Protein AF-0000000078063822 (afdb_homodimer)

pLDDT: mean 80.29, std 15.76, range [22.52, 95.94]

Organism: Helicoverpa armigera (NCBI:txid29058)

InterPro domains:
  IPR000595 Cyclic nucleotide-binding domain [PS50042] (945-1035)
  IPR000595 Cyclic nucleotide-binding domain [cd00038] (934-1052)
  IPR006153 Cation/H+ exchanger, transmembrane domain [PF00999] (76-456)
  IPR014710 RmlC-like jelly roll fold [G3DSA:2.60.120.10] (927-1050)
  IPR018422 Cation/H+ exchanger, CPA1 family [PTHR10110] (59-609)
  IPR018490 Cyclic nucleotide-binding domain superfamily [SSF51206] (930-1045)
  IPR027359 Voltage-dependent channel domain superfamily [G3DSA:1.20.120.350] (646-782)

Secondary structure (DSSP, 8-state):
--THHHHHHHHHHHGGGGGGGGGG---------------TT-TTS------THHHHHHHHHHHHHHHHHHHHHHHHT--S-HHHHHHHHHHHHHHHHHH-GGGHHHHGGGGS-HHHHHHHHHHHHHHHHHHTS-HHHHHHTHHHHHHIIIIIHHHHHHHHHHHIIIII-TT--HHHHHHHHHHT-----HHHHHHHHTSTT-HHHHHHHHHHHHHHHHHHHHHHHHHHHHHTTS--SHHHHHHHHIIIIIHHHHHHHHHHHHHHHHHHH-SS-HHHHHHHHHHHHHHHHHIIIIIS-S-HHHHHHHHHHHHHHTGGGS-HHHHHHHHHHHHHHHHHHHHHHHHHHHHHHHHHHTTT--HHHHHHHHHHHHHHHHHHHHHHHHHHHHHTTSTT---HHHHHHHHHT----HHHHHHHHHHHH-GGGHHHHHHHHHHHHHHHHHIIIIIHHHHHHHHHHTT-SPPPHHHHHHHHHHHHHHHHHHHHHHHHHTTSTTTTTS-HHHHHHHHPPPPTTHHHHTTS-S----STTSS--EEE-TTT--EEEPPPPHHHHHHHHHHHHHHHHHHHHHHHHHHHHTTSS-HHHHHHHHHHHHHHHHSSS-S--HHHHHGGGS--HHHHHHHHHHHHHHS-GGGG-PPPSSHHHHHHHHHHHSHHHHHHHHHHHHHHHHHHHHHHH-PSSP-HHHHHHHHHHHHHHHHHHHHHHHHHHHHH-HHHHTTSHHHHHHHHHHHHHHHHHHHHHHHHHSS--TTT---HHHHHHHHHHHHHGGGGGGGHHHHHHHHHHHHHHHHHHHHHHHHHHHHHHHHHHHHHHHHHHHHH---HHHHHHHHHHHHHHHHHHHHHHHHHHHH-HHHHHHHHHHHHHHHHHHHHHHHHHHHHHTTSS-HHHHHHHHHHHHHHHHHHHH--PPPPPPPHHHHHHT-GGGTT-HHHHHHHHHH-EEEEE-TT-EEE-TTPPP-EEEEEEES-EEEEE---SS---SSPPS-TT--SS-TTS-EEEEE-TT-EESHHHHHH----SEEEEESS-EEEEEEEHHHHHHHHHHSS--TT-/--THHHHHHHHHHHGGGGGGGGGG---------------TT-TTS------THHHHHHHHHHHHHHHHHHHHHHHHT--S-HHHHHHHHHHHHHHHHHH-GGGHHHHGGGGS-HHHHHHHHHHHHHHHHHHTS-HHHHHHTHHHHHHIIIIIHHHHHHHHHHHIIIII-TT--HHHHHHHHHHT-----HHHHHHHHTSTT-HHHHHHHHHHHHHHHHHHHHHHHHHHHHHTTS--SHHHHHHHHIIIIIHHHHHHHHHHHHHHHHHHH-SS-HHHHHHHHHHHHHHHHHIIIIIS-S-HHHHHHHHHHHHHHTGGGS-HHHHHHHHHHHHHHHHHHHHHHHHHHHHHHHHHHTTT--HHHHHHHHHHHHHHHHHHHHHHHHHHHHHTTSTT---HHHHHHHHHT----HHHHHHHHHHHH-GGGHHHHHHHHHHHHHHHHHIIIIIHHHHHHHHHHTT-SPPPHHHHHHHHHHHHHHHHHHHHHHHHHTTSTTTTTS-HHHHHHHHPPPPTTHHHHTTS-S---SSGGGS--EEE-TTT--EEEPPPPHHHHHHHHHHHHHHHHHHHHHHHHHHHHTTSS-HHHHHHHHHHHHHHHHSSS-S--HHHHHGGGS--HHHHHHHHHHHHHHS-GGGG-PPPSSHHHHHHHHHHHSHHHHHHHHHHHHHHHHHHHHHHH-PSSP-HHHHHHHHHHHHHHHHHHHHHHHHHHHHH-HHHHTTSHHHHHHHHHHHHHHHHHHHHHHHHHSS--TTT---HHHHHHHHHHHHHGGGGHHHHHHHHHHHHHHHHHHHHHHHHHHHHHHHHHHHHHHHHHHHHHHHH---HHHHHHHHHHHHHHHHHHHHHHHHHHHH-HHHHHHHHHHHHHHHHHHHHHHHHHHHHHTTSS-HHHHHHHHHHHHHHHHHHHH--PPPPPPPHHHHHHT-GGGTT-HHHHHHHHHH-EEEEE-TT-EEE-TTPPP-EEEEEEES-EEEEE---SS---SSPPS-TT--SS-TTS-EEEEE-TT-EESHHHHHH----SEEEEESS-EEEEEEEHHHHHHHHHHSS--TT-

Radius of gyration: 44.89 Å; Cα contacts (8 Å, |Δi|>4): 2674; chains: 2; bounding box: 139×119×111 Å

Structure (mmCIF, N/CA/C/O backbone):
data_AF-0000000078063822-model_v1
#
loop_
_entity.id
_entity.type
_entity.pdbx_description
1 polymer 'Cyclic nucleotide-binding domain-containing protein'
#
loop_
_atom_site.group_PDB
_atom_site.id
_atom_site.type_symbol
_atom_site.label_atom_id
_atom_site.label_alt_id
_atom_site.label_comp_id
_atom_site.label_asym_id
_atom_site.label_entity_id
_atom_site.label_seq_id
_atom_site.pdbx_PDB_ins_code
_atom_site.Cartn_x
_atom_site.Cartn_y
_atom_site.Cartn_z
_atom_site.occupancy
_atom_site.B_iso_or_equiv
_atom_site.auth_seq_id
_atom_site.auth_comp_id
_atom_site.auth_asym_id
_atom_site.auth_atom_id
_atom_site.pdbx_PDB_model_num
ATOM 1 N N . MET A 1 1 ? -21.672 23.969 -21.625 1 23.03 1 MET A N 1
ATOM 2 C CA . MET A 1 1 ? -21.688 23.75 -20.172 1 23.03 1 MET A CA 1
ATOM 3 C C . MET A 1 1 ? -21.922 25.062 -19.438 1 23.03 1 MET A C 1
ATOM 5 O O . MET A 1 1 ? -21.047 25.922 -19.391 1 23.03 1 MET A O 1
ATOM 9 N N . SER A 1 2 ? -23.234 25.547 -19.312 1 23.22 2 SER A N 1
ATOM 10 C CA . SER A 1 2 ? -23.891 26.844 -19.344 1 23.22 2 SER A CA 1
ATOM 11 C C . SER A 1 2 ? -23.625 27.609 -18.047 1 23.22 2 SER A C 1
ATOM 13 O O . SER A 1 2 ? -23.25 27.031 -17.031 1 23.22 2 SER A O 1
ATOM 15 N N . PHE A 1 3 ? -23.688 28.969 -18.094 1 26.17 3 PHE A N 1
ATOM 16 C CA . PHE A 1 3 ? -23.484 30.172 -17.281 1 26.17 3 PHE A CA 1
ATOM 17 C C . PHE A 1 3 ? -24.234 30.062 -15.969 1 26.17 3 PHE A C 1
ATOM 19 O O . PHE A 1 3 ? -24 30.844 -15.047 1 26.17 3 PHE A O 1
ATOM 26 N N . ALA A 1 4 ? -25.328 29.156 -15.867 1 24.86 4 ALA A N 1
ATOM 27 C CA . ALA A 1 4 ? -26.25 29.109 -14.727 1 24.86 4 ALA A CA 1
ATOM 28 C C . ALA A 1 4 ? -25.609 28.422 -13.531 1 24.86 4 ALA A C 1
ATOM 30 O O . ALA A 1 4 ? -25.891 28.766 -12.383 1 24.86 4 ALA A O 1
ATOM 31 N N . LYS A 1 5 ? -24.797 27.359 -13.672 1 30.91 5 LYS A N 1
ATOM 32 C CA . LYS A 1 5 ? -24.25 26.625 -12.539 1 30.91 5 LYS A CA 1
ATOM 33 C C . LYS A 1 5 ? -23.219 27.469 -11.789 1 30.91 5 LYS A C 1
ATOM 35 O O . LYS A 1 5 ? -22.922 27.203 -10.625 1 30.91 5 LYS A O 1
ATOM 40 N N . ILE A 1 6 ? -22.594 28.422 -12.562 1 29.91 6 ILE A N 1
ATOM 41 C CA . ILE A 1 6 ? -21.609 29.281 -11.906 1 29.91 6 ILE A CA 1
ATOM 42 C C . ILE A 1 6 ? -22.328 30.281 -10.992 1 29.91 6 ILE A C 1
ATOM 44 O O . ILE A 1 6 ? -21.812 30.625 -9.922 1 29.91 6 ILE A O 1
ATOM 48 N N . ALA A 1 7 ? -23.641 30.625 -11.312 1 28.67 7 ALA A N 1
ATOM 49 C CA . ALA A 1 7 ? -24.359 31.672 -10.594 1 28.67 7 ALA A CA 1
ATOM 50 C C . ALA A 1 7 ? -24.734 31.219 -9.188 1 28.67 7 ALA A C 1
ATOM 52 O O . ALA A 1 7 ? -24.672 32 -8.234 1 28.67 7 ALA A O 1
ATOM 53 N N . ILE A 1 8 ? -25.016 29.938 -9.031 1 31.36 8 ILE A N 1
ATOM 54 C CA . ILE A 1 8 ? -25.453 29.5 -7.711 1 31.36 8 ILE A CA 1
ATOM 55 C C . ILE A 1 8 ? -24.281 29.578 -6.727 1 31.36 8 ILE A C 1
ATOM 57 O O . ILE A 1 8 ? -24.453 30.016 -5.586 1 31.36 8 ILE A O 1
ATOM 61 N N . PHE A 1 9 ? -23.078 29.266 -7.16 1 32.22 9 PHE A N 1
ATOM 62 C CA . PHE A 1 9 ? -21.953 29.391 -6.238 1 32.22 9 PHE A CA 1
ATOM 63 C C . PHE A 1 9 ? -21.688 30.844 -5.895 1 32.22 9 PHE A C 1
ATOM 65 O O . PHE A 1 9 ? -21.422 31.188 -4.738 1 32.22 9 PHE A O 1
ATOM 72 N N . LEU A 1 10 ? -21.922 31.844 -6.816 1 32.47 10 LEU A N 1
ATOM 73 C CA . LEU A 1 10 ? -21.766 33.25 -6.551 1 32.47 10 LEU A CA 1
ATOM 74 C C . LEU A 1 10 ? -22.891 33.781 -5.648 1 32.47 10 LEU A C 1
ATOM 76 O O . LEU A 1 10 ? -22.672 34.656 -4.816 1 32.47 10 LEU A O 1
ATOM 80 N N . LEU A 1 11 ? -24.078 33.188 -5.738 1 30.73 11 LEU A N 1
ATOM 81 C CA . LEU A 1 11 ? -25.188 33.656 -4.898 1 30.73 11 LEU A CA 1
ATOM 82 C C . LEU A 1 11 ? -24.969 33.219 -3.447 1 30.73 11 LEU A C 1
ATOM 84 O O . LEU A 1 11 ? -25.312 33.969 -2.527 1 30.73 11 LEU A O 1
ATOM 88 N N . LEU A 1 12 ? -24.328 32.094 -3.18 1 31.16 12 LEU A N 1
ATOM 89 C CA . LEU A 1 12 ? -24.125 31.75 -1.779 1 31.16 12 LEU A CA 1
ATOM 90 C C . LEU A 1 12 ? -23.125 32.688 -1.118 1 31.16 12 LEU A C 1
ATOM 92 O O . LEU A 1 12 ? -23.219 32.938 0.081 1 31.16 12 LEU A O 1
ATOM 96 N N . LEU A 1 13 ? -22.203 33.281 -1.813 1 31.8 13 LEU A N 1
ATOM 97 C CA . LEU A 1 13 ? -21.297 34.281 -1.269 1 31.8 13 LEU A CA 1
ATOM 98 C C . LEU A 1 13 ? -22.016 35.594 -0.998 1 31.8 13 LEU A C 1
ATOM 100 O O . LEU A 1 13 ? -21.688 36.312 -0.049 1 31.8 13 LEU A O 1
ATOM 104 N N . HIS A 1 14 ? -23.047 36 -1.738 1 31.73 14 HIS A N 1
ATOM 105 C CA . HIS A 1 14 ? -23.688 37.281 -1.552 1 31.73 14 HIS A CA 1
ATOM 106 C C . HIS A 1 14 ? -24.547 37.312 -0.29 1 31.73 14 HIS A C 1
ATOM 108 O O . HIS A 1 14 ? -24.766 38.375 0.292 1 31.73 14 HIS A O 1
ATOM 114 N N . THR A 1 15 ? -25.094 36.188 0.106 1 31.84 15 THR A N 1
ATOM 115 C CA . THR A 1 15 ? -26 36.312 1.236 1 31.84 15 THR A CA 1
ATOM 116 C C . THR A 1 15 ? -25.234 36.625 2.52 1 31.84 15 THR A C 1
ATOM 118 O O . THR A 1 15 ? -25.828 37.062 3.51 1 31.84 15 THR A O 1
ATOM 121 N N . VAL A 1 16 ? -23.969 36.406 2.602 1 32.16 16 VAL A N 1
ATOM 122 C CA . VAL A 1 16 ? -23.344 36.75 3.875 1 32.16 16 VAL A CA 1
ATOM 123 C C . VAL A 1 16 ? -23.172 38.25 3.965 1 32.16 16 VAL A C 1
ATOM 125 O O . VAL A 1 16 ? -22.922 38.812 5.047 1 32.16 16 VAL A O 1
ATOM 128 N N . LYS A 1 17 ? -23.422 39.062 2.928 1 35.44 17 LYS A N 1
ATOM 129 C CA . LYS A 1 17 ? -23.234 40.531 2.992 1 35.44 17 LYS A CA 1
ATOM 130 C C . LYS A 1 17 ? -24.422 41.188 3.676 1 35.44 17 LYS A C 1
ATOM 132 O O . LYS A 1 17 ? -24.297 42.312 4.176 1 35.44 17 LYS A O 1
ATOM 137 N N . CYS A 1 18 ? -25.625 40.688 3.598 1 30.44 18 CYS A N 1
ATOM 138 C CA . CYS A 1 18 ? -26.719 41.594 3.895 1 30.44 18 CYS A CA 1
ATOM 139 C C . CYS A 1 18 ? -26.734 41.969 5.375 1 30.44 18 CYS A C 1
ATOM 141 O O . CYS A 1 18 ? -27.484 42.844 5.789 1 30.44 18 CYS A O 1
ATOM 143 N N . GLN A 1 19 ? -26.094 41.25 6.281 1 29.27 19 GLN A N 1
ATOM 144 C CA . GLN A 1 19 ? -26.422 41.688 7.629 1 29.27 19 GLN A CA 1
ATOM 145 C C . GLN A 1 19 ? -25.734 43.031 7.945 1 29.27 19 GLN A C 1
ATOM 147 O O . GLN A 1 19 ? -25.969 43.594 9.008 1 29.27 19 GLN A O 1
ATOM 152 N N . GLU A 1 20 ? -24.828 43.5 7.105 1 29.16 20 GLU A N 1
ATOM 153 C CA . GLU A 1 20 ? -24.141 44.656 7.66 1 29.16 20 GLU A CA 1
ATOM 154 C C . GLU A 1 20 ? -24.984 45.938 7.555 1 29.16 20 GLU A C 1
ATOM 156 O O . GLU A 1 20 ? -24.812 46.875 8.336 1 29.16 20 GLU A O 1
ATOM 161 N N . ASN A 1 21 ? -25.969 46 6.66 1 28.67 21 ASN A N 1
ATOM 162 C CA . ASN A 1 21 ? -26.375 47.375 6.449 1 28.67 21 ASN A CA 1
ATOM 163 C C . ASN A 1 21 ? -27.406 47.812 7.488 1 28.67 21 ASN A C 1
ATOM 165 O O . ASN A 1 21 ? -28.125 48.812 7.285 1 28.67 21 ASN A O 1
ATOM 169 N N . ILE A 1 22 ? -27.781 47 8.492 1 28.77 22 ILE A N 1
ATOM 170 C CA . ILE A 1 22 ? -28.891 47.531 9.266 1 28.77 22 ILE A CA 1
ATOM 171 C C . ILE A 1 22 ? -28.422 48.75 10.055 1 28.77 22 ILE A C 1
ATOM 173 O O . ILE A 1 22 ? -29.172 49.312 10.859 1 28.77 22 ILE A O 1
ATOM 177 N N . ASP A 1 23 ? -27.172 49.156 10.07 1 27.67 23 ASP A N 1
ATOM 178 C CA . ASP A 1 23 ? -26.844 50.156 11.086 1 27.67 23 ASP A CA 1
ATOM 179 C C . ASP A 1 23 ? -27.391 51.531 10.695 1 27.67 23 ASP A C 1
ATOM 181 O O . ASP A 1 23 ? -27.031 52.562 11.289 1 27.67 23 ASP A O 1
ATOM 185 N N . ASP A 1 24 ? -28.234 51.688 9.641 1 26.61 24 ASP A N 1
ATOM 186 C CA . ASP A 1 24 ? -28.5 53.125 9.422 1 26.61 24 ASP A CA 1
ATOM 187 C C . ASP A 1 24 ? -29.5 53.656 10.445 1 26.61 24 ASP A C 1
ATOM 189 O O . ASP A 1 24 ? -30.141 54.656 10.211 1 26.61 24 ASP A O 1
ATOM 193 N N . LEU A 1 25 ? -29.938 52.844 11.539 1 27.5 25 LEU A N 1
ATOM 194 C CA . LEU A 1 25 ? -30.891 53.594 12.367 1 27.5 25 LEU A CA 1
ATOM 195 C C . LEU A 1 25 ? -30.234 54.781 13.039 1 27.5 25 LEU A C 1
ATOM 197 O O . LEU A 1 25 ? -29.344 54.594 13.883 1 27.5 25 LEU A O 1
ATOM 201 N N . ASP A 1 26 ? -30.141 56.031 12.398 1 24.3 26 ASP A N 1
ATOM 202 C CA . ASP A 1 26 ? -29.609 57.375 12.586 1 24.3 26 ASP A CA 1
ATOM 203 C C . ASP A 1 26 ? -30.125 58 13.875 1 24.3 26 ASP A C 1
ATOM 205 O O . ASP A 1 26 ? -29.438 58.812 14.5 1 24.3 26 ASP A O 1
ATOM 209 N N . SER A 1 27 ? -31.484 58.094 14.25 1 26.45 27 SER A N 1
ATOM 210 C CA . SER A 1 27 ? -31.984 59.344 14.812 1 26.45 27 SER A CA 1
ATOM 211 C C . SER A 1 27 ? -31.578 59.5 16.281 1 26.45 27 SER A C 1
ATOM 213 O O . SER A 1 27 ? -31.75 60.562 16.875 1 26.45 27 SER A O 1
ATOM 215 N N . THR A 1 28 ? -31.703 58.531 17.203 1 27.47 28 THR A N 1
ATOM 216 C CA . THR A 1 28 ? -31.766 59 18.578 1 27.47 28 THR A CA 1
ATOM 217 C C . THR A 1 28 ? -30.438 59.625 19 1 27.47 28 THR A C 1
ATOM 219 O O . THR A 1 28 ? -29.391 58.969 18.859 1 27.47 28 THR A O 1
ATOM 222 N N . SER A 1 29 ? -30.25 61.031 19.156 1 29.44 29 SER A N 1
ATOM 223 C CA . SER A 1 29 ? -29.297 62.094 19.453 1 29.44 29 SER A CA 1
ATOM 224 C C . SER A 1 29 ? -28.594 61.844 20.781 1 29.44 29 SER A C 1
ATOM 226 O O . SER A 1 29 ? -27.891 62.719 21.297 1 29.44 29 SER A O 1
ATOM 228 N N . PHE A 1 30 ? -29.047 61 21.719 1 27.41 30 PHE A N 1
ATOM 229 C CA . PHE A 1 30 ? -28.453 61.188 23.031 1 27.41 30 PHE A CA 1
ATOM 230 C C . PHE A 1 30 ? -26.938 61.312 22.922 1 27.41 30 PHE A C 1
ATOM 232 O O . PHE A 1 30 ? -26.344 60.938 21.906 1 27.41 30 PHE A O 1
ATOM 239 N N . LEU A 1 31 ? -26.172 61.531 24.234 1 29.98 31 LEU A N 1
ATOM 240 C CA . LEU A 1 31 ? -24.844 62 24.641 1 29.98 31 LEU A CA 1
ATOM 241 C C . LEU A 1 31 ? -23.75 61.156 24 1 29.98 31 LEU A C 1
ATOM 243 O O . LEU A 1 31 ? -23.562 60 24.359 1 29.98 31 LEU A O 1
ATOM 247 N N . LYS A 1 32 ? -23.625 61.25 22.734 1 29.78 32 LYS A N 1
ATOM 248 C CA . LYS A 1 32 ? -22.578 60.562 21.984 1 29.78 32 LYS A CA 1
ATOM 249 C C . LYS A 1 32 ? -21.188 60.969 22.469 1 29.78 32 LYS A C 1
ATOM 251 O O . LYS A 1 32 ? -20.75 62.094 22.25 1 29.78 32 LYS A O 1
ATOM 256 N N . SER A 1 33 ? -20.906 60.781 23.875 1 29.25 33 SER A N 1
ATOM 257 C CA . SER A 1 33 ? -19.5 61.094 24.094 1 29.25 33 SER A CA 1
ATOM 258 C C . SER A 1 33 ? -18.641 60.562 22.953 1 29.25 33 SER A C 1
ATOM 260 O O . SER A 1 33 ? -19 59.594 22.297 1 29.25 33 SER A O 1
ATOM 262 N N . PRO A 1 34 ? -17.734 61.531 22.344 1 29.19 34 PRO A N 1
ATOM 263 C CA . PRO A 1 34 ? -16.859 61.188 21.219 1 29.19 34 PRO A CA 1
ATOM 264 C C . PRO A 1 34 ? -16.219 59.812 21.375 1 29.19 34 PRO A C 1
ATOM 266 O O . PRO A 1 34 ? -15.281 59.625 22.141 1 29.19 34 PRO A O 1
ATOM 269 N N . GLU A 1 35 ? -16.922 58.906 21.922 1 28.08 35 GLU A N 1
ATOM 270 C CA . GLU A 1 35 ? -16.281 57.594 22.078 1 28.08 35 GLU A CA 1
ATOM 271 C C . GLU A 1 35 ? -15.594 57.156 20.797 1 28.08 35 GLU A C 1
ATOM 273 O O . GLU A 1 35 ? -16.109 57.406 19.703 1 28.08 35 GLU A O 1
ATOM 278 N N . ASP A 1 36 ? -14.188 56.906 20.891 1 28.72 36 ASP A N 1
ATOM 279 C CA . ASP A 1 36 ? -13.156 56.531 19.922 1 28.72 36 ASP A CA 1
ATOM 280 C C . ASP A 1 36 ? -13.703 55.594 18.844 1 28.72 36 ASP A C 1
ATOM 282 O O . ASP A 1 36 ? -14.281 54.562 19.172 1 28.72 36 ASP A O 1
ATOM 286 N N . ASP A 1 37 ? -14.305 56.125 17.797 1 29.77 37 ASP A N 1
ATOM 287 C CA . ASP A 1 37 ? -14.5 55.438 16.531 1 29.77 37 ASP A CA 1
ATOM 288 C C . ASP A 1 37 ? -13.391 54.438 16.281 1 29.77 37 ASP A C 1
ATOM 290 O O . ASP A 1 37 ? -12.242 54.812 16.031 1 29.77 37 ASP A O 1
ATOM 294 N N . VAL A 1 38 ? -13.328 53.406 17.188 1 31.38 38 VAL A N 1
ATOM 295 C CA . VAL A 1 38 ? -12.438 52.312 16.812 1 31.38 38 VAL A CA 1
ATOM 296 C C . VAL A 1 38 ? -12.641 51.938 15.344 1 31.38 38 VAL A C 1
ATOM 298 O O . VAL A 1 38 ? -13.688 51.406 14.969 1 31.38 38 VAL A O 1
ATOM 301 N N . SER A 1 39 ? -12.398 52.969 14.461 1 30.8 39 SER A N 1
ATOM 302 C CA . SER A 1 39 ? -12.258 52.594 13.055 1 30.8 39 SER A CA 1
ATOM 303 C C . SER A 1 39 ? -11.602 51.219 12.914 1 30.8 39 SER A C 1
ATOM 305 O O . SER A 1 39 ? -10.531 50.969 13.477 1 30.8 39 SER A O 1
ATOM 307 N N . PHE A 1 40 ? -12.422 50.312 12.766 1 32.41 40 PHE A N 1
ATOM 308 C CA . PHE A 1 40 ? -11.977 48.938 12.469 1 32.41 40 PHE A CA 1
ATOM 309 C C . PHE A 1 40 ? -10.758 48.969 11.555 1 32.41 40 PHE A C 1
ATOM 311 O O . PHE A 1 40 ? -10.109 47.938 11.352 1 32.41 40 PHE A O 1
ATOM 318 N N . ASN A 1 41 ? -10.539 50.188 10.789 1 31.64 41 ASN A N 1
ATOM 319 C CA . ASN A 1 41 ? -9.328 50.344 9.984 1 31.64 41 ASN A CA 1
ATOM 320 C C . ASN A 1 41 ? -8.125 50.719 10.844 1 31.64 41 ASN A C 1
ATOM 322 O O . ASN A 1 41 ? -7.184 51.344 10.344 1 31.64 41 ASN A O 1
ATOM 326 N N . ASP A 1 42 ? -8.266 50.969 12.078 1 31.03 42 ASP A N 1
ATOM 327 C CA . ASP A 1 42 ? -7.055 51.312 12.812 1 31.03 42 ASP A CA 1
ATOM 328 C C . ASP A 1 42 ? -5.938 50.312 12.562 1 31.03 42 ASP A C 1
ATOM 330 O O . ASP A 1 42 ? -6.125 49.094 12.758 1 31.03 42 ASP A O 1
ATOM 334 N N . PRO A 1 43 ? -4.98 50.75 11.797 1 35.88 43 PRO A N 1
ATOM 335 C CA . PRO A 1 43 ? -3.871 49.875 11.469 1 35.88 43 PRO A CA 1
ATOM 336 C C . PRO A 1 43 ? -3.357 49.094 12.688 1 35.88 43 PRO A C 1
ATOM 338 O O . PRO A 1 43 ? -2.531 48.188 12.547 1 35.88 43 PRO A O 1
ATOM 341 N N . LYS A 1 44 ? -3.494 49.656 13.844 1 36.84 44 LYS A N 1
ATOM 342 C CA . LYS A 1 44 ? -2.91 49.062 15.039 1 36.84 44 LYS A CA 1
ATOM 343 C C . LYS A 1 44 ? -3.795 47.969 15.586 1 36.84 44 LYS A C 1
ATOM 345 O O . LYS A 1 44 ? -3.516 47.406 16.656 1 36.84 44 LYS A O 1
ATOM 350 N N . ARG A 1 45 ? -5.035 48.031 15.359 1 36.88 45 ARG A N 1
ATOM 351 C CA . ARG A 1 45 ? -5.832 46.906 15.883 1 36.88 45 ARG A CA 1
ATOM 352 C C . ARG A 1 45 ? -5.32 45.562 15.367 1 36.88 45 ARG A C 1
ATOM 354 O O . ARG A 1 45 ? -4.926 45.469 14.211 1 36.88 45 ARG A O 1
ATOM 361 N N . PRO A 1 46 ? -4.973 44.844 16.312 1 34.25 46 PRO A N 1
ATOM 362 C CA . PRO A 1 46 ? -4.484 43.531 15.867 1 34.25 46 PRO A CA 1
ATOM 363 C C . PRO A 1 46 ? -5.363 42.906 14.789 1 34.25 46 PRO A C 1
ATOM 365 O O . PRO A 1 46 ? -6.578 43.125 14.773 1 34.25 46 PRO A O 1
ATOM 368 N N . SER A 1 47 ? -4.941 42.969 13.508 1 37.19 47 SER A N 1
ATOM 369 C CA . SER A 1 47 ? -5.555 42.219 12.406 1 37.19 47 SER A CA 1
ATOM 370 C C . SER A 1 47 ? -6.477 41.125 12.922 1 37.19 47 SER A C 1
ATOM 372 O O . SER A 1 47 ? -6.129 40.406 13.852 1 37.19 47 SER A O 1
ATOM 374 N N . LEU A 1 48 ? -7.766 41.375 13.008 1 38.06 48 LEU A N 1
ATOM 375 C CA . LEU A 1 48 ? -8.734 40.344 13.305 1 38.06 48 LEU A CA 1
ATOM 376 C C . LEU A 1 48 ? -8.227 38.969 12.836 1 38.06 48 LEU A C 1
ATOM 378 O O . LEU A 1 48 ? -7.965 38.781 11.641 1 38.06 48 LEU A O 1
ATOM 382 N N . ALA A 1 49 ? -7.449 38.375 13.539 1 51.56 49 ALA A N 1
ATOM 383 C CA . ALA A 1 49 ? -6.965 37.031 13.312 1 51.56 49 ALA A CA 1
ATOM 384 C C . ALA A 1 49 ? -8.078 36.125 12.781 1 51.56 49 ALA A C 1
ATOM 386 O O . ALA A 1 49 ? -9.117 35.969 13.422 1 51.56 49 ALA A O 1
ATOM 387 N N . TYR A 1 50 ? -8.297 36.25 11.492 1 58.38 50 TYR A N 1
ATOM 388 C CA . TYR A 1 50 ? -9.242 35.312 10.891 1 58.38 50 TYR A CA 1
ATOM 389 C C . TYR A 1 50 ? -9.133 33.938 11.531 1 58.38 50 TYR A C 1
ATOM 391 O O . TYR A 1 50 ? -8.047 33.531 11.953 1 58.38 50 TYR A O 1
ATOM 399 N N . PRO A 1 51 ? -10.352 33.375 11.883 1 65.56 51 PRO A N 1
ATOM 400 C CA . PRO A 1 51 ? -10.328 32.062 12.516 1 65.56 51 PRO A CA 1
ATOM 401 C C . PRO A 1 51 ? -9.508 31.047 11.727 1 65.56 51 PRO A C 1
ATOM 403 O O . PRO A 1 51 ? -9.602 31 10.5 1 65.56 51 PRO A O 1
ATOM 406 N N . MET A 1 52 ? -8.477 30.484 12.352 1 73.12 52 MET A N 1
ATOM 407 C CA . MET A 1 52 ? -7.609 29.438 11.797 1 73.12 52 MET A CA 1
ATOM 408 C C . MET A 1 52 ? -8.43 28.328 11.156 1 73.12 52 MET A C 1
ATOM 410 O O . MET A 1 52 ? -7.938 27.609 10.289 1 73.12 52 MET A O 1
ATOM 414 N N . SER A 1 53 ? -9.75 28.406 11.469 1 78.44 53 SER A N 1
ATOM 415 C CA . SER A 1 53 ? -10.609 27.344 10.984 1 78.44 53 SER A CA 1
ATOM 416 C C . SER A 1 53 ? -10.891 27.484 9.492 1 78.44 53 SER A C 1
ATOM 418 O O . SER A 1 53 ? -11.125 26.5 8.797 1 78.44 53 SER A O 1
ATOM 420 N N . LEU A 1 54 ? -10.75 28.797 9.016 1 79.69 54 LEU A N 1
ATOM 421 C CA . LEU A 1 54 ? -11.023 29.016 7.598 1 79.69 54 LEU A CA 1
ATOM 422 C C . LEU A 1 54 ? -9.883 28.484 6.734 1 79.69 54 LEU A C 1
ATOM 424 O O . LEU A 1 54 ? -10.07 28.219 5.543 1 79.69 54 LEU A O 1
ATOM 428 N N . GLY A 1 55 ? -8.727 28.297 7.367 1 82.88 55 GLY A N 1
ATOM 429 C CA . GLY A 1 55 ? -7.59 27.734 6.652 1 82.88 55 GLY A CA 1
ATOM 430 C C . GLY A 1 55 ? -7.809 26.312 6.215 1 82.88 55 GLY A C 1
ATOM 431 O O . GLY A 1 55 ? -7.336 25.891 5.148 1 82.88 55 GLY A O 1
ATOM 432 N N . PHE A 1 56 ? -8.656 25.609 6.906 1 85.38 56 PHE A N 1
ATOM 433 C CA . PHE A 1 56 ? -8.93 24.219 6.574 1 85.38 56 PHE A CA 1
ATOM 434 C C . PHE A 1 56 ? -9.797 24.125 5.324 1 85.38 56 PHE A C 1
ATOM 436 O O . PHE A 1 56 ? -9.664 23.172 4.539 1 85.38 56 PHE A O 1
ATOM 443 N N . LEU A 1 57 ? -10.633 25.125 5.168 1 86.44 57 LEU A N 1
ATOM 444 C CA . LEU A 1 57 ? -11.469 25.156 3.971 1 86.44 57 LEU A CA 1
ATOM 445 C C . LEU A 1 57 ? -10.609 25.359 2.723 1 86.44 57 LEU A C 1
ATOM 447 O O . LEU A 1 57 ? -10.844 24.703 1.7 1 86.44 57 LEU A O 1
ATOM 451 N N . PHE A 1 58 ? -9.602 26.188 2.848 1 89.38 58 PHE A N 1
ATOM 452 C CA . PHE A 1 58 ? -8.734 26.453 1.704 1 89.38 58 PHE A CA 1
ATOM 453 C C . PHE A 1 58 ? -7.914 25.219 1.356 1 89.38 58 PHE A C 1
ATOM 455 O O . PHE A 1 58 ? -7.832 24.828 0.189 1 89.38 58 PHE A O 1
ATOM 462 N N . VAL A 1 59 ? -7.352 24.594 2.365 1 91.56 59 VAL A N 1
ATOM 463 C CA . VAL A 1 59 ? -6.426 23.5 2.139 1 91.56 59 VAL A CA 1
ATOM 464 C C . VAL A 1 59 ? -7.164 22.328 1.487 1 91.56 59 VAL A C 1
ATOM 466 O O . VAL A 1 59 ? -6.738 21.812 0.448 1 91.56 59 VAL A O 1
ATOM 469 N N . PHE A 1 60 ? -8.344 21.969 1.939 1 91.62 60 PHE A N 1
ATOM 470 C CA . PHE A 1 60 ? -8.984 20.734 1.466 1 91.62 60 PHE A CA 1
ATOM 471 C C . PHE A 1 60 ? -9.844 21.016 0.237 1 91.62 60 PHE A C 1
ATOM 473 O O . PHE A 1 60 ? -10.047 20.141 -0.595 1 91.62 60 PHE A O 1
ATOM 480 N N . SER A 1 61 ? -10.258 22.312 0.015 1 91.12 61 SER A N 1
ATOM 481 C CA . SER A 1 61 ? -10.898 22.672 -1.25 1 91.12 61 SER A CA 1
ATOM 482 C C . SER A 1 61 ? -9.891 22.688 -2.391 1 91.12 61 SER A C 1
ATOM 484 O O . SER A 1 61 ? -10.203 22.281 -3.514 1 91.12 61 SER A O 1
ATOM 486 N N . THR A 1 62 ? -8.664 23.156 -2.057 1 93.94 62 THR A N 1
ATOM 487 C CA . THR A 1 62 ? -7.609 23.172 -3.062 1 93.94 62 THR A CA 1
ATOM 488 C C . THR A 1 62 ? -7.23 21.766 -3.477 1 93.94 62 THR A C 1
ATOM 490 O O . THR A 1 62 ? -7.004 21.484 -4.656 1 93.94 62 THR A O 1
ATOM 493 N N . LEU A 1 63 ? -7.219 20.891 -2.521 1 93.94 63 LEU A N 1
ATOM 494 C CA . LEU A 1 63 ? -6.883 19.5 -2.842 1 93.94 63 LEU A CA 1
ATOM 495 C C . LEU A 1 63 ? -7.98 18.859 -3.686 1 93.94 63 LEU A C 1
ATOM 497 O O . LEU A 1 63 ? -7.691 18.094 -4.605 1 93.94 63 LEU A O 1
ATOM 501 N N . LEU A 1 64 ? -9.242 19.172 -3.42 1 93 64 LEU A N 1
ATOM 502 C CA . LEU A 1 64 ? -10.352 18.625 -4.199 1 93 64 LEU A CA 1
ATOM 503 C C . LEU A 1 64 ? -10.352 19.203 -5.613 1 93 64 LEU A C 1
ATOM 505 O O . LEU A 1 64 ? -10.586 18.469 -6.582 1 93 64 LEU A O 1
ATOM 509 N N . ILE A 1 65 ? -10.031 20.5 -5.734 1 92.94 65 ILE A N 1
ATOM 510 C CA . ILE A 1 65 ? -9.945 21.125 -7.047 1 92.94 65 ILE A CA 1
ATOM 511 C C . ILE A 1 65 ? -8.773 20.531 -7.828 1 92.94 65 ILE A C 1
ATOM 513 O O . ILE A 1 65 ? -8.859 20.344 -9.047 1 92.94 65 ILE A O 1
ATOM 517 N N . GLY A 1 66 ? -7.68 20.312 -7.09 1 92.94 66 GLY A N 1
ATOM 518 C CA . GLY A 1 66 ? -6.551 19.656 -7.727 1 92.94 66 GLY A CA 1
ATOM 519 C C . GLY A 1 66 ? -6.91 18.312 -8.336 1 92.94 66 GLY A C 1
ATOM 520 O O . GLY A 1 66 ? -6.438 17.969 -9.422 1 92.94 66 GLY A O 1
ATOM 521 N N . VAL A 1 67 ? -7.832 17.547 -7.707 1 92.06 67 VAL A N 1
ATOM 522 C CA . VAL A 1 67 ? -8.266 16.234 -8.195 1 92.06 67 VAL A CA 1
ATOM 523 C C . VAL A 1 67 ? -9.117 16.422 -9.453 1 92.06 67 VAL A C 1
ATOM 525 O O . VAL A 1 67 ? -8.977 15.664 -10.422 1 92.06 67 VAL A O 1
ATOM 528 N N . ILE A 1 68 ? -9.938 17.375 -9.469 1 89.62 68 ILE A N 1
ATOM 529 C CA . ILE A 1 68 ? -10.812 17.641 -10.609 1 89.62 68 ILE A CA 1
ATOM 530 C C . ILE A 1 68 ? -9.977 18.078 -11.812 1 89.62 68 ILE A C 1
ATOM 532 O O . ILE A 1 68 ? -10.195 17.594 -12.93 1 89.62 68 ILE A O 1
ATOM 536 N N . VAL A 1 69 ? -8.992 18.906 -11.531 1 91.38 69 VAL A N 1
ATOM 537 C CA . VAL A 1 69 ? -8.133 19.391 -12.602 1 91.38 69 VAL A CA 1
ATOM 538 C C . VAL A 1 69 ? -7.328 18.219 -13.18 1 91.38 69 VAL A C 1
ATOM 540 O O . VAL A 1 69 ? -7.211 18.094 -14.406 1 91.38 69 VAL A O 1
ATOM 543 N N . ARG A 1 70 ? -6.785 17.406 -12.336 1 89.69 70 ARG A N 1
ATOM 544 C CA . ARG A 1 70 ? -5.996 16.266 -12.797 1 89.69 70 ARG A CA 1
ATOM 545 C C . ARG A 1 70 ? -6.852 15.305 -13.609 1 89.69 70 ARG A C 1
ATOM 547 O O . ARG A 1 70 ? -6.418 14.805 -14.648 1 89.69 70 ARG A O 1
ATOM 554 N N . SER A 1 71 ? -8.125 15.062 -13.203 1 84.94 71 SER A N 1
ATOM 555 C CA . SER A 1 71 ? -9.031 14.156 -13.906 1 84.94 71 SER A CA 1
ATOM 556 C C . SER A 1 71 ? -9.438 14.727 -15.266 1 84.94 71 SER A C 1
ATOM 558 O O . SER A 1 71 ? -9.523 13.992 -16.25 1 84.94 71 SER A O 1
ATOM 560 N N . VAL A 1 72 ? -9.594 16.016 -15.328 1 83.62 72 VAL A N 1
ATOM 561 C CA . VAL A 1 72 ? -9.969 16.672 -16.578 1 83.62 72 VAL A CA 1
ATOM 562 C C . VAL A 1 72 ? -8.781 16.688 -17.531 1 83.62 72 VAL A C 1
ATOM 564 O O . VAL A 1 72 ? -8.953 16.484 -18.734 1 83.62 72 VAL A O 1
ATOM 567 N N . MET A 1 73 ? -7.637 16.891 -17 1 86.94 73 MET A N 1
ATOM 568 C CA . MET A 1 73 ? -6.441 16.906 -17.828 1 86.94 73 MET A CA 1
ATOM 569 C C . MET A 1 73 ? -6.191 15.531 -18.453 1 86.94 73 MET A C 1
ATOM 571 O O . MET A 1 73 ? -5.805 15.438 -19.609 1 86.94 73 MET A O 1
ATOM 575 N N . LEU A 1 74 ? -6.387 14.461 -17.703 1 77.56 74 LEU A N 1
ATOM 576 C CA . LEU A 1 74 ? -6.191 13.109 -18.203 1 77.56 74 LEU A CA 1
ATOM 577 C C . LEU A 1 74 ? -7.25 12.758 -19.25 1 77.56 74 LEU A C 1
ATOM 579 O O . LEU A 1 74 ? -6.961 12.062 -20.219 1 77.56 74 LEU A O 1
ATOM 583 N N . TRP A 1 75 ? -8.43 13.406 -19.078 1 73.75 75 TRP A N 1
ATOM 584 C CA . TRP A 1 75 ? -9.531 13.133 -20 1 73.75 75 TRP A CA 1
ATOM 585 C C . TRP A 1 75 ? -9.32 13.852 -21.328 1 73.75 75 TRP A C 1
ATOM 587 O O . TRP A 1 75 ? -9.555 13.273 -22.391 1 73.75 75 TRP A O 1
ATOM 597 N N . ILE A 1 76 ? -8.805 15.133 -21.312 1 76.75 76 ILE A N 1
ATOM 598 C CA . ILE A 1 76 ? -8.641 15.945 -22.516 1 76.75 76 ILE A CA 1
ATOM 599 C C . ILE A 1 76 ? -7.277 15.672 -23.141 1 76.75 76 ILE A C 1
ATOM 601 O O . ILE A 1 76 ? -7.078 15.906 -24.344 1 76.75 76 ILE A O 1
ATOM 605 N N . GLY A 1 77 ? -6.359 15.047 -22.5 1 76.81 77 GLY A N 1
ATOM 606 C CA . GLY A 1 77 ? -5.02 14.805 -23.016 1 76.81 77 GLY A CA 1
ATOM 607 C C . GLY A 1 77 ? -4.215 16.078 -23.203 1 76.81 77 GLY A C 1
ATOM 608 O O . GLY A 1 77 ? -3.51 16.234 -24.203 1 76.81 77 GLY A O 1
ATOM 609 N N . LEU A 1 78 ? -4.363 17 -22.281 1 74.81 78 LEU A N 1
ATOM 610 C CA . LEU A 1 78 ? -3.639 18.266 -22.375 1 74.81 78 LEU A CA 1
ATOM 611 C C . LEU A 1 78 ? -2.166 18.062 -22.016 1 74.81 78 LEU A C 1
ATOM 613 O O . LEU A 1 78 ? -1.837 17.406 -21.031 1 74.81 78 LEU A O 1
ATOM 617 N N . GLY A 1 79 ? -1.271 18.547 -22.812 1 76.94 79 GLY A N 1
ATOM 618 C CA . GLY A 1 79 ? 0.167 18.422 -22.641 1 76.94 79 GLY A CA 1
ATOM 619 C C . GLY A 1 79 ? 0.753 19.469 -21.719 1 76.94 79 GLY A C 1
ATOM 620 O O . GLY A 1 79 ? 1.969 19.672 -21.703 1 76.94 79 GLY A O 1
ATOM 621 N N . ILE A 1 80 ? -0.006 20.234 -20.906 1 83.69 80 ILE A N 1
ATOM 622 C CA . ILE A 1 80 ? 0.494 21.25 -19.984 1 83.69 80 ILE A CA 1
ATOM 623 C C . ILE A 1 80 ? 0.737 20.641 -18.609 1 83.69 80 ILE A C 1
ATOM 625 O O . ILE A 1 80 ? -0.049 19.812 -18.141 1 83.69 80 ILE A O 1
ATOM 629 N N . PRO A 1 81 ? 1.917 21.078 -18.016 1 88.25 81 PRO A N 1
ATOM 630 C CA . PRO A 1 81 ? 2.213 20.516 -16.688 1 88.25 81 PRO A CA 1
ATOM 631 C C . PRO A 1 81 ? 1.164 20.891 -15.641 1 88.25 81 PRO A C 1
ATOM 633 O O . PRO A 1 81 ? 0.651 22.016 -15.648 1 88.25 81 PRO A O 1
ATOM 636 N N . TYR A 1 82 ? 0.789 20.078 -14.789 1 90.38 82 TYR A N 1
ATOM 637 C CA . TYR A 1 82 ? -0.198 20.188 -13.719 1 90.38 82 TYR A CA 1
ATOM 638 C C . TYR A 1 82 ? 0.121 21.359 -12.805 1 90.38 82 TYR A C 1
ATOM 640 O O . TYR A 1 82 ? -0.781 22.094 -12.375 1 90.38 82 TYR A O 1
ATOM 648 N N . ARG A 1 83 ? 1.332 21.719 -12.555 1 90.06 83 ARG A N 1
ATOM 649 C CA . ARG A 1 83 ? 1.776 22.75 -11.617 1 90.06 83 ARG A CA 1
ATOM 650 C C . ARG A 1 83 ? 1.433 24.141 -12.125 1 90.06 83 ARG A C 1
ATOM 652 O O . ARG A 1 83 ? 1.116 25.031 -11.336 1 90.06 83 ARG A O 1
ATOM 659 N N . VAL A 1 84 ? 1.406 24.312 -13.43 1 89.06 84 VAL A N 1
ATOM 660 C CA . VAL A 1 84 ? 1.11 25.625 -14.016 1 89.06 84 VAL A CA 1
ATOM 661 C C . VAL A 1 84 ? -0.377 25.938 -13.859 1 89.06 84 VAL A C 1
ATOM 663 O O . VAL A 1 84 ? -0.753 27.078 -13.57 1 89.06 84 VAL A O 1
ATOM 666 N N . ILE A 1 85 ? -1.135 24.922 -14 1 91.62 85 ILE A N 1
ATOM 667 C CA . ILE A 1 85 ? -2.574 25.125 -13.883 1 91.62 85 ILE A CA 1
ATOM 668 C C . ILE A 1 85 ? -2.934 25.453 -12.438 1 91.62 85 ILE A C 1
ATOM 670 O O . ILE A 1 85 ? -3.736 26.359 -12.18 1 91.62 85 ILE A O 1
ATOM 674 N N . MET A 1 86 ? -2.318 24.766 -11.547 1 93.69 86 MET A N 1
ATOM 675 C CA . MET A 1 86 ? -2.609 25.031 -10.141 1 93.69 86 MET A CA 1
ATOM 676 C C . MET A 1 86 ? -2.092 26.406 -9.734 1 93.69 86 MET A C 1
ATOM 678 O O . MET A 1 86 ? -2.732 27.109 -8.953 1 93.69 86 MET A O 1
ATOM 682 N N . PHE A 1 87 ? -0.902 26.766 -10.227 1 91.69 87 PHE A N 1
ATOM 683 C CA . PHE A 1 87 ? -0.352 28.094 -9.977 1 91.69 87 PHE A CA 1
ATOM 684 C C . PHE A 1 87 ? -1.275 29.188 -10.531 1 91.69 87 PHE A C 1
ATOM 686 O O . PHE A 1 87 ? -1.517 30.188 -9.867 1 91.69 87 PHE A O 1
ATOM 693 N N . SER A 1 88 ? -1.875 28.953 -11.695 1 90.5 88 SER A N 1
ATOM 694 C CA . SER A 1 88 ? -2.77 29.922 -12.328 1 90.5 88 SER A CA 1
ATOM 695 C C . SER A 1 88 ? -4.098 30.016 -11.586 1 90.5 88 SER A C 1
ATOM 697 O O . SER A 1 88 ? -4.656 31.094 -11.438 1 90.5 88 SER A O 1
ATOM 699 N N . LEU A 1 89 ? -4.512 28.906 -11.133 1 93.31 89 LEU A N 1
ATOM 700 C CA . LEU A 1 89 ? -5.746 28.922 -10.352 1 93.31 89 LEU A CA 1
ATOM 701 C C . LEU A 1 89 ? -5.539 29.641 -9.023 1 93.31 89 LEU A C 1
ATOM 703 O O . LEU A 1 89 ? -6.43 30.359 -8.562 1 93.31 89 LEU A O 1
ATOM 707 N N . GLY A 1 90 ? -4.426 29.422 -8.438 1 92.94 90 GLY A N 1
ATOM 708 C CA . GLY A 1 90 ? -4.09 30.188 -7.25 1 92.94 90 GLY A CA 1
ATOM 709 C C . GLY A 1 90 ? -3.951 31.672 -7.516 1 92.94 90 GLY A C 1
ATOM 710 O O . GLY A 1 90 ? -4.395 32.5 -6.711 1 92.94 90 GLY A O 1
ATOM 711 N N . GLY A 1 91 ? -3.4 32.031 -8.664 1 90.75 91 GLY A N 1
ATOM 712 C CA . GLY A 1 91 ? -3.279 33.438 -9.055 1 90.75 91 GLY A CA 1
ATOM 713 C C . GLY A 1 91 ? -4.617 34.094 -9.266 1 90.75 91 GLY A C 1
ATOM 714 O O . GLY A 1 91 ? -4.816 35.25 -8.844 1 90.75 91 GLY A O 1
ATOM 715 N N . ILE A 1 92 ? -5.508 33.312 -9.805 1 91.12 92 ILE A N 1
ATOM 716 C CA . ILE A 1 92 ? -6.848 33.875 -10.023 1 91.12 92 ILE A CA 1
ATOM 717 C C . ILE A 1 92 ? -7.539 34.062 -8.68 1 91.12 92 ILE A C 1
ATOM 719 O O . ILE A 1 92 ? -8.211 35.094 -8.469 1 91.12 92 ILE A O 1
ATOM 723 N N . ALA A 1 93 ? -7.305 33.188 -7.785 1 91.81 93 ALA A N 1
ATOM 724 C CA . ALA A 1 93 ? -7.875 33.312 -6.449 1 91.81 93 ALA A CA 1
ATOM 725 C C . ALA A 1 93 ? -7.262 34.531 -5.723 1 91.81 93 ALA A C 1
ATOM 727 O O . ALA A 1 93 ? -7.961 35.25 -5.008 1 91.81 93 ALA A O 1
ATOM 728 N N . GLY A 1 94 ? -5.969 34.688 -5.887 1 90.12 94 GLY A N 1
ATOM 729 C CA . GLY A 1 94 ? -5.301 35.844 -5.281 1 90.12 94 GLY A CA 1
ATOM 730 C C . GLY A 1 94 ? -5.75 37.156 -5.855 1 90.12 94 GLY A C 1
ATOM 731 O O . GLY A 1 94 ? -5.953 38.125 -5.117 1 90.12 94 GLY A O 1
ATOM 732 N N . PHE A 1 95 ? -5.992 37.188 -7.164 1 87.62 95 PHE A N 1
ATOM 733 C CA . PHE A 1 95 ? -6.473 38.375 -7.84 1 87.62 95 PHE A CA 1
ATOM 734 C C . PHE A 1 95 ? -7.883 38.75 -7.375 1 87.62 95 PHE A C 1
ATOM 736 O O . PHE A 1 95 ? -8.188 39.906 -7.137 1 87.62 95 PHE A O 1
ATOM 743 N N . CYS A 1 96 ? -8.656 37.688 -7.211 1 86.44 96 CYS A N 1
ATOM 744 C CA . CYS A 1 96 ? -10.016 37.875 -6.738 1 86.44 96 CYS A CA 1
ATOM 745 C C . CYS A 1 96 ? -10.031 38.375 -5.293 1 86.44 96 CYS A C 1
ATOM 747 O O . CYS A 1 96 ? -10.891 39.156 -4.898 1 86.44 96 CYS A O 1
ATOM 749 N N . ALA A 1 97 ? -9.102 37.938 -4.547 1 86.56 97 ALA A N 1
ATOM 750 C CA . ALA A 1 97 ? -9.023 38.344 -3.146 1 86.56 97 ALA A CA 1
ATOM 751 C C . ALA A 1 97 ? -8.633 39.812 -3.021 1 86.56 97 ALA A C 1
ATOM 753 O O . ALA A 1 97 ? -9.055 40.5 -2.084 1 86.56 97 ALA A O 1
ATOM 754 N N . ASN A 1 98 ? -7.789 40.312 -3.908 1 83 98 ASN A N 1
ATOM 755 C CA . ASN A 1 98 ? -7.395 41.719 -3.906 1 83 98 ASN A CA 1
ATOM 756 C C . ASN A 1 98 ? -8.555 42.625 -4.297 1 83 98 ASN A C 1
ATOM 758 O O . ASN A 1 98 ? -8.711 43.719 -3.742 1 83 98 ASN A O 1
ATOM 762 N N . ARG A 1 99 ? -9.391 42.094 -5.199 1 81.88 99 ARG A N 1
ATOM 763 C CA . ARG A 1 99 ? -10.492 42.906 -5.707 1 81.88 99 ARG A CA 1
ATOM 764 C C . ARG A 1 99 ? -11.711 42.812 -4.793 1 81.88 99 ARG A C 1
ATOM 766 O O . ARG A 1 99 ? -12.445 43.781 -4.641 1 81.88 99 ARG A O 1
ATOM 773 N N . PHE A 1 100 ? -11.812 41.562 -4.23 1 81.38 100 PHE A N 1
ATOM 774 C CA . PHE A 1 100 ? -12.961 41.344 -3.361 1 81.38 100 PHE A CA 1
ATOM 775 C C . PHE A 1 100 ? -12.508 41.031 -1.94 1 81.38 100 PHE A C 1
ATOM 777 O O . PHE A 1 100 ? -12.125 39.875 -1.646 1 81.38 100 PHE A O 1
ATOM 784 N N . PRO A 1 101 ? -12.594 41.844 -0.994 1 78.44 101 PRO A N 1
ATOM 785 C CA . PRO A 1 101 ? -12.094 41.656 0.37 1 78.44 101 PRO A CA 1
ATOM 786 C C . PRO A 1 101 ? -12.836 40.562 1.121 1 78.44 101 PRO A C 1
ATOM 788 O O . PRO A 1 101 ? -12.312 40.031 2.102 1 78.44 101 PRO A O 1
ATOM 791 N N . SER A 1 102 ? -13.984 40.125 0.631 1 76.12 102 SER A N 1
ATOM 792 C CA . SER A 1 102 ? -14.758 39.094 1.312 1 76.12 102 SER A CA 1
ATOM 793 C C . SER A 1 102 ? -14.078 37.719 1.186 1 76.12 102 SER A C 1
ATOM 795 O O . SER A 1 102 ? -14.312 36.812 1.999 1 76.12 102 SER A O 1
ATOM 797 N N . ILE A 1 103 ? -13.148 37.594 0.273 1 81.06 103 ILE A N 1
ATOM 798 C CA . ILE A 1 103 ? -12.523 36.312 0.023 1 81.06 103 ILE A CA 1
ATOM 799 C C . ILE A 1 103 ? -11.195 36.219 0.773 1 81.06 103 ILE A C 1
ATOM 801 O O . ILE A 1 103 ? -10.664 35.125 0.985 1 81.06 103 ILE A O 1
ATOM 805 N N . LYS A 1 104 ? -10.781 37.25 1.312 1 79.31 104 LYS A N 1
ATOM 806 C CA . LYS A 1 104 ? -9.453 37.344 1.906 1 79.31 104 LYS A CA 1
ATOM 807 C C . LYS A 1 104 ? -9.336 36.469 3.145 1 79.31 104 LYS A C 1
ATOM 809 O O . LYS A 1 104 ? -8.305 35.844 3.363 1 79.31 104 LYS A O 1
ATOM 814 N N . PRO A 1 105 ? -10.484 36.312 3.832 1 81.06 105 PRO A N 1
ATOM 815 C CA . PRO A 1 105 ? -10.328 35.469 5.023 1 81.06 105 PRO A CA 1
ATOM 816 C C . PRO A 1 105 ? -10.094 34 4.684 1 81.06 105 PRO A C 1
ATOM 818 O O . PRO A 1 105 ? -9.438 33.281 5.445 1 81.06 105 PRO A O 1
ATOM 821 N N . ILE A 1 106 ? -10.516 33.594 3.594 1 82.44 106 ILE A N 1
ATOM 822 C CA . ILE A 1 106 ? -10.344 32.188 3.189 1 82.44 106 ILE A CA 1
ATOM 823 C C . ILE A 1 106 ? -8.898 31.969 2.758 1 82.44 106 ILE A C 1
ATOM 825 O O . ILE A 1 106 ? -8.352 30.875 2.959 1 82.44 106 ILE A O 1
ATOM 829 N N . LEU A 1 107 ? -8.289 33.031 2.307 1 87.25 107 LEU A N 1
ATOM 830 C CA . LEU A 1 107 ? -6.949 32.875 1.748 1 87.25 107 LEU A CA 1
ATOM 831 C C . LEU A 1 107 ? -5.895 33.344 2.754 1 87.25 107 LEU A C 1
ATOM 833 O O . LEU A 1 107 ? -4.699 33.344 2.445 1 87.25 107 LEU A O 1
ATOM 837 N N . HIS A 1 108 ? -6.289 33.562 3.969 1 84.12 108 HIS A N 1
ATOM 838 C CA . HIS A 1 108 ? -5.379 34.125 4.965 1 84.12 108 HIS A CA 1
ATOM 839 C C . HIS A 1 108 ? -4.258 33.125 5.289 1 84.12 108 HIS A C 1
ATOM 841 O O . HIS A 1 108 ? -3.141 33.531 5.613 1 84.12 108 HIS A O 1
ATOM 847 N N . ILE A 1 109 ? -4.512 31.828 5.156 1 85.88 109 ILE A N 1
ATOM 848 C CA . ILE A 1 109 ? -3.527 30.797 5.469 1 85.88 109 ILE A CA 1
ATOM 849 C C . ILE A 1 109 ? -2.355 30.891 4.496 1 85.88 109 ILE A C 1
ATOM 851 O O . ILE A 1 109 ? -1.237 30.484 4.816 1 85.88 109 ILE A O 1
ATOM 855 N N . CYS A 1 110 ? -2.537 31.516 3.367 1 86.38 110 CYS A N 1
ATOM 856 C CA . CYS A 1 110 ? -1.499 31.594 2.348 1 86.38 110 CYS A CA 1
ATOM 857 C C . CYS A 1 110 ? -0.497 32.688 2.68 1 86.38 110 CYS A C 1
ATOM 859 O O . CYS A 1 110 ? 0.624 32.688 2.168 1 86.38 110 CYS A O 1
ATOM 861 N N . PHE A 1 111 ? -0.902 33.625 3.611 1 82.12 111 PHE A N 1
ATOM 862 C CA . PHE A 1 111 ? -0.035 34.75 3.92 1 82.12 111 PHE A CA 1
ATOM 863 C C . PHE A 1 111 ? 0.798 34.469 5.164 1 82.12 111 PHE A C 1
ATOM 865 O O . PHE A 1 111 ? 1.251 35.406 5.836 1 82.12 111 PHE A O 1
ATOM 872 N N . MET A 1 112 ? 1.02 33.188 5.441 1 83.75 112 MET A N 1
ATOM 873 C CA . MET A 1 112 ? 1.875 32.812 6.566 1 83.75 112 MET A CA 1
ATOM 874 C C . MET A 1 112 ? 3.334 33.156 6.27 1 83.75 112 MET A C 1
ATOM 876 O O . MET A 1 112 ? 3.705 33.375 5.113 1 83.75 112 MET A O 1
ATOM 880 N N . ASP A 1 113 ? 4.086 33.188 7.387 1 85.5 113 ASP A N 1
ATOM 881 C CA . ASP A 1 113 ? 5.512 33.469 7.242 1 85.5 113 ASP A CA 1
ATOM 882 C C . ASP A 1 113 ? 6.176 32.406 6.344 1 85.5 113 ASP A C 1
ATOM 884 O O . ASP A 1 113 ? 5.867 31.234 6.434 1 85.5 113 ASP A O 1
ATOM 888 N N . VAL A 1 114 ? 7 32.906 5.438 1 87.12 114 VAL A N 1
ATOM 889 C CA . VAL A 1 114 ? 7.629 32.031 4.441 1 87.12 114 VAL A CA 1
ATOM 890 C C . VAL A 1 114 ? 8.531 31.016 5.133 1 87.12 114 VAL A C 1
ATOM 892 O O . VAL A 1 114 ? 8.695 29.906 4.645 1 87.12 114 VAL A O 1
ATOM 895 N N . ASP A 1 115 ? 9.07 31.375 6.312 1 84.81 115 ASP A N 1
ATOM 896 C CA . ASP A 1 115 ? 9.898 30.438 7.047 1 84.81 115 ASP A CA 1
ATOM 897 C C . ASP A 1 115 ? 9.094 29.203 7.473 1 84.81 115 ASP A C 1
ATOM 899 O O . ASP A 1 115 ? 9.609 28.078 7.469 1 84.81 115 ASP A O 1
ATOM 903 N N . VAL A 1 116 ? 7.82 29.469 7.812 1 87.69 116 VAL A N 1
ATOM 904 C CA . VAL A 1 116 ? 6.949 28.359 8.203 1 87.69 116 VAL A CA 1
ATOM 905 C C . VAL A 1 116 ? 6.605 27.516 6.973 1 87.69 116 VAL A C 1
ATOM 907 O O . VAL A 1 116 ? 6.504 26.297 7.059 1 87.69 116 VAL A O 1
ATOM 910 N N . LEU A 1 117 ? 6.48 28.188 5.867 1 89.31 117 LEU A N 1
ATOM 911 C CA . LEU A 1 117 ? 6.191 27.484 4.625 1 89.31 117 LEU A CA 1
ATOM 912 C C . LEU A 1 117 ? 7.352 26.578 4.234 1 89.31 117 LEU A C 1
ATOM 914 O O . LEU A 1 117 ? 7.137 25.453 3.771 1 89.31 117 LEU A O 1
ATOM 918 N N . LEU A 1 118 ? 8.539 27.062 4.434 1 89.81 118 LEU A N 1
ATOM 919 C CA . LEU A 1 118 ? 9.727 26.281 4.086 1 89.81 118 LEU A CA 1
ATOM 920 C C . LEU A 1 118 ? 9.867 25.078 5.004 1 89.81 118 LEU A C 1
ATOM 922 O O . LEU A 1 118 ? 10.18 23.969 4.539 1 89.81 118 LEU A O 1
ATOM 926 N N . ILE A 1 119 ? 9.57 25.25 6.273 1 90 119 ILE A N 1
ATOM 927 C CA . ILE A 1 119 ? 9.695 24.156 7.223 1 90 119 ILE A CA 1
ATOM 928 C C . ILE A 1 119 ? 8.633 23.094 6.938 1 90 119 ILE A C 1
ATOM 930 O O . ILE A 1 119 ? 8.875 21.906 7.105 1 90 119 ILE A O 1
ATOM 934 N N . LEU A 1 120 ? 7.523 23.516 6.422 1 90.56 120 LEU A N 1
ATOM 935 C CA . LEU A 1 120 ? 6.402 22.609 6.211 1 90.56 120 LEU A CA 1
ATOM 936 C C . LEU A 1 120 ? 6.582 21.812 4.926 1 90.56 120 LEU A C 1
ATOM 938 O O . LEU A 1 120 ? 6.324 20.609 4.898 1 90.56 120 LEU A O 1
ATOM 942 N N . PHE A 1 121 ? 7.09 22.422 3.838 1 93.12 121 PHE A N 1
ATOM 943 C CA . PHE A 1 121 ? 6.98 21.766 2.539 1 93.12 121 PHE A CA 1
ATOM 944 C C . PHE A 1 121 ? 8.344 21.297 2.047 1 93.12 121 PHE A C 1
ATOM 946 O O . PHE A 1 121 ? 8.445 20.312 1.317 1 93.12 121 PHE A O 1
ATOM 953 N N . LEU A 1 122 ? 9.422 21.922 2.424 1 92.62 122 LEU A N 1
ATOM 954 C CA . LEU A 1 122 ? 10.727 21.641 1.837 1 92.62 122 LEU A CA 1
ATOM 955 C C . LEU A 1 122 ? 11.211 20.25 2.227 1 92.62 122 LEU A C 1
ATOM 957 O O . LEU A 1 122 ? 11.719 19.516 1.387 1 92.62 122 LEU A O 1
ATOM 961 N N . PRO A 1 123 ? 11.047 19.844 3.541 1 93.81 123 PRO A N 1
ATOM 962 C CA . PRO A 1 123 ? 11.5 18.5 3.883 1 93.81 123 PRO A CA 1
ATOM 963 C C . PRO A 1 123 ? 10.75 17.406 3.115 1 93.81 123 PRO A C 1
ATOM 965 O O . PRO A 1 123 ? 11.328 16.375 2.77 1 93.81 123 PRO A O 1
ATOM 968 N N . ILE A 1 124 ? 9.477 17.625 2.789 1 95.12 124 ILE A N 1
ATOM 969 C CA . ILE A 1 124 ? 8.672 16.641 2.064 1 95.12 124 ILE A CA 1
ATOM 970 C C . ILE A 1 124 ? 9.18 16.516 0.631 1 95.12 124 ILE A C 1
ATOM 972 O O . ILE A 1 124 ? 9.383 15.406 0.131 1 95.12 124 ILE A O 1
ATOM 976 N N . LEU A 1 125 ? 9.453 17.609 0.011 1 93.25 125 LEU A N 1
ATOM 977 C CA . LEU A 1 125 ? 9.836 17.609 -1.397 1 93.25 125 LEU A CA 1
ATOM 978 C C . LEU A 1 125 ? 11.242 17.062 -1.584 1 93.25 125 LEU A C 1
ATOM 980 O O . LEU A 1 125 ? 11.484 16.25 -2.486 1 93.25 125 LEU A O 1
ATOM 984 N N . ILE A 1 126 ? 12.133 17.391 -0.667 1 93.69 126 ILE A N 1
ATOM 985 C CA . ILE A 1 126 ? 13.531 17.016 -0.803 1 93.69 126 ILE A CA 1
ATOM 986 C C . ILE A 1 126 ? 13.711 15.547 -0.394 1 93.69 126 ILE A C 1
ATOM 988 O O . ILE A 1 126 ? 14.422 14.797 -1.057 1 93.69 126 ILE A O 1
ATOM 992 N N . PHE A 1 127 ? 13.055 15.148 0.715 1 94.88 127 PHE A N 1
ATOM 993 C CA . PHE A 1 127 ? 13.195 13.766 1.153 1 94.88 127 PHE A CA 1
ATOM 994 C C . PHE A 1 127 ? 12.602 12.812 0.128 1 94.88 127 PHE A C 1
ATOM 996 O O . PHE A 1 127 ? 13.172 11.758 -0.152 1 94.88 127 PHE A O 1
ATOM 1003 N N . ARG A 1 128 ? 11.469 13.18 -0.466 1 92.81 128 ARG A N 1
ATOM 1004 C CA . ARG A 1 128 ? 10.844 12.336 -1.479 1 92.81 128 ARG A CA 1
ATOM 1005 C C . ARG A 1 128 ? 11.766 12.156 -2.684 1 92.81 128 ARG A C 1
ATOM 1007 O O . ARG A 1 128 ? 11.922 11.039 -3.189 1 92.81 128 ARG A O 1
ATOM 1014 N N . THR A 1 129 ? 12.367 13.242 -3.152 1 91.25 129 THR A N 1
ATOM 1015 C CA . THR A 1 129 ? 13.242 13.18 -4.316 1 91.25 129 THR A CA 1
ATOM 1016 C C . THR A 1 129 ? 14.5 12.375 -4.004 1 91.25 129 THR A C 1
ATOM 1018 O O . THR A 1 129 ? 14.945 11.555 -4.812 1 91.25 129 THR A O 1
ATOM 1021 N N . SER A 1 130 ? 15.039 12.594 -2.801 1 91.69 130 SER A N 1
ATOM 1022 C CA . SER A 1 130 ? 16.25 11.883 -2.414 1 91.69 130 SER A CA 1
ATOM 1023 C C . SER A 1 130 ? 15.969 10.398 -2.18 1 91.69 130 SER A C 1
ATOM 1025 O O . SER A 1 130 ? 16.812 9.547 -2.477 1 91.69 130 SER A O 1
ATOM 1027 N N . TYR A 1 131 ? 14.773 10.133 -1.711 1 89.12 131 TYR A N 1
ATOM 1028 C CA . TYR A 1 131 ? 14.383 8.758 -1.426 1 89.12 131 TYR A CA 1
ATOM 1029 C C . TYR A 1 131 ? 14.188 7.969 -2.715 1 89.12 131 TYR A C 1
ATOM 1031 O O . TYR A 1 131 ? 14.383 6.754 -2.742 1 89.12 131 TYR A O 1
ATOM 1039 N N . ASN A 1 132 ? 13.93 8.609 -3.816 1 83 132 ASN A N 1
ATOM 1040 C CA . ASN A 1 132 ? 13.617 7.926 -5.07 1 83 132 ASN A CA 1
ATOM 1041 C C . ASN A 1 132 ? 14.836 7.848 -5.98 1 83 132 ASN A C 1
ATOM 1043 O O . ASN A 1 132 ? 14.773 7.27 -7.066 1 83 132 ASN A O 1
ATOM 1047 N N . VAL A 1 133 ? 15.93 8.383 -5.586 1 81.81 133 VAL A N 1
ATOM 1048 C CA . VAL A 1 133 ? 17.141 8.336 -6.402 1 81.81 133 VAL A CA 1
ATOM 1049 C C . VAL A 1 133 ? 17.797 6.969 -6.273 1 81.81 133 VAL A C 1
ATOM 1051 O O . VAL A 1 133 ? 17.812 6.379 -5.191 1 81.81 133 VAL A O 1
ATOM 1054 N N . ASP A 1 134 ? 18.156 6.43 -7.414 1 75.44 134 ASP A N 1
ATOM 1055 C CA . ASP A 1 134 ? 18.969 5.215 -7.398 1 75.44 134 ASP A CA 1
ATOM 1056 C C . ASP A 1 134 ? 20.359 5.496 -6.84 1 75.44 134 ASP A C 1
ATOM 1058 O O . ASP A 1 134 ? 21.141 6.238 -7.441 1 75.44 134 ASP A O 1
ATOM 1062 N N . ALA A 1 135 ? 20.703 4.957 -5.758 1 73.56 135 ALA A N 1
ATOM 1063 C CA . ALA A 1 135 ? 21.938 5.262 -5.023 1 73.56 135 ALA A CA 1
ATOM 1064 C C . ALA A 1 135 ? 23.172 4.961 -5.871 1 73.56 135 ALA A C 1
ATOM 1066 O O . ALA A 1 135 ? 24.141 5.719 -5.852 1 73.56 135 ALA A O 1
ATOM 1067 N N . HIS A 1 136 ? 23.156 3.953 -6.738 1 70.94 136 HIS A N 1
ATOM 1068 C CA . HIS A 1 136 ? 24.328 3.574 -7.516 1 70.94 136 HIS A CA 1
ATOM 1069 C C . HIS A 1 136 ? 24.609 4.59 -8.617 1 70.94 136 HIS A C 1
ATOM 1071 O O . HIS A 1 136 ? 25.734 5.074 -8.742 1 70.94 136 HIS A O 1
ATOM 1077 N N . SER A 1 137 ? 23.594 4.895 -9.359 1 78.25 137 SER A N 1
ATOM 1078 C CA . SER A 1 137 ? 23.766 5.859 -10.438 1 78.25 137 SER A CA 1
ATOM 1079 C C . SER A 1 137 ? 24.094 7.246 -9.898 1 78.25 137 SER A C 1
ATOM 1081 O O . SER A 1 137 ? 24.844 8 -10.531 1 78.25 137 SER A O 1
ATOM 1083 N N . PHE A 1 138 ? 23.594 7.516 -8.719 1 84.38 138 PHE A N 1
ATOM 1084 C CA . PHE A 1 138 ? 23.844 8.812 -8.102 1 84.38 138 PHE A CA 1
ATOM 1085 C C . PHE A 1 138 ? 25.297 8.945 -7.68 1 84.38 138 PHE A C 1
ATOM 1087 O O . PHE A 1 138 ? 25.922 9.977 -7.926 1 84.38 138 PHE A O 1
ATOM 1094 N N . TRP A 1 139 ? 25.891 7.902 -7.172 1 80.38 139 TRP A N 1
ATOM 1095 C CA . TRP A 1 139 ? 27.266 7.969 -6.676 1 80.38 139 TRP A CA 1
ATOM 1096 C C . TRP A 1 139 ? 28.266 7.93 -7.828 1 80.38 139 TRP A C 1
ATOM 1098 O O . TRP A 1 139 ? 29.344 8.531 -7.75 1 80.38 139 TRP A O 1
ATOM 1108 N N . ARG A 1 140 ? 27.844 7.312 -8.859 1 80.31 140 ARG A N 1
ATOM 1109 C CA . ARG A 1 140 ? 28.703 7.289 -10.031 1 80.31 140 ARG A CA 1
ATOM 1110 C C . ARG A 1 140 ? 28.734 8.648 -10.719 1 80.31 140 ARG A C 1
ATOM 1112 O O . ARG A 1 140 ? 29.766 9.07 -11.242 1 80.31 140 ARG A O 1
ATOM 1119 N N . SER A 1 141 ? 27.594 9.305 -10.68 1 88.81 141 SER A N 1
ATOM 1120 C CA . SER A 1 141 ? 27.5 10.609 -11.328 1 88.81 141 SER A CA 1
ATOM 1121 C C . SER A 1 141 ? 27.766 11.734 -10.328 1 88.81 141 SER A C 1
ATOM 1123 O O . SER A 1 141 ? 27.578 12.906 -10.656 1 88.81 141 SER A O 1
ATOM 1125 N N . PHE A 1 142 ? 28.281 11.43 -9.133 1 91.12 142 PHE A N 1
ATOM 1126 C CA . PHE A 1 142 ? 28.375 12.414 -8.062 1 91.12 142 PHE A CA 1
ATOM 1127 C C . PHE A 1 142 ? 29.391 13.5 -8.406 1 91.12 142 PHE A C 1
ATOM 1129 O O . PHE A 1 142 ? 29.141 14.688 -8.172 1 91.12 142 PHE A O 1
ATOM 1136 N N . PRO A 1 143 ? 30.469 13.141 -9.062 1 91.38 143 PRO A N 1
ATOM 1137 C CA . PRO A 1 143 ? 31.391 14.227 -9.406 1 91.38 143 PRO A CA 1
ATOM 1138 C C . PRO A 1 143 ? 30.828 15.172 -10.453 1 91.38 143 PRO A C 1
ATOM 1140 O O . PRO A 1 143 ? 31.094 16.375 -10.422 1 91.38 143 PRO A O 1
ATOM 1143 N N . GLN A 1 144 ? 30.094 14.688 -11.367 1 92.81 144 GLN A N 1
ATOM 1144 C CA . GLN A 1 144 ? 29.438 15.547 -12.344 1 92.81 144 GLN A CA 1
ATOM 1145 C C . GLN A 1 144 ? 28.375 16.422 -11.68 1 92.81 144 GLN A C 1
ATOM 1147 O O . GLN A 1 144 ? 28.25 17.609 -12.016 1 92.81 144 GLN A O 1
ATOM 1152 N N . ILE A 1 145 ? 27.656 15.852 -10.75 1 93 145 ILE A N 1
ATOM 1153 C CA . ILE A 1 145 ? 26.609 16.562 -10.039 1 93 145 ILE A CA 1
ATOM 1154 C C . ILE A 1 145 ? 27.219 17.688 -9.195 1 93 145 ILE A C 1
ATOM 1156 O O . ILE A 1 145 ? 26.703 18.797 -9.156 1 93 145 ILE A O 1
ATOM 1160 N N . LEU A 1 146 ? 28.344 17.375 -8.609 1 92.69 146 LEU A N 1
ATOM 1161 C CA . LEU A 1 146 ? 29.031 18.344 -7.766 1 92.69 146 LEU A CA 1
ATOM 1162 C C . LEU A 1 146 ? 29.562 19.5 -8.594 1 92.69 146 LEU A C 1
ATOM 1164 O O . LEU A 1 146 ? 29.484 20.656 -8.18 1 92.69 146 LEU A O 1
ATOM 1168 N N . LEU A 1 147 ? 30.031 19.203 -9.75 1 92.75 147 LEU A N 1
ATOM 1169 C CA . LEU A 1 147 ? 30.594 20.234 -10.609 1 92.75 147 LEU A CA 1
ATOM 1170 C C . LEU A 1 147 ? 29.5 21.172 -11.125 1 92.75 147 LEU A C 1
ATOM 1172 O O . LEU A 1 147 ? 29.672 22.391 -11.086 1 92.75 147 LEU A O 1
ATOM 1176 N N . VAL A 1 148 ? 28.438 20.672 -11.547 1 92.62 148 VAL A N 1
ATOM 1177 C CA . VAL A 1 148 ? 27.375 21.5 -12.094 1 92.62 148 VAL A CA 1
ATOM 1178 C C . VAL A 1 148 ? 26.547 22.109 -10.961 1 92.62 148 VAL A C 1
ATOM 1180 O O . VAL A 1 148 ? 26.047 23.234 -11.078 1 92.62 148 VAL A O 1
ATOM 1183 N N . GLY A 1 149 ? 26.406 21.438 -9.836 1 92.25 149 GLY A N 1
ATOM 1184 C CA . GLY A 1 149 ? 25.531 21.859 -8.75 1 92.25 149 GLY A CA 1
ATOM 1185 C C . GLY A 1 149 ? 26.156 22.922 -7.863 1 92.25 149 GLY A C 1
ATOM 1186 O O . GLY A 1 149 ? 25.453 23.688 -7.215 1 92.25 149 GLY A O 1
ATOM 1187 N N . VAL A 1 150 ? 27.438 23 -7.801 1 93.56 150 VAL A N 1
ATOM 1188 C CA . VAL A 1 150 ? 28.062 23.969 -6.895 1 93.56 150 VAL A CA 1
ATOM 1189 C C . VAL A 1 150 ? 28.734 25.078 -7.699 1 93.56 150 VAL A C 1
ATOM 1191 O O . VAL A 1 150 ? 28.109 26.109 -7.98 1 93.56 150 VAL A O 1
ATOM 1194 N N . PRO A 1 151 ? 29.891 24.766 -8.359 1 92 151 PRO A N 1
ATOM 1195 C CA . PRO A 1 151 ? 30.484 25.859 -9.141 1 92 151 PRO A CA 1
ATOM 1196 C C . PRO A 1 151 ? 29.625 26.266 -10.328 1 92 151 PRO A C 1
ATOM 1198 O O . PRO A 1 151 ? 29.609 27.438 -10.703 1 92 151 PRO A O 1
ATOM 1201 N N . GLY A 1 152 ? 28.969 25.391 -10.953 1 92.19 152 GLY A N 1
ATOM 1202 C CA . GLY A 1 152 ? 28.078 25.734 -12.047 1 92.19 152 GLY A CA 1
ATOM 1203 C C . GLY A 1 152 ? 26.922 26.625 -11.625 1 92.19 152 GLY A C 1
ATOM 1204 O O . GLY A 1 152 ? 26.594 27.594 -12.312 1 92.19 152 GLY A O 1
ATOM 1205 N N . ALA A 1 153 ? 26.266 26.281 -10.531 1 92.06 153 ALA A N 1
ATOM 1206 C CA . ALA A 1 153 ? 25.156 27.109 -10.023 1 92.06 153 ALA A CA 1
ATOM 1207 C C . ALA A 1 153 ? 25.656 28.484 -9.609 1 92.06 153 ALA A C 1
ATOM 1209 O O . ALA A 1 153 ? 24.953 29.484 -9.805 1 92.06 153 ALA A O 1
ATOM 1210 N N . LEU A 1 154 ? 26.875 28.594 -9.062 1 92.44 154 LEU A N 1
ATOM 1211 C CA . LEU A 1 154 ? 27.469 29.875 -8.664 1 92.44 154 LEU A CA 1
ATOM 1212 C C . LEU A 1 154 ? 27.766 30.734 -9.891 1 92.44 154 LEU A C 1
ATOM 1214 O O . LEU A 1 154 ? 27.531 31.953 -9.875 1 92.44 154 LEU A O 1
ATOM 1218 N N . LEU A 1 155 ? 28.219 30.094 -10.914 1 93 155 LEU A N 1
ATOM 1219 C CA . LEU A 1 155 ? 28.531 30.828 -12.133 1 93 155 LEU A CA 1
ATOM 1220 C C . LEU A 1 155 ? 27.25 31.328 -12.805 1 93 155 LEU A C 1
ATOM 1222 O O . LEU A 1 155 ? 27.203 32.438 -13.344 1 93 155 LEU A O 1
ATOM 1226 N N . THR A 1 156 ? 26.25 30.469 -12.82 1 93.19 156 THR A N 1
ATOM 1227 C CA . THR A 1 156 ? 24.969 30.891 -13.375 1 93.19 156 THR A CA 1
ATOM 1228 C C . THR A 1 156 ? 24.391 32.062 -12.578 1 93.19 156 THR A C 1
ATOM 1230 O O . THR A 1 156 ? 23.844 33 -13.156 1 93.19 156 THR A O 1
ATOM 1233 N N . ALA A 1 157 ? 24.516 32 -11.258 1 94.19 157 ALA A N 1
ATOM 1234 C CA . ALA A 1 157 ? 24.016 33.062 -10.398 1 94.19 157 ALA A CA 1
ATOM 1235 C C . ALA A 1 157 ? 24.797 34.375 -10.633 1 94.19 157 ALA A C 1
ATOM 1237 O O . ALA A 1 157 ? 24.203 35.469 -10.648 1 94.19 157 ALA A O 1
ATOM 1238 N N . LEU A 1 158 ? 26.109 34.281 -10.875 1 93.81 158 LEU A N 1
ATOM 1239 C CA . LEU A 1 158 ? 26.938 35.469 -11.094 1 93.81 158 LEU A CA 1
ATOM 1240 C C . LEU A 1 158 ? 26.609 36.125 -12.43 1 93.81 158 LEU A C 1
ATOM 1242 O O . LEU A 1 158 ? 26.547 37.344 -12.523 1 93.81 158 LEU A O 1
ATOM 1246 N N . MET A 1 159 ? 26.344 35.312 -13.406 1 93.94 159 MET A N 1
ATOM 1247 C CA . MET A 1 159 ? 25.984 35.875 -14.711 1 93.94 159 MET A CA 1
ATOM 1248 C C . MET A 1 159 ? 24.609 36.531 -14.672 1 93.94 159 MET A C 1
ATOM 1250 O O . MET A 1 159 ? 24.422 37.594 -15.25 1 93.94 159 MET A O 1
ATOM 1254 N N . ALA A 1 160 ? 23.703 35.875 -14.062 1 92.62 160 ALA A N 1
ATOM 1255 C CA . ALA A 1 160 ? 22.375 36.5 -13.914 1 92.62 160 ALA A CA 1
ATOM 1256 C C . ALA A 1 160 ? 22.438 37.75 -13.07 1 92.62 160 ALA A C 1
ATOM 1258 O O . ALA A 1 160 ? 21.688 38.688 -13.297 1 92.62 160 ALA A O 1
ATOM 1259 N N . ALA A 1 161 ? 23.375 37.781 -12.055 1 93.88 161 ALA A N 1
ATOM 1260 C CA . ALA A 1 161 ? 23.562 38.938 -11.203 1 93.88 161 ALA A CA 1
ATOM 1261 C C . ALA A 1 161 ? 24.094 40.125 -12.008 1 93.88 161 ALA A C 1
ATOM 1263 O O . ALA A 1 161 ? 23.656 41.281 -11.82 1 93.88 161 ALA A O 1
ATOM 1264 N N . PHE A 1 162 ? 25.016 39.875 -12.914 1 91.81 162 PHE A N 1
ATOM 1265 C CA . PHE A 1 162 ? 25.578 40.938 -13.734 1 91.81 162 PHE A CA 1
ATOM 1266 C C . PHE A 1 162 ? 24.531 41.531 -14.672 1 91.81 162 PHE A C 1
ATOM 1268 O O . PHE A 1 162 ? 24.484 42.75 -14.883 1 91.81 162 PHE A O 1
ATOM 1275 N N . MET A 1 163 ? 23.734 40.625 -15.172 1 89.69 163 MET A N 1
ATOM 1276 C CA . MET A 1 163 ? 22.656 41.125 -16.031 1 89.69 163 MET A CA 1
ATOM 1277 C C . MET A 1 163 ? 21.656 41.938 -15.242 1 89.69 163 MET A C 1
ATOM 1279 O O . MET A 1 163 ? 21.172 42.969 -15.727 1 89.69 163 MET A O 1
ATOM 1283 N N . ALA A 1 164 ? 21.328 41.5 -14.047 1 89.69 164 ALA A N 1
ATOM 1284 C CA . ALA A 1 164 ? 20.359 42.25 -13.219 1 89.69 164 ALA A CA 1
ATOM 1285 C C . ALA A 1 164 ? 20.906 43.594 -12.797 1 89.69 164 ALA A C 1
ATOM 1287 O O . ALA A 1 164 ? 20.172 44.562 -12.734 1 89.69 164 ALA A O 1
ATOM 1288 N N . PHE A 1 165 ? 22.25 43.656 -12.516 1 88.38 165 PHE A N 1
ATOM 1289 C CA . PHE A 1 165 ? 22.906 44.906 -12.07 1 88.38 165 PHE A CA 1
ATOM 1290 C C . PHE A 1 165 ? 22.859 45.969 -13.164 1 88.38 165 PHE A C 1
ATOM 1292 O O . PHE A 1 165 ? 22.672 47.125 -12.883 1 88.38 165 PHE A O 1
ATOM 1299 N N . TYR A 1 166 ? 22.844 45.531 -14.445 1 86.31 166 TYR A N 1
ATOM 1300 C CA . TYR A 1 166 ? 22.969 46.5 -15.523 1 86.31 166 TYR A CA 1
ATOM 1301 C C . TYR A 1 166 ? 21.625 46.75 -16.203 1 86.31 166 TYR A C 1
ATOM 1303 O O . TYR A 1 166 ? 21.359 47.844 -16.688 1 86.31 166 TYR A O 1
ATOM 1311 N N . LEU A 1 167 ? 20.719 45.844 -16.188 1 85.25 167 LEU A N 1
ATOM 1312 C CA . LEU A 1 167 ? 19.547 45.938 -17.047 1 85.25 167 LEU A CA 1
ATOM 1313 C C . LEU A 1 167 ? 18.281 46.094 -16.219 1 85.25 167 LEU A C 1
ATOM 1315 O O . LEU A 1 167 ? 17.312 46.719 -16.672 1 85.25 167 LEU A O 1
ATOM 1319 N N . ILE A 1 168 ? 18.078 45.469 -15.109 1 83.38 168 ILE A N 1
ATOM 1320 C CA . ILE A 1 168 ? 16.812 45.469 -14.391 1 83.38 168 ILE A CA 1
ATOM 1321 C C . ILE A 1 168 ? 16.625 46.781 -13.633 1 83.38 168 ILE A C 1
ATOM 1323 O O . ILE A 1 168 ? 15.688 47.531 -13.898 1 83.38 168 ILE A O 1
ATOM 1327 N N . GLU A 1 169 ? 17.422 47.031 -12.617 1 79.31 169 GLU A N 1
ATOM 1328 C CA . GLU A 1 169 ? 17.328 48.281 -11.852 1 79.31 169 GLU A CA 1
ATOM 1329 C C . GLU A 1 169 ? 18.719 48.844 -11.539 1 79.31 169 GLU A C 1
ATOM 1331 O O . GLU A 1 169 ? 19.5 48.219 -10.812 1 79.31 169 GLU A O 1
ATOM 1336 N N . THR A 1 170 ? 19 50.031 -11.977 1 75.62 170 THR A N 1
ATOM 1337 C CA . THR A 1 170 ? 20.312 50.625 -11.852 1 75.62 170 THR A CA 1
ATOM 1338 C C . THR A 1 170 ? 20.562 51.125 -10.43 1 75.62 170 THR A C 1
ATOM 1340 O O . THR A 1 170 ? 21.703 51.344 -10.023 1 75.62 170 THR A O 1
ATOM 1343 N N . THR A 1 171 ? 19.5 51.094 -9.617 1 81.62 171 THR A N 1
ATOM 1344 C CA . THR A 1 171 ? 19.656 51.625 -8.258 1 81.62 171 THR A CA 1
ATOM 1345 C C . THR A 1 171 ? 20.141 50.5 -7.32 1 81.62 171 THR A C 1
ATOM 1347 O O . THR A 1 171 ? 20.547 50.781 -6.188 1 81.62 171 THR A O 1
ATOM 1350 N N . TRP A 1 172 ? 20.25 49.25 -7.848 1 88 172 TRP A N 1
ATOM 1351 C CA . TRP A 1 172 ? 20.625 48.125 -6.996 1 88 172 TRP A CA 1
ATOM 1352 C C . TRP A 1 172 ? 22.125 48.094 -6.762 1 88 172 TRP A C 1
ATOM 1354 O O . TRP A 1 172 ? 22.906 48.406 -7.672 1 88 172 TRP A O 1
ATOM 1364 N N . ASP A 1 173 ? 22.516 47.875 -5.551 1 87.31 173 ASP A N 1
ATOM 1365 C CA . ASP A 1 173 ? 23.906 47.531 -5.266 1 87.31 173 ASP A CA 1
ATOM 1366 C C . ASP A 1 173 ? 24.25 46.156 -5.781 1 87.31 173 ASP A C 1
ATOM 1368 O O . ASP A 1 173 ? 23.359 45.375 -6.137 1 87.31 173 ASP A O 1
ATOM 1372 N N . PHE A 1 174 ? 25.469 45.844 -5.875 1 88.88 174 PHE A N 1
ATOM 1373 C CA . PHE A 1 174 ? 25.891 44.562 -6.422 1 88.88 174 PHE A CA 1
ATOM 1374 C C . PHE A 1 174 ? 25.438 43.438 -5.531 1 88.88 174 PHE A C 1
ATOM 1376 O O . PHE A 1 174 ? 25.125 42.344 -6.02 1 88.88 174 PHE A O 1
ATOM 1383 N N . SER A 1 175 ? 25.406 43.594 -4.266 1 89.69 175 SER A N 1
ATOM 1384 C CA . SER A 1 175 ? 24.969 42.562 -3.361 1 89.69 175 SER A CA 1
ATOM 1385 C C . SER A 1 175 ? 23.5 42.188 -3.59 1 89.69 175 SER A C 1
ATOM 1387 O O . SER A 1 175 ? 23.125 41.031 -3.525 1 89.69 175 SER A O 1
ATOM 1389 N N . THR A 1 176 ? 22.672 43.188 -3.912 1 91.56 176 THR A N 1
ATOM 1390 C CA . THR A 1 176 ? 21.266 42.938 -4.191 1 91.56 176 THR A CA 1
ATOM 1391 C C . THR A 1 176 ? 21.094 42.25 -5.543 1 91.56 176 THR A C 1
ATOM 1393 O O . THR A 1 176 ? 20.234 41.375 -5.695 1 91.56 176 THR A O 1
ATOM 1396 N N . ALA A 1 177 ? 21.938 42.594 -6.449 1 93.12 177 ALA A N 1
ATOM 1397 C CA . ALA A 1 177 ? 21.891 41.938 -7.754 1 93.12 177 ALA A CA 1
ATOM 1398 C C . ALA A 1 177 ? 22.328 40.5 -7.664 1 93.12 177 ALA A C 1
ATOM 1400 O O . ALA A 1 177 ? 21.797 39.625 -8.359 1 93.12 177 ALA A O 1
ATOM 1401 N N . LEU A 1 178 ? 23.328 40.281 -6.852 1 93.25 178 LEU A N 1
ATOM 1402 C CA . LEU A 1 178 ? 23.797 38.906 -6.641 1 93.25 178 LEU A CA 1
ATOM 1403 C C . LEU A 1 178 ? 22.703 38.062 -5.98 1 93.25 178 LEU A C 1
ATOM 1405 O O . LEU A 1 178 ? 22.547 36.906 -6.301 1 93.25 178 LEU A O 1
ATOM 1409 N N . LEU A 1 179 ? 22 38.719 -5.078 1 93.75 179 LEU A N 1
ATOM 1410 C CA . LEU A 1 179 ? 20.891 38.031 -4.434 1 93.75 179 LEU A CA 1
ATOM 1411 C C . LEU A 1 179 ? 19.812 37.625 -5.453 1 93.75 179 LEU A C 1
ATOM 1413 O O . LEU A 1 179 ? 19.234 36.531 -5.363 1 93.75 179 LEU A O 1
ATOM 1417 N N . PHE A 1 180 ? 19.609 38.469 -6.398 1 94.25 180 PHE A N 1
ATOM 1418 C CA . PHE A 1 180 ? 18.656 38.188 -7.461 1 94.25 180 PHE A CA 1
ATOM 1419 C C . PHE A 1 180 ? 19.141 37.031 -8.32 1 94.25 180 PHE A C 1
ATOM 1421 O O . PHE A 1 180 ? 18.359 36.125 -8.664 1 94.25 180 PHE A O 1
ATOM 1428 N N . GLY A 1 181 ? 20.391 37.031 -8.672 1 94.25 181 GLY A N 1
ATOM 1429 C CA . GLY A 1 181 ? 20.938 35.906 -9.438 1 94.25 181 GLY A CA 1
ATOM 1430 C C . GLY A 1 181 ? 20.859 34.594 -8.719 1 94.25 181 GLY A C 1
ATOM 1431 O O . GLY A 1 181 ? 20.594 33.562 -9.336 1 94.25 181 GLY A O 1
ATOM 1432 N N . ILE A 1 182 ? 21.047 34.594 -7.434 1 95 182 ILE A N 1
ATOM 1433 C CA . ILE A 1 182 ? 20.969 33.375 -6.625 1 95 182 ILE A CA 1
ATOM 1434 C C . ILE A 1 182 ? 19.531 32.844 -6.594 1 95 182 ILE A C 1
ATOM 1436 O O . ILE A 1 182 ? 19.297 31.656 -6.695 1 95 182 ILE A O 1
ATOM 1440 N N . VAL A 1 183 ? 18.562 33.688 -6.516 1 94.5 183 VAL A N 1
ATOM 1441 C CA . VAL A 1 183 ? 17.156 33.312 -6.434 1 94.5 183 VAL A CA 1
ATOM 1442 C C . VAL A 1 183 ? 16.703 32.688 -7.75 1 94.5 183 VAL A C 1
ATOM 1444 O O . VAL A 1 183 ? 15.859 31.797 -7.758 1 94.5 183 VAL A O 1
ATOM 1447 N N . CYS A 1 184 ? 17.344 32.969 -8.82 1 94.12 184 CYS A N 1
ATOM 1448 C CA . CYS A 1 184 ? 16.938 32.5 -10.133 1 94.12 184 CYS A CA 1
ATOM 1449 C C . CYS A 1 184 ? 17.688 31.219 -10.5 1 94.12 184 CYS A C 1
ATOM 1451 O O . CYS A 1 184 ? 17.359 30.562 -11.5 1 94.12 184 CYS A O 1
ATOM 1453 N N . SER A 1 185 ? 18.5 30.703 -9.727 1 91.56 185 SER A N 1
ATOM 1454 C CA . SER A 1 185 ? 19.422 29.656 -10.141 1 91.56 185 SER A CA 1
ATOM 1455 C C . SER A 1 185 ? 18.859 28.266 -9.875 1 91.56 185 SER A C 1
ATOM 1457 O O . SER A 1 185 ? 19.141 27.328 -10.617 1 91.56 185 SER A O 1
ATOM 1459 N N . PRO A 1 186 ? 18.031 28.062 -8.812 1 92.12 186 PRO A N 1
ATOM 1460 C CA . PRO A 1 186 ? 17.609 26.703 -8.5 1 92.12 186 PRO A CA 1
ATOM 1461 C C . PRO A 1 186 ? 16.703 26.109 -9.586 1 92.12 186 PRO A C 1
ATOM 1463 O O . PRO A 1 186 ? 15.914 26.828 -10.195 1 92.12 186 PRO A O 1
ATOM 1466 N N . ILE A 1 187 ? 16.875 24.703 -9.789 1 93.25 187 ILE A N 1
ATOM 1467 C CA . ILE A 1 187 ? 16.062 24 -10.789 1 93.25 187 ILE A CA 1
ATOM 1468 C C . ILE A 1 187 ? 15.188 22.969 -10.102 1 93.25 187 ILE A C 1
ATOM 1470 O O . ILE A 1 187 ? 15.5 22.5 -9 1 93.25 187 ILE A O 1
ATOM 1474 N N . TYR A 1 188 ? 14.055 22.656 -10.648 1 91.44 188 TYR A N 1
ATOM 1475 C CA . TYR A 1 188 ? 13.117 21.656 -10.188 1 91.44 188 TYR A CA 1
ATOM 1476 C C . TYR A 1 188 ? 12.602 20.812 -11.352 1 91.44 188 TYR A C 1
ATOM 1478 O O . TYR A 1 188 ? 11.453 20.984 -11.781 1 91.44 188 TYR A O 1
ATOM 1486 N N . PRO A 1 189 ? 13.383 19.828 -11.789 1 89.31 189 PRO A N 1
ATOM 1487 C CA . PRO A 1 189 ? 13.078 19.156 -13.047 1 89.31 189 PRO A CA 1
ATOM 1488 C C . PRO A 1 189 ? 12.234 17.891 -12.859 1 89.31 189 PRO A C 1
ATOM 1490 O O . PRO A 1 189 ? 12.461 16.875 -13.523 1 89.31 189 PRO A O 1
ATOM 1493 N N . LEU A 1 190 ? 11.25 17.812 -12.062 1 84.06 190 LEU A N 1
ATOM 1494 C CA . LEU A 1 190 ? 10.477 16.594 -11.789 1 84.06 190 LEU A CA 1
ATOM 1495 C C . LEU A 1 190 ? 9.688 16.172 -13.016 1 84.06 190 LEU A C 1
ATOM 1497 O O . LEU A 1 190 ? 9.609 14.977 -13.328 1 84.06 190 LEU A O 1
ATOM 1501 N N . GLU A 1 191 ? 9.141 17.125 -13.797 1 82.69 191 GLU A N 1
ATOM 1502 C CA . GLU A 1 191 ? 8.32 16.812 -14.961 1 82.69 191 GLU A CA 1
ATOM 1503 C C . GLU A 1 191 ? 9.172 16.25 -16.109 1 82.69 191 GLU A C 1
ATOM 1505 O O . GLU A 1 191 ? 8.766 15.312 -16.797 1 82.69 191 GLU A O 1
ATOM 1510 N N . VAL A 1 192 ? 10.289 16.766 -16.219 1 86.19 192 VAL A N 1
ATOM 1511 C CA . VAL A 1 192 ? 11.18 16.328 -17.281 1 86.19 192 VAL A CA 1
ATOM 1512 C C . VAL A 1 192 ? 11.758 14.961 -16.953 1 86.19 192 VAL A C 1
ATOM 1514 O O . VAL A 1 192 ? 11.922 14.117 -17.844 1 86.19 192 VAL A O 1
ATOM 1517 N N . VAL A 1 193 ? 12 14.789 -15.703 1 86.25 193 VAL A N 1
ATOM 1518 C CA . VAL A 1 193 ? 12.57 13.516 -15.273 1 86.25 193 VAL A CA 1
ATOM 1519 C C . VAL A 1 193 ? 11.562 12.391 -15.508 1 86.25 193 VAL A C 1
ATOM 1521 O O . VAL A 1 193 ? 11.938 11.281 -15.898 1 86.25 193 VAL A O 1
ATOM 1524 N N . LYS A 1 194 ? 10.328 12.664 -15.297 1 78.25 194 LYS A N 1
ATOM 1525 C CA . LYS A 1 194 ? 9.297 11.664 -15.547 1 78.25 194 LYS A CA 1
ATOM 1526 C C . LYS A 1 194 ? 9.227 11.297 -17.031 1 78.25 194 LYS A C 1
ATOM 1528 O O . LYS A 1 194 ? 9.023 10.133 -17.375 1 78.25 194 LYS A O 1
ATOM 1533 N N . GLN A 1 195 ? 9.469 12.242 -17.875 1 76.94 195 GLN A N 1
ATOM 1534 C CA . GLN A 1 195 ? 9.453 12.016 -19.328 1 76.94 195 GLN A CA 1
ATOM 1535 C C . GLN A 1 195 ? 10.695 11.258 -19.781 1 76.94 195 GLN A C 1
ATOM 1537 O O . GLN A 1 195 ? 10.617 10.391 -20.641 1 76.94 195 GLN A O 1
ATOM 1542 N N . LEU A 1 196 ? 11.734 11.578 -19.125 1 79.19 196 LEU A N 1
ATOM 1543 C CA . LEU A 1 196 ? 13.016 10.992 -19.516 1 79.19 196 LEU A CA 1
ATOM 1544 C C . LEU A 1 196 ? 13.086 9.531 -19.078 1 79.19 196 LEU A C 1
ATOM 1546 O O . LEU A 1 196 ? 13.734 8.711 -19.75 1 79.19 196 LEU A O 1
ATOM 1550 N N . LYS A 1 197 ? 12.414 9.18 -18.062 1 73.5 197 LYS A N 1
ATOM 1551 C CA . LYS A 1 197 ? 12.445 7.812 -17.547 1 73.5 197 LYS A CA 1
ATOM 1552 C C . LYS A 1 197 ? 11.742 6.855 -18.516 1 73.5 197 LYS A C 1
ATOM 1554 O O . LYS A 1 197 ? 12.039 5.656 -18.531 1 73.5 197 LYS A O 1
ATOM 1559 N N . SER A 1 198 ? 10.945 7.434 -19.375 1 69.38 198 SER A N 1
ATOM 1560 C CA . SER A 1 198 ? 10.242 6.598 -20.344 1 69.38 198 SER A CA 1
ATOM 1561 C C . SER A 1 198 ? 11.086 6.359 -21.594 1 69.38 198 SER A C 1
ATOM 1563 O O . SER A 1 198 ? 10.797 5.465 -22.391 1 69.38 198 SER A O 1
ATOM 1565 N N . MET A 1 199 ? 12.211 7.059 -21.562 1 70.06 199 MET A N 1
ATOM 1566 C CA . MET A 1 199 ? 13.07 6.957 -22.75 1 70.06 199 MET A CA 1
ATOM 1567 C C . MET A 1 199 ? 14.289 6.082 -22.453 1 70.06 199 MET A C 1
ATOM 1569 O O . MET A 1 199 ? 14.703 5.953 -21.312 1 70.06 199 MET A O 1
ATOM 1573 N N . SER A 1 200 ? 14.781 5.34 -23.406 1 63.69 200 SER A N 1
ATOM 1574 C CA . SER A 1 200 ? 15.875 4.387 -23.25 1 63.69 200 SER A CA 1
ATOM 1575 C C . SER A 1 200 ? 17.156 5.086 -22.812 1 63.69 200 SER A C 1
ATOM 1577 O O . SER A 1 200 ? 17.875 4.59 -21.938 1 63.69 200 SER A O 1
ATOM 1579 N N . LYS A 1 201 ? 17.547 6.273 -23.438 1 67.19 201 LYS A N 1
ATOM 1580 C CA . LYS A 1 201 ? 18.797 6.957 -23.156 1 67.19 201 LYS A CA 1
ATOM 1581 C C . LYS A 1 201 ? 18.609 8.086 -22.156 1 67.19 201 LYS A C 1
ATOM 1583 O O . LYS A 1 201 ? 19.469 8.953 -22.016 1 67.19 201 LYS A O 1
ATOM 1588 N N . GLY A 1 202 ? 17.531 8.023 -21.469 1 74.25 202 GLY A N 1
ATOM 1589 C CA . GLY A 1 202 ? 17.219 9.164 -20.625 1 74.25 202 GLY A CA 1
ATOM 1590 C C . GLY A 1 202 ? 17.516 8.922 -19.156 1 74.25 202 GLY A C 1
ATOM 1591 O O . GLY A 1 202 ? 17.375 9.828 -18.328 1 74.25 202 GLY A O 1
ATOM 1592 N N . LYS A 1 203 ? 18.078 7.789 -18.828 1 75.06 203 LYS A N 1
ATOM 1593 C CA . LYS A 1 203 ? 18.297 7.488 -17.422 1 75.06 203 LYS A CA 1
ATOM 1594 C C . LYS A 1 203 ? 19.422 8.336 -16.844 1 75.06 203 LYS A C 1
ATOM 1596 O O . LYS A 1 203 ? 19.281 8.906 -15.75 1 75.06 203 LYS A O 1
ATOM 1601 N N . TYR A 1 204 ? 20.516 8.531 -17.625 1 79.31 204 TYR A N 1
ATOM 1602 C CA . TYR A 1 204 ? 21.672 9.281 -17.141 1 79.31 204 TYR A CA 1
ATOM 1603 C C . TYR A 1 204 ? 21.328 10.758 -17.016 1 79.31 204 TYR A C 1
ATOM 1605 O O . TYR A 1 204 ? 21.719 11.406 -16.031 1 79.31 204 TYR A O 1
ATOM 1613 N N . ILE A 1 205 ? 20.594 11.227 -17.984 1 86.31 205 ILE A N 1
ATOM 1614 C CA . ILE A 1 205 ? 20.219 12.633 -17.953 1 86.31 205 ILE A CA 1
ATOM 1615 C C . ILE A 1 205 ? 19.266 12.883 -16.781 1 86.31 205 ILE A C 1
ATOM 1617 O O . ILE A 1 205 ? 19.328 13.938 -16.141 1 86.31 205 ILE A O 1
ATOM 1621 N N . SER A 1 206 ? 18.453 11.875 -16.5 1 87.5 206 SER A N 1
ATOM 1622 C CA . SER A 1 206 ? 17.484 12.016 -15.414 1 87.5 206 SER A CA 1
ATOM 1623 C C . SER A 1 206 ? 18.188 12.078 -14.062 1 87.5 206 SER A C 1
ATOM 1625 O O . SER A 1 206 ? 17.812 12.875 -13.203 1 87.5 206 SER A O 1
ATOM 1627 N N . VAL A 1 207 ? 19.234 11.305 -13.891 1 87.44 207 VAL A N 1
ATOM 1628 C CA . VAL A 1 207 ? 19.969 11.281 -12.633 1 87.44 207 VAL A CA 1
ATOM 1629 C C . VAL A 1 207 ? 20.766 12.57 -12.469 1 87.44 207 VAL A C 1
ATOM 1631 O O . VAL A 1 207 ? 20.859 13.125 -11.367 1 87.44 207 VAL A O 1
ATOM 1634 N N . LEU A 1 208 ? 21.312 13.047 -13.523 1 89.94 208 LEU A N 1
ATOM 1635 C CA . LEU A 1 208 ? 22.094 14.273 -13.469 1 89.94 208 LEU A CA 1
ATOM 1636 C C . LEU A 1 208 ? 21.203 15.477 -13.164 1 89.94 208 LEU A C 1
ATOM 1638 O O . LEU A 1 208 ? 21.578 16.328 -12.352 1 89.94 208 LEU A O 1
ATOM 1642 N N . LEU A 1 209 ? 20.094 15.484 -13.828 1 91.56 209 LEU A N 1
ATOM 1643 C CA . LEU A 1 209 ? 19.172 16.594 -13.602 1 91.56 209 LEU A CA 1
ATOM 1644 C C . LEU A 1 209 ? 18.625 16.578 -12.18 1 91.56 209 LEU A C 1
ATOM 1646 O O . LEU A 1 209 ? 18.484 17.625 -11.547 1 91.56 209 LEU A O 1
ATOM 1650 N N . LEU A 1 210 ? 18.359 15.422 -11.703 1 91.69 210 LEU A N 1
ATOM 1651 C CA . LEU A 1 210 ? 17.875 15.297 -10.336 1 91.69 210 LEU A CA 1
ATOM 1652 C C . LEU A 1 210 ? 18.953 15.664 -9.336 1 91.69 210 LEU A C 1
ATOM 1654 O O . LEU A 1 210 ? 18.688 16.344 -8.336 1 91.69 210 LEU A O 1
ATOM 1658 N N . GLY A 1 211 ? 20.109 15.227 -9.586 1 91.69 211 GLY A N 1
ATOM 1659 C CA . GLY A 1 211 ? 21.219 15.562 -8.719 1 91.69 211 GLY A CA 1
ATOM 1660 C C . GLY A 1 211 ? 21.547 17.047 -8.719 1 91.69 211 GLY A C 1
ATOM 1661 O O . GLY A 1 211 ? 21.828 17.625 -7.664 1 91.69 211 GLY A O 1
ATOM 1662 N N . GLU A 1 212 ? 21.5 17.578 -9.898 1 91.94 212 GLU A N 1
ATOM 1663 C CA . GLU A 1 212 ? 21.719 19.016 -10 1 91.94 212 GLU A CA 1
ATOM 1664 C C . GLU A 1 212 ? 20.656 19.797 -9.234 1 91.94 212 GLU A C 1
ATOM 1666 O O . GLU A 1 212 ? 20.953 20.797 -8.578 1 91.94 212 GLU A O 1
ATOM 1671 N N . GLY A 1 213 ? 19.422 19.328 -9.312 1 93.12 213 GLY A N 1
ATOM 1672 C CA . GLY A 1 213 ? 18.359 19.969 -8.57 1 93.12 213 GLY A CA 1
ATOM 1673 C C . GLY A 1 213 ? 18.547 19.891 -7.07 1 93.12 213 GLY A C 1
ATOM 1674 O O . GLY A 1 213 ? 18.328 20.875 -6.355 1 93.12 213 GLY A O 1
ATOM 1675 N N . LEU A 1 214 ? 18.953 18.781 -6.562 1 92.81 214 LEU A N 1
ATOM 1676 C CA . LEU A 1 214 ? 19.125 18.578 -5.129 1 92.81 214 LEU A CA 1
ATOM 1677 C C . LEU A 1 214 ? 20.297 19.375 -4.59 1 92.81 214 LEU A C 1
ATOM 1679 O O . LEU A 1 214 ? 20.141 20.156 -3.648 1 92.81 214 LEU A O 1
ATOM 1683 N N . LEU A 1 215 ? 21.453 19.281 -5.262 1 92.81 215 LEU A N 1
ATOM 1684 C CA . LEU A 1 215 ? 22.641 19.984 -4.793 1 92.81 215 LEU A CA 1
ATOM 1685 C C . LEU A 1 215 ? 22.547 21.469 -5.121 1 92.81 215 LEU A C 1
ATOM 1687 O O . LEU A 1 215 ? 23.094 22.312 -4.398 1 92.81 215 LEU A O 1
ATOM 1691 N N . GLY A 1 216 ? 21.891 21.734 -6.25 1 93.31 216 GLY A N 1
ATOM 1692 C CA . GLY A 1 216 ? 21.656 23.141 -6.582 1 93.31 216 GLY A CA 1
ATOM 1693 C C . GLY A 1 216 ? 20.812 23.859 -5.551 1 93.31 216 GLY A C 1
ATOM 1694 O O . GLY A 1 216 ? 21.109 25.016 -5.207 1 93.31 216 GLY A O 1
ATOM 1695 N N . ASP A 1 217 ? 19.766 23.219 -5.016 1 93.81 217 ASP A N 1
ATOM 1696 C CA . ASP A 1 217 ? 18.938 23.812 -3.977 1 93.81 217 ASP A CA 1
ATOM 1697 C C . ASP A 1 217 ? 19.734 24.078 -2.703 1 93.81 217 ASP A C 1
ATOM 1699 O O . ASP A 1 217 ? 19.562 25.109 -2.055 1 93.81 217 ASP A O 1
ATOM 1703 N N . VAL A 1 218 ? 20.609 23.094 -2.393 1 93.69 218 VAL A N 1
ATOM 1704 C CA . VAL A 1 218 ? 21.438 23.234 -1.193 1 93.69 218 VAL A CA 1
ATOM 1705 C C . VAL A 1 218 ? 22.406 24.391 -1.357 1 93.69 218 VAL A C 1
ATOM 1707 O O . VAL A 1 218 ? 22.562 25.203 -0.45 1 93.69 218 VAL A O 1
ATOM 1710 N N . THR A 1 219 ? 23.031 24.484 -2.48 1 94.25 219 THR A N 1
ATOM 1711 C CA . THR A 1 219 ? 24 25.531 -2.748 1 94.25 219 THR A CA 1
ATOM 1712 C C . THR A 1 219 ? 23.344 26.906 -2.73 1 94.25 219 THR A C 1
ATOM 1714 O O . THR A 1 219 ? 23.875 27.859 -2.154 1 94.25 219 THR A O 1
ATOM 1717 N N . VAL A 1 220 ? 22.219 26.938 -3.281 1 94.31 220 VAL A N 1
ATOM 1718 C CA . VAL A 1 220 ? 21.516 28.219 -3.365 1 94.31 220 VAL A CA 1
ATOM 1719 C C . VAL A 1 220 ? 21.078 28.656 -1.969 1 94.31 220 VAL A C 1
ATOM 1721 O O . VAL A 1 220 ? 21.156 29.844 -1.637 1 94.31 220 VAL A O 1
ATOM 1724 N N . MET A 1 221 ? 20.578 27.75 -1.166 1 92.88 221 MET A N 1
ATOM 1725 C CA . MET A 1 221 ? 20.172 28.094 0.19 1 92.88 221 MET A CA 1
ATOM 1726 C C . MET A 1 221 ? 21.359 28.578 1.015 1 92.88 221 MET A C 1
ATOM 1728 O O . MET A 1 221 ? 21.219 29.5 1.824 1 92.88 221 MET A O 1
ATOM 1732 N N . ILE A 1 222 ? 22.516 28.031 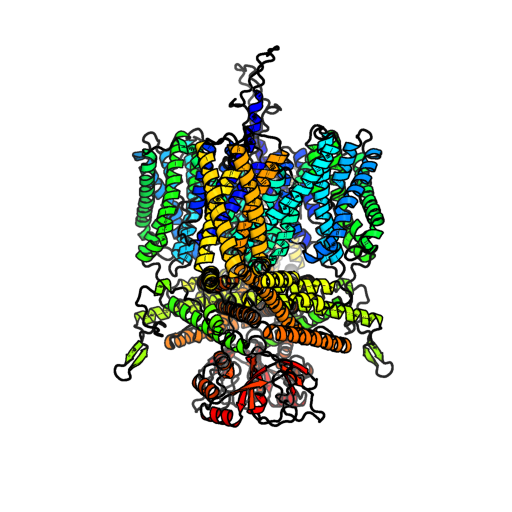0.778 1 92.38 222 ILE A N 1
ATOM 1733 C CA . ILE A 1 222 ? 23.734 28.438 1.483 1 92.38 222 ILE A CA 1
ATOM 1734 C C . ILE A 1 222 ? 24.156 29.828 1.002 1 92.38 222 ILE A C 1
ATOM 1736 O O . ILE A 1 222 ? 24.453 30.703 1.812 1 92.38 222 ILE A O 1
ATOM 1740 N N . GLU A 1 223 ? 24.125 30.047 -0.279 1 92.56 223 GLU A N 1
ATOM 1741 C CA . GLU A 1 223 ? 24.5 31.328 -0.855 1 92.56 223 GLU A CA 1
ATOM 1742 C C . GLU A 1 223 ? 23.516 32.406 -0.45 1 92.56 223 GLU A C 1
ATOM 1744 O O . GLU A 1 223 ? 23.922 33.562 -0.153 1 92.56 223 GLU A O 1
ATOM 1749 N N . PHE A 1 224 ? 22.266 32.062 -0.548 1 93.31 224 PHE A N 1
ATOM 1750 C CA . PHE A 1 224 ? 21.234 33.031 -0.2 1 93.31 224 PHE A CA 1
ATOM 1751 C C . PHE A 1 224 ? 21.406 33.531 1.237 1 93.31 224 PHE A C 1
ATOM 1753 O O . PHE A 1 224 ? 21.359 34.719 1.509 1 93.31 224 PHE A O 1
ATOM 1760 N N . THR A 1 225 ? 21.641 32.562 2.201 1 90.44 225 THR A N 1
ATOM 1761 C CA . THR A 1 225 ? 21.781 32.906 3.611 1 90.44 225 THR A CA 1
ATOM 1762 C C . THR A 1 225 ? 23.047 33.719 3.842 1 90.44 225 THR A C 1
ATOM 1764 O O . THR A 1 225 ? 23.062 34.625 4.684 1 90.44 225 THR A O 1
ATOM 1767 N N . ALA A 1 226 ? 24.078 33.469 3.111 1 90.5 226 ALA A N 1
ATOM 1768 C CA . ALA A 1 226 ? 25.344 34.188 3.242 1 90.5 226 ALA A CA 1
ATOM 1769 C C . ALA A 1 226 ? 25.203 35.625 2.727 1 90.5 226 ALA A C 1
ATOM 1771 O O . ALA A 1 226 ? 25.594 36.562 3.412 1 90.5 226 ALA A O 1
ATOM 1772 N N . VAL A 1 227 ? 24.609 35.781 1.526 1 90.94 227 VAL A N 1
ATOM 1773 C CA . VAL A 1 227 ? 24.5 37.094 0.919 1 90.94 227 VAL A CA 1
ATOM 1774 C C . VAL A 1 227 ? 23.438 37.906 1.656 1 90.94 227 VAL A C 1
ATOM 1776 O O . VAL A 1 227 ? 23.609 39.125 1.857 1 90.94 227 VAL A O 1
ATOM 1779 N N . PHE A 1 228 ? 22.375 37.219 1.975 1 87.75 228 PHE A N 1
ATOM 1780 C CA . PHE A 1 228 ? 21.344 37.906 2.738 1 87.75 228 PHE A CA 1
ATOM 1781 C C . PHE A 1 228 ? 21.875 38.375 4.082 1 87.75 228 PHE A C 1
ATOM 1783 O O . PHE A 1 228 ? 21.531 39.469 4.539 1 87.75 228 PHE A O 1
ATOM 1790 N N . GLY A 1 229 ? 22.734 37.562 4.746 1 85.5 229 GLY A N 1
ATOM 1791 C CA . GLY A 1 229 ? 23.391 37.969 5.984 1 85.5 229 GLY A CA 1
ATOM 1792 C C . GLY A 1 229 ? 24.344 39.125 5.801 1 85.5 229 GLY A C 1
ATOM 1793 O O . GLY A 1 229 ? 24.469 40 6.672 1 85.5 229 GLY A O 1
ATOM 1794 N N . TYR A 1 230 ? 24.922 39.219 4.66 1 87.25 230 TYR A N 1
ATOM 1795 C CA . TYR A 1 230 ? 25.844 40.312 4.348 1 87.25 230 TYR A CA 1
ATOM 1796 C C . TYR A 1 230 ? 25.078 41.594 4.137 1 87.25 230 TYR A C 1
ATOM 1798 O O . TYR A 1 230 ? 25.5 42.656 4.629 1 87.25 230 TYR A O 1
ATOM 1806 N N . ILE A 1 231 ? 23.969 41.562 3.434 1 86.5 231 ILE A N 1
ATOM 1807 C CA . ILE A 1 231 ? 23.172 42.75 3.15 1 86.5 231 ILE A CA 1
ATOM 1808 C C . ILE A 1 231 ? 22.562 43.281 4.445 1 86.5 231 ILE A C 1
ATOM 1810 O O . ILE A 1 231 ? 22.453 44.469 4.641 1 86.5 231 ILE A O 1
ATOM 1814 N N . ALA A 1 232 ? 22.156 42.344 5.301 1 82.44 232 ALA A N 1
ATOM 1815 C CA . ALA A 1 232 ? 21.531 42.719 6.57 1 82.44 232 ALA A CA 1
ATOM 1816 C C . ALA A 1 232 ? 22.578 43.281 7.543 1 82.44 232 ALA A C 1
ATOM 1818 O O . ALA A 1 232 ? 22.234 43.844 8.57 1 82.44 232 ALA A O 1
ATOM 1819 N N . GLY A 1 233 ? 23.953 43.156 7.289 1 79.06 233 GLY A N 1
ATOM 1820 C CA . GLY A 1 233 ? 25.016 43.688 8.125 1 79.06 233 GLY A CA 1
ATOM 1821 C C . GLY A 1 233 ? 25.438 42.75 9.227 1 79.06 233 GLY A C 1
ATOM 1822 O O . GLY A 1 233 ? 26.188 43.125 10.133 1 79.06 233 GLY A O 1
ATOM 1823 N N . ALA A 1 234 ? 24.969 41.5 9.148 1 78.81 234 ALA A N 1
ATOM 1824 C CA . ALA A 1 234 ? 25.297 40.531 10.18 1 78.81 234 ALA A CA 1
ATOM 1825 C C . ALA A 1 234 ? 26.703 39.969 9.953 1 78.81 234 ALA A C 1
ATOM 1827 O O . ALA A 1 234 ? 27.391 39.562 10.906 1 78.81 234 ALA A O 1
ATOM 1828 N N . ILE A 1 235 ? 27.125 39.875 8.617 1 80.38 235 ILE A N 1
ATOM 1829 C CA . ILE A 1 235 ? 28.422 39.344 8.234 1 80.38 235 ILE A CA 1
ATOM 1830 C C . ILE A 1 235 ? 29.156 40.375 7.379 1 80.38 235 ILE A C 1
ATOM 1832 O O . ILE A 1 235 ? 28.672 40.75 6.305 1 80.38 235 ILE A O 1
ATOM 1836 N N . THR A 1 236 ? 30.234 40.906 7.863 1 81 236 THR A N 1
ATOM 1837 C CA . THR A 1 236 ? 30.875 41.969 7.109 1 81 236 THR A CA 1
ATOM 1838 C C . THR A 1 236 ? 32.281 41.562 6.652 1 81 236 THR A C 1
ATOM 1840 O O . THR A 1 236 ? 32.719 41.938 5.578 1 81 236 THR A O 1
ATOM 1843 N N . GLU A 1 237 ? 32.875 40.594 7.344 1 86.19 237 GLU A N 1
ATOM 1844 C CA . GLU A 1 237 ? 34.25 40.219 7.035 1 86.19 237 GLU A CA 1
ATOM 1845 C C . GLU A 1 237 ? 34.281 38.906 6.238 1 86.19 237 GLU A C 1
ATOM 1847 O O . GLU A 1 237 ? 33.406 38.094 6.348 1 86.19 237 GLU A O 1
ATOM 1852 N N . ALA A 1 238 ? 35.281 38.781 5.391 1 85.81 238 ALA A N 1
ATOM 1853 C CA . ALA A 1 238 ? 35.469 37.594 4.57 1 85.81 238 ALA A CA 1
ATOM 1854 C C . ALA A 1 238 ? 35.719 36.344 5.438 1 85.81 238 ALA A C 1
ATOM 1856 O O . ALA A 1 238 ? 35.312 35.25 5.105 1 85.81 238 ALA A O 1
ATOM 1857 N N . SER A 1 239 ? 36.438 36.562 6.488 1 85.19 239 SER A N 1
ATOM 1858 C CA . SER A 1 239 ? 36.75 35.438 7.383 1 85.19 239 SER A CA 1
ATOM 1859 C C . SER A 1 239 ? 35.469 34.906 8.031 1 85.19 239 SER A C 1
ATOM 1861 O O . SER A 1 239 ? 35.312 33.688 8.203 1 85.19 239 SER A O 1
ATOM 1863 N N . GLN A 1 240 ? 34.562 35.844 8.281 1 85.94 240 GLN A N 1
ATOM 1864 C CA . GLN A 1 240 ? 33.281 35.438 8.867 1 85.94 240 GLN A CA 1
ATOM 1865 C C . GLN A 1 240 ? 32.438 34.656 7.855 1 85.94 240 GLN A C 1
ATOM 1867 O O . GLN A 1 240 ? 31.734 33.719 8.211 1 85.94 240 GLN A O 1
ATOM 1872 N N . ILE A 1 241 ? 32.594 35.031 6.629 1 88.44 241 ILE A N 1
ATOM 1873 C CA . ILE A 1 241 ? 31.828 34.344 5.582 1 88.44 241 ILE A CA 1
ATOM 1874 C C . ILE A 1 241 ? 32.375 32.938 5.379 1 88.44 241 ILE A C 1
ATOM 1876 O O . ILE A 1 241 ? 31.594 31.984 5.223 1 88.44 241 ILE A O 1
ATOM 1880 N N . THR A 1 242 ? 33.688 32.844 5.422 1 87.62 242 THR A N 1
ATOM 1881 C CA . THR A 1 242 ? 34.281 31.516 5.234 1 87.62 242 THR A CA 1
ATOM 1882 C C . THR A 1 242 ? 33.938 30.594 6.398 1 87.62 242 THR A C 1
ATOM 1884 O O . THR A 1 242 ? 33.656 29.422 6.199 1 87.62 242 THR A O 1
ATOM 1887 N N . LEU A 1 243 ? 34 31.141 7.555 1 86.56 243 LEU A N 1
ATOM 1888 C CA . LEU A 1 243 ? 33.656 30.344 8.719 1 86.56 243 LEU A CA 1
ATOM 1889 C C . LEU A 1 243 ? 32.188 29.938 8.68 1 86.56 243 LEU A C 1
ATOM 1891 O O . LEU A 1 243 ? 31.828 28.828 9.086 1 86.56 243 LEU A O 1
ATOM 1895 N N . PHE A 1 244 ? 31.391 30.828 8.172 1 89.12 244 PHE A N 1
ATOM 1896 C CA . PHE A 1 244 ? 29.969 30.531 8.023 1 89.12 244 PHE A CA 1
ATOM 1897 C C . PHE A 1 244 ? 29.75 29.406 7.012 1 89.12 244 PHE A C 1
ATOM 1899 O O . PHE A 1 244 ? 28.938 28.5 7.238 1 89.12 244 PHE A O 1
ATOM 1906 N N . LEU A 1 245 ? 30.5 29.469 5.969 1 90.31 245 LEU A N 1
ATOM 1907 C CA . LEU A 1 245 ? 30.328 28.469 4.91 1 90.31 245 LEU A CA 1
ATOM 1908 C C . LEU A 1 245 ? 30.781 27.094 5.379 1 90.31 245 LEU A C 1
ATOM 1910 O O . LEU A 1 245 ? 30.141 26.094 5.082 1 90.31 245 LEU A O 1
ATOM 1914 N N . ILE A 1 246 ? 31.844 27.031 6.133 1 89.19 246 ILE A N 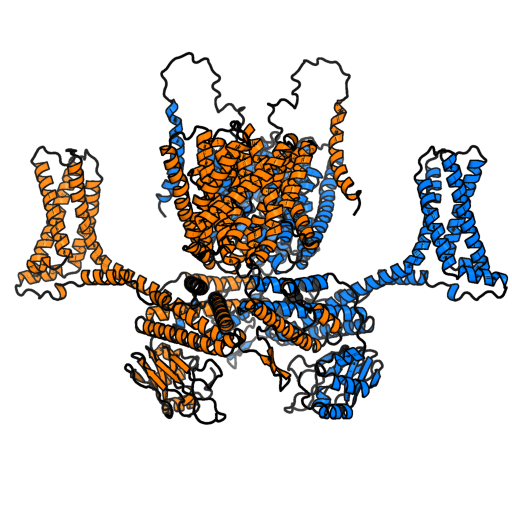1
ATOM 1915 C CA . ILE A 1 246 ? 32.344 25.766 6.621 1 89.19 246 ILE A CA 1
ATOM 1916 C C . ILE A 1 246 ? 31.406 25.188 7.672 1 89.19 246 ILE A C 1
ATOM 1918 O O . ILE A 1 246 ? 31.141 23.984 7.672 1 89.19 246 ILE A O 1
ATOM 1922 N N . ARG A 1 247 ? 30.938 26.016 8.469 1 90.31 247 ARG A N 1
ATOM 1923 C CA . ARG A 1 247 ? 30.031 25.547 9.5 1 90.31 247 ARG A CA 1
ATOM 1924 C C . ARG A 1 247 ? 28.688 25.125 8.898 1 90.31 247 ARG A C 1
ATOM 1926 O O . ARG A 1 247 ? 28.156 24.078 9.25 1 90.31 247 ARG A O 1
ATOM 1933 N N . TYR A 1 248 ? 28.188 25.953 7.988 1 91.5 248 TYR A N 1
ATOM 1934 C CA . TYR A 1 248 ? 26.859 25.688 7.422 1 91.5 248 TYR A CA 1
ATOM 1935 C C . TYR A 1 248 ? 26.891 24.469 6.508 1 91.5 248 TYR A C 1
ATOM 1937 O O . TYR A 1 248 ? 26.031 23.594 6.605 1 91.5 248 TYR A O 1
ATOM 1945 N N . ALA A 1 249 ? 27.828 24.312 5.699 1 92.38 249 ALA A N 1
ATOM 1946 C CA . ALA A 1 249 ? 27.922 23.172 4.797 1 92.38 249 ALA A CA 1
ATOM 1947 C C . ALA A 1 249 ? 28.516 21.953 5.512 1 92.38 249 ALA A C 1
ATOM 1949 O O . ALA A 1 249 ? 28.016 20.844 5.363 1 92.38 249 ALA A O 1
ATOM 1950 N N . GLY A 1 250 ? 29.672 22.141 6.246 1 92 250 GLY A N 1
ATOM 1951 C CA . GLY A 1 250 ? 30.281 21.047 6.977 1 92 250 GLY A CA 1
ATOM 1952 C C . GLY A 1 250 ? 29.391 20.484 8.07 1 92 250 GLY A C 1
ATOM 1953 O O . GLY A 1 250 ? 29.297 19.266 8.234 1 92 250 GLY A O 1
ATOM 1954 N N . GLY A 1 251 ? 28.781 21.359 8.828 1 91.88 251 GLY A N 1
ATOM 1955 C CA . GLY A 1 251 ? 27.844 20.906 9.836 1 91.88 251 GLY A CA 1
ATOM 1956 C C . GLY A 1 251 ? 26.641 20.188 9.25 1 91.88 251 GLY A C 1
ATOM 1957 O O . GLY A 1 251 ? 26.125 19.234 9.852 1 91.88 251 GLY A O 1
ATOM 1958 N N . GLY A 1 252 ? 26.188 20.656 8.055 1 94.12 252 GLY A N 1
ATOM 1959 C CA . GLY A 1 252 ? 25.094 19.969 7.391 1 94.12 252 GLY A CA 1
ATOM 1960 C C . GLY A 1 252 ? 25.438 18.562 6.965 1 94.12 252 GLY A C 1
ATOM 1961 O O . GLY A 1 252 ? 24.625 17.641 7.113 1 94.12 252 GLY A O 1
ATOM 1962 N N . ILE A 1 253 ? 26.594 18.344 6.531 1 94.75 253 ILE A N 1
ATOM 1963 C CA . ILE A 1 253 ? 27.047 17.016 6.105 1 94.75 253 ILE A CA 1
ATOM 1964 C C . ILE A 1 253 ? 27.141 16.094 7.312 1 94.75 253 ILE A C 1
ATOM 1966 O O . ILE A 1 253 ? 26.641 14.961 7.27 1 94.75 253 ILE A O 1
ATOM 1970 N N . LEU A 1 254 ? 27.688 16.578 8.383 1 94.75 254 LEU A N 1
ATOM 1971 C CA . LEU A 1 254 ? 27.844 15.766 9.586 1 94.75 254 LEU A CA 1
ATOM 1972 C C . LEU A 1 254 ? 26.484 15.422 10.188 1 94.75 254 LEU A C 1
ATOM 1974 O O . LEU A 1 254 ? 26.266 14.281 10.609 1 94.75 254 LEU A O 1
ATOM 1978 N N . LEU A 1 255 ? 25.609 16.406 10.211 1 95.12 255 LEU A N 1
ATOM 1979 C CA . LEU A 1 255 ? 24.266 16.156 10.719 1 95.12 255 LEU A CA 1
ATOM 1980 C C . LEU A 1 255 ? 23.547 15.133 9.844 1 95.12 255 LEU A C 1
ATOM 1982 O O . LEU A 1 255 ? 22.844 14.25 10.359 1 95.12 255 LEU A O 1
ATOM 1986 N N . GLY A 1 256 ? 23.688 15.266 8.547 1 95.31 256 GLY A N 1
ATOM 1987 C CA . GLY A 1 256 ? 23.047 14.336 7.633 1 95.31 256 GLY A CA 1
ATOM 1988 C C . GLY A 1 256 ? 23.531 12.906 7.801 1 95.31 256 GLY A C 1
ATOM 1989 O O . GLY A 1 256 ? 22.734 11.969 7.789 1 95.31 256 GLY A O 1
ATOM 1990 N N . ILE A 1 257 ? 24.766 12.727 8.086 1 94.88 257 ILE A N 1
ATOM 1991 C CA . ILE A 1 257 ? 25.344 11.391 8.234 1 94.88 257 ILE A CA 1
ATOM 1992 C C . ILE A 1 257 ? 24.891 10.781 9.562 1 94.88 257 ILE A C 1
ATOM 1994 O O . ILE A 1 257 ? 24.5 9.617 9.617 1 94.88 257 ILE A O 1
ATOM 1998 N N . VAL A 1 258 ? 24.875 11.578 10.578 1 94.25 258 VAL A N 1
ATOM 1999 C CA . VAL A 1 258 ? 24.5 11.078 11.898 1 94.25 258 VAL A CA 1
ATOM 2000 C C . VAL A 1 258 ? 23.016 10.734 11.906 1 94.25 258 VAL A C 1
ATOM 2002 O O . VAL A 1 258 ? 22.625 9.633 12.32 1 94.25 258 VAL A O 1
ATOM 2005 N N . MET A 1 259 ? 22.203 11.68 11.461 1 95 259 MET A N 1
ATOM 2006 C CA . MET A 1 259 ? 20.766 11.438 11.445 1 95 259 MET A CA 1
ATOM 2007 C C . MET A 1 259 ? 20.406 10.359 10.438 1 95 259 MET A C 1
ATOM 2009 O O . MET A 1 259 ? 19.438 9.625 10.625 1 95 259 MET A O 1
ATOM 2013 N N . GLY A 1 260 ? 21.156 10.312 9.336 1 93.56 260 GLY A N 1
ATOM 2014 C CA . GLY A 1 260 ? 20.922 9.25 8.367 1 93.56 260 GLY A CA 1
ATOM 2015 C C . GLY A 1 260 ? 21.219 7.867 8.914 1 93.56 260 GLY A C 1
ATOM 2016 O O . GLY A 1 260 ? 20.422 6.941 8.719 1 93.56 260 GLY A O 1
ATOM 2017 N N . LYS A 1 261 ? 22.25 7.707 9.68 1 92.5 261 LYS A N 1
ATOM 2018 C CA . LYS A 1 261 ? 22.594 6.43 10.297 1 92.5 261 LYS A CA 1
ATOM 2019 C C . LYS A 1 261 ? 21.609 6.066 11.398 1 92.5 261 LYS A C 1
ATOM 2021 O O . LYS A 1 261 ? 21.234 4.902 11.547 1 92.5 261 LYS A O 1
ATOM 2026 N N . LEU A 1 262 ? 21.188 7.055 12.094 1 91.38 262 LEU A N 1
ATOM 2027 C CA . LEU A 1 262 ? 20.219 6.82 13.164 1 91.38 262 LEU A CA 1
ATOM 2028 C C . LEU A 1 262 ? 18.875 6.375 12.594 1 91.38 262 LEU A C 1
ATOM 2030 O O . LEU A 1 262 ? 18.281 5.418 13.086 1 91.38 262 LEU A O 1
ATOM 2034 N N . THR A 1 263 ? 18.375 7.094 11.609 1 92.5 263 THR A N 1
ATOM 2035 C CA . THR A 1 263 ? 17.094 6.742 10.992 1 92.5 263 THR A CA 1
ATOM 2036 C C . THR A 1 263 ? 17.188 5.375 10.32 1 92.5 263 THR A C 1
ATOM 2038 O O . THR A 1 263 ? 16.25 4.578 10.406 1 92.5 263 THR A O 1
ATOM 2041 N N . ALA A 1 264 ? 18.297 5.074 9.703 1 89.31 264 ALA A N 1
ATOM 2042 C CA . ALA A 1 264 ? 18.484 3.791 9.031 1 89.31 264 ALA A CA 1
ATOM 2043 C C . ALA A 1 264 ? 18.516 2.645 10.039 1 89.31 264 ALA A C 1
ATOM 2045 O O . ALA A 1 264 ? 17.969 1.574 9.789 1 89.31 264 ALA A O 1
ATOM 2046 N N . THR A 1 265 ? 19.125 2.838 11.211 1 87.06 265 THR A N 1
ATOM 2047 C CA . THR A 1 265 ? 19.203 1.811 12.25 1 87.06 265 THR A CA 1
ATOM 2048 C C . THR A 1 265 ? 17.828 1.572 12.875 1 87.06 265 THR A C 1
ATOM 2050 O O . THR A 1 265 ? 17.469 0.431 13.164 1 87.06 265 THR A O 1
ATOM 2053 N N . LEU A 1 266 ? 17.109 2.625 13.031 1 87.75 266 LEU A N 1
ATOM 2054 C CA . LEU A 1 266 ? 15.781 2.482 13.617 1 87.75 266 LEU A CA 1
ATOM 2055 C C . LEU A 1 266 ? 14.844 1.732 12.672 1 87.75 266 LEU A C 1
ATOM 2057 O O . LEU A 1 266 ? 14.008 0.945 13.117 1 87.75 266 LEU A O 1
ATOM 2061 N N . ILE A 1 267 ? 15.008 1.961 11.406 1 87.25 267 ILE A N 1
ATOM 2062 C CA . ILE A 1 267 ? 14.18 1.285 10.414 1 87.25 267 ILE A CA 1
ATOM 2063 C C . ILE A 1 267 ? 14.539 -0.199 10.367 1 87.25 267 ILE A C 1
ATOM 2065 O O . ILE A 1 267 ? 13.664 -1.048 10.164 1 87.25 267 ILE A O 1
ATOM 2069 N N . SER A 1 268 ? 15.797 -0.524 10.547 1 79.12 268 SER A N 1
ATOM 2070 C CA . SER A 1 268 ? 16.25 -1.912 10.492 1 79.12 268 SER A CA 1
ATOM 2071 C C . SER A 1 268 ? 15.688 -2.717 11.664 1 79.12 268 SER A C 1
ATOM 2073 O O . SER A 1 268 ? 15.508 -3.93 11.555 1 79.12 268 SER A O 1
ATOM 2075 N N . LEU A 1 269 ? 15.328 -2.023 12.719 1 77.19 269 LEU A N 1
ATOM 2076 C CA . LEU A 1 269 ? 14.797 -2.697 13.898 1 77.19 269 LEU A CA 1
ATOM 2077 C C . LEU A 1 269 ? 13.312 -3.006 13.719 1 77.19 269 LEU A C 1
ATOM 2079 O O . LEU A 1 269 ? 12.773 -3.896 14.383 1 77.19 269 LEU A O 1
ATOM 2083 N N . THR A 1 270 ? 12.656 -2.303 12.859 1 79.69 270 THR A N 1
ATOM 2084 C CA . THR A 1 270 ? 11.227 -2.49 12.641 1 79.69 270 THR A CA 1
ATOM 2085 C C . THR A 1 270 ? 10.969 -3.154 11.289 1 79.69 270 THR A C 1
ATOM 2087 O O . THR A 1 270 ? 10.305 -2.582 10.422 1 79.69 270 THR A O 1
ATOM 2090 N N . TYR A 1 271 ? 11.328 -4.395 11.039 1 75.94 271 TYR A N 1
ATOM 2091 C CA . TYR A 1 271 ? 11.352 -5.066 9.742 1 75.94 271 TYR A CA 1
ATOM 2092 C C . TYR A 1 271 ? 9.938 -5.242 9.203 1 75.94 271 TYR A C 1
ATOM 2094 O O . TYR A 1 271 ? 9.656 -4.887 8.055 1 75.94 271 TYR A O 1
ATOM 2102 N N . TYR A 1 272 ? 8.891 -5.711 10.078 1 77.06 272 TYR A N 1
ATOM 2103 C CA . TYR A 1 272 ? 7.566 -6.027 9.539 1 77.06 272 TYR A CA 1
ATOM 2104 C C . TYR A 1 272 ? 6.535 -5.004 10 1 77.06 272 TYR A C 1
ATOM 2106 O O . TYR A 1 272 ? 5.348 -5.133 9.688 1 77.06 272 TYR A O 1
ATOM 2114 N N . ASP A 1 273 ? 6.934 -3.932 10.656 1 85.5 273 ASP A N 1
ATOM 2115 C CA . ASP A 1 273 ? 5.945 -2.984 11.164 1 85.5 273 ASP A CA 1
ATOM 2116 C C . ASP A 1 273 ? 5.785 -1.798 10.219 1 85.5 273 ASP A C 1
ATOM 2118 O O . ASP A 1 273 ? 6.656 -0.927 10.148 1 85.5 273 ASP A O 1
ATOM 2122 N N . LEU A 1 274 ? 4.648 -1.722 9.578 1 88.88 274 LEU A N 1
ATOM 2123 C CA . LEU A 1 274 ? 4.375 -0.7 8.57 1 88.88 274 LEU A CA 1
ATOM 2124 C C . LEU A 1 274 ? 4.215 0.671 9.219 1 88.88 274 LEU A C 1
ATOM 2126 O O . LEU A 1 274 ? 4.727 1.669 8.703 1 88.88 274 LEU A O 1
ATOM 2130 N N . LEU A 1 275 ? 3.574 0.741 10.398 1 91.25 275 LEU A N 1
ATOM 2131 C CA . LEU A 1 275 ? 3.291 2.004 11.07 1 91.25 275 LEU A CA 1
ATOM 2132 C C . LEU A 1 275 ? 4.574 2.654 11.57 1 91.25 275 LEU A C 1
ATOM 2134 O O . LEU A 1 275 ? 4.809 3.844 11.336 1 91.25 275 LEU A O 1
ATOM 2138 N N . CYS A 1 276 ? 5.445 1.905 12.086 1 90.94 276 CYS A N 1
ATOM 2139 C CA . CYS A 1 276 ? 6.688 2.441 12.641 1 90.94 276 CYS A CA 1
ATOM 2140 C C . CYS A 1 276 ? 7.629 2.887 11.531 1 90.94 276 CYS A C 1
ATOM 2142 O O . CYS A 1 276 ? 8.312 3.906 11.656 1 90.94 276 CYS A O 1
ATOM 2144 N N . ALA A 1 277 ? 7.664 2.148 10.445 1 91.62 277 ALA A N 1
ATOM 2145 C CA . ALA A 1 277 ? 8.555 2.506 9.352 1 91.62 277 ALA A CA 1
ATOM 2146 C C . ALA A 1 277 ? 8.18 3.859 8.75 1 91.62 277 ALA A C 1
ATOM 2148 O O . ALA A 1 277 ? 9.055 4.695 8.5 1 91.62 277 ALA A O 1
ATOM 2149 N N . VAL A 1 278 ? 6.871 4.16 8.562 1 94.19 278 VAL A N 1
ATOM 2150 C CA . VAL A 1 278 ? 6.414 5.418 7.977 1 94.19 278 VAL A CA 1
ATOM 2151 C C . VAL A 1 278 ? 6.68 6.562 8.945 1 94.19 278 VAL A C 1
ATOM 2153 O O . VAL A 1 278 ? 7.18 7.617 8.555 1 94.19 278 VAL A O 1
ATOM 2156 N N . LEU A 1 279 ? 6.469 6.375 10.219 1 94.69 279 LEU A N 1
ATOM 2157 C CA . LEU A 1 279 ? 6.617 7.438 11.211 1 94.69 279 LEU A CA 1
ATOM 2158 C C . LEU A 1 279 ? 8.086 7.754 11.453 1 94.69 279 LEU A C 1
ATOM 2160 O O . LEU A 1 279 ? 8.445 8.906 11.711 1 94.69 279 LEU A O 1
ATOM 2164 N N . ILE A 1 280 ? 8.984 6.738 11.336 1 94.19 280 ILE A N 1
ATOM 2165 C CA . ILE A 1 280 ? 10.414 6.973 11.5 1 94.19 280 ILE A CA 1
ATOM 2166 C C . ILE A 1 280 ? 10.938 7.832 10.352 1 94.19 280 ILE A C 1
ATOM 2168 O O . ILE A 1 280 ? 11.688 8.789 10.57 1 94.19 280 ILE A O 1
ATOM 2172 N N . THR A 1 281 ? 10.492 7.535 9.148 1 94.12 281 THR A N 1
ATOM 2173 C CA . THR A 1 281 ? 10.961 8.297 7.992 1 94.12 281 THR A CA 1
ATOM 2174 C C . THR A 1 281 ? 10.398 9.711 8.016 1 94.12 281 THR A C 1
ATOM 2176 O O . THR A 1 281 ? 11.102 10.672 7.695 1 94.12 281 THR A O 1
ATOM 2179 N N . LEU A 1 282 ? 9.156 9.828 8.398 1 94.94 282 LEU A N 1
ATOM 2180 C CA . LEU A 1 282 ? 8.531 11.148 8.469 1 94.94 282 LEU A CA 1
ATOM 2181 C C . LEU A 1 282 ? 9.188 12 9.547 1 94.94 282 LEU A C 1
ATOM 2183 O O . LEU A 1 282 ? 9.562 13.148 9.297 1 94.94 282 LEU A O 1
ATOM 2187 N N . SER A 1 283 ? 9.375 11.445 10.742 1 94.94 283 SER A N 1
ATOM 2188 C CA . SER A 1 283 ? 10 12.164 11.844 1 94.94 283 SER A CA 1
ATOM 2189 C C . SER A 1 283 ? 11.477 12.43 11.562 1 94.94 283 SER A C 1
ATOM 2191 O O . SER A 1 283 ? 12 13.492 11.922 1 94.94 283 SER A O 1
ATOM 2193 N N . GLY A 1 284 ? 12.156 11.461 10.93 1 93.81 284 GLY A N 1
ATOM 2194 C CA . GLY A 1 284 ? 13.555 11.656 10.586 1 93.81 284 GLY A CA 1
ATOM 2195 C C . GLY A 1 284 ? 13.781 12.805 9.617 1 93.81 284 GLY A C 1
ATOM 2196 O O . GLY A 1 284 ? 14.703 13.602 9.789 1 93.81 284 GLY A O 1
ATOM 2197 N N . ALA A 1 285 ? 12.891 12.984 8.625 1 95.19 285 ALA A N 1
ATOM 2198 C CA . ALA A 1 285 ? 13.023 14.047 7.633 1 95.19 285 ALA A CA 1
ATOM 2199 C C . ALA A 1 285 ? 12.789 15.422 8.266 1 95.19 285 ALA A C 1
ATOM 2201 O O . ALA A 1 285 ? 13.594 16.344 8.086 1 95.19 285 ALA A O 1
ATOM 2202 N N . TYR A 1 286 ? 11.766 15.586 9.102 1 95.38 286 TYR A N 1
ATOM 2203 C CA . TYR A 1 286 ? 11.414 16.875 9.672 1 95.38 286 TYR A CA 1
ATOM 2204 C C . TYR A 1 286 ? 12.375 17.25 10.797 1 95.38 286 TYR A C 1
ATOM 2206 O O . TYR A 1 286 ? 12.766 18.422 10.922 1 95.38 286 TYR A O 1
ATOM 2214 N N . LEU A 1 287 ? 12.789 16.266 11.594 1 94.12 287 LEU A N 1
ATOM 2215 C CA . LEU A 1 287 ? 13.68 16.562 12.703 1 94.12 287 LEU A CA 1
ATOM 2216 C C . LEU A 1 287 ? 15.07 16.938 12.203 1 94.12 287 LEU A C 1
ATOM 2218 O O . LEU A 1 287 ? 15.727 17.812 12.773 1 94.12 287 LEU A O 1
ATOM 2222 N N . THR A 1 288 ? 15.5 16.266 11.133 1 95.31 288 THR A N 1
ATOM 2223 C CA . THR A 1 288 ? 16.797 16.625 10.578 1 95.31 288 THR A CA 1
ATOM 2224 C C . THR A 1 288 ? 16.797 18.062 10.078 1 95.31 288 THR A C 1
ATOM 2226 O O . THR A 1 288 ? 17.719 18.844 10.375 1 95.31 288 THR A O 1
ATOM 2229 N N . TYR A 1 289 ? 15.805 18.469 9.328 1 94.31 289 TYR A N 1
ATOM 2230 C CA . TYR A 1 289 ? 15.711 19.828 8.797 1 94.31 289 TYR A CA 1
ATOM 2231 C C . TYR A 1 289 ? 15.586 20.844 9.922 1 94.31 289 TYR A C 1
ATOM 2233 O O . TYR A 1 289 ? 16.281 21.875 9.93 1 94.31 289 TYR A O 1
ATOM 2241 N N . PHE A 1 290 ? 14.734 20.547 10.914 1 91.25 290 PHE A N 1
ATOM 2242 C CA . PHE A 1 290 ? 14.453 21.516 11.984 1 91.25 290 PHE A CA 1
ATOM 2243 C C . PHE A 1 290 ? 15.664 21.656 12.898 1 91.25 290 PHE A C 1
ATOM 2245 O O . PHE A 1 290 ? 16.047 22.781 13.258 1 91.25 290 PHE A O 1
ATOM 2252 N N . ILE A 1 291 ? 16.281 20.531 13.312 1 89.88 291 ILE A N 1
ATOM 2253 C CA . ILE A 1 291 ? 17.438 20.594 14.203 1 89.88 291 ILE A CA 1
ATOM 2254 C C . ILE A 1 291 ? 18.594 21.281 13.5 1 89.88 291 ILE A C 1
ATOM 2256 O O . ILE A 1 291 ? 19.328 22.062 14.117 1 89.88 291 ILE A O 1
ATOM 2260 N N . GLY A 1 292 ? 18.703 21.078 12.266 1 91 292 GLY A N 1
ATOM 2261 C CA . GLY A 1 292 ? 19.766 21.719 11.508 1 91 292 GLY A CA 1
ATOM 2262 C C . GLY A 1 292 ? 19.594 23.219 11.375 1 91 292 GLY A C 1
ATOM 2263 O O . GLY A 1 292 ? 20.484 23.984 11.703 1 91 292 GLY A O 1
ATOM 2264 N N . GLU A 1 293 ? 18.391 23.688 11.016 1 88.12 293 GLU A N 1
ATOM 2265 C CA . GLU A 1 293 ? 18.172 25.094 10.688 1 88.12 293 GLU A CA 1
ATOM 2266 C C . GLU A 1 293 ? 17.938 25.922 11.945 1 88.12 293 GLU A C 1
ATOM 2268 O O . GLU A 1 293 ? 18.422 27.062 12.047 1 88.12 293 GLU A O 1
ATOM 2273 N N . LYS A 1 294 ? 17.25 25.406 12.961 1 83.75 294 LYS A N 1
ATOM 2274 C CA . LYS A 1 294 ? 16.812 26.281 14.055 1 83.75 294 LYS A CA 1
ATOM 2275 C C . LYS A 1 294 ? 17.625 26.031 15.32 1 83.75 294 LYS A C 1
ATOM 2277 O O . LYS A 1 294 ? 17.734 26.906 16.188 1 83.75 294 LYS A O 1
ATOM 2282 N N . PHE A 1 295 ? 18.25 24.812 15.445 1 82.5 295 PHE A N 1
ATOM 2283 C CA . PHE A 1 295 ? 18.969 24.531 16.688 1 82.5 295 PHE A CA 1
ATOM 2284 C C . PHE A 1 295 ? 20.469 24.625 16.484 1 82.5 295 PHE A C 1
ATOM 2286 O O . PHE A 1 295 ? 21.156 25.312 17.234 1 82.5 295 PHE A O 1
ATOM 2293 N N . LEU A 1 296 ? 20.953 23.953 15.414 1 87.81 296 LEU A N 1
ATOM 2294 C CA . LEU A 1 296 ? 22.406 23.922 15.203 1 87.81 296 LEU A CA 1
ATOM 2295 C C . LEU A 1 296 ? 22.828 25 14.219 1 87.81 296 LEU A C 1
ATOM 2297 O O . LEU A 1 296 ? 24.016 25.297 14.086 1 87.81 296 LEU A O 1
ATOM 2301 N N . TYR A 1 297 ? 21.875 25.672 13.586 1 87.44 297 TYR A N 1
ATOM 2302 C CA . TYR A 1 297 ? 22.141 26.734 12.609 1 87.44 297 TYR A CA 1
ATOM 2303 C C . TYR A 1 297 ? 23.094 26.234 11.523 1 87.44 297 TYR A C 1
ATOM 2305 O O . TYR A 1 297 ? 24.062 26.906 11.203 1 87.44 297 TYR A O 1
ATOM 2313 N N . VAL A 1 298 ? 22.906 25.016 11.148 1 92.62 298 VAL A N 1
ATOM 2314 C CA . VAL A 1 298 ? 23.594 24.406 10.016 1 92.62 298 VAL A CA 1
ATOM 2315 C C . VAL A 1 298 ? 22.609 24.188 8.875 1 92.62 298 VAL A C 1
ATOM 2317 O O . VAL A 1 298 ? 21.422 24.5 9 1 92.62 298 VAL A O 1
ATOM 2320 N N . SER A 1 299 ? 23.062 23.766 7.746 1 93.69 299 SER A N 1
ATOM 2321 C CA . SER A 1 299 ? 22.188 23.562 6.598 1 93.69 299 SER A CA 1
ATOM 2322 C C . SER A 1 299 ? 21.297 22.344 6.789 1 93.69 299 SER A C 1
ATOM 2324 O O . SER A 1 299 ? 21.719 21.219 6.539 1 93.69 299 SER A O 1
ATOM 2326 N N . GLY A 1 300 ? 20.141 22.562 7.227 1 93.06 300 GLY A N 1
ATOM 2327 C CA . GLY A 1 300 ? 19.188 21.469 7.387 1 93.06 300 GLY A CA 1
ATOM 2328 C C . GLY A 1 300 ? 18.797 20.812 6.078 1 93.06 300 GLY A C 1
ATOM 2329 O O . GLY A 1 300 ? 18.5 19.609 6.039 1 93.06 300 GLY A O 1
ATOM 2330 N N . LEU A 1 301 ? 18.812 21.594 4.98 1 94.12 301 LEU A N 1
ATOM 2331 C CA . LEU A 1 301 ? 18.469 21.062 3.664 1 94.12 301 LEU A CA 1
ATOM 2332 C C . LEU A 1 301 ? 19.484 20.016 3.205 1 94.12 301 LEU A C 1
ATOM 2334 O O . LEU A 1 301 ? 19.109 18.953 2.709 1 94.12 301 LEU A O 1
ATOM 2338 N N . LEU A 1 302 ? 20.781 20.344 3.422 1 94.56 302 LEU A N 1
ATOM 2339 C CA . LEU A 1 302 ? 21.828 19.391 3.062 1 94.56 302 LEU A CA 1
ATOM 2340 C C . LEU A 1 302 ? 21.734 18.125 3.91 1 94.56 302 LEU A C 1
ATOM 2342 O O . LEU A 1 302 ? 21.906 17.016 3.4 1 94.56 302 LEU A O 1
ATOM 2346 N N . GLY A 1 303 ? 21.484 18.344 5.172 1 95.31 303 GLY A N 1
ATOM 2347 C CA . GLY A 1 303 ? 21.297 17.188 6.047 1 95.31 303 GLY A CA 1
ATOM 2348 C C . GLY A 1 303 ? 20.156 16.281 5.609 1 95.31 303 GLY A C 1
ATOM 2349 O O . GLY A 1 303 ? 20.281 15.062 5.633 1 95.31 303 GLY A O 1
ATOM 2350 N N . THR A 1 304 ? 19.031 16.844 5.188 1 95.94 304 THR A N 1
ATOM 2351 C CA . THR A 1 304 ? 17.859 16.078 4.777 1 95.94 304 THR A CA 1
ATOM 2352 C C . THR A 1 304 ? 18.141 15.32 3.482 1 95.94 304 THR A C 1
ATOM 2354 O O . THR A 1 304 ? 17.656 14.195 3.303 1 95.94 304 THR A O 1
ATOM 2357 N N . VAL A 1 305 ? 18.906 15.883 2.543 1 94.44 305 VAL A N 1
ATOM 2358 C CA . VAL A 1 305 ? 19.266 15.211 1.295 1 94.44 305 VAL A CA 1
ATOM 2359 C C . VAL A 1 305 ? 20.125 13.992 1.589 1 94.44 305 VAL A C 1
ATOM 2361 O O . VAL A 1 305 ? 19.875 12.898 1.069 1 94.44 305 VAL A O 1
ATOM 2364 N N . ILE A 1 306 ? 21.078 14.18 2.498 1 93.69 306 ILE A N 1
ATOM 2365 C CA . ILE A 1 306 ? 21.984 13.078 2.824 1 93.69 306 ILE A CA 1
ATOM 2366 C C . ILE A 1 306 ? 21.234 11.992 3.572 1 93.69 306 ILE A C 1
ATOM 2368 O O . ILE A 1 306 ? 21.422 10.797 3.316 1 93.69 306 ILE A O 1
ATOM 2372 N N . THR A 1 307 ? 20.375 12.43 4.484 1 94.44 307 THR A N 1
ATOM 2373 C CA . THR A 1 307 ? 19.547 11.453 5.195 1 94.44 307 THR A CA 1
ATOM 2374 C C . THR A 1 307 ? 18.672 10.672 4.223 1 94.44 307 THR A C 1
ATOM 2376 O O . THR A 1 307 ? 18.547 9.453 4.34 1 94.44 307 THR A O 1
ATOM 2379 N N . GLY A 1 308 ? 18.109 11.359 3.246 1 92.38 308 GLY A N 1
ATOM 2380 C CA . GLY A 1 308 ? 17.266 10.703 2.26 1 92.38 308 GLY A CA 1
ATOM 2381 C C . GLY A 1 308 ? 18.016 9.703 1.398 1 92.38 308 GLY A C 1
ATOM 2382 O O . GLY A 1 308 ? 17.531 8.594 1.161 1 92.38 308 GLY A O 1
ATOM 2383 N N . VAL A 1 309 ? 19.203 10.008 0.995 1 90 309 VAL A N 1
ATOM 2384 C CA . VAL A 1 309 ? 20 9.141 0.138 1 90 309 VAL A CA 1
ATOM 2385 C C . VAL A 1 309 ? 20.469 7.926 0.932 1 90 309 VAL A C 1
ATOM 2387 O O . VAL A 1 309 ? 20.5 6.805 0.415 1 90 309 VAL A O 1
ATOM 2390 N N . MET A 1 310 ? 20.781 8.141 2.182 1 89.94 310 MET A N 1
ATOM 2391 C CA . MET A 1 310 ? 21.25 7.035 3.014 1 89.94 310 MET A CA 1
ATOM 2392 C C . MET A 1 310 ? 20.109 6.059 3.301 1 89.94 310 MET A C 1
ATOM 2394 O O . MET A 1 310 ? 20.328 4.844 3.318 1 89.94 310 MET A O 1
ATOM 2398 N N . VAL A 1 311 ? 18.953 6.582 3.531 1 89.44 311 VAL A N 1
ATOM 2399 C CA . VAL A 1 311 ? 17.797 5.727 3.775 1 89.44 311 VAL A CA 1
ATOM 2400 C C . VAL A 1 311 ? 17.422 4.988 2.494 1 89.44 311 VAL A C 1
ATOM 2402 O O . VAL A 1 311 ? 16.984 3.834 2.541 1 89.44 311 VAL A O 1
ATOM 2405 N N . SER A 1 312 ? 17.609 5.613 1.379 1 85.75 312 SER A N 1
ATOM 2406 C CA . SER A 1 312 ? 17.312 4.984 0.095 1 85.75 312 SER A CA 1
ATOM 2407 C C . SER A 1 312 ? 18.25 3.814 -0.172 1 85.75 312 SER A C 1
ATOM 2409 O O . SER A 1 312 ? 17.859 2.818 -0.781 1 85.75 312 SER A O 1
ATOM 2411 N N . ASN A 1 313 ? 19.484 3.93 0.303 1 78.12 313 ASN A N 1
ATOM 2412 C CA . ASN A 1 313 ? 20.469 2.861 0.128 1 78.12 313 ASN A CA 1
ATOM 2413 C C . ASN A 1 313 ? 20.125 1.641 0.976 1 78.12 313 ASN A C 1
ATOM 2415 O O . ASN A 1 313 ? 20.438 0.509 0.601 1 78.12 313 ASN A O 1
ATOM 2419 N N . LYS A 1 314 ? 19.344 1.819 2.082 1 76.69 314 LYS A N 1
ATOM 2420 C CA . LYS A 1 314 ? 19 0.729 2.99 1 76.69 314 LYS A CA 1
ATOM 2421 C C . LYS A 1 314 ? 17.531 0.334 2.842 1 76.69 314 LYS A C 1
ATOM 2423 O O . LYS A 1 314 ? 16.906 -0.124 3.799 1 76.69 314 LYS A O 1
ATOM 2428 N N . LYS A 1 315 ? 16.953 0.583 1.686 1 74.56 315 LYS A N 1
ATOM 2429 C CA . LYS A 1 315 ? 15.555 0.249 1.438 1 74.56 315 LYS A CA 1
ATOM 2430 C C . LYS A 1 315 ? 15.336 -1.26 1.492 1 74.56 315 LYS A C 1
ATOM 2432 O O . LYS A 1 315 ? 14.25 -1.721 1.854 1 74.56 315 LYS A O 1
ATOM 2437 N N . SER A 1 316 ? 16.422 -1.999 1.171 1 69.88 316 SER A N 1
ATOM 2438 C CA . SER A 1 316 ? 16.297 -3.447 1.065 1 69.88 316 SER A CA 1
ATOM 2439 C C . SER A 1 316 ? 16.25 -4.102 2.443 1 69.88 316 SER A C 1
ATOM 2441 O O . SER A 1 316 ? 15.938 -5.285 2.564 1 69.88 316 SER A O 1
ATOM 2443 N N . ILE A 1 317 ? 16.438 -3.238 3.488 1 73.25 317 ILE A N 1
ATOM 2444 C CA . ILE A 1 317 ? 16.469 -3.803 4.832 1 73.25 317 ILE A CA 1
ATOM 2445 C C . ILE A 1 317 ? 15.039 -4.047 5.316 1 73.25 317 ILE A C 1
ATOM 2447 O O . ILE A 1 317 ? 14.797 -4.93 6.141 1 73.25 317 ILE A O 1
ATOM 2451 N N . ILE A 1 318 ? 14.094 -3.344 4.738 1 77.75 318 ILE A N 1
ATOM 2452 C CA . ILE A 1 318 ? 12.703 -3.533 5.137 1 77.75 318 ILE A CA 1
ATOM 2453 C C . ILE A 1 318 ? 12.023 -4.508 4.18 1 77.75 318 ILE A C 1
ATOM 2455 O O . ILE A 1 318 ? 12.469 -4.691 3.049 1 77.75 318 ILE A O 1
ATOM 2459 N N . ALA A 1 319 ? 10.977 -5.125 4.734 1 75.94 319 ALA A N 1
ATOM 2460 C CA . ALA A 1 319 ? 10.203 -6.062 3.924 1 75.94 319 ALA A CA 1
ATOM 2461 C C . ALA A 1 319 ? 9.617 -5.367 2.697 1 75.94 319 ALA A C 1
ATOM 2463 O O . ALA A 1 319 ? 9.266 -4.188 2.754 1 75.94 319 ALA A O 1
ATOM 2464 N N . GLY A 1 320 ? 9.602 -6.055 1.536 1 76.12 320 GLY A N 1
ATOM 2465 C CA . GLY A 1 320 ? 9.133 -5.523 0.266 1 76.12 320 GLY A CA 1
ATOM 2466 C C . GLY A 1 320 ? 7.746 -4.906 0.353 1 76.12 320 GLY A C 1
ATOM 2467 O O . GLY A 1 320 ? 7.508 -3.824 -0.19 1 76.12 320 GLY A O 1
ATOM 2468 N N . ASP A 1 321 ? 6.855 -5.512 1.132 1 77.69 321 ASP A N 1
ATOM 2469 C CA . ASP A 1 321 ? 5.492 -5.008 1.253 1 77.69 321 ASP A CA 1
ATOM 2470 C C . ASP A 1 321 ? 5.457 -3.707 2.053 1 77.69 321 ASP A C 1
ATOM 2472 O O . ASP A 1 321 ? 4.668 -2.809 1.754 1 77.69 321 ASP A O 1
ATOM 2476 N N . VAL A 1 322 ? 6.32 -3.6 3.043 1 86.75 322 VAL A N 1
ATOM 2477 C CA . VAL A 1 322 ? 6.367 -2.406 3.883 1 86.75 322 VAL A CA 1
ATOM 2478 C C . VAL A 1 322 ? 7.008 -1.256 3.109 1 86.75 322 VAL A C 1
ATOM 2480 O O . VAL A 1 322 ? 6.57 -0.108 3.217 1 86.75 322 VAL A O 1
ATOM 2483 N N . GLU A 1 323 ? 8.039 -1.534 2.273 1 87.12 323 GLU A N 1
ATOM 2484 C CA . GLU A 1 323 ? 8.703 -0.504 1.481 1 87.12 323 GLU A CA 1
ATOM 2485 C C . GLU A 1 323 ? 7.75 0.117 0.468 1 87.12 323 GLU A C 1
ATOM 2487 O O . GLU A 1 323 ? 7.824 1.315 0.188 1 87.12 323 GLU A O 1
ATOM 2492 N N . GLN A 1 324 ? 6.84 -0.665 -0.087 1 86.94 324 GLN A N 1
ATOM 2493 C CA . GLN A 1 324 ? 5.875 -0.141 -1.048 1 86.94 324 GLN A CA 1
ATOM 2494 C C . GLN A 1 324 ? 4.918 0.847 -0.385 1 86.94 324 GLN A C 1
ATOM 2496 O O . GLN A 1 324 ? 4.547 1.856 -0.986 1 86.94 324 GLN A O 1
ATOM 2501 N N . VAL A 1 325 ? 4.543 0.562 0.831 1 91.19 325 VAL A N 1
ATOM 2502 C CA . VAL A 1 325 ? 3.633 1.446 1.555 1 91.19 325 VAL A CA 1
ATOM 2503 C C . VAL A 1 325 ? 4.344 2.758 1.885 1 91.19 325 VAL A C 1
ATOM 2505 O O . VAL A 1 325 ? 3.762 3.836 1.746 1 91.19 325 VAL A O 1
ATOM 2508 N N . VAL A 1 326 ? 5.652 2.648 2.26 1 92.38 326 VAL A N 1
ATOM 2509 C CA . VAL A 1 326 ? 6.426 3.844 2.576 1 92.38 326 VAL A CA 1
ATOM 2510 C C . VAL A 1 326 ? 6.594 4.699 1.322 1 92.38 326 VAL A C 1
ATOM 2512 O O . VAL A 1 326 ? 6.41 5.918 1.364 1 92.38 326 VAL A O 1
ATOM 2515 N N . SER A 1 327 ? 6.84 4.074 0.213 1 91.19 327 SER A N 1
ATOM 2516 C CA . SER A 1 327 ? 7.035 4.789 -1.047 1 91.19 327 SER A CA 1
ATOM 2517 C C . SER A 1 327 ? 5.742 5.457 -1.506 1 91.19 327 SER A C 1
ATOM 2519 O O . SER A 1 327 ? 5.754 6.605 -1.949 1 91.19 327 SER A O 1
ATOM 2521 N N . ASN A 1 328 ? 4.609 4.742 -1.405 1 91.81 328 ASN A N 1
ATOM 2522 C CA . ASN A 1 328 ? 3.318 5.312 -1.779 1 91.81 328 ASN A CA 1
ATOM 2523 C C . ASN A 1 328 ? 2.939 6.48 -0.876 1 91.81 328 ASN A C 1
ATOM 2525 O O . ASN A 1 328 ? 2.371 7.473 -1.341 1 91.81 328 ASN A O 1
ATOM 2529 N N . PHE A 1 329 ? 3.285 6.297 0.403 1 94.38 329 PHE A N 1
ATOM 2530 C CA . PHE A 1 329 ? 2.977 7.355 1.358 1 94.38 329 PHE A CA 1
ATOM 2531 C C . PHE A 1 329 ? 3.707 8.641 0.998 1 94.38 329 PHE A C 1
ATOM 2533 O O . PHE A 1 329 ? 3.111 9.719 0.994 1 94.38 329 PHE A O 1
ATOM 2540 N N . TRP A 1 330 ? 4.961 8.57 0.673 1 93.81 330 TRP A N 1
ATOM 2541 C CA . TRP A 1 330 ? 5.75 9.742 0.313 1 93.81 330 TRP A CA 1
ATOM 2542 C C . TRP A 1 330 ? 5.32 10.289 -1.043 1 93.81 330 TRP A C 1
ATOM 2544 O O . TRP A 1 330 ? 5.379 11.5 -1.278 1 93.81 330 TRP A O 1
ATOM 2554 N N . MET A 1 331 ? 4.836 9.469 -1.921 1 93 331 MET A N 1
ATOM 2555 C CA . MET A 1 331 ? 4.309 9.914 -3.207 1 93 331 MET A CA 1
ATOM 2556 C C . MET A 1 331 ? 3.055 10.758 -3.018 1 93 331 MET A C 1
ATOM 2558 O O . MET A 1 331 ? 2.91 11.812 -3.643 1 93 331 MET A O 1
ATOM 2562 N N . ILE A 1 332 ? 2.236 10.328 -2.113 1 94.81 332 ILE A N 1
ATOM 2563 C CA . ILE A 1 332 ? 0.997 11.039 -1.826 1 94.81 332 ILE A CA 1
ATOM 2564 C C . ILE A 1 332 ? 1.313 12.383 -1.175 1 94.81 332 ILE A C 1
ATOM 2566 O O . ILE A 1 332 ? 0.775 13.422 -1.577 1 94.81 332 ILE A O 1
ATOM 2570 N N . LEU A 1 333 ? 2.25 12.328 -0.218 1 95.12 333 LEU A N 1
ATOM 2571 C CA . LEU A 1 333 ? 2.631 13.555 0.472 1 95.12 333 LEU A CA 1
ATOM 2572 C C . LEU A 1 333 ? 3.291 14.539 -0.49 1 95.12 333 LEU A C 1
ATOM 2574 O O . LEU A 1 333 ? 3.092 15.75 -0.38 1 95.12 333 LEU A O 1
ATOM 2578 N N . GLY A 1 334 ? 4.129 14.008 -1.391 1 93.75 334 GLY A N 1
ATOM 2579 C CA . GLY A 1 334 ? 4.773 14.852 -2.381 1 93.75 334 GLY A CA 1
ATOM 2580 C C . GLY A 1 334 ? 3.789 15.531 -3.318 1 93.75 334 GLY A C 1
ATOM 2581 O O . GLY A 1 334 ? 3.912 16.719 -3.604 1 93.75 334 GLY A O 1
ATOM 2582 N N . HIS A 1 335 ? 2.785 14.836 -3.736 1 93.81 335 HIS A N 1
ATOM 2583 C CA . HIS A 1 335 ? 1.768 15.398 -4.617 1 93.81 335 HIS A CA 1
ATOM 2584 C C . HIS A 1 335 ? 0.929 16.453 -3.893 1 93.81 335 HIS A C 1
ATOM 2586 O O . HIS A 1 335 ? 0.606 17.5 -4.461 1 93.81 335 HIS A O 1
ATOM 2592 N N . MET A 1 336 ? 0.617 16.156 -2.65 1 94.88 336 MET A N 1
ATOM 2593 C CA . MET A 1 336 ? -0.133 17.109 -1.842 1 94.88 336 MET A CA 1
ATOM 2594 C C . MET A 1 336 ? 0.663 18.406 -1.642 1 94.88 336 MET A C 1
ATOM 2596 O O . MET A 1 336 ? 0.124 19.5 -1.789 1 94.88 336 MET A O 1
ATOM 2600 N N . ALA A 1 337 ? 1.946 18.25 -1.332 1 94.06 337 ALA A N 1
ATOM 2601 C CA . ALA A 1 337 ? 2.805 19.406 -1.096 1 94.06 337 ALA A CA 1
ATOM 2602 C C . ALA A 1 337 ? 2.965 20.234 -2.365 1 94.06 337 ALA A C 1
ATOM 2604 O O . ALA A 1 337 ? 2.891 21.469 -2.32 1 94.06 337 ALA A O 1
ATOM 2605 N N . ASN A 1 338 ? 3.084 19.609 -3.5 1 91.88 338 ASN A N 1
ATOM 2606 C CA . ASN A 1 338 ? 3.234 20.312 -4.766 1 91.88 338 ASN A CA 1
ATOM 2607 C C . ASN A 1 338 ? 1.959 21.062 -5.145 1 91.88 338 ASN A C 1
ATOM 2609 O O . ASN A 1 338 ? 2.02 22.188 -5.633 1 91.88 338 ASN A O 1
ATOM 2613 N N . THR A 1 339 ? 0.856 20.469 -4.891 1 93.81 339 THR A N 1
ATOM 2614 C CA . THR A 1 339 ? -0.42 21.109 -5.211 1 93.81 339 THR A CA 1
ATOM 2615 C C . THR A 1 339 ? -0.661 22.312 -4.316 1 93.81 339 THR A C 1
ATOM 2617 O O . THR A 1 339 ? -1.047 23.391 -4.801 1 93.81 339 THR A O 1
ATOM 2620 N N . LEU A 1 340 ? -0.312 22.188 -3.053 1 94.38 340 LEU A N 1
ATOM 2621 C CA . LEU A 1 340 ? -0.579 23.25 -2.094 1 94.38 340 LEU A CA 1
ATOM 2622 C C . LEU A 1 340 ? 0.433 24.391 -2.242 1 94.38 340 LEU A C 1
ATOM 2624 O O . LEU A 1 340 ? 0.061 25.562 -2.232 1 94.38 340 LEU A O 1
ATOM 2628 N N . VAL A 1 341 ? 1.745 24.047 -2.438 1 92 341 VAL A N 1
ATOM 2629 C CA . VAL A 1 341 ? 2.791 25.062 -2.475 1 92 341 VAL A CA 1
ATOM 2630 C C . VAL A 1 341 ? 2.604 25.938 -3.703 1 92 341 VAL A C 1
ATOM 2632 O O . VAL A 1 341 ? 2.646 27.172 -3.602 1 92 341 VAL A O 1
ATOM 2635 N N . PHE A 1 342 ? 2.293 25.422 -4.848 1 91.31 342 PHE A N 1
ATOM 2636 C CA . PHE A 1 342 ? 2.146 26.219 -6.066 1 91.31 342 PHE A CA 1
ATOM 2637 C C . PHE A 1 342 ? 0.877 27.047 -6.02 1 91.31 342 PHE A C 1
ATOM 2639 O O . PHE A 1 342 ? 0.874 28.203 -6.453 1 91.31 342 PHE A O 1
ATOM 2646 N N . THR A 1 343 ? -0.162 26.531 -5.477 1 93.38 343 THR A N 1
ATOM 2647 C CA . THR A 1 343 ? -1.398 27.297 -5.363 1 93.38 343 THR A CA 1
ATOM 2648 C C . THR A 1 343 ? -1.24 28.422 -4.355 1 93.38 343 THR A C 1
ATOM 2650 O O . THR A 1 343 ? -1.668 29.562 -4.613 1 93.38 343 THR A O 1
ATOM 2653 N N . MET A 1 344 ? -0.615 28.141 -3.191 1 92.44 344 MET A N 1
ATOM 2654 C CA . MET A 1 344 ? -0.446 29.156 -2.143 1 92.44 344 MET A CA 1
ATOM 2655 C C . MET A 1 344 ? 0.453 30.281 -2.615 1 92.44 344 MET A C 1
ATOM 2657 O O . MET A 1 344 ? 0.159 31.453 -2.375 1 92.44 344 MET A O 1
ATOM 2661 N N . ILE A 1 345 ? 1.528 29.906 -3.281 1 89.19 345 ILE A N 1
ATOM 2662 C CA . ILE A 1 345 ? 2.453 30.922 -3.771 1 89.19 345 ILE A CA 1
ATOM 2663 C C . ILE A 1 345 ? 1.782 31.75 -4.867 1 89.19 345 ILE A C 1
ATOM 2665 O O . ILE A 1 345 ? 1.984 32.969 -4.953 1 89.19 345 ILE A O 1
ATOM 2669 N N . GLY A 1 346 ? 0.938 31.125 -5.707 1 89.06 346 GLY A N 1
ATOM 2670 C CA . GLY A 1 346 ? 0.177 31.859 -6.707 1 89.06 346 GLY A CA 1
ATOM 2671 C C . GLY A 1 346 ? -0.772 32.875 -6.102 1 89.06 346 GLY A C 1
ATOM 2672 O O . GLY A 1 346 ? -0.884 34 -6.602 1 89.06 346 GLY A O 1
ATOM 2673 N N . VAL A 1 347 ? -1.366 32.5 -5.035 1 91.44 347 VAL A N 1
ATOM 2674 C CA . VAL A 1 347 ? -2.299 33.406 -4.359 1 91.44 347 VAL A CA 1
ATOM 2675 C C . VAL A 1 347 ? -1.549 34.625 -3.834 1 91.44 347 VAL A C 1
ATOM 2677 O O . VAL A 1 347 ? -1.989 35.781 -4.027 1 91.44 347 VAL A O 1
ATOM 2680 N N . VAL A 1 348 ? -0.378 34.406 -3.174 1 87.38 348 VAL A N 1
ATOM 2681 C CA . VAL A 1 348 ? 0.362 35.469 -2.518 1 87.38 348 VAL A CA 1
ATOM 2682 C C . VAL A 1 348 ? 0.917 36.438 -3.564 1 87.38 348 VAL A C 1
ATOM 2684 O O . VAL A 1 348 ? 0.848 37.656 -3.395 1 87.38 348 VAL A O 1
ATOM 2687 N N . ILE A 1 349 ? 1.392 35.906 -4.688 1 85.19 349 ILE A N 1
ATOM 2688 C CA . ILE A 1 349 ? 2.047 36.719 -5.707 1 85.19 349 ILE A CA 1
ATOM 2689 C C . ILE A 1 349 ? 1.016 37.594 -6.398 1 85.19 349 ILE A C 1
ATOM 2691 O O . ILE A 1 349 ? 1.209 38.812 -6.508 1 85.19 349 ILE A O 1
ATOM 2695 N N . PHE A 1 350 ? -0.101 37.094 -6.742 1 87.06 350 PHE A N 1
ATOM 2696 C CA . PHE A 1 350 ? -1.044 37.844 -7.543 1 87.06 350 PHE A CA 1
ATOM 2697 C C . PHE A 1 350 ? -1.889 38.75 -6.66 1 87.06 350 PHE A C 1
ATOM 2699 O O . PHE A 1 350 ? -2.5 39.719 -7.148 1 87.06 350 PHE A O 1
ATOM 2706 N N . GLU A 1 351 ? -1.906 38.406 -5.379 1 86.5 351 GLU A N 1
ATOM 2707 C CA . GLU A 1 351 ? -2.584 39.312 -4.48 1 86.5 351 GLU A CA 1
ATOM 2708 C C . GLU A 1 351 ? -1.744 40.594 -4.246 1 86.5 351 GLU A C 1
ATOM 2710 O O . GLU A 1 351 ? -2.281 41.688 -4.164 1 86.5 351 GLU A O 1
ATOM 2715 N N . LYS A 1 352 ? -0.447 40.406 -4.055 1 79.38 352 LYS A N 1
ATOM 2716 C CA . LYS A 1 352 ? 0.422 41.531 -3.68 1 79.38 352 LYS A CA 1
ATOM 2717 C C . LYS A 1 352 ? 0.871 42.312 -4.906 1 79.38 352 LYS A C 1
ATOM 2719 O O . LYS A 1 352 ? 1.05 43.531 -4.84 1 79.38 352 LYS A O 1
ATOM 2724 N N . VAL A 1 353 ? 1.048 41.719 -6.023 1 76.38 353 VAL A N 1
ATOM 2725 C CA . VAL A 1 353 ? 1.801 42.375 -7.098 1 76.38 353 VAL A CA 1
ATOM 2726 C C . VAL A 1 353 ? 0.854 42.75 -8.234 1 76.38 353 VAL A C 1
ATOM 2728 O O . VAL A 1 353 ? 1.237 43.469 -9.148 1 76.38 353 VAL A O 1
ATOM 2731 N N . SER A 1 354 ? -0.368 42.438 -8.117 1 74.38 354 SER A N 1
ATOM 2732 C CA . SER A 1 354 ? -1.266 42.688 -9.242 1 74.38 354 SER A CA 1
ATOM 2733 C C . SER A 1 354 ? -1.33 44.156 -9.578 1 74.38 354 SER A C 1
ATOM 2735 O O . SER A 1 354 ? -1.485 44.531 -10.742 1 74.38 354 SER A O 1
ATOM 2737 N N . ASP A 1 355 ? -1.008 44.969 -8.586 1 74.19 355 ASP A N 1
ATOM 2738 C CA . ASP A 1 355 ? -1.154 46.406 -8.844 1 74.19 355 ASP A CA 1
ATOM 2739 C C . ASP A 1 355 ? 0.162 47.031 -9.312 1 74.19 355 ASP A C 1
ATOM 2741 O O . ASP A 1 355 ? 0.179 48.125 -9.867 1 74.19 355 ASP A O 1
ATOM 2745 N N . VAL A 1 356 ? 1.231 46.281 -9.188 1 76.94 356 VAL A N 1
ATOM 2746 C CA . VAL A 1 356 ? 2.541 46.844 -9.453 1 76.94 356 VAL A CA 1
ATOM 2747 C C . VAL A 1 356 ? 3.07 46.344 -10.797 1 76.94 356 VAL A C 1
ATOM 2749 O O . VAL A 1 356 ? 4.102 46.812 -11.281 1 76.94 356 VAL A O 1
ATOM 2752 N N . ILE A 1 357 ? 2.318 45.625 -11.516 1 80.69 357 ILE A N 1
ATOM 2753 C CA . ILE A 1 357 ? 2.816 45.031 -12.758 1 80.69 357 ILE A CA 1
ATOM 2754 C C . ILE A 1 357 ? 2.762 46.062 -13.875 1 80.69 357 ILE A C 1
ATOM 2756 O O . ILE A 1 357 ? 1.709 46.656 -14.133 1 80.69 357 ILE A O 1
ATOM 2760 N N . SER A 1 358 ? 3.941 46.562 -14.32 1 82.94 358 SER A N 1
ATOM 2761 C CA . SER A 1 358 ? 4.07 47.469 -15.438 1 82.94 358 SER A CA 1
ATOM 2762 C C . SER A 1 358 ? 4.5 46.75 -16.703 1 82.94 358 SER A C 1
ATOM 2764 O O . SER A 1 358 ? 4.898 45.594 -16.672 1 82.94 358 SER A O 1
ATOM 2766 N N . VAL A 1 359 ? 4.363 47.312 -17.844 1 86.06 359 VAL A N 1
ATOM 2767 C CA . VAL A 1 359 ? 4.738 46.75 -19.141 1 86.06 359 VAL A CA 1
ATOM 2768 C C . VAL A 1 359 ? 6.25 46.531 -19.203 1 86.06 359 VAL A C 1
ATOM 2770 O O . VAL A 1 359 ? 6.727 45.562 -19.797 1 86.06 359 VAL A O 1
ATOM 2773 N N . ARG A 1 360 ? 6.941 47.344 -18.547 1 84.06 360 ARG A N 1
ATOM 2774 C CA . ARG A 1 360 ? 8.398 47.219 -18.516 1 84.06 360 ARG A CA 1
ATOM 2775 C C . ARG A 1 360 ? 8.805 45.938 -17.766 1 84.06 360 ARG A C 1
ATOM 2777 O O . ARG A 1 360 ? 9.703 45.219 -18.203 1 84.06 360 ARG A O 1
ATOM 2784 N N . GLN A 1 361 ? 8.102 45.719 -16.719 1 87.06 361 GLN A N 1
ATOM 2785 C CA . GLN A 1 361 ? 8.438 44.562 -15.914 1 87.06 361 GLN A CA 1
ATOM 2786 C C . GLN A 1 361 ? 8.133 43.25 -16.672 1 87.06 361 GLN A C 1
ATOM 2788 O O . GLN A 1 361 ? 8.867 42.281 -16.562 1 87.06 361 GLN A O 1
ATOM 2793 N N . VAL A 1 362 ? 7.098 43.281 -17.469 1 88.56 362 VAL A N 1
ATOM 2794 C CA . VAL A 1 362 ? 6.723 42.062 -18.219 1 88.56 362 VAL A CA 1
ATOM 2795 C C . VAL A 1 362 ? 7.754 41.812 -19.312 1 88.56 362 VAL A C 1
ATOM 2797 O O . VAL A 1 362 ? 8.102 40.656 -19.578 1 88.56 362 VAL A O 1
ATOM 2800 N N . SER A 1 363 ? 8.195 42.906 -19.953 1 91.69 363 SER A N 1
ATOM 2801 C CA . SER A 1 363 ? 9.227 42.719 -20.969 1 91.69 363 SER A CA 1
ATOM 2802 C C . SER A 1 363 ? 10.539 42.25 -20.359 1 91.69 363 SER A C 1
ATOM 2804 O O . SER A 1 363 ? 11.266 41.469 -20.984 1 91.69 363 SER A O 1
ATOM 2806 N N . LEU A 1 364 ? 10.789 42.656 -19.188 1 91.56 364 LEU A N 1
ATOM 2807 C CA . LEU A 1 364 ? 12.031 42.281 -18.516 1 91.56 364 LEU A CA 1
ATOM 2808 C C . LEU A 1 364 ? 11.992 40.812 -18.109 1 91.56 364 LEU A C 1
ATOM 2810 O O . LEU A 1 364 ? 13.039 40.188 -17.906 1 91.56 364 LEU A O 1
ATOM 2814 N N . ILE A 1 365 ? 10.773 40.219 -17.938 1 93.75 365 ILE A N 1
ATOM 2815 C CA . ILE A 1 365 ? 10.648 38.812 -17.625 1 93.75 365 ILE A CA 1
ATOM 2816 C C . ILE A 1 365 ? 11.258 38 -18.766 1 93.75 365 ILE A C 1
ATOM 2818 O O . ILE A 1 365 ? 11.938 37 -18.516 1 93.75 365 ILE A O 1
ATOM 2822 N N . PHE A 1 366 ? 11.047 38.406 -20.016 1 94.25 366 PHE A N 1
ATOM 2823 C CA . PHE A 1 366 ? 11.578 37.688 -21.156 1 94.25 366 PHE A CA 1
ATOM 2824 C C . PHE A 1 366 ? 13.102 37.812 -21.219 1 94.25 366 PHE A C 1
ATOM 2826 O O . PHE A 1 366 ? 13.781 36.844 -21.609 1 94.25 366 PHE A O 1
ATOM 2833 N N . VAL A 1 367 ? 13.555 38.938 -20.75 1 93 367 VAL A N 1
ATOM 2834 C CA . VAL A 1 367 ? 15 39.125 -20.719 1 93 367 VAL A CA 1
ATOM 2835 C C . VAL A 1 367 ? 15.625 38.25 -19.641 1 93 367 VAL A C 1
ATOM 2837 O O . VAL A 1 367 ? 16.672 37.656 -19.844 1 93 367 VAL A O 1
ATOM 2840 N N . THR A 1 368 ? 14.984 38.25 -18.484 1 94.06 368 THR A N 1
ATOM 2841 C CA . THR A 1 368 ? 15.484 37.406 -17.406 1 94.06 368 THR A CA 1
ATOM 2842 C C . THR A 1 368 ? 15.469 35.938 -17.844 1 94.06 368 THR A C 1
ATOM 2844 O O . THR A 1 368 ? 16.422 35.188 -17.562 1 94.06 368 THR A O 1
ATOM 2847 N N . TYR A 1 369 ? 14.391 35.5 -18.531 1 95.12 369 TYR A N 1
ATOM 2848 C CA . TYR A 1 369 ? 14.273 34.125 -19 1 95.12 369 TYR A CA 1
ATOM 2849 C C . TYR A 1 369 ? 15.398 33.781 -19.984 1 95.12 369 TYR A C 1
ATOM 2851 O O . TYR A 1 369 ? 16.062 32.75 -19.828 1 95.12 369 TYR A O 1
ATOM 2859 N N . THR A 1 370 ? 15.641 34.656 -20.906 1 94.62 370 THR A N 1
ATOM 2860 C CA . THR A 1 370 ? 16.656 34.406 -21.938 1 94.62 370 THR A CA 1
ATOM 2861 C C . THR A 1 370 ? 18.062 34.438 -21.312 1 94.62 370 THR A C 1
ATOM 2863 O O . THR A 1 370 ? 18.922 33.656 -21.688 1 94.62 370 THR A O 1
ATOM 2866 N N . THR A 1 371 ? 18.25 35.281 -20.359 1 93.62 371 THR A N 1
ATOM 2867 C CA . THR A 1 371 ? 19.562 35.406 -19.734 1 93.62 371 THR A CA 1
ATOM 2868 C C . THR A 1 371 ? 19.875 34.156 -18.906 1 93.62 371 THR A C 1
ATOM 2870 O O . THR A 1 371 ? 21 33.656 -18.922 1 93.62 371 THR A O 1
ATOM 2873 N N . VAL A 1 372 ? 18.953 33.719 -18.141 1 94.75 372 VAL A N 1
ATOM 2874 C CA . VAL A 1 372 ? 19.188 32.562 -17.266 1 94.75 372 VAL A CA 1
ATOM 2875 C C . VAL A 1 372 ? 19.5 31.312 -18.109 1 94.75 372 VAL A C 1
ATOM 2877 O O . VAL A 1 372 ? 20.406 30.562 -17.812 1 94.75 372 VAL A O 1
ATOM 2880 N N . TYR A 1 373 ? 18.781 31.047 -19.203 1 95.19 373 TYR A N 1
ATOM 2881 C CA . TYR A 1 373 ? 19 29.859 -20.031 1 95.19 373 TYR A CA 1
ATOM 2882 C C . TYR A 1 373 ? 20.266 30.016 -20.875 1 95.19 373 TYR A C 1
ATOM 2884 O O . TYR A 1 373 ? 20.953 29.031 -21.141 1 95.19 373 TYR A O 1
ATOM 2892 N N . CYS A 1 374 ? 20.547 31.312 -21.234 1 94.56 374 CYS A N 1
ATOM 2893 C CA . CYS A 1 374 ? 21.812 31.531 -21.922 1 94.56 374 CYS A CA 1
ATOM 2894 C C . CYS A 1 374 ? 23 31.328 -20.969 1 94.56 374 CYS A C 1
ATOM 2896 O O . CYS A 1 374 ? 24.031 30.797 -21.375 1 94.56 374 CYS A O 1
ATOM 2898 N N . SER A 1 375 ? 22.812 31.797 -19.797 1 94.5 375 SER A N 1
ATOM 2899 C CA . SER A 1 375 ? 23.859 31.578 -18.797 1 94.5 375 SER A CA 1
ATOM 2900 C C . SER A 1 375 ? 24.062 30.078 -18.547 1 94.5 375 SER A C 1
ATOM 2902 O O . SER A 1 375 ? 25.203 29.625 -18.406 1 94.5 375 SER A O 1
ATOM 2904 N N . ARG A 1 376 ? 23.031 29.297 -18.453 1 94.19 376 ARG A N 1
ATOM 2905 C CA . ARG A 1 376 ? 23.125 27.859 -18.266 1 94.19 376 ARG A CA 1
ATOM 2906 C C . ARG A 1 376 ? 23.844 27.203 -19.438 1 94.19 376 ARG A C 1
ATOM 2908 O O . ARG A 1 376 ? 24.672 26.297 -19.25 1 94.19 376 ARG A O 1
ATOM 2915 N N . LEU A 1 377 ? 23.516 27.703 -20.641 1 94.56 377 LEU A N 1
ATOM 2916 C CA . LEU A 1 377 ? 24.172 27.172 -21.828 1 94.56 377 LEU A CA 1
ATOM 2917 C C . LEU A 1 377 ? 25.672 27.453 -21.797 1 94.56 377 LEU A C 1
ATOM 2919 O O . LEU A 1 377 ? 26.469 26.562 -22.125 1 94.56 377 LEU A O 1
ATOM 2923 N N . MET A 1 378 ? 26 28.594 -21.359 1 94.38 378 MET A N 1
ATOM 2924 C CA . MET A 1 378 ? 27.422 28.969 -21.281 1 94.38 378 MET A CA 1
ATOM 2925 C C . MET A 1 378 ? 28.141 28.156 -20.219 1 94.38 378 MET A C 1
ATOM 2927 O O . MET A 1 378 ? 29.281 27.75 -20.422 1 94.38 378 MET A O 1
ATOM 2931 N N . VAL A 1 379 ? 27.531 27.953 -19.125 1 93.88 379 VAL A N 1
ATOM 2932 C CA . VAL A 1 379 ? 28.141 27.203 -18.031 1 93.88 379 VAL A CA 1
ATOM 2933 C C . VAL A 1 379 ? 28.344 25.75 -18.469 1 93.88 379 VAL A C 1
ATOM 2935 O O . VAL A 1 379 ? 29.406 25.188 -18.25 1 93.88 379 VAL A O 1
ATOM 2938 N N . TYR A 1 380 ? 27.281 25.109 -19.094 1 93.56 380 TYR A N 1
ATOM 2939 C CA . TYR A 1 380 ? 27.422 23.719 -19.547 1 93.56 380 TYR A CA 1
ATOM 2940 C C . TYR A 1 380 ? 28.469 23.609 -20.656 1 93.56 380 TYR A C 1
ATOM 2942 O O . TYR A 1 380 ? 29.203 22.625 -20.719 1 93.56 380 TYR A O 1
ATOM 2950 N N . ALA A 1 381 ? 28.531 24.656 -21.469 1 92.12 381 ALA A N 1
ATOM 2951 C CA . ALA A 1 381 ? 29.516 24.641 -22.547 1 92.12 381 ALA A CA 1
ATOM 2952 C C . ALA A 1 381 ? 30.938 24.766 -21.984 1 92.12 381 ALA A C 1
ATOM 2954 O O . ALA A 1 381 ? 31.859 24.109 -22.469 1 92.12 381 ALA A O 1
ATOM 2955 N N . ALA A 1 382 ? 31.078 25.547 -20.969 1 91.44 382 ALA A N 1
ATOM 2956 C CA . ALA A 1 382 ? 32.375 25.75 -20.359 1 91.44 382 ALA A CA 1
ATOM 2957 C C . ALA A 1 382 ? 32.844 24.516 -19.578 1 91.44 382 ALA A C 1
ATOM 2959 O O . ALA A 1 382 ? 34.031 24.203 -19.547 1 91.44 382 ALA A O 1
ATOM 2960 N N . MET A 1 383 ? 31.953 23.797 -19.062 1 91.62 383 MET A N 1
ATOM 2961 C CA . MET A 1 383 ? 32.281 22.656 -18.219 1 91.62 383 MET A CA 1
ATOM 2962 C C . MET A 1 383 ? 32.281 21.359 -19.016 1 91.62 383 MET A C 1
ATOM 2964 O O . MET A 1 383 ? 32.688 20.312 -18.516 1 91.62 383 MET A O 1
ATOM 2968 N N . THR A 1 384 ? 31.828 21.375 -20.234 1 89.12 384 THR A N 1
ATOM 2969 C CA . THR A 1 384 ? 31.688 20.172 -21.062 1 89.12 384 THR A CA 1
ATOM 2970 C C . THR A 1 384 ? 33.031 19.438 -21.172 1 89.12 384 THR A C 1
ATOM 2972 O O . THR A 1 384 ? 33.062 18.203 -21.078 1 89.12 384 THR A O 1
ATOM 2975 N N . PRO A 1 385 ? 34.156 20.125 -21.312 1 87.94 385 PRO A N 1
ATOM 2976 C CA . PRO A 1 385 ? 35.406 19.375 -21.422 1 87.94 385 PRO A CA 1
ATOM 2977 C C . PRO A 1 385 ? 35.75 18.609 -20.141 1 87.94 385 PRO A C 1
ATOM 2979 O O . PRO A 1 385 ? 36.344 17.547 -20.203 1 87.94 385 PRO A O 1
ATOM 2982 N N . LEU A 1 386 ? 35.312 19.031 -19.109 1 89.38 386 LEU A N 1
ATOM 2983 C CA . LEU A 1 386 ? 35.531 18.344 -17.844 1 89.38 386 LEU A CA 1
ATOM 2984 C C . LEU A 1 386 ? 34.5 17.25 -17.625 1 89.38 386 LEU A C 1
ATOM 2986 O O . LEU A 1 386 ? 34.812 16.172 -17.109 1 89.38 386 LEU A O 1
ATOM 2990 N N . LEU A 1 387 ? 33.312 17.578 -18.047 1 89.81 387 LEU A N 1
ATOM 2991 C CA . LEU A 1 387 ? 32.188 16.656 -17.844 1 89.81 387 LEU A CA 1
ATOM 2992 C C . LEU A 1 387 ? 32.312 15.438 -18.734 1 89.81 387 LEU A C 1
ATOM 2994 O O . LEU A 1 387 ? 31.797 14.367 -18.406 1 89.81 387 LEU A O 1
ATOM 2998 N N . ARG A 1 388 ? 32.969 15.531 -19.781 1 86.81 388 ARG A N 1
ATOM 2999 C CA . ARG A 1 388 ? 33.156 14.422 -20.719 1 86.81 388 ARG A CA 1
ATOM 3000 C C . ARG A 1 388 ? 34.031 13.328 -20.141 1 86.81 388 ARG A C 1
ATOM 3002 O O . ARG A 1 388 ? 33.875 12.156 -20.469 1 86.81 388 ARG A O 1
ATOM 3009 N N . HIS A 1 389 ? 34.844 13.703 -19.141 1 86.25 389 HIS A N 1
ATOM 3010 C CA . HIS A 1 389 ? 35.812 12.742 -18.656 1 86.25 389 HIS A CA 1
ATOM 3011 C C . HIS A 1 389 ? 35.469 12.242 -17.266 1 86.25 389 HIS A C 1
ATOM 3013 O O . HIS A 1 389 ? 36.062 11.297 -16.75 1 86.25 389 HIS A O 1
ATOM 3019 N N . ILE A 1 390 ? 34.562 12.812 -16.781 1 84.06 390 ILE A N 1
ATOM 3020 C CA . ILE A 1 390 ? 34.188 12.438 -15.43 1 84.06 390 ILE A CA 1
ATOM 3021 C C . ILE A 1 390 ? 32.844 11.688 -15.445 1 84.06 390 ILE A C 1
ATOM 3023 O O . ILE A 1 390 ? 31.953 12.023 -16.203 1 84.06 390 ILE A O 1
ATOM 3027 N N . GLY A 1 391 ? 32.75 10.641 -14.656 1 76.25 391 GLY A N 1
ATOM 3028 C CA . GLY A 1 391 ? 31.516 9.883 -14.516 1 76.25 391 GLY A CA 1
ATOM 3029 C C . GLY A 1 391 ? 31.172 9.086 -15.758 1 76.25 391 GLY A C 1
ATOM 3030 O O . GLY A 1 391 ? 32 8.344 -16.281 1 76.25 391 GLY A O 1
ATOM 3031 N N . TYR A 1 392 ? 29.812 9.125 -16.297 1 74.38 392 TYR A N 1
ATOM 3032 C CA . TYR A 1 392 ? 29.344 8.383 -17.453 1 74.38 392 TYR A CA 1
ATOM 3033 C C . TYR A 1 392 ? 29.719 9.086 -18.75 1 74.38 392 TYR A C 1
ATOM 3035 O O . TYR A 1 392 ? 29.656 8.492 -19.828 1 74.38 392 TYR A O 1
ATOM 3043 N N . GLY A 1 393 ? 30.359 10.227 -18.609 1 79.12 393 GLY A N 1
ATOM 3044 C CA . GLY A 1 393 ? 30.656 11.016 -19.797 1 79.12 393 GLY A CA 1
ATOM 3045 C C . GLY A 1 393 ? 29.422 11.68 -20.391 1 79.12 393 GLY A C 1
ATOM 3046 O O . GLY A 1 393 ? 28.297 11.242 -20.141 1 79.12 393 GLY A O 1
ATOM 3047 N N . MET A 1 394 ? 29.547 12.883 -20.906 1 84.81 394 MET A N 1
ATOM 3048 C CA . MET A 1 394 ? 28.406 13.633 -21.453 1 84.81 394 MET A CA 1
ATOM 3049 C C . MET A 1 394 ? 28.703 14.102 -22.875 1 84.81 394 MET A C 1
ATOM 3051 O O . MET A 1 394 ? 29.797 14.594 -23.156 1 84.81 394 MET A O 1
ATOM 3055 N N . THR A 1 395 ? 27.781 13.758 -23.781 1 84.81 395 THR A N 1
ATOM 3056 C CA . THR A 1 395 ? 27.859 14.258 -25.141 1 84.81 395 THR A CA 1
ATOM 3057 C C . THR A 1 395 ? 27.219 15.641 -25.25 1 84.81 395 THR A C 1
ATOM 3059 O O . THR A 1 395 ? 26.625 16.125 -24.281 1 84.81 395 THR A O 1
ATOM 3062 N N . TRP A 1 396 ? 27.453 16.234 -26.359 1 86.19 396 TRP A N 1
ATOM 3063 C CA . TRP A 1 396 ? 26.906 17.562 -26.547 1 86.19 396 TRP A CA 1
ATOM 3064 C C . TRP A 1 396 ? 25.375 17.531 -26.578 1 86.19 396 TRP A C 1
ATOM 3066 O O . TRP A 1 396 ? 24.719 18.5 -26.172 1 86.19 396 TRP A O 1
ATOM 3076 N N . GLN A 1 397 ? 24.797 16.469 -26.953 1 86.88 397 GLN A N 1
ATOM 3077 C CA . GLN A 1 397 ? 23.344 16.328 -26.953 1 86.88 397 GLN A CA 1
ATOM 3078 C C . GLN A 1 397 ? 22.797 16.266 -25.531 1 86.88 397 GLN A C 1
ATOM 3080 O O . GLN A 1 397 ? 21.766 16.859 -25.234 1 86.88 397 GLN A O 1
ATOM 3085 N N . HIS A 1 398 ? 23.656 15.594 -24.734 1 88.25 398 HIS A N 1
ATOM 3086 C CA . HIS A 1 398 ? 23.25 15.5 -23.344 1 88.25 398 HIS A CA 1
ATOM 3087 C C . HIS A 1 398 ? 23.312 16.875 -22.656 1 88.25 398 HIS A C 1
ATOM 3089 O O . HIS A 1 398 ? 22.453 17.188 -21.844 1 88.25 398 HIS A O 1
ATOM 3095 N N . CYS A 1 399 ? 24.25 17.594 -23.062 1 90 399 CYS A N 1
ATOM 3096 C CA . CYS A 1 399 ? 24.406 18.922 -22.484 1 90 399 CYS A CA 1
ATOM 3097 C C . CYS A 1 399 ? 23.25 19.828 -22.875 1 90 399 CYS A C 1
ATOM 3099 O O . CYS A 1 399 ? 22.719 20.562 -22.047 1 90 399 CYS A O 1
ATOM 3101 N N . MET A 1 400 ? 22.844 19.75 -24.078 1 91 400 MET A N 1
ATOM 3102 C CA . MET A 1 400 ? 21.734 20.578 -24.547 1 91 400 MET A CA 1
ATOM 3103 C C . MET A 1 400 ? 20.422 20.156 -23.891 1 91 400 MET A C 1
ATOM 3105 O O . MET A 1 400 ? 19.562 21 -23.609 1 91 400 MET A O 1
ATOM 3109 N N . ALA A 1 401 ? 20.281 18.859 -23.672 1 90.94 401 ALA A N 1
ATOM 3110 C CA . ALA A 1 401 ? 19.094 18.359 -22.984 1 90.94 401 ALA A CA 1
ATOM 3111 C C . ALA A 1 401 ? 19.047 18.828 -21.531 1 90.94 401 ALA A C 1
ATOM 3113 O O . ALA A 1 401 ? 17.984 19.141 -21.016 1 90.94 401 ALA A O 1
ATOM 3114 N N . CYS A 1 402 ? 20.219 18.922 -20.938 1 92.12 402 CYS A N 1
ATOM 3115 C CA . CYS A 1 402 ? 20.281 19.375 -19.547 1 92.12 402 CYS A CA 1
ATOM 3116 C C . CYS A 1 402 ? 20.016 20.875 -19.438 1 92.12 402 CYS A C 1
ATOM 3118 O O . CYS A 1 402 ? 19.438 21.328 -18.453 1 92.12 402 CYS A O 1
ATOM 3120 N N . VAL A 1 403 ? 20.453 21.578 -20.422 1 93.31 403 VAL A N 1
ATOM 3121 C CA . VAL A 1 403 ? 20.219 23.016 -20.422 1 93.31 403 VAL A CA 1
ATOM 3122 C C . VAL A 1 403 ? 18.719 23.297 -20.578 1 93.31 403 VAL A C 1
ATOM 3124 O O . VAL A 1 403 ? 18.156 24.109 -19.828 1 93.31 403 VAL A O 1
ATOM 3127 N N . TRP A 1 404 ? 18.109 22.547 -21.406 1 92.12 404 TRP A N 1
ATOM 3128 C CA . TRP A 1 404 ? 16.688 22.766 -21.672 1 92.12 404 TRP A CA 1
ATOM 3129 C C . TRP A 1 404 ? 15.82 22.203 -20.547 1 92.12 404 TRP A C 1
ATOM 3131 O O . TRP A 1 404 ? 14.727 22.703 -20.297 1 92.12 404 TRP A O 1
ATOM 3141 N N . GLY A 1 405 ? 16.312 21.219 -19.922 1 90.69 405 GLY A N 1
ATOM 3142 C CA . GLY A 1 405 ? 15.539 20.547 -18.906 1 90.69 405 GLY A CA 1
ATOM 3143 C C . GLY A 1 405 ? 15.625 21.219 -17.547 1 90.69 405 GLY A C 1
ATOM 3144 O O . GLY A 1 405 ? 14.977 20.781 -16.594 1 90.69 405 GLY A O 1
ATOM 3145 N N . GLY A 1 406 ? 16.312 22.328 -17.422 1 92.31 406 GLY A N 1
ATOM 3146 C CA . GLY A 1 406 ? 16.422 23.031 -16.156 1 92.31 406 GLY A CA 1
ATOM 3147 C C . GLY A 1 406 ? 15.211 23.875 -15.82 1 92.31 406 GLY A C 1
ATOM 3148 O O . GLY A 1 406 ? 15.281 25.109 -15.844 1 92.31 406 GLY A O 1
ATOM 3149 N N . LEU A 1 407 ? 14.156 23.219 -15.344 1 92.31 407 LEU A N 1
ATOM 3150 C CA . LEU A 1 407 ? 12.938 23.938 -14.984 1 92.31 407 LEU A CA 1
ATOM 3151 C C . LEU A 1 407 ? 13.086 24.594 -13.609 1 92.31 407 LEU A C 1
ATOM 3153 O O . LEU A 1 407 ? 13.836 24.109 -12.766 1 92.31 407 LEU A O 1
ATOM 3157 N N . ARG A 1 408 ? 12.453 25.625 -13.469 1 91.5 408 ARG A N 1
ATOM 3158 C CA . ARG A 1 408 ? 12.516 26.328 -12.195 1 91.5 408 ARG A CA 1
ATOM 3159 C C . ARG A 1 408 ? 11.406 25.875 -11.25 1 91.5 408 ARG A C 1
ATOM 3161 O O . ARG A 1 408 ? 10.422 25.281 -11.695 1 91.5 408 ARG A O 1
ATOM 3168 N N . GLY A 1 409 ? 11.633 26.094 -9.992 1 86.06 409 GLY A N 1
ATOM 3169 C CA . GLY A 1 409 ? 10.758 25.438 -9.039 1 86.06 409 GLY A CA 1
ATOM 3170 C C . GLY A 1 409 ? 10.258 26.375 -7.945 1 86.06 409 GLY A C 1
ATOM 3171 O O . GLY A 1 409 ? 10.352 27.594 -8.078 1 86.06 409 GLY A O 1
ATOM 3172 N N . PRO A 1 410 ? 9.68 25.734 -6.93 1 87.44 410 PRO A N 1
ATOM 3173 C CA . PRO A 1 410 ? 9.047 26.469 -5.832 1 87.44 410 PRO A CA 1
ATOM 3174 C C . PRO A 1 410 ? 10.062 27.156 -4.914 1 87.44 410 PRO A C 1
ATOM 3176 O O . PRO A 1 410 ? 9.75 28.172 -4.297 1 87.44 410 PRO A O 1
ATOM 3179 N N . LEU A 1 411 ? 11.289 26.656 -4.832 1 91.69 411 LEU A N 1
ATOM 3180 C CA . LEU A 1 411 ? 12.273 27.266 -3.938 1 91.69 411 LEU A CA 1
ATOM 3181 C C . LEU A 1 411 ? 12.602 28.688 -4.375 1 91.69 411 LEU A C 1
ATOM 3183 O O . LEU A 1 411 ? 12.766 29.578 -3.539 1 91.69 411 LEU A O 1
ATOM 3187 N N . SER A 1 412 ? 12.68 28.922 -5.695 1 93.75 412 SER A N 1
ATOM 3188 C CA . SER A 1 412 ? 12.914 30.266 -6.207 1 93.75 412 SER A CA 1
ATOM 3189 C C . SER A 1 412 ? 11.797 31.219 -5.809 1 93.75 412 SER A C 1
ATOM 3191 O O . SER A 1 412 ? 12.047 32.375 -5.445 1 93.75 412 SER A O 1
ATOM 3193 N N . LEU A 1 413 ? 10.641 30.734 -5.855 1 91.25 413 LEU A N 1
ATOM 3194 C CA . LEU A 1 413 ? 9.484 31.562 -5.5 1 91.25 413 LEU A CA 1
ATOM 3195 C C . LEU A 1 413 ? 9.469 31.859 -4.004 1 91.25 413 LEU A C 1
ATOM 3197 O O . LEU A 1 413 ? 9.156 32.969 -3.596 1 91.25 413 LEU A O 1
ATOM 3201 N N . CYS A 1 414 ? 9.844 30.906 -3.199 1 90.5 414 CYS A N 1
ATOM 3202 C CA . CYS A 1 414 ? 9.859 31.094 -1.752 1 90.5 414 CYS A CA 1
ATOM 3203 C C . CYS A 1 414 ? 10.953 32.062 -1.34 1 90.5 414 CYS A C 1
ATOM 3205 O O . CYS A 1 414 ? 10.75 32.875 -0.444 1 90.5 414 CYS A O 1
ATOM 3207 N N . LEU A 1 415 ? 12.094 32 -1.981 1 92.44 415 LEU A N 1
ATOM 3208 C CA . LEU A 1 415 ? 13.18 32.906 -1.651 1 92.44 415 LEU A CA 1
ATOM 3209 C C . LEU A 1 415 ? 12.828 34.344 -2.053 1 92.44 415 LEU A C 1
ATOM 3211 O O . LEU A 1 415 ? 13.156 35.281 -1.335 1 92.44 415 LEU A O 1
ATOM 3215 N N . ALA A 1 416 ? 12.156 34.438 -3.205 1 92 416 ALA A N 1
ATOM 3216 C CA . ALA A 1 416 ? 11.703 35.75 -3.623 1 92 416 ALA A CA 1
ATOM 3217 C C . ALA A 1 416 ? 10.688 36.344 -2.641 1 92 416 ALA A C 1
ATOM 3219 O O . ALA A 1 416 ? 10.664 37.531 -2.387 1 92 416 ALA A O 1
ATOM 3220 N N . LEU A 1 417 ? 9.891 35.5 -2.09 1 88.94 417 LEU A N 1
ATOM 3221 C CA . LEU A 1 417 ? 8.906 35.938 -1.106 1 88.94 417 LEU A CA 1
ATOM 3222 C C . LEU A 1 417 ? 9.578 36.344 0.193 1 88.94 417 LEU A C 1
ATOM 3224 O O . LEU A 1 417 ? 9.094 37.25 0.879 1 88.94 417 LEU A O 1
ATOM 3228 N N . ILE A 1 418 ? 10.703 35.719 0.542 1 89.06 418 ILE A N 1
ATOM 3229 C CA . ILE A 1 418 ? 11.445 36.094 1.736 1 89.06 418 ILE A CA 1
ATOM 3230 C C . ILE A 1 418 ? 11.984 37.5 1.58 1 89.06 418 ILE A C 1
ATOM 3232 O O . ILE A 1 418 ? 11.938 38.312 2.521 1 89.06 418 ILE A O 1
ATOM 3236 N N . VAL A 1 419 ? 12.438 37.844 0.394 1 89.75 419 VAL A N 1
ATOM 3237 C CA . VAL A 1 419 ? 12.977 39.156 0.129 1 89.75 419 VAL A CA 1
ATOM 3238 C C . VAL A 1 419 ? 11.859 40.219 0.174 1 89.75 419 VAL A C 1
ATOM 3240 O O . VAL A 1 419 ? 12.055 41.312 0.685 1 89.75 419 VAL A O 1
ATOM 3243 N N . LEU A 1 420 ? 10.766 39.812 -0.305 1 86.69 420 LEU A N 1
ATOM 3244 C CA . LEU A 1 420 ? 9.625 40.719 -0.313 1 86.69 420 LEU A CA 1
ATOM 3245 C C . LEU A 1 420 ? 9.148 41 1.106 1 86.69 420 LEU A C 1
ATOM 3247 O O . LEU A 1 420 ? 8.734 42.125 1.41 1 86.69 420 LEU A O 1
ATOM 3251 N N . GLN A 1 421 ? 9.211 40.062 1.986 1 84.38 421 GLN A N 1
ATOM 3252 C CA . GLN A 1 421 ? 8.688 40.219 3.344 1 84.38 421 GLN A CA 1
ATOM 3253 C C . GLN A 1 421 ? 9.68 40.938 4.242 1 84.38 421 GLN A C 1
ATOM 3255 O O . GLN A 1 421 ? 9.305 41.469 5.297 1 84.38 421 GLN A O 1
ATOM 3260 N N . THR A 1 422 ? 10.938 41.031 3.783 1 83.75 422 THR A N 1
ATOM 3261 C CA . THR A 1 422 ? 11.938 41.75 4.574 1 83.75 422 THR A CA 1
ATOM 3262 C C . THR A 1 422 ? 11.875 43.25 4.301 1 83.75 422 THR A C 1
ATOM 3264 O O . THR A 1 422 ? 12.039 43.688 3.16 1 83.75 422 THR A O 1
ATOM 3267 N N . PRO A 1 423 ? 11.609 44.031 5.32 1 79.69 423 PRO A N 1
ATOM 3268 C CA . PRO A 1 423 ? 11.383 45.469 5.145 1 79.69 423 PRO A CA 1
ATOM 3269 C C . PRO A 1 423 ? 12.594 46.219 4.566 1 79.69 423 PRO A C 1
ATOM 3271 O O . PRO A 1 423 ? 12.438 47.125 3.766 1 79.69 423 PRO A O 1
ATOM 3274 N N . MET A 1 424 ? 13.836 45.781 4.805 1 78.5 424 MET A N 1
ATOM 3275 C CA . MET A 1 424 ? 15.031 46.5 4.355 1 78.5 424 MET A CA 1
ATOM 3276 C C . MET A 1 424 ? 15.172 46.406 2.842 1 78.5 424 MET A C 1
ATOM 3278 O O . MET A 1 424 ? 15.75 47.312 2.221 1 78.5 424 MET A O 1
ATOM 3282 N N . VAL A 1 425 ? 14.633 45.469 2.199 1 81.44 425 VAL A N 1
ATOM 3283 C CA . VAL A 1 425 ? 14.797 45.219 0.769 1 81.44 425 VAL A CA 1
ATOM 3284 C C . VAL A 1 425 ? 13.43 45.031 0.123 1 81.44 425 VAL A C 1
ATOM 3286 O O . VAL A 1 425 ? 13.312 44.344 -0.909 1 81.44 425 VAL A O 1
ATOM 3289 N N . SER A 1 426 ? 12.352 45.562 0.657 1 81.5 426 SER A N 1
ATOM 3290 C CA . SER A 1 426 ? 10.992 45.312 0.199 1 81.5 426 SER A CA 1
ATOM 3291 C C . SER A 1 426 ? 10.766 45.875 -1.204 1 81.5 426 SER A C 1
ATOM 3293 O O . SER A 1 426 ? 10.031 45.281 -2.002 1 81.5 426 SER A O 1
ATOM 3295 N N . ASP A 1 427 ? 11.445 47 -1.479 1 81.44 427 ASP A N 1
ATOM 3296 C CA . ASP A 1 427 ? 11.273 47.594 -2.807 1 81.44 427 ASP A CA 1
ATOM 3297 C C . ASP A 1 427 ? 11.883 46.688 -3.883 1 81.44 427 ASP A C 1
ATOM 3299 O O . ASP A 1 427 ? 11.289 46.5 -4.941 1 81.44 427 ASP A O 1
ATOM 3303 N N . ALA A 1 428 ? 13.031 46.156 -3.6 1 87.06 428 ALA A N 1
ATOM 3304 C CA . ALA A 1 428 ? 13.664 45.188 -4.523 1 87.06 428 ALA A CA 1
ATOM 3305 C C . ALA A 1 428 ? 12.883 43.906 -4.586 1 87.06 428 ALA A C 1
ATOM 3307 O O . ALA A 1 428 ? 12.875 43.219 -5.613 1 87.06 428 ALA A O 1
ATOM 3308 N N . GLY A 1 429 ? 12.219 43.656 -3.471 1 88.5 429 GLY A N 1
ATOM 3309 C CA . GLY A 1 429 ? 11.477 42.406 -3.371 1 88.5 429 GLY A CA 1
ATOM 3310 C C . GLY A 1 429 ? 10.297 42.344 -4.316 1 88.5 429 GLY A C 1
ATOM 3311 O O . GLY A 1 429 ? 9.938 41.25 -4.801 1 88.5 429 GLY A O 1
ATOM 3312 N N . GLN A 1 430 ? 9.703 43.438 -4.609 1 87.62 430 GLN A N 1
ATOM 3313 C CA . GLN A 1 430 ? 8.578 43.469 -5.535 1 87.62 430 GLN A CA 1
ATOM 3314 C C . GLN A 1 430 ? 9.023 43.094 -6.953 1 87.62 430 GLN A C 1
ATOM 3316 O O . GLN A 1 430 ? 8.328 42.375 -7.656 1 87.62 430 GLN A O 1
ATOM 3321 N N . ILE A 1 431 ? 10.18 43.562 -7.242 1 88.88 431 ILE A N 1
ATOM 3322 C CA . ILE A 1 431 ? 10.703 43.25 -8.57 1 88.88 431 ILE A CA 1
ATOM 3323 C C . ILE A 1 431 ? 11.172 41.781 -8.609 1 88.88 431 ILE A C 1
ATOM 3325 O O . ILE A 1 431 ? 10.977 41.094 -9.609 1 88.88 431 ILE A O 1
ATOM 3329 N N . PHE A 1 432 ? 11.766 41.344 -7.496 1 91.44 432 PHE A N 1
ATOM 3330 C CA . PHE A 1 432 ? 12.234 39.969 -7.402 1 91.44 432 PHE A CA 1
ATOM 3331 C C . PHE A 1 432 ? 11.102 38.969 -7.691 1 91.44 432 PHE A C 1
ATOM 3333 O O . PHE A 1 432 ? 11.258 38.062 -8.492 1 91.44 432 PHE A O 1
ATOM 3340 N N . ILE A 1 433 ? 10 39.25 -7.082 1 89.81 433 ILE A N 1
ATOM 3341 C CA . ILE A 1 433 ? 8.914 38.25 -7.121 1 89.81 433 ILE A CA 1
ATOM 3342 C C . ILE A 1 433 ? 8.266 38.281 -8.5 1 89.81 433 ILE A C 1
ATOM 3344 O O . ILE A 1 433 ? 7.832 37.219 -9 1 89.81 433 ILE A O 1
ATOM 3348 N N . ILE A 1 434 ? 8.148 39.406 -9.148 1 89.88 434 ILE A N 1
ATOM 3349 C CA . ILE A 1 434 ? 7.551 39.5 -10.477 1 89.88 434 ILE A CA 1
ATOM 3350 C C . ILE A 1 434 ? 8.438 38.781 -11.492 1 89.88 434 ILE A C 1
ATOM 3352 O O . ILE A 1 434 ? 7.957 38 -12.297 1 89.88 434 ILE A O 1
ATOM 3356 N N . GLN A 1 435 ? 9.68 39.031 -11.383 1 91.5 435 GLN A N 1
ATOM 3357 C CA . GLN A 1 435 ? 10.617 38.438 -12.336 1 91.5 435 GLN A CA 1
ATOM 3358 C C . GLN A 1 435 ? 10.758 36.938 -12.117 1 91.5 435 GLN A C 1
ATOM 3360 O O . GLN A 1 435 ? 10.797 36.156 -13.078 1 91.5 435 GLN A O 1
ATOM 3365 N N . THR A 1 436 ? 10.852 36.5 -10.891 1 92.5 436 THR A N 1
ATOM 3366 C CA . THR A 1 436 ? 11.031 35.094 -10.602 1 92.5 436 THR A CA 1
ATOM 3367 C C . THR A 1 436 ? 9.758 34.312 -10.93 1 92.5 436 THR A C 1
ATOM 3369 O O . THR A 1 436 ? 9.828 33.188 -11.43 1 92.5 436 THR A O 1
ATOM 3372 N N . ALA A 1 437 ? 8.562 34.875 -10.586 1 91.19 437 ALA A N 1
ATOM 3373 C CA . ALA A 1 437 ? 7.305 34.219 -10.93 1 91.19 437 ALA A CA 1
ATOM 3374 C C . ALA A 1 437 ? 7.156 34.094 -12.445 1 91.19 437 ALA A C 1
ATOM 3376 O O . ALA A 1 437 ? 6.703 33.031 -12.945 1 91.19 437 ALA A O 1
ATOM 3377 N N . GLY A 1 438 ? 7.488 35.156 -13.148 1 91.19 438 GLY A N 1
ATOM 3378 C CA . GLY A 1 438 ? 7.465 35.094 -14.594 1 91.19 438 GLY A CA 1
ATOM 3379 C C . GLY A 1 438 ? 8.422 34.062 -15.164 1 91.19 438 GLY A C 1
ATOM 3380 O O . GLY A 1 438 ? 8.094 33.375 -16.125 1 91.19 438 GLY A O 1
ATOM 3381 N N . LEU A 1 439 ? 9.602 34 -14.562 1 93.88 439 LEU A N 1
ATOM 3382 C CA . LEU A 1 439 ? 10.602 33.031 -14.984 1 93.88 439 LEU A CA 1
ATOM 3383 C C . LEU A 1 439 ? 10.086 31.594 -14.789 1 93.88 439 LEU A C 1
ATOM 3385 O O . LEU A 1 439 ? 10.25 30.75 -15.672 1 93.88 439 LEU A O 1
ATOM 3389 N N . VAL A 1 440 ? 9.461 31.312 -13.656 1 92.56 440 VAL A N 1
ATOM 3390 C CA . VAL A 1 440 ? 8.961 29.969 -13.352 1 92.56 440 VAL A CA 1
ATOM 3391 C C . VAL A 1 440 ? 7.82 29.609 -14.297 1 92.56 440 VAL A C 1
ATOM 3393 O O . VAL A 1 440 ? 7.773 28.5 -14.828 1 92.56 440 VAL A O 1
ATOM 3396 N N . ILE A 1 441 ? 6.922 30.562 -14.641 1 90.75 441 ILE A N 1
ATOM 3397 C CA . ILE A 1 441 ? 5.777 30.312 -15.508 1 90.75 441 ILE A CA 1
ATOM 3398 C C . ILE A 1 441 ? 6.262 30.062 -16.938 1 90.75 441 ILE A C 1
ATOM 3400 O O . ILE A 1 441 ? 5.816 29.125 -17.594 1 90.75 441 ILE A O 1
ATOM 3404 N N . LEU A 1 442 ? 7.203 30.859 -17.359 1 93.06 442 LEU A N 1
ATOM 3405 C CA . LEU A 1 442 ? 7.703 30.703 -18.719 1 93.06 442 LEU A CA 1
ATOM 3406 C C . LEU A 1 442 ? 8.5 29.422 -18.859 1 93.06 442 LEU A C 1
ATOM 3408 O O . LEU A 1 442 ? 8.438 28.75 -19.891 1 93.06 442 LEU A O 1
ATOM 3412 N N . SER A 1 443 ? 9.281 29.078 -17.844 1 93.19 443 SER A N 1
ATOM 3413 C CA . SER A 1 443 ? 10.039 27.828 -17.891 1 93.19 443 SER A CA 1
ATOM 3414 C C . SER A 1 443 ? 9.117 26.625 -17.969 1 93.19 443 SER A C 1
ATOM 3416 O O . SER A 1 443 ? 9.422 25.641 -18.656 1 93.19 443 SER A O 1
ATOM 3418 N N . LEU A 1 444 ? 8 26.625 -17.312 1 90.69 444 LEU A N 1
ATOM 3419 C CA . LEU A 1 444 ? 7.07 25.5 -17.297 1 90.69 444 LEU A CA 1
ATOM 3420 C C . LEU A 1 444 ? 6.25 25.469 -18.578 1 90.69 444 LEU A C 1
ATOM 3422 O O . LEU A 1 444 ? 5.957 24.391 -19.109 1 90.69 444 LEU A O 1
ATOM 3426 N N . LEU A 1 445 ? 5.934 26.641 -19.172 1 90.25 445 LEU A N 1
ATOM 3427 C CA . LEU A 1 445 ? 5.098 26.703 -20.359 1 90.25 445 LEU A CA 1
ATOM 3428 C C . LEU A 1 445 ? 5.91 26.375 -21.609 1 90.25 445 LEU A C 1
ATOM 3430 O O . LEU A 1 445 ? 5.422 25.703 -22.516 1 90.25 445 LEU A O 1
ATOM 3434 N N . ILE A 1 446 ? 7.117 26.797 -21.594 1 92.12 446 ILE A N 1
ATOM 3435 C CA . ILE A 1 446 ? 7.91 26.641 -22.797 1 92.12 446 ILE A CA 1
ATOM 3436 C C . ILE A 1 446 ? 8.781 25.391 -22.688 1 92.12 446 ILE A C 1
ATOM 3438 O O . ILE A 1 446 ? 8.68 24.469 -23.5 1 92.12 446 ILE A O 1
ATOM 3442 N N . ASN A 1 447 ? 9.57 25.312 -21.688 1 91.88 447 ASN A N 1
ATOM 3443 C CA . ASN A 1 447 ? 10.555 24.25 -21.594 1 91.88 447 ASN A CA 1
ATOM 3444 C C . ASN A 1 447 ? 9.906 22.906 -21.266 1 91.88 447 ASN A C 1
ATOM 3446 O O . ASN A 1 447 ? 10.281 21.875 -21.828 1 91.88 447 ASN A O 1
ATOM 3450 N N . ALA A 1 448 ? 8.984 22.891 -20.406 1 88.88 448 ALA A N 1
ATOM 3451 C CA . ALA A 1 448 ? 8.367 21.625 -20.016 1 88.88 448 ALA A CA 1
ATOM 3452 C C . ALA A 1 448 ? 7.535 21.047 -21.156 1 88.88 448 ALA A C 1
ATOM 3454 O O . ALA A 1 448 ? 7.523 19.828 -21.391 1 88.88 448 ALA A O 1
ATOM 3455 N N . THR A 1 449 ? 6.844 21.891 -21.969 1 86.94 449 THR A N 1
ATOM 3456 C CA . THR A 1 449 ? 5.984 21.422 -23.047 1 86.94 449 THR A CA 1
ATOM 3457 C C . THR A 1 449 ? 6.809 21.062 -24.281 1 86.94 449 THR A C 1
ATOM 3459 O O . THR A 1 449 ? 6.473 20.125 -25.016 1 86.94 449 THR A O 1
ATOM 3462 N N . SER A 1 450 ? 7.902 21.672 -24.406 1 89.25 450 SER A N 1
ATOM 3463 C CA . SER A 1 450 ? 8.688 21.453 -25.609 1 89.25 450 SER A CA 1
ATOM 3464 C C . SER A 1 450 ? 9.797 20.438 -25.375 1 89.25 450 SER A C 1
ATOM 3466 O O . SER A 1 450 ? 10.539 20.094 -26.297 1 89.25 450 SER A O 1
ATOM 3468 N N . MET A 1 451 ? 9.891 19.891 -24.219 1 88.75 451 MET A N 1
ATOM 3469 C CA . MET A 1 451 ? 11 19 -23.891 1 88.75 451 MET A CA 1
ATOM 3470 C C . MET A 1 451 ? 10.961 17.75 -24.766 1 88.75 451 MET A C 1
ATOM 3472 O O . MET A 1 451 ? 12 17.281 -25.25 1 88.75 451 MET A O 1
ATOM 3476 N N . THR A 1 452 ? 9.766 17.156 -24.984 1 82.31 452 THR A N 1
ATOM 3477 C CA . THR A 1 452 ? 9.664 15.93 -25.781 1 82.31 452 THR A CA 1
ATOM 3478 C C . THR A 1 452 ? 10.117 16.172 -27.219 1 82.31 452 THR A C 1
ATOM 3480 O O . THR A 1 452 ? 10.773 15.305 -27.812 1 82.31 452 THR A O 1
ATOM 3483 N N . ARG A 1 453 ? 9.875 17.375 -27.859 1 86.56 453 ARG A N 1
ATOM 3484 C CA . ARG A 1 453 ? 10.281 17.734 -29.219 1 86.56 453 ARG A CA 1
ATOM 3485 C C . ARG A 1 453 ? 11.789 17.969 -29.297 1 86.56 453 ARG A C 1
ATOM 3487 O O . ARG A 1 453 ? 12.43 17.594 -30.281 1 86.56 453 ARG A O 1
ATOM 3494 N N . VAL A 1 454 ? 12.242 18.516 -28.156 1 89.62 454 VAL A N 1
ATOM 3495 C CA . VAL A 1 454 ? 13.68 18.797 -28.125 1 89.62 454 VAL A CA 1
ATOM 3496 C C . VAL A 1 454 ? 14.461 17.484 -28.031 1 89.62 454 VAL A C 1
ATOM 3498 O O . VAL A 1 454 ? 15.5 17.328 -28.688 1 89.62 454 VAL A O 1
ATOM 3501 N N . LEU A 1 455 ? 14.016 16.609 -27.266 1 86.06 455 LEU A N 1
ATOM 3502 C CA . LEU A 1 455 ? 14.703 15.328 -27.125 1 86.06 455 LEU A CA 1
ATOM 3503 C C . LEU A 1 455 ? 14.664 14.555 -28.438 1 86.06 455 LEU A C 1
ATOM 3505 O O . LEU A 1 455 ? 15.625 13.859 -28.781 1 86.06 455 LEU A O 1
ATOM 3509 N N . LYS A 1 456 ? 13.57 14.719 -29.219 1 82.5 456 LYS A N 1
ATOM 3510 C CA . LYS A 1 456 ? 13.469 14.062 -30.516 1 82.5 456 LYS A CA 1
ATOM 3511 C C . LYS A 1 456 ? 14.445 14.672 -31.531 1 82.5 456 LYS A C 1
ATOM 3513 O O . LYS A 1 456 ? 15.094 13.953 -32.281 1 82.5 456 LYS A O 1
ATOM 3518 N N . ILE A 1 457 ? 14.57 15.969 -31.438 1 86.88 457 ILE A N 1
ATOM 3519 C CA . ILE A 1 457 ? 15.453 16.672 -32.344 1 86.88 457 ILE A CA 1
ATOM 3520 C C . ILE A 1 457 ? 16.906 16.328 -32.062 1 86.88 457 ILE A C 1
ATOM 3522 O O . ILE A 1 457 ? 17.734 16.219 -32.969 1 86.88 457 ILE A O 1
ATOM 3526 N N . LEU A 1 458 ? 17.141 16.078 -30.781 1 86.94 458 LEU A N 1
ATOM 3527 C CA . LEU A 1 458 ? 18.5 15.758 -30.359 1 86.94 458 LEU A CA 1
ATOM 3528 C C . LEU A 1 458 ? 18.797 14.273 -30.547 1 86.94 458 LEU A C 1
ATOM 3530 O O . LEU A 1 458 ? 19.938 13.844 -30.406 1 86.94 458 LEU A O 1
ATOM 3534 N N . GLY A 1 459 ? 17.781 13.445 -30.922 1 76.88 459 GLY A N 1
ATOM 3535 C CA . GLY A 1 459 ? 17.984 12.023 -31.188 1 76.88 459 GLY A CA 1
ATOM 3536 C C . GLY A 1 459 ? 18.031 11.188 -29.922 1 76.88 459 GLY A C 1
ATOM 3537 O O . GLY A 1 459 ? 18.594 10.094 -29.922 1 76.88 459 GLY A O 1
ATOM 3538 N N . LEU A 1 460 ? 17.672 11.797 -28.922 1 77.06 460 LEU A N 1
ATOM 3539 C CA . LEU A 1 460 ? 17.719 11.078 -27.641 1 77.06 460 LEU A CA 1
ATOM 3540 C C . LEU A 1 460 ? 16.406 10.383 -27.359 1 77.06 460 LEU A C 1
ATOM 3542 O O . LEU A 1 460 ? 16.312 9.586 -26.422 1 77.06 460 LEU A O 1
ATOM 3546 N N . ALA A 1 461 ? 15.312 10.625 -28.125 1 73.38 461 ALA A N 1
ATOM 3547 C CA . ALA A 1 461 ? 13.984 10.07 -27.875 1 73.38 461 ALA A CA 1
ATOM 3548 C C . ALA A 1 461 ? 13.805 8.734 -28.578 1 73.38 461 ALA A C 1
ATOM 3550 O O . ALA A 1 461 ? 12.875 7.984 -28.281 1 73.38 461 ALA A O 1
ATOM 3551 N N . GLU A 1 462 ? 14.695 8.391 -29.469 1 67.62 462 GLU A N 1
ATOM 3552 C CA . GLU A 1 462 ? 14.469 7.199 -30.266 1 67.62 462 GLU A CA 1
ATOM 3553 C C . GLU A 1 462 ? 14.68 5.93 -29.453 1 67.62 462 GLU A C 1
ATOM 3555 O O . GLU A 1 462 ? 15.617 5.848 -28.656 1 67.62 462 GLU A O 1
ATOM 3560 N N . ILE A 1 463 ? 13.641 5.152 -29.484 1 68.94 463 ILE A N 1
ATOM 3561 C CA . ILE A 1 463 ? 13.703 3.848 -28.844 1 68.94 463 ILE A CA 1
ATOM 3562 C C . ILE A 1 463 ? 14.539 2.887 -29.688 1 68.94 463 ILE A C 1
ATOM 3564 O O . ILE A 1 463 ? 14.469 2.912 -30.906 1 68.94 463 ILE A O 1
ATOM 3568 N N . SER A 1 464 ? 15.383 2.24 -29.078 1 66.31 464 SER A N 1
ATOM 3569 C CA . SER A 1 464 ? 16.25 1.287 -29.766 1 66.31 464 SER A CA 1
ATOM 3570 C C . SER A 1 464 ? 15.438 0.227 -30.5 1 66.31 464 SER A C 1
ATOM 3572 O O . SER A 1 464 ? 14.305 -0.08 -30.109 1 66.31 464 SER A O 1
ATOM 3574 N N . LEU A 1 465 ? 15.836 -0.162 -31.656 1 64 465 LEU A N 1
ATOM 3575 C CA . LEU A 1 465 ? 15.188 -1.213 -32.438 1 64 465 LEU A CA 1
ATOM 3576 C C . LEU A 1 465 ? 15.031 -2.486 -31.609 1 64 465 LEU A C 1
ATOM 3578 O O . LEU A 1 465 ? 14.039 -3.205 -31.75 1 64 465 LEU A O 1
ATOM 3582 N N . ALA A 1 466 ? 16.016 -2.643 -30.734 1 62.88 466 ALA A N 1
ATOM 3583 C CA . ALA A 1 466 ? 15.961 -3.834 -29.891 1 62.88 466 ALA A CA 1
ATOM 3584 C C . ALA A 1 466 ? 14.797 -3.76 -28.906 1 62.88 466 ALA A C 1
ATOM 3586 O O . ALA A 1 466 ? 14.133 -4.766 -28.641 1 62.88 466 ALA A O 1
ATOM 3587 N N . LYS A 1 467 ? 14.57 -2.607 -28.406 1 71.19 467 LYS A N 1
ATOM 3588 C CA . LYS A 1 467 ? 13.469 -2.43 -27.469 1 71.19 467 LYS A CA 1
ATOM 3589 C C . LYS A 1 467 ? 12.117 -2.57 -28.172 1 71.19 467 LYS A C 1
ATOM 3591 O O . LYS A 1 467 ? 11.172 -3.113 -27.609 1 71.19 467 LYS A O 1
ATOM 3596 N N . LYS A 1 468 ? 12.07 -2.092 -29.391 1 72.88 468 LYS A N 1
ATOM 3597 C CA . LYS A 1 468 ? 10.844 -2.23 -30.172 1 72.88 468 LYS A CA 1
ATOM 3598 C C . LYS A 1 468 ? 10.57 -3.693 -30.5 1 72.88 468 LYS A C 1
ATOM 3600 O O . LYS A 1 468 ? 9.422 -4.145 -30.438 1 72.88 468 LYS A O 1
ATOM 3605 N N . ALA A 1 469 ? 11.586 -4.359 -30.812 1 70.25 469 ALA A N 1
ATOM 3606 C CA . ALA A 1 469 ? 11.438 -5.773 -31.156 1 70.25 469 ALA A CA 1
ATOM 3607 C C . ALA A 1 469 ? 11.008 -6.582 -29.938 1 70.25 469 ALA A C 1
ATOM 3609 O O . ALA A 1 469 ? 10.18 -7.492 -30.047 1 70.25 469 ALA A O 1
ATOM 3610 N N . ASN A 1 470 ? 11.602 -6.215 -28.812 1 74.06 470 ASN A N 1
ATOM 3611 C CA . ASN A 1 470 ? 11.234 -6.906 -27.594 1 74.06 470 ASN A CA 1
ATOM 3612 C C . ASN A 1 470 ? 9.773 -6.66 -27.219 1 74.06 470 ASN A C 1
ATOM 3614 O O . ASN A 1 470 ? 9.07 -7.582 -26.812 1 74.06 470 ASN A O 1
ATOM 3618 N N . MET A 1 471 ? 9.352 -5.484 -27.406 1 79.38 471 MET A N 1
ATOM 3619 C CA . MET A 1 471 ? 7.961 -5.16 -27.094 1 79.38 471 MET A CA 1
ATOM 3620 C C . MET A 1 471 ? 7.012 -5.867 -28.062 1 79.38 471 MET A C 1
ATOM 3622 O O . MET A 1 471 ? 5.941 -6.328 -27.656 1 79.38 471 MET A O 1
ATOM 3626 N N . THR A 1 472 ? 7.34 -5.992 -29.25 1 78 472 THR A N 1
ATOM 3627 C CA . THR A 1 472 ? 6.52 -6.699 -30.234 1 78 472 THR A CA 1
ATOM 3628 C C . THR A 1 472 ? 6.41 -8.18 -29.875 1 78 472 THR A C 1
ATOM 3630 O O . THR A 1 472 ? 5.336 -8.773 -29.984 1 78 472 THR A O 1
ATOM 3633 N N . ASN A 1 473 ? 7.559 -8.688 -29.375 1 76.81 473 ASN A N 1
ATOM 3634 C CA . ASN A 1 473 ? 7.539 -10.086 -28.953 1 76.81 473 ASN A CA 1
ATOM 3635 C C . ASN A 1 473 ? 6.652 -10.281 -27.719 1 76.81 473 ASN A C 1
ATOM 3637 O O . ASN A 1 473 ? 5.973 -11.305 -27.594 1 76.81 473 ASN A O 1
ATOM 3641 N N . CYS A 1 474 ? 6.734 -9.367 -26.844 1 83.88 474 CYS A N 1
ATOM 3642 C CA . CYS A 1 474 ? 5.902 -9.461 -25.656 1 83.88 474 CYS A CA 1
ATOM 3643 C C . CYS A 1 474 ? 4.426 -9.328 -26 1 83.88 474 CYS A C 1
ATOM 3645 O O . CYS A 1 474 ? 3.584 -10.039 -25.453 1 83.88 474 CYS A O 1
ATOM 3647 N N . VAL A 1 475 ? 4.125 -8.422 -26.969 1 86.75 475 VAL A N 1
ATOM 3648 C CA . VAL A 1 475 ? 2.738 -8.234 -27.375 1 86.75 475 VAL A CA 1
ATOM 3649 C C . VAL A 1 475 ? 2.236 -9.477 -28.094 1 86.75 475 VAL A C 1
ATOM 3651 O O . VAL A 1 475 ? 1.09 -9.891 -27.922 1 86.75 475 VAL A O 1
ATOM 3654 N N . LYS A 1 476 ? 3.061 -10.062 -28.844 1 82.75 476 LYS A N 1
ATOM 3655 C CA . LYS A 1 476 ? 2.686 -11.297 -29.547 1 82.75 476 LYS A CA 1
ATOM 3656 C C . LYS A 1 476 ? 2.408 -12.414 -28.547 1 82.75 476 LYS A C 1
ATOM 3658 O O . LYS A 1 476 ? 1.461 -13.188 -28.719 1 82.75 476 LYS A O 1
ATOM 3663 N N . ARG A 1 477 ? 3.184 -12.461 -27.578 1 83.81 477 ARG A N 1
ATOM 3664 C CA . ARG A 1 477 ? 2.98 -13.477 -26.562 1 83.81 477 ARG A CA 1
ATOM 3665 C C . ARG A 1 477 ? 1.667 -13.25 -25.812 1 83.81 477 ARG A C 1
ATOM 3667 O O . ARG A 1 477 ? 0.947 -14.203 -25.516 1 83.81 477 ARG A O 1
ATOM 3674 N N . ILE A 1 478 ? 1.404 -12.086 -25.562 1 89.44 478 ILE A N 1
ATOM 3675 C CA . ILE A 1 478 ? 0.17 -11.766 -24.844 1 89.44 478 ILE A CA 1
ATOM 3676 C C . ILE A 1 478 ? -1.031 -12.078 -25.734 1 89.44 478 ILE A C 1
ATOM 3678 O O . ILE A 1 478 ? -2.061 -12.555 -25.25 1 89.44 478 ILE A O 1
ATOM 3682 N N . MET A 1 479 ? -0.845 -11.82 -27.016 1 88.81 479 MET A N 1
ATOM 3683 C CA . MET A 1 479 ? -1.93 -12.109 -27.953 1 88.81 479 MET A CA 1
ATOM 3684 C C . MET A 1 479 ? -2.129 -13.609 -28.109 1 88.81 479 MET A C 1
ATOM 3686 O O . MET A 1 479 ? -3.258 -14.078 -28.266 1 88.81 479 MET A O 1
ATOM 3690 N N . MET A 1 480 ? -1.054 -14.328 -27.938 1 85.75 480 MET A N 1
ATOM 3691 C CA . MET A 1 480 ? -1.168 -15.781 -27.984 1 85.75 480 MET A CA 1
ATOM 3692 C C . MET A 1 480 ? -1.876 -16.312 -26.734 1 85.75 480 MET A C 1
ATOM 3694 O O . MET A 1 480 ? -2.672 -17.25 -26.812 1 85.75 480 MET A O 1
ATOM 3698 N N . THR A 1 481 ? -1.546 -15.734 -25.703 1 89 481 THR A N 1
ATOM 3699 C CA . THR A 1 481 ? -2.23 -16.109 -24.469 1 89 481 THR A CA 1
ATOM 3700 C C . THR A 1 481 ? -3.713 -15.766 -24.547 1 89 481 THR A C 1
ATOM 3702 O O . THR A 1 481 ? -4.559 -16.5 -24.047 1 89 481 THR A O 1
ATOM 3705 N N . ARG A 1 482 ? -3.998 -14.586 -25.125 1 90.75 482 ARG A N 1
ATOM 3706 C CA . ARG A 1 482 ? -5.387 -14.188 -25.328 1 90.75 482 ARG A CA 1
ATOM 3707 C C . ARG A 1 482 ? -6.141 -15.234 -26.156 1 90.75 482 ARG A C 1
ATOM 3709 O O . ARG A 1 482 ? -7.242 -15.641 -25.781 1 90.75 482 ARG A O 1
ATOM 3716 N N . ASP A 1 483 ? -5.512 -15.695 -27.172 1 87.19 483 ASP A N 1
ATOM 3717 C CA . ASP A 1 483 ? -6.164 -16.656 -28.047 1 87.19 483 ASP A CA 1
ATOM 3718 C C . ASP A 1 483 ? -6.344 -18 -27.344 1 87.19 483 ASP A C 1
ATOM 3720 O O . ASP A 1 483 ? -7.359 -18.672 -27.531 1 87.19 483 ASP A O 1
ATOM 3724 N N . ARG A 1 484 ? -5.395 -18.344 -26.5 1 85.31 484 ARG A N 1
ATOM 3725 C CA . ARG A 1 484 ? -5.516 -19.578 -25.734 1 85.31 484 ARG A CA 1
ATOM 3726 C C . ARG A 1 484 ? -6.629 -19.469 -24.688 1 85.31 484 ARG A C 1
ATOM 3728 O O . ARG A 1 484 ? -7.359 -20.438 -24.453 1 85.31 484 ARG A O 1
ATOM 3735 N N . CYS A 1 485 ? -6.684 -18.328 -24.125 1 88.38 485 CYS A N 1
ATOM 3736 C CA . CYS A 1 485 ? -7.73 -18.109 -23.125 1 88.38 485 CYS A CA 1
ATOM 3737 C C . CYS A 1 485 ? -9.109 -18.156 -23.766 1 88.38 485 CYS A C 1
ATOM 3739 O O . CYS A 1 485 ? -10.039 -18.766 -23.234 1 88.38 485 CYS A O 1
ATOM 3741 N N . ILE A 1 486 ? -9.242 -17.547 -24.938 1 88.44 486 ILE A N 1
ATOM 3742 C CA . ILE A 1 486 ? -10.516 -17.531 -25.656 1 88.44 486 ILE A CA 1
ATOM 3743 C C . ILE A 1 486 ? -10.906 -18.953 -26.047 1 88.44 486 ILE A C 1
ATOM 3745 O O . ILE A 1 486 ? -12.07 -19.344 -25.906 1 88.44 486 ILE A O 1
ATOM 3749 N N . SER A 1 487 ? -9.867 -19.688 -26.375 1 83.56 487 SER A N 1
ATOM 3750 C CA . SER A 1 487 ? -10.133 -21.078 -26.734 1 83.56 487 SER A CA 1
ATOM 3751 C C . SER A 1 487 ? -10.57 -21.891 -25.516 1 83.56 487 SER A C 1
ATOM 3753 O O . SER A 1 487 ? -11.438 -22.766 -25.625 1 83.56 487 SER A O 1
ATOM 3755 N N . MET A 1 488 ? -10.031 -21.531 -24.422 1 82.88 488 MET A N 1
ATOM 3756 C CA . MET A 1 488 ? -10.383 -22.234 -23.188 1 82.88 488 MET A CA 1
ATOM 3757 C C . MET A 1 488 ? -11.781 -21.844 -22.719 1 82.88 488 MET A C 1
ATOM 3759 O O . MET A 1 488 ? -12.539 -22.672 -22.234 1 82.88 488 MET A O 1
ATOM 3763 N N . LEU A 1 489 ? -12.133 -20.609 -22.906 1 86.38 489 LEU A N 1
ATOM 3764 C CA . LEU A 1 489 ? -13.422 -20.109 -22.438 1 86.38 489 LEU A CA 1
ATOM 3765 C C . LEU A 1 489 ? -14.547 -20.594 -23.328 1 86.38 489 LEU A C 1
ATOM 3767 O O . LEU A 1 489 ? -15.703 -20.688 -22.906 1 86.38 489 LEU A O 1
ATOM 3771 N N . LYS A 1 490 ? -14.195 -20.859 -24.547 1 83.44 490 LYS A N 1
ATOM 3772 C CA . LYS A 1 490 ? -15.188 -21.422 -25.453 1 83.44 490 LYS A CA 1
ATOM 3773 C C . LYS A 1 490 ? -15.625 -22.812 -25.016 1 83.44 490 LYS A C 1
ATOM 3775 O O . LYS A 1 490 ? -16.719 -23.266 -25.359 1 83.44 490 LYS A O 1
ATOM 3780 N N . MET A 1 491 ? -14.734 -23.406 -24.141 1 77.38 491 MET A N 1
ATOM 3781 C CA . MET A 1 491 ? -15.039 -24.75 -23.656 1 77.38 491 MET A CA 1
ATOM 3782 C C . MET A 1 491 ? -15.852 -24.703 -22.359 1 77.38 491 MET A C 1
ATOM 3784 O O . MET A 1 491 ? -16.375 -25.719 -21.922 1 77.38 491 MET A O 1
ATOM 3788 N N . ASP A 1 492 ? -15.969 -23.516 -21.859 1 78.5 492 ASP A N 1
ATOM 3789 C CA . ASP A 1 492 ? -16.75 -23.359 -20.625 1 78.5 492 ASP A CA 1
ATOM 3790 C C . ASP A 1 492 ? -18.234 -23.578 -20.891 1 78.5 492 ASP A C 1
ATOM 3792 O O . ASP A 1 492 ? -18.766 -23.094 -21.891 1 78.5 492 ASP A O 1
ATOM 3796 N N . LYS A 1 493 ? -18.906 -24.25 -20 1 77.5 493 LYS A N 1
ATOM 3797 C CA . LYS A 1 493 ? -20.297 -24.672 -20.156 1 77.5 493 LYS A CA 1
ATOM 3798 C C . LYS A 1 493 ? -21.234 -23.453 -20.234 1 77.5 493 LYS A C 1
ATOM 3800 O O . LYS A 1 493 ? -22.25 -23.484 -20.938 1 77.5 493 LYS A O 1
ATOM 3805 N N . PHE A 1 494 ? -20.797 -22.422 -19.609 1 80.56 494 PHE A N 1
ATOM 3806 C CA . PHE A 1 494 ? -21.703 -21.297 -19.547 1 80.56 494 PHE A CA 1
ATOM 3807 C C . PHE A 1 494 ? -21.375 -20.266 -20.625 1 80.56 494 PHE A C 1
ATOM 3809 O O . PHE A 1 494 ? -22.266 -19.562 -21.109 1 80.56 494 PHE A O 1
ATOM 3816 N N . LEU A 1 495 ? -20.141 -20.219 -21.062 1 84.25 495 LEU A N 1
ATOM 3817 C CA . LEU A 1 495 ? -19.719 -19.109 -21.922 1 84.25 495 LEU A CA 1
ATOM 3818 C C . LEU A 1 495 ? -19.641 -19.547 -23.375 1 84.25 495 LEU A C 1
ATOM 3820 O O . LEU A 1 495 ? -19.281 -18.75 -24.25 1 84.25 495 LEU A O 1
ATOM 3824 N N . ALA A 1 496 ? -20.047 -20.688 -23.672 1 79.88 496 ALA A N 1
ATOM 3825 C CA . ALA A 1 496 ? -19.859 -21.266 -25 1 79.88 496 ALA A CA 1
ATOM 3826 C C . ALA A 1 496 ? -20.562 -20.438 -26.062 1 79.88 496 ALA A C 1
ATOM 3828 O O . ALA A 1 496 ? -20.125 -20.375 -27.219 1 79.88 496 ALA A O 1
ATOM 3829 N N . ASP A 1 497 ? -21.703 -19.75 -25.766 1 80.69 497 ASP A N 1
ATOM 3830 C CA . ASP A 1 497 ? -22.469 -19.031 -26.781 1 80.69 497 ASP A CA 1
ATOM 3831 C C . ASP A 1 497 ? -22.219 -17.531 -26.688 1 80.69 497 ASP A C 1
ATOM 3833 O O . ASP A 1 497 ? -23.016 -16.719 -27.172 1 80.69 497 ASP A O 1
ATOM 3837 N N . ALA A 1 498 ? -21.125 -17.141 -26.125 1 86 498 ALA A N 1
ATOM 3838 C CA . ALA A 1 498 ? -20.781 -15.711 -26.047 1 86 498 ALA A CA 1
ATOM 3839 C C . ALA A 1 498 ? -20.438 -15.172 -27.438 1 86 498 ALA A C 1
ATOM 3841 O O . ALA A 1 498 ? -20.234 -15.938 -28.375 1 86 498 ALA A O 1
ATOM 3842 N N . ASN A 1 499 ? -20.641 -13.883 -27.609 1 86 499 ASN A N 1
ATOM 3843 C CA . ASN A 1 499 ? -20.203 -13.258 -28.859 1 86 499 ASN A CA 1
ATOM 3844 C C . ASN A 1 499 ? -18.688 -13.086 -28.906 1 86 499 ASN A C 1
ATOM 3846 O O . ASN A 1 499 ? -18.172 -12.07 -28.453 1 86 499 ASN A O 1
ATOM 3850 N N . TRP A 1 500 ? -18.062 -14.016 -29.5 1 86.88 500 TRP A N 1
ATOM 3851 C CA . TRP A 1 500 ? -16.609 -14.109 -29.453 1 86.88 500 TRP A CA 1
ATOM 3852 C C . TRP A 1 500 ? -15.961 -13.062 -30.359 1 86.88 500 TRP A C 1
ATOM 3854 O O . TRP A 1 500 ? -14.812 -12.68 -30.156 1 86.88 500 TRP A O 1
ATOM 3864 N N . ASP A 1 501 ? -16.672 -12.523 -31.391 1 86.31 501 ASP A N 1
ATOM 3865 C CA . ASP A 1 501 ? -16.141 -11.445 -32.219 1 86.31 501 ASP A CA 1
ATOM 3866 C C . ASP A 1 501 ? -15.969 -10.164 -31.406 1 86.31 501 ASP A C 1
ATOM 3868 O O . ASP A 1 501 ? -14.961 -9.461 -31.547 1 86.31 501 ASP A O 1
ATOM 3872 N N . LEU A 1 502 ? -16.953 -10.023 -30.641 1 87.38 502 LEU A N 1
ATOM 3873 C CA . LEU A 1 502 ? -16.875 -8.828 -29.797 1 87.38 502 LEU A CA 1
ATOM 3874 C C . LEU A 1 502 ? -15.828 -8.992 -28.719 1 87.38 502 LEU A C 1
ATOM 3876 O O . LEU A 1 502 ? -15.188 -8.016 -28.312 1 87.38 502 LEU A O 1
ATOM 3880 N N . VAL A 1 503 ? -15.68 -10.234 -28.219 1 89.81 503 VAL A N 1
ATOM 3881 C CA . VAL A 1 503 ? -14.656 -10.5 -27.219 1 89.81 503 VAL A CA 1
ATOM 3882 C C . VAL A 1 503 ? -13.273 -10.25 -27.812 1 89.81 503 VAL A C 1
ATOM 3884 O O . VAL A 1 503 ? -12.406 -9.648 -27.172 1 89.81 503 VAL A O 1
ATOM 3887 N N . GLN A 1 504 ? -13.125 -10.68 -29.078 1 87.94 504 GLN A N 1
ATOM 3888 C CA . GLN A 1 504 ? -11.844 -10.484 -29.75 1 87.94 504 GLN A CA 1
ATOM 3889 C C . GLN A 1 504 ? -11.578 -9.008 -30 1 87.94 504 GLN A C 1
ATOM 3891 O O . GLN A 1 504 ? -10.453 -8.531 -29.812 1 87.94 504 GLN A O 1
ATOM 3896 N N . GLU A 1 505 ? -12.594 -8.328 -30.328 1 87.38 505 GLU A N 1
ATOM 3897 C CA . GLU A 1 505 ? -12.445 -6.902 -30.578 1 87.38 505 GLU A CA 1
ATOM 3898 C C . GLU A 1 505 ? -12.172 -6.141 -29.281 1 87.38 505 GLU A C 1
ATOM 3900 O O . GLU A 1 505 ? -11.391 -5.195 -29.266 1 87.38 505 GLU A O 1
ATOM 3905 N N . GLY A 1 506 ? -12.789 -6.582 -28.266 1 86.69 506 GLY A N 1
ATOM 3906 C CA . GLY A 1 506 ? -12.641 -5.91 -26.984 1 86.69 506 GLY A CA 1
ATOM 3907 C C . GLY A 1 506 ? -11.312 -6.211 -26.312 1 86.69 506 GLY A C 1
ATOM 3908 O O . GLY A 1 506 ? -10.891 -5.477 -25.406 1 86.69 506 GLY A O 1
ATOM 3909 N N . THR A 1 507 ? -10.578 -7.273 -26.75 1 89.94 507 THR A N 1
ATOM 3910 C CA . THR A 1 507 ? -9.352 -7.672 -26.078 1 89.94 507 THR A CA 1
ATOM 3911 C C . THR A 1 507 ? -8.133 -7.391 -26.953 1 89.94 507 THR A C 1
ATOM 3913 O O . THR A 1 507 ? -7.004 -7.715 -26.594 1 89.94 507 THR A O 1
ATOM 3916 N N . THR A 1 508 ? -8.344 -6.797 -28.094 1 88.38 508 THR A N 1
ATOM 3917 C CA . THR A 1 508 ? -7.219 -6.465 -28.969 1 88.38 508 THR A CA 1
ATOM 3918 C C . THR A 1 508 ? -6.547 -5.172 -28.5 1 88.38 508 THR A C 1
ATOM 3920 O O . THR A 1 508 ? -7.215 -4.148 -28.328 1 88.38 508 THR A O 1
ATOM 3923 N N . ILE A 1 509 ? -5.254 -5.258 -28.203 1 85.88 509 ILE A N 1
ATOM 3924 C CA . ILE A 1 509 ? -4.512 -4.113 -27.688 1 85.88 509 ILE A CA 1
ATOM 3925 C C . ILE A 1 509 ? -3.67 -3.496 -28.797 1 85.88 509 ILE A C 1
ATOM 3927 O O . ILE A 1 509 ? -3.172 -4.207 -29.672 1 85.88 509 ILE A O 1
ATOM 3931 N N . LYS A 1 510 ? -3.631 -2.266 -28.781 1 79.06 510 LYS A N 1
ATOM 3932 C CA . LYS A 1 510 ? -2.744 -1.554 -29.688 1 79.06 510 LYS A CA 1
ATOM 3933 C C . LYS A 1 510 ? -1.301 -1.587 -29.203 1 79.06 510 LYS A C 1
ATOM 3935 O O . LYS A 1 510 ? -1.052 -1.594 -27.984 1 79.06 510 LYS A O 1
ATOM 3940 N N . HIS A 1 511 ? -0.404 -1.786 -30.078 1 78.69 511 HIS A N 1
ATOM 3941 C CA . HIS A 1 511 ? 1.01 -1.764 -29.719 1 78.69 511 HIS A CA 1
ATOM 3942 C C . HIS A 1 511 ? 1.374 -0.476 -29 1 78.69 511 HIS A C 1
ATOM 3944 O O . HIS A 1 511 ? 1.046 0.619 -29.453 1 78.69 511 HIS A O 1
ATOM 3950 N N . PRO A 1 512 ? 1.935 -0.544 -27.875 1 77.62 512 PRO A N 1
ATOM 3951 C CA . PRO A 1 512 ? 2.221 0.636 -27.047 1 77.62 512 PRO A CA 1
ATOM 3952 C C . PRO A 1 512 ? 3.146 1.629 -27.75 1 77.62 512 PRO A C 1
ATOM 3954 O O . PRO A 1 512 ? 3.07 2.834 -27.5 1 77.62 512 PRO A O 1
ATOM 3957 N N . TYR A 1 513 ? 4.062 1.186 -28.703 1 71.31 513 TYR A N 1
ATOM 3958 C CA . TYR A 1 513 ? 4.977 2.078 -29.406 1 71.31 513 TYR A CA 1
ATOM 3959 C C . TYR A 1 513 ? 4.465 2.387 -30.812 1 71.31 513 TYR A C 1
ATOM 3961 O O . TYR A 1 513 ? 5.234 2.799 -31.688 1 71.31 513 TYR A O 1
ATOM 3969 N N . GLN A 1 514 ? 3.172 2.133 -31.031 1 65.12 514 GLN A N 1
ATOM 3970 C CA . GLN A 1 514 ? 2.629 2.303 -32.375 1 65.12 514 GLN A CA 1
ATOM 3971 C C . GLN A 1 514 ? 2.83 3.73 -32.875 1 65.12 514 GLN A C 1
ATOM 3973 O O . GLN A 1 514 ? 3.146 3.945 -34.062 1 65.12 514 GLN A O 1
ATOM 3978 N N . LEU A 1 515 ? 2.613 4.664 -32.031 1 55.38 515 LEU A N 1
ATOM 3979 C CA . LEU A 1 515 ? 2.73 6.055 -32.469 1 55.38 515 LEU A CA 1
ATOM 3980 C C . LEU A 1 515 ? 4.156 6.367 -32.906 1 55.38 515 LEU A C 1
ATOM 3982 O O . LEU A 1 515 ? 4.363 7.16 -33.812 1 55.38 515 LEU A O 1
ATOM 3986 N N . GLN A 1 516 ? 5.047 5.809 -32.281 1 57.53 516 GLN A N 1
ATOM 3987 C CA . GLN A 1 516 ? 6.438 6.074 -32.625 1 57.53 516 GLN A CA 1
ATOM 3988 C C . GLN A 1 516 ? 6.855 5.258 -33.844 1 57.53 516 GLN A C 1
ATOM 3990 O O . GLN A 1 516 ? 7.773 5.645 -34.562 1 57.53 516 GLN A O 1
ATOM 3995 N N . MET A 1 517 ? 6.012 4.238 -34.094 1 54.5 517 MET A N 1
ATOM 3996 C CA . MET A 1 517 ? 6.324 3.367 -35.219 1 54.5 517 MET A CA 1
ATOM 3997 C C . MET A 1 517 ? 5.676 3.885 -36.5 1 54.5 517 MET A C 1
ATOM 3999 O O . MET A 1 517 ? 6.207 3.684 -37.594 1 54.5 517 MET A O 1
ATOM 4003 N N . SER A 1 518 ? 4.328 4.527 -36.438 1 50.41 518 SER A N 1
ATOM 4004 C CA . SER A 1 518 ? 3.545 4.891 -37.594 1 50.41 518 SER A CA 1
ATOM 4005 C C . SER A 1 518 ? 4.215 6.012 -38.375 1 50.41 518 SER A C 1
ATOM 4007 O O . SER A 1 518 ? 3.676 6.484 -39.375 1 50.41 518 SER A O 1
ATOM 4009 N N . GLY A 1 519 ? 5.027 6.945 -38.125 1 40.91 519 GLY A N 1
ATOM 4010 C CA . GLY A 1 519 ? 5.367 7.742 -39.312 1 40.91 519 GLY A CA 1
ATOM 4011 C C . GLY A 1 519 ? 5.527 6.914 -40.562 1 40.91 519 GLY A C 1
ATOM 4012 O O . GLY A 1 519 ? 5.836 7.449 -41.625 1 40.91 519 GLY A O 1
ATOM 4013 N N . ARG A 1 520 ? 6.156 5.785 -40.688 1 38.84 520 ARG A N 1
ATOM 4014 C CA . ARG A 1 520 ? 6.27 5.125 -41.969 1 38.84 520 ARG A CA 1
ATOM 4015 C C . ARG A 1 520 ? 4.941 4.5 -42.375 1 38.84 520 ARG A C 1
ATOM 4017 O O . ARG A 1 520 ? 4.074 4.254 -41.531 1 38.84 520 ARG A O 1
ATOM 4024 N N . ASP A 1 521 ? 4.676 4.207 -43.844 1 33.91 521 ASP A N 1
ATOM 4025 C CA . ASP A 1 521 ? 3.582 3.748 -44.688 1 33.91 521 ASP A CA 1
ATOM 4026 C C . ASP A 1 521 ? 2.76 2.668 -43.969 1 33.91 521 ASP A C 1
ATOM 4028 O O . ASP A 1 521 ? 3.305 1.858 -43.219 1 33.91 521 ASP A O 1
ATOM 4032 N N . GLU A 1 522 ? 1.298 2.695 -43.812 1 36.59 522 GLU A N 1
ATOM 4033 C CA . GLU A 1 522 ? 0.135 1.87 -43.5 1 36.59 522 GLU A CA 1
ATOM 4034 C C . GLU A 1 522 ? 0.42 0.394 -43.781 1 36.59 522 GLU A C 1
ATOM 4036 O O . GLU A 1 522 ? -0.317 -0.477 -43.312 1 36.59 522 GLU A O 1
ATOM 4041 N N . ASP A 1 523 ? 0.82 -0.05 -45.125 1 32.31 523 ASP A N 1
ATOM 4042 C CA . ASP A 1 523 ? 0.589 -1.294 -45.875 1 32.31 523 ASP A CA 1
ATOM 4043 C C . ASP A 1 523 ? 1.193 -2.484 -45.125 1 32.31 523 ASP A C 1
ATOM 4045 O O . ASP A 1 523 ? 0.886 -3.637 -45.438 1 32.31 523 ASP A O 1
ATOM 4049 N N . SER A 1 524 ? 2.58 -2.578 -44.938 1 31.77 524 SER A N 1
ATOM 4050 C CA . SER A 1 524 ? 3.117 -3.932 -44.844 1 31.77 524 SER A CA 1
ATOM 4051 C C . SER A 1 524 ? 2.754 -4.559 -43.5 1 31.77 524 SER A C 1
ATOM 4053 O O . SER A 1 524 ? 3.02 -3.98 -42.438 1 31.77 524 SER A O 1
ATOM 4055 N N . GLU A 1 525 ? 1.627 -5.133 -43.25 1 34.97 525 GLU A N 1
ATOM 4056 C CA . GLU A 1 525 ? 1.339 -6.238 -42.344 1 34.97 525 GLU A CA 1
ATOM 4057 C C . GLU A 1 525 ? 2.623 -6.91 -41.875 1 34.97 525 GLU A C 1
ATOM 4059 O O . GLU A 1 525 ? 2.586 -8.008 -41.312 1 34.97 525 GLU A O 1
ATOM 4064 N N . ASP A 1 526 ? 3.846 -6.812 -42.656 1 33.75 526 ASP A N 1
ATOM 4065 C CA . ASP A 1 526 ? 5.023 -7.672 -42.625 1 33.75 526 ASP A CA 1
ATOM 4066 C C . ASP A 1 526 ? 5.543 -7.805 -41.188 1 33.75 526 ASP A C 1
ATOM 4068 O O . ASP A 1 526 ? 5.441 -6.867 -40.375 1 33.75 526 ASP A O 1
ATOM 4072 N N . ASP A 1 527 ? 5.789 -9.102 -40.719 1 36.03 527 ASP A N 1
ATOM 4073 C CA . ASP A 1 527 ? 6.664 -9.906 -39.875 1 36.03 527 ASP A CA 1
ATOM 4074 C C . ASP A 1 527 ? 8.023 -9.227 -39.688 1 36.03 527 ASP A C 1
ATOM 4076 O O . ASP A 1 527 ? 8.992 -9.867 -39.25 1 36.03 527 ASP A O 1
ATOM 4080 N N . THR A 1 528 ? 8.344 -8.242 -40.438 1 36.06 528 THR A N 1
ATOM 4081 C CA . THR A 1 528 ? 9.688 -7.695 -40.594 1 36.06 528 THR A CA 1
ATOM 4082 C C . THR A 1 528 ? 10.258 -7.242 -39.281 1 36.06 528 THR A C 1
ATOM 4084 O O . THR A 1 528 ? 11.406 -6.809 -39.188 1 36.06 528 THR A O 1
ATOM 4087 N N . TYR A 1 529 ? 9.469 -6.883 -38.406 1 37.88 529 TYR A N 1
ATOM 4088 C CA . TYR A 1 529 ? 10.062 -6.012 -37.406 1 37.88 529 TYR A CA 1
ATOM 4089 C C . TYR A 1 529 ? 11.086 -6.773 -36.562 1 37.88 529 TYR A C 1
ATOM 4091 O O . TYR A 1 529 ? 11.547 -6.27 -35.531 1 37.88 529 TYR A O 1
ATOM 4099 N N . MET A 1 530 ? 11.078 -8.008 -36.688 1 38.84 530 MET A N 1
ATOM 4100 C CA . MET A 1 530 ? 12.039 -8.656 -35.812 1 38.84 530 MET A CA 1
ATOM 4101 C C . MET A 1 530 ? 13.469 -8.336 -36.219 1 38.84 530 MET A C 1
ATOM 4103 O O . MET A 1 530 ? 14.211 -9.219 -36.656 1 38.84 530 MET A O 1
ATOM 4107 N N . GLY A 1 531 ? 13.672 -6.996 -36.594 1 42.94 531 GLY A N 1
ATOM 4108 C CA . GLY A 1 531 ? 15.016 -6.52 -36.875 1 42.94 531 GLY A CA 1
ATOM 4109 C C . GLY A 1 531 ? 15.609 -7.141 -38.125 1 42.94 531 GLY A C 1
ATOM 4110 O O . GLY A 1 531 ? 16.75 -6.836 -38.5 1 42.94 531 GLY A O 1
ATOM 4111 N N . TYR A 1 532 ? 15.258 -8.281 -38.594 1 44.44 532 TYR A N 1
ATOM 4112 C CA . TYR A 1 532 ? 15.922 -8.906 -39.719 1 44.44 532 TYR A CA 1
ATOM 4113 C C . TYR A 1 532 ? 15.398 -8.336 -41.031 1 44.44 532 TYR A C 1
ATOM 4115 O O . TYR A 1 532 ? 14.195 -8.109 -41.188 1 44.44 532 TYR A O 1
ATOM 4123 N N . HIS A 1 533 ? 16.125 -7.488 -41.656 1 47.09 533 HIS A N 1
ATOM 4124 C CA . HIS A 1 533 ? 15.812 -7.164 -43.062 1 47.09 533 HIS A CA 1
ATOM 4125 C C . HIS A 1 533 ? 15.672 -8.422 -43.906 1 47.09 533 HIS A C 1
ATOM 4127 O O . HIS A 1 533 ? 16.516 -9.328 -43.812 1 47.09 533 HIS A O 1
ATOM 4133 N N . TYR A 1 534 ? 14.531 -8.797 -44.188 1 46.59 534 TYR A N 1
ATOM 4134 C CA . TYR A 1 534 ? 14.352 -9.945 -45.062 1 46.59 534 TYR A CA 1
ATOM 4135 C C . TYR A 1 534 ? 14.617 -9.562 -46.5 1 46.59 534 TYR A C 1
ATOM 4137 O O . TYR A 1 534 ? 14.258 -8.469 -46.938 1 46.59 534 TYR A O 1
ATOM 4145 N N . THR A 1 535 ? 15.734 -9.969 -47.125 1 52.84 535 THR A N 1
ATOM 4146 C CA . THR A 1 535 ? 15.914 -9.836 -48.594 1 52.84 535 THR A CA 1
ATOM 4147 C C . THR A 1 535 ? 15.234 -10.984 -49.312 1 52.84 535 THR A C 1
ATOM 4149 O O . THR A 1 535 ? 15.211 -12.117 -48.812 1 52.84 535 THR A O 1
ATOM 4152 N N . THR A 1 536 ? 14.312 -10.703 -50.094 1 52.88 536 THR A N 1
ATOM 4153 C CA . THR A 1 536 ? 13.641 -11.703 -50.906 1 52.88 536 THR A CA 1
ATOM 4154 C C . THR A 1 536 ? 14.617 -12.359 -51.875 1 52.88 536 THR A C 1
ATOM 4156 O O . THR A 1 536 ? 15.352 -11.664 -52.594 1 52.88 536 THR A O 1
ATOM 4159 N N . CYS A 1 537 ? 14.977 -13.547 -51.656 1 53.59 537 CYS A N 1
ATOM 4160 C CA . CYS A 1 537 ? 15.797 -14.289 -52.594 1 53.59 537 CYS A CA 1
ATOM 4161 C C . CYS A 1 537 ? 15.25 -14.156 -54 1 53.59 537 CYS A C 1
ATOM 4163 O O . CYS A 1 537 ? 14.055 -14.352 -54.25 1 53.59 537 CYS A O 1
ATOM 4165 N N . PRO A 1 538 ? 15.922 -13.523 -54.844 1 57.12 538 PRO A N 1
ATOM 4166 C CA . PRO A 1 538 ? 15.406 -13.383 -56.219 1 57.12 538 PRO A CA 1
ATOM 4167 C C . PRO A 1 538 ? 14.945 -14.711 -56.812 1 57.12 538 PRO A C 1
ATOM 4169 O O . PRO A 1 538 ? 14.039 -14.734 -57.656 1 57.12 538 PRO A O 1
ATOM 4172 N N . ASP A 1 539 ? 15.578 -15.812 -56.438 1 57.06 539 ASP A N 1
ATOM 4173 C CA . ASP A 1 539 ? 15.242 -17.078 -57.062 1 57.06 539 ASP A CA 1
ATOM 4174 C C . ASP A 1 539 ? 14.039 -17.734 -56.406 1 57.06 539 ASP A C 1
ATOM 4176 O O . ASP A 1 539 ? 13.125 -18.203 -57.094 1 57.06 539 ASP A O 1
ATOM 4180 N N . CYS A 1 540 ? 14.031 -17.953 -55.156 1 54.38 540 CYS A N 1
ATOM 4181 C CA . CYS A 1 540 ? 12.969 -18.703 -54.531 1 54.38 540 CYS A CA 1
ATOM 4182 C C . CYS A 1 540 ? 11.992 -17.766 -53.812 1 54.38 540 CYS A C 1
ATOM 4184 O O . CYS A 1 540 ? 10.961 -18.219 -53.281 1 54.38 540 CYS A O 1
ATOM 4186 N N . GLU A 1 541 ? 11.922 -16.578 -53.969 1 55.62 541 GLU A N 1
ATOM 4187 C CA . GLU A 1 541 ? 11.039 -15.531 -53.469 1 55.62 541 GLU A CA 1
ATOM 4188 C C . GLU A 1 541 ? 10.82 -15.664 -51.969 1 55.62 541 GLU A C 1
ATOM 4190 O O . GLU A 1 541 ? 9.844 -15.125 -51.438 1 55.62 541 GLU A O 1
ATOM 4195 N N . ARG A 1 542 ? 11.578 -16.562 -51.5 1 54.53 542 ARG A N 1
ATOM 4196 C CA . ARG A 1 542 ? 11.445 -16.703 -50.062 1 54.53 542 ARG A CA 1
ATOM 4197 C C . ARG A 1 542 ? 12.195 -15.586 -49.344 1 54.53 542 ARG A C 1
ATOM 4199 O O . ARG A 1 542 ? 13.234 -15.117 -49.812 1 54.53 542 ARG A O 1
ATOM 4206 N N . GLU A 1 543 ? 11.672 -14.992 -48.375 1 51.75 543 GLU A N 1
ATOM 4207 C CA . GLU A 1 543 ? 12.266 -13.945 -47.562 1 51.75 543 GLU A CA 1
ATOM 4208 C C . GLU A 1 543 ? 13.32 -14.508 -46.625 1 51.75 543 GLU A C 1
ATOM 4210 O O . GLU A 1 543 ? 13.055 -15.43 -45.844 1 51.75 543 GLU A O 1
ATOM 4215 N N . ILE A 1 544 ? 14.547 -14.445 -47.062 1 53.44 544 ILE A N 1
ATOM 4216 C CA . ILE A 1 544 ? 15.672 -14.891 -46.219 1 53.44 544 ILE A CA 1
ATOM 4217 C C . ILE A 1 544 ? 16.094 -13.758 -45.281 1 53.44 544 ILE A C 1
ATOM 4219 O O . ILE A 1 544 ? 16.234 -12.609 -45.719 1 53.44 544 ILE A O 1
ATOM 4223 N N . PRO A 1 545 ? 16.031 -13.953 -44 1 54.03 545 PRO A N 1
ATOM 4224 C CA . PRO A 1 545 ? 16.453 -12.914 -43.062 1 54.03 545 PRO A CA 1
ATOM 4225 C C . PRO A 1 545 ? 17.891 -12.43 -43.312 1 54.03 545 PRO A C 1
ATOM 4227 O O . PRO A 1 545 ? 18.781 -13.242 -43.594 1 54.03 545 PRO A O 1
ATOM 4230 N N . ASN A 1 546 ? 18.141 -11.273 -43.75 1 56.47 546 ASN A N 1
ATOM 4231 C CA . ASN A 1 546 ? 19.453 -10.703 -44 1 56.47 546 ASN A CA 1
ATOM 4232 C C . ASN A 1 546 ? 20.359 -10.828 -42.781 1 56.47 546 ASN A C 1
ATOM 4234 O O . ASN A 1 546 ? 19.891 -10.688 -41.625 1 56.47 546 ASN A O 1
ATOM 4238 N N . GLU A 1 547 ? 21.547 -11.469 -43.031 1 59.31 547 GLU A N 1
ATOM 4239 C CA . GLU A 1 547 ? 22.562 -11.5 -42 1 59.31 547 GLU A CA 1
ATOM 4240 C C . GLU A 1 547 ? 22.875 -10.102 -41.469 1 59.31 547 GLU A C 1
ATOM 4242 O O . GLU A 1 547 ? 23.031 -9.164 -42.25 1 59.31 547 GLU A O 1
ATOM 4247 N N . PRO A 1 548 ? 22.719 -9.828 -40.281 1 66.62 548 PRO A N 1
ATOM 4248 C CA . PRO A 1 548 ? 22.969 -8.5 -39.719 1 66.62 548 PRO A CA 1
ATOM 4249 C C . PRO A 1 548 ? 24.375 -8 -40 1 66.62 548 PRO A C 1
ATOM 4251 O O . PRO A 1 548 ? 25.312 -8.805 -40.156 1 66.62 548 PRO A O 1
ATOM 4254 N N . THR A 1 549 ? 24.609 -6.781 -40.469 1 70.12 549 THR A N 1
ATOM 4255 C CA . THR A 1 549 ? 25.922 -6.148 -40.625 1 70.12 549 THR A CA 1
ATOM 4256 C C . THR A 1 549 ? 26.719 -6.246 -39.344 1 70.12 549 THR A C 1
ATOM 4258 O O . THR A 1 549 ? 26.188 -6.609 -38.281 1 70.12 549 THR A O 1
ATOM 4261 N N . LYS A 1 550 ? 28.031 -6.176 -39.469 1 76.31 550 LYS A N 1
ATOM 4262 C CA . LYS A 1 550 ? 28.922 -6.246 -38.312 1 76.31 550 LYS A CA 1
ATOM 4263 C C . LYS A 1 550 ? 28.531 -5.23 -37.25 1 76.31 550 LYS A C 1
ATOM 4265 O O . LYS A 1 550 ? 28.562 -5.531 -36.062 1 76.31 550 LYS A O 1
ATOM 4270 N N . LYS A 1 551 ? 28.125 -4.078 -37.75 1 76.12 551 LYS A N 1
ATOM 4271 C CA . LYS A 1 551 ? 27.719 -3.049 -36.812 1 76.12 551 LYS A CA 1
ATOM 4272 C C . LYS A 1 551 ? 26.406 -3.428 -36.125 1 76.12 551 LYS A C 1
ATOM 4274 O O . LYS A 1 551 ? 26.234 -3.219 -34.938 1 76.12 551 LYS A O 1
ATOM 4279 N N . GLU A 1 552 ? 25.594 -3.986 -37 1 71.25 552 GLU A N 1
ATOM 4280 C CA . GLU A 1 552 ? 24.312 -4.414 -36.469 1 71.25 552 GLU A CA 1
ATOM 4281 C C . GLU A 1 552 ? 24.484 -5.578 -35.5 1 71.25 552 GLU A C 1
ATOM 4283 O O . GLU A 1 552 ? 23.797 -5.652 -34.469 1 71.25 552 GLU A O 1
ATOM 4288 N N . PHE A 1 553 ? 25.469 -6.359 -35.844 1 77.38 553 PHE A N 1
ATOM 4289 C CA . PHE A 1 553 ? 25.75 -7.5 -34.969 1 77.38 553 PHE A CA 1
ATOM 4290 C C . PHE A 1 553 ? 26.297 -7.039 -33.656 1 77.38 553 PHE A C 1
ATOM 4292 O O . PHE A 1 553 ? 25.953 -7.59 -32.594 1 77.38 553 PHE A O 1
ATOM 4299 N N . ALA A 1 554 ? 27.125 -6.109 -33.719 1 79.19 554 ALA A N 1
ATOM 4300 C CA . ALA A 1 554 ? 27.703 -5.586 -32.469 1 79.19 554 ALA A CA 1
ATOM 4301 C C . ALA A 1 554 ? 26.625 -4.922 -31.609 1 79.19 554 ALA A C 1
ATOM 4303 O O . ALA A 1 554 ? 26.656 -5.043 -30.375 1 79.19 554 ALA A O 1
ATOM 4304 N N . GLU A 1 555 ? 25.797 -4.305 -32.312 1 73.44 555 GLU A N 1
ATOM 4305 C CA . GLU A 1 555 ? 24.703 -3.648 -31.594 1 73.44 555 GLU A CA 1
ATOM 4306 C C . GLU A 1 555 ? 23.734 -4.672 -31 1 73.44 555 GLU A C 1
ATOM 4308 O O . GLU A 1 555 ? 23.219 -4.48 -29.906 1 73.44 555 GLU A O 1
ATOM 4313 N N . MET A 1 556 ? 23.516 -5.676 -31.766 1 75.19 556 MET A N 1
ATOM 4314 C CA . MET A 1 556 ? 22.641 -6.738 -31.281 1 75.19 556 MET A CA 1
ATOM 4315 C C . MET A 1 556 ? 23.266 -7.457 -30.078 1 75.19 556 MET A C 1
ATOM 4317 O O . MET A 1 556 ? 22.562 -7.863 -29.156 1 75.19 556 MET A O 1
ATOM 4321 N N . THR A 1 557 ? 24.562 -7.602 -30.172 1 82.38 557 THR A N 1
ATOM 4322 C CA . THR A 1 557 ? 25.266 -8.258 -29.078 1 82.38 557 THR A CA 1
ATOM 4323 C C . THR A 1 557 ? 25.219 -7.398 -27.812 1 82.38 557 THR A C 1
ATOM 4325 O O . THR A 1 557 ? 25.031 -7.914 -26.719 1 82.38 557 THR A O 1
ATOM 4328 N N . ARG A 1 558 ? 25.359 -6.203 -28.031 1 81.62 558 ARG A N 1
ATOM 4329 C CA . ARG A 1 558 ? 25.312 -5.293 -26.891 1 81.62 558 ARG A CA 1
ATOM 4330 C C . ARG A 1 558 ? 23.922 -5.297 -26.25 1 81.62 558 ARG A C 1
ATOM 4332 O O . ARG A 1 558 ? 23.812 -5.27 -25.016 1 81.62 558 ARG A O 1
ATOM 4339 N N . GLU A 1 559 ? 23.016 -5.352 -27.078 1 75.31 559 GLU A N 1
ATOM 4340 C CA . GLU A 1 559 ? 21.656 -5.379 -26.562 1 75.31 559 GLU A CA 1
ATOM 4341 C C . GLU A 1 559 ? 21.359 -6.699 -25.844 1 75.31 559 GLU A C 1
ATOM 4343 O O . GLU A 1 559 ? 20.625 -6.727 -24.859 1 75.31 559 GLU A O 1
ATOM 4348 N N . ALA A 1 560 ? 21.781 -7.699 -26.391 1 80.38 560 ALA A N 1
ATOM 4349 C CA . ALA A 1 560 ? 21.594 -9.008 -25.766 1 80.38 560 ALA A CA 1
ATOM 4350 C C . ALA A 1 560 ? 22.266 -9.062 -24.391 1 80.38 560 ALA A C 1
ATOM 4352 O O . ALA A 1 560 ? 21.719 -9.633 -23.453 1 80.38 560 ALA A O 1
ATOM 4353 N N . ASN A 1 561 ? 23.406 -8.461 -24.375 1 85.88 561 ASN A N 1
ATOM 4354 C CA . ASN A 1 561 ? 24.109 -8.422 -23.094 1 85.88 561 ASN A CA 1
ATOM 4355 C C . ASN A 1 561 ? 23.328 -7.617 -22.062 1 85.88 561 ASN A C 1
ATOM 4357 O O . ASN A 1 561 ? 23.281 -7.992 -20.891 1 85.88 561 ASN A O 1
ATOM 4361 N N . GLN A 1 562 ? 22.766 -6.609 -22.516 1 80.12 562 GLN A N 1
ATOM 4362 C CA . GLN A 1 562 ? 21.984 -5.781 -21.609 1 80.12 562 GLN A CA 1
ATOM 4363 C C . GLN A 1 562 ? 20.734 -6.52 -21.125 1 80.12 562 GLN A C 1
ATOM 4365 O O . GLN A 1 562 ? 20.328 -6.375 -19.969 1 80.12 562 GLN A O 1
ATOM 4370 N N . ARG A 1 563 ? 20.203 -7.285 -21.938 1 79.69 563 ARG A N 1
ATOM 4371 C CA . ARG A 1 563 ? 19.031 -8.062 -21.562 1 79.69 563 ARG A CA 1
ATOM 4372 C C . ARG A 1 563 ? 19.391 -9.148 -20.562 1 79.69 563 ARG A C 1
ATOM 4374 O O . ARG A 1 563 ? 18.609 -9.445 -19.641 1 79.69 563 ARG A O 1
ATOM 4381 N N . VAL A 1 564 ? 20.469 -9.688 -20.812 1 87.25 564 VAL A N 1
ATOM 4382 C CA . VAL A 1 564 ? 20.938 -10.727 -19.891 1 87.25 564 VAL A CA 1
ATOM 4383 C C . VAL A 1 564 ? 21.172 -10.125 -18.5 1 87.25 564 VAL A C 1
ATOM 4385 O O . VAL A 1 564 ? 20.812 -10.719 -17.484 1 87.25 564 VAL A O 1
ATOM 4388 N N . LEU A 1 565 ? 21.734 -8.984 -18.531 1 88 565 LEU A N 1
ATOM 4389 C CA . LEU A 1 565 ? 22.016 -8.328 -17.25 1 88 565 LEU A CA 1
ATOM 4390 C C . LEU A 1 565 ? 20.719 -7.941 -16.547 1 88 565 LEU A C 1
ATOM 4392 O O . LEU A 1 565 ? 20.625 -8.047 -15.328 1 88 565 LEU A O 1
ATOM 4396 N N . LYS A 1 566 ? 19.781 -7.559 -17.281 1 81.56 566 LYS A N 1
ATOM 4397 C CA . LYS A 1 566 ? 18.484 -7.238 -16.688 1 81.56 566 LYS A CA 1
ATOM 4398 C C . LYS A 1 566 ? 17.812 -8.492 -16.141 1 81.56 566 LYS A C 1
ATOM 4400 O O . LYS A 1 566 ? 17.188 -8.453 -15.078 1 81.56 566 LYS A O 1
ATOM 4405 N N . ALA A 1 567 ? 17.922 -9.539 -16.859 1 85.25 567 ALA A N 1
ATOM 4406 C CA . ALA A 1 567 ? 17.359 -10.805 -16.406 1 85.25 567 ALA A CA 1
ATOM 4407 C C . ALA A 1 567 ? 18.047 -11.297 -15.133 1 85.25 567 ALA A C 1
ATOM 4409 O O . ALA A 1 567 ? 17.406 -11.891 -14.266 1 85.25 567 ALA A O 1
ATOM 4410 N N . MET A 1 568 ? 19.297 -11.023 -15.078 1 90.12 568 MET A N 1
ATOM 4411 C CA . MET A 1 568 ? 20.047 -11.422 -13.883 1 90.12 568 MET A CA 1
ATOM 4412 C C . MET A 1 568 ? 19.594 -10.602 -12.68 1 90.12 568 MET A C 1
ATOM 4414 O O . MET A 1 568 ? 19.422 -11.148 -11.586 1 90.12 568 MET A O 1
ATOM 4418 N N . LYS A 1 569 ? 19.406 -9.391 -12.859 1 86.5 569 LYS A N 1
ATOM 4419 C CA . LYS A 1 569 ? 18.953 -8.516 -11.781 1 86.5 569 LYS A CA 1
ATOM 4420 C C . LYS A 1 569 ? 17.594 -8.977 -11.234 1 86.5 569 LYS A C 1
ATOM 4422 O O . LYS A 1 569 ? 17.391 -9.023 -10.023 1 86.5 569 LYS A O 1
ATOM 4427 N N . ILE A 1 570 ? 16.703 -9.367 -12.07 1 82.94 570 ILE A N 1
ATOM 4428 C CA . ILE A 1 570 ? 15.375 -9.828 -11.68 1 82.94 570 ILE A CA 1
ATOM 4429 C C . ILE A 1 570 ? 15.484 -11.164 -10.945 1 82.94 570 ILE A C 1
ATOM 4431 O O . ILE A 1 570 ? 14.773 -11.398 -9.961 1 82.94 570 ILE A O 1
ATOM 4435 N N . SER A 1 571 ? 16.344 -11.953 -11.469 1 88.81 571 SER A N 1
ATOM 4436 C CA . SER A 1 571 ? 16.547 -13.25 -10.812 1 88.81 571 SER A CA 1
ATOM 4437 C C . SER A 1 571 ? 17.094 -13.07 -9.398 1 88.81 571 SER A C 1
ATOM 4439 O O . SER A 1 571 ? 16.688 -13.781 -8.477 1 88.81 571 SER A O 1
ATOM 4441 N N . PHE A 1 572 ? 18.031 -12.125 -9.281 1 91 572 PHE A N 1
ATOM 4442 C CA . PHE A 1 572 ? 18.594 -11.891 -7.961 1 91 572 PHE A CA 1
ATOM 4443 C C . PHE A 1 572 ? 17.531 -11.398 -6.988 1 91 572 PHE A C 1
ATOM 4445 O O . PHE A 1 572 ? 17.484 -11.844 -5.84 1 91 572 PHE A O 1
ATOM 4452 N N . TRP A 1 573 ? 16.672 -10.648 -7.379 1 83.88 573 TRP A N 1
ATOM 4453 C CA . TRP A 1 573 ? 15.609 -10.148 -6.523 1 83.88 573 TRP A CA 1
ATOM 4454 C C . TRP A 1 573 ? 14.617 -11.258 -6.191 1 83.88 573 TRP A C 1
ATOM 4456 O O . TRP A 1 573 ? 14.109 -11.328 -5.066 1 83.88 573 TRP A O 1
ATOM 4466 N N . ARG A 1 574 ? 14.344 -12.016 -7.129 1 83.56 574 ARG A N 1
ATOM 4467 C CA . ARG A 1 574 ? 13.445 -13.148 -6.902 1 83.56 574 ARG A CA 1
ATOM 4468 C C . ARG A 1 574 ? 14.016 -14.102 -5.863 1 83.56 574 ARG A C 1
ATOM 4470 O O . ARG A 1 574 ? 13.281 -14.633 -5.027 1 83.56 574 ARG A O 1
ATOM 4477 N N . GLN A 1 575 ? 15.297 -14.273 -5.98 1 89.25 575 GLN A N 1
ATOM 4478 C CA . GLN A 1 575 ? 15.961 -15.125 -5 1 89.25 575 GLN A CA 1
ATOM 4479 C C . GLN A 1 575 ? 15.836 -14.555 -3.592 1 89.25 575 GLN A C 1
ATOM 4481 O O . GLN A 1 575 ? 15.625 -15.297 -2.631 1 89.25 575 GLN A O 1
ATOM 4486 N N . TYR A 1 576 ? 15.945 -13.32 -3.531 1 86.81 576 TYR A N 1
ATOM 4487 C CA . TYR A 1 576 ? 15.828 -12.672 -2.232 1 86.81 576 TYR A CA 1
ATOM 4488 C C . TYR A 1 576 ? 14.414 -12.805 -1.682 1 86.81 576 TYR A C 1
ATOM 4490 O O . TYR A 1 576 ? 14.227 -13.102 -0.498 1 86.81 576 TYR A O 1
ATOM 4498 N N . GLU A 1 577 ? 13.445 -12.688 -2.543 1 79.25 577 GLU A N 1
ATOM 4499 C CA . GLU A 1 577 ? 12.047 -12.781 -2.121 1 79.25 577 GLU A CA 1
ATOM 4500 C C . GLU A 1 577 ? 11.703 -14.188 -1.65 1 79.25 577 GLU A C 1
ATOM 4502 O O . GLU A 1 577 ? 10.875 -14.359 -0.757 1 79.25 577 GLU A O 1
ATOM 4507 N N . HIS A 1 578 ? 12.406 -15.102 -2.227 1 80.38 578 HIS A N 1
ATOM 4508 C CA . HIS A 1 578 ? 12.141 -16.484 -1.848 1 80.38 578 HIS A CA 1
ATOM 4509 C C . HIS A 1 578 ? 13.062 -16.938 -0.72 1 80.38 578 HIS A C 1
ATOM 4511 O O . HIS A 1 578 ? 13.008 -18.094 -0.292 1 80.38 578 HIS A O 1
ATOM 4517 N N . GLY A 1 579 ? 13.945 -16.062 -0.25 1 81.56 579 GLY A N 1
ATOM 4518 C CA . GLY A 1 579 ? 14.781 -16.344 0.904 1 81.56 579 GLY A CA 1
ATOM 4519 C C . GLY A 1 579 ? 16.016 -17.156 0.559 1 81.56 579 GLY A C 1
ATOM 4520 O O . GLY A 1 579 ? 16.609 -17.797 1.428 1 81.56 579 GLY A O 1
ATOM 4521 N N . LYS A 1 580 ? 16.438 -17.094 -0.696 1 88.31 580 LYS A N 1
ATOM 4522 C CA . LYS A 1 580 ? 17.594 -17.891 -1.118 1 88.31 580 LYS A CA 1
ATOM 4523 C C . LYS A 1 580 ? 18.891 -17.078 -0.978 1 88.31 580 LYS A C 1
ATOM 4525 O O . LYS A 1 580 ? 19.984 -17.641 -1.06 1 88.31 580 LYS A O 1
ATOM 4530 N N . ILE A 1 581 ? 18.781 -15.805 -0.845 1 88.69 581 ILE A N 1
ATOM 4531 C CA . ILE A 1 581 ? 19.953 -14.945 -0.674 1 88.69 581 ILE A CA 1
ATOM 4532 C C . ILE A 1 581 ? 19.656 -13.906 0.408 1 88.69 581 ILE A C 1
ATOM 4534 O O . ILE A 1 581 ? 18.5 -13.562 0.664 1 88.69 581 ILE A O 1
ATOM 4538 N N . SER A 1 582 ? 20.719 -13.562 1.081 1 83.88 582 SER A N 1
ATOM 4539 C CA . SER A 1 582 ? 20.609 -12.57 2.143 1 83.88 582 SER A CA 1
ATOM 4540 C C . SER A 1 582 ? 20.375 -11.172 1.572 1 83.88 582 SER A C 1
ATOM 4542 O O . SER A 1 582 ? 20.562 -10.953 0.373 1 83.88 582 SER A O 1
ATOM 4544 N N . LYS A 1 583 ? 19.984 -10.312 2.416 1 79.75 583 LYS A N 1
ATOM 4545 C CA . LYS A 1 583 ? 19.703 -8.93 2.041 1 79.75 583 LYS A CA 1
ATOM 4546 C C . LYS A 1 583 ? 20.969 -8.25 1.512 1 79.75 583 LYS A C 1
ATOM 4548 O O . LYS A 1 583 ? 20.922 -7.539 0.504 1 79.75 583 LYS A O 1
ATOM 4553 N N . ASP A 1 584 ? 22.047 -8.43 2.137 1 80.69 584 ASP A N 1
ATOM 4554 C CA . ASP A 1 584 ? 23.297 -7.805 1.706 1 80.69 584 ASP A CA 1
ATOM 4555 C C . ASP A 1 584 ? 23.828 -8.469 0.444 1 80.69 584 ASP A C 1
ATOM 4557 O O . ASP A 1 584 ? 24.484 -7.82 -0.377 1 80.69 584 ASP A O 1
ATOM 4561 N N . GLY A 1 585 ? 23.484 -9.727 0.314 1 88 585 GLY A N 1
ATOM 4562 C CA . GLY A 1 585 ? 23.922 -10.43 -0.874 1 88 585 GLY A CA 1
ATOM 4563 C C . GLY A 1 585 ? 23.266 -9.938 -2.148 1 88 585 GLY A C 1
ATOM 4564 O O . GLY A 1 585 ? 23.953 -9.727 -3.158 1 88 585 GLY A O 1
ATOM 4565 N N . VAL A 1 586 ? 22 -9.695 -2.066 1 88.5 586 VAL A N 1
ATOM 4566 C CA . VAL A 1 586 ? 21.281 -9.242 -3.256 1 88.5 586 VAL A CA 1
ATOM 4567 C C . VAL A 1 586 ? 21.75 -7.836 -3.631 1 88.5 586 VAL A C 1
ATOM 4569 O O . VAL A 1 586 ? 21.875 -7.516 -4.816 1 88.5 586 VAL A O 1
ATOM 4572 N N . ARG A 1 587 ? 22.094 -7.035 -2.646 1 84.69 587 ARG A N 1
ATOM 4573 C CA . ARG A 1 587 ? 22.547 -5.672 -2.91 1 84.69 587 ARG A CA 1
ATOM 4574 C C . ARG A 1 587 ? 23.875 -5.672 -3.652 1 84.69 587 ARG A C 1
ATOM 4576 O O . ARG A 1 587 ? 24.062 -4.906 -4.598 1 84.69 587 ARG A O 1
ATOM 4583 N N . VAL A 1 588 ? 24.734 -6.508 -3.246 1 87.81 588 VAL A N 1
ATOM 4584 C CA . VAL A 1 588 ? 26.047 -6.578 -3.865 1 87.81 588 VAL A CA 1
ATOM 4585 C C . VAL A 1 588 ? 25.922 -7.102 -5.293 1 87.81 588 VAL A C 1
ATOM 4587 O O . VAL A 1 588 ? 26.578 -6.598 -6.207 1 87.81 588 VAL A O 1
ATOM 4590 N N . LEU A 1 589 ? 25.047 -8.039 -5.445 1 91.38 589 LEU A N 1
ATOM 4591 C CA . LEU A 1 589 ? 24.891 -8.625 -6.773 1 91.38 589 LEU A CA 1
ATOM 4592 C C . LEU A 1 589 ? 24.188 -7.652 -7.715 1 91.38 589 LEU A C 1
ATOM 4594 O O . LEU A 1 589 ? 24.547 -7.543 -8.883 1 91.38 589 LEU A O 1
ATOM 4598 N N . VAL A 1 590 ? 23.203 -6.992 -7.223 1 87.06 590 VAL A N 1
ATOM 4599 C CA . VAL A 1 590 ? 22.516 -6.012 -8.047 1 87.06 590 VAL A CA 1
ATOM 4600 C C . VAL A 1 590 ? 23.453 -4.863 -8.398 1 87.06 590 VAL A C 1
ATOM 4602 O O . VAL A 1 590 ? 23.438 -4.363 -9.531 1 87.06 590 VAL A O 1
ATOM 4605 N N . GLN A 1 591 ? 24.312 -4.5 -7.441 1 83.56 591 GLN A N 1
ATOM 4606 C CA . GLN A 1 591 ? 25.312 -3.473 -7.715 1 83.56 591 GLN A CA 1
ATOM 4607 C C . GLN A 1 591 ? 26.328 -3.945 -8.758 1 83.56 591 GLN A C 1
ATOM 4609 O O . GLN A 1 591 ? 26.75 -3.166 -9.609 1 83.56 591 GLN A O 1
ATOM 4614 N N . ALA A 1 592 ? 26.641 -5.137 -8.648 1 88.88 592 ALA A N 1
ATOM 4615 C CA . ALA A 1 592 ? 27.578 -5.695 -9.625 1 88.88 592 ALA A CA 1
ATOM 4616 C C . ALA A 1 592 ? 26.969 -5.688 -11.031 1 88.88 592 ALA A C 1
ATOM 4618 O O . ALA A 1 592 ? 27.672 -5.445 -12.016 1 88.88 592 ALA A O 1
ATOM 4619 N N . VAL A 1 593 ? 25.703 -5.945 -11.133 1 89.12 593 VAL A N 1
ATOM 4620 C CA . VAL A 1 593 ? 25.031 -5.949 -12.422 1 89.12 593 VAL A CA 1
ATOM 4621 C C . VAL A 1 593 ? 24.906 -4.523 -12.953 1 89.12 593 VAL A C 1
ATOM 4623 O O . VAL A 1 593 ? 25.047 -4.285 -14.156 1 89.12 593 VAL A O 1
ATOM 4626 N N . GLU A 1 594 ? 24.75 -3.637 -12.078 1 80.25 594 GLU A N 1
ATOM 4627 C CA . GLU A 1 594 ? 24.641 -2.244 -12.5 1 80.25 594 GLU A CA 1
ATOM 4628 C C . GLU A 1 594 ? 25.984 -1.71 -13 1 80.25 594 GLU A C 1
ATOM 4630 O O . GLU A 1 594 ? 26.031 -0.952 -13.969 1 80.25 594 GLU A O 1
ATOM 4635 N N . VAL A 1 595 ? 27.016 -2.107 -12.352 1 81.19 595 VAL A N 1
ATOM 4636 C CA . VAL A 1 595 ? 28.359 -1.729 -12.805 1 81.19 595 VAL A CA 1
ATOM 4637 C C . VAL A 1 595 ? 28.656 -2.367 -14.156 1 81.19 595 VAL A C 1
ATOM 4639 O O . VAL A 1 595 ? 29.25 -1.738 -15.031 1 81.19 595 VAL A O 1
ATOM 4642 N N . ALA A 1 596 ? 28.109 -3.564 -14.289 1 87.38 596 ALA A N 1
ATOM 4643 C CA . ALA A 1 596 ? 28.328 -4.273 -15.547 1 87.38 596 ALA A CA 1
ATOM 4644 C C . ALA A 1 596 ? 27.5 -3.656 -16.672 1 87.38 596 ALA A C 1
ATOM 4646 O O . ALA A 1 596 ? 27.938 -3.648 -17.828 1 87.38 596 ALA A O 1
ATOM 4647 N N . ALA A 1 597 ? 26.375 -3.176 -16.406 1 79.5 597 ALA A N 1
ATOM 4648 C CA . ALA A 1 597 ? 25.5 -2.564 -17.406 1 79.5 597 ALA A CA 1
ATOM 4649 C C . ALA A 1 597 ? 26.109 -1.268 -17.938 1 79.5 597 ALA A C 1
ATOM 4651 O O . ALA A 1 597 ? 25.891 -0.902 -19.094 1 79.5 597 ALA A O 1
ATOM 4652 N N . ASP A 1 598 ? 27.031 -0.715 -17.094 1 74 598 ASP A N 1
ATOM 4653 C CA . ASP A 1 598 ? 27.641 0.554 -17.484 1 74 598 ASP A CA 1
ATOM 4654 C C . ASP A 1 598 ? 28.984 0.328 -18.188 1 74 598 ASP A C 1
ATOM 4656 O O . ASP A 1 598 ? 29.5 1.231 -18.859 1 74 598 ASP A O 1
ATOM 4660 N N . SER A 1 599 ? 29.406 -0.871 -18.078 1 75.75 599 SER A N 1
ATOM 4661 C CA . SER A 1 599 ? 30.688 -1.167 -18.703 1 75.75 599 SER A CA 1
ATOM 4662 C C . SER A 1 599 ? 30.5 -1.582 -20.172 1 75.75 599 SER A C 1
ATOM 4664 O O . SER A 1 599 ? 29.406 -2.002 -20.562 1 75.75 599 SER A O 1
ATOM 4666 N N . ASP A 1 600 ? 31.391 -1.337 -20.953 1 73.75 600 ASP A N 1
ATOM 4667 C CA . ASP A 1 600 ? 31.359 -1.682 -22.375 1 73.75 600 ASP A CA 1
ATOM 4668 C C . ASP A 1 600 ? 31.328 -3.195 -22.578 1 73.75 600 ASP A C 1
ATOM 4670 O O . ASP A 1 600 ? 30.781 -3.689 -23.562 1 73.75 600 ASP A O 1
ATOM 4674 N N . VAL A 1 601 ? 31.891 -3.922 -21.609 1 74.31 601 VAL A N 1
ATOM 4675 C CA . VAL A 1 601 ? 31.953 -5.375 -21.75 1 74.31 601 VAL A CA 1
ATOM 4676 C C . VAL A 1 601 ? 30.578 -5.973 -21.484 1 74.31 601 VAL A C 1
ATOM 4678 O O . VAL A 1 601 ? 30.172 -6.945 -22.125 1 74.31 601 VAL A O 1
ATOM 4681 N N . GLY A 1 602 ? 29.734 -5.266 -20.75 1 78.94 602 GLY A N 1
ATOM 4682 C CA . GLY A 1 602 ? 28.375 -5.695 -20.484 1 78.94 602 GLY A CA 1
ATOM 4683 C C . GLY A 1 602 ? 28.297 -7.008 -19.719 1 78.94 602 GLY A C 1
ATOM 4684 O O . GLY A 1 602 ? 27.438 -7.848 -20 1 78.94 602 GLY A O 1
ATOM 4685 N N . ARG A 1 603 ? 29.406 -7.418 -18.938 1 85 603 ARG A N 1
ATOM 4686 C CA . ARG A 1 603 ? 29.422 -8.641 -18.141 1 85 603 ARG A CA 1
ATOM 4687 C C . ARG A 1 603 ? 29.906 -8.352 -16.719 1 85 603 ARG A C 1
ATOM 4689 O O . ARG A 1 603 ? 30.688 -7.426 -16.5 1 85 603 ARG A O 1
ATOM 4696 N N . VAL A 1 604 ? 29.359 -9.203 -15.828 1 88.38 604 VAL A N 1
ATOM 4697 C CA . VAL A 1 604 ? 29.766 -9.07 -14.438 1 88.38 604 VAL A CA 1
ATOM 4698 C C . VAL A 1 604 ? 31.203 -9.539 -14.258 1 88.38 604 VAL A C 1
ATOM 4700 O O . VAL A 1 604 ? 31.578 -10.602 -14.758 1 88.38 604 VAL A O 1
ATOM 4703 N N . SER A 1 605 ? 32.031 -8.695 -13.68 1 83.5 605 SER A N 1
ATOM 4704 C CA . SER A 1 605 ? 33.438 -9.047 -13.453 1 83.5 605 SER A CA 1
ATOM 4705 C C . SER A 1 605 ? 33.594 -10.031 -12.297 1 83.5 605 SER A C 1
ATOM 4707 O O . SER A 1 605 ? 33.281 -9.695 -11.148 1 83.5 605 SER A O 1
ATOM 4709 N N . LEU A 1 606 ? 34.031 -11.164 -12.547 1 88.81 606 LEU A N 1
ATOM 4710 C CA . LEU A 1 606 ? 34.25 -12.18 -11.523 1 88.81 606 LEU A CA 1
ATOM 4711 C C . LEU A 1 606 ? 35.438 -11.836 -10.633 1 88.81 606 LEU A C 1
ATOM 4713 O O . LEU A 1 606 ? 35.5 -12.281 -9.484 1 88.81 606 LEU A O 1
ATOM 4717 N N . GLU A 1 607 ? 36.281 -11.023 -11.188 1 83.69 607 GLU A N 1
ATOM 4718 C CA . GLU A 1 607 ? 37.438 -10.625 -10.383 1 83.69 607 GLU A CA 1
ATOM 4719 C C . GLU A 1 607 ? 37 -9.719 -9.234 1 83.69 607 GLU A C 1
ATOM 4721 O O . GLU A 1 607 ? 37.531 -9.828 -8.125 1 83.69 607 GLU A O 1
ATOM 4726 N N . GLN A 1 608 ? 36.062 -8.938 -9.562 1 83.69 608 GLN A N 1
ATOM 4727 C CA . GLN A 1 608 ? 35.562 -8.039 -8.523 1 83.69 608 GLN A CA 1
ATOM 4728 C C . GLN A 1 608 ? 34.781 -8.812 -7.457 1 83.69 608 GLN A C 1
ATOM 4730 O O . GLN A 1 608 ? 34.906 -8.531 -6.266 1 83.69 608 GLN A O 1
ATOM 4735 N N . LEU A 1 609 ? 34.031 -9.797 -7.895 1 87.56 609 LEU A N 1
ATOM 4736 C CA . LEU A 1 609 ? 33.312 -10.625 -6.949 1 87.56 609 LEU A CA 1
ATOM 4737 C C . LEU A 1 609 ? 34.25 -11.555 -6.191 1 87.56 609 LEU A C 1
ATOM 4739 O O . LEU A 1 609 ? 33.969 -11.938 -5.055 1 87.56 609 LEU A O 1
ATOM 4743 N N . GLY A 1 610 ? 35.375 -11.852 -6.789 1 86.31 610 GLY A N 1
ATOM 4744 C CA . GLY A 1 610 ? 36.344 -12.773 -6.211 1 86.31 610 GLY A CA 1
ATOM 4745 C C . GLY A 1 610 ? 37.031 -12.211 -4.992 1 86.31 610 GLY A C 1
ATOM 4746 O O . GLY A 1 610 ? 37.531 -12.961 -4.152 1 86.31 610 GLY A O 1
ATOM 4747 N N . THR A 1 611 ? 36.938 -10.93 -4.879 1 84.75 611 THR A N 1
ATOM 4748 C CA . THR A 1 611 ? 37.562 -10.312 -3.719 1 84.75 611 THR A CA 1
ATOM 4749 C C . THR A 1 611 ? 36.812 -10.672 -2.438 1 84.75 611 THR A C 1
ATOM 4751 O O . THR A 1 611 ? 37.375 -10.617 -1.345 1 84.75 611 THR A O 1
ATOM 4754 N N . LEU A 1 612 ? 35.625 -11.109 -2.617 1 87.38 612 LEU A N 1
ATOM 4755 C CA . LEU A 1 612 ? 34.812 -11.461 -1.458 1 87.38 612 LEU A CA 1
ATOM 4756 C C . LEU A 1 612 ? 35.156 -12.867 -0.967 1 87.38 612 LEU A C 1
ATOM 4758 O O . LEU A 1 612 ? 34.812 -13.234 0.161 1 87.38 612 LEU A O 1
ATOM 4762 N N . TRP A 1 613 ? 35.906 -13.633 -1.812 1 85.5 613 TRP A N 1
ATOM 4763 C CA . TRP A 1 613 ? 36.156 -15.031 -1.476 1 85.5 613 TRP A CA 1
ATOM 4764 C C . TRP A 1 613 ? 37.562 -15.188 -0.876 1 85.5 613 TRP A C 1
ATOM 4766 O O . TRP A 1 613 ? 37.969 -16.297 -0.556 1 85.5 613 TRP A O 1
ATOM 4776 N N . LYS A 1 614 ? 38.125 -14.031 -0.738 1 83.81 614 LYS A N 1
ATOM 4777 C CA . LYS A 1 614 ? 39.438 -14.016 -0.084 1 83.81 614 LYS A CA 1
ATOM 4778 C C . LYS A 1 614 ? 39.406 -13.141 1.165 1 83.81 614 LYS A C 1
ATOM 4780 O O . LYS A 1 614 ? 38.75 -12.109 1.196 1 83.81 614 LYS A O 1
ATOM 4785 N N . PRO A 1 615 ? 39.875 -13.734 2.199 1 83.38 615 PRO A N 1
ATOM 4786 C CA . PRO A 1 615 ? 39.938 -12.906 3.404 1 83.38 615 PRO A CA 1
ATOM 4787 C C . PRO A 1 615 ? 40.688 -11.586 3.184 1 83.38 615 PRO A C 1
ATOM 4789 O O . PRO A 1 615 ? 41.625 -11.531 2.396 1 83.38 615 PRO A O 1
ATOM 4792 N N . LYS A 1 616 ? 40.219 -10.578 3.777 1 81.19 616 LYS A N 1
ATOM 4793 C CA . LYS A 1 616 ? 40.875 -9.266 3.658 1 81.19 616 LYS A CA 1
ATOM 4794 C C . LYS A 1 616 ? 42.312 -9.32 4.133 1 81.19 616 LYS A C 1
ATOM 4796 O O . LYS A 1 616 ? 42.625 -9.945 5.148 1 81.19 616 LYS A O 1
ATOM 4801 N N . SER A 1 617 ? 43.219 -8.75 3.475 1 78.44 617 SER A N 1
ATOM 4802 C CA . SER A 1 617 ? 44.656 -8.82 3.701 1 78.44 617 SER A CA 1
ATOM 4803 C C . SER A 1 617 ? 45.031 -8.242 5.059 1 78.44 617 SER A C 1
ATOM 4805 O O . SER A 1 617 ? 45.875 -8.789 5.758 1 78.44 617 SER A O 1
ATOM 4807 N N . HIS A 1 618 ? 44.281 -7.258 5.43 1 78.94 618 HIS A N 1
ATOM 4808 C CA . HIS A 1 618 ? 44.656 -6.633 6.691 1 78.94 618 HIS A CA 1
ATOM 4809 C C . HIS A 1 618 ? 44.281 -7.52 7.875 1 78.94 618 HIS A C 1
ATOM 4811 O O . HIS A 1 618 ? 45 -7.539 8.891 1 78.94 618 HIS A O 1
ATOM 4817 N N . ALA A 1 619 ? 43.219 -8.203 7.652 1 80.5 619 ALA A N 1
ATOM 4818 C CA . ALA A 1 619 ? 42.812 -9.102 8.734 1 80.5 619 ALA A CA 1
ATOM 4819 C C . ALA A 1 619 ? 43.812 -10.258 8.867 1 80.5 619 ALA A C 1
ATOM 4821 O O . ALA A 1 619 ? 44.125 -10.672 9.984 1 80.5 619 ALA A O 1
ATOM 4822 N N . ILE A 1 620 ? 44.281 -10.742 7.75 1 80.62 620 ILE A N 1
ATOM 4823 C CA . ILE A 1 620 ? 45.25 -11.836 7.773 1 80.62 620 ILE A CA 1
ATOM 4824 C C . ILE A 1 620 ? 46.594 -11.344 8.367 1 80.62 620 ILE A C 1
ATOM 4826 O O . ILE A 1 620 ? 47.219 -12.055 9.148 1 80.62 620 ILE A O 1
ATOM 4830 N N . TRP A 1 621 ? 46.875 -10.102 7.977 1 80.5 621 TRP A N 1
ATOM 4831 C CA . TRP A 1 621 ? 48.094 -9.508 8.5 1 80.5 621 TRP A CA 1
ATOM 4832 C C . TRP A 1 621 ? 48 -9.344 10.016 1 80.5 621 TRP A C 1
ATOM 4834 O O . TRP A 1 621 ? 48.938 -9.695 10.734 1 80.5 621 TRP A O 1
ATOM 4844 N N . LEU A 1 622 ? 46.906 -8.875 10.43 1 79.75 622 LEU A N 1
ATOM 4845 C CA . LEU A 1 622 ? 46.688 -8.672 11.859 1 79.75 622 LEU A CA 1
ATOM 4846 C C . LEU A 1 622 ? 46.719 -10 12.609 1 79.75 622 LEU A C 1
ATOM 4848 O O . LEU A 1 622 ? 47.281 -10.086 13.703 1 79.75 622 LEU A O 1
ATOM 4852 N N . ARG A 1 623 ? 46.094 -10.992 12 1 81.69 623 ARG A N 1
ATOM 4853 C CA . ARG A 1 623 ? 46.062 -12.312 12.625 1 81.69 623 ARG A CA 1
ATOM 4854 C C . ARG A 1 623 ? 47.469 -12.898 12.734 1 81.69 623 ARG A C 1
ATOM 4856 O O . ARG A 1 623 ? 47.844 -13.461 13.766 1 81.69 623 ARG A O 1
ATOM 4863 N N . ARG A 1 624 ? 48.219 -12.688 11.719 1 78.38 624 ARG A N 1
ATOM 4864 C CA . ARG A 1 624 ? 49.594 -13.211 11.711 1 78.38 624 ARG A CA 1
ATOM 4865 C C . ARG A 1 624 ? 50.469 -12.508 12.758 1 78.38 624 ARG A C 1
ATOM 4867 O O . ARG A 1 624 ? 51.25 -13.148 13.445 1 78.38 624 ARG A O 1
ATOM 4874 N N . LYS A 1 625 ? 50.156 -11.266 12.844 1 77.88 625 LYS A N 1
ATOM 4875 C CA . LYS A 1 625 ? 50.938 -10.484 13.812 1 77.88 625 LYS A CA 1
ATOM 4876 C C . LYS A 1 625 ? 50.531 -10.875 15.242 1 77.88 625 LYS A C 1
ATOM 4878 O O . LYS A 1 625 ? 51.406 -10.945 16.109 1 77.88 625 LYS A O 1
ATOM 4883 N N . LEU A 1 626 ? 49.312 -11.156 15.352 1 76.25 626 LEU A N 1
ATOM 4884 C CA . LEU A 1 626 ? 48.875 -11.523 16.688 1 76.25 626 LEU A CA 1
ATOM 4885 C C . LEU A 1 626 ? 49.312 -12.93 17.047 1 76.25 626 LEU A C 1
ATOM 4887 O O . LEU A 1 626 ? 49.656 -13.195 18.203 1 76.25 626 LEU A O 1
ATOM 4891 N N . VAL A 1 627 ? 49.312 -13.852 16.047 1 75.19 627 VAL A N 1
ATOM 4892 C CA . VAL A 1 627 ? 49.781 -15.211 16.281 1 75.19 627 VAL A CA 1
ATOM 4893 C C . VAL A 1 627 ? 51.281 -15.18 16.625 1 75.19 627 VAL A C 1
ATOM 4895 O O . VAL A 1 627 ? 51.719 -15.898 17.516 1 75.19 627 VAL A O 1
ATOM 4898 N N . ASN A 1 628 ? 51.938 -14.266 15.984 1 70.5 628 ASN A N 1
ATOM 4899 C CA . ASN A 1 628 ? 53.344 -14.133 16.25 1 70.5 628 ASN A CA 1
ATOM 4900 C C . ASN A 1 628 ? 53.625 -13.562 17.641 1 70.5 628 ASN A C 1
ATOM 4902 O O . ASN A 1 628 ? 54.594 -13.922 18.297 1 70.5 628 ASN A O 1
ATOM 4906 N N . MET A 1 629 ? 52.562 -12.812 17.969 1 65.75 629 MET A N 1
ATOM 4907 C CA . MET A 1 629 ? 52.688 -12.211 19.297 1 65.75 629 MET A CA 1
ATOM 4908 C C . MET A 1 629 ? 52.438 -13.242 20.391 1 65.75 629 MET A C 1
ATOM 4910 O O . MET A 1 629 ? 53 -13.133 21.484 1 65.75 629 MET A O 1
ATOM 4914 N N . MET A 1 630 ? 51.469 -14.195 20.109 1 61.78 630 MET A N 1
ATOM 4915 C CA . MET A 1 630 ? 51.094 -15.195 21.109 1 61.78 630 MET A CA 1
ATOM 4916 C C . MET A 1 630 ? 52.125 -16.328 21.141 1 61.78 630 MET A C 1
ATOM 4918 O O . MET A 1 630 ? 52.312 -16.984 22.172 1 61.78 630 MET A O 1
ATOM 4922 N N . THR A 1 631 ? 52.562 -16.844 20.078 1 55.41 631 THR A N 1
ATOM 4923 C CA . THR A 1 631 ? 53.469 -17.984 20.109 1 55.41 631 THR A CA 1
ATOM 4924 C C . THR A 1 631 ? 54.656 -17.734 21.062 1 55.41 631 THR A C 1
ATOM 4926 O O . THR A 1 631 ? 55.375 -16.766 20.906 1 55.41 631 THR A O 1
ATOM 4929 N N . PRO A 1 632 ? 54.438 -18.203 22.328 1 50.84 632 PRO A N 1
ATOM 4930 C CA . PRO A 1 632 ? 55.531 -18.109 23.297 1 50.84 632 PRO A CA 1
ATOM 4931 C C . PRO A 1 632 ? 56.844 -18.656 22.75 1 50.84 632 PRO A C 1
ATOM 4933 O O . PRO A 1 632 ? 56.844 -19.719 22.125 1 50.84 632 PRO A O 1
ATOM 4936 N N . GLU A 1 633 ? 57.656 -17.859 22.484 1 50.12 633 GLU A N 1
ATOM 4937 C CA . GLU A 1 633 ? 59 -18.391 22.266 1 50.12 633 GLU A CA 1
ATOM 4938 C C . GLU A 1 633 ? 59.375 -19.406 23.328 1 50.12 633 GLU A C 1
ATOM 4940 O O . GLU A 1 633 ? 60.344 -20.172 23.141 1 50.12 633 GLU A O 1
ATOM 4945 N N . ALA A 1 634 ? 58.812 -19.391 24.484 1 49.22 634 ALA A N 1
ATOM 4946 C CA . ALA A 1 634 ? 59.188 -20.25 25.609 1 49.22 634 ALA A CA 1
ATOM 4947 C C . ALA A 1 634 ? 58.875 -21.719 25.312 1 49.22 634 ALA A C 1
ATOM 4949 O O . ALA A 1 634 ? 59.219 -22.609 26.078 1 49.22 634 ALA A O 1
ATOM 4950 N N . ALA A 1 635 ? 57.844 -21.969 24.547 1 48.09 635 ALA A N 1
ATOM 4951 C CA . ALA A 1 635 ? 57.656 -23.391 24.328 1 48.09 635 ALA A CA 1
ATOM 4952 C C . ALA A 1 635 ? 58.969 -24.094 24.047 1 48.09 635 ALA A C 1
ATOM 4954 O O . ALA A 1 635 ? 59.156 -25.281 24.359 1 48.09 635 ALA A O 1
ATOM 4955 N N . ASN A 1 636 ? 59.844 -23.312 23.469 1 49.94 636 ASN A N 1
ATOM 4956 C CA . ASN A 1 636 ? 61.125 -23.938 23.25 1 49.94 636 ASN A CA 1
ATOM 4957 C C . ASN A 1 636 ? 62.062 -23.703 24.422 1 49.94 636 ASN A C 1
ATOM 4959 O O . ASN A 1 636 ? 63.281 -23.922 24.312 1 49.94 636 ASN A O 1
ATOM 4963 N N . ALA A 1 637 ? 61.594 -23.094 25.5 1 56.19 637 ALA A N 1
ATOM 4964 C CA . ALA A 1 637 ? 62.594 -22.844 26.547 1 56.19 637 ALA A CA 1
ATOM 4965 C C . ALA A 1 637 ? 62.875 -24.109 27.344 1 56.19 637 ALA A C 1
ATOM 4967 O O . ALA A 1 637 ? 61.969 -24.812 27.766 1 56.19 637 ALA A O 1
ATOM 4968 N N . GLN A 1 638 ? 63.969 -24.672 27.312 1 61.47 638 GLN A N 1
ATOM 4969 C CA . GLN A 1 638 ? 64.5 -25.859 28 1 61.47 638 GLN A CA 1
ATOM 4970 C C . GLN A 1 638 ? 64.438 -25.688 29.516 1 61.47 638 GLN A C 1
ATOM 4972 O O . GLN A 1 638 ? 64.688 -24.609 30.031 1 61.47 638 GLN A O 1
ATOM 4977 N N . VAL A 1 639 ? 63.75 -26.562 30.328 1 72 639 VAL A N 1
ATOM 4978 C CA . VAL A 1 639 ? 63.719 -26.656 31.781 1 72 639 VAL A CA 1
ATOM 4979 C C . VAL A 1 639 ? 65.125 -26.594 32.344 1 72 639 VAL A C 1
ATOM 4981 O O . VAL A 1 639 ? 66.062 -27.312 31.891 1 72 639 VAL A O 1
ATOM 4984 N N . PRO A 1 640 ? 65.375 -25.578 33.156 1 75.88 640 PRO A N 1
ATOM 4985 C CA . PRO A 1 640 ? 66.75 -25.453 33.688 1 75.88 640 PRO A CA 1
ATOM 4986 C C . PRO A 1 640 ? 67.188 -26.672 34.531 1 75.88 640 PRO A C 1
ATOM 4988 O O . PRO A 1 640 ? 66.312 -27.359 35.094 1 75.88 640 PRO A O 1
ATOM 4991 N N . ARG A 1 641 ? 68.375 -27.078 34.656 1 76.81 641 ARG A N 1
ATOM 4992 C CA . ARG A 1 641 ? 68.938 -28.25 35.344 1 76.81 641 ARG A CA 1
ATOM 4993 C C . ARG A 1 641 ? 69.125 -28 36.844 1 76.81 641 ARG A C 1
ATOM 4995 O O . ARG A 1 641 ? 68.938 -28.922 37.625 1 76.81 641 ARG A O 1
ATOM 5002 N N . GLN A 1 642 ? 69.438 -26.703 37.281 1 81.5 642 GLN A N 1
ATOM 5003 C CA . GLN A 1 642 ? 69.625 -26.438 38.688 1 81.5 642 GLN A CA 1
ATOM 5004 C C . GLN A 1 642 ? 68.312 -26.422 39.469 1 81.5 642 GLN A C 1
ATOM 5006 O O . GLN A 1 642 ? 67.312 -25.922 38.969 1 81.5 642 GLN A O 1
ATOM 5011 N N . THR A 1 643 ? 68.312 -26.969 40.5 1 80.31 643 THR A N 1
ATOM 5012 C CA . THR A 1 643 ? 67.125 -27.219 41.281 1 80.31 643 THR A CA 1
ATOM 5013 C C . THR A 1 643 ? 66.438 -25.922 41.656 1 80.31 643 THR A C 1
ATOM 5015 O O . THR A 1 643 ? 65.188 -25.812 41.594 1 80.31 643 THR A O 1
ATOM 5018 N N . TRP A 1 644 ? 67.188 -24.906 42.094 1 81.56 644 TRP A N 1
ATOM 5019 C CA . TRP A 1 644 ? 66.562 -23.656 42.5 1 81.56 644 TRP A CA 1
ATOM 5020 C C . TRP A 1 644 ? 65.938 -22.938 41.281 1 81.56 644 TRP A C 1
ATOM 5022 O O . TRP A 1 644 ? 64.875 -22.328 41.406 1 81.56 644 TRP A O 1
ATOM 5032 N N . ARG A 1 645 ? 66.375 -23.062 40.219 1 82.25 645 ARG A N 1
ATOM 5033 C CA . ARG A 1 645 ? 65.875 -22.453 39 1 82.25 645 ARG A CA 1
ATOM 5034 C C . ARG A 1 645 ? 64.625 -23.219 38.5 1 82.25 645 ARG A C 1
ATOM 5036 O O . ARG A 1 645 ? 63.719 -22.625 37.906 1 82.25 645 ARG A O 1
ATOM 5043 N N . GLN A 1 646 ? 64.688 -24.391 38.844 1 83.25 646 GLN A N 1
ATOM 5044 C CA . GLN A 1 646 ? 63.5 -25.203 38.5 1 83.25 646 GLN A CA 1
ATOM 5045 C C . GLN A 1 646 ? 62.281 -24.797 39.281 1 83.25 646 GLN A C 1
ATOM 5047 O O . GLN A 1 646 ? 61.156 -24.797 38.75 1 83.25 646 GLN A O 1
ATOM 5052 N N . HIS A 1 647 ? 62.531 -24.469 40.5 1 84.25 647 HIS A N 1
ATOM 5053 C CA . HIS A 1 647 ? 61.406 -24.016 41.312 1 84.25 647 HIS A CA 1
ATOM 5054 C C . HIS A 1 647 ? 60.875 -22.688 40.781 1 84.25 647 HIS A C 1
ATOM 5056 O O . HIS A 1 647 ? 59.656 -22.484 40.719 1 84.25 647 HIS A O 1
ATOM 5062 N N . CYS A 1 648 ? 61.688 -21.812 40.344 1 84.38 648 CYS A N 1
ATOM 5063 C CA . CYS A 1 648 ? 61.25 -20.531 39.75 1 84.38 648 CYS A CA 1
ATOM 5064 C C . CYS A 1 648 ? 60.562 -20.75 38.438 1 84.38 648 CYS A C 1
ATOM 5066 O O . CYS A 1 648 ? 59.562 -20.078 38.125 1 84.38 648 CYS A O 1
ATOM 5068 N N . TYR A 1 649 ? 61.031 -21.641 37.781 1 84.31 649 TYR A N 1
ATOM 5069 C CA . TYR A 1 649 ? 60.406 -21.938 36.5 1 84.31 649 TYR A CA 1
ATOM 5070 C C . TYR A 1 649 ? 59 -22.516 36.688 1 84.31 649 TYR A C 1
ATOM 5072 O O . TYR A 1 649 ? 58.062 -22.141 35.969 1 84.31 649 TYR A O 1
ATOM 5080 N N . ARG A 1 650 ? 58.875 -23.406 37.656 1 82.19 650 ARG A N 1
ATOM 5081 C CA . ARG A 1 650 ? 57.562 -23.969 37.969 1 82.19 650 ARG A CA 1
ATOM 5082 C C . ARG A 1 650 ? 56.594 -22.906 38.438 1 82.19 650 ARG A C 1
ATOM 5084 O O . ARG A 1 650 ? 55.406 -22.953 38.125 1 82.19 650 ARG A O 1
ATOM 5091 N N . LEU A 1 651 ? 57.125 -21.938 39.062 1 83.31 651 LEU A N 1
ATOM 5092 C CA . LEU A 1 651 ? 56.281 -20.859 39.562 1 83.31 651 LEU A CA 1
ATOM 5093 C C . LEU A 1 651 ? 55.812 -19.969 38.406 1 83.31 651 LEU A C 1
ATOM 5095 O O . LEU A 1 651 ? 54.656 -19.562 38.375 1 83.31 651 LEU A O 1
ATOM 5099 N N . VAL A 1 652 ? 56.625 -19.656 37.5 1 80.88 652 VAL A N 1
ATOM 5100 C CA . VAL A 1 652 ? 56.312 -18.734 36.406 1 80.88 652 VAL A CA 1
ATOM 5101 C C . VAL A 1 652 ? 55.375 -19.406 35.438 1 80.88 652 VAL A C 1
ATOM 5103 O O . VAL A 1 652 ? 54.531 -18.734 34.812 1 80.88 652 VAL A O 1
ATOM 5106 N N . THR A 1 653 ? 55.562 -20.656 35.312 1 77.25 653 THR A N 1
ATOM 5107 C CA . THR A 1 653 ? 54.719 -21.344 34.344 1 77.25 653 THR A CA 1
ATOM 5108 C C . THR A 1 653 ? 53.375 -21.688 34.938 1 77.25 653 THR A C 1
ATOM 5110 O O . THR A 1 653 ? 52.438 -22.062 34.188 1 77.25 653 THR A O 1
ATOM 5113 N N . ASN A 1 654 ? 53.25 -21.453 36.281 1 76.25 654 ASN A N 1
ATOM 5114 C CA . ASN A 1 654 ? 51.969 -21.703 36.906 1 76.25 654 ASN A CA 1
ATOM 5115 C C . ASN A 1 654 ? 50.969 -20.625 36.594 1 76.25 654 ASN A C 1
ATOM 5117 O O . ASN A 1 654 ? 51.281 -19.438 36.562 1 76.25 654 ASN A O 1
ATOM 5121 N N . VAL A 1 655 ? 49.656 -20.891 36.281 1 79.44 655 VAL A N 1
ATOM 5122 C CA . VAL A 1 655 ? 48.562 -20 35.906 1 79.44 655 VAL A CA 1
ATOM 5123 C C . VAL A 1 655 ? 48.25 -19.047 37.031 1 79.44 655 VAL A C 1
ATOM 5125 O O . VAL A 1 655 ? 47.906 -17.891 36.812 1 79.44 655 VAL A O 1
ATOM 5128 N N . TRP A 1 656 ? 48.5 -19.422 38.156 1 80.06 656 TRP A N 1
ATOM 5129 C CA . TRP A 1 656 ? 48.188 -18.594 39.312 1 80.06 656 TRP A CA 1
ATOM 5130 C C . TRP A 1 656 ? 49.156 -17.422 39.406 1 80.06 656 TRP A C 1
ATOM 5132 O O . TRP A 1 656 ? 48.812 -16.344 39.906 1 80.06 656 TRP A O 1
ATOM 5142 N N . PHE A 1 657 ? 50.406 -17.688 39 1 84.62 657 PHE A N 1
ATOM 5143 C CA . PHE A 1 657 ? 51.375 -16.609 38.969 1 84.62 657 PHE A CA 1
ATOM 5144 C C . PHE A 1 657 ? 50.938 -15.508 38 1 84.62 657 PHE A C 1
ATOM 5146 O O . PHE A 1 657 ? 50.969 -14.32 38.344 1 84.62 657 PHE A O 1
ATOM 5153 N N . ASP A 1 658 ? 50.5 -15.953 36.938 1 79.12 658 ASP A N 1
ATOM 5154 C CA . ASP A 1 658 ? 50.031 -14.969 35.969 1 79.12 658 ASP A CA 1
ATOM 5155 C C . ASP A 1 658 ? 48.781 -14.273 36.469 1 79.12 658 ASP A C 1
ATOM 5157 O O . ASP A 1 658 ? 48.625 -13.062 36.312 1 79.12 658 ASP A O 1
ATOM 5161 N N . GLY A 1 659 ? 47.875 -14.992 36.969 1 80.94 659 GLY A N 1
ATOM 5162 C CA . GLY A 1 659 ? 46.656 -14.398 37.562 1 80.94 659 GLY A CA 1
ATOM 5163 C C . GLY A 1 659 ? 46.969 -13.383 38.625 1 80.94 659 GLY A C 1
ATOM 5164 O O . GLY A 1 659 ? 46.344 -12.328 38.688 1 80.94 659 GLY A O 1
ATOM 5165 N N . PHE A 1 660 ? 48.062 -13.695 39.5 1 85.25 660 PHE A N 1
ATOM 5166 C CA . PHE A 1 660 ? 48.469 -12.781 40.562 1 85.25 660 PHE A CA 1
ATOM 5167 C C . PHE A 1 660 ? 49.031 -11.484 39.969 1 85.25 660 PHE A C 1
ATOM 5169 O O . PHE A 1 660 ? 48.688 -10.391 40.438 1 85.25 660 PHE A O 1
ATOM 5176 N N . ILE A 1 661 ? 49.688 -11.625 38.938 1 82.94 661 ILE A N 1
ATOM 5177 C CA . ILE A 1 661 ? 50.281 -10.438 38.312 1 82.94 661 ILE A CA 1
ATOM 5178 C C . ILE A 1 661 ? 49.188 -9.602 37.656 1 82.94 661 ILE A C 1
ATOM 5180 O O . ILE A 1 661 ? 49.219 -8.375 37.75 1 82.94 661 ILE A O 1
ATOM 5184 N N . TYR A 1 662 ? 48.312 -10.25 37.031 1 83.44 662 TYR A N 1
ATOM 5185 C CA . TYR A 1 662 ? 47.219 -9.516 36.406 1 83.44 662 TYR A CA 1
ATOM 5186 C C . TYR A 1 662 ? 46.375 -8.797 37.469 1 83.44 662 TYR A C 1
ATOM 5188 O O . TYR A 1 662 ? 45.969 -7.656 37.25 1 83.44 662 TYR A O 1
ATOM 5196 N N . PHE A 1 663 ? 46.219 -9.422 38.562 1 85.56 663 PHE A N 1
ATOM 5197 C CA . PHE A 1 663 ? 45.5 -8.805 39.656 1 85.56 663 PHE A CA 1
ATOM 5198 C C . PHE A 1 663 ? 46.219 -7.594 40.219 1 85.56 663 PHE A C 1
ATOM 5200 O O . PHE A 1 663 ? 45.625 -6.562 40.5 1 85.56 663 PHE A O 1
ATOM 5207 N N . MET A 1 664 ? 47.5 -7.68 40.312 1 85.19 664 MET A N 1
ATOM 5208 C CA . MET A 1 664 ? 48.312 -6.57 40.812 1 85.19 664 MET A CA 1
ATOM 5209 C C . MET A 1 664 ? 48.312 -5.406 39.812 1 85.19 664 MET A C 1
ATOM 5211 O O . MET A 1 664 ? 48.281 -4.242 40.219 1 85.19 664 MET A O 1
ATOM 5215 N N . ILE A 1 665 ? 48.219 -5.746 38.562 1 84.25 665 ILE A N 1
ATOM 5216 C CA . ILE A 1 665 ? 48.156 -4.703 37.562 1 84.25 665 ILE A CA 1
ATOM 5217 C C . ILE A 1 665 ? 46.812 -3.977 37.625 1 84.25 665 ILE A C 1
ATOM 5219 O O . ILE A 1 665 ? 46.75 -2.746 37.562 1 84.25 665 ILE A O 1
ATOM 5223 N N . LEU A 1 666 ? 45.75 -4.672 37.875 1 84.88 666 LEU A N 1
ATOM 5224 C CA . LEU A 1 666 ? 44.438 -4.078 37.969 1 84.88 666 LEU A CA 1
ATOM 5225 C C . LEU A 1 666 ? 44.312 -3.215 39.219 1 84.88 666 LEU A C 1
ATOM 5227 O O . LEU A 1 666 ? 43.656 -2.174 39.219 1 84.88 666 LEU A O 1
ATOM 5231 N N . CYS A 1 667 ? 45.062 -3.57 40.281 1 83.69 667 CYS A N 1
ATOM 5232 C CA . CYS A 1 667 ? 45.031 -2.799 41.531 1 83.69 667 CYS A CA 1
ATOM 5233 C C . CYS A 1 667 ? 45.906 -1.545 41.406 1 83.69 667 CYS A C 1
ATOM 5235 O O . CYS A 1 667 ? 45.625 -0.541 42.062 1 83.69 667 CYS A O 1
ATOM 5237 N N . ASN A 1 668 ? 46.812 -1.648 40.531 1 84.75 668 ASN A N 1
ATOM 5238 C CA . ASN A 1 668 ? 47.719 -0.515 40.344 1 84.75 668 ASN A CA 1
ATOM 5239 C C . ASN A 1 668 ? 47.094 0.562 39.469 1 84.75 668 ASN A C 1
ATOM 5241 O O . ASN A 1 668 ? 47.438 1.738 39.562 1 84.75 668 ASN A O 1
ATOM 5245 N N . THR A 1 669 ? 46.094 0.18 38.656 1 82.94 669 THR A N 1
ATOM 5246 C CA . THR A 1 669 ? 45.5 1.092 37.688 1 82.94 669 THR A CA 1
ATOM 5247 C C . THR A 1 669 ? 44.75 2.219 38.375 1 82.94 669 THR A C 1
ATOM 5249 O O . THR A 1 669 ? 44.906 3.391 38.031 1 82.94 669 THR A O 1
ATOM 5252 N N . PRO A 1 670 ? 44 1.942 39.438 1 82.56 670 PRO A N 1
ATOM 5253 C CA . PRO A 1 670 ? 43.344 3.062 40.094 1 82.56 670 PRO A CA 1
ATOM 5254 C C . PRO A 1 670 ? 44.312 3.996 40.812 1 82.56 670 PRO A C 1
ATOM 5256 O O . PRO A 1 670 ? 44.062 5.203 40.906 1 82.56 670 PRO A O 1
ATOM 5259 N N . VAL A 1 671 ? 45.469 3.545 41.281 1 81.69 671 VAL A N 1
ATOM 5260 C CA . VAL A 1 671 ? 46.438 4.359 42 1 81.69 671 VAL A CA 1
ATOM 5261 C C . VAL A 1 671 ? 47.125 5.328 41 1 81.69 671 VAL A C 1
ATOM 5263 O O . VAL A 1 671 ? 47.281 6.512 41.312 1 81.69 671 VAL A O 1
ATOM 5266 N N . ILE A 1 672 ? 47.281 4.797 39.844 1 80.75 672 ILE A N 1
ATOM 5267 C CA . ILE A 1 672 ? 47.875 5.641 38.812 1 80.75 672 ILE A CA 1
ATOM 5268 C C . ILE A 1 672 ? 46.875 6.703 38.344 1 80.75 672 ILE A C 1
ATOM 5270 O O . ILE A 1 672 ? 47.219 7.875 38.219 1 80.75 672 ILE A O 1
ATOM 5274 N N . LEU A 1 673 ? 45.625 6.344 38.156 1 79.5 673 LEU A N 1
ATOM 5275 C CA . LEU A 1 673 ? 44.594 7.262 37.719 1 79.5 673 LEU A CA 1
ATOM 5276 C C . LEU A 1 673 ? 44.344 8.352 38.75 1 79.5 673 LEU A C 1
ATOM 5278 O O . LEU A 1 673 ? 44.156 9.516 38.406 1 79.5 673 LEU A O 1
ATOM 5282 N N . CYS A 1 674 ? 44.469 7.977 40 1 78.31 674 CYS A N 1
ATOM 5283 C CA . CYS A 1 674 ? 44.312 8.945 41.094 1 78.31 674 CYS A CA 1
ATOM 5284 C C . CYS A 1 674 ? 45.469 9.93 41.125 1 78.31 674 CYS A C 1
ATOM 5286 O O . CYS A 1 674 ? 45.281 11.125 41.375 1 78.31 674 CYS A O 1
ATOM 5288 N N . GLU A 1 675 ? 46.531 9.367 40.844 1 76.62 675 GLU A N 1
ATOM 5289 C CA . GLU A 1 675 ? 47.719 10.219 40.875 1 76.62 675 GLU A CA 1
ATOM 5290 C C . GLU A 1 675 ? 47.719 11.242 39.75 1 76.62 675 GLU A C 1
ATOM 5292 O O . GLU A 1 675 ? 48.125 12.383 39.938 1 76.62 675 GLU A O 1
ATOM 5297 N N . VAL A 1 676 ? 47.094 10.797 38.594 1 75.62 676 VAL A N 1
ATOM 5298 C CA . VAL A 1 676 ? 47.062 11.68 37.406 1 75.62 676 VAL A CA 1
ATOM 5299 C C . VAL A 1 676 ? 45.938 12.688 37.562 1 75.62 676 VAL A C 1
ATOM 5301 O O . VAL A 1 676 ? 46.062 13.852 37.188 1 75.62 676 VAL A O 1
ATOM 5304 N N . LEU A 1 677 ? 44.812 12.328 38.156 1 73.44 677 LEU A N 1
ATOM 5305 C CA . LEU A 1 677 ? 43.594 13.156 38.219 1 73.44 677 LEU A CA 1
ATOM 5306 C C . LEU A 1 677 ? 43.688 14.156 39.344 1 73.44 677 LEU A C 1
ATOM 5308 O O . LEU A 1 677 ? 43.031 15.203 39.312 1 73.44 677 LEU A O 1
ATOM 5312 N N . LEU A 1 678 ? 44.5 13.828 40.344 1 67.19 678 LEU A N 1
ATOM 5313 C CA . LEU A 1 678 ? 44.531 14.711 41.5 1 67.19 678 LEU A CA 1
ATOM 5314 C C . LEU A 1 678 ? 45.281 16 41.188 1 67.19 678 LEU A C 1
ATOM 5316 O O . LEU A 1 678 ? 46.375 15.961 40.625 1 67.19 678 LEU A O 1
ATOM 5320 N N . LYS A 1 679 ? 44.406 17.109 41.156 1 62.72 679 LYS A N 1
ATOM 5321 C CA . LYS A 1 679 ? 45 18.438 40.938 1 62.72 679 LYS A CA 1
ATOM 5322 C C . LYS A 1 679 ? 45.656 18.969 42.219 1 62.72 679 LYS A C 1
ATOM 5324 O O . LYS A 1 679 ? 45.188 18.688 43.344 1 62.72 679 LYS A O 1
ATOM 5329 N N . ALA A 1 680 ? 46.781 19.781 42.062 1 62.25 680 ALA A N 1
ATOM 5330 C CA . ALA A 1 680 ? 47.469 20.422 43.188 1 62.25 680 ALA A CA 1
ATOM 5331 C C . ALA A 1 680 ? 46.562 21.469 43.844 1 62.25 680 ALA A C 1
ATOM 5333 O O . ALA A 1 680 ? 45.719 22.078 43.188 1 62.25 680 ALA A O 1
ATOM 5334 N N . PRO A 1 681 ? 46.656 21.438 45.25 1 64 681 PRO A N 1
ATOM 5335 C CA . PRO A 1 681 ? 47.5 20.844 46.25 1 64 681 PRO A CA 1
ATOM 5336 C C . PRO A 1 681 ? 46.906 19.594 46.875 1 64 681 PRO A C 1
ATOM 5338 O O . PRO A 1 681 ? 45.719 19.562 47.188 1 64 681 PRO A O 1
ATOM 5341 N N . VAL A 1 682 ? 47.594 18.406 46.875 1 65.81 682 VAL A N 1
ATOM 5342 C CA . VAL A 1 682 ? 47.125 17.125 47.406 1 65.81 682 VAL A CA 1
ATOM 5343 C C . VAL A 1 682 ? 47.5 17.016 48.875 1 65.81 682 VAL A C 1
ATOM 5345 O O . VAL A 1 682 ? 48.562 17.484 49.281 1 65.81 682 VAL A O 1
ATOM 5348 N N . ALA A 1 683 ? 46.531 16.734 49.844 1 75.44 683 ALA A N 1
ATOM 5349 C CA . ALA A 1 683 ? 46.781 16.5 51.25 1 75.44 683 ALA A CA 1
ATOM 5350 C C . ALA A 1 683 ? 48 15.609 51.469 1 75.44 683 ALA A C 1
ATOM 5352 O O . ALA A 1 683 ? 48.25 14.688 50.688 1 75.44 683 ALA A O 1
ATOM 5353 N N . GLN A 1 684 ? 48.844 15.922 52.375 1 73.62 684 GLN A N 1
ATOM 5354 C CA . GLN A 1 684 ? 50.094 15.219 52.656 1 73.62 684 GLN A CA 1
ATOM 5355 C C . GLN A 1 684 ? 49.844 13.742 52.906 1 73.62 684 GLN A C 1
ATOM 5357 O O . GLN A 1 684 ? 50.625 12.891 52.5 1 73.62 684 GLN A O 1
ATOM 5362 N N . SER A 1 685 ? 48.719 13.414 53.5 1 78.06 685 SER A N 1
ATOM 5363 C CA . SER A 1 685 ? 48.438 12.016 53.812 1 78.06 685 SER A CA 1
ATOM 5364 C C . SER A 1 685 ? 48.156 11.219 52.531 1 78.06 685 SER A C 1
ATOM 5366 O O . SER A 1 685 ? 48.562 10.07 52.438 1 78.06 685 SER A O 1
ATOM 5368 N N . VAL A 1 686 ? 47.594 11.891 51.625 1 78.81 686 VAL A N 1
ATOM 5369 C CA . VAL A 1 686 ? 47.281 11.203 50.375 1 78.81 686 VAL A CA 1
ATOM 5370 C C . VAL A 1 686 ? 48.562 11.031 49.531 1 78.81 686 VAL A C 1
ATOM 5372 O O . VAL A 1 686 ? 48.75 9.992 48.906 1 78.81 686 VAL A O 1
ATOM 5375 N N . MET A 1 687 ? 49.344 11.984 49.75 1 75.62 687 MET A N 1
ATOM 5376 C CA . MET A 1 687 ? 50.594 11.914 49 1 75.62 687 MET A CA 1
ATOM 5377 C C . MET A 1 687 ? 51.469 10.781 49.531 1 75.62 687 MET A C 1
ATOM 5379 O O . MET A 1 687 ? 52.094 10.062 48.75 1 75.62 687 MET A O 1
ATOM 5383 N N . ILE A 1 688 ? 51.5 10.609 50.781 1 79.62 688 ILE A N 1
ATOM 5384 C CA . ILE A 1 688 ? 52.312 9.555 51.375 1 79.62 688 ILE A CA 1
ATOM 5385 C C . ILE A 1 688 ? 51.688 8.188 51.062 1 79.62 688 ILE A C 1
ATOM 5387 O O . ILE A 1 688 ? 52.406 7.23 50.781 1 79.62 688 ILE A O 1
ATOM 5391 N N . ALA A 1 689 ? 50.438 8.195 51 1 83.75 689 ALA A N 1
ATOM 5392 C CA . ALA A 1 689 ? 49.75 6.941 50.656 1 83.75 689 ALA A CA 1
ATOM 5393 C C . ALA A 1 689 ? 50.031 6.551 49.188 1 83.75 689 ALA A C 1
ATOM 5395 O O . ALA A 1 689 ? 50.281 5.383 48.906 1 83.75 689 ALA A O 1
ATOM 5396 N N . ILE A 1 690 ? 50.031 7.461 48.344 1 81.44 690 ILE A N 1
ATOM 5397 C CA . ILE A 1 690 ? 50.25 7.172 46.938 1 81.44 690 ILE A CA 1
ATOM 5398 C C . ILE A 1 690 ? 51.719 6.773 46.75 1 81.44 690 ILE A C 1
ATOM 5400 O O . ILE A 1 690 ? 52 5.824 46 1 81.44 690 ILE A O 1
ATOM 5404 N N . ARG A 1 691 ? 52.625 7.43 47.469 1 80 691 ARG A N 1
ATOM 5405 C CA . ARG A 1 691 ? 54.031 7.094 47.375 1 80 691 ARG A CA 1
ATOM 5406 C C . ARG A 1 691 ? 54.312 5.699 47.938 1 80 691 ARG A C 1
ATOM 5408 O O . ARG A 1 691 ? 55.094 4.941 47.344 1 80 691 ARG A O 1
ATOM 5415 N N . GLY A 1 692 ? 53.625 5.453 48.969 1 85.31 692 GLY A N 1
ATOM 5416 C CA . GLY A 1 692 ? 53.781 4.129 49.562 1 85.31 692 GLY A CA 1
ATOM 5417 C C . GLY A 1 692 ? 53.219 3.023 48.656 1 85.31 692 GLY A C 1
ATOM 5418 O O . GLY A 1 692 ? 53.875 1.976 48.5 1 85.31 692 GLY A O 1
ATOM 5419 N N . LEU A 1 693 ? 52.156 3.254 48.062 1 86.75 693 LEU A N 1
ATOM 5420 C CA . LEU A 1 693 ? 51.562 2.254 47.188 1 86.75 693 LEU A CA 1
ATOM 5421 C C . LEU A 1 693 ? 52.375 2.094 45.906 1 86.75 693 LEU A C 1
ATOM 5423 O O . LEU A 1 693 ? 52.531 0.978 45.406 1 86.75 693 LEU A O 1
ATOM 5427 N N . ASN A 1 694 ? 52.875 3.154 45.406 1 83.81 694 ASN A N 1
ATOM 5428 C CA . ASN A 1 694 ? 53.719 3.064 44.25 1 83.81 694 ASN A CA 1
ATOM 5429 C C . ASN A 1 694 ? 55 2.248 44.531 1 83.81 694 ASN A C 1
ATOM 5431 O O . ASN A 1 694 ? 55.438 1.467 43.688 1 83.81 694 ASN A O 1
ATOM 5435 N N . MET A 1 695 ? 55.531 2.439 45.75 1 85.94 695 MET A N 1
ATOM 5436 C CA . MET A 1 695 ? 56.719 1.673 46.125 1 85.94 695 MET A CA 1
ATOM 5437 C C . MET A 1 695 ? 56.375 0.19 46.281 1 85.94 695 MET A C 1
ATOM 5439 O O . MET A 1 695 ? 57.156 -0.666 45.844 1 85.94 695 MET A O 1
ATOM 5443 N N . PHE A 1 696 ? 55.219 -0.032 46.75 1 88.62 696 PHE A N 1
ATOM 5444 C CA . PHE A 1 696 ? 54.781 -1.415 46.875 1 88.62 696 PHE A CA 1
ATOM 5445 C C . PHE A 1 696 ? 54.656 -2.086 45.531 1 88.62 696 PHE A C 1
ATOM 5447 O O . PHE A 1 696 ? 55.188 -3.184 45.312 1 88.62 696 PHE A O 1
ATOM 5454 N N . PHE A 1 697 ? 53.938 -1.553 44.594 1 88.44 697 PHE A N 1
ATOM 5455 C CA . PHE A 1 697 ? 53.719 -2.168 43.281 1 88.44 697 PHE A CA 1
ATOM 5456 C C . PHE A 1 697 ? 55.031 -2.229 42.531 1 88.44 697 PHE A C 1
ATOM 5458 O O . PHE A 1 697 ? 55.281 -3.17 41.75 1 88.44 697 PHE A O 1
ATOM 5465 N N . PHE A 1 698 ? 55.906 -1.304 42.75 1 87.12 698 PHE A N 1
ATOM 5466 C CA . PHE A 1 698 ? 57.219 -1.351 42.125 1 87.12 698 PHE A CA 1
ATOM 5467 C C . PHE A 1 698 ? 58 -2.57 42.594 1 87.12 698 PHE A C 1
ATOM 5469 O O . PHE A 1 698 ? 58.594 -3.273 41.781 1 87.12 698 PHE A O 1
ATOM 5476 N N . ILE A 1 699 ? 57.938 -2.855 43.875 1 89.75 699 ILE A N 1
ATOM 5477 C CA . ILE A 1 699 ? 58.656 -3.998 44.438 1 89.75 699 ILE A CA 1
ATOM 5478 C C . ILE A 1 699 ? 58.062 -5.293 43.844 1 89.75 699 ILE A C 1
ATOM 5480 O O . ILE A 1 699 ? 58.812 -6.211 43.5 1 89.75 699 ILE A O 1
ATOM 5484 N N . VAL A 1 700 ? 56.844 -5.32 43.688 1 90.12 700 VAL A N 1
ATOM 5485 C CA . VAL A 1 700 ? 56.188 -6.512 43.156 1 90.12 700 VAL A CA 1
ATOM 5486 C C . VAL A 1 700 ? 56.625 -6.715 41.688 1 90.12 700 VAL A C 1
ATOM 5488 O O . VAL A 1 700 ? 56.938 -7.84 41.281 1 90.12 700 VAL A O 1
ATOM 5491 N N . TYR A 1 701 ? 56.75 -5.691 40.906 1 88.75 701 TYR A N 1
ATOM 5492 C CA . TYR A 1 701 ? 57.125 -5.805 39.5 1 88.75 701 TYR A CA 1
ATOM 5493 C C . TYR A 1 701 ? 58.594 -6.191 39.344 1 88.75 701 TYR A C 1
ATOM 5495 O O . TYR A 1 701 ? 58.938 -6.98 38.469 1 88.75 701 TYR A O 1
ATOM 5503 N N . VAL A 1 702 ? 59.406 -5.711 40.219 1 89 702 VAL A N 1
ATOM 5504 C CA . VAL A 1 702 ? 60.812 -6.055 40.188 1 89 702 VAL A CA 1
ATOM 5505 C C . VAL A 1 702 ? 61 -7.508 40.594 1 89 702 VAL A C 1
ATOM 5507 O O . VAL A 1 702 ? 61.812 -8.227 40 1 89 702 VAL A O 1
ATOM 5510 N N . LEU A 1 703 ? 60.219 -7.91 41.594 1 90.31 703 LEU A N 1
ATOM 5511 C CA . LEU A 1 703 ? 60.281 -9.305 42 1 90.31 703 LEU A CA 1
ATOM 5512 C C . LEU A 1 703 ? 59.844 -10.227 40.844 1 90.31 703 LEU A C 1
ATOM 5514 O O . LEU A 1 703 ? 60.438 -11.297 40.656 1 90.31 703 LEU A O 1
ATOM 5518 N N . GLU A 1 704 ? 58.812 -9.844 40.156 1 89.12 704 GLU A N 1
ATOM 5519 C CA . GLU A 1 704 ? 58.375 -10.609 39 1 89.12 704 GLU A CA 1
ATOM 5520 C C . GLU A 1 704 ? 59.5 -10.734 37.969 1 89.12 704 GLU A C 1
ATOM 5522 O O . GLU A 1 704 ? 59.75 -11.82 37.438 1 89.12 704 GLU A O 1
ATOM 5527 N N . MET A 1 705 ? 60.219 -9.641 37.719 1 88.56 705 MET A N 1
ATOM 5528 C CA . MET A 1 705 ? 61.312 -9.633 36.719 1 88.56 705 MET A CA 1
ATOM 5529 C C . MET A 1 705 ? 62.438 -10.547 37.156 1 88.56 705 MET A C 1
ATOM 5531 O O . MET A 1 705 ? 62.969 -11.328 36.375 1 88.56 705 MET A O 1
ATOM 5535 N N . ILE A 1 706 ? 62.719 -10.562 38.469 1 89.69 706 ILE A N 1
ATOM 5536 C CA . ILE A 1 706 ? 63.812 -11.359 39 1 89.69 706 ILE A CA 1
ATOM 5537 C C . ILE A 1 706 ? 63.469 -12.844 38.906 1 89.69 706 ILE A C 1
ATOM 5539 O O . ILE A 1 706 ? 64.25 -13.656 38.469 1 89.69 706 ILE A O 1
ATOM 5543 N N . ILE A 1 707 ? 62.25 -13.109 39.25 1 89.38 707 ILE A N 1
ATOM 5544 C CA . ILE A 1 707 ? 61.812 -14.5 39.25 1 89.38 707 ILE A CA 1
ATOM 5545 C C . ILE A 1 707 ? 61.812 -15.016 37.812 1 89.38 707 ILE A C 1
ATOM 5547 O O . ILE A 1 707 ? 62.25 -16.141 37.531 1 89.38 707 ILE A O 1
ATOM 5551 N N . LYS A 1 708 ? 61.375 -14.25 36.875 1 87 708 LYS A N 1
ATOM 5552 C CA . LYS A 1 708 ? 61.344 -14.664 35.469 1 87 708 LYS A CA 1
ATOM 5553 C C . LYS A 1 708 ? 62.719 -14.781 34.875 1 87 708 LYS A C 1
ATOM 5555 O O . LYS A 1 708 ? 63 -15.68 34.094 1 87 708 LYS A O 1
ATOM 5560 N N . MET A 1 709 ? 63.625 -13.883 35.281 1 86.75 709 MET A N 1
ATOM 5561 C CA . MET A 1 709 ? 65 -13.953 34.781 1 86.75 709 MET A CA 1
ATOM 5562 C C . MET A 1 709 ? 65.75 -15.18 35.344 1 86.75 709 MET A C 1
ATOM 5564 O O . MET A 1 709 ? 66.5 -15.812 34.625 1 86.75 709 MET A O 1
ATOM 5568 N N . CYS A 1 710 ? 65.312 -15.484 36.562 1 87.06 710 CYS A N 1
ATOM 5569 C CA . CYS A 1 710 ? 65.875 -16.688 37.156 1 87.06 710 CYS A CA 1
ATOM 5570 C C . CYS A 1 710 ? 65.375 -17.938 36.5 1 87.06 710 CYS A C 1
ATOM 5572 O O . CYS A 1 710 ? 66.062 -18.906 36.312 1 87.06 710 CYS A O 1
ATOM 5574 N N . ALA A 1 711 ? 64.125 -17.875 36.156 1 85.75 711 ALA A N 1
ATOM 5575 C CA . ALA A 1 711 ? 63.5 -19.047 35.531 1 85.75 711 ALA A CA 1
ATOM 5576 C C . ALA A 1 711 ? 63.938 -19.219 34.094 1 85.75 711 ALA A C 1
ATOM 5578 O O . ALA A 1 711 ? 64.312 -20.312 33.656 1 85.75 711 ALA A O 1
ATOM 5579 N N . LEU A 1 712 ? 64 -18.172 33.281 1 81.31 712 LEU A N 1
ATOM 5580 C CA . LEU A 1 712 ? 64.25 -18.266 31.828 1 81.31 712 LEU A CA 1
ATOM 5581 C C . LEU A 1 712 ? 65.688 -17.906 31.484 1 81.31 712 LEU A C 1
ATOM 5583 O O . LEU A 1 712 ? 66.125 -18.219 30.391 1 81.31 712 LEU A O 1
ATOM 5587 N N . GLY A 1 713 ? 66.5 -17.406 32.406 1 79.75 713 GLY A N 1
ATOM 5588 C CA . GLY A 1 713 ? 67.812 -16.891 32.094 1 79.75 713 GLY A CA 1
ATOM 5589 C C . GLY A 1 713 ? 67.75 -15.453 31.594 1 79.75 713 GLY A C 1
ATOM 5590 O O . GLY A 1 713 ? 66.75 -14.953 31.188 1 79.75 713 GLY A O 1
ATOM 5591 N N . PHE A 1 714 ? 68.812 -14.719 31.625 1 81.5 714 PHE A N 1
ATOM 5592 C CA . PHE A 1 714 ? 68.875 -13.32 31.234 1 81.5 714 PHE A CA 1
ATOM 5593 C C . PHE A 1 714 ? 68.562 -13.156 29.75 1 81.5 714 PHE A C 1
ATOM 5595 O O . PHE A 1 714 ? 67.812 -12.297 29.359 1 81.5 714 PHE A O 1
ATOM 5602 N N . ARG A 1 715 ? 69.062 -13.992 28.953 1 80.25 715 ARG A N 1
ATOM 5603 C CA . ARG A 1 715 ? 68.812 -13.914 27.516 1 80.25 715 ARG A CA 1
ATOM 5604 C C . ARG A 1 715 ? 67.438 -14.438 27.141 1 80.25 715 ARG A C 1
ATOM 5606 O O . ARG A 1 715 ? 66.812 -13.914 26.234 1 80.25 715 ARG A O 1
ATOM 5613 N N . GLY A 1 716 ? 67.062 -15.344 27.922 1 77.94 716 GLY A N 1
ATOM 5614 C CA . GLY A 1 716 ? 65.75 -15.914 27.688 1 77.94 716 GLY A CA 1
ATOM 5615 C C . GLY A 1 716 ? 64.625 -14.977 28.031 1 77.94 716 GLY A C 1
ATOM 5616 O O . GLY A 1 716 ? 63.562 -14.969 27.375 1 77.94 716 GLY A O 1
ATOM 5617 N N . TYR A 1 717 ? 64.812 -14.156 29 1 81.31 717 TYR A N 1
ATOM 5618 C CA . TYR A 1 717 ? 63.844 -13.18 29.422 1 81.31 717 TYR A CA 1
ATOM 5619 C C . TYR A 1 717 ? 63.594 -12.156 28.328 1 81.31 717 TYR A C 1
ATOM 5621 O O . TYR A 1 717 ? 62.438 -11.805 28.047 1 81.31 717 TYR A O 1
ATOM 5629 N N . PHE A 1 718 ? 64.562 -11.695 27.547 1 81.75 718 PHE A N 1
ATOM 5630 C CA . PHE A 1 718 ? 64.438 -10.617 26.578 1 81.75 718 PHE A CA 1
ATOM 5631 C C . PHE A 1 718 ? 64.062 -11.164 25.203 1 81.75 718 PHE A C 1
ATOM 5633 O O . PHE A 1 718 ? 63.875 -10.406 24.25 1 81.75 718 PHE A O 1
ATOM 5640 N N . LYS A 1 719 ? 63.812 -12.375 25.125 1 76.69 719 LYS A N 1
ATOM 5641 C CA . LYS A 1 719 ? 63.344 -12.938 23.859 1 76.69 719 LYS A CA 1
ATOM 5642 C C . LYS A 1 719 ? 61.844 -12.695 23.672 1 76.69 719 LYS A C 1
ATOM 5644 O O . LYS A 1 719 ? 61.375 -12.547 22.531 1 76.69 719 LYS A O 1
ATOM 5649 N N . SER A 1 720 ? 61.188 -12.609 24.75 1 74.19 720 SER A N 1
ATOM 5650 C CA . SER A 1 720 ? 59.781 -12.328 24.688 1 74.19 720 SER A CA 1
ATOM 5651 C C . SER A 1 720 ? 59.5 -10.828 24.609 1 74.19 720 SER A C 1
ATOM 5653 O O . SER A 1 720 ? 60.062 -10.055 25.375 1 74.19 720 SER A O 1
ATOM 5655 N N . HIS A 1 721 ? 58.656 -10.375 23.625 1 75 721 HIS A N 1
ATOM 5656 C CA . HIS A 1 721 ? 58.344 -8.961 23.453 1 75 721 HIS A CA 1
ATOM 5657 C C . HIS A 1 721 ? 57.562 -8.438 24.641 1 75 721 HIS A C 1
ATOM 5659 O O . HIS A 1 721 ? 57.625 -7.25 24.969 1 75 721 HIS A O 1
ATOM 5665 N N . TRP A 1 722 ? 56.875 -9.25 25.281 1 75.56 722 TRP A N 1
ATOM 5666 C CA . TRP A 1 722 ? 56.125 -8.82 26.453 1 75.56 722 TRP A CA 1
ATOM 5667 C C . TRP A 1 722 ? 57.062 -8.5 27.625 1 75.56 722 TRP A C 1
ATOM 5669 O O . TRP A 1 722 ? 56.812 -7.531 28.359 1 75.56 722 TRP A O 1
ATOM 5679 N N . ASN A 1 723 ? 58.031 -9.352 27.719 1 80.19 723 ASN A N 1
ATOM 5680 C CA . ASN A 1 723 ? 58.969 -9.117 28.797 1 80.19 723 ASN A CA 1
ATOM 5681 C C . ASN A 1 723 ? 59.844 -7.883 28.531 1 80.19 723 ASN A C 1
ATOM 5683 O O . ASN A 1 723 ? 60.25 -7.184 29.453 1 80.19 723 ASN A O 1
ATOM 5687 N N . LYS A 1 724 ? 60.062 -7.582 27.25 1 81.06 724 LYS A N 1
ATOM 5688 C CA . LYS A 1 724 ? 60.75 -6.344 26.906 1 81.06 724 LYS A CA 1
ATOM 5689 C C . LYS A 1 724 ? 59.938 -5.121 27.312 1 81.06 724 LYS A C 1
ATOM 5691 O O . LYS A 1 724 ? 60.469 -4.145 27.828 1 81.06 724 LYS A O 1
ATOM 5696 N N . LEU A 1 725 ? 58.656 -5.285 27.031 1 79.12 725 LEU A N 1
ATOM 5697 C CA . LEU A 1 725 ? 57.781 -4.191 27.406 1 79.12 725 LEU A CA 1
ATOM 5698 C C . LEU A 1 725 ? 57.75 -4.027 28.922 1 79.12 725 LEU A C 1
ATOM 5700 O O . LEU A 1 725 ? 57.75 -2.902 29.422 1 79.12 725 LEU A O 1
ATOM 5704 N N . ASP A 1 726 ? 57.688 -5.137 29.609 1 80.31 726 ASP A N 1
ATOM 5705 C CA . ASP A 1 726 ? 57.688 -5.082 31.062 1 80.31 726 ASP A CA 1
ATOM 5706 C C . ASP A 1 726 ? 58.969 -4.445 31.578 1 80.31 726 ASP A C 1
ATOM 5708 O O . ASP A 1 726 ? 58.969 -3.658 32.531 1 80.31 726 ASP A O 1
ATOM 5712 N N . PHE A 1 727 ? 60.094 -4.801 30.969 1 85.88 727 PHE A N 1
ATOM 5713 C CA . PHE A 1 727 ? 61.375 -4.234 31.359 1 85.88 727 PHE A CA 1
ATOM 5714 C C . PHE A 1 727 ? 61.375 -2.73 31.125 1 85.88 727 PHE A C 1
ATOM 5716 O O . PHE A 1 727 ? 61.844 -1.968 31.969 1 85.88 727 PHE A O 1
ATOM 5723 N N . PHE A 1 728 ? 60.844 -2.303 30.031 1 84.25 728 PHE A N 1
ATOM 5724 C CA . PHE A 1 728 ? 60.781 -0.881 29.719 1 84.25 728 PHE A CA 1
ATOM 5725 C C . PHE A 1 728 ? 59.906 -0.148 30.734 1 84.25 728 PHE A C 1
ATOM 5727 O O . PHE A 1 728 ? 60.281 0.946 31.188 1 84.25 728 PHE A O 1
ATOM 5734 N N . ILE A 1 729 ? 58.844 -0.751 31.156 1 82.5 729 ILE A N 1
ATOM 5735 C CA . ILE A 1 729 ? 57.938 -0.141 32.125 1 82.5 729 ILE A CA 1
ATOM 5736 C C . ILE A 1 729 ? 58.625 -0.039 33.469 1 82.5 729 ILE A C 1
ATOM 5738 O O . ILE A 1 729 ? 58.5 0.965 34.188 1 82.5 729 ILE A O 1
ATOM 5742 N N . ILE A 1 730 ? 59.438 -1.034 33.844 1 85.19 730 ILE A N 1
ATOM 5743 C CA . ILE A 1 730 ? 60.125 -1.031 35.125 1 85.19 730 ILE A CA 1
ATOM 5744 C C . ILE A 1 730 ? 61.219 0.06 35.094 1 85.19 730 ILE A C 1
ATOM 5746 O O . ILE A 1 730 ? 61.406 0.748 36.094 1 85.19 730 ILE A O 1
ATOM 5750 N N . VAL A 1 731 ? 61.75 0.312 33.969 1 85.44 731 VAL A N 1
ATOM 5751 C CA . VAL A 1 731 ? 62.75 1.362 33.844 1 85.44 731 VAL A CA 1
ATOM 5752 C C . VAL A 1 731 ? 62.094 2.73 34 1 85.44 731 VAL A C 1
ATOM 5754 O O . VAL A 1 731 ? 62.625 3.602 34.719 1 85.44 731 VAL A O 1
ATOM 5757 N N . MET A 1 732 ? 60.969 2.783 33.438 1 80.69 732 MET A N 1
ATOM 5758 C CA . MET A 1 732 ? 60.25 4.051 33.562 1 80.69 732 MET A CA 1
ATOM 5759 C C . MET A 1 732 ? 59.719 4.254 35 1 80.69 732 MET A C 1
ATOM 5761 O O . MET A 1 732 ? 59.75 5.371 35.5 1 80.69 732 MET A O 1
ATOM 5765 N N . ALA A 1 733 ? 59.312 3.193 35.594 1 81.19 733 ALA A N 1
ATOM 5766 C CA . ALA A 1 733 ? 58.812 3.273 36.969 1 81.19 733 ALA A CA 1
ATOM 5767 C C . ALA A 1 733 ? 59.969 3.613 37.938 1 81.19 733 ALA A C 1
ATOM 5769 O O . ALA A 1 733 ? 59.781 4.324 38.906 1 81.19 733 ALA A O 1
ATOM 5770 N N . THR A 1 734 ? 61.156 3.117 37.625 1 84.69 734 THR A N 1
ATOM 5771 C CA . THR A 1 734 ? 62.344 3.438 38.438 1 84.69 734 THR A CA 1
ATOM 5772 C C . THR A 1 734 ? 62.656 4.922 38.344 1 84.69 734 THR A C 1
ATOM 5774 O O . THR A 1 734 ? 63.031 5.555 39.344 1 84.69 734 THR A O 1
ATOM 5777 N N . GLY A 1 735 ? 62.438 5.465 37.156 1 80.06 735 GLY A N 1
ATOM 5778 C CA . GLY A 1 735 ? 62.625 6.898 37 1 80.06 735 GLY A CA 1
ATOM 5779 C C . GLY A 1 735 ? 61.656 7.734 37.812 1 80.06 735 GLY A C 1
ATOM 5780 O O . GLY A 1 735 ? 62.062 8.719 38.438 1 80.06 735 GLY A O 1
ATOM 5781 N N . ASP A 1 736 ? 60.469 7.285 37.812 1 78.06 736 ASP A N 1
ATOM 5782 C CA . ASP A 1 736 ? 59.438 7.996 38.562 1 78.06 736 ASP A CA 1
ATOM 5783 C C . ASP A 1 736 ? 59.719 7.898 40.062 1 78.06 736 ASP A C 1
ATOM 5785 O O . ASP A 1 736 ? 59.531 8.867 40.781 1 78.06 736 ASP A O 1
ATOM 5789 N N . LEU A 1 737 ? 60.219 6.734 40.5 1 78.31 737 LEU A N 1
ATOM 5790 C CA . LEU A 1 737 ? 60.531 6.531 41.938 1 78.31 737 LEU A CA 1
ATOM 5791 C C . LEU A 1 737 ? 61.719 7.387 42.344 1 78.31 737 LEU A C 1
ATOM 5793 O O . LEU A 1 737 ? 61.719 7.926 43.469 1 78.31 737 LEU A O 1
ATOM 5797 N N . ILE A 1 738 ? 62.562 7.551 41.469 1 80.81 738 ILE A N 1
ATOM 5798 C CA . ILE A 1 738 ? 63.719 8.391 41.75 1 80.81 738 ILE A CA 1
ATOM 5799 C C . ILE A 1 738 ? 63.281 9.844 41.906 1 80.81 738 ILE A C 1
ATOM 5801 O O . ILE A 1 738 ? 63.75 10.555 42.812 1 80.81 738 ILE A O 1
ATOM 5805 N N . LEU A 1 739 ? 62.344 10.125 41.188 1 77 739 LEU A N 1
ATOM 5806 C CA . LEU A 1 739 ? 61.844 11.484 41.281 1 77 739 LEU A CA 1
ATOM 5807 C C . LEU A 1 739 ? 61.031 11.672 42.562 1 77 739 LEU A C 1
ATOM 5809 O O . LEU A 1 739 ? 61.094 12.742 43.188 1 77 739 LEU A O 1
ATOM 5813 N N . ASP A 1 740 ? 60.406 10.68 42.969 1 75.44 740 ASP A N 1
ATOM 5814 C CA . ASP A 1 740 ? 59.688 10.734 44.219 1 75.44 740 ASP A CA 1
ATOM 5815 C C . ASP A 1 740 ? 60.656 10.844 45.406 1 75.44 740 ASP A C 1
ATOM 5817 O O . ASP A 1 740 ? 60.375 11.586 46.344 1 75.44 740 ASP A O 1
ATOM 5821 N N . ILE A 1 741 ? 61.781 10.156 45.281 1 76.5 741 ILE A N 1
ATOM 5822 C CA . ILE A 1 741 ? 62.781 10.188 46.344 1 76.5 741 ILE A CA 1
ATOM 5823 C C . ILE A 1 741 ? 63.469 11.555 46.375 1 76.5 741 ILE A C 1
ATOM 5825 O O . ILE A 1 741 ? 63.688 12.117 47.438 1 76.5 741 ILE A O 1
ATOM 5829 N N . ILE A 1 742 ? 63.594 12.078 45.25 1 76 742 ILE A N 1
ATOM 5830 C CA . ILE A 1 742 ? 64.188 13.406 45.188 1 76 742 ILE A CA 1
ATOM 5831 C C . ILE A 1 742 ? 63.219 14.445 45.75 1 76 742 ILE A C 1
ATOM 5833 O O . ILE A 1 742 ? 63.656 15.359 46.469 1 76 742 ILE A O 1
ATOM 5837 N N . ASP A 1 743 ? 62 14.227 45.5 1 72.12 743 ASP A N 1
ATOM 5838 C CA . ASP A 1 743 ? 60.969 15.133 46.031 1 72.12 743 ASP A CA 1
ATOM 5839 C C . ASP A 1 743 ? 60.906 15.031 47.531 1 72.12 743 ASP A C 1
ATOM 5841 O O . ASP A 1 743 ? 60.719 16.047 48.219 1 72.12 743 ASP A O 1
ATOM 5845 N N . ALA A 1 744 ? 61.125 13.852 48.062 1 69.81 744 ALA A N 1
ATOM 5846 C CA . ALA A 1 744 ? 61.031 13.641 49.5 1 69.81 744 ALA A CA 1
ATOM 5847 C C . ALA A 1 744 ? 62.281 14.188 50.219 1 69.81 744 ALA A C 1
ATOM 5849 O O . ALA A 1 744 ? 62.188 14.688 51.344 1 69.81 744 ALA A O 1
ATOM 5850 N N . VAL A 1 745 ? 63.438 14.195 49.5 1 71.88 745 VAL A N 1
ATOM 5851 C CA . VAL A 1 745 ? 64.688 14.562 50.156 1 71.88 745 VAL A CA 1
ATOM 5852 C C . VAL A 1 745 ? 65.062 16.016 49.844 1 71.88 745 VAL A C 1
ATOM 5854 O O . VAL A 1 745 ? 65.688 16.688 50.625 1 71.88 745 VAL A O 1
ATOM 5857 N N . THR A 1 746 ? 64.562 16.516 48.688 1 67.12 746 THR A N 1
ATOM 5858 C CA . THR A 1 746 ? 64.938 17.875 48.312 1 67.12 746 THR A CA 1
ATOM 5859 C C . THR A 1 746 ? 63.719 18.797 48.375 1 67.12 746 THR A C 1
ATOM 5861 O O . THR A 1 746 ? 62.562 18.328 48.344 1 67.12 746 THR A O 1
ATOM 5864 N N . PRO A 1 747 ? 63.781 20.062 48.594 1 61.41 747 PRO A N 1
ATOM 5865 C CA . PRO A 1 747 ? 62.688 21.016 48.594 1 61.41 747 PRO A CA 1
ATOM 5866 C C . PRO A 1 747 ? 62 21.141 47.25 1 61.41 747 PRO A C 1
ATOM 5868 O O . PRO A 1 747 ? 61.031 21.906 47.125 1 61.41 747 PRO A O 1
ATOM 5871 N N . TRP A 1 748 ? 62.312 20.469 46.188 1 58.84 748 TRP A N 1
ATOM 5872 C CA . TRP A 1 748 ? 61.688 20.484 44.875 1 58.84 748 TRP A CA 1
ATOM 5873 C C . TRP A 1 748 ? 60.344 19.734 44.875 1 58.84 748 TRP A C 1
ATOM 5875 O O . TRP A 1 748 ? 60.281 18.594 45.375 1 58.84 748 TRP A O 1
ATOM 5885 N N . ASP A 1 749 ? 59.156 20.5 44.781 1 58.97 749 ASP A N 1
ATOM 5886 C CA . ASP A 1 749 ? 57.844 19.891 44.875 1 58.97 749 ASP A CA 1
ATOM 5887 C C . ASP A 1 749 ? 57.406 19.328 43.531 1 58.97 749 ASP A C 1
ATOM 5889 O O . ASP A 1 749 ? 57.25 20.078 42.562 1 58.97 749 ASP A O 1
ATOM 5893 N N . LYS A 1 750 ? 57.406 18 43.344 1 60.19 750 LYS A N 1
ATOM 5894 C CA . LYS A 1 750 ? 57 17.297 42.125 1 60.19 750 LYS A CA 1
ATOM 5895 C C . LYS A 1 750 ? 55.594 17.766 41.656 1 60.19 750 LYS A C 1
ATOM 5897 O O . LYS A 1 750 ? 55.344 17.828 40.438 1 60.19 750 LYS A O 1
ATOM 5902 N N . TRP A 1 751 ? 54.781 18.094 42.5 1 56.44 751 TRP A N 1
ATOM 5903 C CA . TRP A 1 751 ? 53.406 18.453 42.188 1 56.44 751 TRP A CA 1
ATOM 5904 C C . TRP A 1 751 ? 53.312 19.953 41.875 1 56.44 751 TRP A C 1
ATOM 5906 O O . TRP A 1 751 ? 52.469 20.359 41.031 1 56.44 751 TRP A O 1
ATOM 5916 N N . SER A 1 752 ? 53.969 20.812 42.625 1 54.31 752 SER A N 1
ATOM 5917 C CA . SER A 1 752 ? 53.844 22.266 42.5 1 54.31 752 SER A CA 1
ATOM 5918 C C . SER A 1 752 ? 54.781 22.797 41.406 1 54.31 752 SER A C 1
ATOM 5920 O O . SER A 1 752 ? 54.625 23.922 40.938 1 54.31 752 SER A O 1
ATOM 5922 N N . ASN A 1 753 ? 55.938 22.297 41.219 1 52.06 753 ASN A N 1
ATOM 5923 C CA . ASN A 1 753 ? 56.844 22.938 40.281 1 52.06 753 ASN A CA 1
ATOM 5924 C C . ASN A 1 753 ? 56.344 22.781 38.844 1 52.06 753 ASN A C 1
ATOM 5926 O O . ASN A 1 753 ? 56.25 21.656 38.344 1 52.06 753 ASN A O 1
ATOM 5930 N N . MET A 1 754 ? 55.438 23.75 38.438 1 45.06 754 MET A N 1
ATOM 5931 C CA . MET A 1 754 ? 54.656 23.984 37.219 1 45.06 754 MET A CA 1
ATOM 5932 C C . MET A 1 754 ? 55.562 24 36 1 45.06 754 MET A C 1
ATOM 5934 O O . MET A 1 754 ? 55.156 24.406 34.906 1 45.06 754 MET A O 1
ATOM 5938 N N . ASN A 1 755 ? 56.875 23.984 36 1 48.56 755 ASN A N 1
ATOM 5939 C CA . ASN A 1 755 ? 57.188 24.141 34.562 1 48.56 755 ASN A CA 1
ATOM 5940 C C . ASN A 1 755 ? 56.438 23.141 33.719 1 48.56 755 ASN A C 1
ATOM 5942 O O . ASN A 1 755 ? 56.375 21.953 34.031 1 48.56 755 ASN A O 1
ATOM 5946 N N . SER A 1 756 ? 55.406 23.594 32.938 1 50.91 756 SER A N 1
ATOM 5947 C CA . SER A 1 756 ? 54.375 23 32.125 1 50.91 756 SER A CA 1
ATOM 5948 C C . SER A 1 756 ? 54.844 21.734 31.422 1 50.91 756 SER A C 1
ATOM 5950 O O . SER A 1 756 ? 54.156 20.719 31.375 1 50.91 756 SER A O 1
ATOM 5952 N N . SER A 1 757 ? 56.031 21.938 30.891 1 54.59 757 SER A N 1
ATOM 5953 C CA . SER A 1 757 ? 56.5 20.828 30.047 1 54.59 757 SER A CA 1
ATOM 5954 C C . SER A 1 757 ? 56.906 19.625 30.891 1 54.59 757 SER A C 1
ATOM 5956 O O . SER A 1 757 ? 56.656 18.469 30.5 1 54.59 757 SER A O 1
ATOM 5958 N N . PHE A 1 758 ? 57.5 19.859 32.031 1 56.88 758 PHE A N 1
ATOM 5959 C CA . PHE A 1 758 ? 57.969 18.781 32.844 1 56.88 758 PHE A CA 1
ATOM 5960 C C . PHE A 1 758 ? 56.812 18.078 33.562 1 56.88 758 PHE A C 1
ATOM 5962 O O . PHE A 1 758 ? 56.812 16.859 33.719 1 56.88 758 PHE A O 1
ATOM 5969 N N . ILE A 1 759 ? 55.844 18.875 33.875 1 56.78 759 ILE A N 1
ATOM 5970 C CA . ILE A 1 759 ? 54.625 18.266 34.438 1 56.78 759 ILE A CA 1
ATOM 5971 C C . ILE A 1 759 ? 53.969 17.359 33.375 1 56.78 759 ILE A C 1
ATOM 5973 O O . ILE A 1 759 ? 53.531 16.25 33.719 1 56.78 759 ILE A O 1
ATOM 5977 N N . THR A 1 760 ? 54 17.875 32.25 1 59.84 760 THR A N 1
ATOM 5978 C CA . THR A 1 760 ? 53.438 17.062 31.203 1 59.84 760 THR A CA 1
ATOM 5979 C C . THR A 1 760 ? 54.25 15.797 30.984 1 59.84 760 THR A C 1
ATOM 5981 O O . THR A 1 760 ? 53.688 14.719 30.75 1 59.84 760 THR A O 1
ATOM 5984 N N . ALA A 1 761 ? 55.562 15.969 31.125 1 62.59 761 ALA A N 1
ATOM 5985 C CA . ALA A 1 761 ? 56.406 14.797 30.922 1 62.59 761 ALA A CA 1
ATOM 5986 C C . ALA A 1 761 ? 56.25 13.781 32.031 1 62.59 761 ALA A C 1
ATOM 5988 O O . ALA A 1 761 ? 56.219 12.57 31.781 1 62.59 761 ALA A O 1
ATOM 5989 N N . THR A 1 762 ? 56.156 14.281 33.25 1 63.47 762 THR A N 1
ATOM 5990 C CA . THR A 1 762 ? 55.969 13.359 34.375 1 63.47 762 THR A CA 1
ATOM 5991 C C . THR A 1 762 ? 54.594 12.711 34.312 1 63.47 762 THR A C 1
ATOM 5993 O O . THR A 1 762 ? 54.438 11.531 34.625 1 63.47 762 THR A O 1
ATOM 5996 N N . LYS A 1 763 ? 53.688 13.516 33.875 1 65.38 763 LYS A N 1
ATOM 5997 C CA . LYS A 1 763 ? 52.375 12.945 33.688 1 65.38 763 LYS A CA 1
ATOM 5998 C C . LYS A 1 763 ? 52.375 11.898 32.562 1 65.38 763 LYS A C 1
ATOM 6000 O O . LYS A 1 763 ? 51.719 10.867 32.688 1 65.38 763 LYS A O 1
ATOM 6005 N N . LEU A 1 764 ? 53.188 12.172 31.656 1 64.88 764 LEU A N 1
ATOM 6006 C CA . LEU A 1 764 ? 53.312 11.219 30.562 1 64.88 764 LEU A CA 1
ATOM 6007 C C . LEU A 1 764 ? 53.969 9.938 31.016 1 64.88 764 LEU A C 1
ATOM 6009 O O . LEU A 1 764 ? 53.594 8.836 30.625 1 64.88 764 LEU A O 1
ATOM 6013 N N . LEU A 1 765 ? 54.969 10.117 31.859 1 67.06 765 LEU A N 1
ATOM 6014 C CA . LEU A 1 765 ? 55.688 8.945 32.375 1 67.06 765 LEU A CA 1
ATOM 6015 C C . LEU A 1 765 ? 54.781 8.102 33.25 1 67.06 765 LEU A C 1
ATOM 6017 O O . LEU A 1 765 ? 54.844 6.871 33.219 1 67.06 765 LEU A O 1
ATOM 6021 N N . ARG A 1 766 ? 53.938 8.781 33.938 1 70.88 766 ARG A N 1
ATOM 6022 C CA . ARG A 1 766 ? 52.969 8.07 34.781 1 70.88 766 ARG A CA 1
ATOM 6023 C C . ARG A 1 766 ? 51.906 7.375 33.938 1 70.88 766 ARG A C 1
ATOM 6025 O O . ARG A 1 766 ? 51.5 6.25 34.219 1 70.88 766 ARG A O 1
ATOM 6032 N N . MET A 1 767 ? 51.656 8.062 32.875 1 70.62 767 MET A N 1
ATOM 6033 C CA . MET A 1 767 ? 50.656 7.492 31.984 1 70.62 767 MET A CA 1
ATOM 6034 C C . MET A 1 767 ? 51.219 6.281 31.25 1 70.62 767 MET A C 1
ATOM 6036 O O . MET A 1 767 ? 50.469 5.355 30.922 1 70.62 767 MET A O 1
ATOM 6040 N N . LEU A 1 768 ? 52.438 6.285 31.062 1 69.88 768 LEU A N 1
ATOM 6041 C CA . LEU A 1 768 ? 53.031 5.172 30.344 1 69.88 768 LEU A CA 1
ATOM 6042 C C . LEU A 1 768 ? 53.031 3.9 31.188 1 69.88 768 LEU A C 1
ATOM 6044 O O . LEU A 1 768 ? 53.062 2.793 30.641 1 69.88 768 LEU A O 1
ATOM 6048 N N . ARG A 1 769 ? 52.875 4.07 32.469 1 72.12 769 ARG A N 1
ATOM 6049 C CA . ARG A 1 769 ? 52.75 2.9 33.312 1 72.12 769 ARG A CA 1
ATOM 6050 C C . ARG A 1 769 ? 51.438 2.16 33.031 1 72.12 769 ARG A C 1
ATOM 6052 O O . ARG A 1 769 ? 51.312 0.969 33.344 1 72.12 769 ARG A O 1
ATOM 6059 N N . PHE A 1 770 ? 50.625 2.945 32.344 1 73.12 770 PHE A N 1
ATOM 6060 C CA . PHE A 1 770 ? 49.344 2.355 31.953 1 73.12 770 PHE A CA 1
ATOM 6061 C C . PHE A 1 770 ? 49.531 1.319 30.859 1 73.12 770 PHE A C 1
ATOM 6063 O O . PHE A 1 770 ? 48.688 0.43 30.688 1 73.12 770 PHE A O 1
ATOM 6070 N N . LEU A 1 771 ? 50.656 1.356 30.328 1 71.31 771 LEU A N 1
ATOM 6071 C CA . LEU A 1 771 ? 50.906 0.425 29.234 1 71.31 771 LEU A CA 1
ATOM 6072 C C . LEU A 1 771 ? 51 -1.009 29.75 1 71.31 771 LEU A C 1
ATOM 6074 O O . LEU A 1 771 ? 50.844 -1.958 28.984 1 71.31 771 LEU A O 1
ATOM 6078 N N . ARG A 1 772 ? 51.188 -1.099 31.062 1 73.56 772 ARG A N 1
ATOM 6079 C CA . ARG A 1 772 ? 51.219 -2.445 31.625 1 73.56 772 ARG A CA 1
ATOM 6080 C C . ARG A 1 772 ? 49.844 -3.125 31.438 1 73.56 772 ARG A C 1
ATOM 6082 O O . ARG A 1 772 ? 49.781 -4.355 31.406 1 73.56 772 ARG A O 1
ATOM 6089 N N . LEU A 1 773 ? 48.875 -2.248 31.281 1 73.88 773 LEU A N 1
ATOM 6090 C CA . LEU A 1 773 ? 47.531 -2.787 31.031 1 73.88 773 LEU A CA 1
ATOM 6091 C C . LEU A 1 773 ? 47.5 -3.525 29.703 1 73.88 773 LEU A C 1
ATOM 6093 O O . LEU A 1 773 ? 46.656 -4.406 29.516 1 73.88 773 LEU A O 1
ATOM 6097 N N . CYS A 1 774 ? 48.406 -3.223 28.953 1 69.19 774 CYS A N 1
ATOM 6098 C CA . CYS A 1 774 ? 48.438 -3.893 27.672 1 69.19 774 CYS A CA 1
ATOM 6099 C C . CYS A 1 774 ? 48.781 -5.371 27.828 1 69.19 774 CYS A C 1
ATOM 6101 O O . CYS A 1 774 ? 48.438 -6.184 26.969 1 69.19 774 CYS A O 1
ATOM 6103 N N . LYS A 1 775 ? 49.438 -5.676 28.969 1 68.94 775 LYS A N 1
ATOM 6104 C CA . LYS A 1 775 ? 49.688 -7.09 29.234 1 68.94 775 LYS A CA 1
ATOM 6105 C C . LYS A 1 775 ? 48.406 -7.863 29.375 1 68.94 775 LYS A C 1
ATOM 6107 O O . LYS A 1 775 ? 48.344 -9.062 29.094 1 68.94 775 LYS A O 1
ATOM 6112 N N . LEU A 1 776 ? 47.469 -7.121 29.859 1 68.75 776 LEU A N 1
ATOM 6113 C CA . LEU A 1 776 ? 46.156 -7.75 29.938 1 68.75 776 LEU A CA 1
ATOM 6114 C C . LEU A 1 776 ? 45.625 -8.023 28.531 1 68.75 776 LEU A C 1
ATOM 6116 O O . LEU A 1 776 ? 44.75 -8.898 28.359 1 68.75 776 LEU A O 1
ATOM 6120 N N . ALA A 1 777 ? 46.25 -7.344 27.703 1 67.75 777 ALA A N 1
ATOM 6121 C CA . ALA A 1 777 ? 45.844 -7.555 26.328 1 67.75 777 ALA A CA 1
ATOM 6122 C C . ALA A 1 777 ? 46.25 -8.93 25.828 1 67.75 777 ALA A C 1
ATOM 6124 O O . ALA A 1 777 ? 45.656 -9.484 24.906 1 67.75 777 ALA A O 1
ATOM 6125 N N . ARG A 1 778 ? 47.312 -9.508 26.609 1 68.88 778 ARG A N 1
ATOM 6126 C CA . ARG A 1 778 ? 47.75 -10.844 26.219 1 68.88 778 ARG A CA 1
ATOM 6127 C C . ARG A 1 778 ? 46.625 -11.859 26.406 1 68.88 778 ARG A C 1
ATOM 6129 O O . ARG A 1 778 ? 46.469 -12.781 25.609 1 68.88 778 ARG A O 1
ATOM 6136 N N . VAL A 1 779 ? 45.938 -11.664 27.453 1 66.88 779 VAL A N 1
ATOM 6137 C CA . VAL A 1 779 ? 44.844 -12.578 27.734 1 66.88 779 VAL A CA 1
ATOM 6138 C C . VAL A 1 779 ? 43.719 -12.352 26.719 1 66.88 779 VAL A C 1
ATOM 6140 O O . VAL A 1 779 ? 42.969 -13.273 26.391 1 66.88 779 VAL A O 1
ATOM 6143 N N . SER A 1 780 ? 43.844 -11.148 26.25 1 71.69 780 SER A N 1
ATOM 6144 C CA . SER A 1 780 ? 42.75 -10.805 25.344 1 71.69 780 SER A CA 1
ATOM 6145 C C . SER A 1 780 ? 43.094 -11.172 23.906 1 71.69 780 SER A C 1
ATOM 6147 O O . SER A 1 780 ? 42.219 -11.148 23.031 1 71.69 780 SER A O 1
ATOM 6149 N N . VAL A 1 781 ? 44.406 -11.609 23.719 1 74.12 781 VAL A N 1
ATOM 6150 C CA . VAL A 1 781 ? 44.844 -11.828 22.344 1 74.12 781 VAL A CA 1
ATOM 6151 C C . VAL A 1 781 ? 44.062 -13 21.75 1 74.12 781 VAL A C 1
ATOM 6153 O O . VAL A 1 781 ? 43.562 -12.906 20.625 1 74.12 781 VAL A O 1
ATOM 6156 N N . PRO A 1 782 ? 43.969 -14.055 22.562 1 74.75 782 PRO A N 1
ATOM 6157 C CA . PRO A 1 782 ? 43.188 -15.133 21.922 1 74.75 782 PRO A CA 1
ATOM 6158 C C . PRO A 1 782 ? 41.75 -14.742 21.672 1 74.75 782 PRO A C 1
ATOM 6160 O O . PRO A 1 782 ? 41.125 -15.18 20.688 1 74.75 782 PRO A O 1
ATOM 6163 N N . LYS A 1 783 ? 41.312 -13.969 22.5 1 77.88 783 LYS A N 1
ATOM 6164 C CA . LYS A 1 783 ? 39.938 -13.531 22.281 1 77.88 783 LYS A CA 1
ATOM 6165 C C . LYS A 1 783 ? 39.844 -12.602 21.078 1 77.88 783 LYS A C 1
ATOM 6167 O O . LYS A 1 783 ? 38.875 -12.656 20.312 1 77.88 783 LYS A O 1
ATOM 6172 N N . ILE A 1 784 ? 40.875 -11.828 20.953 1 79.69 784 ILE A N 1
ATOM 6173 C CA . ILE A 1 784 ? 40.906 -10.945 19.797 1 79.69 784 ILE A CA 1
ATOM 6174 C C . ILE A 1 784 ? 41.125 -11.766 18.516 1 79.69 784 ILE A C 1
ATOM 6176 O O . ILE A 1 784 ? 40.5 -11.484 17.484 1 79.69 784 ILE A O 1
ATOM 6180 N N . MET A 1 785 ? 41.938 -12.766 18.734 1 79.94 785 MET A N 1
ATOM 6181 C CA . MET A 1 785 ? 42.156 -13.641 17.578 1 79.94 785 MET A CA 1
ATOM 6182 C C . MET A 1 785 ? 40.875 -14.359 17.203 1 79.94 785 MET A C 1
ATOM 6184 O O . MET A 1 785 ? 40.531 -14.508 16.031 1 79.94 785 MET A O 1
ATOM 6188 N N . ALA A 1 786 ? 40.25 -14.75 18.234 1 80.94 786 ALA A N 1
ATOM 6189 C CA . ALA A 1 786 ? 38.969 -15.422 17.984 1 80.94 786 ALA A CA 1
ATOM 6190 C C . ALA A 1 786 ? 37.969 -14.469 17.328 1 80.94 786 ALA A C 1
ATOM 6192 O O . ALA A 1 786 ? 37.188 -14.867 16.453 1 80.94 786 ALA A O 1
ATOM 6193 N N . TYR A 1 787 ? 38.125 -13.273 17.734 1 83.62 787 TYR A N 1
ATOM 6194 C CA . TYR A 1 787 ? 37.25 -12.266 17.156 1 83.62 787 TYR A CA 1
ATOM 6195 C C . TYR A 1 787 ? 37.625 -12 15.695 1 83.62 787 TYR A C 1
ATOM 6197 O O . TYR A 1 787 ? 36.719 -11.836 14.852 1 83.62 787 TYR A O 1
ATOM 6205 N N . ILE A 1 788 ? 38.875 -11.984 15.438 1 84.25 788 ILE A N 1
ATOM 6206 C CA . ILE A 1 788 ? 39.312 -11.758 14.062 1 84.25 788 ILE A CA 1
ATOM 6207 C C . ILE A 1 788 ? 38.906 -12.945 13.195 1 84.25 788 ILE A C 1
ATOM 6209 O O . ILE A 1 788 ? 38.469 -12.766 12.055 1 84.25 788 ILE A O 1
ATOM 6213 N N . ASP A 1 789 ? 39.062 -14.078 13.75 1 82.62 789 ASP A N 1
ATOM 6214 C CA . ASP A 1 789 ? 38.625 -15.258 13 1 82.62 789 ASP A CA 1
ATOM 6215 C C . ASP A 1 789 ? 37.125 -15.242 12.742 1 82.62 789 ASP A C 1
ATOM 6217 O O . ASP A 1 789 ? 36.688 -15.625 11.664 1 82.62 789 ASP A O 1
ATOM 6221 N N . ARG A 1 790 ? 36.531 -14.82 13.703 1 81.75 790 ARG A N 1
ATOM 6222 C CA . ARG A 1 790 ? 35.094 -14.734 13.523 1 81.75 790 ARG A CA 1
ATOM 6223 C C . ARG A 1 790 ? 34.719 -13.695 12.461 1 81.75 790 ARG A C 1
ATOM 6225 O O . ARG A 1 790 ? 33.812 -13.906 11.672 1 81.75 790 ARG A O 1
ATOM 6232 N N . MET A 1 791 ? 35.438 -12.68 12.477 1 84.75 791 MET A N 1
ATOM 6233 C CA . MET A 1 791 ? 35.219 -11.633 11.484 1 84.75 791 MET A CA 1
ATOM 6234 C C . MET A 1 791 ? 35.5 -12.141 10.078 1 84.75 791 MET A C 1
ATOM 6236 O O . MET A 1 791 ? 34.812 -11.812 9.125 1 84.75 791 MET A O 1
ATOM 6240 N N . ILE A 1 792 ? 36.531 -12.906 10 1 86.44 792 ILE A N 1
ATOM 6241 C CA . ILE A 1 792 ? 36.906 -13.477 8.703 1 86.44 792 ILE A CA 1
ATOM 6242 C C . ILE A 1 792 ? 35.844 -14.477 8.266 1 86.44 792 ILE A C 1
ATOM 6244 O O . ILE A 1 792 ? 35.438 -14.508 7.094 1 86.44 792 ILE A O 1
ATOM 6248 N N . ASP A 1 793 ? 35.406 -15.172 9.203 1 85.81 793 ASP A N 1
ATOM 6249 C CA . ASP A 1 793 ? 34.406 -16.172 8.867 1 85.81 793 ASP A CA 1
ATOM 6250 C C . ASP A 1 793 ? 33.094 -15.516 8.43 1 85.81 793 ASP A C 1
ATOM 6252 O O . ASP A 1 793 ? 32.406 -16 7.523 1 85.81 793 ASP A O 1
ATOM 6256 N N . ILE A 1 794 ? 32.781 -14.492 9.016 1 85.38 794 ILE A N 1
ATOM 6257 C CA . ILE A 1 794 ? 31.562 -13.797 8.648 1 85.38 794 ILE A CA 1
ATOM 6258 C C . ILE A 1 794 ? 31.703 -13.195 7.254 1 85.38 794 ILE A C 1
ATOM 6260 O O . ILE A 1 794 ? 30.766 -13.219 6.465 1 85.38 794 ILE A O 1
ATOM 6264 N N . GLN A 1 795 ? 32.875 -12.695 7.035 1 88 795 GLN A N 1
ATOM 6265 C CA . GLN A 1 795 ? 33.125 -12.133 5.707 1 88 795 GLN A CA 1
ATOM 6266 C C . GLN A 1 795 ? 33.062 -13.219 4.637 1 88 795 GLN A C 1
ATOM 6268 O O . GLN A 1 795 ? 32.469 -13.016 3.568 1 88 795 GLN A O 1
ATOM 6273 N N . LEU A 1 796 ? 33.656 -14.281 4.957 1 89.06 796 LEU A N 1
ATOM 6274 C CA . LEU A 1 796 ? 33.656 -15.367 3.982 1 89.06 796 LEU A CA 1
ATOM 6275 C C . LEU A 1 796 ? 32.281 -15.984 3.836 1 89.06 796 LEU A C 1
ATOM 6277 O O . LEU A 1 796 ? 31.922 -16.469 2.758 1 89.06 796 LEU A O 1
ATOM 6281 N N . ALA A 1 797 ? 31.625 -16.031 4.902 1 89.31 797 ALA A N 1
ATOM 6282 C CA . ALA A 1 797 ? 30.234 -16.5 4.809 1 89.31 797 ALA A CA 1
ATOM 6283 C C . ALA A 1 797 ? 29.422 -15.586 3.896 1 89.31 797 ALA A C 1
ATOM 6285 O O . ALA A 1 797 ? 28.594 -16.062 3.115 1 89.31 797 ALA A O 1
ATOM 6286 N N . PHE A 1 798 ? 29.734 -14.367 4.035 1 89.88 798 PHE A N 1
ATOM 6287 C CA . PHE A 1 798 ? 29.078 -13.398 3.152 1 89.88 798 PHE A CA 1
ATOM 6288 C C . PHE A 1 798 ? 29.5 -13.625 1.704 1 89.88 798 PHE A C 1
ATOM 6290 O O . PHE A 1 798 ? 28.656 -13.562 0.798 1 89.88 798 PHE A O 1
ATOM 6297 N N . GLY A 1 799 ? 30.703 -13.867 1.518 1 91.19 799 GLY A N 1
ATOM 6298 C CA . GLY A 1 799 ? 31.188 -14.172 0.182 1 91.19 799 GLY A CA 1
ATOM 6299 C C . GLY A 1 799 ? 30.547 -15.414 -0.41 1 91.19 799 GLY A C 1
ATOM 6300 O O . GLY A 1 799 ? 30.25 -15.461 -1.604 1 91.19 799 GLY A O 1
ATOM 6301 N N . TYR A 1 800 ? 30.359 -16.391 0.402 1 91.69 800 TYR A N 1
ATOM 6302 C CA . TYR A 1 800 ? 29.719 -17.609 -0.054 1 91.69 800 TYR A CA 1
ATOM 6303 C C . TYR A 1 800 ? 28.266 -17.359 -0.442 1 91.69 800 TYR A C 1
ATOM 6305 O O . TYR A 1 800 ? 27.781 -17.922 -1.422 1 91.69 800 TYR A O 1
ATOM 6313 N N . ASP A 1 801 ? 27.609 -16.609 0.287 1 91.94 801 ASP A N 1
ATOM 6314 C CA . ASP A 1 801 ? 26.219 -16.266 0.003 1 91.94 801 ASP A CA 1
ATOM 6315 C C . ASP A 1 801 ? 26.094 -15.555 -1.345 1 91.94 801 ASP A C 1
ATOM 6317 O O . ASP A 1 801 ? 25.219 -15.875 -2.146 1 91.94 801 ASP A O 1
ATOM 6321 N N . VAL A 1 802 ? 26.969 -14.672 -1.596 1 93.31 802 VAL A N 1
ATOM 6322 C CA . VAL A 1 802 ? 26.953 -13.922 -2.846 1 93.31 802 VAL A CA 1
ATOM 6323 C C . VAL A 1 802 ? 27.297 -14.852 -4.012 1 93.31 802 VAL A C 1
ATOM 6325 O O . VAL A 1 802 ? 26.672 -14.773 -5.074 1 93.31 802 VAL A O 1
ATOM 6328 N N . GLY A 1 803 ? 28.25 -15.695 -3.777 1 92.44 803 GLY A N 1
ATOM 6329 C CA . GLY A 1 803 ? 28.625 -16.641 -4.824 1 92.44 803 GLY A CA 1
ATOM 6330 C C . GLY A 1 803 ? 27.516 -17.594 -5.191 1 92.44 803 GLY A C 1
ATOM 6331 O O . GLY A 1 803 ? 27.266 -17.844 -6.375 1 92.44 803 GLY A O 1
ATOM 6332 N N . LYS A 1 804 ? 26.859 -18.109 -4.27 1 91.75 804 LYS A N 1
ATOM 6333 C CA . LYS A 1 804 ? 25.766 -19.031 -4.531 1 91.75 804 LYS A CA 1
ATOM 6334 C C . LYS A 1 804 ? 24.625 -18.328 -5.254 1 91.75 804 LYS A C 1
ATOM 6336 O O . LYS A 1 804 ? 24 -18.906 -6.148 1 91.75 804 LYS A O 1
ATOM 6341 N N . GLY A 1 805 ? 24.297 -17.141 -4.809 1 92.19 805 GLY A N 1
ATOM 6342 C CA . GLY A 1 805 ? 23.281 -16.359 -5.5 1 92.19 805 GLY A CA 1
ATOM 6343 C C . GLY A 1 805 ? 23.625 -16.109 -6.957 1 92.19 805 GLY A C 1
ATOM 6344 O O . GLY A 1 805 ? 22.734 -16.156 -7.82 1 92.19 805 GLY A O 1
ATOM 6345 N N . PHE A 1 806 ? 24.875 -15.852 -7.215 1 94 806 PHE A N 1
ATOM 6346 C CA . PHE A 1 806 ? 25.328 -15.609 -8.578 1 94 806 PHE A CA 1
ATOM 6347 C C . PHE A 1 806 ? 25.172 -16.859 -9.438 1 94 806 PHE A C 1
ATOM 6349 O O . PHE A 1 806 ? 24.719 -16.781 -10.578 1 94 806 PHE A O 1
ATOM 6356 N N . VAL A 1 807 ? 25.5 -18.016 -8.914 1 92 807 VAL A N 1
ATOM 6357 C CA . VAL A 1 807 ? 25.438 -19.281 -9.648 1 92 807 VAL A CA 1
ATOM 6358 C C . VAL A 1 807 ? 23.969 -19.609 -9.969 1 92 807 VAL A C 1
ATOM 6360 O O . VAL A 1 807 ? 23.656 -20 -11.094 1 92 807 VAL A O 1
ATOM 6363 N N . THR A 1 808 ? 23.125 -19.484 -9.016 1 90.5 808 THR A N 1
ATOM 6364 C CA . THR A 1 808 ? 21.719 -19.766 -9.227 1 90.5 808 THR A CA 1
ATOM 6365 C C . THR A 1 808 ? 21.125 -18.797 -10.25 1 90.5 808 THR A C 1
ATOM 6367 O O . THR A 1 808 ? 20.297 -19.188 -11.086 1 90.5 808 THR A O 1
ATOM 6370 N N . GLY A 1 809 ? 21.469 -17.562 -10.18 1 90.75 809 GLY A N 1
ATOM 6371 C CA . GLY A 1 809 ? 20.984 -16.578 -11.141 1 90.75 809 GLY A CA 1
ATOM 6372 C C . GLY A 1 809 ? 21.453 -16.859 -12.555 1 90.75 809 GLY A C 1
ATOM 6373 O O . GLY A 1 809 ? 20.672 -16.734 -13.508 1 90.75 809 GLY A O 1
ATOM 6374 N N . THR A 1 810 ? 22.719 -17.25 -12.703 1 91.12 810 THR A N 1
ATOM 6375 C CA . THR A 1 810 ? 23.281 -17.547 -14.023 1 91.12 810 THR A CA 1
ATOM 6376 C C . THR A 1 810 ? 22.609 -18.797 -14.617 1 91.12 810 THR A C 1
ATOM 6378 O O . THR A 1 810 ? 22.359 -18.844 -15.82 1 91.12 810 THR A O 1
ATOM 6381 N N . GLN A 1 811 ? 22.281 -19.719 -13.781 1 88.31 811 GLN A N 1
ATOM 6382 C CA . GLN A 1 811 ? 21.625 -20.938 -14.242 1 88.31 811 GLN A CA 1
ATOM 6383 C C . GLN A 1 811 ? 20.203 -20.641 -14.719 1 88.31 811 GLN A C 1
ATOM 6385 O O . GLN A 1 811 ? 19.766 -21.156 -15.75 1 88.31 811 GLN A O 1
ATOM 6390 N N . GLU A 1 812 ? 19.516 -19.844 -14.016 1 87.31 812 GLU A N 1
ATOM 6391 C CA . GLU A 1 812 ? 18.156 -19.484 -14.398 1 87.31 812 GLU A CA 1
ATOM 6392 C C . GLU A 1 812 ? 18.141 -18.688 -15.703 1 87.31 812 GLU A C 1
ATOM 6394 O O . GLU A 1 812 ? 17.266 -18.891 -16.547 1 87.31 812 GLU A O 1
ATOM 6399 N N . VAL A 1 813 ? 19.094 -17.797 -15.859 1 89.25 813 VAL A N 1
ATOM 6400 C CA . VAL A 1 813 ? 19.125 -16.953 -17.047 1 89.25 813 VAL A CA 1
ATOM 6401 C C . VAL A 1 813 ? 19.531 -17.781 -18.266 1 89.25 813 VAL A C 1
ATOM 6403 O O . VAL A 1 813 ? 19.047 -17.547 -19.375 1 89.25 813 VAL A O 1
ATOM 6406 N N . CYS A 1 814 ? 20.375 -18.797 -18.031 1 86.81 814 CYS A N 1
ATOM 6407 C CA . CYS A 1 814 ? 20.781 -19.656 -19.141 1 86.81 814 CYS A CA 1
ATOM 6408 C C . CYS A 1 814 ? 19.594 -20.438 -19.688 1 86.81 814 CYS A C 1
ATOM 6410 O O . CYS A 1 814 ? 19.5 -20.672 -20.891 1 86.81 814 CYS A O 1
ATOM 6412 N N . SER A 1 815 ? 18.703 -20.766 -18.844 1 81.62 815 SER A N 1
ATOM 6413 C CA . SER A 1 815 ? 17.516 -21.516 -19.266 1 81.62 815 SER A CA 1
ATOM 6414 C C . SER A 1 815 ? 16.531 -20.609 -20 1 81.62 815 SER A C 1
ATOM 6416 O O . SER A 1 815 ? 15.742 -21.062 -20.828 1 81.62 815 SER A O 1
ATOM 6418 N N . LEU A 1 816 ? 16.609 -19.328 -19.812 1 81.31 816 LEU A N 1
ATOM 6419 C CA . LEU A 1 816 ? 15.672 -18.375 -20.422 1 81.31 816 LEU A CA 1
ATOM 6420 C C . LEU A 1 816 ? 16.266 -17.75 -21.672 1 81.31 816 LEU A C 1
ATOM 6422 O O . LEU A 1 816 ? 15.562 -17.062 -22.422 1 81.31 816 LEU A O 1
ATOM 6426 N N . LEU A 1 817 ? 17.531 -18.047 -21.969 1 84.94 817 LEU A N 1
ATOM 6427 C CA . LEU A 1 817 ? 18.266 -17.344 -23.016 1 84.94 817 LEU A CA 1
ATOM 6428 C C . LEU A 1 817 ? 17.641 -17.578 -24.391 1 84.94 817 LEU A C 1
ATOM 6430 O O . LEU A 1 817 ? 17.562 -16.656 -25.203 1 84.94 817 LEU A O 1
ATOM 6434 N N . PRO A 1 818 ? 17.062 -18.766 -24.594 1 77 818 PRO A N 1
ATOM 6435 C CA . PRO A 1 818 ? 16.469 -18.969 -25.922 1 77 818 PRO A CA 1
ATOM 6436 C C . PRO A 1 818 ? 15.242 -18.094 -26.156 1 77 818 PRO A C 1
ATOM 6438 O O . PRO A 1 818 ? 14.93 -17.75 -27.297 1 77 818 PRO A O 1
ATOM 6441 N N . GLN A 1 819 ? 14.727 -17.703 -25.141 1 72.94 819 GLN A N 1
ATOM 6442 C CA . GLN A 1 819 ? 13.562 -16.844 -25.266 1 72.94 819 GLN A CA 1
ATOM 6443 C C . GLN A 1 819 ? 13.961 -15.367 -25.266 1 72.94 819 GLN A C 1
ATOM 6445 O O . GLN A 1 819 ? 13.234 -14.523 -25.797 1 72.94 819 GLN A O 1
ATOM 6450 N N . LEU A 1 820 ? 15.172 -15.062 -24.797 1 75 820 LEU A N 1
ATOM 6451 C CA . LEU A 1 820 ? 15.602 -13.672 -24.641 1 75 820 LEU A CA 1
ATOM 6452 C C . LEU A 1 820 ? 16.312 -13.18 -25.906 1 75 820 LEU A C 1
ATOM 6454 O O . LEU A 1 820 ? 16.266 -11.992 -26.219 1 75 820 LEU A O 1
ATOM 6458 N N . VAL A 1 821 ? 17.078 -14.148 -26.484 1 76.62 821 VAL A N 1
ATOM 6459 C CA . VAL A 1 821 ? 17.891 -13.766 -27.641 1 76.62 821 VAL A CA 1
ATOM 6460 C C . VAL A 1 821 ? 17.438 -14.555 -28.875 1 76.62 821 VAL A C 1
ATOM 6462 O O . VAL A 1 821 ? 17.438 -15.789 -28.859 1 76.62 821 VAL A O 1
ATOM 6465 N N . ASP A 1 822 ? 17.109 -13.859 -29.906 1 68.81 822 ASP A N 1
ATOM 6466 C CA . ASP A 1 822 ? 16.578 -14.484 -31.109 1 68.81 822 ASP A CA 1
ATOM 6467 C C . ASP A 1 822 ? 17.703 -15.023 -32 1 68.81 822 ASP A C 1
ATOM 6469 O O . ASP A 1 822 ? 17.578 -16.094 -32.594 1 68.81 822 ASP A O 1
ATOM 6473 N N . ASN A 1 823 ? 18.906 -14.266 -32.031 1 75.12 823 ASN A N 1
ATOM 6474 C CA . ASN A 1 823 ? 20.016 -14.703 -32.844 1 75.12 823 ASN A CA 1
ATOM 6475 C C . ASN A 1 823 ? 20.703 -15.93 -32.25 1 75.12 823 ASN A C 1
ATOM 6477 O O . ASN A 1 823 ? 21.203 -15.883 -31.125 1 75.12 823 ASN A O 1
ATOM 6481 N N . LYS A 1 824 ? 20.828 -16.938 -32.969 1 80.38 824 LYS A N 1
ATOM 6482 C CA . LYS A 1 824 ? 21.344 -18.219 -32.469 1 80.38 824 LYS A CA 1
ATOM 6483 C C . LYS A 1 824 ? 22.844 -18.109 -32.156 1 80.38 824 LYS A C 1
ATOM 6485 O O . LYS A 1 824 ? 23.344 -18.719 -31.219 1 80.38 824 LYS A O 1
ATOM 6490 N N . GLN A 1 825 ? 23.562 -17.359 -33 1 83.88 825 GLN A N 1
ATOM 6491 C CA . GLN A 1 825 ? 25 -17.234 -32.781 1 83.88 825 GLN A CA 1
ATOM 6492 C C . GLN A 1 825 ? 25.281 -16.469 -31.484 1 83.88 825 GLN A C 1
ATOM 6494 O O . GLN A 1 825 ? 26.156 -16.859 -30.703 1 83.88 825 GLN A O 1
ATOM 6499 N N . ILE A 1 826 ? 24.594 -15.461 -31.344 1 87.06 826 ILE A N 1
ATOM 6500 C CA . ILE A 1 826 ? 24.766 -14.688 -30.125 1 87.06 826 ILE A CA 1
ATOM 6501 C C . ILE A 1 826 ? 24.312 -15.508 -28.922 1 87.06 826 ILE A C 1
ATOM 6503 O O . ILE A 1 826 ? 24.938 -15.461 -27.859 1 87.06 826 ILE A O 1
ATOM 6507 N N . GLN A 1 827 ? 23.312 -16.297 -29.125 1 88.25 827 GLN A N 1
ATOM 6508 C CA . GLN A 1 827 ? 22.797 -17.156 -28.062 1 88.25 827 GLN A CA 1
ATOM 6509 C C . GLN A 1 827 ? 23.828 -18.188 -27.625 1 88.25 827 GLN A C 1
ATOM 6511 O O . GLN A 1 827 ? 24.031 -18.391 -26.422 1 88.25 827 GLN A O 1
ATOM 6516 N N . GLU A 1 828 ? 24.469 -18.766 -28.547 1 87.56 828 GLU A N 1
ATOM 6517 C CA . GLU A 1 828 ? 25.438 -19.812 -28.219 1 87.56 828 GLU A CA 1
ATOM 6518 C C . GLU A 1 828 ? 26.672 -19.203 -27.547 1 87.56 828 GLU A C 1
ATOM 6520 O O . GLU A 1 828 ? 27.219 -19.797 -26.609 1 87.56 828 GLU A O 1
ATOM 6525 N N . ASN A 1 829 ? 27.062 -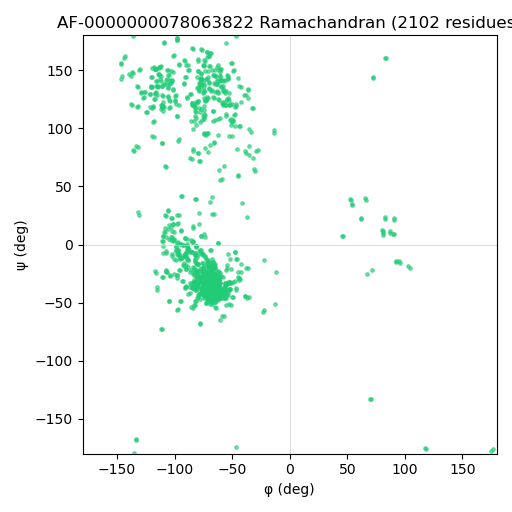18.078 -28.016 1 89.06 829 ASN A N 1
ATOM 6526 C CA . ASN A 1 829 ? 28.219 -17.422 -27.391 1 89.06 829 ASN A CA 1
ATOM 6527 C C . ASN A 1 829 ? 27.922 -17 -25.969 1 89.06 829 ASN A C 1
ATOM 6529 O O . ASN A 1 829 ? 28.75 -17.141 -25.078 1 89.06 829 ASN A O 1
ATOM 6533 N N . LEU A 1 830 ? 26.781 -16.484 -25.812 1 90.31 830 LEU A N 1
ATOM 6534 C CA . LEU A 1 830 ? 26.391 -16.016 -24.484 1 90.31 830 LEU A CA 1
ATOM 6535 C C . LEU A 1 830 ? 26.188 -17.203 -23.531 1 90.31 830 LEU A C 1
ATOM 6537 O O . LEU A 1 830 ? 26.516 -17.109 -22.344 1 90.31 830 LEU A O 1
ATOM 6541 N N . THR A 1 831 ? 25.656 -18.297 -24.031 1 89.12 831 THR A N 1
ATOM 6542 C CA . THR A 1 831 ? 25.484 -19.484 -23.203 1 89.12 831 THR A CA 1
ATOM 6543 C C . THR A 1 831 ? 26.828 -20.047 -22.75 1 89.12 831 THR A C 1
ATOM 6545 O O . THR A 1 831 ? 27 -20.438 -21.594 1 89.12 831 THR A O 1
ATOM 6548 N N . ALA A 1 832 ? 27.75 -20.016 -23.641 1 88.75 832 ALA A N 1
ATOM 6549 C CA . ALA A 1 832 ? 29.078 -20.516 -23.312 1 88.75 832 ALA A CA 1
ATOM 6550 C C . ALA A 1 832 ? 29.766 -19.641 -22.281 1 88.75 832 ALA A C 1
ATOM 6552 O O . ALA A 1 832 ? 30.406 -20.141 -21.359 1 88.75 832 ALA A O 1
ATOM 6553 N N . LYS A 1 833 ? 29.609 -18.422 -22.453 1 90.88 833 LYS A N 1
ATOM 6554 C CA . LYS A 1 833 ? 30.25 -17.5 -21.531 1 90.88 833 LYS A CA 1
ATOM 6555 C C . LYS A 1 833 ? 29.625 -17.594 -20.141 1 90.88 833 LYS A C 1
ATOM 6557 O O . LYS A 1 833 ? 30.328 -17.594 -19.125 1 90.88 833 LYS A O 1
ATOM 6562 N N . LEU A 1 834 ? 28.359 -17.641 -20.094 1 91.19 834 LEU A N 1
ATOM 6563 C CA . LEU A 1 834 ? 27.656 -17.719 -18.828 1 91.19 834 LEU A CA 1
ATOM 6564 C C . LEU A 1 834 ? 27.953 -19.047 -18.125 1 91.19 834 LEU A C 1
ATOM 6566 O O . LEU A 1 834 ? 28.094 -19.094 -16.906 1 91.19 834 LEU A O 1
ATOM 6570 N N . ASP A 1 835 ? 28.078 -20.078 -18.875 1 88.81 835 ASP A N 1
ATOM 6571 C CA . ASP A 1 835 ? 28.391 -21.375 -18.297 1 88.81 835 ASP A CA 1
ATOM 6572 C C . ASP A 1 835 ? 29.812 -21.406 -17.75 1 88.81 835 ASP A C 1
ATOM 6574 O O . ASP A 1 835 ? 30.078 -22.047 -16.734 1 88.81 835 ASP A O 1
ATOM 6578 N N . ASN A 1 836 ? 30.656 -20.766 -18.406 1 90.31 836 ASN A N 1
ATOM 6579 C CA . ASN A 1 836 ? 32.031 -20.688 -17.922 1 90.31 836 ASN A CA 1
ATOM 6580 C C . ASN A 1 836 ? 32.125 -19.906 -16.609 1 90.31 836 ASN A C 1
ATOM 6582 O O . ASN A 1 836 ? 32.906 -20.25 -15.719 1 90.31 836 ASN A O 1
ATOM 6586 N N . ASP A 1 837 ? 31.391 -18.844 -16.594 1 91.5 837 ASP A N 1
ATOM 6587 C CA . ASP A 1 837 ? 31.359 -18.062 -15.352 1 91.5 837 ASP A CA 1
ATOM 6588 C C . ASP A 1 837 ? 30.75 -18.859 -14.211 1 91.5 837 ASP A C 1
ATOM 6590 O O . ASP A 1 837 ? 31.234 -18.797 -13.078 1 91.5 837 ASP A O 1
ATOM 6594 N N . ARG A 1 838 ? 29.688 -19.562 -14.508 1 90.75 838 ARG A N 1
ATOM 6595 C CA . ARG A 1 838 ? 29.047 -20.391 -13.508 1 90.75 838 ARG A CA 1
ATOM 6596 C C . ARG A 1 838 ? 30 -21.438 -12.961 1 90.75 838 ARG A C 1
ATOM 6598 O O . ARG A 1 838 ? 30.078 -21.656 -11.742 1 90.75 838 ARG A O 1
ATOM 6605 N N . LEU A 1 839 ? 30.812 -22.047 -13.859 1 90.5 839 LEU A N 1
ATOM 6606 C CA . LEU A 1 839 ? 31.75 -23.109 -13.469 1 90.5 839 LEU A CA 1
ATOM 6607 C C . LEU A 1 839 ? 32.906 -22.531 -12.648 1 90.5 839 LEU A C 1
ATOM 6609 O O . LEU A 1 839 ? 33.344 -23.141 -11.664 1 90.5 839 LEU A O 1
ATOM 6613 N N . SER A 1 840 ? 33.281 -21.391 -13.062 1 91.5 840 SER A N 1
ATOM 6614 C CA . SER A 1 840 ? 34.406 -20.766 -12.344 1 91.5 840 SER A CA 1
ATOM 6615 C C . SER A 1 840 ? 34 -20.406 -10.922 1 91.5 840 SER A C 1
ATOM 6617 O O . SER A 1 840 ? 34.75 -20.609 -9.977 1 91.5 840 SER A O 1
ATOM 6619 N N . VAL A 1 841 ? 32.812 -19.906 -10.75 1 92.75 841 VAL A N 1
ATOM 6620 C CA . VAL A 1 841 ? 32.375 -19.516 -9.422 1 92.75 841 VAL A CA 1
ATOM 6621 C C . VAL A 1 841 ? 32.031 -20.75 -8.594 1 92.75 841 VAL A C 1
ATOM 6623 O O . VAL A 1 841 ? 32.312 -20.797 -7.398 1 92.75 841 VAL A O 1
ATOM 6626 N N . THR A 1 842 ? 31.453 -21.766 -9.195 1 90.44 842 THR A N 1
ATOM 6627 C CA . THR A 1 842 ? 31.141 -23 -8.484 1 90.44 842 THR A CA 1
ATOM 6628 C C . THR A 1 842 ? 32.406 -23.656 -7.957 1 90.44 842 THR A C 1
ATOM 6630 O O . THR A 1 842 ? 32.438 -24.203 -6.852 1 90.44 842 THR A O 1
ATOM 6633 N N . ARG A 1 843 ? 33.406 -23.578 -8.75 1 90.44 843 ARG A N 1
ATOM 6634 C CA . ARG A 1 843 ? 34.688 -24.141 -8.32 1 90.44 843 ARG A CA 1
ATOM 6635 C C . ARG A 1 843 ? 35.25 -23.359 -7.125 1 90.44 843 ARG A C 1
ATOM 6637 O O . ARG A 1 843 ? 35.719 -23.969 -6.156 1 90.44 843 ARG A O 1
ATOM 6644 N N . GLN A 1 844 ? 35.156 -22.109 -7.254 1 90.62 844 GLN A N 1
ATOM 6645 C CA . GLN A 1 844 ? 35.656 -21.281 -6.164 1 90.62 844 GLN A CA 1
ATOM 6646 C C . GLN A 1 844 ? 34.875 -21.531 -4.879 1 90.62 844 GLN A C 1
ATOM 6648 O O . GLN A 1 844 ? 35.438 -21.547 -3.785 1 90.62 844 GLN A O 1
ATOM 6653 N N . LEU A 1 845 ? 33.625 -21.75 -4.945 1 90.25 845 LEU A N 1
ATOM 6654 C CA . LEU A 1 845 ? 32.781 -22.016 -3.777 1 90.25 845 LEU A CA 1
ATOM 6655 C C . LEU A 1 845 ? 33.125 -23.391 -3.186 1 90.25 845 LEU A C 1
ATOM 6657 O O . LEU A 1 845 ? 33.125 -23.562 -1.965 1 90.25 845 LEU A O 1
ATOM 6661 N N . GLY A 1 846 ? 33.375 -24.297 -4.059 1 88.19 846 GLY A N 1
ATOM 6662 C CA . GLY A 1 846 ? 33.781 -25.609 -3.586 1 88.19 846 GLY A CA 1
ATOM 6663 C C . GLY A 1 846 ? 35.094 -25.609 -2.826 1 88.19 846 GLY A C 1
ATOM 6664 O O . GLY A 1 846 ? 35.219 -26.297 -1.814 1 88.19 846 GLY A O 1
ATOM 6665 N N . LEU A 1 847 ? 35.969 -24.828 -3.324 1 88.12 847 LEU A N 1
ATOM 6666 C CA . LEU A 1 847 ? 37.281 -24.719 -2.66 1 88.12 847 LEU A CA 1
ATOM 6667 C C . LEU A 1 847 ? 37.125 -24 -1.328 1 88.12 847 LEU A C 1
ATOM 6669 O O . LEU A 1 847 ? 37.812 -24.344 -0.354 1 88.12 847 LEU A O 1
ATOM 6673 N N . LEU A 1 848 ? 36.312 -23.047 -1.353 1 89.5 848 LEU A N 1
ATOM 6674 C CA . LEU A 1 848 ? 36.062 -22.328 -0.114 1 89.5 848 LEU A CA 1
ATOM 6675 C C . LEU A 1 848 ? 35.406 -23.234 0.936 1 89.5 848 LEU A C 1
ATOM 6677 O O . LEU A 1 848 ? 35.75 -23.141 2.121 1 89.5 848 LEU A O 1
ATOM 6681 N N . GLN A 1 849 ? 34.531 -24.047 0.536 1 88.81 849 GLN A N 1
ATOM 6682 C CA . GLN A 1 849 ? 33.875 -24.969 1.458 1 88.81 849 GLN A CA 1
ATOM 6683 C C . GLN A 1 849 ? 34.875 -26 1.992 1 88.81 849 GLN A C 1
ATOM 6685 O O . GLN A 1 849 ? 34.781 -26.422 3.146 1 88.81 849 GLN A O 1
ATOM 6690 N N . ARG A 1 850 ? 35.781 -26.375 1.199 1 85.81 850 ARG A N 1
ATOM 6691 C CA . ARG A 1 850 ? 36.781 -27.328 1.626 1 85.81 850 ARG A CA 1
ATOM 6692 C C . ARG A 1 850 ? 37.688 -26.703 2.682 1 85.81 850 ARG A C 1
ATOM 6694 O O . ARG A 1 850 ? 38 -27.344 3.691 1 85.81 850 ARG A O 1
ATOM 6701 N N . ASP A 1 851 ? 38 -25.453 2.408 1 83.75 851 ASP A N 1
ATOM 6702 C CA . ASP A 1 851 ? 38.938 -24.781 3.314 1 83.75 851 ASP A CA 1
ATOM 6703 C C . ASP A 1 851 ? 38.25 -24.391 4.617 1 83.75 851 ASP A C 1
ATOM 6705 O O . ASP A 1 851 ? 38.812 -24.516 5.699 1 83.75 851 ASP A O 1
ATOM 6709 N N . ARG A 1 852 ? 37.094 -23.938 4.445 1 87.5 852 ARG A N 1
ATOM 6710 C CA . ARG A 1 852 ? 36.344 -23.5 5.617 1 87.5 852 ARG A CA 1
ATOM 6711 C C . ARG A 1 852 ? 34.906 -24.062 5.582 1 87.5 852 ARG A C 1
ATOM 6713 O O . ARG A 1 852 ? 33.969 -23.312 5.32 1 87.5 852 ARG A O 1
ATOM 6720 N N . PRO A 1 853 ? 34.75 -25.203 6.023 1 87 853 PRO A N 1
ATOM 6721 C CA . PRO A 1 853 ? 33.438 -25.844 5.926 1 87 853 PRO A CA 1
ATOM 6722 C C . PRO A 1 853 ? 32.406 -25.188 6.836 1 87 853 PRO A C 1
ATOM 6724 O O . PRO A 1 853 ? 31.219 -25.141 6.484 1 87 853 PRO A O 1
ATOM 6727 N N . TRP A 1 854 ? 32.812 -24.562 7.941 1 85.88 854 TRP A N 1
ATOM 6728 C CA . TRP A 1 854 ? 31.875 -23.938 8.875 1 85.88 854 TRP A CA 1
ATOM 6729 C C . TRP A 1 854 ? 31.141 -22.781 8.211 1 85.88 854 TRP A C 1
ATOM 6731 O O . TRP A 1 854 ? 29.953 -22.594 8.422 1 85.88 854 TRP A O 1
ATOM 6741 N N . THR A 1 855 ? 31.844 -22.094 7.41 1 88.12 855 THR A N 1
ATOM 6742 C CA . THR A 1 855 ? 31.281 -20.906 6.762 1 88.12 855 THR A CA 1
ATOM 6743 C C . THR A 1 855 ? 30.25 -21.312 5.719 1 88.12 855 THR A C 1
ATOM 6745 O O . THR A 1 855 ? 29.172 -20.734 5.652 1 88.12 855 THR A O 1
ATOM 6748 N N . ALA A 1 856 ? 30.531 -22.281 4.988 1 89.75 856 ALA A N 1
ATOM 6749 C CA . ALA A 1 856 ? 29.625 -22.703 3.924 1 89.75 856 ALA A CA 1
ATOM 6750 C C . ALA A 1 856 ? 28.375 -23.359 4.496 1 89.75 856 ALA A C 1
ATOM 6752 O O . ALA A 1 856 ? 27.266 -23.078 4.031 1 89.75 856 ALA A O 1
ATOM 6753 N N . ILE A 1 857 ? 28.547 -24.172 5.523 1 89.81 857 ILE A N 1
ATOM 6754 C CA . ILE A 1 857 ? 27.422 -24.891 6.102 1 89.81 857 ILE A CA 1
ATOM 6755 C C . ILE A 1 857 ? 26.484 -23.906 6.801 1 89.81 857 ILE A C 1
ATOM 6757 O O . ILE A 1 857 ? 25.266 -24.078 6.777 1 89.81 857 ILE A O 1
ATOM 6761 N N . THR A 1 858 ? 27.094 -22.922 7.391 1 89.12 858 THR A N 1
ATOM 6762 C CA . THR A 1 858 ? 26.281 -21.906 8.047 1 89.12 858 THR A CA 1
ATOM 6763 C C . THR A 1 858 ? 25.375 -21.203 7.035 1 89.12 858 THR A C 1
ATOM 6765 O O . THR A 1 858 ? 24.188 -21.016 7.285 1 89.12 858 THR A O 1
ATOM 6768 N N . VAL A 1 859 ? 25.906 -20.812 5.895 1 89.62 859 VAL A N 1
ATOM 6769 C CA . VAL A 1 859 ? 25.141 -20.109 4.871 1 89.62 859 VAL A CA 1
ATOM 6770 C C . VAL A 1 859 ? 24.078 -21.047 4.277 1 89.62 859 VAL A C 1
ATOM 6772 O O . VAL A 1 859 ? 22.938 -20.641 4.066 1 89.62 859 VAL A O 1
ATOM 6775 N N . LYS A 1 860 ? 24.5 -22.297 4.035 1 90.19 860 LYS A N 1
ATOM 6776 C CA . LYS A 1 860 ? 23.594 -23.266 3.445 1 90.19 860 LYS A CA 1
ATOM 6777 C C . LYS A 1 860 ? 22.422 -23.562 4.383 1 90.19 860 LYS A C 1
ATOM 6779 O O . LYS A 1 860 ? 21.281 -23.672 3.941 1 90.19 860 LYS A O 1
ATOM 6784 N N . THR A 1 861 ? 22.719 -23.703 5.637 1 89.94 861 THR A N 1
ATOM 6785 C CA . THR A 1 861 ? 21.688 -23.984 6.617 1 89.94 861 THR A CA 1
ATOM 6786 C C . THR A 1 861 ? 20.734 -22.797 6.754 1 89.94 861 THR A C 1
ATOM 6788 O O . THR A 1 861 ? 19.516 -22.984 6.84 1 89.94 861 THR A O 1
ATOM 6791 N N . ARG A 1 862 ? 21.297 -21.672 6.781 1 89 862 ARG A N 1
ATOM 6792 C CA . ARG A 1 862 ? 20.484 -20.484 6.883 1 89 862 ARG A CA 1
ATOM 6793 C C . ARG A 1 862 ? 19.594 -20.328 5.652 1 89 862 ARG A C 1
ATOM 6795 O O . ARG A 1 862 ? 18.422 -19.953 5.77 1 89 862 ARG A O 1
ATOM 6802 N N . GLN A 1 863 ? 20.109 -20.547 4.488 1 89.5 863 GLN A N 1
ATOM 6803 C CA . GLN A 1 863 ? 19.344 -20.438 3.246 1 89.5 863 GLN A CA 1
ATOM 6804 C C . GLN A 1 863 ? 18.234 -21.469 3.186 1 89.5 863 GLN A C 1
ATOM 6806 O O . GLN A 1 863 ? 17.125 -21.172 2.727 1 89.5 863 GLN A O 1
ATOM 6811 N N . ALA A 1 864 ? 18.547 -22.656 3.58 1 90.25 864 ALA A N 1
ATOM 6812 C CA . ALA A 1 864 ? 17.531 -23.703 3.604 1 90.25 864 ALA A CA 1
ATOM 6813 C C . ALA A 1 864 ? 16.406 -23.359 4.574 1 90.25 864 ALA A C 1
ATOM 6815 O O . ALA A 1 864 ? 15.234 -23.609 4.289 1 90.25 864 ALA A O 1
ATOM 6816 N N . THR A 1 865 ? 16.797 -22.828 5.703 1 90.62 865 THR A N 1
ATOM 6817 C CA . THR A 1 865 ? 15.805 -22.453 6.703 1 90.62 865 THR A CA 1
ATOM 6818 C C . THR A 1 865 ? 14.914 -21.328 6.184 1 90.62 865 THR A C 1
ATOM 6820 O O . THR A 1 865 ? 13.688 -21.406 6.25 1 90.62 865 THR A O 1
ATOM 6823 N N . THR A 1 866 ? 15.492 -20.266 5.645 1 89.38 866 THR A N 1
ATOM 6824 C CA . THR A 1 866 ? 14.727 -19.125 5.18 1 89.38 866 THR A CA 1
ATOM 6825 C C . THR A 1 866 ? 13.875 -19.5 3.971 1 89.38 866 THR A C 1
ATOM 6827 O O . THR A 1 866 ? 12.758 -19 3.816 1 89.38 866 THR A O 1
ATOM 6830 N N . SER A 1 867 ? 14.383 -20.344 3.074 1 89.31 867 SER A N 1
ATOM 6831 C CA . SER A 1 867 ? 13.609 -20.797 1.919 1 89.31 867 SER A CA 1
ATOM 6832 C C . SER A 1 867 ? 12.391 -21.609 2.348 1 89.31 867 SER A C 1
ATOM 6834 O O . SER A 1 867 ? 11.312 -21.453 1.779 1 89.31 867 SER A O 1
ATOM 6836 N N . THR A 1 868 ? 12.609 -22.484 3.285 1 91.69 868 THR A N 1
ATOM 6837 C CA . THR A 1 868 ? 11.508 -23.297 3.789 1 91.69 868 THR A CA 1
ATOM 6838 C C . THR A 1 868 ? 10.445 -22.422 4.453 1 91.69 868 THR A C 1
ATOM 6840 O O . THR A 1 868 ? 9.25 -22.609 4.238 1 91.69 868 THR A O 1
ATOM 6843 N N . LEU A 1 869 ? 10.922 -21.5 5.242 1 91.56 869 LEU A N 1
ATOM 6844 C CA . LEU A 1 869 ? 9.984 -20.609 5.918 1 91.56 869 LEU A CA 1
ATOM 6845 C C . LEU A 1 869 ? 9.203 -19.781 4.91 1 91.56 869 LEU A C 1
ATOM 6847 O O . LEU A 1 869 ? 8.008 -19.531 5.105 1 91.56 869 LEU A O 1
ATOM 6851 N N . ASN A 1 870 ? 9.773 -19.344 3.857 1 87.69 870 ASN A N 1
ATOM 6852 C CA . ASN A 1 870 ? 9.078 -18.578 2.83 1 87.69 870 ASN A CA 1
ATOM 6853 C C . ASN A 1 870 ? 8.039 -19.422 2.105 1 87.69 870 ASN A C 1
ATOM 6855 O O . ASN A 1 870 ? 6.973 -18.938 1.739 1 87.69 870 ASN A O 1
ATOM 6859 N N . ILE A 1 871 ? 8.359 -20.672 1.894 1 89.25 871 ILE A N 1
ATOM 6860 C CA . ILE A 1 871 ? 7.395 -21.562 1.258 1 89.25 871 ILE A CA 1
ATOM 6861 C C . ILE A 1 871 ? 6.215 -21.797 2.197 1 89.25 871 ILE A C 1
ATOM 6863 O O . ILE A 1 871 ? 5.07 -21.906 1.751 1 89.25 871 ILE A O 1
ATOM 6867 N N . MET A 1 872 ? 6.555 -21.859 3.459 1 91.62 872 MET A N 1
ATOM 6868 C CA . MET A 1 872 ? 5.492 -22 4.449 1 91.62 872 MET A CA 1
ATOM 6869 C C . MET A 1 872 ? 4.559 -20.797 4.434 1 91.62 872 MET A C 1
ATOM 6871 O O . MET A 1 872 ? 3.344 -20.938 4.59 1 91.62 872 MET A O 1
ATOM 6875 N N . ILE A 1 873 ? 5.082 -19.656 4.266 1 89.88 873 ILE A N 1
ATOM 6876 C CA . ILE A 1 873 ? 4.273 -18.453 4.184 1 89.88 873 ILE A CA 1
ATOM 6877 C C . ILE A 1 873 ? 3.383 -18.5 2.945 1 89.88 873 ILE A C 1
ATOM 6879 O O . ILE A 1 873 ? 2.203 -18.141 3.006 1 89.88 873 ILE A O 1
ATOM 6883 N N . LEU A 1 874 ? 3.895 -18.953 1.796 1 87.38 874 LEU A N 1
ATOM 6884 C CA . LEU A 1 874 ? 3.121 -19.078 0.564 1 87.38 874 LEU A CA 1
ATOM 6885 C C . LEU A 1 874 ? 1.983 -20.078 0.732 1 87.38 874 LEU A C 1
ATOM 6887 O O . LEU A 1 874 ? 0.888 -19.875 0.204 1 87.38 874 LEU A O 1
ATOM 6891 N N . ASP A 1 875 ? 2.32 -21.141 1.429 1 88.44 875 ASP A N 1
ATOM 6892 C CA . ASP A 1 875 ? 1.281 -22.125 1.69 1 88.44 875 ASP A CA 1
ATOM 6893 C C . ASP A 1 875 ? 0.189 -21.547 2.59 1 88.44 875 ASP A C 1
ATOM 6895 O O . ASP A 1 875 ? -0.995 -21.828 2.396 1 88.44 875 ASP A O 1
ATOM 6899 N N . ALA A 1 876 ? 0.603 -20.812 3.568 1 89.44 876 ALA A N 1
ATOM 6900 C CA . ALA A 1 876 ? -0.37 -20.156 4.438 1 89.44 876 ALA A CA 1
ATOM 6901 C C . ALA A 1 876 ? -1.247 -19.188 3.65 1 89.44 876 ALA A C 1
ATOM 6903 O O . ALA A 1 876 ? -2.451 -19.094 3.896 1 89.44 876 ALA A O 1
ATOM 6904 N N . MET A 1 877 ? -0.692 -18.516 2.723 1 86.69 877 MET A N 1
ATOM 6905 C CA . MET A 1 877 ? -1.448 -17.609 1.873 1 86.69 877 MET A CA 1
ATOM 6906 C C . MET A 1 877 ? -2.416 -18.375 0.976 1 86.69 877 MET A C 1
ATOM 6908 O O . MET A 1 877 ? -3.541 -17.922 0.748 1 86.69 877 MET A O 1
ATOM 6912 N N . GLN A 1 878 ? -2.006 -19.516 0.521 1 82 878 GLN A N 1
ATOM 6913 C CA . GLN A 1 878 ? -2.869 -20.344 -0.31 1 82 878 GLN A CA 1
ATOM 6914 C C . GLN A 1 878 ? -4.059 -20.875 0.489 1 82 878 GLN A C 1
ATOM 6916 O O . GLN A 1 878 ? -5.172 -20.969 -0.033 1 82 878 GLN A O 1
ATOM 6921 N N . LEU A 1 879 ? -3.797 -21.203 1.714 1 84 879 LEU A N 1
ATOM 6922 C CA . LEU A 1 879 ? -4.871 -21.672 2.582 1 84 879 LEU A CA 1
ATOM 6923 C C . LEU A 1 879 ? -5.898 -20.562 2.822 1 84 879 LEU A C 1
ATOM 6925 O O . LEU A 1 879 ? -7.098 -20.828 2.904 1 84 879 LEU A O 1
ATOM 6929 N N . LYS A 1 880 ? -5.496 -19.359 2.898 1 81.94 880 LYS A N 1
ATOM 6930 C CA . LYS A 1 880 ? -6.402 -18.234 3.057 1 81.94 880 LYS A CA 1
ATOM 6931 C C . LYS A 1 880 ? -7.215 -18 1.787 1 81.94 880 LYS A C 1
ATOM 6933 O O . LYS A 1 880 ? -8.43 -17.766 1.853 1 81.94 880 LYS A O 1
ATOM 6938 N N . GLU A 1 881 ? -6.457 -18.109 0.661 1 73.81 881 GLU A N 1
ATOM 6939 C CA . GLU A 1 881 ? -7.117 -17.875 -0.618 1 73.81 881 GLU A CA 1
ATOM 6940 C C . GLU A 1 881 ? -8.133 -18.953 -0.931 1 73.81 881 GLU A C 1
ATOM 6942 O O . GLU A 1 881 ? -9.125 -18.703 -1.621 1 73.81 881 GLU A O 1
ATOM 6947 N N . GLU A 1 882 ? -7.898 -20.156 -0.331 1 72.31 882 GLU A N 1
ATOM 6948 C CA . GLU A 1 882 ? -8.828 -21.266 -0.542 1 72.31 882 GLU A CA 1
ATOM 6949 C C . GLU A 1 882 ? -9.953 -21.234 0.482 1 72.31 882 GLU A C 1
ATOM 6951 O O . GLU A 1 882 ? -10.906 -22.016 0.382 1 72.31 882 GLU A O 1
ATOM 6956 N N . GLY A 1 883 ? -9.922 -20.281 1.473 1 70.38 883 GLY A N 1
ATOM 6957 C CA . GLY A 1 883 ? -11.016 -20.094 2.404 1 70.38 883 GLY A CA 1
ATOM 6958 C C . GLY A 1 883 ? -10.891 -20.938 3.66 1 70.38 883 GLY A C 1
ATOM 6959 O O . GLY A 1 883 ? -11.82 -20.984 4.477 1 70.38 883 GLY A O 1
ATOM 6960 N N . PHE A 1 884 ? -9.664 -21.594 3.793 1 73.12 884 PHE A N 1
ATOM 6961 C CA . PHE A 1 884 ? -9.484 -22.406 4.984 1 73.12 884 PHE A CA 1
ATOM 6962 C C . PHE A 1 884 ? -9.289 -21.547 6.219 1 73.12 884 PHE A C 1
ATOM 6964 O O . PHE A 1 884 ? -9.633 -21.953 7.328 1 73.12 884 PHE A O 1
ATOM 6971 N N . LEU A 1 885 ? -8.695 -20.438 5.953 1 77.19 885 LEU A N 1
ATOM 6972 C CA . LEU A 1 885 ? -8.375 -19.531 7.055 1 77.19 885 LEU A CA 1
ATOM 6973 C C . LEU A 1 885 ? -9.07 -18.188 6.875 1 77.19 885 LEU A C 1
ATOM 6975 O O . LEU A 1 885 ? -9.148 -17.672 5.762 1 77.19 885 LEU A O 1
ATOM 6979 N N . ASP A 1 886 ? -9.633 -17.734 7.996 1 73.19 886 ASP A N 1
ATOM 6980 C CA . ASP A 1 886 ? -10.148 -16.359 8.008 1 73.19 886 ASP A CA 1
ATOM 6981 C C . ASP A 1 886 ? -9.023 -15.344 8.133 1 73.19 886 ASP A C 1
ATOM 6983 O O . ASP A 1 886 ? -7.867 -15.719 8.352 1 73.19 886 ASP A O 1
ATOM 6987 N N . GLU A 1 887 ? -9.328 -14.094 7.902 1 74.12 887 GLU A N 1
ATOM 6988 C CA . GLU A 1 887 ? -8.32 -13.039 7.938 1 74.12 887 GLU A CA 1
ATOM 6989 C C . GLU A 1 887 ? -7.602 -13.008 9.281 1 74.12 887 GLU A C 1
ATOM 6991 O O . GLU A 1 887 ? -6.379 -12.852 9.336 1 74.12 887 GLU A O 1
ATOM 6996 N N . MET A 1 888 ? -8.281 -13.242 10.359 1 74.81 888 MET A N 1
ATOM 6997 C CA . MET A 1 888 ? -7.672 -13.188 11.688 1 74.81 888 MET A CA 1
ATOM 6998 C C . MET A 1 888 ? -6.816 -14.422 11.945 1 74.81 888 MET A C 1
ATOM 7000 O O . MET A 1 888 ? -5.723 -14.32 12.508 1 74.81 888 MET A O 1
ATOM 7004 N N . GLU A 1 889 ? -7.406 -15.562 11.531 1 78.12 889 GLU A N 1
ATOM 7005 C CA . GLU A 1 889 ? -6.637 -16.797 11.688 1 78.12 889 GLU A CA 1
ATOM 7006 C C . GLU A 1 889 ? -5.367 -16.766 10.844 1 78.12 889 GLU A C 1
ATOM 7008 O O . GLU A 1 889 ? -4.32 -17.266 11.273 1 78.12 889 GLU A O 1
ATOM 7013 N N . TYR A 1 890 ? -5.531 -16.156 9.648 1 86.88 890 TYR A N 1
ATOM 7014 C CA . TYR A 1 890 ? -4.379 -16.031 8.766 1 86.88 890 TYR A CA 1
ATOM 7015 C C . TYR A 1 890 ? -3.301 -15.164 9.398 1 86.88 890 TYR A C 1
ATOM 7017 O O . TYR A 1 890 ? -2.115 -15.5 9.359 1 86.88 890 TYR A O 1
ATOM 7025 N N . LYS A 1 891 ? -3.688 -14.109 10.086 1 81.75 891 LYS A N 1
ATOM 7026 C CA . LYS A 1 891 ? -2.723 -13.203 10.703 1 81.75 891 LYS A CA 1
ATOM 7027 C C . LYS A 1 891 ? -2.014 -13.867 11.875 1 81.75 891 LYS A C 1
ATOM 7029 O O . LYS A 1 891 ? -0.816 -13.656 12.086 1 81.75 891 LYS A O 1
ATOM 7034 N N . LEU A 1 892 ? -2.727 -14.641 12.617 1 83.75 892 LEU A N 1
ATOM 7035 C CA . LEU A 1 892 ? -2.127 -15.344 13.75 1 83.75 892 LEU A CA 1
ATOM 7036 C C . LEU A 1 892 ? -1.086 -16.344 13.273 1 83.75 892 LEU A C 1
ATOM 7038 O O . LEU A 1 892 ? -0.002 -16.453 13.852 1 83.75 892 LEU A O 1
ATOM 7042 N N . LEU A 1 893 ? -1.478 -17.047 12.219 1 86.81 893 LEU A N 1
ATOM 7043 C CA . LEU A 1 893 ? -0.562 -18.047 11.664 1 86.81 893 LEU A CA 1
ATOM 7044 C C . LEU A 1 893 ? 0.648 -17.375 11.023 1 86.81 893 LEU A C 1
ATOM 7046 O O . LEU A 1 893 ? 1.779 -17.828 11.188 1 86.81 893 LEU A O 1
ATOM 7050 N N . LEU A 1 894 ? 0.435 -16.281 10.336 1 88 894 LEU A N 1
ATOM 7051 C CA . LEU A 1 894 ? 1.513 -15.555 9.68 1 88 894 LEU A CA 1
ATOM 7052 C C . LEU A 1 894 ? 2.48 -14.977 10.711 1 88 894 LEU A C 1
ATOM 7054 O O . LEU A 1 894 ? 3.695 -14.992 10.5 1 88 894 LEU A O 1
ATOM 7058 N N . ASN A 1 895 ? 1.95 -14.523 11.852 1 84.19 895 ASN A N 1
ATOM 7059 C CA . ASN A 1 895 ? 2.805 -13.984 12.898 1 84.19 895 ASN A CA 1
ATOM 7060 C C . ASN A 1 895 ? 3.689 -15.07 13.516 1 84.19 895 ASN A C 1
ATOM 7062 O O . ASN A 1 895 ? 4.832 -14.797 13.898 1 84.19 895 ASN A O 1
ATOM 7066 N N . ALA A 1 896 ? 3.184 -16.219 13.594 1 86.25 896 ALA A N 1
ATOM 7067 C CA . ALA A 1 896 ? 3.971 -17.328 14.133 1 86.25 896 ALA A CA 1
ATOM 7068 C C . ALA A 1 896 ? 5.133 -17.672 13.203 1 86.25 896 ALA A C 1
ATOM 7070 O O . ALA A 1 896 ? 6.234 -17.984 13.672 1 86.25 896 ALA A O 1
ATOM 7071 N N . ILE A 1 897 ? 4.891 -17.641 11.922 1 88.62 897 ILE A N 1
ATOM 7072 C CA . ILE A 1 897 ? 5.938 -17.969 10.953 1 88.62 897 ILE A CA 1
ATOM 7073 C C . ILE A 1 897 ? 6.934 -16.812 10.867 1 88.62 897 ILE A C 1
ATOM 7075 O O . ILE A 1 897 ? 8.148 -17.031 10.828 1 88.62 897 ILE A O 1
ATOM 7079 N N . GLN A 1 898 ? 6.457 -15.578 10.938 1 84.94 898 GLN A N 1
ATOM 7080 C CA . GLN A 1 898 ? 7.309 -14.398 10.805 1 84.94 898 GLN A CA 1
ATOM 7081 C C . GLN A 1 898 ? 8.219 -14.25 12.023 1 84.94 898 GLN A C 1
ATOM 7083 O O . GLN A 1 898 ? 9.336 -13.727 11.906 1 84.94 898 GLN A O 1
ATOM 7088 N N . SER A 1 899 ? 7.727 -14.648 13.156 1 83.25 899 SER A N 1
ATOM 7089 C CA . SER A 1 899 ? 8.578 -14.586 14.344 1 83.25 899 SER A CA 1
ATOM 7090 C C . SER A 1 899 ? 9.797 -15.492 14.188 1 83.25 899 SER A C 1
ATOM 7092 O O . SER A 1 899 ? 10.883 -15.164 14.688 1 83.25 899 SER A O 1
ATOM 7094 N N . LYS A 1 900 ? 9.625 -16.562 13.43 1 86.38 900 LYS A N 1
ATOM 7095 C CA . LYS A 1 900 ? 10.75 -17.453 13.188 1 86.38 900 LYS A CA 1
ATOM 7096 C C . LYS A 1 900 ? 11.727 -16.844 12.188 1 86.38 900 LYS A C 1
ATOM 7098 O O . LYS A 1 900 ? 12.938 -17.062 12.289 1 86.38 900 LYS A O 1
ATOM 7103 N N . ILE A 1 901 ? 11.25 -16.141 11.266 1 82.94 901 ILE A N 1
ATOM 7104 C CA . ILE A 1 901 ? 12.109 -15.484 10.281 1 82.94 901 ILE A CA 1
ATOM 7105 C C . ILE A 1 901 ? 12.961 -14.422 10.977 1 82.94 901 ILE A C 1
ATOM 7107 O O . ILE A 1 901 ? 14.156 -14.289 10.695 1 82.94 901 ILE A O 1
ATOM 7111 N N . GLN A 1 902 ? 12.297 -13.727 11.906 1 77.88 902 GLN A N 1
ATOM 7112 C CA . GLN A 1 902 ? 13.023 -12.688 12.633 1 77.88 902 GLN A CA 1
ATOM 7113 C C . GLN A 1 902 ? 14.102 -13.297 13.523 1 77.88 902 GLN A C 1
ATOM 7115 O O . GLN A 1 902 ? 15.18 -12.719 13.68 1 77.88 902 GLN A O 1
ATOM 7120 N N . LEU A 1 903 ? 13.828 -14.422 14.023 1 77.31 903 LEU A N 1
ATOM 7121 C CA . LEU A 1 903 ? 14.812 -15.109 14.859 1 77.31 903 LEU A CA 1
ATOM 7122 C C . LEU A 1 903 ? 16 -15.578 14.031 1 77.31 903 LEU A C 1
ATOM 7124 O O . LEU A 1 903 ? 17.141 -15.531 14.492 1 77.31 903 LEU A O 1
ATOM 7128 N N . CYS A 1 904 ? 15.734 -15.961 12.773 1 78.5 904 CYS A N 1
ATOM 7129 C CA . CYS A 1 904 ? 16.797 -16.438 11.891 1 78.5 904 CYS A CA 1
ATOM 7130 C C . CYS A 1 904 ? 17.656 -15.273 11.414 1 78.5 904 CYS A C 1
ATOM 7132 O O . CYS A 1 904 ? 18.844 -15.445 11.156 1 78.5 904 CYS A O 1
ATOM 7134 N N . ARG A 1 905 ? 17.109 -14.156 11.367 1 74.31 905 ARG A N 1
ATOM 7135 C CA . ARG A 1 905 ? 17.828 -12.992 10.867 1 74.31 905 ARG A CA 1
ATOM 7136 C C . ARG A 1 905 ? 18.797 -12.453 11.922 1 74.31 905 ARG A C 1
ATOM 7138 O O . ARG A 1 905 ? 19.891 -11.977 11.594 1 74.31 905 ARG A O 1
ATOM 7145 N N . HIS A 1 906 ? 18.438 -12.656 13.227 1 65.12 906 HIS A N 1
ATOM 7146 C CA . HIS A 1 906 ? 19.25 -12.086 14.289 1 65.12 906 HIS A CA 1
ATOM 7147 C C . HIS A 1 906 ? 20.25 -13.109 14.82 1 65.12 906 HIS A C 1
ATOM 7149 O O . HIS A 1 906 ? 21.297 -12.734 15.359 1 65.12 906 HIS A O 1
ATOM 7155 N N . LYS A 1 907 ? 19.953 -14.414 14.617 1 61.72 907 LYS A N 1
ATOM 7156 C CA . LYS A 1 907 ? 20.844 -15.422 15.188 1 61.72 907 LYS A CA 1
ATOM 7157 C C . LYS A 1 907 ? 22.031 -15.68 14.273 1 61.72 907 LYS A C 1
ATOM 7159 O O . LYS A 1 907 ? 21.875 -16.25 13.188 1 61.72 907 LYS A O 1
ATOM 7164 N N . GLY A 1 908 ? 23.094 -14.906 14.219 1 63.97 908 GLY A N 1
ATOM 7165 C CA . GLY A 1 908 ? 24.281 -14.992 13.398 1 63.97 908 GLY A CA 1
ATOM 7166 C C . GLY A 1 908 ? 25.312 -15.977 13.938 1 63.97 908 GLY A C 1
ATOM 7167 O O . GLY A 1 908 ? 26.516 -15.773 13.781 1 63.97 908 GLY A O 1
ATOM 7168 N N . SER A 1 909 ? 24.75 -17.188 14.5 1 70.44 909 SER A N 1
ATOM 7169 C CA . SER A 1 909 ? 25.781 -18.078 15.039 1 70.44 909 SER A CA 1
ATOM 7170 C C . SER A 1 909 ? 26.266 -19.062 13.977 1 70.44 909 SER A C 1
ATOM 7172 O O . SER A 1 909 ? 25.531 -19.391 13.047 1 70.44 909 SER A O 1
ATOM 7174 N N . LEU A 1 910 ? 27.578 -19.391 14.016 1 79.69 910 LEU A N 1
ATOM 7175 C CA . LEU A 1 910 ? 28.188 -20.375 13.117 1 79.69 910 LEU A CA 1
ATOM 7176 C C . LEU A 1 910 ? 27.703 -21.781 13.453 1 79.69 910 LEU A C 1
ATOM 7178 O O . LEU A 1 910 ? 27.531 -22.125 14.625 1 79.69 910 LEU A O 1
ATOM 7182 N N . VAL A 1 911 ? 27.359 -22.469 12.43 1 84.56 911 VAL A N 1
ATOM 7183 C CA . VAL A 1 911 ? 26.844 -23.828 12.57 1 84.56 911 VAL A CA 1
ATOM 7184 C C . VAL A 1 911 ? 27.938 -24.828 12.234 1 84.56 911 VAL A C 1
ATOM 7186 O O . VAL A 1 911 ? 28.672 -24.656 11.258 1 84.56 911 VAL A O 1
ATOM 7189 N N . ALA A 1 912 ? 28.078 -25.797 13.047 1 82.5 912 ALA A N 1
ATOM 7190 C CA . ALA A 1 912 ? 29.062 -26.844 12.812 1 82.5 912 ALA A CA 1
ATOM 7191 C C . ALA A 1 912 ? 28.594 -27.828 11.742 1 82.5 912 ALA A C 1
ATOM 7193 O O . ALA A 1 912 ? 27.391 -28.078 11.617 1 82.5 912 ALA A O 1
ATOM 7194 N N . PRO A 1 913 ? 29.531 -28.281 10.898 1 83.62 913 PRO A N 1
ATOM 7195 C CA . PRO A 1 913 ? 29.141 -29.297 9.922 1 83.62 913 PRO A CA 1
ATOM 7196 C C . PRO A 1 913 ? 28.641 -30.594 10.57 1 83.62 913 PRO A C 1
ATOM 7198 O O . PRO A 1 913 ? 29.062 -30.922 11.688 1 83.62 913 PRO A O 1
ATOM 7201 N N . SER A 1 914 ? 27.797 -31.203 9.891 1 83.81 914 SER A N 1
ATOM 7202 C CA . SER A 1 914 ? 27.234 -32.438 10.414 1 83.81 914 SER A CA 1
ATOM 7203 C C . SER A 1 914 ? 28.234 -33.594 10.305 1 83.81 914 SER A C 1
ATOM 7205 O O . SER A 1 914 ? 29.125 -33.562 9.453 1 83.81 914 SER A O 1
ATOM 7207 N N . SER A 1 915 ? 28.078 -34.562 11.148 1 86.56 915 SER A N 1
ATOM 7208 C CA . SER A 1 915 ? 28.922 -35.75 11.094 1 86.56 915 SER A CA 1
ATOM 7209 C C . SER A 1 915 ? 28.641 -36.562 9.836 1 86.56 915 SER A C 1
ATOM 7211 O O . SER A 1 915 ? 27.562 -36.438 9.242 1 86.56 915 SER A O 1
ATOM 7213 N N . PRO A 1 916 ? 29.656 -37.25 9.352 1 87.69 916 PRO A N 1
ATOM 7214 C CA . PRO A 1 916 ? 29.453 -38.062 8.156 1 87.69 916 PRO A CA 1
ATOM 7215 C C . PRO A 1 916 ? 28.266 -39 8.273 1 87.69 916 PRO A C 1
ATOM 7217 O O . PRO A 1 916 ? 27.547 -39.25 7.293 1 87.69 916 PRO A O 1
ATOM 7220 N N . GLU A 1 917 ? 28 -39.5 9.477 1 87.56 917 GLU A N 1
ATOM 7221 C CA . GLU A 1 917 ? 26.875 -40.375 9.672 1 87.56 917 GLU A CA 1
ATOM 7222 C C . GLU A 1 917 ? 25.547 -39.656 9.445 1 87.56 917 GLU A C 1
ATOM 7224 O O . GLU A 1 917 ? 24.641 -40.188 8.797 1 87.56 917 GLU A O 1
ATOM 7229 N N . THR A 1 918 ? 25.547 -38.469 9.883 1 87.12 918 THR A N 1
ATOM 7230 C CA . THR A 1 918 ? 24.328 -37.688 9.727 1 87.12 918 THR A CA 1
ATOM 7231 C C . THR A 1 918 ? 24.125 -37.281 8.273 1 87.12 918 THR A C 1
ATOM 7233 O O . THR A 1 918 ? 22.984 -37.156 7.805 1 87.12 918 THR A O 1
ATOM 7236 N N . GLN A 1 919 ? 25.234 -37.125 7.613 1 86.69 919 GLN A N 1
ATOM 7237 C CA . GLN A 1 919 ? 25.141 -36.719 6.207 1 86.69 919 GLN A CA 1
ATOM 7238 C C . GLN A 1 919 ? 24.594 -37.875 5.352 1 86.69 919 GLN A C 1
ATOM 7240 O O . GLN A 1 919 ? 23.844 -37.625 4.41 1 86.69 919 GLN A O 1
ATOM 7245 N N . LEU A 1 920 ? 25 -39.031 5.68 1 86.31 920 LEU A N 1
ATOM 7246 C CA . LEU A 1 920 ? 24.5 -40.188 4.938 1 86.31 920 LEU A CA 1
ATOM 7247 C C . LEU A 1 920 ? 23.016 -40.375 5.188 1 86.31 920 LEU A C 1
ATOM 7249 O O . LEU A 1 920 ? 22.266 -40.719 4.27 1 86.31 920 LEU A O 1
ATOM 7253 N N . ARG A 1 921 ? 22.625 -40.125 6.375 1 82.81 921 ARG A N 1
ATOM 7254 C CA . ARG A 1 921 ? 21.219 -40.281 6.73 1 82.81 921 ARG A CA 1
ATOM 7255 C C . ARG A 1 921 ? 20.359 -39.219 6.059 1 82.81 921 ARG A C 1
ATOM 7257 O O . ARG A 1 921 ? 19.156 -39.406 5.855 1 82.81 921 ARG A O 1
ATOM 7264 N N . ALA A 1 922 ? 21 -38.125 5.668 1 81.81 922 ALA A N 1
ATOM 7265 C CA . ALA A 1 922 ? 20.266 -36.969 5.152 1 81.81 922 ALA A CA 1
ATOM 7266 C C . ALA A 1 922 ? 20.078 -37.094 3.641 1 81.81 922 ALA A C 1
ATOM 7268 O O . ALA A 1 922 ? 19.375 -36.25 3.041 1 81.81 922 ALA A O 1
ATOM 7269 N N . VAL A 1 923 ? 20.562 -38.094 3.035 1 81.56 923 VAL A N 1
ATOM 7270 C CA . VAL A 1 923 ? 20.359 -38.25 1.6 1 81.56 923 VAL A CA 1
ATOM 7271 C C . VAL A 1 923 ? 18.875 -38.406 1.298 1 81.56 923 VAL A C 1
ATOM 7273 O O . VAL A 1 923 ? 18.141 -39.094 2.049 1 81.56 923 VAL A O 1
ATOM 7276 N N . SER A 1 924 ? 18.344 -37.781 0.253 1 78.25 924 SER A N 1
ATOM 7277 C CA . SER A 1 924 ? 16.938 -37.625 -0.047 1 78.25 924 SER A CA 1
ATOM 7278 C C . SER A 1 924 ? 16.219 -38.969 -0.162 1 78.25 924 SER A C 1
ATOM 7280 O O . SER A 1 924 ? 15.109 -39.125 0.338 1 78.25 924 SER A O 1
ATOM 7282 N N . TRP A 1 925 ? 16.859 -39.938 -0.844 1 75.62 925 TRP A N 1
ATOM 7283 C CA . TRP A 1 925 ? 16.172 -41.219 -1.089 1 75.62 925 TRP A CA 1
ATOM 7284 C C . TRP A 1 925 ? 16.25 -42.125 0.127 1 75.62 925 TRP A C 1
ATOM 7286 O O . TRP A 1 925 ? 15.594 -43.156 0.181 1 75.62 925 TRP A O 1
ATOM 7296 N N . LEU A 1 926 ? 17.016 -41.781 1.101 1 77.62 926 LEU A N 1
ATOM 7297 C CA . LEU A 1 926 ? 17.109 -42.562 2.332 1 77.62 926 LEU A CA 1
ATOM 7298 C C . LEU A 1 926 ? 16.203 -41.969 3.416 1 77.62 926 LEU A C 1
ATOM 7300 O O . LEU A 1 926 ? 16.031 -42.594 4.477 1 77.62 926 LEU A O 1
ATOM 7304 N N . GLN A 1 927 ? 15.641 -40.844 3.012 1 73.38 927 GLN A N 1
ATOM 7305 C CA . GLN A 1 927 ? 14.844 -40.188 4.027 1 73.38 927 GLN A CA 1
ATOM 7306 C C . GLN A 1 927 ? 13.656 -41.031 4.457 1 73.38 927 GLN A C 1
ATOM 7308 O O . GLN A 1 927 ? 12.914 -41.531 3.615 1 73.38 927 GLN A O 1
ATOM 7313 N N . GLY A 1 928 ? 13.398 -41.219 5.781 1 67.94 928 GLY A N 1
ATOM 7314 C CA . GLY A 1 928 ? 12.242 -41.906 6.32 1 67.94 928 GLY A CA 1
ATOM 7315 C C . GLY A 1 928 ? 12.492 -43.375 6.559 1 67.94 928 GLY A C 1
ATOM 7316 O O . GLY A 1 928 ? 11.695 -44.062 7.215 1 67.94 928 GLY A O 1
ATOM 7317 N N . ASN A 1 929 ? 13.609 -43.875 5.957 1 77.06 929 ASN A N 1
ATOM 7318 C CA . ASN A 1 929 ? 13.922 -45.281 6.145 1 77.06 929 ASN A CA 1
ATOM 7319 C C . ASN A 1 929 ? 15.172 -45.469 7.004 1 77.06 929 ASN A C 1
ATOM 7321 O O . ASN A 1 929 ? 16.266 -45.656 6.48 1 77.06 929 ASN A O 1
ATOM 7325 N N . GLU A 1 930 ? 15.023 -45.5 8.242 1 81.31 930 GLU A N 1
ATOM 7326 C CA . GLU A 1 930 ? 16.156 -45.562 9.164 1 81.31 930 GLU A CA 1
ATOM 7327 C C . GLU A 1 930 ? 16.828 -46.938 9.109 1 81.31 930 GLU A C 1
ATOM 7329 O O . GLU A 1 930 ? 18.047 -47.031 9.297 1 81.31 930 GLU A O 1
ATOM 7334 N N . ARG A 1 931 ? 16.094 -47.938 8.711 1 82.88 931 ARG A N 1
ATOM 7335 C CA . ARG A 1 931 ? 16.656 -49.281 8.664 1 82.88 931 ARG A CA 1
ATOM 7336 C C . ARG A 1 931 ? 17.672 -49.406 7.535 1 82.88 931 ARG A C 1
ATOM 7338 O O . ARG A 1 931 ? 18.75 -50 7.723 1 82.88 931 ARG A O 1
ATOM 7345 N N . ILE A 1 932 ? 17.297 -48.844 6.441 1 86.12 932 ILE A N 1
ATOM 7346 C CA . ILE A 1 932 ? 18.203 -48.938 5.297 1 86.12 932 ILE A CA 1
ATOM 7347 C C . ILE A 1 932 ? 19.422 -48.031 5.535 1 86.12 932 ILE A C 1
ATOM 7349 O O . ILE A 1 932 ? 20.531 -48.375 5.133 1 86.12 932 ILE A O 1
ATOM 7353 N N . ALA A 1 933 ? 19.25 -46.969 6.207 1 87.75 933 ALA A N 1
ATOM 7354 C CA . ALA A 1 933 ? 20.359 -46.062 6.508 1 87.75 933 ALA A CA 1
ATOM 7355 C C . ALA A 1 933 ? 21.375 -46.75 7.426 1 87.75 933 ALA A C 1
ATOM 7357 O O . ALA A 1 933 ? 22.594 -46.625 7.23 1 87.75 933 ALA A O 1
ATOM 7358 N N . ASP A 1 934 ? 20.797 -47.469 8.43 1 88.25 934 ASP A N 1
ATOM 7359 C CA . ASP A 1 934 ? 21.688 -48.188 9.336 1 88.25 934 ASP A CA 1
ATOM 7360 C C . ASP A 1 934 ? 22.422 -49.312 8.617 1 88.25 934 ASP A C 1
ATOM 7362 O O . ASP A 1 934 ? 23.594 -49.562 8.891 1 88.25 934 ASP A O 1
ATOM 7366 N N . PHE A 1 935 ? 21.703 -49.938 7.68 1 90.38 935 PHE A N 1
ATOM 7367 C CA . PHE A 1 935 ? 22.312 -51 6.891 1 90.38 935 PHE A CA 1
ATOM 7368 C C . PHE A 1 935 ? 23.469 -50.469 6.062 1 90.38 935 PHE A C 1
ATOM 7370 O O . PHE A 1 935 ? 24.547 -51.094 6.02 1 90.38 935 PHE A O 1
ATOM 7377 N N . PHE A 1 936 ? 23.328 -49.375 5.465 1 89.88 936 PHE A N 1
ATOM 7378 C CA . PHE A 1 936 ? 24.375 -48.781 4.633 1 89.88 936 PHE A CA 1
ATOM 7379 C C . PHE A 1 936 ? 25.547 -48.312 5.484 1 89.88 936 PHE A C 1
ATOM 7381 O O . PHE A 1 936 ? 26.703 -48.406 5.07 1 89.88 936 PHE A O 1
ATOM 7388 N N . LEU A 1 937 ? 25.266 -47.781 6.648 1 90.06 937 LEU A N 1
ATOM 7389 C CA . LEU A 1 937 ? 26.312 -47.281 7.531 1 90.06 937 LEU A CA 1
ATOM 7390 C C . LEU A 1 937 ? 27.203 -48.438 8 1 90.06 937 LEU A C 1
ATOM 7392 O O . LEU A 1 937 ? 28.422 -48.281 8.133 1 90.06 937 LEU A O 1
ATOM 7396 N N . GLU A 1 938 ? 26.578 -49.562 8.195 1 90.06 938 GLU A N 1
ATOM 7397 C CA . GLU A 1 938 ? 27.312 -50.719 8.703 1 90.06 938 GLU A CA 1
ATOM 7398 C C . GLU A 1 938 ? 28.094 -51.406 7.59 1 90.06 938 GLU A C 1
ATOM 7400 O O . GLU A 1 938 ? 29.156 -52 7.844 1 90.06 938 GLU A O 1
ATOM 7405 N N . ASN A 1 939 ? 27.578 -51.281 6.332 1 90.75 939 ASN A N 1
ATOM 7406 C CA . ASN A 1 939 ? 28.203 -52.031 5.246 1 90.75 939 ASN A CA 1
ATOM 7407 C C . ASN A 1 939 ? 28.953 -51.125 4.297 1 90.75 939 ASN A C 1
ATOM 7409 O O . ASN A 1 939 ? 29.312 -51.531 3.188 1 90.75 939 ASN A O 1
ATOM 7413 N N . SER A 1 940 ? 29.141 -49.875 4.641 1 88.75 940 SER A N 1
ATOM 7414 C CA . SER A 1 940 ? 29.875 -48.969 3.768 1 88.75 940 SER A CA 1
ATOM 7415 C C . SER A 1 940 ? 31.188 -48.531 4.414 1 88.75 940 SER A C 1
ATOM 7417 O O . SER A 1 940 ? 31.344 -48.625 5.637 1 88.75 940 SER A O 1
ATOM 7419 N N . GLU A 1 941 ? 32.125 -48.219 3.615 1 89.19 941 GLU A N 1
ATOM 7420 C CA . GLU A 1 941 ? 33.438 -47.719 4.078 1 89.19 941 GLU A CA 1
ATOM 7421 C C . GLU A 1 941 ? 33.719 -46.344 3.521 1 89.19 941 GLU A C 1
ATOM 7423 O O . GLU A 1 941 ? 33.281 -46 2.422 1 89.19 941 GLU A O 1
ATOM 7428 N N . ILE A 1 942 ? 34.375 -45.5 4.324 1 92.56 942 ILE A N 1
ATOM 7429 C CA . ILE A 1 942 ? 34.812 -44.188 3.875 1 92.56 942 ILE A CA 1
ATOM 7430 C C . ILE A 1 942 ? 36.156 -44.281 3.18 1 92.56 942 ILE A C 1
ATOM 7432 O O . ILE A 1 942 ? 37.125 -44.812 3.754 1 92.56 942 ILE A O 1
ATOM 7436 N N . LEU A 1 943 ? 36.188 -43.875 2.006 1 93.12 943 LEU A N 1
ATOM 7437 C CA . LEU A 1 943 ? 37.406 -43.906 1.217 1 93.12 943 LEU A CA 1
ATOM 7438 C C . LEU A 1 943 ? 37.969 -42.469 1.043 1 93.12 943 LEU A C 1
ATOM 7440 O O . LEU A 1 943 ? 37.188 -41.531 0.956 1 93.12 943 LEU A O 1
ATOM 7444 N N . ASN A 1 944 ? 39.25 -42.312 1.088 1 94.12 944 ASN A N 1
ATOM 7445 C CA . ASN A 1 944 ? 39.938 -41.062 0.849 1 94.12 944 ASN A CA 1
ATOM 7446 C C . ASN A 1 944 ? 40.625 -41.031 -0.516 1 94.12 944 ASN A C 1
ATOM 7448 O O . ASN A 1 944 ? 41.312 -41.969 -0.886 1 94.12 944 ASN A O 1
ATOM 7452 N N . PHE A 1 945 ? 40.344 -40.062 -1.24 1 94.19 945 PHE A N 1
ATOM 7453 C CA . PHE A 1 945 ? 40.938 -39.875 -2.566 1 94.19 945 PHE A CA 1
ATOM 7454 C C . PHE A 1 945 ? 41.781 -38.625 -2.615 1 94.19 945 PHE A C 1
ATOM 7456 O O . PHE A 1 945 ? 41.531 -37.656 -1.905 1 94.19 945 PHE A O 1
ATOM 7463 N N . ASN A 1 946 ? 42.781 -38.688 -3.475 1 91.88 946 ASN A N 1
ATOM 7464 C CA . ASN A 1 946 ? 43.656 -37.531 -3.658 1 91.88 946 ASN A CA 1
ATOM 7465 C C . ASN A 1 946 ? 43.25 -36.719 -4.879 1 91.88 946 ASN A C 1
ATOM 7467 O O . ASN A 1 946 ? 42.375 -37.094 -5.633 1 91.88 946 ASN A O 1
ATOM 7471 N N . ILE A 1 947 ? 43.938 -35.656 -5.012 1 92.94 947 ILE A N 1
ATOM 7472 C CA . ILE A 1 947 ? 43.688 -34.75 -6.109 1 92.94 947 ILE A CA 1
ATOM 7473 C C . ILE A 1 947 ? 43.938 -35.438 -7.445 1 92.94 947 ILE A C 1
ATOM 7475 O O . ILE A 1 947 ? 44.938 -36.125 -7.594 1 92.94 947 ILE A O 1
ATOM 7479 N N . ASN A 1 948 ? 43.094 -35.375 -8.391 1 90.75 948 ASN A N 1
ATOM 7480 C CA . ASN A 1 948 ? 43.188 -35.844 -9.766 1 90.75 948 ASN A CA 1
ATOM 7481 C C . ASN A 1 948 ? 42.906 -37.344 -9.867 1 90.75 948 ASN A C 1
ATOM 7483 O O . ASN A 1 948 ? 43.125 -37.969 -10.914 1 90.75 948 ASN A O 1
ATOM 7487 N N . ASP A 1 949 ? 42.469 -37.938 -8.797 1 93.31 949 ASP A N 1
ATOM 7488 C CA . ASP A 1 949 ? 42.031 -39.312 -8.875 1 93.31 949 ASP A CA 1
ATOM 7489 C C . ASP A 1 949 ? 40.688 -39.438 -9.602 1 93.31 949 ASP A C 1
ATOM 7491 O O . ASP A 1 949 ? 39.844 -38.531 -9.516 1 93.31 949 ASP A O 1
ATOM 7495 N N . ILE A 1 950 ? 40.531 -40.469 -10.383 1 93.56 950 ILE A N 1
ATOM 7496 C CA . ILE A 1 950 ? 39.312 -40.656 -11.125 1 93.56 950 ILE A CA 1
ATOM 7497 C C . ILE A 1 950 ? 38.406 -41.656 -10.383 1 93.56 950 ILE A C 1
ATOM 7499 O O . ILE A 1 950 ? 38.844 -42.781 -10.086 1 93.56 950 ILE A O 1
ATOM 7503 N N . LEU A 1 951 ? 37.25 -41.312 -10 1 91.25 951 LEU A N 1
ATOM 7504 C CA . LEU A 1 951 ? 36.281 -42.156 -9.305 1 91.25 951 LEU A CA 1
ATOM 7505 C C . LEU A 1 951 ? 35.5 -43.031 -10.289 1 91.25 951 LEU A C 1
ATOM 7507 O O . LEU A 1 951 ? 35.375 -44.219 -10.094 1 91.25 951 LEU A O 1
ATOM 7511 N N . ILE A 1 952 ? 34.938 -42.312 -11.312 1 91.25 952 ILE A N 1
ATOM 7512 C CA . ILE A 1 952 ? 34.125 -42.938 -12.359 1 91.25 952 ILE A CA 1
ATOM 7513 C C . ILE A 1 952 ? 34.688 -42.562 -13.727 1 91.25 952 ILE A C 1
ATOM 7515 O O . ILE A 1 952 ? 35.031 -41.406 -13.961 1 91.25 952 ILE A O 1
ATOM 7519 N N . SER A 1 953 ? 34.875 -43.531 -14.586 1 90.56 953 SER A N 1
ATOM 7520 C CA . SER A 1 953 ? 35.344 -43.25 -15.953 1 90.56 953 SER A CA 1
ATOM 7521 C C . SER A 1 953 ? 34.25 -43.594 -16.969 1 90.56 953 SER A C 1
ATOM 7523 O O . SER A 1 953 ? 33.5 -44.562 -16.781 1 90.56 953 SER A O 1
ATOM 7525 N N . ARG A 1 954 ? 34.25 -42.844 -17.922 1 90.19 954 ARG A N 1
ATOM 7526 C CA . ARG A 1 954 ? 33.281 -43.062 -19 1 90.19 954 ARG A CA 1
ATOM 7527 C C . ARG A 1 954 ? 33.438 -44.438 -19.594 1 90.19 954 ARG A C 1
ATOM 7529 O O . ARG A 1 954 ? 34.562 -44.906 -19.875 1 90.19 954 ARG A O 1
ATOM 7536 N N . GLY A 1 955 ? 32.344 -45.156 -19.75 1 86.38 955 GLY A N 1
ATOM 7537 C CA . GLY A 1 955 ? 32.344 -46.469 -20.375 1 86.38 955 GLY A CA 1
ATOM 7538 C C . GLY A 1 955 ? 32.438 -47.594 -19.375 1 86.38 955 GLY A C 1
ATOM 7539 O O . GLY A 1 955 ? 32.188 -48.75 -19.719 1 86.38 955 GLY A O 1
ATOM 7540 N N . ASP A 1 956 ? 32.781 -47.344 -18.141 1 88.25 956 ASP A N 1
ATOM 7541 C CA . ASP A 1 956 ? 32.906 -48.375 -17.109 1 88.25 956 ASP A CA 1
ATOM 7542 C C . ASP A 1 956 ? 31.547 -48.875 -16.641 1 88.25 956 ASP A C 1
ATOM 7544 O O . ASP A 1 956 ? 30.578 -48.094 -16.656 1 88.25 956 ASP A O 1
ATOM 7548 N N . GLU A 1 957 ? 31.484 -50.125 -16.25 1 90.19 957 GLU A N 1
ATOM 7549 C CA . GLU A 1 957 ? 30.266 -50.688 -15.641 1 90.19 957 GLU A CA 1
ATOM 7550 C C . GLU A 1 957 ? 30.141 -50.25 -14.18 1 90.19 957 GLU A C 1
ATOM 7552 O O . GLU A 1 957 ? 31.141 -50.094 -13.484 1 90.19 957 GLU A O 1
ATOM 7557 N N . PRO A 1 958 ? 29 -50 -13.766 1 91.12 958 PRO A N 1
ATOM 7558 C CA . PRO A 1 958 ? 28.781 -49.562 -12.398 1 91.12 958 PRO A CA 1
ATOM 7559 C C . PRO A 1 958 ? 29.219 -50.562 -11.352 1 91.12 958 PRO A C 1
ATOM 7561 O O . PRO A 1 958 ? 28.875 -51.75 -11.445 1 91.12 958 PRO A O 1
ATOM 7564 N N . LYS A 1 959 ? 30.031 -50.219 -10.477 1 87.12 959 LYS A N 1
ATOM 7565 C CA . LYS A 1 959 ? 30.5 -51.094 -9.383 1 87.12 959 LYS A CA 1
ATOM 7566 C C . LYS A 1 959 ? 29.875 -50.656 -8.055 1 87.12 959 LYS A C 1
ATOM 7568 O O . LYS A 1 959 ? 29.859 -51.438 -7.102 1 87.12 959 LYS A O 1
ATOM 7573 N N . GLY A 1 960 ? 29.484 -49.5 -8.023 1 89.25 960 GLY A N 1
ATOM 7574 C CA . GLY A 1 960 ? 28.906 -48.969 -6.805 1 89.25 960 GLY A CA 1
ATOM 7575 C C . GLY A 1 960 ? 28.594 -47.469 -6.898 1 89.25 960 GLY A C 1
ATOM 7576 O O . GLY A 1 960 ? 28.656 -46.875 -7.977 1 89.25 960 GLY A O 1
ATOM 7577 N N . MET A 1 961 ? 28.109 -46.938 -5.793 1 90.19 961 MET A N 1
ATOM 7578 C CA . MET A 1 961 ? 27.812 -45.5 -5.734 1 90.19 961 MET A CA 1
ATOM 7579 C C . MET A 1 961 ? 28.656 -44.812 -4.676 1 90.19 961 MET A C 1
ATOM 7581 O O . MET A 1 961 ? 29.109 -45.438 -3.723 1 90.19 961 MET A O 1
ATOM 7585 N N . TYR A 1 962 ? 28.922 -43.562 -4.863 1 91.88 962 TYR A N 1
ATOM 7586 C CA . TYR A 1 962 ? 29.734 -42.75 -3.963 1 91.88 962 TYR A CA 1
ATOM 7587 C C . TYR A 1 962 ? 28.922 -41.625 -3.357 1 91.88 962 TYR A C 1
ATOM 7589 O O . TYR A 1 962 ? 28.156 -40.938 -4.062 1 91.88 962 TYR A O 1
ATOM 7597 N N . ILE A 1 963 ? 28.938 -41.438 -2.08 1 91.19 963 ILE A N 1
ATOM 7598 C CA . ILE A 1 963 ? 28.328 -40.312 -1.404 1 91.19 963 ILE A CA 1
ATOM 7599 C C . ILE A 1 963 ? 29.438 -39.375 -0.868 1 91.19 963 ILE A C 1
ATOM 7601 O O . ILE A 1 963 ? 30.219 -39.781 -0.002 1 91.19 963 ILE A O 1
ATOM 7605 N N . LEU A 1 964 ? 29.438 -38.188 -1.337 1 91.31 964 LEU A N 1
ATOM 7606 C CA . LEU A 1 964 ? 30.516 -37.25 -1.028 1 91.31 964 LEU A CA 1
ATOM 7607 C C . LEU A 1 964 ? 30.328 -36.625 0.358 1 91.31 964 LEU A C 1
ATOM 7609 O O . LEU A 1 964 ? 29.281 -36.062 0.65 1 91.31 964 LEU A O 1
ATOM 7613 N N . VAL A 1 965 ? 31.281 -36.75 1.235 1 89.38 965 VAL A N 1
ATOM 7614 C CA . VAL A 1 965 ? 31.25 -36.188 2.578 1 89.38 965 VAL A CA 1
ATOM 7615 C C . VAL A 1 965 ? 31.953 -34.844 2.586 1 89.38 965 VAL A C 1
ATOM 7617 O O . VAL A 1 965 ? 31.422 -33.844 3.111 1 89.38 965 VAL A O 1
ATOM 7620 N N . SER A 1 966 ? 33.125 -34.812 2.014 1 89.94 966 SER A N 1
ATOM 7621 C CA . SER A 1 966 ? 33.906 -33.562 1.922 1 89.94 966 SER A CA 1
ATOM 7622 C C . SER A 1 966 ? 34.719 -33.531 0.642 1 89.94 966 SER A C 1
ATOM 7624 O O . SER A 1 966 ? 35.125 -34.562 0.122 1 89.94 966 SER A O 1
ATOM 7626 N N . GLY A 1 967 ? 34.781 -32.344 0.117 1 89 967 GLY A N 1
ATOM 7627 C CA . GLY A 1 967 ? 35.594 -32.156 -1.07 1 89 967 GLY A CA 1
ATOM 7628 C C . GLY A 1 967 ? 34.812 -31.703 -2.275 1 89 967 GLY A C 1
ATOM 7629 O O . GLY A 1 967 ? 33.625 -31.344 -2.154 1 89 967 GLY A O 1
ATOM 7630 N N . LEU A 1 968 ? 35.594 -31.609 -3.459 1 92.62 968 LEU A N 1
ATOM 7631 C CA . LEU A 1 968 ? 35.031 -31.125 -4.715 1 92.62 968 LEU A CA 1
ATOM 7632 C C . LEU A 1 968 ? 35.344 -32.094 -5.855 1 92.62 968 LEU A C 1
ATOM 7634 O O . LEU A 1 968 ? 36.469 -32.562 -5.988 1 92.62 968 LEU A O 1
ATOM 7638 N N . LEU A 1 969 ? 34.281 -32.406 -6.586 1 92.94 969 LEU A N 1
ATOM 7639 C CA . LEU A 1 969 ? 34.438 -33.281 -7.742 1 92.94 969 LEU A CA 1
ATOM 7640 C C . LEU A 1 969 ? 34.125 -32.531 -9.039 1 92.94 969 LEU A C 1
ATOM 7642 O O . LEU A 1 969 ? 33.312 -31.609 -9.039 1 92.94 969 LEU A O 1
ATOM 7646 N N . GLU A 1 970 ? 34.781 -32.875 -10.047 1 93.06 970 GLU A N 1
ATOM 7647 C CA . GLU A 1 970 ? 34.5 -32.375 -11.391 1 93.06 970 GLU A CA 1
ATOM 7648 C C . GLU A 1 970 ? 33.938 -33.438 -12.289 1 93.06 970 GLU A C 1
ATOM 7650 O O . GLU A 1 970 ? 34.531 -34.5 -12.469 1 93.06 970 GLU A O 1
ATOM 7655 N N . ALA A 1 971 ? 32.719 -33.219 -12.766 1 91.75 971 ALA A N 1
ATOM 7656 C CA . ALA A 1 971 ? 32.062 -34.156 -13.672 1 91.75 971 ALA A CA 1
ATOM 7657 C C . ALA A 1 971 ? 32.062 -33.625 -15.109 1 91.75 971 ALA A C 1
ATOM 7659 O O . ALA A 1 971 ? 31.688 -32.5 -15.359 1 91.75 971 ALA A O 1
ATOM 7660 N N . THR A 1 972 ? 32.594 -34.406 -16.031 1 90.69 972 THR A N 1
ATOM 7661 C CA . THR A 1 972 ? 32.625 -34.031 -17.438 1 90.69 972 THR A CA 1
ATOM 7662 C C . THR A 1 972 ? 31.844 -35.031 -18.281 1 90.69 972 THR A C 1
ATOM 7664 O O . THR A 1 972 ? 32.125 -36.219 -18.266 1 90.69 972 THR A O 1
ATOM 7667 N N . TYR A 1 973 ? 30.812 -34.562 -18.922 1 88.69 973 TYR A N 1
ATOM 7668 C CA . TYR A 1 973 ? 29.969 -35.375 -19.797 1 88.69 973 TYR A CA 1
ATOM 7669 C C . TYR A 1 973 ? 30.359 -35.188 -21.266 1 88.69 973 TYR A C 1
ATOM 7671 O O . TYR A 1 973 ? 30.5 -34.062 -21.734 1 88.69 973 TYR A O 1
ATOM 7679 N N . THR A 1 974 ? 30.594 -36.25 -22.016 1 82.88 974 THR A N 1
ATOM 7680 C CA . THR A 1 974 ? 30.828 -36.219 -23.453 1 82.88 974 THR A CA 1
ATOM 7681 C C . THR A 1 974 ? 29.781 -37.094 -24.172 1 82.88 974 THR A C 1
ATOM 7683 O O . THR A 1 974 ? 29.656 -38.281 -23.891 1 82.88 974 THR A O 1
ATOM 7686 N N . PRO A 1 975 ? 29 -36.438 -25.031 1 81.94 975 PRO A N 1
ATOM 7687 C CA . PRO A 1 975 ? 27.953 -37.188 -25.734 1 81.94 975 PRO A CA 1
ATOM 7688 C C . PRO A 1 975 ? 28.5 -38.312 -26.594 1 81.94 975 PRO A C 1
ATOM 7690 O O . PRO A 1 975 ? 29.609 -38.219 -27.094 1 81.94 975 PRO A O 1
ATOM 7693 N N . PRO A 1 976 ? 27.734 -39.438 -26.672 1 73.56 976 PRO A N 1
ATOM 7694 C CA . PRO A 1 976 ? 28.188 -40.562 -27.469 1 73.56 976 PRO A CA 1
ATOM 7695 C C . PRO A 1 976 ? 28.188 -40.281 -28.969 1 73.56 976 PRO A C 1
ATOM 7697 O O . PRO A 1 976 ? 27.422 -39.438 -29.438 1 73.56 976 PRO A O 1
ATOM 7700 N N . ASP A 1 977 ? 29.297 -40.594 -29.766 1 63.66 977 ASP A N 1
ATOM 7701 C CA . ASP A 1 977 ? 29.469 -40.375 -31.203 1 63.66 977 ASP A CA 1
ATOM 7702 C C . ASP A 1 977 ? 28.328 -41 -32 1 63.66 977 ASP A C 1
ATOM 7704 O O . ASP A 1 977 ? 27.938 -40.5 -33.062 1 63.66 977 ASP A O 1
ATOM 7708 N N . GLU A 1 978 ? 27.875 -42.25 -31.656 1 57.75 978 GLU A N 1
ATOM 7709 C CA . GLU A 1 978 ? 26.906 -42.969 -32.469 1 57.75 978 GLU A CA 1
ATOM 7710 C C . GLU A 1 978 ? 25.5 -42.438 -32.281 1 57.75 978 GLU A C 1
ATOM 7712 O O . GLU A 1 978 ? 25.203 -41.812 -31.234 1 57.75 978 GLU A O 1
ATOM 7717 N N . GLU A 1 979 ? 24.719 -42.406 -33.469 1 53 979 GLU A N 1
ATOM 7718 C CA . GLU A 1 979 ? 23.312 -42.031 -33.562 1 53 979 GLU A CA 1
ATOM 7719 C C . GLU A 1 979 ? 22.562 -42.438 -32.312 1 53 979 GLU A C 1
ATOM 7721 O O . GLU A 1 979 ? 22.797 -43.531 -31.75 1 53 979 GLU A O 1
ATOM 7726 N N . PHE A 1 980 ? 22 -41.5 -31.562 1 52.5 980 PHE A N 1
ATOM 7727 C CA . PHE A 1 980 ? 21.266 -41.562 -30.312 1 52.5 980 PHE A CA 1
ATOM 7728 C C . PHE A 1 980 ? 20.469 -42.875 -30.203 1 52.5 980 PHE A C 1
ATOM 7730 O O . PHE A 1 980 ? 19.547 -43.094 -31 1 52.5 980 PHE A O 1
ATOM 7737 N N . ASP A 1 981 ? 21 -43.906 -29.969 1 51 981 ASP A N 1
ATOM 7738 C CA . ASP A 1 981 ? 19.969 -44.875 -29.578 1 51 981 ASP A CA 1
ATOM 7739 C C . ASP A 1 981 ? 19.047 -44.281 -28.516 1 51 981 ASP A C 1
ATOM 7741 O O . ASP A 1 981 ? 19.406 -43.312 -27.828 1 51 981 ASP A O 1
ATOM 7745 N N . GLU A 1 982 ? 17.719 -44.688 -28.453 1 55.5 982 GLU A N 1
ATOM 7746 C CA . GLU A 1 982 ? 16.5 -44.312 -27.734 1 55.5 982 GLU A CA 1
ATOM 7747 C C . GLU A 1 982 ? 16.766 -44.156 -26.25 1 55.5 982 GLU A C 1
ATOM 7749 O O . GLU A 1 982 ? 15.875 -43.719 -25.5 1 55.5 982 GLU A O 1
ATOM 7754 N N . ALA A 1 983 ? 18.047 -44.5 -25.688 1 62.81 983 ALA A N 1
ATOM 7755 C CA . ALA A 1 983 ? 18.031 -44.5 -24.234 1 62.81 983 ALA A CA 1
ATOM 7756 C C . ALA A 1 983 ? 18.688 -43.25 -23.656 1 62.81 983 ALA A C 1
ATOM 7758 O O . ALA A 1 983 ? 19.609 -42.688 -24.266 1 62.81 983 ALA A O 1
ATOM 7759 N N . ILE A 1 984 ? 18.234 -42.625 -22.672 1 73.25 984 ILE A N 1
ATOM 7760 C CA . ILE A 1 984 ? 18.734 -41.5 -21.906 1 73.25 984 ILE A CA 1
ATOM 7761 C C . ILE A 1 984 ? 20.125 -41.781 -21.359 1 73.25 984 ILE A C 1
ATOM 7763 O O . ILE A 1 984 ? 20.344 -42.875 -20.781 1 73.25 984 ILE A O 1
ATOM 7767 N N . PRO A 1 985 ? 21.141 -41 -21.703 1 78.94 985 PRO A N 1
ATOM 7768 C CA . PRO A 1 985 ? 22.484 -41.219 -21.172 1 78.94 985 PRO A CA 1
ATOM 7769 C C . PRO A 1 985 ? 22.516 -41.281 -19.641 1 78.94 985 PRO A C 1
ATOM 7771 O O . PRO A 1 985 ? 21.688 -40.656 -18.984 1 78.94 985 PRO A O 1
ATOM 7774 N N . ASN A 1 986 ? 23.438 -42.156 -19.188 1 83 986 ASN A N 1
ATOM 7775 C CA . ASN A 1 986 ? 23.578 -42.312 -17.734 1 83 986 ASN A CA 1
ATOM 7776 C C . ASN A 1 986 ? 24.375 -41.156 -17.125 1 83 986 ASN A C 1
ATOM 7778 O O . ASN A 1 986 ? 25.547 -41.312 -16.766 1 83 986 ASN A O 1
ATOM 7782 N N . TYR A 1 987 ? 23.797 -40.031 -17.078 1 81.12 987 TYR A N 1
ATOM 7783 C CA . TYR A 1 987 ? 24.344 -38.812 -16.453 1 81.12 987 TYR A CA 1
ATOM 7784 C C . TYR A 1 987 ? 23.312 -38.156 -15.547 1 81.12 987 TYR A C 1
ATOM 7786 O O . TYR A 1 987 ? 22.234 -37.781 -16 1 81.12 987 TYR A O 1
ATOM 7794 N N . GLU A 1 988 ? 23.625 -38.062 -14.328 1 77.62 988 GLU A N 1
ATOM 7795 C CA . GLU A 1 988 ? 22.641 -37.688 -13.312 1 77.62 988 GLU A CA 1
ATOM 7796 C C . GLU A 1 988 ? 22.531 -36.188 -13.188 1 77.62 988 GLU A C 1
ATOM 7798 O O . GLU A 1 988 ? 21.516 -35.656 -12.711 1 77.62 988 GLU A O 1
ATOM 7803 N N . PHE A 1 989 ? 23.438 -35.344 -13.555 1 74.62 989 PHE A N 1
ATOM 7804 C CA . PHE A 1 989 ? 23.438 -33.938 -13.195 1 74.62 989 PHE A CA 1
ATOM 7805 C C . PHE A 1 989 ? 23.031 -33.062 -14.391 1 74.62 989 PHE A C 1
ATOM 7807 O O . PHE A 1 989 ? 23.375 -31.891 -14.445 1 74.62 989 PHE A O 1
ATOM 7814 N N . LEU A 1 990 ? 22.234 -33.625 -15.242 1 65.81 990 LEU A N 1
ATOM 7815 C CA . LEU A 1 990 ? 21.781 -32.844 -16.406 1 65.81 990 LEU A CA 1
ATOM 7816 C C . LEU A 1 990 ? 20.625 -31.938 -16.031 1 65.81 990 LEU A C 1
ATOM 7818 O O . LEU A 1 990 ? 19.641 -32.375 -15.43 1 65.81 990 LEU A O 1
ATOM 7822 N N . THR A 1 991 ? 20.812 -30.656 -16.078 1 60.09 991 THR A N 1
ATOM 7823 C CA . THR A 1 991 ? 19.75 -29.703 -15.797 1 60.09 991 THR A CA 1
ATOM 7824 C C . THR A 1 991 ? 18.859 -29.5 -17.016 1 60.09 991 THR A C 1
ATOM 7826 O O . THR A 1 991 ? 17.672 -29.234 -16.875 1 60.09 991 THR A O 1
ATOM 7829 N N . ASP A 1 992 ? 19.438 -29.594 -18.234 1 59.5 992 ASP A N 1
ATOM 7830 C CA . ASP A 1 992 ? 18.672 -29.328 -19.438 1 59.5 992 ASP A CA 1
ATOM 7831 C C . ASP A 1 992 ? 18.562 -30.578 -20.312 1 59.5 992 ASP A C 1
ATOM 7833 O O . ASP A 1 992 ? 19.344 -31.516 -20.156 1 59.5 992 ASP A O 1
ATOM 7837 N N . LEU A 1 993 ? 17.469 -30.844 -20.906 1 58.66 993 LEU A N 1
ATOM 7838 C CA . LEU A 1 993 ? 17.172 -32 -21.734 1 58.66 993 LEU A CA 1
ATOM 7839 C C . LEU A 1 993 ? 18.016 -31.984 -23.016 1 58.66 993 LEU A C 1
ATOM 7841 O O . LEU A 1 993 ? 17.594 -32.5 -24.047 1 58.66 993 LEU A O 1
ATOM 7845 N N . LYS A 1 994 ? 19.188 -31.328 -22.969 1 68.44 994 LYS A N 1
ATOM 7846 C CA . LYS A 1 994 ? 20.047 -31.328 -24.141 1 68.44 994 LYS A CA 1
ATOM 7847 C C . LYS A 1 994 ? 21.125 -32.406 -24.047 1 68.44 994 LYS A C 1
ATOM 7849 O O . LYS A 1 994 ? 22.219 -32.156 -23.562 1 68.44 994 LYS A O 1
ATOM 7854 N N . PHE A 1 995 ? 20.953 -33.5 -24.438 1 72.25 995 PHE A N 1
ATOM 7855 C CA . PHE A 1 995 ? 21.812 -34.656 -24.312 1 72.25 995 PHE A CA 1
ATOM 7856 C C . PHE A 1 995 ? 22.922 -34.625 -25.359 1 72.25 995 PHE A C 1
ATOM 7858 O O . PHE A 1 995 ? 23.922 -35.344 -25.234 1 72.25 995 PHE A O 1
ATOM 7865 N N . GLY A 1 996 ? 22.781 -33.719 -26.297 1 71.12 996 GLY A N 1
ATOM 7866 C CA . GLY A 1 996 ? 23.75 -33.719 -27.375 1 71.12 996 GLY A CA 1
ATOM 7867 C C . GLY A 1 996 ? 24.953 -32.812 -27.109 1 71.12 996 GLY A C 1
ATOM 7868 O O . GLY A 1 996 ? 25.969 -32.938 -27.797 1 71.12 996 GLY A O 1
ATOM 7869 N N . ASP A 1 997 ? 24.984 -32 -26.062 1 77.25 997 ASP A N 1
ATOM 7870 C CA . ASP A 1 997 ? 26.078 -31.078 -25.812 1 77.25 997 ASP A CA 1
ATOM 7871 C C . ASP A 1 997 ? 26.875 -31.516 -24.578 1 77.25 997 ASP A C 1
ATOM 7873 O O . ASP A 1 997 ? 26.312 -32.031 -23.625 1 77.25 997 ASP A O 1
ATOM 7877 N N . PRO A 1 998 ? 28.25 -31.422 -24.766 1 82.19 998 PRO A N 1
ATOM 7878 C CA . PRO A 1 998 ? 29.062 -31.703 -23.578 1 82.19 998 PRO A CA 1
ATOM 7879 C C . PRO A 1 998 ? 28.781 -30.75 -22.422 1 82.19 998 PRO A C 1
ATOM 7881 O O . PRO A 1 998 ? 28.438 -29.578 -22.641 1 82.19 998 PRO A O 1
ATOM 7884 N N . SER A 1 999 ? 28.781 -31.328 -21.297 1 85.19 999 SER A N 1
ATOM 7885 C CA . SER A 1 999 ? 28.531 -30.5 -20.109 1 85.19 999 SER A CA 1
ATOM 7886 C C . SER A 1 999 ? 29.547 -30.766 -19.016 1 85.19 999 SER A C 1
ATOM 7888 O O . SER A 1 999 ? 30.094 -31.875 -18.922 1 85.19 999 SER A O 1
ATOM 7890 N N . GLN A 1 1000 ? 30.047 -29.766 -18.406 1 87.06 1000 GLN A N 1
ATOM 7891 C CA . GLN A 1 1000 ? 30.922 -29.844 -17.234 1 87.06 1000 GLN A CA 1
ATOM 7892 C C . GLN A 1 1000 ? 30.25 -29.25 -16 1 87.06 1000 GLN A C 1
ATOM 7894 O O . GLN A 1 1000 ? 29.547 -28.25 -16.094 1 87.06 1000 GLN A O 1
ATOM 7899 N N . ASP A 1 1001 ? 30.375 -29.953 -14.859 1 88.19 1001 ASP A N 1
ATOM 7900 C CA . ASP A 1 1001 ? 29.797 -29.453 -13.617 1 88.19 1001 ASP A CA 1
ATOM 7901 C C . ASP A 1 1001 ? 30.656 -29.844 -12.422 1 88.19 1001 ASP A C 1
ATOM 7903 O O . ASP A 1 1001 ? 31.5 -30.734 -12.508 1 88.19 1001 ASP A O 1
ATOM 7907 N N . TYR A 1 1002 ? 30.547 -29.125 -11.445 1 89.94 1002 TYR A N 1
ATOM 7908 C CA . TYR A 1 1002 ? 31.203 -29.438 -10.18 1 89.94 1002 TYR A CA 1
ATOM 7909 C C . TYR A 1 1002 ? 30.203 -29.938 -9.141 1 89.94 1002 TYR A C 1
ATOM 7911 O O . TYR A 1 1002 ? 29.094 -29.438 -9.062 1 89.94 1002 TYR A O 1
ATOM 7919 N N . ILE A 1 1003 ? 30.562 -30.984 -8.445 1 89.19 1003 ILE A N 1
ATOM 7920 C CA . ILE A 1 1003 ? 29.688 -31.578 -7.441 1 89.19 1003 ILE A CA 1
ATOM 7921 C C . ILE A 1 1003 ? 30.266 -31.328 -6.047 1 89.19 1003 ILE A C 1
ATOM 7923 O O . ILE A 1 1003 ? 31.438 -31.641 -5.785 1 89.19 1003 ILE A O 1
ATOM 7927 N N . VAL A 1 1004 ? 29.422 -30.812 -5.227 1 87.31 1004 VAL A N 1
ATOM 7928 C CA . VAL A 1 1004 ? 29.844 -30.453 -3.879 1 87.31 1004 VAL A CA 1
ATOM 7929 C C . VAL A 1 1004 ? 29.453 -31.562 -2.902 1 87.31 1004 VAL A C 1
ATOM 7931 O O . VAL A 1 1004 ? 28.859 -32.562 -3.299 1 87.31 1004 VAL A O 1
ATOM 7934 N N . SER A 1 1005 ? 29.828 -31.344 -1.684 1 87.75 1005 SER A N 1
ATOM 7935 C CA . SER A 1 1005 ? 29.594 -32.344 -0.649 1 87.75 1005 SER A CA 1
ATOM 7936 C C . SER A 1 1005 ? 28.109 -32.562 -0.405 1 87.75 1005 SER A C 1
ATOM 7938 O O . SER A 1 1005 ? 27.312 -31.625 -0.54 1 87.75 1005 SER A O 1
ATOM 7940 N N . GLY A 1 1006 ? 27.734 -33.75 -0.117 1 84.44 1006 GLY A N 1
ATOM 7941 C CA . GLY A 1 1006 ? 26.359 -34.094 0.183 1 84.44 1006 GLY A CA 1
ATOM 7942 C C . GLY A 1 1006 ? 25.656 -34.812 -0.96 1 84.44 1006 GLY A C 1
ATOM 7943 O O . GLY A 1 1006 ? 24.625 -35.438 -0.759 1 84.44 1006 GLY A O 1
ATOM 7944 N N . ASN A 1 1007 ? 26.203 -34.656 -2.133 1 88.38 1007 ASN A N 1
ATOM 7945 C CA . ASN A 1 1007 ? 25.594 -35.281 -3.305 1 88.38 1007 ASN A CA 1
ATOM 7946 C C . ASN A 1 1007 ? 26.109 -36.688 -3.529 1 88.38 1007 ASN A C 1
ATOM 7948 O O . ASN A 1 1007 ? 27.203 -37.031 -3.07 1 88.38 1007 ASN A O 1
ATOM 7952 N N . ALA A 1 1008 ? 25.25 -37.438 -4.191 1 88.69 1008 ALA A N 1
ATOM 7953 C CA . ALA A 1 1008 ? 25.625 -38.812 -4.539 1 88.69 1008 ALA A CA 1
ATOM 7954 C C . ALA A 1 1008 ? 25.969 -38.938 -6.023 1 88.69 1008 ALA A C 1
ATOM 7956 O O . ALA A 1 1008 ? 25.344 -38.281 -6.859 1 88.69 1008 ALA A O 1
ATOM 7957 N N . VAL A 1 1009 ? 27.016 -39.688 -6.266 1 90.12 1009 VAL A N 1
ATOM 7958 C CA . VAL A 1 1009 ? 27.453 -39.906 -7.641 1 90.12 1009 VAL A CA 1
ATOM 7959 C C . VAL A 1 1009 ? 27.312 -41.375 -8.016 1 90.12 1009 VAL A C 1
ATOM 7961 O O . VAL A 1 1009 ? 27.578 -42.25 -7.195 1 90.12 1009 VAL A O 1
ATOM 7964 N N . GLY A 1 1010 ? 26.812 -41.656 -9.164 1 87.94 1010 GLY A N 1
ATOM 7965 C CA . GLY A 1 1010 ? 26.688 -43 -9.68 1 87.94 1010 GLY A CA 1
ATOM 7966 C C . GLY A 1 1010 ? 25.375 -43.656 -9.328 1 87.94 1010 GLY A C 1
ATOM 7967 O O . GLY A 1 1010 ? 25.266 -44.906 -9.344 1 87.94 1010 GLY A O 1
ATOM 7968 N N . VAL A 1 1011 ? 24.406 -42.938 -9.023 1 86.75 1011 VAL A N 1
ATOM 7969 C CA . VAL A 1 1011 ? 23.125 -43.469 -8.586 1 86.75 1011 VAL A CA 1
ATOM 7970 C C . VAL A 1 1011 ? 22.375 -44.062 -9.781 1 86.75 1011 VAL A C 1
ATOM 7972 O O . VAL A 1 1011 ? 21.844 -45.188 -9.695 1 86.75 1011 VAL A O 1
ATOM 7975 N N . LEU A 1 1012 ? 22.375 -43.312 -10.891 1 84.62 1012 LEU A N 1
ATOM 7976 C CA . LEU A 1 1012 ? 21.672 -43.812 -12.078 1 84.62 1012 LEU A CA 1
ATOM 7977 C C . LEU A 1 1012 ? 22.344 -45.031 -12.641 1 84.62 1012 LEU A C 1
ATOM 7979 O O . LEU A 1 1012 ? 21.688 -45.906 -13.203 1 84.62 1012 LEU A O 1
ATOM 7983 N N . GLY A 1 1013 ? 23.625 -45.188 -12.508 1 83.75 1013 GLY A N 1
ATOM 7984 C CA . GLY A 1 1013 ? 24.359 -46.375 -12.977 1 83.75 1013 GLY A CA 1
ATOM 7985 C C . GLY A 1 1013 ? 24 -47.625 -12.219 1 83.75 1013 GLY A C 1
ATOM 7986 O O . GLY A 1 1013 ? 23.812 -48.688 -12.828 1 83.75 1013 GLY A O 1
ATOM 7987 N N . VAL A 1 1014 ? 23.891 -47.438 -11.008 1 85.75 1014 VAL A N 1
ATOM 7988 C CA . VAL A 1 1014 ? 23.594 -48.562 -10.156 1 85.75 1014 VAL A CA 1
ATOM 7989 C C . VAL A 1 1014 ? 22.141 -49 -10.352 1 85.75 1014 VAL A C 1
ATOM 7991 O O . VAL A 1 1014 ? 21.828 -50.188 -10.281 1 85.75 1014 VAL A O 1
ATOM 7994 N N . LEU A 1 1015 ? 21.266 -48.031 -10.664 1 83.25 1015 LEU A N 1
ATOM 7995 C CA . LEU A 1 1015 ? 19.844 -48.344 -10.812 1 83.25 1015 LEU A CA 1
ATOM 7996 C C . LEU A 1 1015 ? 19.562 -48.938 -12.188 1 83.25 1015 LEU A C 1
ATOM 7998 O O . LEU A 1 1015 ? 18.688 -49.812 -12.32 1 83.25 1015 LEU A O 1
ATOM 8002 N N . THR A 1 1016 ? 20.266 -48.469 -13.211 1 84.25 1016 THR A N 1
ATOM 8003 C CA . THR A 1 1016 ? 19.984 -48.906 -14.578 1 84.25 1016 THR A CA 1
ATOM 8004 C C . THR A 1 1016 ? 20.969 -50 -15.008 1 84.25 1016 THR A C 1
ATOM 8006 O O . THR A 1 1016 ? 20.75 -50.719 -15.984 1 84.25 1016 THR A O 1
ATOM 8009 N N . ASN A 1 1017 ? 21.969 -50.281 -14.422 1 83.88 1017 ASN A N 1
ATOM 8010 C CA . ASN A 1 1017 ? 23.031 -51.219 -14.75 1 83.88 1017 ASN A CA 1
ATOM 8011 C C . ASN A 1 1017 ? 23.609 -50.969 -16.141 1 83.88 1017 ASN A C 1
ATOM 8013 O O . ASN A 1 1017 ? 23.953 -51.906 -16.859 1 83.88 1017 ASN A O 1
ATOM 8017 N N . ARG A 1 1018 ? 23.641 -49.688 -16.484 1 87 1018 ARG A N 1
ATOM 8018 C CA . ARG A 1 1018 ? 24.25 -49.25 -17.734 1 87 1018 ARG A CA 1
ATOM 8019 C C . ARG A 1 1018 ? 25.594 -48.562 -17.5 1 87 1018 ARG A C 1
ATOM 8021 O O . ARG A 1 1018 ? 25.828 -48.031 -16.438 1 87 1018 ARG A O 1
ATOM 8028 N N . PRO A 1 1019 ? 26.422 -48.688 -18.453 1 87.88 1019 PRO A N 1
ATOM 8029 C CA . PRO A 1 1019 ? 27.719 -48.031 -18.281 1 87.88 1019 PRO A CA 1
ATOM 8030 C C . PRO A 1 1019 ? 27.594 -46.5 -18.172 1 87.88 1019 PRO A C 1
ATOM 8032 O O . PRO A 1 1019 ? 26.656 -45.938 -18.719 1 87.88 1019 PRO A O 1
ATOM 8035 N N . TYR A 1 1020 ? 28.578 -45.969 -17.484 1 88.88 1020 TYR A N 1
ATOM 8036 C CA . TYR A 1 1020 ? 28.578 -44.531 -17.25 1 88.88 1020 TYR A CA 1
ATOM 8037 C C . TYR A 1 1020 ? 28.875 -43.75 -18.547 1 88.88 1020 TYR A C 1
ATOM 8039 O O . TYR A 1 1020 ? 29.688 -44.219 -19.359 1 88.88 1020 TYR A O 1
ATOM 8047 N N . SER A 1 1021 ? 28.234 -42.594 -18.703 1 86.94 1021 SER A N 1
ATOM 8048 C CA . SER A 1 1021 ? 28.484 -41.75 -19.844 1 86.94 1021 SER A CA 1
ATOM 8049 C C . SER A 1 1021 ? 29.266 -40.5 -19.453 1 86.94 1021 SER A C 1
ATOM 8051 O O . SER A 1 1021 ? 29.219 -39.469 -20.141 1 86.94 1021 SER A O 1
ATOM 8053 N N . TYR A 1 1022 ? 29.844 -40.5 -18.234 1 89.38 1022 TYR A N 1
ATOM 8054 C CA . TYR A 1 1022 ? 30.594 -39.344 -17.766 1 89.38 1022 TYR A CA 1
ATOM 8055 C C . TYR A 1 1022 ? 31.797 -39.781 -16.938 1 89.38 1022 TYR A C 1
ATOM 8057 O O . TYR A 1 1022 ? 31.906 -40.938 -16.547 1 89.38 1022 TYR A O 1
ATOM 8065 N N . THR A 1 1023 ? 32.75 -38.844 -16.812 1 91.94 1023 THR A N 1
ATOM 8066 C CA . THR A 1 1023 ? 33.938 -39.062 -16 1 91.94 1023 THR A CA 1
ATOM 8067 C C . THR A 1 1023 ? 33.969 -38.094 -14.812 1 91.94 1023 THR A C 1
ATOM 8069 O O . THR A 1 1023 ? 33.625 -36.938 -14.938 1 91.94 1023 THR A O 1
ATOM 8072 N N . VAL A 1 1024 ? 34.156 -38.656 -13.641 1 94 1024 VAL A N 1
ATOM 8073 C CA . VAL A 1 1024 ? 34.219 -37.875 -12.422 1 94 1024 VAL A CA 1
ATOM 8074 C C . VAL A 1 1024 ? 35.656 -37.875 -11.883 1 94 1024 VAL A C 1
ATOM 8076 O O . VAL A 1 1024 ? 36.219 -38.906 -11.547 1 94 1024 VAL A O 1
ATOM 8079 N N . ARG A 1 1025 ? 36.25 -36.688 -11.875 1 94.62 1025 ARG A N 1
ATOM 8080 C CA . ARG A 1 1025 ? 37.625 -36.5 -11.375 1 94.62 1025 ARG A CA 1
ATOM 8081 C C . ARG A 1 1025 ? 37.594 -35.656 -10.086 1 94.62 1025 ARG A C 1
ATOM 8083 O O . ARG A 1 1025 ? 36.781 -34.781 -9.914 1 94.62 1025 ARG A O 1
ATOM 8090 N N . CYS A 1 1026 ? 38.5 -36.031 -9.148 1 94.31 1026 CYS A N 1
ATOM 8091 C CA . CYS A 1 1026 ? 38.594 -35.281 -7.898 1 94.31 1026 CYS A CA 1
ATOM 8092 C C . CYS A 1 1026 ? 39.375 -34 -8.117 1 94.31 1026 CYS A C 1
ATOM 8094 O O . CYS A 1 1026 ? 40.562 -34 -8.5 1 94.31 1026 CYS A O 1
ATOM 8096 N N . ASP A 1 1027 ? 38.781 -32.875 -7.922 1 92.56 1027 ASP A N 1
ATOM 8097 C CA . ASP A 1 1027 ? 39.406 -31.578 -8.055 1 92.56 1027 ASP A CA 1
ATOM 8098 C C . ASP A 1 1027 ? 40.156 -31.203 -6.773 1 92.56 1027 ASP A C 1
ATOM 8100 O O . ASP A 1 1027 ? 41.062 -30.359 -6.797 1 92.56 1027 ASP A O 1
ATOM 8104 N N . SER A 1 1028 ? 39.719 -31.766 -5.66 1 92.38 1028 SER A N 1
ATOM 8105 C CA . SER A 1 1028 ? 40.375 -31.641 -4.363 1 92.38 1028 SER A CA 1
ATOM 8106 C C . SER A 1 1028 ? 40.438 -33 -3.652 1 92.38 1028 SER A C 1
ATOM 8108 O O . SER A 1 1028 ? 40.031 -34.031 -4.211 1 92.38 1028 SER A O 1
ATOM 8110 N N . ALA A 1 1029 ? 41.062 -32.906 -2.42 1 91.38 1029 ALA A N 1
ATOM 8111 C CA . ALA A 1 1029 ? 41 -34.125 -1.618 1 91.38 1029 ALA A CA 1
ATOM 8112 C C . ALA A 1 1029 ? 39.562 -34.438 -1.213 1 91.38 1029 ALA A C 1
ATOM 8114 O O . ALA A 1 1029 ? 38.812 -33.531 -0.814 1 91.38 1029 ALA A O 1
ATOM 8115 N N . VAL A 1 1030 ? 39.188 -35.656 -1.54 1 93.5 1030 VAL A N 1
ATOM 8116 C CA . VAL A 1 1030 ? 37.781 -36 -1.351 1 93.5 1030 VAL A CA 1
ATOM 8117 C C . VAL A 1 1030 ? 37.688 -37.188 -0.38 1 93.5 1030 VAL A C 1
ATOM 8119 O O . VAL A 1 1030 ? 38.531 -38.094 -0.378 1 93.5 1030 VAL A O 1
ATOM 8122 N N . GLN A 1 1031 ? 36.781 -37.062 0.506 1 93 1031 GLN A N 1
ATOM 8123 C CA . GLN A 1 1031 ? 36.312 -38.188 1.349 1 93 1031 GLN A CA 1
ATOM 8124 C C . GLN A 1 1031 ? 34.906 -38.594 0.985 1 93 1031 GLN A C 1
ATOM 8126 O O . GLN A 1 1031 ? 34 -37.75 0.903 1 93 1031 GLN A O 1
ATOM 8131 N N . ALA A 1 1032 ? 34.688 -39.844 0.619 1 93.75 1032 ALA A N 1
ATOM 8132 C CA . ALA A 1 1032 ? 33.344 -40.281 0.178 1 93.75 1032 ALA A CA 1
ATOM 8133 C C . ALA A 1 1032 ? 33.031 -41.656 0.731 1 93.75 1032 ALA A C 1
ATOM 8135 O O . ALA A 1 1032 ? 33.906 -42.469 0.957 1 93.75 1032 ALA A O 1
ATOM 8136 N N . TYR A 1 1033 ? 31.766 -41.875 1.024 1 92.88 1033 TYR A N 1
ATOM 8137 C CA . TYR A 1 1033 ? 31.25 -43.219 1.322 1 92.88 1033 TYR A CA 1
ATOM 8138 C C . TYR A 1 1033 ? 31.141 -44.062 0.055 1 92.88 1033 TYR A C 1
ATOM 8140 O O . TYR A 1 1033 ? 30.625 -43.594 -0.965 1 92.88 1033 TYR A O 1
ATOM 8148 N N . TYR A 1 1034 ? 31.75 -45.125 0.067 1 93.88 1034 TYR A N 1
ATOM 8149 C CA . TYR A 1 1034 ? 31.641 -46.031 -1.069 1 93.88 1034 TYR A CA 1
ATOM 8150 C C . TYR A 1 1034 ? 30.734 -47.188 -0.744 1 93.88 1034 TYR A C 1
ATOM 8152 O O . TYR A 1 1034 ? 31 -47.969 0.177 1 93.88 1034 TYR A O 1
ATOM 8160 N N . ILE A 1 1035 ? 29.625 -47.344 -1.474 1 92.31 1035 ILE A N 1
ATOM 8161 C CA . ILE A 1 1035 ? 28.672 -48.438 -1.322 1 92.31 1035 ILE A CA 1
ATOM 8162 C C . ILE A 1 1035 ? 28.719 -49.344 -2.551 1 92.31 1035 ILE A C 1
ATOM 8164 O O . ILE A 1 1035 ? 28.406 -48.906 -3.662 1 92.31 1035 ILE A O 1
ATOM 8168 N N . THR A 1 1036 ? 29.031 -50.562 -2.363 1 91.25 1036 THR A N 1
ATOM 8169 C CA . THR A 1 1036 ? 29.219 -51.5 -3.473 1 91.25 1036 THR A CA 1
ATOM 8170 C C . THR A 1 1036 ? 27.891 -52 -4.004 1 91.25 1036 THR A C 1
ATOM 8172 O O . THR A 1 1036 ? 26.859 -51.906 -3.312 1 91.25 1036 THR A O 1
ATOM 8175 N N . LEU A 1 1037 ? 27.859 -52.469 -5.25 1 91 1037 LEU A N 1
ATOM 8176 C CA . LEU A 1 1037 ? 26.656 -52.906 -5.938 1 91 1037 LEU A CA 1
ATOM 8177 C C . LEU A 1 1037 ? 26 -54.094 -5.203 1 91 1037 LEU A C 1
ATOM 8179 O O . LEU A 1 1037 ? 24.781 -54.125 -5.031 1 91 1037 LEU A O 1
ATOM 8183 N N . PRO A 1 1038 ? 26.766 -55.062 -4.691 1 89.06 1038 PRO A N 1
ATOM 8184 C CA . PRO A 1 1038 ? 26.109 -56.156 -3.965 1 89.06 1038 PRO A CA 1
ATOM 8185 C C . PRO A 1 1038 ? 25.406 -55.688 -2.699 1 89.06 1038 PRO A C 1
ATOM 8187 O O . PRO A 1 1038 ? 24.344 -56.219 -2.352 1 89.06 1038 PRO A O 1
ATOM 8190 N N . VAL A 1 1039 ? 25.984 -54.75 -2.066 1 91 1039 VAL A N 1
ATOM 8191 C CA . VAL A 1 1039 ? 25.359 -54.219 -0.858 1 91 1039 VAL A CA 1
ATOM 8192 C C . VAL A 1 1039 ? 24.047 -53.531 -1.213 1 91 1039 VAL A C 1
ATOM 8194 O O . VAL A 1 1039 ? 23.078 -53.625 -0.467 1 91 1039 VAL A O 1
ATOM 8197 N N . ILE A 1 1040 ? 24.062 -52.844 -2.258 1 89.19 1040 ILE A N 1
ATOM 8198 C CA . ILE A 1 1040 ? 22.859 -52.125 -2.709 1 89.19 1040 ILE A CA 1
ATOM 8199 C C . ILE A 1 1040 ? 21.781 -53.156 -3.086 1 89.19 1040 ILE A C 1
ATOM 8201 O O . ILE A 1 1040 ? 20.594 -52.938 -2.797 1 89.19 1040 ILE A O 1
ATOM 8205 N N . LYS A 1 1041 ? 22.094 -54.188 -3.754 1 86.38 1041 LYS A N 1
ATOM 8206 C CA . LYS A 1 1041 ? 21.141 -55.219 -4.121 1 86.38 1041 LYS A CA 1
ATOM 8207 C C . LYS A 1 1041 ? 20.531 -55.875 -2.881 1 86.38 1041 LYS A C 1
ATOM 8209 O O . LYS A 1 1041 ? 19.344 -56.188 -2.857 1 86.38 1041 LYS A O 1
ATOM 8214 N N . GLU A 1 1042 ? 21.406 -56.094 -1.95 1 87.94 1042 GLU A N 1
ATOM 8215 C CA . GLU A 1 1042 ? 20.906 -56.625 -0.689 1 87.94 1042 GLU A CA 1
ATOM 8216 C C . GLU A 1 1042 ? 19.938 -55.656 -0.012 1 87.94 1042 GLU A C 1
ATOM 8218 O O . GLU A 1 1042 ? 18.969 -56.094 0.618 1 87.94 1042 GLU A O 1
ATOM 8223 N N . ALA A 1 1043 ? 20.328 -54.438 -0.081 1 86.38 1043 ALA A N 1
ATOM 8224 C CA . ALA A 1 1043 ? 19.453 -53.438 0.509 1 86.38 1043 ALA A CA 1
ATOM 8225 C C . ALA A 1 1043 ? 18.078 -53.438 -0.157 1 86.38 1043 ALA A C 1
ATOM 8227 O O . ALA A 1 1043 ? 17.062 -53.188 0.5 1 86.38 1043 ALA A O 1
ATOM 8228 N N . PHE A 1 1044 ? 17.953 -53.625 -1.467 1 82.31 1044 PHE A N 1
ATOM 8229 C CA . PHE A 1 1044 ? 16.703 -53.688 -2.201 1 82.31 1044 PHE A CA 1
ATOM 8230 C C . PHE A 1 1044 ? 15.844 -54.844 -1.723 1 82.31 1044 PHE A C 1
ATOM 8232 O O . PHE A 1 1044 ? 14.609 -54.781 -1.784 1 82.31 1044 PHE A O 1
ATOM 8239 N N . ASN A 1 1045 ? 16.438 -55.875 -1.348 1 79.06 1045 ASN A N 1
ATOM 8240 C CA . ASN A 1 1045 ? 15.711 -57.031 -0.834 1 79.06 1045 ASN A CA 1
ATOM 8241 C C . ASN A 1 1045 ? 15.141 -56.75 0.554 1 79.06 1045 ASN A C 1
ATOM 8243 O O . ASN A 1 1045 ? 14.133 -57.375 0.94 1 79.06 1045 ASN A O 1
ATOM 8247 N N . LEU A 1 1046 ? 15.844 -55.969 1.23 1 79.69 1046 LEU A N 1
ATOM 8248 C CA . LEU A 1 1046 ? 15.391 -55.625 2.576 1 79.69 1046 LEU A CA 1
ATOM 8249 C C . LEU A 1 1046 ? 14.164 -54.719 2.529 1 79.69 1046 LEU A C 1
ATOM 8251 O O . LEU A 1 1046 ? 13.273 -54.844 3.369 1 79.69 1046 LEU A O 1
ATOM 8255 N N . ALA A 1 1047 ? 14.195 -53.688 1.703 1 70.06 1047 ALA A N 1
ATOM 8256 C CA . ALA A 1 1047 ? 13.039 -52.781 1.593 1 70.06 1047 ALA A CA 1
ATOM 8257 C C . ALA A 1 1047 ? 12.492 -52.781 0.168 1 70.06 1047 ALA A C 1
ATOM 8259 O O . ALA A 1 1047 ? 13.094 -52.188 -0.73 1 70.06 1047 ALA A O 1
ATOM 8260 N N . PRO A 1 1048 ? 11.57 -53.562 -0.112 1 59.06 1048 PRO A N 1
ATOM 8261 C CA . PRO A 1 1048 ? 11.086 -53.688 -1.488 1 59.06 1048 PRO A CA 1
ATOM 8262 C C . PRO A 1 1048 ? 10.742 -52.344 -2.127 1 59.06 1048 PRO A C 1
ATOM 8264 O O . PRO A 1 1048 ? 10.852 -52.188 -3.348 1 59.06 1048 PRO A O 1
ATOM 8267 N N . HIS A 1 1049 ? 9.953 -51.5 -1.543 1 54.84 1049 HIS A N 1
ATOM 8268 C CA . HIS A 1 1049 ? 9.555 -50.281 -2.273 1 54.84 1049 HIS A CA 1
ATOM 8269 C C . HIS A 1 1049 ? 10.578 -49.188 -2.111 1 54.84 1049 HIS A C 1
ATOM 8271 O O . HIS A 1 1049 ? 10.555 -48.438 -1.121 1 54.84 1049 HIS A O 1
ATOM 8277 N N . PRO A 1 1050 ? 11.594 -49.469 -2.803 1 48.38 1050 PRO A N 1
ATOM 8278 C CA . PRO A 1 1050 ? 12.672 -48.531 -2.588 1 48.38 1050 PRO A CA 1
ATOM 8279 C C . PRO A 1 1050 ? 12.211 -47.062 -2.719 1 48.38 1050 PRO A C 1
ATOM 8281 O O . PRO A 1 1050 ? 12.859 -46.156 -2.188 1 48.38 1050 PRO A O 1
ATOM 8284 N N . ILE A 1 1051 ? 11.414 -46.75 -3.787 1 46.66 1051 ILE A N 1
ATOM 8285 C CA . ILE A 1 1051 ? 11.156 -45.344 -4.105 1 46.66 1051 ILE A CA 1
ATOM 8286 C C . ILE A 1 1051 ? 10.094 -44.781 -3.162 1 46.66 1051 ILE A C 1
ATOM 8288 O O . ILE A 1 1051 ? 8.898 -44.938 -3.402 1 46.66 1051 ILE A O 1
ATOM 8292 N N . MET A 1 1052 ? 9.906 -45.219 -2.045 1 43.38 1052 MET A N 1
ATOM 8293 C CA . MET A 1 1052 ? 8.883 -44.375 -1.411 1 43.38 1052 MET A CA 1
ATOM 8294 C C . MET A 1 1052 ? 9.188 -42.906 -1.61 1 43.38 1052 MET A C 1
ATOM 8296 O O . MET A 1 1052 ? 8.32 -42.031 -1.408 1 43.38 1052 MET A O 1
ATOM 8300 N N . GLY A 1 1053 ? 10.5 -42.531 -1.518 1 34.97 1053 GLY A N 1
ATOM 8301 C CA . GLY A 1 1053 ? 10.672 -41.094 -1.776 1 34.97 1053 GLY A CA 1
ATOM 8302 C C . GLY A 1 1053 ? 10.711 -40.781 -3.256 1 34.97 1053 GLY A C 1
ATOM 8303 O O . GLY A 1 1053 ? 11.031 -41.625 -4.082 1 34.97 1053 GLY A O 1
ATOM 8304 N N . MET B 1 1 ? 21.062 0.108 33.062 1 22.69 1 MET B N 1
ATOM 8305 C CA . MET B 1 1 ? 21.109 1.069 31.953 1 22.69 1 MET B CA 1
ATOM 8306 C C . MET B 1 1 ? 21.109 2.5 32.469 1 22.69 1 MET B C 1
ATOM 8308 O O . MET B 1 1 ? 20.078 2.98 32.969 1 22.69 1 MET B O 1
ATOM 8312 N N . SER B 1 2 ? 22.297 3.037 33 1 22.52 2 SER B N 1
ATOM 8313 C CA . SER B 1 2 ? 22.688 3.943 34.062 1 22.52 2 SER B CA 1
ATOM 8314 C C . SER B 1 2 ? 22.328 5.387 33.719 1 22.52 2 SER B C 1
ATOM 8316 O O . SER B 1 2 ? 22.062 5.715 32.562 1 22.52 2 SER B O 1
ATOM 8318 N N . PHE B 1 3 ? 22.266 6.281 34.75 1 25.75 3 PHE B N 1
ATOM 8319 C CA . PHE B 1 3 ? 21.891 7.656 35.094 1 25.75 3 PHE B CA 1
ATOM 8320 C C . PHE B 1 3 ? 22.625 8.641 34.188 1 25.75 3 PHE B C 1
ATOM 8322 O O . PHE B 1 3 ? 22.281 9.828 34.156 1 25.75 3 PHE B O 1
ATOM 8329 N N . ALA B 1 4 ? 23.797 8.25 33.5 1 24.11 4 ALA B N 1
ATOM 8330 C CA . ALA B 1 4 ? 24.688 9.172 32.812 1 24.11 4 ALA B CA 1
ATOM 8331 C C . ALA B 1 4 ? 24.125 9.57 31.453 1 24.11 4 ALA B C 1
ATOM 8333 O O . ALA B 1 4 ? 24.344 10.695 30.984 1 24.11 4 ALA B O 1
ATOM 8334 N N . LYS B 1 5 ? 23.469 8.695 30.688 1 30.53 5 LYS B N 1
ATOM 8335 C CA . LYS B 1 5 ? 23.016 9.031 29.344 1 30.53 5 LYS B CA 1
ATOM 8336 C C . LYS B 1 5 ? 21.875 10.039 29.391 1 30.53 5 LYS B C 1
ATOM 8338 O O . LYS B 1 5 ? 21.578 10.695 28.391 1 30.53 5 LYS B O 1
ATOM 8343 N N . ILE B 1 6 ? 21.141 10.039 30.562 1 29.33 6 ILE B N 1
ATOM 8344 C CA . ILE B 1 6 ? 20.047 11 30.672 1 29.33 6 ILE B CA 1
ATOM 8345 C C . ILE B 1 6 ? 20.609 12.406 30.875 1 29.33 6 ILE B C 1
ATOM 8347 O O . ILE B 1 6 ? 20.031 13.391 30.422 1 29.33 6 ILE B O 1
ATOM 8351 N N . ALA B 1 7 ? 21.875 12.555 31.438 1 28.53 7 ALA B N 1
ATOM 8352 C CA . ALA B 1 7 ? 22.453 13.836 31.812 1 28.53 7 ALA B CA 1
ATOM 8353 C C . ALA B 1 7 ? 22.828 14.656 30.594 1 28.53 7 ALA B C 1
ATOM 8355 O O . ALA B 1 7 ? 22.656 15.883 30.578 1 28.53 7 ALA B O 1
ATOM 8356 N N . ILE B 1 8 ? 23.234 13.992 29.516 1 30.84 8 ILE B N 1
ATOM 8357 C CA . ILE B 1 8 ? 23.688 14.773 28.375 1 30.84 8 ILE B CA 1
ATOM 8358 C C . ILE B 1 8 ? 22.5 15.484 27.719 1 30.84 8 ILE B C 1
ATOM 8360 O O . ILE B 1 8 ? 22.609 16.656 27.328 1 30.84 8 ILE B O 1
ATOM 8364 N N . PHE B 1 9 ? 21.344 14.883 27.672 1 31.94 9 PHE B N 1
ATOM 8365 C CA . PHE B 1 9 ? 20.188 15.586 27.109 1 31.94 9 PHE B CA 1
ATOM 8366 C C . PHE B 1 9 ? 19.797 16.766 27.984 1 31.94 9 PHE B C 1
ATOM 8368 O O . PHE B 1 9 ? 19.484 17.844 27.484 1 31.94 9 PHE B O 1
ATOM 8375 N N . LEU B 1 10 ? 19.938 16.703 29.328 1 32.31 10 LEU B N 1
ATOM 8376 C CA . LEU B 1 10 ? 19.641 17.797 30.234 1 32.31 10 LEU B CA 1
ATOM 8377 C C . LEU B 1 10 ? 20.703 18.891 30.125 1 32.31 10 LEU B C 1
ATOM 8379 O O . LEU B 1 10 ? 20.391 20.078 30.266 1 32.31 10 LEU B O 1
ATOM 8383 N N . LEU B 1 11 ? 21.953 18.562 29.828 1 30.53 11 LEU B N 1
ATOM 8384 C CA . LEU B 1 11 ? 23 19.578 29.703 1 30.53 11 LEU B CA 1
ATOM 8385 C C . LEU B 1 11 ? 22.812 20.406 28.453 1 30.53 11 LEU B C 1
ATOM 8387 O O . LEU B 1 11 ? 23.062 21.609 28.453 1 30.53 11 LEU B O 1
ATOM 8391 N N . LEU B 1 12 ? 22.281 19.875 27.375 1 30.94 12 LEU B N 1
ATOM 8392 C CA . LEU B 1 12 ? 22.094 20.719 26.203 1 30.94 12 LEU B CA 1
ATOM 8393 C C . LEU B 1 12 ? 21 21.75 26.438 1 30.94 12 LEU B C 1
ATOM 8395 O O . LEU B 1 12 ? 21.062 22.859 25.906 1 30.94 12 LEU B O 1
ATOM 8399 N N . LEU B 1 13 ? 20.047 21.562 27.297 1 31.44 13 LEU B N 1
ATOM 8400 C CA . LEU B 1 13 ? 19.047 22.547 27.656 1 31.44 13 LEU B CA 1
ATOM 8401 C C . LEU B 1 13 ? 19.641 23.641 28.531 1 31.44 13 LEU B C 1
ATOM 8403 O O . LEU B 1 13 ? 19.234 24.797 28.453 1 31.44 13 LEU B O 1
ATOM 8407 N N . HIS B 1 14 ? 20.656 23.375 29.359 1 31.53 14 HIS B N 1
ATOM 8408 C CA . HIS B 1 14 ? 21.172 24.391 30.266 1 31.53 14 HIS B CA 1
ATOM 8409 C C . HIS B 1 14 ? 22 25.422 29.531 1 31.53 14 HIS B C 1
ATOM 8411 O O . HIS B 1 14 ? 22.141 26.562 29.984 1 31.53 14 HIS B O 1
ATOM 8417 N N . THR B 1 15 ? 22.625 25.094 28.453 1 31.64 15 THR B N 1
ATOM 8418 C CA . THR B 1 15 ? 23.516 26.094 27.859 1 31.64 15 THR B CA 1
ATOM 8419 C C . THR B 1 15 ? 22.703 27.234 27.25 1 31.64 15 THR B C 1
ATOM 8421 O O . THR B 1 15 ? 23.25 28.312 27 1 31.64 15 THR B O 1
ATOM 8424 N N . VAL B 1 16 ? 21.453 27.109 26.953 1 32.16 16 VAL B N 1
ATOM 8425 C CA . VAL B 1 16 ? 20.781 28.281 26.391 1 32.16 16 VAL B CA 1
ATOM 8426 C C . VAL B 1 16 ? 20.516 29.297 27.484 1 32.16 16 VAL B C 1
ATOM 8428 O O . VAL B 1 16 ? 20.203 30.469 27.203 1 32.16 16 VAL B O 1
ATOM 8431 N N . LYS B 1 17 ? 20.719 29.031 28.781 1 35.47 17 LYS B N 1
ATOM 8432 C CA . LYS B 1 17 ? 20.438 30 29.844 1 35.47 17 LYS B CA 1
ATOM 8433 C C . LYS B 1 17 ? 21.562 31.031 29.953 1 35.47 17 LYS B C 1
ATOM 8435 O O . LYS B 1 17 ? 21.359 32.125 30.516 1 35.47 17 LYS B O 1
ATOM 8440 N N . CYS B 1 18 ? 22.781 30.734 29.641 1 30.41 18 CYS B N 1
ATOM 8441 C CA . CYS B 1 18 ? 23.797 31.609 30.203 1 30.41 18 CYS B CA 1
ATOM 8442 C C . CYS B 1 18 ? 23.75 33 29.562 1 30.41 18 CYS B C 1
ATOM 8444 O O . CYS B 1 18 ? 24.438 33.906 30 1 30.41 18 CYS B O 1
ATOM 8446 N N . GLN B 1 19 ? 23.141 33.219 28.406 1 29.03 19 GLN B N 1
ATOM 8447 C CA . GLN B 1 19 ? 23.406 34.562 27.922 1 29.03 19 GLN B CA 1
ATOM 8448 C C . GLN B 1 19 ? 22.609 35.594 28.703 1 29.03 19 GLN B C 1
ATOM 8450 O O . GLN B 1 19 ? 22.766 36.812 28.5 1 29.03 19 GLN B O 1
ATOM 8455 N N . GLU B 1 20 ? 21.672 35.219 29.562 1 29.64 20 GLU B N 1
ATOM 8456 C CA . GLU B 1 20 ? 20.875 36.312 30.078 1 29.64 20 GLU B CA 1
ATOM 8457 C C . GLU B 1 20 ? 21.625 37.094 31.156 1 29.64 20 GLU B C 1
ATOM 8459 O O . GLU B 1 20 ? 21.328 38.281 31.406 1 29.64 20 GLU B O 1
ATOM 8464 N N . ASN B 1 21 ? 22.656 36.531 31.781 1 28.66 21 ASN B N 1
ATOM 8465 C CA . ASN B 1 21 ? 22.969 37.281 33 1 28.66 21 ASN B CA 1
ATOM 8466 C C . ASN B 1 21 ? 23.891 38.469 32.688 1 28.66 21 ASN B C 1
ATOM 8468 O O . ASN B 1 21 ? 24.531 39 33.625 1 28.66 21 ASN B O 1
ATOM 8472 N N . ILE B 1 22 ? 24.281 38.75 31.422 1 28.94 22 ILE B N 1
ATOM 8473 C CA . ILE B 1 22 ? 25.297 39.812 31.375 1 28.94 22 ILE B CA 1
ATOM 8474 C C . ILE B 1 22 ? 24.688 41.125 31.781 1 28.94 22 ILE B C 1
ATOM 8476 O O . ILE B 1 22 ? 25.344 42.188 31.688 1 28.94 22 ILE B O 1
ATOM 8480 N N . ASP B 1 23 ? 23.422 41.281 32.031 1 27.58 23 ASP B N 1
ATOM 8481 C CA . ASP B 1 23 ? 22.953 42.656 32.125 1 27.58 23 ASP B CA 1
ATOM 8482 C C . ASP B 1 23 ? 23.422 43.312 33.438 1 27.58 23 ASP B C 1
ATOM 8484 O O . ASP B 1 23 ? 22.938 44.375 33.812 1 27.58 23 ASP B O 1
ATOM 8488 N N . ASP B 1 24 ? 24.297 42.656 34.281 1 26.34 24 ASP B N 1
ATOM 8489 C CA . ASP B 1 24 ? 24.469 43.438 35.5 1 26.34 24 ASP B CA 1
ATOM 8490 C C . ASP B 1 24 ? 25.391 44.625 35.281 1 26.34 24 ASP B C 1
ATOM 8492 O O . ASP B 1 24 ? 26 45.125 36.219 1 26.34 24 ASP B O 1
ATOM 8496 N N . LEU B 1 25 ? 25.828 44.938 33.969 1 26.58 25 LEU B N 1
ATOM 8497 C CA . LEU B 1 25 ? 26.688 46.125 34 1 26.58 25 LEU B CA 1
ATOM 8498 C C . LEU B 1 25 ? 25.922 47.344 34.5 1 26.58 25 LEU B C 1
ATOM 8500 O O . LEU B 1 25 ? 24.953 47.781 33.875 1 26.58 25 LEU B O 1
ATOM 8504 N N . ASP B 1 26 ? 25.969 47.688 35.875 1 23.84 26 ASP B N 1
ATOM 8505 C CA . ASP B 1 26 ? 25.375 48.594 36.844 1 23.84 26 ASP B CA 1
ATOM 8506 C C . ASP B 1 26 ? 25.562 50.062 36.406 1 23.84 26 ASP B C 1
ATOM 8508 O O . ASP B 1 26 ? 24.672 50.875 36.562 1 23.84 26 ASP B O 1
ATOM 8512 N N . SER B 1 27 ? 26.875 50.656 36.25 1 26.03 27 SER B N 1
ATOM 8513 C CA . SER B 1 27 ? 27.188 51.938 36.844 1 26.03 27 SER B CA 1
ATOM 8514 C C . SER B 1 27 ? 26.656 53.094 36 1 26.03 27 SER B C 1
ATOM 8516 O O . SER B 1 27 ? 26.703 54.25 36.406 1 26.03 27 SER B O 1
ATOM 8518 N N . THR B 1 28 ? 26.812 53.156 34.688 1 27.09 28 THR B N 1
ATOM 8519 C CA . THR B 1 28 ? 26.781 54.5 34.156 1 27.09 28 THR B CA 1
ATOM 8520 C C . THR B 1 28 ? 25.406 55.156 34.344 1 27.09 28 THR B C 1
ATOM 8522 O O . THR B 1 28 ? 24.391 54.562 33.969 1 27.09 28 THR B O 1
ATOM 8525 N N . SER B 1 29 ? 25.203 56.188 35.312 1 29.2 29 SER B N 1
ATOM 8526 C CA . SER B 1 29 ? 24.188 57.031 35.938 1 29.2 29 SER B CA 1
ATOM 8527 C C . SER B 1 29 ? 23.375 57.812 34.906 1 29.2 29 SER B C 1
ATOM 8529 O O . SER B 1 29 ? 22.578 58.688 35.25 1 29.2 29 SER B O 1
ATOM 8531 N N . PHE B 1 30 ? 23.844 58.062 33.656 1 27.08 30 PHE B N 1
ATOM 8532 C CA . PHE B 1 30 ? 23.141 59.156 33 1 27.08 30 PHE B CA 1
ATOM 8533 C C . PHE B 1 30 ? 21.625 59 33.156 1 27.08 30 PHE B C 1
ATOM 8535 O O . PHE B 1 30 ? 21.141 57.906 33.5 1 27.08 30 PHE B O 1
ATOM 8542 N N . LEU B 1 31 ? 20.781 60 32.406 1 28.7 31 LEU B N 1
ATOM 8543 C CA . LEU B 1 31 ? 19.422 60.562 32.438 1 28.7 31 LEU B CA 1
ATOM 8544 C C . LEU B 1 31 ? 18.391 59.469 32.219 1 28.7 31 LEU B C 1
ATOM 8546 O O . LEU B 1 31 ? 18.234 58.969 31.094 1 28.7 31 LEU B O 1
ATOM 8550 N N . LYS B 1 32 ? 18.344 58.594 33.094 1 32.72 32 LYS B N 1
ATOM 8551 C CA . LYS B 1 32 ? 17.359 57.5 33.031 1 32.72 32 LYS B CA 1
ATOM 8552 C C . LYS B 1 32 ? 15.938 58.062 33.062 1 32.72 32 LYS B C 1
ATOM 8554 O O . LYS B 1 32 ? 15.469 58.531 34.125 1 32.72 32 LYS B O 1
ATOM 8559 N N . SER B 1 33 ? 15.633 59.031 32.062 1 29.48 33 SER B N 1
ATOM 8560 C CA . SER B 1 33 ? 14.195 59.25 32.219 1 29.48 33 SER B CA 1
ATOM 8561 C C . SER B 1 33 ? 13.453 57.969 32.438 1 29.48 33 SER B C 1
ATOM 8563 O O . SER B 1 33 ? 13.891 56.906 32 1 29.48 33 SER B O 1
ATOM 8565 N N . PRO B 1 34 ? 12.664 57.906 33.656 1 29.52 34 PRO B N 1
ATOM 8566 C CA . PRO B 1 34 ? 11.898 56.75 34.062 1 29.52 34 PRO B CA 1
ATOM 8567 C C . PRO B 1 34 ? 11.234 56 32.906 1 29.52 34 PRO B C 1
ATOM 8569 O O . PRO B 1 34 ? 10.086 56.312 32.562 1 29.52 34 PRO B O 1
ATOM 8572 N N . GLU B 1 35 ? 11.789 56.156 31.703 1 27.7 35 GLU B N 1
ATOM 8573 C CA . GLU B 1 35 ? 11.062 55.531 30.609 1 27.7 35 GLU B CA 1
ATOM 8574 C C . GLU B 1 35 ? 10.625 54.125 30.969 1 27.7 35 GLU B C 1
ATOM 8576 O O . GLU B 1 35 ? 11.281 53.438 31.766 1 27.7 35 GLU B O 1
ATOM 8581 N N . ASP B 1 36 ? 9.336 53.719 30.469 1 28.38 36 ASP B N 1
ATOM 8582 C CA . ASP B 1 36 ? 8.391 52.625 30.688 1 28.38 36 ASP B CA 1
ATOM 8583 C C . ASP B 1 36 ? 9.109 51.281 30.703 1 28.38 36 ASP B C 1
ATOM 8585 O O . ASP B 1 36 ? 9.797 50.906 29.734 1 28.38 36 ASP B O 1
ATOM 8589 N N . ASP B 1 37 ? 9.695 50.906 31.812 1 29.66 37 ASP B N 1
ATOM 8590 C CA . ASP B 1 37 ? 10.039 49.531 32.094 1 29.66 37 ASP B CA 1
ATOM 8591 C C . ASP B 1 37 ? 9.055 48.562 31.438 1 29.66 37 ASP B C 1
ATOM 8593 O O . ASP B 1 37 ? 7.887 48.5 31.828 1 29.66 37 ASP B O 1
ATOM 8597 N N . VAL B 1 38 ? 9.055 48.562 30.062 1 31.02 38 VAL B N 1
ATOM 8598 C CA . VAL B 1 38 ? 8.289 47.5 29.406 1 31.02 38 VAL B CA 1
ATOM 8599 C C . VAL B 1 38 ? 8.57 46.188 30.078 1 31.02 38 VAL B C 1
ATOM 8601 O O . VAL B 1 38 ? 9.672 45.625 29.969 1 31.02 38 VAL B O 1
ATOM 8604 N N . SER B 1 39 ? 8.258 46.156 31.438 1 30.83 39 SER B N 1
ATOM 8605 C CA . SER B 1 39 ? 8.219 44.844 32.062 1 30.83 39 SER B CA 1
ATOM 8606 C C . SER B 1 39 ? 7.68 43.812 31.078 1 30.83 39 SER B C 1
ATOM 8608 O O . SER B 1 39 ? 6.609 43.969 30.5 1 30.83 39 SER B O 1
ATOM 8610 N N . PHE B 1 40 ? 8.57 43.156 30.531 1 32.34 40 PHE B N 1
ATOM 8611 C CA . PHE B 1 40 ? 8.258 42.031 29.672 1 32.34 40 PHE B CA 1
ATOM 8612 C C . PHE B 1 40 ? 7.074 41.25 30.219 1 32.34 40 PHE B C 1
ATOM 8614 O O . PHE B 1 40 ? 6.531 40.375 29.531 1 32.34 40 PHE B O 1
ATOM 8621 N N . ASN B 1 41 ? 6.77 41.438 31.641 1 31.67 41 ASN B N 1
ATOM 8622 C CA . ASN B 1 41 ? 5.59 40.781 32.188 1 31.67 41 ASN B CA 1
ATOM 8623 C C . ASN B 1 41 ? 4.32 41.562 31.906 1 31.67 41 ASN B C 1
ATOM 8625 O O . ASN B 1 41 ? 3.352 41.5 32.656 1 31.67 41 ASN B O 1
ATOM 8629 N N . ASP B 1 42 ? 4.375 42.688 31.281 1 30.84 42 ASP B N 1
ATOM 8630 C CA . ASP B 1 42 ? 3.115 43.375 31.031 1 30.84 42 ASP B CA 1
ATOM 8631 C C . ASP B 1 42 ? 2.094 42.438 30.391 1 30.84 42 ASP B C 1
ATOM 8633 O O . ASP B 1 42 ? 2.371 41.812 29.359 1 30.84 42 ASP B O 1
ATOM 8637 N N . PRO B 1 43 ? 1.145 42.062 31.219 1 35.91 43 PRO B N 1
ATOM 8638 C CA . PRO B 1 43 ? 0.122 41.125 30.703 1 35.91 43 PRO B CA 1
ATOM 8639 C C . PRO B 1 43 ? -0.377 41.531 29.312 1 35.91 43 PRO B C 1
ATOM 8641 O O . PRO B 1 43 ? -1.141 40.781 28.703 1 35.91 43 PRO B O 1
ATOM 8644 N N . LYS B 1 44 ? -0.334 42.781 29.016 1 37.03 44 LYS B N 1
ATOM 8645 C CA . LYS B 1 44 ? -0.89 43.25 27.75 1 37.03 44 LYS B CA 1
ATOM 8646 C C . LYS B 1 44 ? 0.066 43 26.594 1 37.03 44 LYS B C 1
ATOM 8648 O O . LYS B 1 44 ? -0.183 43.438 25.469 1 37.03 44 LYS B O 1
ATOM 8653 N N . ARG B 1 45 ? 1.287 42.938 26.859 1 37.12 45 ARG B N 1
ATOM 8654 C CA . ARG B 1 45 ? 2.158 42.688 25.719 1 37.12 45 ARG B CA 1
ATOM 8655 C C . ARG B 1 45 ? 1.77 41.375 25.031 1 37.12 45 ARG B C 1
ATOM 8657 O O . ARG B 1 45 ? 1.416 40.406 25.688 1 37.12 45 ARG B O 1
ATOM 8664 N N . PRO B 1 46 ? 1.445 41.562 23.859 1 33.94 46 PRO B N 1
ATOM 8665 C CA . PRO B 1 46 ? 1.072 40.344 23.125 1 33.94 46 PRO B CA 1
ATOM 8666 C C . PRO B 1 46 ? 2.021 39.188 23.406 1 33.94 46 PRO B C 1
ATOM 8668 O O . PRO B 1 46 ? 3.211 39.406 23.641 1 33.94 46 PRO B O 1
ATOM 8671 N N . SER B 1 47 ? 1.611 38.219 24.281 1 37.19 47 SER B N 1
ATOM 8672 C CA . SER B 1 47 ? 2.303 36.938 24.469 1 37.19 47 SER B CA 1
ATOM 8673 C C . SER B 1 47 ? 3.303 36.688 23.344 1 37.19 47 SER B C 1
ATOM 8675 O O . SER B 1 47 ? 3 36.906 22.172 1 37.19 47 SER B O 1
ATOM 8677 N N . LEU B 1 48 ? 4.574 36.969 23.562 1 38.09 48 LEU B N 1
ATOM 8678 C CA . LEU B 1 48 ? 5.617 36.594 22.625 1 38.09 48 LEU B CA 1
ATOM 8679 C C . LEU B 1 48 ? 5.23 35.312 21.844 1 38.09 48 LEU B C 1
ATOM 8681 O O . LEU B 1 48 ? 5 34.281 22.438 1 38.09 48 LEU B O 1
ATOM 8685 N N . ALA B 1 49 ? 4.484 35.438 20.906 1 51.47 49 ALA B N 1
ATOM 8686 C CA . ALA B 1 49 ? 4.117 34.375 19.969 1 51.47 49 ALA B CA 1
ATOM 8687 C C . ALA B 1 49 ? 5.312 33.469 19.656 1 51.47 49 ALA B C 1
ATOM 8689 O O . ALA B 1 49 ? 6.344 33.938 19.172 1 51.47 49 ALA B O 1
ATOM 8690 N N . TYR B 1 50 ? 5.562 32.562 20.625 1 57.97 50 TYR B N 1
ATOM 8691 C CA . TYR B 1 50 ? 6.598 31.594 20.312 1 57.97 50 TYR B CA 1
ATOM 8692 C C . TYR B 1 50 ? 6.562 31.203 18.844 1 57.97 50 TYR B C 1
ATOM 8694 O O . TYR B 1 50 ? 5.496 31.188 18.219 1 57.97 50 TYR B O 1
ATOM 8702 N N . PRO B 1 51 ? 7.805 31.203 18.234 1 65.25 51 PRO B N 1
ATOM 8703 C CA . PRO B 1 51 ? 7.852 30.859 16.812 1 65.25 51 PRO B CA 1
ATOM 8704 C C . PRO B 1 51 ? 7.145 29.547 16.5 1 65.25 51 PRO B C 1
ATOM 8706 O O . PRO B 1 51 ? 7.273 28.578 17.25 1 65.25 51 PRO B O 1
ATOM 8709 N N . MET B 1 52 ? 6.121 29.594 15.641 1 73 52 MET B N 1
ATOM 8710 C CA . MET B 1 52 ? 5.359 28.438 15.156 1 73 52 MET B CA 1
ATOM 8711 C C . MET B 1 52 ? 6.285 27.297 14.742 1 73 52 MET B C 1
ATOM 8713 O O . MET B 1 52 ? 5.879 26.141 14.719 1 73 52 MET B O 1
ATOM 8717 N N . SER B 1 53 ? 7.582 27.703 14.664 1 78.31 53 SER B N 1
ATOM 8718 C CA . SER B 1 53 ? 8.539 26.703 14.18 1 78.31 53 SER B CA 1
ATOM 8719 C C . SER B 1 53 ? 8.859 25.672 15.258 1 78.31 53 SER B C 1
ATOM 8721 O O . SER B 1 53 ? 9.188 24.531 14.945 1 78.31 53 SER B O 1
ATOM 8723 N N . LEU B 1 54 ? 8.633 26.109 16.562 1 79.56 54 LEU B N 1
ATOM 8724 C CA . LEU B 1 54 ? 8.938 25.188 17.641 1 79.56 54 LEU B CA 1
ATOM 8725 C C . LEU B 1 54 ? 7.875 24.109 17.734 1 79.56 54 LEU B C 1
ATOM 8727 O O . LEU B 1 54 ? 8.117 23.031 18.312 1 79.56 54 LEU B O 1
ATOM 8731 N N . GLY B 1 55 ? 6.703 24.391 17.156 1 82.88 55 GLY B N 1
ATOM 8732 C CA . GLY B 1 55 ? 5.637 23.406 17.141 1 82.88 55 GLY B CA 1
ATOM 8733 C C . GLY B 1 55 ? 5.977 22.172 16.328 1 82.88 55 GLY B C 1
ATOM 8734 O O . GLY B 1 55 ? 5.57 21.062 16.672 1 82.88 55 GLY B O 1
ATOM 8735 N N . PHE B 1 56 ? 6.848 22.312 15.383 1 85.19 56 PHE B N 1
ATOM 8736 C CA . PHE B 1 56 ? 7.238 21.203 14.531 1 85.19 56 PHE B CA 1
ATOM 8737 C C . PHE B 1 56 ? 8.148 20.234 15.289 1 85.19 56 PHE B C 1
ATOM 8739 O O . PHE B 1 56 ? 8.117 19.031 15.055 1 85.19 56 PHE B O 1
ATOM 8746 N N . LEU B 1 57 ? 8.914 20.828 16.188 1 86.06 57 LEU B N 1
ATOM 8747 C CA . LEU B 1 57 ? 9.781 19.984 17.016 1 86.06 57 LEU B CA 1
ATOM 8748 C C . LEU B 1 57 ? 8.953 19.078 17.922 1 86.06 57 LEU B C 1
ATOM 8750 O O . LEU B 1 57 ? 9.266 17.891 18.078 1 86.06 57 LEU B O 1
ATOM 8754 N N . PHE B 1 58 ? 7.891 19.641 18.453 1 89.38 58 PHE B N 1
ATOM 8755 C CA . PHE B 1 58 ? 7.043 18.859 19.359 1 89.38 58 PHE B CA 1
ATOM 8756 C C . PHE B 1 58 ? 6.328 17.75 18.594 1 89.38 58 PHE B C 1
ATOM 8758 O O . PHE B 1 58 ? 6.316 16.594 19.031 1 89.38 58 PHE B O 1
ATOM 8765 N N . VAL B 1 59 ? 5.781 18.078 17.453 1 91.5 59 VAL B N 1
ATOM 8766 C CA . VAL B 1 59 ? 4.949 17.141 16.703 1 91.5 59 VAL B CA 1
ATOM 8767 C C . VAL B 1 59 ? 5.793 15.953 16.25 1 91.5 59 VAL B C 1
ATOM 8769 O O . VAL B 1 59 ? 5.441 14.797 16.5 1 91.5 59 VAL B O 1
ATOM 8772 N N . PHE B 1 60 ? 6.98 16.156 15.727 1 91.5 60 PHE B N 1
ATOM 8773 C CA . PHE B 1 60 ? 7.727 15.07 15.109 1 91.5 60 PHE B CA 1
ATOM 8774 C C . PHE B 1 60 ? 8.602 14.367 16.141 1 91.5 60 PHE B C 1
ATOM 8776 O O . PHE B 1 60 ? 8.906 13.18 16 1 91.5 60 PHE B O 1
ATOM 8783 N N . SER B 1 61 ? 8.922 15.047 17.281 1 91 61 SER B N 1
ATOM 8784 C CA . SER B 1 61 ? 9.57 14.344 18.391 1 91 61 SER B CA 1
ATOM 8785 C C . SER B 1 61 ? 8.602 13.406 19.094 1 91 61 SER B C 1
ATOM 8787 O O . SER B 1 61 ? 8.977 12.312 19.516 1 91 61 SER B O 1
ATOM 8789 N N . THR B 1 62 ? 7.332 13.867 19.203 1 93.88 62 THR B N 1
ATOM 8790 C CA . THR B 1 62 ? 6.312 13.031 19.812 1 93.88 62 THR B CA 1
ATOM 8791 C C . THR B 1 62 ? 6.055 11.781 18.969 1 93.88 62 THR B C 1
ATOM 8793 O O . THR B 1 62 ? 5.891 10.688 19.516 1 93.88 62 THR B O 1
ATOM 8796 N N . LEU B 1 63 ? 6.074 11.961 17.703 1 93.88 63 LEU B N 1
ATOM 8797 C CA . LEU B 1 63 ? 5.855 10.812 16.828 1 93.88 63 LEU B CA 1
ATOM 8798 C C . LEU B 1 63 ? 7.027 9.836 16.906 1 93.88 63 LEU B C 1
ATOM 8800 O O . LEU B 1 63 ? 6.832 8.617 16.891 1 93.88 63 LEU B O 1
ATOM 8804 N N . LEU B 1 64 ? 8.258 10.336 17.031 1 92.94 64 LEU B N 1
ATOM 8805 C CA . LEU B 1 64 ? 9.43 9.477 17.156 1 92.94 64 LEU B CA 1
ATOM 8806 C C . LEU B 1 64 ? 9.438 8.75 18.484 1 92.94 64 LEU B C 1
ATOM 8808 O O . LEU B 1 64 ? 9.75 7.559 18.547 1 92.94 64 LEU B O 1
ATOM 8812 N N . ILE B 1 65 ? 9.016 9.453 19.547 1 92.88 65 ILE B N 1
ATOM 8813 C CA . ILE B 1 65 ? 8.922 8.836 20.875 1 92.88 65 ILE B CA 1
ATOM 8814 C C . ILE B 1 65 ? 7.828 7.766 20.859 1 92.88 65 ILE B C 1
ATOM 8816 O O . ILE B 1 65 ? 7.973 6.719 21.5 1 92.88 65 ILE B O 1
ATOM 8820 N N . GLY B 1 66 ? 6.734 8.109 20.172 1 92.88 66 GLY B N 1
ATOM 8821 C CA . GLY B 1 66 ? 5.68 7.121 20.031 1 92.88 66 GLY B CA 1
ATOM 8822 C C . GLY B 1 66 ? 6.164 5.828 19.406 1 92.88 66 GLY B C 1
ATOM 8823 O O . GLY B 1 66 ? 5.758 4.738 19.812 1 92.88 66 GLY B O 1
ATOM 8824 N N . VAL B 1 67 ? 7.113 5.895 18.438 1 92 67 VAL B N 1
ATOM 8825 C CA . VAL B 1 67 ? 7.664 4.723 17.766 1 92 67 VAL B CA 1
ATOM 8826 C C . VAL B 1 67 ? 8.539 3.934 18.734 1 92 67 VAL B C 1
ATOM 8828 O O . VAL B 1 67 ? 8.484 2.701 18.766 1 92 67 VAL B O 1
ATOM 8831 N N . ILE B 1 68 ? 9.289 4.59 19.516 1 89.56 68 ILE B N 1
ATOM 8832 C CA . ILE B 1 68 ? 10.18 3.943 20.469 1 89.56 68 ILE B CA 1
ATOM 8833 C C . ILE B 1 68 ? 9.359 3.23 21.547 1 89.56 68 ILE B C 1
ATOM 8835 O O . ILE B 1 68 ? 9.641 2.084 21.906 1 89.56 68 ILE B O 1
ATOM 8839 N N . VAL B 1 69 ? 8.305 3.902 21.969 1 91.25 69 VAL B N 1
ATOM 8840 C CA . VAL B 1 69 ? 7.445 3.32 23 1 91.25 69 VAL B CA 1
ATOM 8841 C C . VAL B 1 69 ? 6.75 2.076 22.453 1 91.25 69 VAL B C 1
ATOM 8843 O O . VAL B 1 69 ? 6.691 1.043 23.125 1 91.25 69 VAL B O 1
ATOM 8846 N N . ARG B 1 70 ? 6.238 2.17 21.25 1 89.62 70 ARG B N 1
ATOM 8847 C CA . ARG B 1 70 ? 5.559 1.035 20.641 1 89.62 70 ARG B CA 1
ATOM 8848 C C . ARG B 1 70 ? 6.512 -0.138 20.438 1 89.62 70 ARG B C 1
ATOM 8850 O O . ARG B 1 70 ? 6.156 -1.287 20.719 1 89.62 70 ARG B O 1
ATOM 8857 N N . SER B 1 71 ? 7.785 0.121 20.047 1 84.75 71 SER B N 1
ATOM 8858 C CA . SER B 1 71 ? 8.781 -0.925 19.828 1 84.75 71 SER B CA 1
ATOM 8859 C C . SER B 1 71 ? 9.188 -1.578 21.141 1 84.75 71 SER B C 1
ATOM 8861 O O . SER B 1 71 ? 9.352 -2.797 21.219 1 84.75 71 SER B O 1
ATOM 8863 N N . VAL B 1 72 ? 9.25 -0.809 22.188 1 83.69 72 VAL B N 1
ATOM 8864 C CA . VAL B 1 72 ? 9.625 -1.324 23.5 1 83.69 72 VAL B CA 1
ATOM 8865 C C . VAL B 1 72 ? 8.477 -2.146 24.078 1 83.69 72 VAL B C 1
ATOM 8867 O O . VAL B 1 72 ? 8.703 -3.188 24.703 1 83.69 72 VAL B O 1
ATOM 8870 N N . MET B 1 73 ? 7.289 -1.685 23.859 1 86.81 73 MET B N 1
ATOM 8871 C CA . MET B 1 73 ? 6.125 -2.41 24.359 1 86.81 73 MET B CA 1
ATOM 8872 C C . MET B 1 73 ? 6.004 -3.775 23.688 1 86.81 73 MET B C 1
ATOM 8874 O O . MET B 1 73 ? 5.672 -4.766 24.344 1 86.81 73 MET B O 1
ATOM 8878 N N . LEU B 1 74 ? 6.25 -3.859 22.391 1 77.31 74 LEU B N 1
ATOM 8879 C CA . LEU B 1 74 ? 6.18 -5.121 21.656 1 77.31 74 LEU B CA 1
ATOM 8880 C C . LEU B 1 74 ? 7.301 -6.062 22.094 1 77.31 74 LEU B C 1
ATOM 8882 O O . LEU B 1 74 ? 7.102 -7.277 22.156 1 77.31 74 LEU B O 1
ATOM 8886 N N . TRP B 1 75 ? 8.43 -5.426 22.516 1 73.62 75 TRP B N 1
ATOM 8887 C CA . TRP B 1 75 ? 9.578 -6.223 22.938 1 73.62 75 TRP B CA 1
ATOM 8888 C C . TRP B 1 75 ? 9.359 -6.809 24.328 1 73.62 75 TRP B C 1
ATOM 8890 O O . TRP B 1 75 ? 9.68 -7.977 24.578 1 73.62 75 TRP B O 1
ATOM 8900 N N . ILE B 1 76 ? 8.742 -6.039 25.297 1 76.44 76 ILE B N 1
ATOM 8901 C CA . ILE B 1 76 ? 8.562 -6.465 26.672 1 76.44 76 ILE B CA 1
ATOM 8902 C C . ILE B 1 76 ? 7.246 -7.227 26.812 1 76.44 76 ILE B C 1
ATOM 8904 O O . ILE B 1 76 ? 7.07 -8.016 27.75 1 76.44 76 ILE B O 1
ATOM 8908 N N . GLY B 1 77 ? 6.359 -7.203 25.891 1 76.81 77 GLY B N 1
ATOM 8909 C CA . GLY B 1 77 ? 5.059 -7.844 25.984 1 76.81 77 GLY B CA 1
ATOM 8910 C C . GLY B 1 77 ? 4.168 -7.242 27.047 1 76.81 77 GLY B C 1
ATOM 8911 O O . GLY B 1 77 ? 3.498 -7.965 27.797 1 76.81 77 GLY B O 1
ATOM 8912 N N . LEU B 1 78 ? 4.207 -5.938 27.156 1 74.69 78 LEU B N 1
ATOM 8913 C CA . LEU B 1 78 ? 3.396 -5.258 28.172 1 74.69 78 LEU B CA 1
ATOM 8914 C C . LEU B 1 78 ? 1.93 -5.227 27.75 1 74.69 78 LEU B C 1
ATOM 8916 O O . LEU B 1 78 ? 1.614 -4.93 26.594 1 74.69 78 LEU B O 1
ATOM 8920 N N . GLY B 1 79 ? 1.028 -5.617 28.594 1 77.06 79 GLY B N 1
ATOM 8921 C CA . GLY B 1 79 ? -0.402 -5.672 28.328 1 77.06 79 GLY B CA 1
ATOM 8922 C C . GLY B 1 79 ? -1.1 -4.344 28.547 1 77.06 79 GLY B C 1
ATOM 8923 O O . GLY B 1 79 ? -2.324 -4.289 28.672 1 77.06 79 GLY B O 1
ATOM 8924 N N . ILE B 1 80 ? -0.433 -3.168 28.641 1 83.69 80 ILE B N 1
ATOM 8925 C CA . ILE B 1 80 ? -1.04 -1.854 28.812 1 83.69 80 ILE B CA 1
ATOM 8926 C C . ILE B 1 80 ? -1.28 -1.205 27.453 1 83.69 80 ILE B C 1
ATOM 8928 O O . ILE B 1 80 ? -0.448 -1.317 26.547 1 83.69 80 ILE B O 1
ATOM 8932 N N . PRO B 1 81 ? -2.504 -0.539 27.375 1 88.25 81 PRO B N 1
ATOM 8933 C CA . PRO B 1 81 ? -2.801 0.105 26.094 1 88.25 81 PRO B CA 1
ATOM 8934 C C . PRO B 1 81 ? -1.815 1.22 25.75 1 88.25 81 PRO B C 1
ATOM 8936 O O . PRO B 1 81 ? -1.373 1.953 26.641 1 88.25 81 PRO B O 1
ATOM 8939 N N . TYR B 1 82 ? -1.417 1.397 24.594 1 90.19 82 TYR B N 1
ATOM 8940 C CA . TYR B 1 82 ? -0.478 2.365 24.031 1 90.19 82 TYR B CA 1
ATOM 8941 C C . TYR B 1 82 ? -0.912 3.791 24.344 1 90.19 82 TYR B C 1
ATOM 8943 O O . TYR B 1 82 ? -0.079 4.645 24.672 1 90.19 82 TYR B O 1
ATOM 8951 N N . ARG B 1 83 ? -2.158 4.121 24.422 1 89.94 83 ARG B N 1
ATOM 8952 C CA . ARG B 1 83 ? -2.709 5.461 24.594 1 89.94 83 ARG B CA 1
ATOM 8953 C C . ARG B 1 83 ? -2.451 5.98 26 1 89.94 83 ARG B C 1
ATOM 8955 O O . ARG B 1 83 ? -2.227 7.18 26.203 1 89.94 83 ARG B O 1
ATOM 8962 N N . VAL B 1 84 ? -2.383 5.086 26.984 1 88.88 84 VAL B N 1
ATOM 8963 C CA . VAL B 1 84 ? -2.164 5.488 28.359 1 88.88 84 VAL B CA 1
ATOM 8964 C C . VAL B 1 84 ? -0.71 5.91 28.562 1 88.88 84 VAL B C 1
ATOM 8966 O O . VAL B 1 84 ? -0.427 6.883 29.266 1 88.88 84 VAL B O 1
ATOM 8969 N N . ILE B 1 85 ? 0.126 5.219 27.891 1 91.5 85 ILE B N 1
ATOM 8970 C CA . ILE B 1 85 ? 1.542 5.543 28.031 1 91.5 85 ILE B CA 1
ATOM 8971 C C . ILE B 1 85 ? 1.826 6.895 27.375 1 91.5 85 ILE B C 1
ATOM 8973 O O . ILE B 1 85 ? 2.549 7.723 27.938 1 91.5 85 ILE B O 1
ATOM 8977 N N . MET B 1 86 ? 1.231 7.094 26.25 1 93.62 86 MET B N 1
ATOM 8978 C CA . MET B 1 86 ? 1.45 8.367 25.578 1 93.62 86 MET B CA 1
ATOM 8979 C C . MET B 1 86 ? 0.818 9.516 26.359 1 93.62 86 MET B C 1
ATOM 8981 O O . MET B 1 86 ? 1.378 10.609 26.438 1 93.62 86 MET B O 1
ATOM 8985 N N . PHE B 1 87 ? -0.372 9.281 26.906 1 91.5 87 PHE B N 1
ATOM 8986 C CA . PHE B 1 87 ? -1.028 10.273 27.75 1 91.5 87 PHE B CA 1
ATOM 8987 C C . PHE B 1 87 ? -0.17 10.594 28.969 1 91.5 87 PHE B C 1
ATOM 8989 O O . PHE B 1 87 ? -0.031 11.766 29.344 1 91.5 87 PHE B O 1
ATOM 8996 N N . SER B 1 88 ? 0.484 9.594 29.562 1 90.31 88 SER B N 1
ATOM 8997 C CA . SER B 1 88 ? 1.325 9.781 30.734 1 90.31 88 SER B CA 1
ATOM 8998 C C . SER B 1 88 ? 2.615 10.516 30.391 1 90.31 88 SER B C 1
ATOM 9000 O O . SER B 1 88 ? 3.084 11.367 31.156 1 90.31 88 SER B O 1
ATOM 9002 N N . LEU B 1 89 ? 3.104 10.195 29.25 1 93.25 89 LEU B N 1
ATOM 9003 C CA . LEU B 1 89 ? 4.305 10.898 28.812 1 93.25 89 LEU B CA 1
ATOM 9004 C C . LEU B 1 89 ? 4 12.359 28.531 1 93.25 89 LEU B C 1
ATOM 9006 O O . LEU B 1 89 ? 4.816 13.242 28.812 1 93.25 89 LEU B O 1
ATOM 9010 N N . GLY B 1 90 ? 2.881 12.594 27.938 1 92.81 90 GLY B N 1
ATOM 9011 C CA . GLY B 1 90 ? 2.449 13.969 27.766 1 92.81 90 GLY B CA 1
ATOM 9012 C C . GLY B 1 90 ? 2.211 14.695 29.062 1 92.81 90 GLY B C 1
ATOM 9013 O O . GLY B 1 90 ? 2.562 15.867 29.203 1 92.81 90 GLY B O 1
ATOM 9014 N N . GLY B 1 91 ? 1.683 14 30.047 1 90.5 91 GLY B N 1
ATOM 9015 C CA . GLY B 1 91 ? 1.473 14.57 31.375 1 90.5 91 GLY B CA 1
ATOM 9016 C C . GLY B 1 91 ? 2.766 14.938 32.062 1 90.5 91 GLY B C 1
ATOM 9017 O O . GLY B 1 91 ? 2.863 16 32.688 1 90.5 91 GLY B O 1
ATOM 9018 N N . ILE B 1 92 ? 3.727 14.086 31.844 1 91 92 ILE B N 1
ATOM 9019 C CA . ILE B 1 92 ? 5.027 14.367 32.438 1 91 92 ILE B CA 1
ATOM 9020 C C . ILE B 1 92 ? 5.656 15.586 31.781 1 91 92 ILE B C 1
ATOM 9022 O O . ILE B 1 92 ? 6.242 16.438 32.469 1 91 92 ILE B O 1
ATOM 9026 N N . ALA B 1 93 ? 5.453 15.688 30.516 1 91.62 93 ALA B N 1
ATOM 9027 C CA . ALA B 1 93 ? 5.969 16.844 29.797 1 91.62 93 ALA B CA 1
ATOM 9028 C C . ALA B 1 93 ? 5.246 18.125 30.234 1 91.62 93 ALA B C 1
ATOM 9030 O O . ALA B 1 93 ? 5.863 19.188 30.359 1 91.62 93 ALA B O 1
ATOM 9031 N N . GLY B 1 94 ? 3.951 18.016 30.438 1 90.12 94 GLY B N 1
ATOM 9032 C CA . GLY B 1 94 ? 3.184 19.156 30.906 1 90.12 94 GLY B CA 1
ATOM 9033 C C . GLY B 1 94 ? 3.557 19.578 32.312 1 90.12 94 GLY B C 1
ATOM 9034 O O . GLY B 1 94 ? 3.666 20.781 32.594 1 90.12 94 GLY B O 1
ATOM 9035 N N . PHE B 1 95 ? 3.84 18.594 33.156 1 87.62 95 PHE B N 1
ATOM 9036 C CA . PHE B 1 95 ? 4.258 18.875 34.531 1 87.62 95 PHE B CA 1
ATOM 9037 C C . PHE B 1 95 ? 5.621 19.547 34.562 1 87.62 95 PHE B C 1
ATOM 9039 O O . PHE B 1 95 ? 5.836 20.5 35.312 1 87.62 95 PHE B O 1
ATOM 9046 N N . CYS B 1 96 ? 6.461 19.062 33.656 1 86.38 96 CYS B N 1
ATOM 9047 C CA . CYS B 1 96 ? 7.789 19.656 33.562 1 86.38 96 CYS B CA 1
ATOM 9048 C C . CYS B 1 96 ? 7.719 21.078 33.031 1 86.38 96 CYS B C 1
ATOM 9050 O O . CYS B 1 96 ? 8.508 21.938 33.406 1 86.38 96 CYS B O 1
ATOM 9052 N N . ALA B 1 97 ? 6.801 21.297 32.188 1 86.62 97 ALA B N 1
ATOM 9053 C CA . ALA B 1 97 ? 6.648 22.641 31.594 1 86.62 97 ALA B CA 1
ATOM 9054 C C . ALA B 1 97 ? 6.156 23.641 32.625 1 86.62 97 ALA B C 1
ATOM 9056 O O . ALA B 1 97 ? 6.496 24.812 32.594 1 86.62 97 ALA B O 1
ATOM 9057 N N . ASN B 1 98 ? 5.309 23.219 33.562 1 83 98 ASN B N 1
ATOM 9058 C CA . ASN B 1 98 ? 4.816 24.078 34.625 1 83 98 ASN B CA 1
ATOM 9059 C C . ASN B 1 98 ? 5.922 24.422 35.625 1 83 98 ASN B C 1
ATOM 9061 O O . ASN B 1 98 ? 5.984 25.562 36.125 1 83 98 ASN B O 1
ATOM 9065 N N . ARG B 1 99 ? 6.824 23.453 35.812 1 81.81 99 ARG B N 1
ATOM 9066 C CA . ARG B 1 99 ? 7.879 23.656 36.812 1 81.81 99 ARG B CA 1
ATOM 9067 C C . ARG B 1 99 ? 9.07 24.391 36.188 1 81.81 99 ARG B C 1
ATOM 9069 O O . ARG B 1 99 ? 9.727 25.188 36.875 1 81.81 99 ARG B O 1
ATOM 9076 N N . PHE B 1 100 ? 9.227 24.047 34.875 1 81.31 100 PHE B N 1
ATOM 9077 C CA . PHE B 1 100 ? 10.359 24.656 34.188 1 81.31 100 PHE B CA 1
ATOM 9078 C C . PHE B 1 100 ? 9.883 25.516 33 1 81.31 100 PHE B C 1
ATOM 9080 O O . PHE B 1 100 ? 9.562 25 31.938 1 81.31 100 PHE B O 1
ATOM 9087 N N . PRO B 1 101 ? 9.883 26.781 33.062 1 78.31 101 PRO B N 1
ATOM 9088 C CA . PRO B 1 101 ? 9.352 27.688 32.031 1 78.31 101 PRO B CA 1
ATOM 9089 C C . PRO B 1 101 ? 10.133 27.609 30.719 1 78.31 101 PRO B C 1
ATOM 9091 O O . PRO B 1 101 ? 9.609 27.984 29.656 1 78.31 101 PRO B O 1
ATOM 9094 N N . SER B 1 102 ? 11.344 27.047 30.734 1 76.12 102 SER B N 1
ATOM 9095 C CA . SER B 1 102 ? 12.156 26.969 29.516 1 76.12 102 SER B CA 1
ATOM 9096 C C . SER B 1 102 ? 11.578 25.953 28.531 1 76.12 102 SER B C 1
ATOM 9098 O O . SER B 1 102 ? 11.852 26.031 27.328 1 76.12 102 SER B O 1
ATOM 9100 N N . ILE B 1 103 ? 10.695 25.125 29 1 80.88 103 ILE B N 1
ATOM 9101 C CA . ILE B 1 103 ? 10.164 24.062 28.141 1 80.88 103 ILE B CA 1
ATOM 9102 C C . ILE B 1 103 ? 8.82 24.484 27.562 1 80.88 103 ILE B C 1
ATOM 9104 O O . ILE B 1 103 ? 8.359 23.922 26.562 1 80.88 103 ILE B O 1
ATOM 9108 N N . LYS B 1 104 ? 8.32 25.531 28 1 79.38 104 LYS B N 1
ATOM 9109 C CA . LYS B 1 104 ? 6.965 25.953 27.656 1 79.38 104 LYS B CA 1
ATOM 9110 C C . LYS B 1 104 ? 6.867 26.344 26.188 1 79.38 104 LYS B C 1
ATOM 9112 O O . LYS B 1 104 ? 5.875 26.031 25.516 1 79.38 104 LYS B O 1
ATOM 9117 N N . PRO B 1 105 ? 7.992 26.844 25.656 1 81.06 105 PRO B N 1
ATOM 9118 C CA . PRO B 1 105 ? 7.859 27.219 24.234 1 81.06 105 PRO B CA 1
ATOM 9119 C C . PRO B 1 105 ? 7.746 26.016 23.312 1 81.06 105 PRO B C 1
ATOM 9121 O O . PRO B 1 105 ? 7.117 26.094 22.25 1 81.06 105 PRO B O 1
ATOM 9124 N N . ILE B 1 106 ? 8.227 24.938 23.703 1 82.19 106 ILE B N 1
ATOM 9125 C CA . ILE B 1 106 ? 8.172 23.734 22.891 1 82.19 106 ILE B CA 1
ATOM 9126 C C . ILE B 1 106 ? 6.766 23.156 22.938 1 82.19 106 ILE B C 1
ATOM 9128 O O . ILE B 1 106 ? 6.297 22.578 21.953 1 82.19 106 ILE B O 1
ATOM 9132 N N . LEU B 1 107 ? 6.105 23.422 24.016 1 87.12 107 LEU B N 1
ATOM 9133 C CA . LEU B 1 107 ? 4.797 22.812 24.219 1 87.12 107 LEU B CA 1
ATOM 9134 C C . LEU B 1 107 ? 3.678 23.797 23.891 1 87.12 107 LEU B C 1
ATOM 9136 O O . LEU B 1 107 ? 2.498 23.469 24.047 1 87.12 107 LEU B O 1
ATOM 9140 N N . HIS B 1 108 ? 4.008 24.906 23.297 1 83.88 108 HIS B N 1
ATOM 9141 C CA . HIS B 1 108 ? 3.027 25.969 23.062 1 83.88 108 HIS B CA 1
ATOM 9142 C C . HIS B 1 108 ? 1.967 25.516 22.062 1 83.88 108 HIS B C 1
ATOM 9144 O O . HIS B 1 108 ? 0.814 25.938 22.141 1 83.88 108 HIS B O 1
ATOM 9150 N N . ILE B 1 109 ? 2.32 24.594 21.141 1 85.81 109 ILE B N 1
ATOM 9151 C CA . ILE B 1 109 ? 1.4 24.125 20.125 1 85.81 109 ILE B CA 1
ATOM 9152 C C . ILE B 1 109 ? 0.259 23.344 20.766 1 85.81 109 ILE B C 1
ATOM 9154 O O . ILE B 1 109 ? -0.838 23.25 20.219 1 85.81 109 ILE B O 1
ATOM 9158 N N . CYS B 1 110 ? 0.435 22.875 21.969 1 86.38 110 CYS B N 1
ATOM 9159 C CA . CYS B 1 110 ? -0.571 22.078 22.656 1 86.38 110 CYS B CA 1
ATOM 9160 C C . CYS B 1 110 ? -1.661 22.953 23.25 1 86.38 110 CYS B C 1
ATOM 9162 O O . CYS B 1 110 ? -2.76 22.484 23.547 1 86.38 110 CYS B O 1
ATOM 9164 N N . PHE B 1 111 ? -1.357 24.281 23.375 1 81.94 111 PHE B N 1
ATOM 9165 C CA . PHE B 1 111 ? -2.316 25.172 24.031 1 81.94 111 PHE B CA 1
ATOM 9166 C C . PHE B 1 111 ? -3.166 25.906 22.984 1 81.94 111 PHE B C 1
ATOM 9168 O O . PHE B 1 111 ? -3.707 26.969 23.266 1 81.94 111 PHE B O 1
ATOM 9175 N N . MET B 1 112 ? -3.293 25.297 21.812 1 83.81 112 MET B N 1
ATOM 9176 C CA . MET B 1 112 ? -4.156 25.859 20.781 1 83.81 112 MET B CA 1
ATOM 9177 C C . MET B 1 112 ? -5.625 25.734 21.172 1 83.81 112 MET B C 1
ATOM 9179 O O . MET B 1 112 ? -5.969 24.953 22.062 1 83.81 112 MET B O 1
ATOM 9183 N N . ASP B 1 113 ? -6.422 26.562 20.469 1 85.56 113 ASP B N 1
ATOM 9184 C CA . ASP B 1 113 ? -7.859 26.516 20.703 1 85.56 113 ASP B CA 1
ATOM 9185 C C . ASP B 1 113 ? -8.414 25.125 20.453 1 85.56 113 ASP B C 1
ATOM 9187 O O . ASP B 1 113 ? -8.023 24.453 19.484 1 85.56 113 ASP B O 1
ATOM 9191 N N . VAL B 1 114 ? -9.242 24.656 21.375 1 87.12 114 VAL B N 1
ATOM 9192 C CA . VAL B 1 114 ? -9.773 23.312 21.312 1 87.12 114 VAL B CA 1
ATOM 9193 C C . VAL B 1 114 ? -10.617 23.125 20.062 1 87.12 114 VAL B C 1
ATOM 9195 O O . VAL B 1 114 ? -10.688 22.031 19.5 1 87.12 114 VAL B O 1
ATOM 9198 N N . ASP B 1 115 ? -11.219 24.219 19.562 1 84.75 115 ASP B N 1
ATOM 9199 C CA . ASP B 1 115 ? -12 24.125 18.344 1 84.75 115 ASP B CA 1
ATOM 9200 C C . ASP B 1 115 ? -11.125 23.734 17.156 1 84.75 115 ASP B C 1
ATOM 9202 O O . ASP B 1 115 ? -11.555 22.969 16.281 1 84.75 115 ASP B O 1
ATOM 9206 N N . VAL B 1 116 ? -9.883 24.25 17.172 1 87.69 116 VAL B N 1
ATOM 9207 C CA . VAL B 1 116 ? -8.945 23.906 16.109 1 87.69 116 VAL B CA 1
ATOM 9208 C C . VAL B 1 116 ? -8.5 22.453 16.266 1 87.69 116 VAL B C 1
ATOM 9210 O O . VAL B 1 116 ? -8.312 21.75 15.266 1 87.69 116 VAL B O 1
ATOM 9213 N N . LEU B 1 117 ? -8.391 22.047 17.484 1 89.31 117 LEU B N 1
ATOM 9214 C CA . LEU B 1 117 ? -8.008 20.656 17.734 1 89.31 117 LEU B CA 1
ATOM 9215 C C . LEU B 1 117 ? -9.086 19.688 17.25 1 89.31 117 LEU B C 1
ATOM 9217 O O . LEU B 1 117 ? -8.773 18.641 16.688 1 89.31 117 LEU B O 1
ATOM 9221 N N . LEU B 1 118 ? -10.312 20.062 17.453 1 89.75 118 LEU B N 1
ATOM 9222 C CA . LEU B 1 118 ? -11.422 19.219 17.047 1 89.75 118 LEU B CA 1
ATOM 9223 C C . LEU B 1 118 ? -11.508 19.141 15.523 1 89.75 118 LEU B C 1
ATOM 9225 O O . LEU B 1 118 ? -11.719 18.078 14.961 1 89.75 118 LEU B O 1
ATOM 9229 N N . ILE B 1 119 ? -11.273 20.266 14.852 1 89.94 119 ILE B N 1
ATOM 9230 C CA . ILE B 1 119 ? -11.359 20.297 13.398 1 89.94 119 ILE B CA 1
ATOM 9231 C C . ILE B 1 119 ? -10.203 19.484 12.805 1 89.94 119 ILE B C 1
ATOM 9233 O O . ILE B 1 119 ? -10.359 18.828 11.766 1 89.94 119 ILE B O 1
ATOM 9237 N N . LEU B 1 120 ? -9.109 19.438 13.5 1 90.62 120 LEU B N 1
ATOM 9238 C CA . LEU B 1 120 ? -7.914 18.781 12.977 1 90.62 120 LEU B CA 1
ATOM 9239 C C . LEU B 1 120 ? -7.988 17.266 13.172 1 90.62 120 LEU B C 1
ATOM 9241 O O . LEU B 1 120 ? -7.645 16.5 12.266 1 90.62 120 LEU B O 1
ATOM 9245 N N . PHE B 1 121 ? -8.5 16.781 14.312 1 93.25 121 PHE B N 1
ATOM 9246 C CA . PHE B 1 121 ? -8.297 15.375 14.641 1 93.25 121 PHE B CA 1
ATOM 9247 C C . PHE B 1 121 ? -9.609 14.602 14.555 1 93.25 121 PHE B C 1
ATOM 9249 O O . PHE B 1 121 ? -9.609 13.406 14.258 1 93.25 121 PHE B O 1
ATOM 9256 N N . LEU B 1 122 ? -10.742 15.195 14.758 1 92.62 122 LEU B N 1
ATOM 9257 C CA . LEU B 1 122 ? -12 14.469 14.867 1 92.62 122 LEU B CA 1
ATOM 9258 C C . LEU B 1 122 ? -12.398 13.859 13.531 1 92.62 122 LEU B C 1
ATOM 9260 O O . LEU B 1 122 ? -12.82 12.703 13.477 1 92.62 122 LEU B O 1
ATOM 9264 N N . PRO B 1 123 ? -12.242 14.625 12.391 1 93.88 123 PRO B N 1
ATOM 9265 C CA . PRO B 1 123 ? -12.609 14 11.117 1 93.88 123 PRO B CA 1
ATOM 9266 C C . PRO B 1 123 ? -11.758 12.773 10.797 1 93.88 123 PRO B C 1
ATOM 9268 O O . PRO B 1 123 ? -12.25 11.812 10.203 1 93.88 123 PRO B O 1
ATOM 9271 N N . ILE B 1 124 ? -10.492 12.758 11.211 1 95.12 124 ILE B N 1
ATOM 9272 C CA . ILE B 1 124 ? -9.594 11.641 10.945 1 95.12 124 ILE B CA 1
ATOM 9273 C C . ILE B 1 124 ? -10.039 10.422 11.742 1 95.12 124 ILE B C 1
ATOM 9275 O O . ILE B 1 124 ? -10.148 9.32 11.203 1 95.12 124 ILE B O 1
ATOM 9279 N N . LEU B 1 125 ? -10.367 10.609 12.969 1 93.31 125 LEU B N 1
ATOM 9280 C CA . LEU B 1 125 ? -10.703 9.508 13.867 1 93.31 125 LEU B CA 1
ATOM 9281 C C . LEU B 1 125 ? -12.055 8.914 13.508 1 93.31 125 LEU B C 1
ATOM 9283 O O . LEU B 1 125 ? -12.211 7.688 13.461 1 93.31 125 LEU B O 1
ATOM 9287 N N . ILE B 1 126 ? -13 9.758 13.148 1 93.69 126 ILE B N 1
ATOM 9288 C CA . ILE B 1 126 ? -14.359 9.305 12.891 1 93.69 126 ILE B CA 1
ATOM 9289 C C . ILE B 1 126 ? -14.445 8.68 11.5 1 93.69 126 ILE B C 1
ATOM 9291 O O . ILE B 1 126 ? -15.07 7.633 11.32 1 93.69 126 ILE B O 1
ATOM 9295 N N . PHE B 1 127 ? -13.789 9.328 10.523 1 94.94 127 PHE B N 1
ATOM 9296 C CA . PHE B 1 127 ? -13.844 8.773 9.172 1 94.94 127 PHE B CA 1
ATOM 9297 C C . PHE B 1 127 ? -13.141 7.426 9.109 1 94.94 127 PHE B C 1
ATOM 9299 O O . PHE B 1 127 ? -13.625 6.496 8.461 1 94.94 127 PHE B O 1
ATOM 9306 N N . ARG B 1 128 ? -12.031 7.289 9.805 1 92.94 128 ARG B N 1
ATOM 9307 C CA . ARG B 1 128 ? -11.312 6.02 9.828 1 92.94 128 ARG B CA 1
ATOM 9308 C C . ARG B 1 128 ? -12.172 4.91 10.422 1 92.94 128 ARG B C 1
ATOM 9310 O O . ARG B 1 128 ? -12.227 3.803 9.875 1 92.94 128 ARG B O 1
ATOM 9317 N N . THR B 1 129 ? -12.836 5.188 11.539 1 91.31 129 THR B N 1
ATOM 9318 C CA . THR B 1 129 ? -13.664 4.184 12.195 1 91.31 129 THR B CA 1
ATOM 9319 C C . THR B 1 129 ? -14.875 3.826 11.336 1 91.31 129 THR B C 1
ATOM 9321 O O . THR B 1 129 ? -15.219 2.65 11.203 1 91.31 129 THR B O 1
ATOM 9324 N N . SER B 1 130 ? -15.469 4.855 10.711 1 91.69 130 SER B N 1
ATOM 9325 C CA . SER B 1 130 ? -16.641 4.609 9.875 1 91.69 130 SER B CA 1
ATOM 9326 C C . SER B 1 130 ? -16.266 3.871 8.594 1 91.69 130 SER B C 1
ATOM 9328 O O . SER B 1 130 ? -17.031 3.043 8.102 1 91.69 130 SER B O 1
ATOM 9330 N N . TYR B 1 131 ? -15.055 4.156 8.133 1 89.12 131 TYR B N 1
ATOM 9331 C CA . TYR B 1 131 ? -14.586 3.531 6.902 1 89.12 131 TYR B CA 1
ATOM 9332 C C . TYR B 1 131 ? -14.281 2.055 7.125 1 89.12 131 TYR B C 1
ATOM 9334 O O . TYR B 1 131 ? -14.398 1.246 6.199 1 89.12 131 TYR B O 1
ATOM 9342 N N . ASN B 1 132 ? -14.031 1.63 8.336 1 83.06 132 ASN B N 1
ATOM 9343 C CA . ASN B 1 132 ? -13.625 0.258 8.625 1 83.06 132 ASN B CA 1
ATOM 9344 C C . ASN B 1 132 ? -14.805 -0.585 9.102 1 83.06 132 ASN B C 1
ATOM 9346 O O . ASN B 1 132 ? -14.656 -1.783 9.344 1 83.06 132 ASN B O 1
ATOM 9350 N N . VAL B 1 133 ? -15.945 -0.028 9.227 1 81.75 133 VAL B N 1
ATOM 9351 C CA . VAL B 1 133 ? -17.125 -0.771 9.672 1 81.75 133 VAL B CA 1
ATOM 9352 C C . VAL B 1 133 ? -17.688 -1.59 8.508 1 81.75 133 VAL B C 1
ATOM 9354 O O . VAL B 1 133 ? -17.688 -1.133 7.363 1 81.75 133 VAL B O 1
ATOM 9357 N N . ASP B 1 134 ? -17.953 -2.838 8.812 1 75.5 134 ASP B N 1
ATOM 9358 C CA . ASP B 1 134 ? -18.672 -3.656 7.84 1 75.5 134 ASP B CA 1
ATOM 9359 C C . ASP B 1 134 ? -20.109 -3.154 7.648 1 75.5 134 ASP B C 1
ATOM 9361 O O . ASP B 1 134 ? -20.906 -3.203 8.578 1 75.5 134 ASP B O 1
ATOM 9365 N N . ALA B 1 135 ? -20.453 -2.688 6.531 1 73.75 135 ALA B N 1
ATOM 9366 C CA . ALA B 1 135 ? -21.719 -2.02 6.254 1 73.75 135 ALA B CA 1
ATOM 9367 C C . ALA B 1 135 ? -22.906 -2.949 6.52 1 73.75 135 ALA B C 1
ATOM 9369 O O . ALA B 1 135 ? -23.922 -2.525 7.062 1 73.75 135 ALA B O 1
ATOM 9370 N N . HIS B 1 136 ? -22.781 -4.25 6.301 1 71.06 136 HIS B N 1
ATOM 9371 C CA . HIS B 1 136 ? -23.891 -5.176 6.461 1 71.06 136 HIS B CA 1
ATOM 9372 C C . HIS B 1 136 ? -24.219 -5.402 7.938 1 71.06 136 HIS B C 1
ATOM 9374 O O . HIS B 1 136 ? -25.359 -5.273 8.352 1 71.06 136 HIS B O 1
ATOM 9380 N N . SER B 1 137 ? -23.203 -5.707 8.688 1 78.31 137 SER B N 1
ATOM 9381 C CA . SER B 1 137 ? -23.406 -5.945 10.109 1 78.31 137 SER B CA 1
ATOM 9382 C C . SER B 1 137 ? -23.859 -4.672 10.82 1 78.31 137 SER B C 1
ATOM 9384 O O . SER B 1 137 ? -24.625 -4.734 11.781 1 78.31 137 SER B O 1
ATOM 9386 N N . PHE B 1 138 ? -23.422 -3.549 10.297 1 84.56 138 PHE B N 1
ATOM 9387 C CA . PHE B 1 138 ? -23.781 -2.268 10.898 1 84.56 138 PHE B CA 1
ATOM 9388 C C . PHE B 1 138 ? -25.266 -1.964 10.68 1 84.56 138 PHE B C 1
ATOM 9390 O O . PHE B 1 138 ? -25.953 -1.547 11.609 1 84.56 138 PHE B O 1
ATOM 9397 N N . TRP B 1 139 ? -25.781 -2.277 9.523 1 80.5 139 TRP B N 1
ATOM 9398 C CA . TRP B 1 139 ? -27.172 -1.956 9.219 1 80.5 139 TRP B CA 1
ATOM 9399 C C . TRP B 1 139 ? -28.125 -2.941 9.891 1 80.5 139 TRP B C 1
ATOM 9401 O O . TRP B 1 139 ? -29.25 -2.578 10.266 1 80.5 139 TRP B O 1
ATOM 9411 N N . ARG B 1 140 ? -27.625 -4.094 10.086 1 80.38 140 ARG B N 1
ATOM 9412 C CA . ARG B 1 140 ? -28.453 -5.074 10.789 1 80.38 140 ARG B CA 1
ATOM 9413 C C . ARG B 1 140 ? -28.547 -4.746 12.273 1 80.38 140 ARG B C 1
ATOM 9415 O O . ARG B 1 140 ? -29.594 -4.961 12.898 1 80.38 140 ARG B O 1
ATOM 9422 N N . SER B 1 141 ? -27.469 -4.227 12.789 1 88.81 141 SER B N 1
ATOM 9423 C CA . SER B 1 141 ? -27.438 -3.887 14.211 1 88.81 141 SER B CA 1
ATOM 9424 C C . SER B 1 141 ? -27.812 -2.426 14.438 1 88.81 141 SER B C 1
ATOM 9426 O O . SER B 1 141 ? -27.688 -1.915 15.555 1 88.81 141 SER B O 1
ATOM 9428 N N . PHE B 1 142 ? -28.344 -1.725 13.414 1 91.12 142 PHE B N 1
ATOM 9429 C CA . PHE B 1 142 ? -28.547 -0.283 13.484 1 91.12 142 PHE B CA 1
ATOM 9430 C C . PHE B 1 142 ? -29.625 0.063 14.508 1 91.12 142 PHE B C 1
ATOM 9432 O O . PHE B 1 142 ? -29.469 1.011 15.281 1 91.12 142 PHE B O 1
ATOM 9439 N N . PRO B 1 143 ? -30.656 -0.739 14.609 1 91.31 143 PRO B N 1
ATOM 9440 C CA . PRO B 1 143 ? -31.641 -0.387 15.625 1 91.31 143 PRO B CA 1
ATOM 9441 C C . PRO B 1 143 ? -31.109 -0.558 17.047 1 91.31 143 PRO B C 1
ATOM 9443 O O . PRO B 1 143 ? -31.469 0.214 17.938 1 91.31 143 PRO B O 1
ATOM 9446 N N . GLN B 1 144 ? -30.328 -1.514 17.281 1 92.75 144 GLN B N 1
ATOM 9447 C CA . GLN B 1 144 ? -29.703 -1.675 18.594 1 92.75 144 GLN B CA 1
ATOM 9448 C C . GLN B 1 144 ? -28.719 -0.533 18.891 1 92.75 144 GLN B C 1
ATOM 9450 O O . GLN B 1 144 ? -28.672 -0.031 20.016 1 92.75 144 GLN B O 1
ATOM 9455 N N . ILE B 1 145 ? -28 -0.134 17.875 1 93 145 ILE B N 1
ATOM 9456 C CA . ILE B 1 145 ? -27.031 0.947 18 1 93 145 ILE B CA 1
ATOM 9457 C C . ILE B 1 145 ? -27.75 2.256 18.312 1 93 145 ILE B C 1
ATOM 9459 O O . ILE B 1 145 ? -27.312 3.031 19.156 1 93 145 ILE B O 1
ATOM 9463 N N . LEU B 1 146 ? -28.875 2.432 17.641 1 92.56 146 LEU B N 1
ATOM 9464 C CA . LEU B 1 146 ? -29.656 3.648 17.828 1 92.56 146 LEU B CA 1
ATOM 9465 C C . LEU B 1 146 ? -30.25 3.707 19.234 1 92.56 146 LEU B C 1
ATOM 9467 O O . LEU B 1 146 ? -30.266 4.77 19.859 1 92.56 146 LEU B O 1
ATOM 9471 N N . LEU B 1 147 ? -30.641 2.598 19.719 1 92.69 147 LEU B N 1
ATOM 9472 C CA . LEU B 1 147 ? -31.25 2.545 21.047 1 92.69 147 LEU B CA 1
ATOM 9473 C C . LEU B 1 147 ? -30.219 2.826 22.141 1 92.69 147 LEU B C 1
ATOM 9475 O O . LEU B 1 147 ? -30.484 3.613 23.047 1 92.69 147 LEU B O 1
ATOM 9479 N N . VAL B 1 148 ? -29.094 2.252 22.047 1 92.56 148 VAL B N 1
ATOM 9480 C CA . VAL B 1 148 ? -28.078 2.432 23.078 1 92.56 148 VAL B CA 1
ATOM 9481 C C . VAL B 1 148 ? -27.344 3.754 22.844 1 92.56 148 VAL B C 1
ATOM 9483 O O . VAL B 1 148 ? -26.938 4.41 23.812 1 92.56 148 VAL B O 1
ATOM 9486 N N . GLY B 1 149 ? -27.188 4.207 21.625 1 92.19 149 GLY B N 1
ATOM 9487 C CA . GLY B 1 149 ? -26.391 5.375 21.297 1 92.19 149 GLY B CA 1
ATOM 9488 C C . GLY B 1 149 ? -27.125 6.684 21.516 1 92.19 149 GLY B C 1
ATOM 9489 O O . GLY B 1 149 ? -26.5 7.727 21.734 1 92.19 149 GLY B O 1
ATOM 9490 N N . VAL B 1 150 ? -28.406 6.699 21.5 1 93.56 150 VAL B N 1
ATOM 9491 C CA . VAL B 1 150 ? -29.125 7.961 21.641 1 93.56 150 VAL B CA 1
ATOM 9492 C C . VAL B 1 150 ? -29.859 8 22.984 1 93.56 150 VAL B C 1
ATOM 9494 O O . VAL B 1 150 ? -29.312 8.492 23.984 1 93.56 150 VAL B O 1
ATOM 9497 N N . PRO B 1 151 ? -30.969 7.207 23.125 1 91.81 151 PRO B N 1
ATOM 9498 C CA . PRO B 1 151 ? -31.609 7.254 24.438 1 91.81 151 PRO B CA 1
ATOM 9499 C C . PRO B 1 151 ? -30.734 6.668 25.547 1 91.81 151 PRO B C 1
ATOM 9501 O O . PRO B 1 151 ? -30.797 7.121 26.703 1 91.81 151 PRO B O 1
ATOM 9504 N N . GLY B 1 152 ? -30 5.672 25.297 1 92.12 152 GLY B N 1
ATOM 9505 C CA . GLY B 1 152 ? -29.094 5.105 26.297 1 92.12 152 GLY B CA 1
ATOM 9506 C C . GLY B 1 152 ? -28.016 6.078 26.75 1 92.12 152 GLY B C 1
ATOM 9507 O O . GLY B 1 152 ? -27.734 6.188 27.938 1 92.12 152 GLY B O 1
ATOM 9508 N N . ALA B 1 153 ? -27.391 6.773 25.797 1 92.12 153 ALA B N 1
ATOM 9509 C CA . ALA B 1 153 ? -26.359 7.762 26.141 1 92.12 153 ALA B CA 1
ATOM 9510 C C . ALA B 1 153 ? -26.969 8.922 26.938 1 92.12 153 ALA B C 1
ATOM 9512 O O . ALA B 1 153 ? -26.328 9.453 27.844 1 92.12 153 ALA B O 1
ATOM 9513 N N . LEU B 1 154 ? -28.219 9.32 26.625 1 92.38 154 LEU B N 1
ATOM 9514 C CA . LEU B 1 154 ? -28.906 10.391 27.344 1 92.38 154 LEU B CA 1
ATOM 9515 C C . LEU B 1 154 ? -29.234 9.969 28.766 1 92.38 154 LEU B C 1
ATOM 9517 O O . LEU B 1 154 ? -29.078 10.766 29.703 1 92.38 154 LEU B O 1
ATOM 9521 N N . LEU B 1 155 ? -29.594 8.742 28.906 1 92.88 155 LEU B N 1
ATOM 9522 C CA . LEU B 1 155 ? -29.906 8.25 30.25 1 92.88 155 LEU B CA 1
ATOM 9523 C C . LEU B 1 155 ? -28.656 8.133 31.094 1 92.88 155 LEU B C 1
ATOM 9525 O O . LEU B 1 155 ? -28.672 8.422 32.312 1 92.88 155 LEU B O 1
ATOM 9529 N N . THR B 1 156 ? -27.594 7.648 30.484 1 93.12 156 THR B N 1
ATOM 9530 C CA . THR B 1 156 ? -26.328 7.582 31.203 1 93.12 156 THR B CA 1
ATOM 9531 C C . THR B 1 156 ? -25.859 8.977 31.609 1 93.12 156 THR B C 1
ATOM 9533 O O . THR B 1 156 ? -25.359 9.172 32.719 1 93.12 156 THR B O 1
ATOM 9536 N N . ALA B 1 157 ? -26.031 9.953 30.734 1 94.12 157 ALA B N 1
ATOM 9537 C CA . ALA B 1 157 ? -25.656 11.328 31.016 1 94.12 157 ALA B CA 1
ATOM 9538 C C . ALA B 1 157 ? -26.5 11.914 32.125 1 94.12 157 ALA B C 1
ATOM 9540 O O . ALA B 1 157 ? -26 12.633 33 1 94.12 157 ALA B O 1
ATOM 9541 N N . LEU B 1 158 ? -27.797 11.57 32.188 1 93.75 158 LEU B N 1
ATOM 9542 C CA . LEU B 1 158 ? -28.703 12.086 33.188 1 93.75 158 LEU B CA 1
ATOM 9543 C C . LEU B 1 158 ? -28.375 11.5 34.562 1 93.75 158 LEU B C 1
ATOM 9545 O O . LEU B 1 158 ? -28.406 12.211 35.562 1 93.75 158 LEU B O 1
ATOM 9549 N N . MET B 1 159 ? -28.031 10.266 34.594 1 93.94 159 MET B N 1
ATOM 9550 C CA . MET B 1 159 ? -27.672 9.641 35.875 1 93.94 159 MET B CA 1
ATOM 9551 C C . MET B 1 159 ? -26.344 10.195 36.406 1 93.94 159 MET B C 1
ATOM 9553 O O . MET B 1 159 ? -26.203 10.438 37.594 1 93.94 159 MET B O 1
ATOM 9557 N N . ALA B 1 160 ? -25.406 10.312 35.531 1 92.56 160 ALA B N 1
ATOM 9558 C CA . ALA B 1 160 ? -24.141 10.906 35.938 1 92.56 160 ALA B CA 1
ATOM 9559 C C . ALA B 1 160 ? -24.328 12.359 36.375 1 92.56 160 ALA B C 1
ATOM 9561 O O . ALA B 1 160 ? -23.641 12.836 37.281 1 92.56 160 ALA B O 1
ATOM 9562 N N . ALA B 1 161 ? -25.312 13.086 35.719 1 93.81 161 ALA B N 1
ATOM 9563 C CA . ALA B 1 161 ? -25.594 14.477 36.094 1 93.81 161 ALA B CA 1
ATOM 9564 C C . ALA B 1 161 ? -26.188 14.562 37.5 1 93.81 161 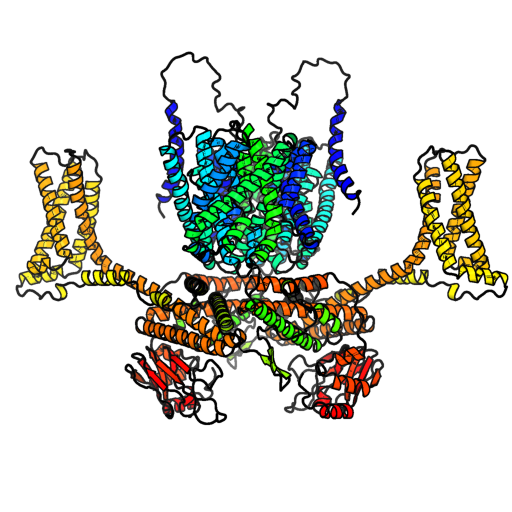ALA B C 1
ATOM 9566 O O . ALA B 1 161 ? -25.844 15.469 38.25 1 93.81 161 ALA B O 1
ATOM 9567 N N . PHE B 1 162 ? -27.047 13.641 37.844 1 91.75 162 PHE B N 1
ATOM 9568 C CA . PHE B 1 162 ? -27.672 13.641 39.156 1 91.75 162 PHE B CA 1
ATOM 9569 C C . PHE B 1 162 ? -26.625 13.359 40.25 1 91.75 162 PHE B C 1
ATOM 9571 O O . PHE B 1 162 ? -26.656 13.969 41.312 1 91.75 162 PHE B O 1
ATOM 9578 N N . MET B 1 163 ? -25.75 12.469 39.906 1 89.56 163 MET B N 1
ATOM 9579 C CA . MET B 1 163 ? -24.688 12.188 40.875 1 89.56 163 MET B CA 1
ATOM 9580 C C . MET B 1 163 ? -23.766 13.398 41.031 1 89.56 163 MET B C 1
ATOM 9582 O O . MET B 1 163 ? -23.344 13.711 42.156 1 89.56 163 MET B O 1
ATOM 9586 N N . ALA B 1 164 ? -23.453 14.07 39.938 1 89.62 164 ALA B N 1
ATOM 9587 C CA . ALA B 1 164 ? -22.578 15.242 40 1 89.62 164 ALA B CA 1
ATOM 9588 C C . ALA B 1 164 ? -23.25 16.391 40.75 1 89.62 164 ALA B C 1
ATOM 9590 O O . ALA B 1 164 ? -22.578 17.109 41.5 1 89.62 164 ALA B O 1
ATOM 9591 N N . PHE B 1 165 ? -24.594 16.547 40.594 1 88.31 165 PHE B N 1
ATOM 9592 C CA . PHE B 1 165 ? -25.344 17.609 41.219 1 88.31 165 PHE B CA 1
ATOM 9593 C C . PHE B 1 165 ? -25.344 17.438 42.75 1 88.31 165 PHE B C 1
ATOM 9595 O O . PHE B 1 165 ? -25.25 18.422 43.5 1 88.31 165 PHE B O 1
ATOM 9602 N N . TYR B 1 166 ? -25.266 16.203 43.25 1 86.38 166 TYR B N 1
ATOM 9603 C CA . TYR B 1 166 ? -25.422 15.977 44.688 1 86.38 166 TYR B CA 1
ATOM 9604 C C . TYR B 1 166 ? -24.062 15.719 45.344 1 86.38 166 TYR B C 1
ATOM 9606 O O . TYR B 1 166 ? -23.875 16.062 46.5 1 86.38 166 TYR B O 1
ATOM 9614 N N . LEU B 1 167 ? -23.094 15.211 44.656 1 85.31 167 LEU B N 1
ATOM 9615 C CA . LEU B 1 167 ? -21.906 14.703 45.344 1 85.31 167 LEU B CA 1
ATOM 9616 C C . LEU B 1 167 ? -20.672 15.539 44.969 1 85.31 167 LEU B C 1
ATOM 9618 O O . LEU B 1 167 ? -19.734 15.656 45.75 1 85.31 167 LEU B O 1
ATOM 9622 N N . ILE B 1 168 ? -20.484 16.016 43.781 1 83.69 168 ILE B N 1
ATOM 9623 C CA . ILE B 1 168 ? -19.25 16.656 43.344 1 83.69 168 ILE B CA 1
ATOM 9624 C C . ILE B 1 168 ? -19.188 18.094 43.875 1 83.69 168 ILE B C 1
ATOM 9626 O O . ILE B 1 168 ? -18.297 18.422 44.656 1 83.69 168 ILE B O 1
ATOM 9630 N N . GLU B 1 169 ? -20.016 18.984 43.406 1 79.31 169 GLU B N 1
ATOM 9631 C CA . GLU B 1 169 ? -20.047 20.375 43.875 1 79.31 169 GLU B CA 1
ATOM 9632 C C . GLU B 1 169 ? -21.484 20.859 44.062 1 79.31 169 GLU B C 1
ATOM 9634 O O . GLU B 1 169 ? -22.234 20.953 43.094 1 79.31 169 GLU B O 1
ATOM 9639 N N . THR B 1 170 ? -21.844 21.25 45.25 1 75.44 170 THR B N 1
ATOM 9640 C CA . THR B 1 170 ? -23.219 21.625 45.594 1 75.44 170 THR B CA 1
ATOM 9641 C C . THR B 1 170 ? -23.531 23.016 45.062 1 75.44 170 THR B C 1
ATOM 9643 O O . THR B 1 170 ? -24.703 23.375 44.938 1 75.44 170 THR B O 1
ATOM 9646 N N . THR B 1 171 ? -22.5 23.703 44.531 1 81.69 171 THR B N 1
ATOM 9647 C CA . THR B 1 171 ? -22.75 25.062 44.062 1 81.69 171 THR B CA 1
ATOM 9648 C C . THR B 1 171 ? -23.188 25.047 42.594 1 81.69 171 THR B C 1
ATOM 9650 O O . THR B 1 171 ? -23.641 26.062 42.062 1 81.69 171 THR B O 1
ATOM 9653 N N . TRP B 1 172 ? -23.188 23.828 41.969 1 88.12 172 TRP B N 1
ATOM 9654 C CA . TRP B 1 172 ? -23.5 23.75 40.562 1 88.12 172 TRP B CA 1
ATOM 9655 C C . TRP B 1 172 ? -25 23.797 40.312 1 88.12 172 TRP B C 1
ATOM 9657 O O . TRP B 1 172 ? -25.781 23.219 41.094 1 88.12 172 TRP B O 1
ATOM 9667 N N . ASP B 1 173 ? -25.422 24.562 39.375 1 87.31 173 ASP B N 1
ATOM 9668 C CA . ASP B 1 173 ? -26.797 24.469 38.875 1 87.31 173 ASP B CA 1
ATOM 9669 C C . ASP B 1 173 ? -27.016 23.156 38.125 1 87.31 173 ASP B C 1
ATOM 9671 O O . ASP B 1 173 ? -26.062 22.453 37.781 1 87.31 173 ASP B O 1
ATOM 9675 N N . PHE B 1 174 ? -28.203 22.812 37.906 1 88.75 174 PHE B N 1
ATOM 9676 C CA . PHE B 1 174 ? -28.516 21.547 37.25 1 88.75 174 PHE B CA 1
ATOM 9677 C C . PHE B 1 174 ? -28.016 21.531 35.812 1 88.75 174 PHE B C 1
ATOM 9679 O O . PHE B 1 174 ? -27.594 20.484 35.312 1 88.75 174 PHE B O 1
ATOM 9686 N N . SER B 1 175 ? -28.031 22.625 35.188 1 89.75 175 SER B N 1
ATOM 9687 C CA . SER B 1 175 ? -27.547 22.688 33.812 1 89.75 175 SER B CA 1
ATOM 9688 C C . SER B 1 175 ? -26.062 22.391 33.719 1 89.75 175 SER B C 1
ATOM 9690 O O . SER B 1 175 ? -25.594 21.734 32.812 1 89.75 175 SER B O 1
ATOM 9692 N N . THR B 1 176 ? -25.281 22.828 34.719 1 91.5 176 THR B N 1
ATOM 9693 C CA . THR B 1 176 ? -23.844 22.562 34.75 1 91.5 176 THR B CA 1
ATOM 9694 C C . THR B 1 176 ? -23.578 21.094 35.094 1 91.5 176 THR B C 1
ATOM 9696 O O . THR B 1 176 ? -22.656 20.484 34.562 1 91.5 176 THR B O 1
ATOM 9699 N N . ALA B 1 177 ? -24.422 20.562 35.906 1 93.06 177 ALA B N 1
ATOM 9700 C CA . ALA B 1 177 ? -24.281 19.141 36.25 1 93.06 177 ALA B CA 1
ATOM 9701 C C . ALA B 1 177 ? -24.625 18.266 35.062 1 93.06 177 ALA B C 1
ATOM 9703 O O . ALA B 1 177 ? -24 17.219 34.844 1 93.06 177 ALA B O 1
ATOM 9704 N N . LEU B 1 178 ? -25.625 18.688 34.344 1 93.19 178 LEU B N 1
ATOM 9705 C CA . LEU B 1 178 ? -25.984 17.953 33.125 1 93.19 178 LEU B CA 1
ATOM 9706 C C . LEU B 1 178 ? -24.875 18 32.094 1 93.19 178 LEU B C 1
ATOM 9708 O O . LEU B 1 178 ? -24.609 17.016 31.406 1 93.19 178 LEU B O 1
ATOM 9712 N N . LEU B 1 179 ? -24.234 19.156 32.031 1 93.81 179 LEU B N 1
ATOM 9713 C CA . LEU B 1 179 ? -23.109 19.281 31.141 1 93.81 179 LEU B CA 1
ATOM 9714 C C . LEU B 1 179 ? -21.984 18.344 31.531 1 93.81 179 LEU B C 1
ATOM 9716 O O . LEU B 1 179 ? -21.328 17.766 30.656 1 93.81 179 LEU B O 1
ATOM 9720 N N . PHE B 1 180 ? -21.797 18.156 32.781 1 94.19 180 PHE B N 1
ATOM 9721 C CA . PHE B 1 180 ? -20.797 17.234 33.281 1 94.19 180 PHE B CA 1
ATOM 9722 C C . PHE B 1 180 ? -21.156 15.797 32.906 1 94.19 180 PHE B C 1
ATOM 9724 O O . PHE B 1 180 ? -20.297 15.023 32.469 1 94.19 180 PHE B O 1
ATOM 9731 N N . GLY B 1 181 ? -22.375 15.438 33.094 1 94.25 181 GLY B N 1
ATOM 9732 C CA . GLY B 1 181 ? -22.828 14.102 32.719 1 94.25 181 GLY B CA 1
ATOM 9733 C C . GLY B 1 181 ? -22.672 13.812 31.234 1 94.25 181 GLY B C 1
ATOM 9734 O O . GLY B 1 181 ? -22.312 12.703 30.844 1 94.25 181 GLY B O 1
ATOM 9735 N N . ILE B 1 182 ? -22.891 14.781 30.406 1 95 182 ILE B N 1
ATOM 9736 C CA . ILE B 1 182 ? -22.766 14.648 28.953 1 95 182 ILE B CA 1
ATOM 9737 C C . ILE B 1 182 ? -21.297 14.445 28.578 1 95 182 ILE B C 1
ATOM 9739 O O . ILE B 1 182 ? -20.984 13.609 27.734 1 95 182 ILE B O 1
ATOM 9743 N N . VAL B 1 183 ? -20.391 15.117 29.219 1 94.5 183 VAL B N 1
ATOM 9744 C CA . VAL B 1 183 ? -18.969 15.047 28.922 1 94.5 183 VAL B CA 1
ATOM 9745 C C . VAL B 1 183 ? -18.422 13.664 29.281 1 94.5 183 VAL B C 1
ATOM 9747 O O . VAL B 1 183 ? -17.516 13.148 28.641 1 94.5 183 VAL B O 1
ATOM 9750 N N . CYS B 1 184 ? -19.047 12.969 30.172 1 94.06 184 CYS B N 1
ATOM 9751 C CA . CYS B 1 184 ? -18.562 11.68 30.656 1 94.06 184 CYS B CA 1
ATOM 9752 C C . CYS B 1 184 ? -19.203 10.531 29.875 1 94.06 184 CYS B C 1
ATOM 9754 O O . CYS B 1 184 ? -18.797 9.383 30.031 1 94.06 184 CYS B O 1
ATOM 9756 N N . SER B 1 185 ? -20 10.75 28.969 1 91.5 185 SER B N 1
ATOM 9757 C CA . SER B 1 185 ? -20.828 9.695 28.391 1 91.5 185 SER B CA 1
ATOM 9758 C C . SER B 1 185 ? -20.172 9.07 27.172 1 91.5 185 SER B C 1
ATOM 9760 O O . SER B 1 185 ? -20.328 7.871 26.922 1 91.5 185 SER B O 1
ATOM 9762 N N . PRO B 1 186 ? -19.375 9.82 26.375 1 92.06 186 PRO B N 1
ATOM 9763 C CA . PRO B 1 186 ? -18.859 9.227 25.141 1 92.06 186 PRO B CA 1
ATOM 9764 C C . PRO B 1 186 ? -17.891 8.078 25.391 1 92.06 186 PRO B C 1
ATOM 9766 O O . PRO B 1 186 ? -17.125 8.125 26.359 1 92.06 186 PRO B O 1
ATOM 9769 N N . ILE B 1 187 ? -17.938 7.02 24.438 1 93.19 187 ILE B N 1
ATOM 9770 C CA . ILE B 1 187 ? -17.047 5.871 24.562 1 93.19 187 ILE B CA 1
ATOM 9771 C C . ILE B 1 187 ? -16.125 5.805 23.359 1 93.19 187 ILE B C 1
ATOM 9773 O O . ILE B 1 187 ? -16.438 6.34 22.297 1 93.19 187 ILE B O 1
ATOM 9777 N N . TYR B 1 188 ? -14.961 5.273 23.516 1 91.38 188 TYR B N 1
ATOM 9778 C CA . TYR B 1 188 ? -13.961 5.059 22.469 1 91.38 188 TYR B CA 1
ATOM 9779 C C . TYR B 1 188 ? -13.344 3.668 22.594 1 91.38 188 TYR B C 1
ATOM 9781 O O . TYR B 1 188 ? -12.203 3.523 23.031 1 91.38 188 TYR B O 1
ATOM 9789 N N . PRO B 1 189 ? -14.023 2.646 22.078 1 89.25 189 PRO B N 1
ATOM 9790 C CA . PRO B 1 189 ? -13.625 1.267 22.375 1 89.25 189 PRO B CA 1
ATOM 9791 C C . PRO B 1 189 ? -12.703 0.681 21.312 1 89.25 189 PRO B C 1
ATOM 9793 O O . PRO B 1 189 ? -12.836 -0.491 20.938 1 89.25 189 PRO B O 1
ATOM 9796 N N . LEU B 1 190 ? -11.75 1.315 20.766 1 84 190 LEU B N 1
ATOM 9797 C CA . LEU B 1 190 ? -10.914 0.817 19.688 1 84 190 LEU B CA 1
ATOM 9798 C C . LEU B 1 190 ? -10.047 -0.344 20.156 1 84 190 LEU B C 1
ATOM 9800 O O . LEU B 1 190 ? -9.883 -1.335 19.438 1 84 190 LEU B O 1
ATOM 9804 N N . GLU B 1 191 ? -9.547 -0.299 21.422 1 82.81 191 GLU B N 1
ATOM 9805 C CA . GLU B 1 191 ? -8.656 -1.339 21.938 1 82.81 191 GLU B CA 1
ATOM 9806 C C . GLU B 1 191 ? -9.422 -2.629 22.203 1 82.81 191 GLU B C 1
ATOM 9808 O O . GLU B 1 191 ? -8.922 -3.723 21.938 1 82.81 191 GLU B O 1
ATOM 9813 N N . VAL B 1 192 ? -10.57 -2.465 22.641 1 86.25 192 VAL B N 1
ATOM 9814 C CA . VAL B 1 192 ? -11.383 -3.633 22.969 1 86.25 192 VAL B CA 1
ATOM 9815 C C . VAL B 1 192 ? -11.875 -4.293 21.672 1 86.25 192 VAL B C 1
ATOM 9817 O O . VAL B 1 192 ? -11.945 -5.523 21.594 1 86.25 192 VAL B O 1
ATOM 9820 N N . VAL B 1 193 ? -12.148 -3.467 20.734 1 86.31 193 VAL B N 1
ATOM 9821 C CA . VAL B 1 193 ? -12.641 -3.98 19.469 1 86.31 193 VAL B CA 1
ATOM 9822 C C . VAL B 1 193 ? -11.547 -4.801 18.781 1 86.31 193 VAL B C 1
ATOM 9824 O O . VAL B 1 193 ? -11.828 -5.832 18.172 1 86.31 193 VAL B O 1
ATOM 9827 N N . LYS B 1 194 ? -10.344 -4.383 18.906 1 78.31 194 LYS B N 1
ATOM 9828 C CA . LYS B 1 194 ? -9.234 -5.133 18.328 1 78.31 194 LYS B CA 1
ATOM 9829 C C . LYS B 1 194 ? -9.086 -6.496 18.984 1 78.31 194 LYS B C 1
ATOM 9831 O O . LYS B 1 194 ? -8.797 -7.492 18.312 1 78.31 194 LYS B O 1
ATOM 9836 N N . GLN B 1 195 ? -9.375 -6.566 20.25 1 77.12 195 GLN B N 1
ATOM 9837 C CA . GLN B 1 195 ? -9.281 -7.82 21 1 77.12 195 GLN B CA 1
ATOM 9838 C C . GLN B 1 195 ? -10.453 -8.742 20.672 1 77.12 195 GLN B C 1
ATOM 9840 O O . GLN B 1 195 ? -10.289 -9.953 20.547 1 77.12 195 GLN B O 1
ATOM 9845 N N . LEU B 1 196 ? -11.539 -8.117 20.469 1 79.31 196 LEU B N 1
ATOM 9846 C CA . LEU B 1 196 ? -12.75 -8.883 20.219 1 79.31 196 LEU B CA 1
ATOM 9847 C C . LEU B 1 196 ? -12.734 -9.484 18.812 1 79.31 196 LEU B C 1
ATOM 9849 O O . LEU B 1 196 ? -13.297 -10.562 18.594 1 79.31 196 LEU B O 1
ATOM 9853 N N . LYS B 1 197 ? -12.07 -8.867 17.922 1 73.5 197 LYS B N 1
ATOM 9854 C CA . LYS B 1 197 ? -12.023 -9.352 16.547 1 73.5 197 LYS B CA 1
ATOM 9855 C C . LYS B 1 197 ? -11.219 -10.641 16.438 1 73.5 197 LYS B C 1
ATOM 9857 O O . LYS B 1 197 ? -11.422 -11.438 15.516 1 73.5 197 LYS B O 1
ATOM 9862 N N . SER B 1 198 ? -10.43 -10.883 17.469 1 69.38 198 SER B N 1
ATOM 9863 C CA . SER B 1 198 ? -9.625 -12.102 17.469 1 69.38 198 SER B CA 1
ATOM 9864 C C . SER B 1 198 ? -10.414 -13.273 18.047 1 69.38 198 SER B C 1
ATOM 9866 O O . SER B 1 198 ? -10.016 -14.43 17.891 1 69.38 198 SER B O 1
ATOM 9868 N N . MET B 1 199 ? -11.586 -12.906 18.547 1 70.12 199 MET B N 1
ATOM 9869 C CA . MET B 1 199 ? -12.391 -13.938 19.203 1 70.12 199 MET B CA 1
ATOM 9870 C C . MET B 1 199 ? -13.555 -14.359 18.297 1 70.12 199 MET B C 1
ATOM 9872 O O . MET B 1 199 ? -14 -13.594 17.453 1 70.12 199 MET B O 1
ATOM 9876 N N . SER B 1 200 ? -13.961 -15.609 18.328 1 63.75 200 SER B N 1
ATOM 9877 C CA . SER B 1 200 ? -14.984 -16.172 17.453 1 63.75 200 SER B CA 1
ATOM 9878 C C . SER B 1 200 ? -16.328 -15.484 17.656 1 63.75 200 SER B C 1
ATOM 9880 O O . SER B 1 200 ? -17.031 -15.18 16.688 1 63.75 200 SER B O 1
ATOM 9882 N N . LYS B 1 201 ? -16.781 -15.227 18.953 1 67.5 201 LYS B N 1
ATOM 9883 C CA . LYS B 1 201 ? -18.094 -14.672 19.25 1 67.5 201 LYS B CA 1
ATOM 9884 C C . LYS B 1 201 ? -18.031 -13.172 19.484 1 67.5 201 LYS B C 1
ATOM 9886 O O . LYS B 1 201 ? -18.953 -12.57 20.016 1 67.5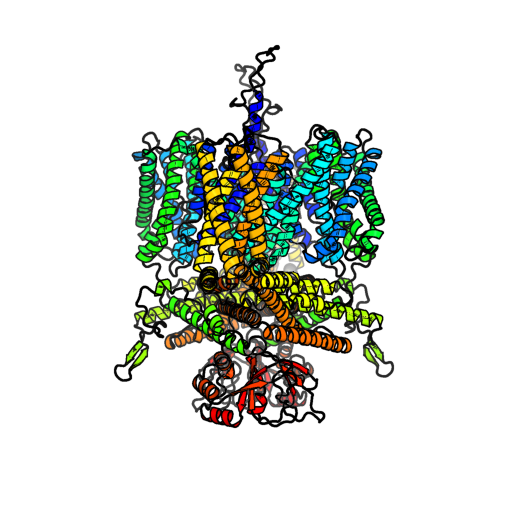 201 LYS B O 1
ATOM 9891 N N . GLY B 1 202 ? -16.953 -12.609 19.031 1 74.5 202 GLY B N 1
ATOM 9892 C CA . GLY B 1 202 ? -16.75 -11.211 19.375 1 74.5 202 GLY B CA 1
ATOM 9893 C C . GLY B 1 202 ? -17.094 -10.258 18.25 1 74.5 202 GLY B C 1
ATOM 9894 O O . GLY B 1 202 ? -17.031 -9.039 18.422 1 74.5 202 GLY B O 1
ATOM 9895 N N . LYS B 1 203 ? -17.578 -10.766 17.156 1 75.19 203 LYS B N 1
ATOM 9896 C CA . LYS B 1 203 ? -17.812 -9.891 16.016 1 75.19 203 LYS B CA 1
ATOM 9897 C C . LYS B 1 203 ? -19.016 -8.984 16.25 1 75.19 203 LYS B C 1
ATOM 9899 O O . LYS B 1 203 ? -18.953 -7.777 16 1 75.19 203 LYS B O 1
ATOM 9904 N N . TYR B 1 204 ? -20.109 -9.547 16.875 1 79.38 204 TYR B N 1
ATOM 9905 C CA . TYR B 1 204 ? -21.328 -8.781 17.094 1 79.38 204 TYR B CA 1
ATOM 9906 C C . TYR B 1 204 ? -21.109 -7.711 18.156 1 79.38 204 TYR B C 1
ATOM 9908 O O . TYR B 1 204 ? -21.547 -6.574 18.016 1 79.38 204 TYR B O 1
ATOM 9916 N N . ILE B 1 205 ? -20.359 -8.102 19.172 1 86.44 205 ILE B N 1
ATOM 9917 C CA . ILE B 1 205 ? -20.078 -7.156 20.25 1 86.44 205 ILE B CA 1
ATOM 9918 C C . ILE B 1 205 ? -19.188 -6.031 19.719 1 86.44 205 ILE B C 1
ATOM 9920 O O . ILE B 1 205 ? -19.344 -4.875 20.109 1 86.44 205 ILE B O 1
ATOM 9924 N N . SER B 1 206 ? -18.328 -6.406 18.781 1 87.56 206 SER B N 1
ATOM 9925 C CA . SER B 1 206 ? -17.422 -5.414 18.234 1 87.56 206 SER B CA 1
ATOM 9926 C C . SER B 1 206 ? -18.172 -4.383 17.391 1 87.56 206 SER B C 1
ATOM 9928 O O . SER B 1 206 ? -17.875 -3.186 17.469 1 87.56 206 SER B O 1
ATOM 9930 N N . VAL B 1 207 ? -19.172 -4.812 16.656 1 87.5 207 VAL B N 1
ATOM 9931 C CA . VAL B 1 207 ? -19.938 -3.912 15.805 1 87.5 207 VAL B CA 1
ATOM 9932 C C . VAL B 1 207 ? -20.828 -3.029 16.672 1 87.5 207 VAL B C 1
ATOM 9934 O O . VAL B 1 207 ? -21 -1.838 16.391 1 87.5 207 VAL B O 1
ATOM 9937 N N . LEU B 1 208 ? -21.375 -3.576 17.688 1 90 208 LEU B N 1
ATOM 9938 C CA . LEU B 1 208 ? -22.25 -2.818 18.562 1 90 208 LEU B CA 1
ATOM 9939 C C . LEU B 1 208 ? -21.469 -1.756 19.328 1 90 208 LEU B C 1
ATOM 9941 O O . LEU B 1 208 ? -21.922 -0.614 19.453 1 90 208 LEU B O 1
ATOM 9945 N N . LEU B 1 209 ? -20.312 -2.17 19.797 1 91.56 209 LEU B N 1
ATOM 9946 C CA . LEU B 1 209 ? -19.5 -1.223 20.547 1 91.56 209 LEU B CA 1
ATOM 9947 C C . LEU B 1 209 ? -19 -0.103 19.641 1 91.56 209 LEU B C 1
ATOM 9949 O O . LEU B 1 209 ? -18.969 1.061 20.047 1 91.56 209 LEU B O 1
ATOM 9953 N N . LEU B 1 210 ? -18.672 -0.452 18.469 1 91.69 210 LEU B N 1
ATOM 9954 C CA . LEU B 1 210 ? -18.219 0.555 17.516 1 91.69 210 LEU B CA 1
ATOM 9955 C C . LEU B 1 210 ? -19.359 1.483 17.109 1 91.69 210 LEU B C 1
ATOM 9957 O O . LEU B 1 210 ? -19.172 2.697 17.016 1 91.69 210 LEU B O 1
ATOM 9961 N N . GLY B 1 211 ? -20.469 0.933 16.906 1 91.75 211 GLY B N 1
ATOM 9962 C CA . GLY B 1 211 ? -21.641 1.733 16.562 1 91.75 211 GLY B CA 1
ATOM 9963 C C . GLY B 1 211 ? -22.078 2.648 17.703 1 91.75 211 GLY B C 1
ATOM 9964 O O . GLY B 1 211 ? -22.438 3.803 17.469 1 91.75 211 GLY B O 1
ATOM 9965 N N . GLU B 1 212 ? -22.031 2.078 18.859 1 91.81 212 GLU B N 1
ATOM 9966 C CA . GLU B 1 212 ? -22.344 2.893 20.031 1 91.81 212 GLU B CA 1
ATOM 9967 C C . GLU B 1 212 ? -21.359 4.059 20.172 1 91.81 212 GLU B C 1
ATOM 9969 O O . GLU B 1 212 ? -21.766 5.172 20.516 1 91.81 212 GLU B O 1
ATOM 9974 N N . GLY B 1 213 ? -20.109 3.787 19.906 1 93.12 213 GLY B N 1
ATOM 9975 C CA . GLY B 1 213 ? -19.109 4.848 19.969 1 93.12 213 GLY B CA 1
ATOM 9976 C C . GLY B 1 213 ? -19.344 5.938 18.938 1 93.12 213 GLY B C 1
ATOM 9977 O O . GLY B 1 213 ? -19.234 7.125 19.25 1 93.12 213 GLY B O 1
ATOM 9978 N N . LEU B 1 214 ? -19.703 5.605 17.766 1 92.81 214 LEU B N 1
ATOM 9979 C CA . LEU B 1 214 ? -19.906 6.559 16.672 1 92.81 214 LEU B CA 1
ATOM 9980 C C . LEU B 1 214 ? -21.156 7.398 16.906 1 92.81 214 LEU B C 1
ATOM 9982 O O . LEU B 1 214 ? -21.094 8.625 16.922 1 92.81 214 LEU B O 1
ATOM 9986 N N . LEU B 1 215 ? -22.266 6.734 17.219 1 92.81 215 LEU B N 1
ATOM 9987 C CA . LEU B 1 215 ? -23.516 7.457 17.422 1 92.81 215 LEU B CA 1
ATOM 9988 C C . LEU B 1 215 ? -23.516 8.156 18.781 1 92.81 215 LEU B C 1
ATOM 9990 O O . LEU B 1 215 ? -24.156 9.195 18.938 1 92.81 215 LEU B O 1
ATOM 9994 N N . GLY B 1 216 ? -22.844 7.5 19.719 1 93.38 216 GLY B N 1
ATOM 9995 C CA . GLY B 1 216 ? -22.703 8.141 21.016 1 93.38 216 GLY B CA 1
ATOM 9996 C C . GLY B 1 216 ? -21.953 9.461 20.953 1 93.38 216 GLY B C 1
ATOM 9997 O O . GLY B 1 216 ? -22.344 10.438 21.594 1 93.38 216 GLY B O 1
ATOM 9998 N N . ASP B 1 217 ? -20.891 9.547 20.156 1 93.88 217 ASP B N 1
ATOM 9999 C CA . ASP B 1 217 ? -20.125 10.781 19.984 1 93.88 217 ASP B CA 1
ATOM 10000 C C . ASP B 1 217 ? -20.984 11.867 19.344 1 93.88 217 ASP B C 1
ATOM 10002 O O . ASP B 1 217 ? -20.922 13.039 19.734 1 93.88 217 ASP B O 1
ATOM 10006 N N . VAL B 1 218 ? -21.812 11.422 18.359 1 93.75 218 VAL B N 1
ATOM 10007 C CA . VAL B 1 218 ? -22.688 12.367 17.656 1 93.75 218 VAL B CA 1
ATOM 10008 C C . VAL B 1 218 ? -23.734 12.906 18.625 1 93.75 218 VAL B C 1
ATOM 10010 O O . VAL B 1 218 ? -23.984 14.109 18.672 1 93.75 218 VAL B O 1
ATOM 10013 N N . THR B 1 219 ? -24.312 12.055 19.406 1 94.25 219 THR B N 1
ATOM 10014 C CA . THR B 1 219 ? -25.359 12.445 20.344 1 94.25 219 THR B CA 1
ATOM 10015 C C . THR B 1 219 ? -24.797 13.375 21.422 1 94.25 219 THR B C 1
ATOM 10017 O O . THR B 1 219 ? -25.422 14.375 21.766 1 94.25 219 THR B O 1
ATOM 10020 N N . VAL B 1 220 ? -23.656 13.055 21.828 1 94.31 220 VAL B N 1
ATOM 10021 C CA . VAL B 1 220 ? -23.047 13.844 22.891 1 94.31 220 VAL B CA 1
ATOM 10022 C C . VAL B 1 220 ? -22.688 15.234 22.359 1 94.31 220 VAL B C 1
ATOM 10024 O O . VAL B 1 220 ? -22.859 16.234 23.062 1 94.31 220 VAL B O 1
ATOM 10027 N N . MET B 1 221 ? -22.156 15.305 21.156 1 92.88 221 MET B N 1
ATOM 10028 C CA . MET B 1 221 ? -21.812 16.594 20.578 1 92.88 221 MET B CA 1
ATOM 10029 C C . MET B 1 221 ? -23.047 17.453 20.391 1 92.88 221 MET B C 1
ATOM 10031 O O . MET B 1 221 ? -23 18.672 20.594 1 92.88 221 MET B O 1
ATOM 10035 N N . ILE B 1 222 ? -24.172 16.844 20.062 1 92.44 222 ILE B N 1
ATOM 10036 C CA . ILE B 1 222 ? -25.438 17.562 19.891 1 92.44 222 ILE B CA 1
ATOM 10037 C C . ILE B 1 222 ? -25.953 18.031 21.234 1 92.44 222 ILE B C 1
ATOM 10039 O O . ILE B 1 222 ? -26.328 19.203 21.391 1 92.44 222 ILE B O 1
ATOM 10043 N N . GLU B 1 223 ? -25.891 17.188 22.234 1 92.62 223 GLU B N 1
ATOM 10044 C CA . GLU B 1 223 ? -26.344 17.531 23.578 1 92.62 223 GLU B CA 1
ATOM 10045 C C . GLU B 1 223 ? -25.453 18.609 24.188 1 92.62 223 GLU B C 1
ATOM 10047 O O . GLU B 1 223 ? -25.953 19.531 24.859 1 92.62 223 GLU B O 1
ATOM 10052 N N . PHE B 1 224 ? -24.188 18.422 24.031 1 93.19 224 PHE B N 1
ATOM 10053 C CA . PHE B 1 224 ? -23.234 19.375 24.594 1 93.19 224 PHE B CA 1
ATOM 10054 C C . PHE B 1 224 ? -23.484 20.781 24.031 1 93.19 224 PHE B C 1
ATOM 10056 O O . PHE B 1 224 ? -23.531 21.75 24.781 1 93.19 224 PHE B O 1
ATOM 10063 N N . THR B 1 225 ? -23.672 20.875 22.672 1 90.38 225 THR B N 1
ATOM 10064 C CA . THR B 1 225 ? -23.891 22.172 22.031 1 90.38 225 THR B CA 1
ATOM 10065 C C . THR B 1 225 ? -25.219 22.766 22.469 1 90.38 225 THR B C 1
ATOM 10067 O O . THR B 1 225 ? -25.328 23.984 22.625 1 90.38 225 THR B O 1
ATOM 10070 N N . ALA B 1 226 ? -26.203 21.984 22.719 1 90.56 226 ALA B N 1
ATOM 10071 C CA . ALA B 1 226 ? -27.531 22.453 23.141 1 90.56 226 ALA B CA 1
ATOM 10072 C C . ALA B 1 226 ? -27.484 22.969 24.578 1 90.56 226 ALA B C 1
ATOM 10074 O O . ALA B 1 226 ? -27.953 24.062 24.859 1 90.56 226 ALA B O 1
ATOM 10075 N N . VAL B 1 227 ? -26.844 22.172 25.469 1 90.94 227 VAL B N 1
ATOM 10076 C CA . VAL B 1 227 ? -26.812 22.547 26.891 1 90.94 227 VAL B CA 1
ATOM 10077 C C . VAL B 1 227 ? -25.844 23.719 27.078 1 90.94 227 VAL B C 1
ATOM 10079 O O . VAL B 1 227 ? -26.109 24.609 27.875 1 90.94 227 VAL B O 1
ATOM 10082 N N . PHE B 1 228 ? -24.766 23.594 26.375 1 87.81 228 PHE B N 1
ATOM 10083 C CA . PHE B 1 228 ? -23.797 24.688 26.453 1 87.81 228 PHE B CA 1
ATOM 10084 C C . PHE B 1 228 ? -24.406 25.984 25.938 1 87.81 228 PHE B C 1
ATOM 10086 O O . PHE B 1 228 ? -24.156 27.062 26.5 1 87.81 228 PHE B O 1
ATOM 10093 N N . GLY B 1 229 ? -25.25 25.938 24.875 1 85.5 229 GLY B N 1
ATOM 10094 C CA . GLY B 1 229 ? -25.953 27.094 24.375 1 85.5 229 GLY B CA 1
ATOM 10095 C C . GLY B 1 229 ? -27 27.625 25.344 1 85.5 229 GLY B C 1
ATOM 10096 O O . GLY B 1 229 ? -27.203 28.828 25.453 1 85.5 229 GLY B O 1
ATOM 10097 N N . TYR B 1 230 ? -27.516 26.734 26.125 1 87.31 230 TYR B N 1
ATOM 10098 C CA . TYR B 1 230 ? -28.5 27.125 27.125 1 87.31 230 TYR B CA 1
ATOM 10099 C C . TYR B 1 230 ? -27.828 27.844 28.297 1 87.31 230 TYR B C 1
ATOM 10101 O O . TYR B 1 230 ? -28.344 28.859 28.766 1 87.31 230 TYR B O 1
ATOM 10109 N N . ILE B 1 231 ? -26.703 27.344 28.734 1 86.56 231 ILE B N 1
ATOM 10110 C CA . ILE B 1 231 ? -25.984 27.938 29.859 1 86.56 231 ILE B CA 1
ATOM 10111 C C . ILE B 1 231 ? -25.453 29.312 29.453 1 86.56 231 ILE B C 1
ATOM 10113 O O . ILE B 1 231 ? -25.438 30.234 30.266 1 86.56 231 ILE B O 1
ATOM 10117 N N . ALA B 1 232 ? -25.016 29.422 28.219 1 82.44 232 ALA B N 1
ATOM 10118 C CA . ALA B 1 232 ? -24.469 30.688 27.719 1 82.44 232 ALA B CA 1
ATOM 10119 C C . ALA B 1 232 ? -25.578 31.703 27.484 1 82.44 232 ALA B C 1
ATOM 10121 O O . ALA B 1 232 ? -25.312 32.875 27.266 1 82.44 232 ALA B O 1
ATOM 10122 N N . GLY B 1 233 ? -26.922 31.344 27.516 1 79 233 GLY B N 1
ATOM 10123 C CA . GLY B 1 233 ? -28.047 32.25 27.359 1 79 233 GLY B CA 1
ATOM 10124 C C . GLY B 1 233 ? -28.453 32.469 25.922 1 79 233 GLY B C 1
ATOM 10125 O O . GLY B 1 233 ? -29.25 33.344 25.609 1 79 233 GLY B O 1
ATOM 10126 N N . ALA B 1 234 ? -27.875 31.656 25.031 1 78.88 234 ALA B N 1
ATOM 10127 C CA . ALA B 1 234 ? -28.188 31.797 23.609 1 78.88 234 ALA B CA 1
ATOM 10128 C C . ALA B 1 234 ? -29.531 31.156 23.266 1 78.88 234 ALA B C 1
ATOM 10130 O O . ALA B 1 234 ? -30.219 31.609 22.344 1 78.88 234 ALA B O 1
ATOM 10131 N N . ILE B 1 235 ? -29.891 30.031 24.031 1 80.56 235 ILE B N 1
ATOM 10132 C CA . ILE B 1 235 ? -31.141 29.312 23.828 1 80.56 235 ILE B CA 1
ATOM 10133 C C . ILE B 1 235 ? -31.922 29.25 25.141 1 80.56 235 ILE B C 1
ATOM 10135 O O . ILE B 1 235 ? -31.438 28.703 26.125 1 80.56 235 ILE B O 1
ATOM 10139 N N . THR B 1 236 ? -33.062 29.891 25.203 1 81.19 236 THR B N 1
ATOM 10140 C CA . THR B 1 236 ? -33.75 29.938 26.484 1 81.19 236 THR B CA 1
ATOM 10141 C C . THR B 1 236 ? -35.094 29.219 26.391 1 81.19 236 THR B C 1
ATOM 10143 O O . THR B 1 236 ? -35.531 28.609 27.359 1 81.19 236 THR B O 1
ATOM 10146 N N . GLU B 1 237 ? -35.656 29.125 25.203 1 86.31 237 GLU B N 1
ATOM 10147 C CA . GLU B 1 237 ? -36.969 28.547 25.062 1 86.31 237 GLU B CA 1
ATOM 10148 C C . GLU B 1 237 ? -36.906 27.109 24.562 1 86.31 237 GLU B C 1
ATOM 10150 O O . GLU B 1 237 ? -35.938 26.719 23.891 1 86.31 237 GLU B O 1
ATOM 10155 N N . ALA B 1 238 ? -37.844 26.281 24.953 1 85.69 238 ALA B N 1
ATOM 10156 C CA . ALA B 1 238 ? -37.906 24.875 24.562 1 85.69 238 ALA B CA 1
ATOM 10157 C C . ALA B 1 238 ? -38.125 24.75 23.047 1 85.69 238 ALA B C 1
ATOM 10159 O O . ALA B 1 238 ? -37.594 23.828 22.422 1 85.69 238 ALA B O 1
ATOM 10160 N N . SER B 1 239 ? -38.875 25.641 22.516 1 84.88 239 SER B N 1
ATOM 10161 C CA . SER B 1 239 ? -39.125 25.609 21.078 1 84.88 239 SER B CA 1
ATOM 10162 C C . SER B 1 239 ? -37.844 25.859 20.281 1 84.88 239 SER B C 1
ATOM 10164 O O . SER B 1 239 ? -37.625 25.234 19.25 1 84.88 239 SER B O 1
ATOM 10166 N N . GLN B 1 240 ? -37 26.703 20.891 1 85.94 240 GLN B N 1
ATOM 10167 C CA . GLN B 1 240 ? -35.719 26.984 20.234 1 85.94 240 GLN B CA 1
ATOM 10168 C C . GLN B 1 240 ? -34.781 25.781 20.328 1 85.94 240 GLN B C 1
ATOM 10170 O O . GLN B 1 240 ? -34.031 25.5 19.375 1 85.94 240 GLN B O 1
ATOM 10175 N N . ILE B 1 241 ? -34.938 25.047 21.375 1 88.5 241 ILE B N 1
ATOM 10176 C CA . ILE B 1 241 ? -34.094 23.875 21.547 1 88.5 241 ILE B CA 1
ATOM 10177 C C . ILE B 1 241 ? -34.531 22.781 20.562 1 88.5 241 ILE B C 1
ATOM 10179 O O . ILE B 1 241 ? -33.688 22.109 19.969 1 88.5 241 ILE B O 1
ATOM 10183 N N . THR B 1 242 ? -35.812 22.656 20.422 1 87.56 242 THR B N 1
ATOM 10184 C CA . THR B 1 242 ? -36.312 21.641 19.5 1 87.56 242 THR B CA 1
ATOM 10185 C C . THR B 1 242 ? -35.938 21.984 18.062 1 87.56 242 THR B C 1
ATOM 10187 O O . THR B 1 242 ? -35.562 21.094 17.297 1 87.56 242 THR B O 1
ATOM 10190 N N . LEU B 1 243 ? -36.094 23.203 17.734 1 86.5 243 LEU B N 1
ATOM 10191 C CA . LEU B 1 243 ? -35.719 23.609 16.391 1 86.5 243 LEU B CA 1
ATOM 10192 C C . LEU B 1 243 ? -34.219 23.438 16.156 1 86.5 243 LEU B C 1
ATOM 10194 O O . LEU B 1 243 ? -33.781 23.062 15.062 1 86.5 243 LEU B O 1
ATOM 10198 N N . PHE B 1 244 ? -33.469 23.672 17.203 1 89.19 244 PHE B N 1
ATOM 10199 C CA . PHE B 1 244 ? -32.031 23.469 17.109 1 89.19 244 PHE B CA 1
ATOM 10200 C C . PHE B 1 244 ? -31.688 21.984 16.906 1 89.19 244 PHE B C 1
ATOM 10202 O O . PHE B 1 244 ? -30.828 21.656 16.094 1 89.19 244 PHE B O 1
ATOM 10209 N N . LEU B 1 245 ? -32.406 21.172 17.594 1 90.25 245 LEU B N 1
ATOM 10210 C CA . LEU B 1 245 ? -32.125 19.734 17.5 1 90.25 245 LEU B CA 1
ATOM 10211 C C . LEU B 1 245 ? -32.5 19.188 16.141 1 90.25 245 LEU B C 1
ATOM 10213 O O . LEU B 1 245 ? -31.766 18.375 15.57 1 90.25 245 LEU B O 1
ATOM 10217 N N . ILE B 1 246 ? -33.562 19.672 15.562 1 89.25 246 ILE B N 1
ATOM 10218 C CA . ILE B 1 246 ? -34 19.203 14.258 1 89.25 246 ILE B CA 1
ATOM 10219 C C . ILE B 1 246 ? -33.062 19.703 13.172 1 89.25 246 ILE B C 1
ATOM 10221 O O . ILE B 1 246 ? -32.719 18.969 12.258 1 89.25 246 ILE B O 1
ATOM 10225 N N . ARG B 1 247 ? -32.688 20.875 13.312 1 90.31 247 ARG B N 1
ATOM 10226 C CA . ARG B 1 247 ? -31.766 21.438 12.336 1 90.31 247 ARG B CA 1
ATOM 10227 C C . ARG B 1 247 ? -30.391 20.797 12.438 1 90.31 247 ARG B C 1
ATOM 10229 O O . ARG B 1 247 ? -29.781 20.438 11.422 1 90.31 247 ARG B O 1
ATOM 10236 N N . TYR B 1 248 ? -29.906 20.656 13.672 1 91.44 248 TYR B N 1
ATOM 10237 C CA . TYR B 1 248 ? -28.562 20.141 13.883 1 91.44 248 TYR B CA 1
ATOM 10238 C C . TYR B 1 248 ? -28.469 18.672 13.523 1 91.44 248 TYR B C 1
ATOM 10240 O O . TYR B 1 248 ? -27.562 18.25 12.812 1 91.44 248 TYR B O 1
ATOM 10248 N N . ALA B 1 249 ? -29.375 17.875 13.891 1 92.44 249 ALA B N 1
ATOM 10249 C CA . ALA B 1 249 ? -29.359 16.453 13.578 1 92.44 249 ALA B CA 1
ATOM 10250 C C . ALA B 1 249 ? -29.875 16.188 12.172 1 92.44 249 ALA B C 1
ATOM 10252 O O . ALA B 1 249 ? -29.297 15.398 11.422 1 92.44 249 ALA B O 1
ATOM 10253 N N . GLY B 1 250 ? -31.078 16.797 11.805 1 92 250 GLY B N 1
ATOM 10254 C CA . GLY B 1 250 ? -31.625 16.625 10.477 1 92 250 GLY B CA 1
ATOM 10255 C C . GLY B 1 250 ? -30.734 17.156 9.375 1 92 250 GLY B C 1
ATOM 10256 O O . GLY B 1 250 ? -30.562 16.531 8.336 1 92 250 GLY B O 1
ATOM 10257 N N . GLY B 1 251 ? -30.219 18.344 9.578 1 91.88 251 GLY B N 1
ATOM 10258 C CA . GLY B 1 251 ? -29.281 18.906 8.625 1 91.88 251 GLY B CA 1
ATOM 10259 C C . GLY B 1 251 ? -28.016 18.078 8.484 1 91.88 251 GLY B C 1
ATOM 10260 O O . GLY B 1 251 ? -27.453 17.984 7.395 1 91.88 251 GLY B O 1
ATOM 10261 N N . GLY B 1 252 ? -27.562 17.5 9.633 1 94.12 252 GLY B N 1
ATOM 10262 C CA . GLY B 1 252 ? -26.391 16.641 9.57 1 94.12 252 GLY B CA 1
ATOM 10263 C C . GLY B 1 252 ? -26.609 15.391 8.734 1 94.12 252 GLY B C 1
ATOM 10264 O O . GLY B 1 252 ? -25.75 14.984 7.965 1 94.12 252 GLY B O 1
ATOM 10265 N N . ILE B 1 253 ? -27.75 14.828 8.797 1 94.88 253 ILE B N 1
ATOM 10266 C CA . ILE B 1 253 ? -28.078 13.625 8.039 1 94.88 253 ILE B CA 1
ATOM 10267 C C . ILE B 1 253 ? -28.156 13.961 6.547 1 94.88 253 ILE B C 1
ATOM 10269 O O . ILE B 1 253 ? -27.578 13.242 5.719 1 94.88 253 ILE B O 1
ATOM 10273 N N . LEU B 1 254 ? -28.766 15.062 6.223 1 94.69 254 LEU B N 1
ATOM 10274 C CA . LEU B 1 254 ? -28.906 15.461 4.828 1 94.69 254 LEU B CA 1
ATOM 10275 C C . LEU B 1 254 ? -27.547 15.797 4.219 1 94.69 254 LEU B C 1
ATOM 10277 O O . LEU B 1 254 ? -27.25 15.422 3.082 1 94.69 254 LEU B O 1
ATOM 10281 N N . LEU B 1 255 ? -26.75 16.5 4.996 1 95.12 255 LEU B N 1
ATOM 10282 C CA . LEU B 1 255 ? -25.406 16.828 4.523 1 95.12 255 LEU B CA 1
ATOM 10283 C C . LEU B 1 255 ? -24.578 15.562 4.316 1 95.12 255 LEU B C 1
ATOM 10285 O O . LEU B 1 255 ? -23.844 15.453 3.336 1 95.12 255 LEU B O 1
ATOM 10289 N N . GLY B 1 256 ? -24.703 14.641 5.254 1 95.38 256 GLY B N 1
ATOM 10290 C CA . GLY B 1 256 ? -23.969 13.391 5.137 1 95.38 256 GLY B CA 1
ATOM 10291 C C . GLY B 1 256 ? -24.344 12.578 3.914 1 95.38 256 GLY B C 1
ATOM 10292 O O . GLY B 1 256 ? -23.484 12.031 3.227 1 95.38 256 GLY B O 1
ATOM 10293 N N . ILE B 1 257 ? -25.562 12.594 3.553 1 94.88 257 ILE B N 1
ATOM 10294 C CA . ILE B 1 257 ? -26.047 11.828 2.412 1 94.88 257 ILE B CA 1
ATOM 10295 C C . ILE B 1 257 ? -25.594 12.492 1.112 1 94.88 257 ILE B C 1
ATOM 10297 O O . ILE B 1 257 ? -25.109 11.82 0.197 1 94.88 257 ILE B O 1
ATOM 10301 N N . VAL B 1 258 ? -25.688 13.781 1.071 1 94.25 258 VAL B N 1
ATOM 10302 C CA . VAL B 1 258 ? -25.312 14.508 -0.139 1 94.25 258 VAL B CA 1
ATOM 10303 C C . VAL B 1 258 ? -23.812 14.406 -0.364 1 94.25 258 VAL B C 1
ATOM 10305 O O . VAL B 1 258 ? -23.359 14.055 -1.459 1 94.25 258 VAL B O 1
ATOM 10308 N N . MET B 1 259 ? -23.062 14.719 0.681 1 94.94 259 MET B N 1
ATOM 10309 C CA . MET B 1 259 ? -21.609 14.664 0.555 1 94.94 259 MET B CA 1
ATOM 10310 C C . MET B 1 259 ? -21.125 13.227 0.383 1 94.94 259 MET B C 1
ATOM 10312 O O . MET B 1 259 ? -20.109 12.977 -0.265 1 94.94 259 MET B O 1
ATOM 10316 N N . GLY B 1 260 ? -21.844 12.297 1.026 1 93.62 260 GLY B N 1
ATOM 10317 C CA . GLY B 1 260 ? -21.5 10.891 0.842 1 93.62 260 GLY B CA 1
ATOM 10318 C C . GLY B 1 260 ? -21.703 10.414 -0.581 1 93.62 260 GLY B C 1
ATOM 10319 O O . GLY B 1 260 ? -20.844 9.734 -1.146 1 93.62 260 GLY B O 1
ATOM 10320 N N . LYS B 1 261 ? -22.75 10.836 -1.236 1 92.56 261 LYS B N 1
ATOM 10321 C CA . LYS B 1 261 ? -23.016 10.469 -2.625 1 92.56 261 LYS B CA 1
ATOM 10322 C C . LYS B 1 261 ? -22.047 11.164 -3.574 1 92.56 261 LYS B C 1
ATOM 10324 O O . LYS B 1 261 ? -21.594 10.562 -4.551 1 92.56 261 LYS B O 1
ATOM 10329 N N . LEU B 1 262 ? -21.719 12.352 -3.25 1 91.38 262 LEU B N 1
ATOM 10330 C CA . LEU B 1 262 ? -20.781 13.094 -4.078 1 91.38 262 LEU B CA 1
ATOM 10331 C C . LEU B 1 262 ? -19.375 12.469 -4.008 1 91.38 262 LEU B C 1
ATOM 10333 O O . LEU B 1 262 ? -18.734 12.289 -5.039 1 91.38 262 LEU B O 1
ATOM 10337 N N . THR B 1 263 ? -18.906 12.211 -2.812 1 92.5 263 THR B N 1
ATOM 10338 C CA . THR B 1 263 ? -17.578 11.609 -2.643 1 92.5 263 THR B CA 1
ATOM 10339 C C . THR B 1 263 ? -17.547 10.219 -3.268 1 92.5 263 THR B C 1
ATOM 10341 O O . THR B 1 263 ? -16.547 9.852 -3.906 1 92.5 263 THR B O 1
ATOM 10344 N N . ALA B 1 264 ? -18.609 9.469 -3.145 1 89.38 264 ALA B N 1
ATOM 10345 C CA . ALA B 1 264 ? -18.672 8.125 -3.707 1 89.38 264 ALA B CA 1
ATOM 10346 C C . ALA B 1 264 ? -18.672 8.164 -5.234 1 89.38 264 ALA B C 1
ATOM 10348 O O . ALA B 1 264 ? -18.031 7.336 -5.879 1 89.38 264 ALA B O 1
ATOM 10349 N N . THR B 1 265 ? -19.328 9.148 -5.859 1 87.19 265 THR B N 1
ATOM 10350 C CA . THR B 1 265 ? -19.375 9.281 -7.309 1 87.19 265 THR B CA 1
ATOM 10351 C C . THR B 1 265 ? -18.016 9.719 -7.852 1 87.19 265 THR B C 1
ATOM 10353 O O . THR B 1 265 ? -17.578 9.242 -8.898 1 87.19 265 THR B O 1
ATOM 10356 N N . LEU B 1 266 ? -17.375 10.555 -7.121 1 87.81 266 LEU B N 1
ATOM 10357 C CA . LEU B 1 266 ? -16.062 11.016 -7.562 1 87.81 266 LEU B CA 1
ATOM 10358 C C . LEU B 1 266 ? -15.047 9.883 -7.508 1 87.81 266 LEU B C 1
ATOM 10360 O O . LEU B 1 266 ? -14.164 9.781 -8.367 1 87.81 266 LEU B O 1
ATOM 10364 N N . ILE B 1 267 ? -15.164 9.047 -6.531 1 87.25 267 ILE B N 1
ATOM 10365 C CA . ILE B 1 267 ? -14.258 7.914 -6.391 1 87.25 267 ILE B CA 1
ATOM 10366 C C . ILE B 1 267 ? -14.5 6.91 -7.516 1 87.25 267 ILE B C 1
ATOM 10368 O O . ILE B 1 267 ? -13.562 6.285 -8.016 1 87.25 267 ILE B O 1
ATOM 10372 N N . SER B 1 268 ? -15.734 6.746 -7.914 1 79.19 268 SER B N 1
ATOM 10373 C CA . SER B 1 268 ? -16.078 5.789 -8.961 1 79.19 268 SER B CA 1
ATOM 10374 C C . SER B 1 268 ? -15.508 6.223 -10.312 1 79.19 268 SER B C 1
ATOM 10376 O O . SER B 1 268 ? -15.234 5.383 -11.172 1 79.19 268 SER B O 1
ATOM 10378 N N . LEU B 1 269 ? -15.234 7.496 -10.438 1 77.12 269 LEU B N 1
ATOM 10379 C CA . LEU B 1 269 ? -14.695 8.016 -11.688 1 77.12 269 LEU B CA 1
ATOM 10380 C C . LEU B 1 269 ? -13.188 7.797 -11.766 1 77.12 269 LEU B C 1
ATOM 10382 O O . LEU B 1 269 ? -12.609 7.777 -12.852 1 77.12 269 LEU B O 1
ATOM 10386 N N . THR B 1 270 ? -12.547 7.641 -10.648 1 79.62 270 THR B N 1
ATOM 10387 C CA . THR B 1 270 ? -11.102 7.457 -10.602 1 79.62 270 THR B CA 1
ATOM 10388 C C . THR B 1 270 ? -10.75 6.016 -10.242 1 79.62 270 THR B C 1
ATOM 10390 O O . THR B 1 270 ? -10.102 5.762 -9.227 1 79.62 270 THR B O 1
ATOM 10393 N N . TYR B 1 271 ? -11.016 5.008 -11.047 1 75.75 271 TYR B N 1
ATOM 10394 C CA . TYR B 1 271 ? -10.938 3.582 -10.742 1 75.75 271 TYR B CA 1
ATOM 10395 C C . TYR B 1 271 ? -9.5 3.16 -10.477 1 75.75 271 TYR B C 1
ATOM 10397 O O . TYR B 1 271 ? -9.211 2.527 -9.461 1 75.75 271 TYR B O 1
ATOM 10405 N N . TYR B 1 272 ? -8.453 3.615 -11.359 1 77.19 272 TYR B N 1
ATOM 10406 C CA . TYR B 1 272 ? -7.098 3.102 -11.219 1 77.19 272 TYR B CA 1
ATOM 10407 C C . TYR B 1 272 ? -6.156 4.18 -10.695 1 77.19 272 TYR B C 1
ATOM 10409 O O . TYR B 1 272 ? -4.953 3.953 -10.562 1 77.19 272 TYR B O 1
ATOM 10417 N N . ASP B 1 273 ? -6.668 5.336 -10.305 1 85.56 273 ASP B N 1
ATOM 10418 C CA . ASP B 1 273 ? -5.77 6.402 -9.867 1 85.56 273 ASP B CA 1
ATOM 10419 C C . ASP B 1 273 ? -5.66 6.438 -8.344 1 85.56 273 ASP B C 1
ATOM 10421 O O . ASP B 1 273 ? -6.586 6.871 -7.656 1 85.56 273 ASP B O 1
ATOM 10425 N N . LEU B 1 274 ? -4.508 6.078 -7.844 1 88.88 274 LEU B N 1
ATOM 10426 C CA . LEU B 1 274 ? -4.266 5.973 -6.41 1 88.88 274 LEU B CA 1
ATOM 10427 C C . LEU B 1 274 ? -4.23 7.355 -5.762 1 88.88 274 LEU B C 1
ATOM 10429 O O . LEU B 1 274 ? -4.793 7.555 -4.684 1 88.88 274 LEU B O 1
ATOM 10433 N N . LEU B 1 275 ? -3.639 8.352 -6.43 1 91.31 275 LEU B N 1
ATOM 10434 C CA . LEU B 1 275 ? -3.471 9.688 -5.875 1 91.31 275 LEU B CA 1
ATOM 10435 C C . LEU B 1 275 ? -4.816 10.391 -5.738 1 91.31 275 LEU B C 1
ATOM 10437 O O . LEU B 1 275 ? -5.125 10.945 -4.68 1 91.31 275 LEU B O 1
ATOM 10441 N N . CYS B 1 276 ? -5.648 10.242 -6.68 1 90.94 276 CYS B N 1
ATOM 10442 C CA . CYS B 1 276 ? -6.941 10.922 -6.66 1 90.94 276 CYS B CA 1
ATOM 10443 C C . CYS B 1 276 ? -7.879 10.273 -5.641 1 90.94 276 CYS B C 1
ATOM 10445 O O . CYS B 1 276 ? -8.633 10.969 -4.961 1 90.94 276 CYS B O 1
ATOM 10447 N N . ALA B 1 277 ? -7.816 8.977 -5.527 1 91.56 277 ALA B N 1
ATOM 10448 C CA . ALA B 1 277 ? -8.695 8.289 -4.586 1 91.56 277 ALA B CA 1
ATOM 10449 C C . ALA B 1 277 ? -8.398 8.711 -3.148 1 91.56 277 ALA B C 1
ATOM 10451 O O . ALA B 1 277 ? -9.32 8.992 -2.377 1 91.56 277 ALA B O 1
ATOM 10452 N N . VAL B 1 278 ? -7.109 8.852 -2.748 1 94.25 278 VAL B N 1
ATOM 10453 C CA . VAL B 1 278 ? -6.727 9.227 -1.391 1 94.25 278 VAL B CA 1
ATOM 10454 C C . VAL B 1 278 ? -7.109 10.688 -1.134 1 94.25 278 VAL B C 1
ATOM 10456 O O . VAL B 1 278 ? -7.672 11.008 -0.086 1 94.25 278 VAL B O 1
ATOM 10459 N N . LEU B 1 279 ? -6.918 11.562 -2.084 1 94.75 279 LEU B N 1
ATOM 10460 C CA . LEU B 1 279 ? -7.18 12.992 -1.897 1 94.75 279 LEU B CA 1
ATOM 10461 C C . LEU B 1 279 ? -8.68 13.266 -1.858 1 94.75 279 LEU B C 1
ATOM 10463 O O . LEU B 1 279 ? -9.125 14.172 -1.147 1 94.75 279 LEU B O 1
ATOM 10467 N N . ILE B 1 280 ? -9.5 12.461 -2.594 1 94.25 280 ILE B N 1
ATOM 10468 C CA . ILE B 1 280 ? -10.945 12.641 -2.57 1 94.25 280 ILE B CA 1
ATOM 10469 C C . ILE B 1 280 ? -11.492 12.258 -1.193 1 94.25 280 ILE B C 1
ATOM 10471 O O . ILE B 1 280 ? -12.312 12.984 -0.623 1 94.25 280 ILE B O 1
ATOM 10475 N N . THR B 1 281 ? -10.992 11.18 -0.637 1 94.19 281 THR B N 1
ATOM 10476 C CA . THR B 1 281 ? -11.477 10.734 0.667 1 94.19 281 THR B CA 1
ATOM 10477 C C . THR B 1 281 ? -11.016 11.695 1.765 1 94.19 281 THR B C 1
ATOM 10479 O O . THR B 1 281 ? -11.781 12.008 2.682 1 94.19 281 THR B O 1
ATOM 10482 N N . LEU B 1 282 ? -9.797 12.148 1.654 1 95 282 LEU B N 1
ATOM 10483 C CA . LEU B 1 282 ? -9.273 13.086 2.643 1 95 282 LEU B CA 1
ATOM 10484 C C . LEU B 1 282 ? -10.023 14.414 2.594 1 95 282 LEU B C 1
ATOM 10486 O O . LEU B 1 282 ? -10.469 14.914 3.625 1 95 282 LEU B O 1
ATOM 10490 N N . SER B 1 283 ? -10.211 14.961 1.393 1 95 283 SER B N 1
ATOM 10491 C CA . SER B 1 283 ? -10.922 16.219 1.229 1 95 283 SER B CA 1
ATOM 10492 C C . SER B 1 283 ? -12.406 16.078 1.558 1 95 283 SER B C 1
ATOM 10494 O O . SER B 1 283 ? -13.016 16.969 2.131 1 95 283 SER B O 1
ATOM 10496 N N . GLY B 1 284 ? -12.984 14.922 1.193 1 93.75 284 GLY B N 1
ATOM 10497 C CA . GLY B 1 284 ? -14.383 14.68 1.515 1 93.75 284 GLY B CA 1
ATOM 10498 C C . GLY B 1 284 ? -14.656 14.633 3.006 1 93.75 284 GLY B C 1
ATOM 10499 O O . GLY B 1 284 ? -15.641 15.211 3.482 1 93.75 284 GLY B O 1
ATOM 10500 N N . ALA B 1 285 ? -13.758 14.047 3.812 1 95.25 285 ALA B N 1
ATOM 10501 C CA . ALA B 1 285 ? -13.938 13.945 5.258 1 95.25 285 ALA B CA 1
ATOM 10502 C C . ALA B 1 285 ? -13.828 15.312 5.922 1 95.25 285 ALA B C 1
ATOM 10504 O O . ALA B 1 285 ? -14.695 15.703 6.707 1 95.25 285 ALA B O 1
ATOM 10505 N N . TYR B 1 286 ? -12.844 16.141 5.547 1 95.44 286 TYR B N 1
ATOM 10506 C CA . TYR B 1 286 ? -12.609 17.438 6.195 1 95.44 286 TYR B CA 1
ATOM 10507 C C . TYR B 1 286 ? -13.625 18.469 5.73 1 95.44 286 TYR B C 1
ATOM 10509 O O . TYR B 1 286 ? -14.109 19.266 6.527 1 95.44 286 TYR B O 1
ATOM 10517 N N . LEU B 1 287 ? -13.992 18.422 4.453 1 94.25 287 LEU B N 1
ATOM 10518 C CA . LEU B 1 287 ? -14.945 19.406 3.941 1 94.25 287 LEU B CA 1
ATOM 10519 C C . LEU B 1 287 ? -16.344 19.156 4.496 1 94.25 287 LEU B C 1
ATOM 10521 O O . LEU B 1 287 ? -17.078 20.094 4.793 1 94.25 287 LEU B O 1
ATOM 10525 N N . THR B 1 288 ? -16.688 17.859 4.641 1 95.31 288 THR B N 1
ATOM 10526 C CA . THR B 1 288 ? -17.984 17.578 5.223 1 95.31 288 THR B CA 1
ATOM 10527 C C . THR B 1 288 ? -18.078 18.094 6.652 1 95.31 288 THR B C 1
ATOM 10529 O O . THR B 1 288 ? -19.047 18.75 7.023 1 95.31 288 THR B O 1
ATOM 10532 N N . TYR B 1 289 ? -17.078 17.844 7.48 1 94.38 289 TYR B N 1
ATOM 10533 C CA . TYR B 1 289 ? -17.078 18.297 8.867 1 94.38 289 TYR B CA 1
ATOM 10534 C C . TYR B 1 289 ? -17.062 19.828 8.93 1 94.38 289 TYR B C 1
ATOM 10536 O O . TYR B 1 289 ? -17.828 20.422 9.688 1 94.38 289 TYR B O 1
ATOM 10544 N N . PHE B 1 290 ? -16.234 20.469 8.102 1 91.38 290 PHE B N 1
ATOM 10545 C CA . PHE B 1 290 ? -16.062 21.922 8.164 1 91.38 290 PHE B CA 1
ATOM 10546 C C . PHE B 1 290 ? -17.312 22.625 7.656 1 91.38 290 PHE B C 1
ATOM 10548 O O . PHE B 1 290 ? -17.781 23.578 8.281 1 91.38 290 PHE B O 1
ATOM 10555 N N . ILE B 1 291 ? -17.859 22.188 6.504 1 90 291 ILE B N 1
ATOM 10556 C CA . ILE B 1 291 ? -19.047 22.828 5.941 1 90 291 ILE B CA 1
ATOM 10557 C C . ILE B 1 291 ? -20.234 22.641 6.891 1 90 291 ILE B C 1
ATOM 10559 O O . ILE B 1 291 ? -21.047 23.547 7.062 1 90 291 ILE B O 1
ATOM 10563 N N . GLY B 1 292 ? -20.281 21.547 7.516 1 91.06 292 GLY B N 1
ATOM 10564 C CA . GLY B 1 292 ? -21.359 21.281 8.453 1 91.06 292 GLY B CA 1
ATOM 10565 C C . GLY B 1 292 ? -21.281 22.156 9.703 1 91.06 292 GLY B C 1
ATOM 10566 O O . GLY B 1 292 ? -22.25 22.828 10.055 1 91.06 292 GLY B O 1
ATOM 10567 N N . GLU B 1 293 ? -20.109 22.266 10.328 1 88.25 293 GLU B N 1
ATOM 10568 C CA . GLU B 1 293 ? -19.969 22.922 11.625 1 88.25 293 GLU B CA 1
ATOM 10569 C C . GLU B 1 293 ? -19.844 24.438 11.469 1 88.25 293 GLU B C 1
ATOM 10571 O O . GLU B 1 293 ? -20.422 25.203 12.258 1 88.25 293 GLU B O 1
ATOM 10576 N N . LYS B 1 294 ? -19.156 24.938 10.461 1 83.94 294 LYS B N 1
ATOM 10577 C CA . LYS B 1 294 ? -18.812 26.359 10.445 1 83.94 294 LYS B CA 1
ATOM 10578 C C . LYS B 1 294 ? -19.656 27.109 9.414 1 83.94 294 LYS B C 1
ATOM 10580 O O . LYS B 1 294 ? -19.859 28.312 9.539 1 83.94 294 LYS B O 1
ATOM 10585 N N . PHE B 1 295 ? -20.188 26.391 8.375 1 82.19 295 PHE B N 1
ATOM 10586 C CA . PHE B 1 295 ? -20.906 27.109 7.336 1 82.19 295 PHE B CA 1
ATOM 10587 C C . PHE B 1 295 ? -22.422 26.906 7.484 1 82.19 295 PHE B C 1
ATOM 10589 O O . PHE B 1 295 ? -23.172 27.875 7.512 1 82.19 295 PHE B O 1
ATOM 10596 N N . LEU B 1 296 ? -22.828 25.625 7.641 1 87.88 296 LEU B N 1
ATOM 10597 C CA . LEU B 1 296 ? -24.266 25.344 7.707 1 87.88 296 LEU B CA 1
ATOM 10598 C C . LEU B 1 296 ? -24.734 25.234 9.156 1 87.88 296 LEU B C 1
ATOM 10600 O O . LEU B 1 296 ? -25.938 25.234 9.422 1 87.88 296 LEU B O 1
ATOM 10604 N N . TYR B 1 297 ? -23.797 25.25 10.109 1 87.44 297 TYR B N 1
ATOM 10605 C CA . TYR B 1 297 ? -24.109 25.141 11.531 1 87.44 297 TYR B CA 1
ATOM 10606 C C . TYR B 1 297 ? -24.984 23.938 11.805 1 87.44 297 TYR B C 1
ATOM 10608 O O . TYR B 1 297 ? -26 24.031 12.5 1 87.44 297 TYR B O 1
ATOM 10616 N N . VAL B 1 298 ? -24.703 22.891 11.125 1 92.69 298 VAL B N 1
ATOM 10617 C CA . VAL B 1 298 ? -25.297 21.578 11.352 1 92.69 298 VAL B CA 1
ATOM 10618 C C . VAL B 1 298 ? -24.266 20.625 11.945 1 92.69 298 VAL B C 1
ATOM 10620 O O . VAL B 1 298 ? -23.109 21 12.141 1 92.69 298 VAL B O 1
ATOM 10623 N N . SER B 1 299 ? -24.656 19.469 12.328 1 93.69 299 SER B N 1
ATOM 10624 C CA . SER B 1 299 ? -23.734 18.516 12.93 1 93.69 299 SER B CA 1
ATOM 10625 C C . SER B 1 299 ? -22.75 17.953 11.898 1 93.69 299 SER B C 1
ATOM 10627 O O . SER B 1 299 ? -23.094 17.016 11.164 1 93.69 299 SER B O 1
ATOM 10629 N N . GLY B 1 300 ? -21.625 18.516 11.836 1 93.06 300 GLY B N 1
ATOM 10630 C CA . GLY B 1 300 ? -20.609 18.016 10.922 1 93.06 300 GLY B CA 1
ATOM 10631 C C . GLY B 1 300 ? -20.125 16.625 11.266 1 93.06 300 GLY B C 1
ATOM 10632 O O . GLY B 1 300 ? -19.75 15.859 10.375 1 93.06 300 GLY B O 1
ATOM 10633 N N . LEU B 1 301 ? -20.172 16.266 12.57 1 94.06 301 LEU B N 1
ATOM 10634 C CA . LEU B 1 301 ? -19.734 14.945 13.016 1 94.06 301 LEU B CA 1
ATOM 10635 C C . LEU B 1 301 ? -20.656 13.859 12.469 1 94.06 301 LEU B C 1
ATOM 10637 O O . LEU B 1 301 ? -20.188 12.836 11.977 1 94.06 301 LEU B O 1
ATOM 10641 N N . LEU B 1 302 ? -21.969 14.125 12.523 1 94.62 302 LEU B N 1
ATOM 10642 C CA . LEU B 1 302 ? -22.938 13.172 11.984 1 94.62 302 LEU B CA 1
ATOM 10643 C C . LEU B 1 302 ? -22.781 13.031 10.477 1 94.62 302 LEU B C 1
ATOM 10645 O O . LEU B 1 302 ? -22.859 11.922 9.945 1 94.62 302 LEU B O 1
ATOM 10649 N N . GLY B 1 303 ? -22.594 14.156 9.836 1 95.31 303 GLY B N 1
ATOM 10650 C CA . GLY B 1 303 ? -22.359 14.109 8.398 1 95.31 303 GLY B CA 1
ATOM 10651 C C . GLY B 1 303 ? -21.141 13.281 8.023 1 95.31 303 GLY B C 1
ATOM 10652 O O . GLY B 1 303 ? -21.188 12.516 7.066 1 95.31 303 GLY B O 1
ATOM 10653 N N . THR B 1 304 ? -20.031 13.406 8.766 1 95.94 304 THR B N 1
ATOM 10654 C CA . THR B 1 304 ? -18.797 12.688 8.477 1 95.94 304 THR B CA 1
ATOM 10655 C C . THR B 1 304 ? -18.984 11.188 8.703 1 95.94 304 THR B C 1
ATOM 10657 O O . THR B 1 304 ? -18.422 10.375 7.973 1 95.94 304 THR B O 1
ATOM 10660 N N . VAL B 1 305 ? -19.766 10.766 9.711 1 94.5 305 VAL B N 1
ATOM 10661 C CA . VAL B 1 305 ? -20.016 9.352 9.984 1 94.5 305 VAL B CA 1
ATOM 10662 C C . VAL B 1 305 ? -20.797 8.742 8.82 1 94.5 305 VAL B C 1
ATOM 10664 O O . VAL B 1 305 ? -20.453 7.668 8.328 1 94.5 305 VAL B O 1
ATOM 10667 N N . ILE B 1 306 ? -21.797 9.492 8.352 1 93.88 306 ILE B N 1
ATOM 10668 C CA . ILE B 1 306 ? -22.625 8.977 7.273 1 93.88 306 ILE B CA 1
ATOM 10669 C C . ILE B 1 306 ? -21.812 8.922 5.98 1 93.88 306 ILE B C 1
ATOM 10671 O O . ILE B 1 306 ? -21.922 7.953 5.223 1 93.88 306 ILE B O 1
ATOM 10675 N N . THR B 1 307 ? -21.031 9.961 5.766 1 94.44 307 THR B N 1
ATOM 10676 C CA . THR B 1 307 ? -20.156 9.953 4.59 1 94.44 307 THR B CA 1
ATOM 10677 C C . THR B 1 307 ? -19.188 8.773 4.637 1 94.44 307 THR B C 1
ATOM 10679 O O . THR B 1 307 ? -18.984 8.102 3.629 1 94.44 307 THR B O 1
ATOM 10682 N N . GLY B 1 308 ? -18.641 8.5 5.812 1 92.44 308 GLY B N 1
ATOM 10683 C CA . GLY B 1 308 ? -17.719 7.383 5.965 1 92.44 308 GLY B CA 1
ATOM 10684 C C . GLY B 1 308 ? -18.375 6.035 5.719 1 92.44 308 GLY B C 1
ATOM 10685 O O . GLY B 1 308 ? -17.812 5.184 5.027 1 92.44 308 GLY B O 1
ATOM 10686 N N . VAL B 1 309 ? -19.547 5.828 6.164 1 90.12 309 VAL B N 1
ATOM 10687 C CA . VAL B 1 309 ? -20.266 4.559 6.012 1 90.12 309 VAL B CA 1
ATOM 10688 C C . VAL B 1 309 ? -20.672 4.371 4.555 1 90.12 309 VAL B C 1
ATOM 10690 O O . VAL B 1 309 ? -20.594 3.264 4.02 1 90.12 309 VAL B O 1
ATOM 10693 N N . MET B 1 310 ? -21.047 5.449 3.916 1 89.94 310 MET B N 1
ATOM 10694 C CA . MET B 1 310 ? -21.453 5.355 2.518 1 89.94 310 MET B CA 1
ATOM 10695 C C . MET B 1 310 ? -20.266 5.039 1.619 1 89.94 310 MET B C 1
ATOM 10697 O O . MET B 1 310 ? -20.391 4.266 0.668 1 89.94 310 MET B O 1
ATOM 10701 N N . VAL B 1 311 ? -19.156 5.633 1.92 1 89.44 311 VAL B N 1
ATOM 10702 C CA . VAL B 1 311 ? -17.953 5.363 1.145 1 89.44 311 VAL B CA 1
ATOM 10703 C C . VAL B 1 311 ? -17.484 3.934 1.404 1 89.44 311 VAL B C 1
ATOM 10705 O O . VAL B 1 311 ? -16.969 3.27 0.501 1 89.44 311 VAL B O 1
ATOM 10708 N N . SER B 1 312 ? -17.672 3.463 2.588 1 85.81 312 SER B N 1
ATOM 10709 C CA . SER B 1 312 ? -17.297 2.098 2.93 1 85.81 312 SER B CA 1
ATOM 10710 C C . SER B 1 312 ? -18.125 1.08 2.166 1 85.81 312 SER B C 1
ATOM 10712 O O . SER B 1 312 ? -17.641 0.008 1.805 1 85.81 312 SER B O 1
ATOM 10714 N N . ASN B 1 313 ? -19.375 1.433 1.9 1 78.12 313 ASN B N 1
ATOM 10715 C CA . ASN B 1 313 ? -20.266 0.549 1.154 1 78.12 313 ASN B CA 1
ATOM 10716 C C . ASN B 1 313 ? -19.859 0.456 -0.314 1 78.12 313 ASN B C 1
ATOM 10718 O O . ASN B 1 313 ? -20.078 -0.571 -0.959 1 78.12 313 ASN B O 1
ATOM 10722 N N . LYS B 1 314 ? -19.141 1.474 -0.85 1 76.38 314 LYS B N 1
ATOM 10723 C CA . LYS B 1 314 ? -18.75 1.511 -2.256 1 76.38 314 LYS B CA 1
ATOM 10724 C C . LYS B 1 314 ? -17.25 1.248 -2.414 1 76.38 314 LYS B C 1
ATOM 10726 O O . LYS B 1 314 ? -16.641 1.728 -3.365 1 76.38 314 LYS B O 1
ATOM 10731 N N . LYS B 1 315 ? -16.656 0.564 -1.458 1 74.44 315 LYS B N 1
ATOM 10732 C CA . LYS B 1 315 ? -15.227 0.26 -1.51 1 74.44 315 LYS B CA 1
ATOM 10733 C C . LYS B 1 315 ? -14.898 -0.646 -2.693 1 74.44 315 LYS B C 1
ATOM 10735 O O . LYS B 1 315 ? -13.797 -0.584 -3.244 1 74.44 315 LYS B O 1
ATOM 10740 N N . SER B 1 316 ? -15.922 -1.438 -3.094 1 70.06 316 SER B N 1
ATOM 10741 C CA . SER B 1 316 ? -15.68 -2.432 -4.133 1 70.06 316 SER B CA 1
ATOM 10742 C C . SER B 1 316 ? -15.641 -1.787 -5.516 1 70.06 316 SER B C 1
ATOM 10744 O O . SER B 1 316 ? -15.234 -2.42 -6.492 1 70.06 316 SER B O 1
ATOM 10746 N N . ILE B 1 317 ? -15.93 -0.448 -5.527 1 73.31 317 ILE B N 1
ATOM 10747 C CA . ILE B 1 317 ? -15.953 0.228 -6.816 1 73.31 317 ILE B CA 1
ATOM 10748 C C . ILE B 1 317 ? -14.531 0.558 -7.258 1 73.31 317 ILE B C 1
ATOM 10750 O O . ILE B 1 317 ? -14.25 0.651 -8.453 1 73.31 317 ILE B O 1
ATOM 10754 N N . ILE B 1 318 ? -13.633 0.627 -6.312 1 77.88 318 ILE B N 1
ATOM 10755 C CA . ILE B 1 318 ? -12.25 0.921 -6.656 1 77.88 318 ILE B CA 1
ATOM 10756 C C . ILE B 1 318 ? -11.461 -0.381 -6.777 1 77.88 318 ILE B C 1
ATOM 10758 O O . ILE B 1 318 ? -11.859 -1.408 -6.223 1 77.88 318 ILE B O 1
ATOM 10762 N N . ALA B 1 319 ? -10.398 -0.27 -7.574 1 75.88 319 ALA B N 1
ATOM 10763 C CA . ALA B 1 319 ? -9.531 -1.429 -7.754 1 75.88 319 ALA B CA 1
ATOM 10764 C C . ALA B 1 319 ? -8.953 -1.892 -6.422 1 75.88 319 ALA B C 1
ATOM 10766 O O . ALA B 1 319 ? -8.688 -1.074 -5.535 1 75.88 319 ALA B O 1
ATOM 10767 N N . GLY B 1 320 ? -8.844 -3.225 -6.211 1 76.25 320 GLY B N 1
ATOM 10768 C CA . GLY B 1 320 ? -8.375 -3.832 -4.977 1 76.25 320 GLY B CA 1
ATOM 10769 C C . GLY B 1 320 ? -7.039 -3.273 -4.508 1 76.25 320 GLY B C 1
ATOM 10770 O O . GLY B 1 320 ? -6.863 -2.984 -3.324 1 76.25 320 GLY B O 1
ATOM 10771 N N . ASP B 1 321 ? -6.125 -2.994 -5.438 1 77.69 321 ASP B N 1
ATOM 10772 C CA . ASP B 1 321 ? -4.809 -2.482 -5.078 1 77.69 321 ASP B CA 1
ATOM 10773 C C . ASP B 1 321 ? -4.895 -1.039 -4.586 1 77.69 321 ASP B C 1
ATOM 10775 O O . ASP B 1 321 ? -4.164 -0.645 -3.672 1 77.69 321 ASP B O 1
ATOM 10779 N N . VAL B 1 322 ? -5.793 -0.268 -5.172 1 86.62 322 VAL B N 1
ATOM 10780 C CA . VAL B 1 322 ? -5.957 1.131 -4.793 1 86.62 322 VAL B CA 1
ATOM 10781 C C . VAL B 1 322 ? -6.652 1.221 -3.436 1 86.62 322 VAL B C 1
ATOM 10783 O O . VAL B 1 322 ? -6.301 2.061 -2.604 1 86.62 322 VAL B O 1
ATOM 10786 N N . GLU B 1 323 ? -7.633 0.327 -3.152 1 87.19 323 GLU B N 1
ATOM 10787 C CA . GLU B 1 323 ? -8.344 0.323 -1.879 1 87.19 323 GLU B CA 1
ATOM 10788 C C . GLU B 1 323 ? -7.402 0.005 -0.721 1 87.19 323 GLU B C 1
ATOM 10790 O O . GLU B 1 323 ? -7.555 0.546 0.376 1 87.19 323 GLU B O 1
ATOM 10795 N N . GLN B 1 324 ? -6.422 -0.86 -0.936 1 86.88 324 GLN B N 1
ATOM 10796 C CA . GLN B 1 324 ? -5.469 -1.199 0.114 1 86.88 324 GLN B CA 1
ATOM 10797 C C . GLN B 1 324 ? -4.609 0.006 0.487 1 86.88 324 GLN B C 1
ATOM 10799 O O . GLN B 1 324 ? -4.297 0.212 1.661 1 86.88 324 GLN B O 1
ATOM 10804 N N . VAL B 1 325 ? -4.242 0.787 -0.494 1 91.31 325 VAL B N 1
ATOM 10805 C CA . VAL B 1 325 ? -3.426 1.969 -0.242 1 91.31 325 VAL B CA 1
ATOM 10806 C C . VAL B 1 325 ? -4.238 3.004 0.53 1 91.31 325 VAL B C 1
ATOM 10808 O O . VAL B 1 325 ? -3.734 3.627 1.469 1 91.31 325 VAL B O 1
ATOM 10811 N N . VAL B 1 326 ? -5.551 3.127 0.155 1 92.38 326 VAL B N 1
ATOM 10812 C CA . VAL B 1 326 ? -6.422 4.074 0.843 1 92.38 326 VAL B CA 1
ATOM 10813 C C . VAL B 1 326 ? -6.609 3.641 2.295 1 92.38 326 VAL B C 1
ATOM 10815 O O . VAL B 1 326 ? -6.516 4.461 3.211 1 92.38 326 VAL B O 1
ATOM 10818 N N . SER B 1 327 ? -6.773 2.375 2.514 1 91.38 327 SER B N 1
ATOM 10819 C CA . SER B 1 327 ? -6.973 1.847 3.859 1 91.38 327 SER B CA 1
ATOM 10820 C C . SER B 1 327 ? -5.719 2.012 4.711 1 91.38 327 SER B C 1
ATOM 10822 O O . SER B 1 327 ? -5.801 2.398 5.879 1 91.38 327 SER B O 1
ATOM 10824 N N . ASN B 1 328 ? -4.543 1.722 4.137 1 91.81 328 ASN B N 1
ATOM 10825 C CA . ASN B 1 328 ? -3.287 1.891 4.863 1 91.81 328 ASN B CA 1
ATOM 10826 C C . ASN B 1 328 ? -3.027 3.357 5.199 1 91.81 328 ASN B C 1
ATOM 10828 O O . ASN B 1 328 ? -2.521 3.67 6.277 1 91.81 328 ASN B O 1
ATOM 10832 N N . PHE B 1 329 ? -3.408 4.199 4.234 1 94.44 329 PHE B N 1
ATOM 10833 C CA . PHE B 1 329 ? -3.215 5.629 4.449 1 94.44 329 PHE B CA 1
ATOM 10834 C C . PHE B 1 329 ? -4.027 6.113 5.645 1 94.44 329 PHE B C 1
ATOM 10836 O O . PHE B 1 329 ? -3.512 6.836 6.496 1 94.44 329 PHE B O 1
ATOM 10843 N N . TRP B 1 330 ? -5.25 5.723 5.746 1 93.88 330 TRP B N 1
ATOM 10844 C CA . TRP B 1 330 ? -6.109 6.133 6.852 1 93.88 330 TRP B CA 1
ATOM 10845 C C . TRP B 1 330 ? -5.676 5.469 8.156 1 93.88 330 TRP B C 1
ATOM 10847 O O . TRP B 1 330 ? -5.816 6.051 9.234 1 93.88 330 TRP B O 1
ATOM 10857 N N . MET B 1 331 ? -5.109 4.309 8.094 1 93 331 MET B N 1
ATOM 10858 C CA . MET B 1 331 ? -4.574 3.643 9.281 1 93 331 MET B CA 1
ATOM 10859 C C . MET B 1 331 ? -3.393 4.418 9.852 1 93 331 MET B C 1
ATOM 10861 O O . MET B 1 331 ? -3.305 4.613 11.07 1 93 331 MET B O 1
ATOM 10865 N N . ILE B 1 332 ? -2.572 4.898 8.977 1 94.88 332 ILE B N 1
ATOM 10866 C CA . ILE B 1 332 ? -1.398 5.66 9.383 1 94.88 332 ILE B CA 1
ATOM 10867 C C . ILE B 1 332 ? -1.835 6.992 9.992 1 94.88 332 ILE B C 1
ATOM 10869 O O . ILE B 1 332 ? -1.362 7.379 11.062 1 94.88 332 ILE B O 1
ATOM 10873 N N . LEU B 1 333 ? -2.797 7.621 9.305 1 95.12 333 LEU B N 1
ATOM 10874 C CA . LEU B 1 333 ? -3.291 8.906 9.797 1 95.12 333 LEU B CA 1
ATOM 10875 C C . LEU B 1 333 ? -3.99 8.734 11.141 1 95.12 333 LEU B C 1
ATOM 10877 O O . LEU B 1 333 ? -3.885 9.602 12.008 1 95.12 333 LEU B O 1
ATOM 10881 N N . GLY B 1 334 ? -4.75 7.637 11.273 1 93.75 334 GLY B N 1
ATOM 10882 C CA . GLY B 1 334 ? -5.418 7.363 12.539 1 93.75 334 GLY B CA 1
ATOM 10883 C C . GLY B 1 334 ? -4.453 7.137 13.688 1 93.75 334 GLY B C 1
ATOM 10884 O O . GLY B 1 334 ? -4.656 7.664 14.781 1 93.75 334 GLY B O 1
ATOM 10885 N N . HIS B 1 335 ? -3.391 6.465 13.461 1 93.81 335 HIS B N 1
ATOM 10886 C CA . HIS B 1 335 ? -2.387 6.215 14.492 1 93.81 335 HIS B CA 1
ATOM 10887 C C . HIS B 1 335 ? -1.655 7.5 14.867 1 93.81 335 HIS B C 1
ATOM 10889 O O . HIS B 1 335 ? -1.394 7.746 16.047 1 93.81 335 HIS B O 1
ATOM 10895 N N . MET B 1 336 ? -1.367 8.297 13.859 1 94.88 336 MET B N 1
ATOM 10896 C CA . MET B 1 336 ? -0.719 9.586 14.117 1 94.88 336 MET B CA 1
ATOM 10897 C C . MET B 1 336 ? -1.617 10.492 14.945 1 94.88 336 MET B C 1
ATOM 10899 O O . MET B 1 336 ? -1.159 11.109 15.914 1 94.88 336 MET B O 1
ATOM 10903 N N . ALA B 1 337 ? -2.895 10.539 14.586 1 94 337 ALA B N 1
ATOM 10904 C CA . ALA B 1 337 ? -3.846 11.391 15.297 1 94 337 ALA B CA 1
ATOM 10905 C C . ALA B 1 337 ? -4.02 10.93 16.734 1 94 337 ALA B C 1
ATOM 10907 O O . ALA B 1 337 ? -4.035 11.742 17.672 1 94 337 ALA B O 1
ATOM 10908 N N . ASN B 1 338 ? -4.051 9.641 16.969 1 91.88 338 ASN B N 1
ATOM 10909 C CA . ASN B 1 338 ? -4.211 9.102 18.328 1 91.88 338 ASN B CA 1
ATOM 10910 C C . ASN B 1 338 ? -2.98 9.375 19.188 1 91.88 338 ASN B C 1
ATOM 10912 O O . ASN B 1 338 ? -3.107 9.719 20.359 1 91.88 338 ASN B O 1
ATOM 10916 N N . THR B 1 339 ? -1.848 9.281 18.609 1 93.75 339 THR B N 1
ATOM 10917 C CA . THR B 1 339 ? -0.613 9.531 19.344 1 93.75 339 THR B CA 1
ATOM 10918 C C . THR B 1 339 ? -0.495 11.008 19.719 1 93.75 339 THR B C 1
ATOM 10920 O O . THR B 1 339 ? -0.173 11.336 20.859 1 93.75 339 THR B O 1
ATOM 10923 N N . LEU B 1 340 ? -0.875 11.875 18.797 1 94.25 340 LEU B N 1
ATOM 10924 C CA . LEU B 1 340 ? -0.721 13.305 19.016 1 94.25 340 LEU B CA 1
ATOM 10925 C C . LEU B 1 340 ? -1.808 13.836 19.953 1 94.25 340 LEU B C 1
ATOM 10927 O O . LEU B 1 340 ? -1.524 14.609 20.859 1 94.25 340 LEU B O 1
ATOM 10931 N N . VAL B 1 341 ? -3.088 13.367 19.766 1 91.88 341 VAL B N 1
ATOM 10932 C CA . VAL B 1 341 ? -4.203 13.898 20.531 1 91.88 341 VAL B CA 1
ATOM 10933 C C . VAL B 1 341 ? -4.039 13.531 22 1 91.88 341 VAL B C 1
ATOM 10935 O O . VAL B 1 341 ? -4.172 14.383 22.891 1 91.88 341 VAL B O 1
ATOM 10938 N N . PHE B 1 342 ? -3.648 12.336 22.344 1 91.19 342 PHE B N 1
ATOM 10939 C CA . PHE B 1 342 ? -3.516 11.906 23.719 1 91.19 342 PHE B CA 1
ATOM 10940 C C . PHE B 1 342 ? -2.314 12.57 24.391 1 91.19 342 PHE B C 1
ATOM 10942 O O . PHE B 1 342 ? -2.379 12.961 25.547 1 91.19 342 PHE B O 1
ATOM 10949 N N . THR B 1 343 ? -1.257 12.734 23.672 1 93.31 343 THR B N 1
ATOM 10950 C CA . THR B 1 343 ? -0.084 13.398 24.234 1 93.31 343 THR B CA 1
ATOM 10951 C C . THR B 1 343 ? -0.358 14.883 24.453 1 93.31 343 THR B C 1
ATOM 10953 O O . THR B 1 343 ? -0.004 15.43 25.5 1 93.31 343 THR B O 1
ATOM 10956 N N . MET B 1 344 ? -1.009 15.555 23.484 1 92.31 344 MET B N 1
ATOM 10957 C CA . MET B 1 344 ? -1.286 16.984 23.578 1 92.31 344 MET B CA 1
ATOM 10958 C C . MET B 1 344 ? -2.25 17.281 24.734 1 92.31 344 MET B C 1
ATOM 10960 O O . MET B 1 344 ? -2.049 18.219 25.484 1 92.31 344 MET B O 1
ATOM 10964 N N . ILE B 1 345 ? -3.266 16.438 24.828 1 88.94 345 ILE B N 1
ATOM 10965 C CA . ILE B 1 345 ? -4.246 16.641 25.875 1 88.94 345 ILE B CA 1
ATOM 10966 C C . ILE B 1 345 ? -3.6 16.359 27.234 1 88.94 345 ILE B C 1
ATOM 10968 O O . ILE B 1 345 ? -3.887 17.047 28.219 1 88.94 345 ILE B O 1
ATOM 10972 N N . GLY B 1 346 ? -2.682 15.391 27.328 1 88.94 346 GLY B N 1
ATOM 10973 C CA . GLY B 1 346 ? -1.944 15.141 28.562 1 88.94 346 GLY B CA 1
ATOM 10974 C C . GLY B 1 346 ? -1.094 16.312 29 1 88.94 346 GLY B C 1
ATOM 10975 O O . GLY B 1 346 ? -1.049 16.656 30.172 1 88.94 346 GLY B O 1
ATOM 10976 N N . VAL B 1 347 ? -0.514 16.953 28.047 1 91.31 347 VAL B N 1
ATOM 10977 C CA . VAL B 1 347 ? 0.328 18.109 28.344 1 91.31 347 VAL B CA 1
ATOM 10978 C C . VAL B 1 347 ? -0.525 19.234 28.922 1 91.31 347 VAL B C 1
ATOM 10980 O O . VAL B 1 347 ? -0.161 19.828 29.938 1 91.31 347 VAL B O 1
ATOM 10983 N N . VAL B 1 348 ? -1.704 19.516 28.297 1 87.25 348 VAL B N 1
ATOM 10984 C CA . VAL B 1 348 ? -2.543 20.641 28.672 1 87.25 348 VAL B CA 1
ATOM 10985 C C . VAL B 1 348 ? -3.133 20.406 30.062 1 87.25 348 VAL B C 1
ATOM 10987 O O . VAL B 1 348 ? -3.152 21.312 30.906 1 87.25 348 VAL B O 1
ATOM 10990 N N . ILE B 1 349 ? -3.529 19.172 30.344 1 84.88 349 ILE B N 1
ATOM 10991 C CA . ILE B 1 349 ? -4.207 18.844 31.609 1 84.88 349 ILE B CA 1
ATOM 10992 C C . ILE B 1 349 ? -3.221 18.953 32.75 1 84.88 349 ILE B C 1
ATOM 10994 O O . ILE B 1 349 ? -3.5 19.625 33.75 1 84.88 349 ILE B O 1
ATOM 10998 N N . PHE B 1 350 ? -2.053 18.438 32.625 1 86.94 350 PHE B N 1
ATOM 10999 C CA . PHE B 1 350 ? -1.143 18.375 33.75 1 86.94 350 PHE B CA 1
ATOM 11000 C C . PHE B 1 350 ? -0.396 19.688 33.938 1 86.94 350 PHE B C 1
ATOM 11002 O O . PHE B 1 350 ? 0.164 19.953 35 1 86.94 350 PHE B O 1
ATOM 11009 N N . GLU B 1 351 ? -0.388 20.453 32.844 1 86.38 351 GLU B N 1
ATOM 11010 C CA . GLU B 1 351 ? 0.188 21.781 33 1 86.38 351 GLU B CA 1
ATOM 11011 C C . GLU B 1 351 ? -0.748 22.703 33.781 1 86.38 351 GLU B C 1
ATOM 11013 O O . GLU B 1 351 ? -0.296 23.5 34.625 1 86.38 351 GLU B O 1
ATOM 11018 N N . LYS B 1 352 ? -2.033 22.656 33.5 1 79.06 352 LYS B N 1
ATOM 11019 C CA . LYS B 1 352 ? -2.992 23.578 34.094 1 79.06 352 LYS B CA 1
ATOM 11020 C C . LYS B 1 352 ? -3.455 23.094 35.469 1 79.06 352 LYS B C 1
ATOM 11022 O O . LYS B 1 352 ? -3.693 23.906 36.375 1 79.06 352 LYS B O 1
ATOM 11027 N N . VAL B 1 353 ? -3.557 21.844 35.688 1 76.25 353 VAL B N 1
ATOM 11028 C CA . VAL B 1 353 ? -4.312 21.344 36.844 1 76.25 353 VAL B CA 1
ATOM 11029 C C . VAL B 1 353 ? -3.357 20.797 37.906 1 76.25 353 VAL B C 1
ATOM 11031 O O . VAL B 1 353 ? -3.754 20.562 39.031 1 76.25 353 VAL B O 1
ATOM 11034 N N . SER B 1 354 ? -2.113 20.75 37.625 1 74.5 354 SER B N 1
ATOM 11035 C CA . SER B 1 354 ? -1.192 20.109 38.531 1 74.5 354 SER B CA 1
ATOM 11036 C C . SER B 1 354 ? -1.205 20.812 39.906 1 74.5 354 SER B C 1
ATOM 11038 O O . SER B 1 354 ? -1.035 20.172 40.938 1 74.5 354 SER B O 1
ATOM 11040 N N . ASP B 1 355 ? -1.601 22.078 39.875 1 74 355 ASP B N 1
ATOM 11041 C CA . ASP B 1 355 ? -1.539 22.812 41.125 1 74 355 ASP B CA 1
ATOM 11042 C C . ASP B 1 355 ? -2.877 22.75 41.875 1 74 355 ASP B C 1
ATOM 11044 O O . ASP B 1 355 ? -2.949 23.062 43.062 1 74 355 ASP B O 1
ATOM 11048 N N . VAL B 1 356 ? -3.898 22.281 41.188 1 76.81 356 VAL B N 1
ATOM 11049 C CA . VAL B 1 356 ? -5.234 22.375 41.781 1 76.81 356 VAL B CA 1
ATOM 11050 C C . VAL B 1 356 ? -5.695 20.984 42.219 1 76.81 356 VAL B C 1
ATOM 11052 O O . VAL B 1 356 ? -6.742 20.859 42.875 1 76.81 356 VAL B O 1
ATOM 11055 N N . ILE B 1 357 ? -4.887 20.016 42.156 1 80.69 357 ILE B N 1
ATOM 11056 C CA . ILE B 1 357 ? -5.32 18.672 42.469 1 80.69 357 ILE B CA 1
ATOM 11057 C C . ILE B 1 357 ? -5.309 18.469 43.969 1 80.69 357 ILE B C 1
ATOM 11059 O O . ILE B 1 357 ? -4.293 18.719 44.625 1 80.69 357 ILE B O 1
ATOM 11063 N N . SER B 1 358 ? -6.496 18.344 44.594 1 82.69 358 SER B N 1
ATOM 11064 C CA . SER B 1 358 ? -6.664 18.078 46 1 82.69 358 SER B CA 1
ATOM 11065 C C . SER B 1 358 ? -6.992 16.609 46.25 1 82.69 358 SER B C 1
ATOM 11067 O O . SER B 1 358 ? -7.309 15.867 45.312 1 82.69 358 SER B O 1
ATOM 11069 N N . VAL B 1 359 ? -6.855 16.078 47.406 1 85.88 359 VAL B N 1
ATOM 11070 C CA . VAL B 1 359 ? -7.141 14.703 47.781 1 85.88 359 VAL B CA 1
ATOM 11071 C C . VAL B 1 359 ? -8.633 14.414 47.625 1 85.88 359 VAL B C 1
ATOM 11073 O O . VAL B 1 359 ? -9.016 13.305 47.219 1 85.88 359 VAL B O 1
ATOM 11076 N N . ARG B 1 360 ? -9.398 15.383 47.781 1 83.94 360 ARG B N 1
ATOM 11077 C CA . ARG B 1 360 ? -10.836 15.219 47.594 1 83.94 360 ARG B CA 1
ATOM 11078 C C . ARG B 1 360 ? -11.18 14.961 46.156 1 83.94 360 ARG B C 1
ATOM 11080 O O . ARG B 1 360 ? -12 14.102 45.844 1 83.94 360 ARG B O 1
ATOM 11087 N N . GLN B 1 361 ? -10.508 15.664 45.344 1 86.94 361 GLN B N 1
ATOM 11088 C CA . GLN B 1 361 ? -10.781 15.516 43.906 1 86.94 361 GLN B CA 1
ATOM 11089 C C . GLN B 1 361 ? -10.352 14.141 43.406 1 86.94 361 GLN B C 1
ATOM 11091 O O . GLN B 1 361 ? -11.016 13.547 42.562 1 86.94 361 GLN B O 1
ATOM 11096 N N . VAL B 1 362 ? -9.281 13.609 43.969 1 88.5 362 VAL B N 1
ATOM 11097 C CA . VAL B 1 362 ? -8.789 12.297 43.531 1 88.5 362 VAL B CA 1
ATOM 11098 C C . VAL B 1 362 ? -9.758 11.211 44 1 88.5 362 VAL B C 1
ATOM 11100 O O . VAL B 1 362 ? -10.016 10.25 43.281 1 88.5 362 VAL B O 1
ATOM 11103 N N . SER B 1 363 ? -10.266 11.375 45.219 1 91.62 363 SER B N 1
ATOM 11104 C CA . SER B 1 363 ? -11.242 10.414 45.719 1 91.62 363 SER B CA 1
ATOM 11105 C C . SER B 1 363 ? -12.539 10.477 44.906 1 91.62 363 SER B C 1
ATOM 11107 O O . SER B 1 363 ? -13.18 9.445 44.688 1 91.62 363 SER B O 1
ATOM 11109 N N . LEU B 1 364 ? -12.859 11.625 44.469 1 91.44 364 LEU B N 1
ATOM 11110 C CA . LEU B 1 364 ? -14.094 11.797 43.688 1 91.44 364 LEU B CA 1
ATOM 11111 C C . LEU B 1 364 ? -13.961 11.188 42.312 1 91.44 364 LEU B C 1
ATOM 11113 O O . LEU B 1 364 ? -14.961 10.867 41.656 1 91.44 364 LEU B O 1
ATOM 11117 N N . ILE B 1 365 ? -12.711 11.047 41.781 1 93.69 365 ILE B N 1
ATOM 11118 C CA . ILE B 1 365 ? -12.492 10.391 40.5 1 93.69 365 ILE B CA 1
ATOM 11119 C C . ILE B 1 365 ? -13 8.953 40.562 1 93.69 365 ILE B C 1
ATOM 11121 O O . ILE B 1 365 ? -13.609 8.469 39.625 1 93.69 365 ILE B O 1
ATOM 11125 N N . PHE B 1 366 ? -12.766 8.273 41.719 1 94.12 366 PHE B N 1
ATOM 11126 C CA . PHE B 1 366 ? -13.203 6.891 41.875 1 94.12 366 PHE B CA 1
ATOM 11127 C C . PHE B 1 366 ? -14.727 6.809 41.938 1 94.12 366 PHE B C 1
ATOM 11129 O O . PHE B 1 366 ? -15.328 5.859 41.438 1 94.12 366 PHE B O 1
ATOM 11136 N N . VAL B 1 367 ? -15.281 7.855 42.469 1 93 367 VAL B N 1
ATOM 11137 C CA . VAL B 1 367 ? -16.734 7.895 42.562 1 93 367 VAL B CA 1
ATOM 11138 C C . VAL B 1 367 ? -17.328 8.117 41.188 1 93 367 VAL B C 1
ATOM 11140 O O . VAL B 1 367 ? -18.328 7.492 40.812 1 93 367 VAL B O 1
ATOM 11143 N N . THR B 1 368 ? -16.734 9.055 40.469 1 94.06 368 THR B N 1
ATOM 11144 C CA . THR B 1 368 ? -17.203 9.305 39.125 1 94.06 368 THR B CA 1
ATOM 11145 C C . THR B 1 368 ? -17.078 8.047 38.25 1 94.06 368 THR B C 1
ATOM 11147 O O . THR B 1 368 ? -17.984 7.711 37.5 1 94.06 368 THR B O 1
ATOM 11150 N N . TYR B 1 369 ? -15.938 7.309 38.406 1 95.06 369 TYR B N 1
ATOM 11151 C CA . TYR B 1 369 ? -15.703 6.082 37.625 1 95.06 369 TYR B CA 1
ATOM 11152 C C . TYR B 1 369 ? -16.766 5.031 37.969 1 95.06 369 TYR B C 1
ATOM 11154 O O . TYR B 1 369 ? -17.359 4.445 37.062 1 95.06 369 TYR B O 1
ATOM 11162 N N . THR B 1 370 ? -17.047 4.855 39.219 1 94.56 370 THR B N 1
ATOM 11163 C CA . THR B 1 370 ? -18 3.838 39.656 1 94.56 370 THR B CA 1
ATOM 11164 C C . THR B 1 370 ? -19.422 4.227 39.25 1 94.56 370 THR B C 1
ATOM 11166 O O . THR B 1 370 ? -20.219 3.373 38.844 1 94.56 370 THR B O 1
ATOM 11169 N N . THR B 1 371 ? -19.719 5.477 39.25 1 93.62 371 THR B N 1
ATOM 11170 C CA . THR B 1 371 ? -21.047 5.934 38.906 1 93.62 371 THR B CA 1
ATOM 11171 C C . THR B 1 371 ? -21.297 5.762 37.406 1 93.62 371 THR B C 1
ATOM 11173 O O . THR B 1 371 ? -22.391 5.348 37 1 93.62 371 THR B O 1
ATOM 11176 N N . VAL B 1 372 ? -20.375 6.133 36.625 1 94.69 372 VAL B N 1
ATOM 11177 C CA . VAL B 1 372 ? -20.547 6.059 35.156 1 94.69 372 VAL B CA 1
ATOM 11178 C C . VAL B 1 372 ? -20.734 4.602 34.75 1 94.69 372 VAL B C 1
ATOM 11180 O O . VAL B 1 372 ? -21.609 4.289 33.938 1 94.69 372 VAL B O 1
ATOM 11183 N N . TYR B 1 373 ? -19.969 3.643 35.281 1 95.12 373 TYR B N 1
ATOM 11184 C CA . TYR B 1 373 ? -20.078 2.244 34.875 1 95.12 373 TYR B CA 1
ATOM 11185 C C . TYR B 1 373 ? -21.312 1.595 35.469 1 95.12 373 TYR B C 1
ATOM 11187 O O . TYR B 1 373 ? -21.922 0.718 34.875 1 95.12 373 TYR B O 1
ATOM 11195 N N . CYS B 1 374 ? -21.688 2.119 36.688 1 94.5 374 CYS B N 1
ATOM 11196 C CA . CYS B 1 374 ? -22.938 1.639 37.25 1 94.5 374 CYS B CA 1
ATOM 11197 C C . CYS B 1 374 ? -24.141 2.148 36.438 1 94.5 374 CYS B C 1
ATOM 11199 O O . CYS B 1 374 ? -25.125 1.43 36.281 1 94.5 374 CYS B O 1
ATOM 11201 N N . SER B 1 375 ? -24.031 3.367 36.062 1 94.44 375 SER B N 1
ATOM 11202 C CA . SER B 1 375 ? -25.078 3.916 35.219 1 94.44 375 SER B CA 1
ATOM 11203 C C . SER B 1 375 ? -25.188 3.15 33.906 1 94.44 375 SER B C 1
ATOM 11205 O O . SER B 1 375 ? -26.297 2.885 33.438 1 94.44 375 SER B O 1
ATOM 11207 N N . ARG B 1 376 ? -24.109 2.811 33.281 1 94.12 376 ARG B N 1
ATOM 11208 C CA . ARG B 1 376 ? -24.109 2.029 32.031 1 94.12 376 ARG B CA 1
ATOM 11209 C C . ARG B 1 376 ? -24.734 0.657 32.281 1 94.12 376 ARG B C 1
ATOM 11211 O O . ARG B 1 376 ? -25.484 0.171 31.422 1 94.12 376 ARG B O 1
ATOM 11218 N N . LEU B 1 377 ? -24.391 0.067 33.438 1 94.5 377 LEU B N 1
ATOM 11219 C CA . LEU B 1 377 ? -24.953 -1.232 33.75 1 94.5 377 LEU B CA 1
ATOM 11220 C C . LEU B 1 377 ? -26.469 -1.141 33.906 1 94.5 377 LEU B C 1
ATOM 11222 O O . LEU B 1 377 ? -27.203 -2.008 33.406 1 94.5 377 LEU B O 1
ATOM 11226 N N . MET B 1 378 ? -26.922 -0.083 34.5 1 94.25 378 MET B N 1
ATOM 11227 C CA . MET B 1 378 ? -28.359 0.103 34.688 1 94.25 378 MET B CA 1
ATOM 11228 C C . MET B 1 378 ? -29.062 0.356 33.344 1 94.25 378 MET B C 1
ATOM 11230 O O . MET B 1 378 ? -30.156 -0.142 33.125 1 94.25 378 MET B O 1
ATOM 11234 N N . VAL B 1 379 ? -28.469 1.11 32.531 1 93.81 379 VAL B N 1
ATOM 11235 C CA . VAL B 1 379 ? -29.062 1.427 31.234 1 93.81 379 VAL B CA 1
ATOM 11236 C C . VAL B 1 379 ? -29.141 0.162 30.375 1 93.81 379 VAL B C 1
ATOM 11238 O O . VAL B 1 379 ? -30.188 -0.118 29.781 1 93.81 379 VAL B O 1
ATOM 11241 N N . TYR B 1 380 ? -28.016 -0.655 30.312 1 93.44 380 TYR B N 1
ATOM 11242 C CA . TYR B 1 380 ? -28.047 -1.887 29.531 1 93.44 380 TYR B CA 1
ATOM 11243 C C . TYR B 1 380 ? -29.031 -2.887 30.109 1 93.44 380 TYR B C 1
ATOM 11245 O O . TYR B 1 380 ? -29.703 -3.615 29.375 1 93.44 380 TYR B O 1
ATOM 11253 N N . ALA B 1 381 ? -29.141 -2.869 31.453 1 92 381 ALA B N 1
ATOM 11254 C CA . ALA B 1 381 ? -30.094 -3.768 32.094 1 92 381 ALA B CA 1
ATOM 11255 C C . ALA B 1 381 ? -31.531 -3.361 31.781 1 92 381 ALA B C 1
ATOM 11257 O O . ALA B 1 381 ? -32.375 -4.215 31.562 1 92 381 ALA B O 1
ATOM 11258 N N . ALA B 1 382 ? -31.766 -2.09 31.734 1 91.19 382 ALA B N 1
ATOM 11259 C CA . ALA B 1 382 ? -33.094 -1.579 31.453 1 91.19 382 ALA B CA 1
ATOM 11260 C C . ALA B 1 382 ? -33.5 -1.8 30 1 91.19 382 ALA B C 1
ATOM 11262 O O . ALA B 1 382 ? -34.656 -2.062 29.688 1 91.19 382 ALA B O 1
ATOM 11263 N N . MET B 1 383 ? -32.594 -1.798 29.125 1 91.5 383 MET B N 1
ATOM 11264 C CA . MET B 1 383 ? -32.875 -1.891 27.703 1 91.5 383 MET B CA 1
ATOM 11265 C C . MET B 1 383 ? -32.75 -3.33 27.219 1 91.5 383 MET B C 1
ATOM 11267 O O . MET B 1 383 ? -33.094 -3.633 26.078 1 91.5 383 MET B O 1
ATOM 11271 N N . THR B 1 384 ? -32.25 -4.234 28.031 1 89.06 384 THR B N 1
ATOM 11272 C CA . THR B 1 384 ? -32 -5.617 27.641 1 89.06 384 THR B CA 1
ATOM 11273 C C . THR B 1 384 ? -33.281 -6.27 27.094 1 89.06 384 THR B C 1
ATOM 11275 O O . THR B 1 384 ? -33.219 -6.98 26.094 1 89.06 384 THR B O 1
ATOM 11278 N N . PRO B 1 385 ? -34.438 -5.996 27.672 1 87.69 385 PRO B N 1
ATOM 11279 C CA . PRO B 1 385 ? -35.625 -6.645 27.125 1 87.69 385 PRO B CA 1
ATOM 11280 C C . PRO B 1 385 ? -35.938 -6.176 25.703 1 87.69 385 PRO B C 1
ATOM 11282 O O . PRO B 1 385 ? -36.5 -6.949 24.906 1 87.69 385 PRO B O 1
ATOM 11285 N N . LEU B 1 386 ? -35.594 -5.082 25.375 1 89.12 386 LEU B N 1
ATOM 11286 C CA . LEU B 1 386 ? -35.812 -4.566 24.031 1 89.12 386 LEU B CA 1
ATOM 11287 C C . LEU B 1 386 ? -34.688 -5.023 23.094 1 89.12 386 LEU B C 1
ATOM 11289 O O . LEU B 1 386 ? -34.938 -5.344 21.922 1 89.12 386 LEU B O 1
ATOM 11293 N N . LEU B 1 387 ? -33.5 -5.055 23.656 1 89.62 387 LEU B N 1
ATOM 11294 C CA . LEU B 1 387 ? -32.344 -5.395 22.859 1 89.62 387 LEU B CA 1
ATOM 11295 C C . LEU B 1 387 ? -32.344 -6.871 22.484 1 89.62 387 LEU B C 1
ATOM 11297 O O . LEU B 1 387 ? -31.75 -7.262 21.469 1 89.62 387 LEU B O 1
ATOM 11301 N N . ARG B 1 388 ? -32.969 -7.66 23.203 1 86.62 388 ARG B N 1
ATOM 11302 C CA . ARG B 1 388 ? -33.031 -9.094 22.953 1 86.62 388 ARG B CA 1
ATOM 11303 C C . ARG B 1 388 ? -33.844 -9.398 21.703 1 86.62 388 ARG B C 1
ATOM 11305 O O . ARG B 1 388 ? -33.594 -10.398 21.016 1 86.62 388 ARG B O 1
ATOM 11312 N N . HIS B 1 389 ? -34.75 -8.461 21.328 1 86.12 389 HIS B N 1
ATOM 11313 C CA . HIS B 1 389 ? -35.656 -8.766 20.234 1 86.12 389 HIS B CA 1
ATOM 11314 C C . HIS B 1 389 ? -35.312 -7.996 18.969 1 86.12 389 HIS B C 1
ATOM 11316 O O . HIS B 1 389 ? -35.844 -8.258 17.906 1 86.12 389 HIS B O 1
ATOM 11322 N N . ILE B 1 390 ? -34.469 -7.203 19.141 1 83.88 390 ILE B N 1
ATOM 11323 C CA . ILE B 1 390 ? -34.094 -6.363 18 1 83.88 390 ILE B CA 1
ATOM 11324 C C . ILE B 1 390 ? -32.719 -6.758 17.469 1 83.88 390 ILE B C 1
ATOM 11326 O O . ILE B 1 390 ? -31.812 -7.055 18.266 1 83.88 390 ILE B O 1
ATOM 11330 N N . GLY B 1 391 ? -32.562 -6.809 16.172 1 75.88 391 GLY B N 1
ATOM 11331 C CA . GLY B 1 391 ? -31.297 -7.09 15.555 1 75.88 391 GLY B CA 1
ATOM 11332 C C . GLY B 1 391 ? -30.844 -8.523 15.742 1 75.88 391 GLY B C 1
ATOM 11333 O O . GLY B 1 391 ? -31.609 -9.461 15.484 1 75.88 391 GLY B O 1
ATOM 11334 N N . TYR B 1 392 ? -29.484 -8.812 16.156 1 74.12 392 TYR B N 1
ATOM 11335 C CA . TYR B 1 392 ? -28.922 -10.141 16.344 1 74.12 392 TYR B CA 1
ATOM 11336 C C . TYR B 1 392 ? -29.297 -10.719 17.703 1 74.12 392 TYR B C 1
ATOM 11338 O O . TYR B 1 392 ? -29.141 -11.922 17.938 1 74.12 392 TYR B O 1
ATOM 11346 N N . GLY B 1 393 ? -30.016 -9.945 18.469 1 79.06 393 GLY B N 1
ATOM 11347 C CA . GLY B 1 393 ? -30.328 -10.375 19.828 1 79.06 393 GLY B CA 1
ATOM 11348 C C . GLY B 1 393 ? -29.125 -10.32 20.75 1 79.06 393 GLY B C 1
ATOM 11349 O O . GLY B 1 393 ? -27.984 -10.352 20.297 1 79.06 393 GLY B O 1
ATOM 11350 N N . MET B 1 394 ? -29.312 -9.969 22 1 84.75 394 MET B N 1
ATOM 11351 C CA . MET B 1 394 ? -28.219 -9.828 22.969 1 84.75 394 MET B CA 1
ATOM 11352 C C . MET B 1 394 ? -28.5 -10.648 24.219 1 84.75 394 MET B C 1
ATOM 11354 O O . MET B 1 394 ? -29.609 -10.633 24.75 1 84.75 394 MET B O 1
ATOM 11358 N N . THR B 1 395 ? -27.531 -11.5 24.562 1 84.75 395 THR B N 1
ATOM 11359 C CA . THR B 1 395 ? -27.594 -12.234 25.828 1 84.75 395 THR B CA 1
ATOM 11360 C C . THR B 1 395 ? -27.047 -11.391 26.969 1 84.75 395 THR B C 1
ATOM 11362 O O . THR B 1 395 ? -26.531 -10.297 26.75 1 84.75 395 THR B O 1
ATOM 11365 N N . TRP B 1 396 ? -27.297 -11.891 28.141 1 86.19 396 TRP B N 1
ATOM 11366 C CA . TRP B 1 396 ? -26.844 -11.141 29.312 1 86.19 396 TRP B CA 1
ATOM 11367 C C . TRP B 1 396 ? -25.312 -11.07 29.344 1 86.19 396 TRP B C 1
ATOM 11369 O O . TRP B 1 396 ? -24.75 -10.102 29.844 1 86.19 396 TRP B O 1
ATOM 11379 N N . GLN B 1 397 ? -24.641 -12 28.781 1 86.81 397 GLN B N 1
ATOM 11380 C CA . GLN B 1 397 ? -23.188 -11.984 28.719 1 86.81 397 GLN B CA 1
ATOM 11381 C C . GLN B 1 397 ? -22.688 -10.891 27.781 1 86.81 397 GLN B C 1
ATOM 11383 O O . GLN B 1 397 ? -21.703 -10.211 28.078 1 86.81 397 GLN B O 1
ATOM 11388 N N . HIS B 1 398 ? -23.531 -10.766 26.734 1 88.19 398 HIS B N 1
ATOM 11389 C CA . HIS B 1 398 ? -23.172 -9.719 25.781 1 88.19 398 HIS B CA 1
ATOM 11390 C C . HIS B 1 398 ? -23.344 -8.328 26.391 1 88.19 398 HIS B C 1
ATOM 11392 O O . HIS B 1 398 ? -22.531 -7.434 26.156 1 88.19 398 HIS B O 1
ATOM 11398 N N . CYS B 1 399 ? -24.312 -8.258 27.188 1 89.94 399 CYS B N 1
ATOM 11399 C CA . CYS B 1 399 ? -24.594 -6.98 27.828 1 89.94 399 CYS B CA 1
ATOM 11400 C C . CYS B 1 399 ? -23.484 -6.617 28.812 1 89.94 399 CYS B C 1
ATOM 11402 O O . CYS B 1 399 ? -23.047 -5.469 28.859 1 89.94 399 CYS B O 1
ATOM 11404 N N . MET B 1 400 ? -23.016 -7.555 29.547 1 90.94 400 MET B N 1
ATOM 11405 C CA . MET B 1 400 ? -21.953 -7.312 30.516 1 90.94 400 MET B CA 1
ATOM 11406 C C . MET B 1 400 ? -20.641 -6.977 29.812 1 90.94 400 MET B C 1
ATOM 11408 O O . MET B 1 400 ? -19.859 -6.164 30.297 1 90.94 400 MET B O 1
ATOM 11412 N N . ALA B 1 401 ? -20.422 -7.629 28.672 1 90.88 401 ALA B N 1
ATOM 11413 C CA . ALA B 1 401 ? -19.234 -7.332 27.891 1 90.88 401 ALA B CA 1
ATOM 11414 C C . ALA B 1 401 ? -19.281 -5.914 27.328 1 90.88 401 ALA B C 1
ATOM 11416 O O . ALA B 1 401 ? -18.25 -5.23 27.266 1 90.88 401 ALA B O 1
ATOM 11417 N N . CYS B 1 402 ? -20.453 -5.473 26.984 1 92.12 402 CYS B N 1
ATOM 11418 C CA . CYS B 1 402 ? -20.609 -4.129 26.438 1 92.12 402 CYS B CA 1
ATOM 11419 C C . CYS B 1 402 ? -20.453 -3.076 27.516 1 92.12 402 CYS B C 1
ATOM 11421 O O . CYS B 1 402 ? -19.938 -1.985 27.266 1 92.12 402 CYS B O 1
ATOM 11423 N N . VAL B 1 403 ? -20.906 -3.396 28.672 1 93.25 403 VAL B N 1
ATOM 11424 C CA . VAL B 1 403 ? -20.766 -2.469 29.797 1 93.25 403 VAL B CA 1
ATOM 11425 C C . VAL B 1 403 ? -19.297 -2.303 30.156 1 93.25 403 VAL B C 1
ATOM 11427 O O . VAL B 1 403 ? -18.812 -1.181 30.312 1 93.25 403 VAL B O 1
ATOM 11430 N N . TRP B 1 404 ? -18.594 -3.375 30.125 1 92.19 404 TRP B N 1
ATOM 11431 C CA . TRP B 1 404 ? -17.188 -3.34 30.516 1 92.19 404 TRP B CA 1
ATOM 11432 C C . TRP B 1 404 ? -16.312 -2.773 29.406 1 92.19 404 TRP B C 1
ATOM 11434 O O . TRP B 1 404 ? -15.273 -2.176 29.656 1 92.19 404 TRP B O 1
ATOM 11444 N N . GLY B 1 405 ? -16.766 -2.953 28.234 1 90.62 405 GLY B N 1
ATOM 11445 C CA . GLY B 1 405 ? -15.984 -2.535 27.078 1 90.62 405 GLY B CA 1
ATOM 11446 C C . GLY B 1 405 ? -16.156 -1.068 26.734 1 90.62 405 GLY B C 1
ATOM 11447 O O . GLY B 1 405 ? -15.523 -0.559 25.812 1 90.62 405 GLY B O 1
ATOM 11448 N N . GLY B 1 406 ? -16.922 -0.318 27.484 1 92.25 406 GLY B N 1
ATOM 11449 C CA . GLY B 1 406 ? -17.141 1.095 27.219 1 92.25 406 GLY B CA 1
ATOM 11450 C C . GLY B 1 406 ? -16 1.976 27.703 1 92.25 406 GLY B C 1
ATOM 11451 O O . GLY B 1 406 ? -16.156 2.738 28.656 1 92.25 406 GLY B O 1
ATOM 11452 N N . LEU B 1 407 ? -14.914 2.004 26.922 1 92.25 407 LEU B N 1
ATOM 11453 C CA . LEU B 1 407 ? -13.773 2.832 27.281 1 92.25 407 LEU B CA 1
ATOM 11454 C C . LEU B 1 407 ? -14.016 4.289 26.906 1 92.25 407 LEU B C 1
ATOM 11456 O O . LEU B 1 407 ? -14.758 4.574 25.969 1 92.25 407 LEU B O 1
ATOM 11460 N N . ARG B 1 408 ? -13.461 5.102 27.641 1 91.44 408 ARG B N 1
ATOM 11461 C CA . ARG B 1 408 ? -13.625 6.523 27.359 1 91.44 408 ARG B CA 1
ATOM 11462 C C . ARG B 1 408 ? -12.516 7.039 26.453 1 91.44 408 ARG B C 1
ATOM 11464 O O . ARG B 1 408 ? -11.477 6.395 26.297 1 91.44 408 ARG B O 1
ATOM 11471 N N . GLY B 1 409 ? -12.812 8.133 25.812 1 86 409 GLY B N 1
ATOM 11472 C CA . GLY B 1 409 ? -11.922 8.516 24.719 1 86 409 GLY B CA 1
ATOM 11473 C C . GLY B 1 409 ? -11.539 9.984 24.766 1 86 409 GLY B C 1
ATOM 11474 O O . GLY B 1 409 ? -11.719 10.648 25.781 1 86 409 GLY B O 1
ATOM 11475 N N . PRO B 1 410 ? -10.945 10.406 23.656 1 87.38 410 PRO B N 1
ATOM 11476 C CA . PRO B 1 410 ? -10.406 11.766 23.531 1 87.38 410 PRO B CA 1
ATOM 11477 C C . PRO B 1 410 ? -11.5 12.828 23.438 1 87.38 410 PRO B C 1
ATOM 11479 O O . PRO B 1 410 ? -11.289 13.969 23.844 1 87.38 410 PRO B O 1
ATOM 11482 N N . LEU B 1 411 ? -12.703 12.484 22.969 1 91.62 411 LEU B N 1
ATOM 11483 C CA . LEU B 1 411 ? -13.758 13.484 22.844 1 91.62 411 LEU B CA 1
ATOM 11484 C C . LEU B 1 411 ? -14.172 14.031 24.203 1 91.62 411 LEU B C 1
ATOM 11486 O O . LEU B 1 411 ? -14.438 15.227 24.344 1 91.62 411 LEU B O 1
ATOM 11490 N N . SER B 1 412 ? -14.211 13.156 25.219 1 93.62 412 SER B N 1
ATOM 11491 C CA . SER B 1 412 ? -14.531 13.594 26.578 1 93.62 412 SER B CA 1
ATOM 11492 C C . SER B 1 412 ? -13.5 14.594 27.094 1 93.62 412 SER B C 1
ATOM 11494 O O . SER B 1 412 ? -13.852 15.578 27.734 1 93.62 412 SER B O 1
ATOM 11496 N N . LEU B 1 413 ? -12.312 14.336 26.781 1 91.19 413 LEU B N 1
ATOM 11497 C CA . LEU B 1 413 ? -11.234 15.211 27.234 1 91.19 413 LEU B CA 1
ATOM 11498 C C . LEU B 1 413 ? -11.289 16.547 26.5 1 91.19 413 LEU B C 1
ATOM 11500 O O . LEU B 1 413 ? -11.086 17.609 27.125 1 91.19 413 LEU B O 1
ATOM 11504 N N . CYS B 1 414 ? -11.625 16.547 25.25 1 90.38 414 CYS B N 1
ATOM 11505 C CA . CYS B 1 414 ? -11.703 17.766 24.469 1 90.38 414 CYS B CA 1
ATOM 11506 C C . CYS B 1 414 ? -12.883 18.625 24.922 1 90.38 414 CYS B C 1
ATOM 11508 O O . CYS B 1 414 ? -12.773 19.859 24.984 1 90.38 414 CYS B O 1
ATOM 11510 N N . LEU B 1 415 ? -13.992 18.016 25.234 1 92.5 415 LEU B N 1
ATOM 11511 C CA . LEU B 1 415 ? -15.156 18.766 25.703 1 92.5 415 LEU B CA 1
ATOM 11512 C C . LEU B 1 415 ? -14.898 19.391 27.062 1 92.5 415 LEU B C 1
ATOM 11514 O O . LEU B 1 415 ? -15.32 20.516 27.328 1 92.5 415 LEU B O 1
ATOM 11518 N N . ALA B 1 416 ? -14.188 18.609 27.891 1 91.88 416 ALA B N 1
ATOM 11519 C CA . ALA B 1 416 ? -13.82 19.156 29.203 1 91.88 416 ALA B CA 1
ATOM 11520 C C . ALA B 1 416 ? -12.875 20.359 29.047 1 91.88 416 ALA B C 1
ATOM 11522 O O . ALA B 1 416 ? -12.953 21.312 29.812 1 91.88 416 ALA B O 1
ATOM 11523 N N . LEU B 1 417 ? -12.055 20.297 28.078 1 88.75 417 LEU B N 1
ATOM 11524 C CA . LEU B 1 417 ? -11.133 21.406 27.812 1 88.75 417 LEU B CA 1
ATOM 11525 C C . LEU B 1 417 ? -11.875 22.625 27.281 1 88.75 417 LEU B C 1
ATOM 11527 O O . LEU B 1 417 ? -11.492 23.766 27.562 1 88.75 417 LEU B O 1
ATOM 11531 N N . ILE B 1 418 ? -12.969 22.406 26.531 1 88.94 418 ILE B N 1
ATOM 11532 C CA . ILE B 1 418 ? -13.781 23.5 26.031 1 88.94 418 ILE B CA 1
ATOM 11533 C C . ILE B 1 418 ? -14.422 24.25 27.203 1 88.94 418 ILE B C 1
ATOM 11535 O O . ILE B 1 418 ? -14.461 25.484 27.219 1 88.94 418 ILE B O 1
ATOM 11539 N N . VAL B 1 419 ? -14.844 23.516 28.203 1 89.62 419 VAL B N 1
ATOM 11540 C CA . VAL B 1 419 ? -15.477 24.109 29.375 1 89.62 419 VAL B CA 1
ATOM 11541 C C . VAL B 1 419 ? -14.438 24.891 30.188 1 89.62 419 VAL B C 1
ATOM 11543 O O . VAL B 1 419 ? -14.727 25.969 30.703 1 89.62 419 VAL B O 1
ATOM 11546 N N . LEU B 1 420 ? -13.297 24.359 30.219 1 86.5 420 LEU B N 1
ATOM 11547 C CA . LEU B 1 420 ? -12.227 25.016 30.953 1 86.5 420 LEU B CA 1
ATOM 11548 C C . LEU B 1 420 ? -11.82 26.328 30.281 1 86.5 420 LEU B C 1
ATOM 11550 O O . LEU B 1 420 ? -11.508 27.297 30.969 1 86.5 420 LEU B O 1
ATOM 11554 N N . GLN B 1 421 ? -11.844 26.391 29.016 1 84.19 421 GLN B N 1
ATOM 11555 C CA . GLN B 1 421 ? -11.375 27.562 28.266 1 84.19 421 GLN B CA 1
ATOM 11556 C C . GLN B 1 421 ? -12.453 28.641 28.219 1 84.19 421 GLN B C 1
ATOM 11558 O O . GLN B 1 421 ? -12.148 29.812 27.953 1 84.19 421 GLN B O 1
ATOM 11563 N N . THR B 1 422 ? -13.703 28.266 28.547 1 83.62 422 THR B N 1
ATOM 11564 C CA . THR B 1 422 ? -14.773 29.25 28.547 1 83.62 422 THR B CA 1
ATOM 11565 C C . THR B 1 422 ? -14.812 30 29.875 1 83.62 422 THR B C 1
ATOM 11567 O O . THR B 1 422 ? -14.977 29.375 30.938 1 83.62 422 THR B O 1
ATOM 11570 N N . PRO B 1 423 ? -14.641 31.297 29.859 1 79.62 423 PRO B N 1
ATOM 11571 C CA . PRO B 1 423 ? -14.508 32.094 31.078 1 79.62 423 PRO B CA 1
ATOM 11572 C C . PRO B 1 423 ? -15.75 32.031 31.969 1 79.62 423 PRO B C 1
ATOM 11574 O O . PRO B 1 423 ? -15.633 32 33.188 1 79.62 423 PRO B O 1
ATOM 11577 N N . MET B 1 424 ? -16.969 31.859 31.453 1 78.38 424 MET B N 1
ATOM 11578 C CA . MET B 1 424 ? -18.188 31.875 32.25 1 78.38 424 MET B CA 1
ATOM 11579 C C . MET B 1 424 ? -18.281 30.641 33.125 1 78.38 424 MET B C 1
ATOM 11581 O O . MET B 1 424 ? -18.906 30.688 34.188 1 78.38 424 MET B O 1
ATOM 11585 N N . VAL B 1 425 ? -17.656 29.578 32.844 1 81.44 425 VAL B N 1
ATOM 11586 C CA . VAL B 1 425 ? -17.75 28.312 33.562 1 81.44 425 VAL B CA 1
ATOM 11587 C C . VAL B 1 425 ? -16.344 27.781 33.844 1 81.44 425 VAL B C 1
ATOM 11589 O O . VAL B 1 425 ? -16.156 26.578 34 1 81.44 425 VAL B O 1
ATOM 11592 N N . SER B 1 426 ? -15.328 28.609 33.969 1 81.5 426 SER B N 1
ATOM 11593 C CA . SER B 1 426 ? -13.938 28.203 34.125 1 81.5 426 SER B CA 1
ATOM 11594 C C . SER B 1 426 ? -13.711 27.5 35.469 1 81.5 426 SER B C 1
ATOM 11596 O O . SER B 1 426 ? -12.906 26.562 35.531 1 81.5 426 SER B O 1
ATOM 11598 N N . ASP B 1 427 ? -14.453 27.953 36.5 1 81.38 427 ASP B N 1
ATOM 11599 C CA . ASP B 1 427 ? -14.281 27.312 37.781 1 81.38 427 ASP B CA 1
ATOM 11600 C C . ASP B 1 427 ? -14.789 25.875 37.75 1 81.38 427 ASP B C 1
ATOM 11602 O O . ASP B 1 427 ? -14.141 24.969 38.312 1 81.38 427 ASP B O 1
ATOM 11606 N N . ALA B 1 428 ? -15.906 25.656 37.125 1 86.88 428 ALA B N 1
ATOM 11607 C CA . ALA B 1 428 ? -16.438 24.312 36.969 1 86.88 428 ALA B CA 1
ATOM 11608 C C . ALA B 1 428 ? -15.555 23.484 36.031 1 86.88 428 ALA B C 1
ATOM 11610 O O . ALA B 1 428 ? -15.477 22.266 36.156 1 86.88 428 ALA B O 1
ATOM 11611 N N . GLY B 1 429 ? -14.914 24.234 35.156 1 88.31 429 GLY B N 1
ATOM 11612 C CA . GLY B 1 429 ? -14.086 23.578 34.156 1 88.31 429 GLY B CA 1
ATOM 11613 C C . GLY B 1 429 ? -12.875 22.891 34.75 1 88.31 429 GLY B C 1
ATOM 11614 O O . GLY B 1 429 ? -12.422 21.859 34.25 1 88.31 429 GLY B O 1
ATOM 11615 N N . GLN B 1 430 ? -12.359 23.406 35.781 1 87.44 430 GLN B N 1
ATOM 11616 C CA . GLN B 1 430 ? -11.211 22.797 36.438 1 87.44 430 GLN B CA 1
ATOM 11617 C C . GLN B 1 430 ? -11.57 21.453 37.062 1 87.44 430 GLN B C 1
ATOM 11619 O O . GLN B 1 430 ? -10.805 20.484 36.969 1 87.44 430 GLN B O 1
ATOM 11624 N N . ILE B 1 431 ? -12.75 21.438 37.562 1 88.88 431 ILE B N 1
ATOM 11625 C CA . ILE B 1 431 ? -13.203 20.172 38.125 1 88.88 431 ILE B CA 1
ATOM 11626 C C . ILE B 1 431 ? -13.555 19.188 37.031 1 88.88 431 ILE B C 1
ATOM 11628 O O . ILE B 1 431 ? -13.281 17.984 37.125 1 88.88 431 ILE B O 1
ATOM 11632 N N . PHE B 1 432 ? -14.148 19.703 35.938 1 91.38 432 PHE B N 1
ATOM 11633 C CA . PHE B 1 432 ? -14.516 18.859 34.812 1 91.38 432 PHE B CA 1
ATOM 11634 C C . PHE B 1 432 ? -13.305 18.109 34.281 1 91.38 432 PHE B C 1
ATOM 11636 O O . PHE B 1 432 ? -13.359 16.891 34.062 1 91.38 432 PHE B O 1
ATOM 11643 N N . ILE B 1 433 ? -12.25 18.828 34.125 1 89.69 433 ILE B N 1
ATOM 11644 C CA . ILE B 1 433 ? -11.094 18.266 33.438 1 89.69 433 ILE B CA 1
ATOM 11645 C C . ILE B 1 433 ? -10.398 17.266 34.344 1 89.69 433 ILE B C 1
ATOM 11647 O O . ILE B 1 433 ? -9.875 16.25 33.875 1 89.69 433 ILE B O 1
ATOM 11651 N N . ILE B 1 434 ? -10.344 17.484 35.656 1 89.75 434 ILE B N 1
ATOM 11652 C CA . ILE B 1 434 ? -9.711 16.562 36.594 1 89.75 434 ILE B CA 1
ATOM 11653 C C . ILE B 1 434 ? -10.508 15.266 36.656 1 89.75 434 ILE B C 1
ATOM 11655 O O . ILE B 1 434 ? -9.938 14.18 36.562 1 89.75 434 ILE B O 1
ATOM 11659 N N . GLN B 1 435 ? -11.766 15.414 36.719 1 91.31 435 GLN B N 1
ATOM 11660 C CA . GLN B 1 435 ? -12.617 14.234 36.844 1 91.31 435 GLN B CA 1
ATOM 11661 C C . GLN B 1 435 ? -12.648 13.438 35.531 1 91.31 435 GLN B C 1
ATOM 11663 O O . GLN B 1 435 ? -12.602 12.203 35.562 1 91.31 435 GLN B O 1
ATOM 11668 N N . THR B 1 436 ? -12.758 14.109 34.438 1 92.38 436 THR B N 1
ATOM 11669 C CA . THR B 1 436 ? -12.836 13.414 33.156 1 92.38 436 THR B CA 1
ATOM 11670 C C . THR B 1 436 ? -11.5 12.758 32.812 1 92.38 436 THR B C 1
ATOM 11672 O O . THR B 1 436 ? -11.469 11.656 32.25 1 92.38 436 THR B O 1
ATOM 11675 N N . ALA B 1 437 ? -10.367 13.477 33.031 1 91 437 ALA B N 1
ATOM 11676 C CA . ALA B 1 437 ? -9.055 12.883 32.812 1 91 437 ALA B CA 1
ATOM 11677 C C . ALA B 1 437 ? -8.844 11.648 33.688 1 91 437 ALA B C 1
ATOM 11679 O O . ALA B 1 437 ? -8.297 10.641 33.219 1 91 437 ALA B O 1
ATOM 11680 N N . GLY B 1 438 ? -9.234 11.766 34.938 1 91 438 GLY B N 1
ATOM 11681 C CA . GLY B 1 438 ? -9.156 10.609 35.844 1 91 438 GLY B CA 1
ATOM 11682 C C . GLY B 1 438 ? -10.016 9.453 35.375 1 91 438 GLY B C 1
ATOM 11683 O O . GLY B 1 438 ? -9.602 8.289 35.438 1 91 438 GLY B O 1
ATOM 11684 N N . LEU B 1 439 ? -11.203 9.781 34.875 1 93.88 439 LEU B N 1
ATOM 11685 C CA . LEU B 1 439 ? -12.109 8.758 34.375 1 93.88 439 LEU B CA 1
ATOM 11686 C C . LEU B 1 439 ? -11.5 8.047 33.156 1 93.88 439 LEU B C 1
ATOM 11688 O O . LEU B 1 439 ? -11.57 6.816 33.062 1 93.88 439 LEU B O 1
ATOM 11692 N N . VAL B 1 440 ? -10.891 8.781 32.25 1 92.44 440 VAL B N 1
ATOM 11693 C CA . VAL B 1 440 ? -10.305 8.211 31.031 1 92.44 440 VAL B CA 1
ATOM 11694 C C . VAL B 1 440 ? -9.109 7.332 31.406 1 92.44 440 VAL B C 1
ATOM 11696 O O . VAL B 1 440 ? -8.969 6.219 30.891 1 92.44 440 VAL B O 1
ATOM 11699 N N . ILE B 1 441 ? -8.273 7.742 32.375 1 90.56 441 ILE B N 1
ATOM 11700 C CA . ILE B 1 441 ? -7.086 6.996 32.781 1 90.56 441 ILE B CA 1
ATOM 11701 C C . ILE B 1 441 ? -7.5 5.703 33.469 1 90.56 441 ILE B C 1
ATOM 11703 O O . ILE B 1 441 ? -6.965 4.633 33.188 1 90.56 441 ILE B O 1
ATOM 11707 N N . LEU B 1 442 ? -8.484 5.816 34.344 1 92.94 442 LEU B N 1
ATOM 11708 C CA . LEU B 1 442 ? -8.922 4.633 35.062 1 92.94 442 LEU B CA 1
ATOM 11709 C C . LEU B 1 442 ? -9.617 3.645 34.125 1 92.94 442 LEU B C 1
ATOM 11711 O O . LEU B 1 442 ? -9.469 2.432 34.281 1 92.94 442 LEU B O 1
ATOM 11715 N N . SER B 1 443 ? -10.406 4.148 33.188 1 93.06 443 SER B N 1
ATOM 11716 C CA . SER B 1 443 ? -11.07 3.273 32.25 1 93.06 443 SER B CA 1
ATOM 11717 C C . SER B 1 443 ? -10.055 2.512 31.391 1 93.06 443 SER B C 1
ATOM 11719 O O . SER B 1 443 ? -10.266 1.34 31.062 1 93.06 443 SER B O 1
ATOM 11721 N N . LEU B 1 444 ? -8.969 3.117 31.016 1 90.31 444 LEU B N 1
ATOM 11722 C CA . LEU B 1 444 ? -7.961 2.48 30.172 1 90.31 444 LEU B CA 1
ATOM 11723 C C . LEU B 1 444 ? -7.094 1.529 30.984 1 90.31 444 LEU B C 1
ATOM 11725 O O . LEU B 1 444 ? -6.699 0.468 30.5 1 90.31 444 LEU B O 1
ATOM 11729 N N . LEU B 1 445 ? -6.848 1.846 32.281 1 90.19 445 LEU B N 1
ATOM 11730 C CA . LEU B 1 445 ? -5.977 1.022 33.094 1 90.19 445 LEU B CA 1
ATOM 11731 C C . LEU B 1 445 ? -6.723 -0.206 33.625 1 90.19 445 LEU B C 1
ATOM 11733 O O . LEU B 1 445 ? -6.152 -1.298 33.688 1 90.19 445 LEU B O 1
ATOM 11737 N N . ILE B 1 446 ? -7.957 -0.009 33.906 1 92.06 446 ILE B N 1
ATOM 11738 C CA . ILE B 1 446 ? -8.695 -1.104 34.531 1 92.06 446 ILE B CA 1
ATOM 11739 C C . ILE B 1 446 ? -9.477 -1.87 33.469 1 92.06 446 ILE B C 1
ATOM 11741 O O . ILE B 1 446 ? -9.281 -3.074 33.281 1 92.06 446 ILE B O 1
ATOM 11745 N N . ASN B 1 447 ? -10.281 -1.202 32.75 1 91.81 447 ASN B N 1
ATOM 11746 C CA . ASN B 1 447 ? -11.195 -1.888 31.828 1 91.81 447 ASN B CA 1
ATOM 11747 C C . ASN B 1 447 ? -10.461 -2.441 30.609 1 91.81 447 ASN B C 1
ATOM 11749 O O . ASN B 1 447 ? -10.734 -3.559 30.172 1 91.81 447 ASN B O 1
ATOM 11753 N N . ALA B 1 448 ? -9.578 -1.718 30.062 1 88.88 448 ALA B N 1
ATOM 11754 C CA . ALA B 1 448 ? -8.883 -2.184 28.859 1 88.88 448 ALA B CA 1
ATOM 11755 C C . ALA B 1 448 ? -7.973 -3.363 29.188 1 88.88 448 ALA B C 1
ATOM 11757 O O . ALA B 1 448 ? -7.867 -4.305 28.391 1 88.88 448 ALA B O 1
ATOM 11758 N N . THR B 1 449 ? -7.312 -3.406 30.359 1 87.06 449 THR B N 1
ATOM 11759 C CA . THR B 1 449 ? -6.383 -4.473 30.719 1 87.06 449 THR B CA 1
ATOM 11760 C C . THR B 1 449 ? -7.141 -5.707 31.203 1 87.06 449 THR B C 1
ATOM 11762 O O . THR B 1 449 ? -6.711 -6.836 30.953 1 87.06 449 THR B O 1
ATOM 11765 N N . SER B 1 450 ? -8.266 -5.484 31.734 1 89.25 450 SER B N 1
ATOM 11766 C CA . SER B 1 450 ? -8.992 -6.613 32.312 1 89.25 450 SER B CA 1
ATOM 11767 C C . SER B 1 450 ? -10.031 -7.16 31.344 1 89.25 450 SER B C 1
ATOM 11769 O O . SER B 1 450 ? -10.711 -8.141 31.641 1 89.25 450 SER B O 1
ATOM 11771 N N . MET B 1 451 ? -10.117 -6.629 30.172 1 88.81 451 MET B N 1
ATOM 11772 C CA . MET B 1 451 ? -11.172 -7.027 29.234 1 88.81 451 MET B CA 1
ATOM 11773 C C . MET B 1 451 ? -11.016 -8.484 28.828 1 88.81 451 MET B C 1
ATOM 11775 O O . MET B 1 451 ? -12 -9.227 28.766 1 88.81 451 MET B O 1
ATOM 11779 N N . THR B 1 452 ? -9.766 -8.945 28.562 1 82.31 452 THR B N 1
ATOM 11780 C CA . THR B 1 452 ? -9.547 -10.32 28.125 1 82.31 452 THR B CA 1
ATOM 11781 C C . THR B 1 452 ? -9.969 -11.305 29.219 1 82.31 452 THR B C 1
ATOM 11783 O O . THR B 1 452 ? -10.539 -12.359 28.906 1 82.31 452 THR B O 1
ATOM 11786 N N . ARG B 1 453 ? -9.797 -11.023 30.578 1 86.5 453 ARG B N 1
ATOM 11787 C CA . ARG B 1 453 ? -10.18 -11.875 31.703 1 86.5 453 ARG B CA 1
ATOM 11788 C C . ARG B 1 453 ? -11.695 -11.898 31.875 1 86.5 453 ARG B C 1
ATOM 11790 O O . ARG B 1 453 ? -12.266 -12.945 32.188 1 86.5 453 ARG B O 1
ATOM 11797 N N . VAL B 1 454 ? -12.227 -10.703 31.547 1 89.62 454 VAL B N 1
ATOM 11798 C CA . VAL B 1 454 ? -13.672 -10.602 31.688 1 89.62 454 VAL B CA 1
ATOM 11799 C C . VAL B 1 454 ? -14.359 -11.422 30.594 1 89.62 454 VAL B C 1
ATOM 11801 O O . VAL B 1 454 ? -15.367 -12.094 30.859 1 89.62 454 VAL B O 1
ATOM 11804 N N . LEU B 1 455 ? -13.883 -11.344 29.453 1 86.12 455 LEU B N 1
ATOM 11805 C CA . LEU B 1 455 ? -14.477 -12.109 28.359 1 86.12 455 LEU B CA 1
ATOM 11806 C C . LEU B 1 455 ? -14.344 -13.609 28.594 1 86.12 455 LEU B C 1
ATOM 11808 O O . LEU B 1 455 ? -15.234 -14.383 28.25 1 86.12 455 LEU B O 1
ATOM 11812 N N . LYS B 1 456 ? -13.227 -14.031 29.266 1 82.5 456 LYS B N 1
ATOM 11813 C CA . LYS B 1 456 ? -13.023 -15.438 29.594 1 82.5 456 LYS B CA 1
ATOM 11814 C C . LYS B 1 456 ? -14.008 -15.891 30.672 1 82.5 456 LYS B C 1
ATOM 11816 O O . LYS B 1 456 ? -14.578 -16.984 30.578 1 82.5 456 LYS B O 1
ATOM 11821 N N . ILE B 1 457 ? -14.242 -15.016 31.609 1 86.75 457 ILE B N 1
ATOM 11822 C CA . ILE B 1 457 ? -15.141 -15.336 32.719 1 86.75 457 ILE B CA 1
ATOM 11823 C C . ILE B 1 457 ? -16.578 -15.43 32.188 1 86.75 457 ILE B C 1
ATOM 11825 O O . ILE B 1 457 ? -17.359 -16.25 32.656 1 86.75 457 ILE B O 1
ATOM 11829 N N . LEU B 1 458 ? -16.844 -14.633 31.188 1 87 458 LEU B N 1
ATOM 11830 C CA . LEU B 1 458 ? -18.188 -14.609 30.625 1 87 458 LEU B CA 1
ATOM 11831 C C . LEU B 1 458 ? -18.359 -15.719 29.594 1 87 458 LEU B C 1
ATOM 11833 O O . LEU B 1 458 ? -19.484 -15.961 29.125 1 87 458 LEU B O 1
ATOM 11837 N N . GLY B 1 459 ? -17.297 -16.453 29.234 1 76.88 459 GLY B N 1
ATOM 11838 C CA . GLY B 1 459 ? -17.375 -17.562 28.297 1 76.88 459 GLY B CA 1
ATOM 11839 C C . GLY B 1 459 ? -17.406 -17.141 26.844 1 76.88 459 GLY B C 1
ATOM 11840 O O . GLY B 1 459 ? -17.875 -17.875 25.984 1 76.88 459 GLY B O 1
ATOM 11841 N N . LEU B 1 460 ? -17.109 -15.945 26.672 1 77.12 460 LEU B N 1
ATOM 11842 C CA . LEU B 1 460 ? -17.156 -15.43 25.312 1 77.12 460 LEU B CA 1
ATOM 11843 C C . LEU B 1 460 ? -15.797 -15.555 24.641 1 77.12 460 LEU B C 1
ATOM 11845 O O . LEU B 1 460 ? -15.68 -15.336 23.438 1 77.12 460 LEU B O 1
ATOM 11849 N N . ALA B 1 461 ? -14.711 -15.891 25.359 1 73.56 461 ALA B N 1
ATOM 11850 C CA . ALA B 1 461 ? -13.352 -15.953 24.828 1 73.56 461 ALA B CA 1
ATOM 11851 C C . ALA B 1 461 ? -13.047 -17.344 24.266 1 73.56 461 ALA B C 1
ATOM 11853 O O . ALA B 1 461 ? -12.078 -17.516 23.516 1 73.56 461 ALA B O 1
ATOM 11854 N N . GLU B 1 462 ? -13.883 -18.297 24.531 1 68 462 GLU B N 1
ATOM 11855 C CA . GLU B 1 462 ? -13.539 -19.656 24.141 1 68 462 GLU B CA 1
ATOM 11856 C C . GLU B 1 462 ? -13.695 -19.844 22.625 1 68 462 GLU B C 1
ATOM 11858 O O . GLU B 1 462 ? -14.648 -19.359 22.031 1 68 462 GLU B O 1
ATOM 11863 N N . ILE B 1 463 ? -12.609 -20.297 22.094 1 69.12 463 ILE B N 1
ATOM 11864 C CA . ILE B 1 463 ? -12.602 -20.641 20.672 1 69.12 463 ILE B CA 1
ATOM 11865 C C . ILE B 1 463 ? -13.344 -21.953 20.438 1 69.12 463 ILE B C 1
ATOM 11867 O O . ILE B 1 463 ? -13.234 -22.875 21.25 1 69.12 463 ILE B O 1
ATOM 11871 N N . SER B 1 464 ? -14.164 -21.953 19.531 1 66.75 464 SER B N 1
ATOM 11872 C CA . SER B 1 464 ? -14.938 -23.156 19.203 1 66.75 464 SER B CA 1
ATOM 11873 C C . SER B 1 464 ? -14.023 -24.328 18.891 1 66.75 464 SER B C 1
ATOM 11875 O O . SER B 1 464 ? -12.898 -24.141 18.438 1 66.75 464 SER B O 1
ATOM 11877 N N . LEU B 1 465 ? -14.367 -25.5 19.312 1 64.06 465 LEU B N 1
ATOM 11878 C CA . LEU B 1 465 ? -13.617 -26.719 19.016 1 64.06 465 LEU B CA 1
ATOM 11879 C C . LEU B 1 465 ? -13.398 -26.875 17.516 1 64.06 465 LEU B C 1
ATOM 11881 O O . LEU B 1 465 ? -12.352 -27.359 17.094 1 64.06 465 LEU B O 1
ATOM 11885 N N . ALA B 1 466 ? -14.398 -26.375 16.812 1 63.09 466 ALA B N 1
ATOM 11886 C CA . ALA B 1 466 ? -14.289 -26.484 15.352 1 63.09 466 ALA B CA 1
ATOM 11887 C C . ALA B 1 466 ? -13.172 -25.578 14.82 1 63.09 466 ALA B C 1
ATOM 11889 O O . ALA B 1 466 ? -12.445 -25.969 13.898 1 63.09 466 ALA B O 1
ATOM 11890 N N . LYS B 1 467 ? -13.047 -24.469 15.406 1 71.19 467 LYS B N 1
ATOM 11891 C CA . LYS B 1 467 ? -11.992 -23.547 14.977 1 71.19 467 LYS B CA 1
ATOM 11892 C C . LYS B 1 467 ? -10.609 -24.078 15.359 1 71.19 467 LYS B C 1
ATOM 11894 O O . LYS B 1 467 ? -9.648 -23.922 14.609 1 71.19 467 LYS B O 1
ATOM 11899 N N . LYS B 1 468 ? -10.555 -24.703 16.516 1 73 468 LYS B N 1
ATOM 11900 C CA . LYS B 1 468 ? -9.297 -25.297 16.938 1 73 468 LYS B CA 1
ATOM 11901 C C . LYS B 1 468 ? -8.906 -26.469 16.047 1 73 468 LYS B C 1
ATOM 11903 O O . LYS B 1 468 ? -7.73 -26.625 15.688 1 73 468 LYS B O 1
ATOM 11908 N N . ALA B 1 469 ? -9.859 -27.219 15.688 1 70.44 469 ALA B N 1
ATOM 11909 C CA . ALA B 1 469 ? -9.602 -28.359 14.82 1 70.44 469 ALA B CA 1
ATOM 11910 C C . ALA B 1 469 ? -9.156 -27.906 13.43 1 70.44 469 ALA B C 1
ATOM 11912 O O . ALA B 1 469 ? -8.266 -28.5 12.828 1 70.44 469 ALA B O 1
ATOM 11913 N N . ASN B 1 470 ? -9.812 -26.859 12.984 1 74.31 470 ASN B N 1
ATOM 11914 C CA . ASN B 1 470 ? -9.438 -26.328 11.68 1 74.31 470 ASN B CA 1
ATOM 11915 C C . ASN B 1 470 ? -8.008 -25.781 11.688 1 74.31 470 ASN B C 1
ATOM 11917 O O . ASN B 1 470 ? -7.258 -26 10.734 1 74.31 470 ASN B O 1
ATOM 11921 N N . MET B 1 471 ? -7.676 -25.141 12.727 1 79.44 471 MET B N 1
ATOM 11922 C CA . MET B 1 471 ? -6.324 -24.594 12.828 1 79.44 471 MET B CA 1
ATOM 11923 C C . MET B 1 471 ? -5.297 -25.719 12.922 1 79.44 471 MET B C 1
ATOM 11925 O O . MET B 1 471 ? -4.215 -25.625 12.344 1 79.44 471 MET B O 1
ATOM 11929 N N . THR B 1 472 ? -5.566 -26.734 13.578 1 78.12 472 THR B N 1
ATOM 11930 C CA . THR B 1 472 ? -4.66 -27.875 13.688 1 78.12 472 THR B CA 1
ATOM 11931 C C . THR B 1 472 ? -4.457 -28.531 12.328 1 78.12 472 THR B C 1
ATOM 11933 O O . THR B 1 472 ? -3.338 -28.922 11.977 1 78.12 472 THR B O 1
ATOM 11936 N N . ASN B 1 473 ? -5.578 -28.562 11.57 1 76.62 473 ASN B N 1
ATOM 11937 C CA . ASN B 1 473 ? -5.469 -29.125 10.227 1 76.62 473 ASN B CA 1
ATOM 11938 C C . ASN B 1 473 ? -4.613 -28.25 9.32 1 76.62 473 ASN B C 1
ATOM 11940 O O . ASN B 1 473 ? -3.863 -28.75 8.484 1 76.62 473 ASN B O 1
ATOM 11944 N N . CYS B 1 474 ? -4.797 -26.984 9.469 1 83.62 474 CYS B N 1
ATOM 11945 C CA . CYS B 1 474 ? -4.004 -26.062 8.664 1 83.62 474 CYS B CA 1
ATOM 11946 C C . CYS B 1 474 ? -2.529 -26.141 9.039 1 83.62 474 CYS B C 1
ATOM 11948 O O . CYS B 1 474 ? -1.656 -26.109 8.172 1 83.62 474 CYS B O 1
ATOM 11950 N N . VAL B 1 475 ? -2.258 -26.297 10.359 1 86.75 475 VAL B N 1
ATOM 11951 C CA . VAL B 1 475 ? -0.876 -26.391 10.82 1 86.75 475 VAL B CA 1
ATOM 11952 C C . VAL B 1 475 ? -0.26 -27.703 10.344 1 86.75 475 VAL B C 1
ATOM 11954 O O . VAL B 1 475 ? 0.906 -27.734 9.938 1 86.75 475 VAL B O 1
ATOM 11957 N N . LYS B 1 476 ? -1.01 -28.703 10.336 1 82.62 476 LYS B N 1
ATOM 11958 C CA . LYS B 1 476 ? -0.523 -29.984 9.844 1 82.62 476 LYS B CA 1
ATOM 11959 C C . LYS B 1 476 ? -0.2 -29.922 8.352 1 82.62 476 LYS B C 1
ATOM 11961 O O . LYS B 1 476 ? 0.807 -30.469 7.906 1 82.62 476 LYS B O 1
ATOM 11966 N N . ARG B 1 477 ? -1 -29.25 7.68 1 83.94 477 ARG B N 1
ATOM 11967 C CA . ARG B 1 477 ? -0.759 -29.094 6.25 1 83.94 477 ARG B CA 1
ATOM 11968 C C . ARG B 1 477 ? 0.508 -28.297 5.996 1 83.94 477 ARG B C 1
ATOM 11970 O O . ARG B 1 477 ? 1.287 -28.609 5.098 1 83.94 477 ARG B O 1
ATOM 11977 N N . ILE B 1 478 ? 0.667 -27.328 6.738 1 89.44 478 ILE B N 1
ATOM 11978 C CA . ILE B 1 478 ? 1.849 -26.484 6.574 1 89.44 478 ILE B CA 1
ATOM 11979 C C . ILE B 1 478 ? 3.1 -27.281 6.949 1 89.44 478 ILE B C 1
ATOM 11981 O O . ILE B 1 478 ? 4.145 -27.141 6.309 1 89.44 478 ILE B O 1
ATOM 11985 N N . MET B 1 479 ? 2.945 -28.125 7.949 1 88.69 479 MET B N 1
ATOM 11986 C CA . MET B 1 479 ? 4.082 -28.938 8.359 1 88.69 479 MET B CA 1
ATOM 11987 C C . MET B 1 479 ? 4.395 -30 7.309 1 88.69 479 MET B C 1
ATOM 11989 O O . MET B 1 479 ? 5.559 -30.344 7.094 1 88.69 479 MET B O 1
ATOM 11993 N N . MET B 1 480 ? 3.371 -30.406 6.609 1 85.75 480 MET B N 1
ATOM 11994 C CA . MET B 1 480 ? 3.594 -31.359 5.52 1 85.75 480 MET B CA 1
ATOM 11995 C C . MET B 1 480 ? 4.297 -30.672 4.348 1 85.75 480 MET B C 1
ATOM 11997 O O . MET B 1 480 ? 5.164 -31.281 3.709 1 85.75 480 MET B O 1
ATOM 12001 N N . THR B 1 481 ? 3.883 -29.531 4.129 1 89.06 481 THR B N 1
ATOM 12002 C CA . THR B 1 481 ? 4.555 -28.781 3.076 1 89.06 481 THR B CA 1
ATOM 12003 C C . THR B 1 481 ? 6.008 -28.516 3.447 1 89.06 481 THR B C 1
ATOM 12005 O O . THR B 1 481 ? 6.891 -28.531 2.586 1 89.06 481 THR B O 1
ATOM 12008 N N . ARG B 1 482 ? 6.227 -28.188 4.738 1 90.88 482 ARG B N 1
ATOM 12009 C CA . ARG B 1 482 ? 7.59 -28 5.223 1 90.88 482 ARG B CA 1
ATOM 12010 C C . ARG B 1 482 ? 8.445 -29.234 4.969 1 90.88 482 ARG B C 1
ATOM 12012 O O . ARG B 1 482 ? 9.562 -29.125 4.465 1 90.88 482 ARG B O 1
ATOM 12019 N N . ASP B 1 483 ? 7.883 -30.359 5.238 1 87.12 483 ASP B N 1
ATOM 12020 C CA . ASP B 1 483 ? 8.633 -31.609 5.074 1 87.12 483 ASP B CA 1
ATOM 12021 C C . ASP B 1 483 ? 8.883 -31.906 3.598 1 87.12 483 ASP B C 1
ATOM 12023 O O . ASP B 1 483 ? 9.961 -32.375 3.232 1 87.12 483 ASP B O 1
ATOM 12027 N N . ARG B 1 484 ? 7.941 -31.547 2.768 1 85.38 484 ARG B N 1
ATOM 12028 C CA . ARG B 1 484 ? 8.125 -31.719 1.33 1 85.38 484 ARG B CA 1
ATOM 12029 C C . ARG B 1 484 ? 9.195 -30.766 0.794 1 85.38 484 ARG B C 1
ATOM 12031 O O . ARG B 1 484 ? 9.984 -31.156 -0.075 1 85.38 484 ARG B O 1
ATOM 12038 N N . CYS B 1 485 ? 9.141 -29.609 1.312 1 88.38 485 CYS B N 1
ATOM 12039 C CA . CYS B 1 485 ? 10.141 -28.641 0.873 1 88.38 485 CYS B CA 1
ATOM 12040 C C . CYS B 1 485 ? 11.539 -29.047 1.305 1 88.38 485 CYS B C 1
ATOM 12042 O O . CYS B 1 485 ? 12.492 -28.953 0.526 1 88.38 485 CYS B O 1
ATOM 12044 N N . ILE B 1 486 ? 11.664 -29.547 2.529 1 88.31 486 ILE B N 1
ATOM 12045 C CA . ILE B 1 486 ? 12.953 -30 3.043 1 88.31 486 ILE B CA 1
ATOM 12046 C C . ILE B 1 486 ? 13.469 -31.172 2.213 1 88.31 486 ILE B C 1
ATOM 12048 O O . ILE B 1 486 ? 14.648 -31.234 1.868 1 88.31 486 ILE B O 1
ATOM 12052 N N . SER B 1 487 ? 12.492 -31.969 1.813 1 83.62 487 SER B N 1
ATOM 12053 C CA . SER B 1 487 ? 12.875 -33.125 0.99 1 83.62 487 SER B CA 1
ATOM 12054 C C . SER B 1 487 ? 13.336 -32.656 -0.396 1 83.62 487 SER B C 1
ATOM 12056 O O . SER B 1 487 ? 14.266 -33.25 -0.961 1 83.62 487 SER B O 1
ATOM 12058 N N . MET B 1 488 ? 12.727 -31.625 -0.841 1 82.81 488 MET B N 1
ATOM 12059 C CA . MET B 1 488 ? 13.094 -31.094 -2.152 1 82.81 488 MET B CA 1
ATOM 12060 C C . MET B 1 488 ? 14.438 -30.391 -2.096 1 82.81 488 MET B C 1
ATOM 12062 O O . MET B 1 488 ? 15.242 -30.484 -3.025 1 82.81 488 MET B O 1
ATOM 12066 N N . LEU B 1 489 ? 14.703 -29.719 -1.024 1 86.44 489 LEU B N 1
ATOM 12067 C CA . LEU B 1 489 ? 15.938 -28.953 -0.9 1 86.44 489 LEU B CA 1
ATOM 12068 C C . LEU B 1 489 ? 17.125 -29.875 -0.656 1 86.44 489 LEU B C 1
ATOM 12070 O O . LEU B 1 489 ? 18.266 -29.516 -0.956 1 86.44 489 LEU B O 1
ATOM 12074 N N . LYS B 1 490 ? 16.828 -30.984 -0.098 1 83.44 490 LYS B N 1
ATOM 12075 C CA . LYS B 1 490 ? 17.891 -31.969 0.094 1 83.44 490 LYS B CA 1
ATOM 12076 C C . LYS B 1 490 ? 18.422 -32.469 -1.244 1 83.44 490 LYS B C 1
ATOM 12078 O O . LYS B 1 490 ? 19.562 -32.969 -1.328 1 83.44 490 LYS B O 1
ATOM 12083 N N . MET B 1 491 ? 17.547 -32.25 -2.289 1 77.5 491 MET B N 1
ATOM 12084 C CA . MET B 1 491 ? 17.938 -32.719 -3.617 1 77.5 491 MET B CA 1
ATOM 12085 C C . MET B 1 491 ? 18.703 -31.641 -4.375 1 77.5 491 MET B C 1
ATOM 12087 O O . MET B 1 491 ? 19.297 -31.906 -5.422 1 77.5 491 MET B O 1
ATOM 12091 N N . ASP B 1 492 ? 18.703 -30.469 -3.783 1 78.31 492 ASP B N 1
ATOM 12092 C CA . ASP B 1 492 ? 19.422 -29.375 -4.43 1 78.31 492 ASP B CA 1
ATOM 12093 C C . ASP B 1 492 ? 20.938 -29.609 -4.367 1 78.31 492 ASP B C 1
ATOM 12095 O O . ASP B 1 492 ? 21.469 -30.016 -3.336 1 78.31 492 ASP B O 1
ATOM 12099 N N . LYS B 1 493 ? 21.641 -29.312 -5.434 1 77.56 493 LYS B N 1
ATOM 12100 C CA . LYS B 1 493 ? 23.062 -29.594 -5.602 1 77.56 493 LYS B CA 1
ATOM 12101 C C . LYS B 1 493 ? 23.891 -28.812 -4.598 1 77.56 493 LYS B C 1
ATOM 12103 O O . LYS B 1 493 ? 24.938 -29.281 -4.137 1 77.56 493 LYS B O 1
ATOM 12108 N N . PHE B 1 494 ? 23.359 -27.703 -4.215 1 80.69 494 PHE B N 1
ATOM 12109 C CA . PHE B 1 494 ? 24.188 -26.859 -3.355 1 80.69 494 PHE B CA 1
ATOM 12110 C C . PHE B 1 494 ? 23.812 -27.062 -1.891 1 80.69 494 PHE B C 1
ATOM 12112 O O . PHE B 1 494 ? 24.656 -26.938 -1.007 1 80.69 494 PHE B O 1
ATOM 12119 N N . LEU B 1 495 ? 22.594 -27.453 -1.614 1 84.31 495 LEU B N 1
ATOM 12120 C CA . LEU B 1 495 ? 22.109 -27.438 -0.236 1 84.31 495 LEU B CA 1
ATOM 12121 C C . LEU B 1 495 ? 22.109 -28.844 0.357 1 84.31 495 LEU B C 1
ATOM 12123 O O . LEU B 1 495 ? 21.719 -29.031 1.509 1 84.31 495 LEU B O 1
ATOM 12127 N N . ALA B 1 496 ? 22.609 -29.766 -0.317 1 79.81 496 ALA B N 1
ATOM 12128 C CA . ALA B 1 496 ? 22.516 -31.172 0.086 1 79.81 496 ALA B CA 1
ATOM 12129 C C . ALA B 1 496 ? 23.188 -31.406 1.431 1 79.81 496 ALA B C 1
ATOM 12131 O O . ALA B 1 496 ? 22.766 -32.281 2.201 1 79.81 496 ALA B O 1
ATOM 12132 N N . ASP B 1 497 ? 24.266 -30.672 1.802 1 80.69 497 ASP B N 1
ATOM 12133 C CA . ASP B 1 497 ? 25.016 -30.938 3.033 1 80.69 497 ASP B CA 1
ATOM 12134 C C . ASP B 1 497 ? 24.641 -29.922 4.117 1 80.69 497 ASP B C 1
ATOM 12136 O O . ASP B 1 497 ? 25.406 -29.719 5.066 1 80.69 497 ASP B O 1
ATOM 12140 N N . ALA B 1 498 ? 23.5 -29.312 4.023 1 86 498 ALA B N 1
ATOM 12141 C CA . ALA B 1 498 ? 23.062 -28.391 5.062 1 86 498 ALA B CA 1
ATOM 12142 C C . ALA B 1 498 ? 22.719 -29.125 6.352 1 86 498 ALA B C 1
ATOM 12144 O O . ALA B 1 498 ? 22.609 -30.359 6.355 1 86 498 ALA B O 1
ATOM 12145 N N . ASN B 1 499 ? 22.828 -28.453 7.461 1 86 499 ASN B N 1
ATOM 12146 C CA . ASN B 1 499 ? 22.391 -29.047 8.719 1 86 499 ASN B CA 1
ATOM 12147 C C . ASN B 1 499 ? 20.875 -29.078 8.828 1 86 499 ASN B C 1
ATOM 12149 O O . ASN B 1 499 ? 20.266 -28.125 9.305 1 86 499 ASN B O 1
ATOM 12153 N N . TRP B 1 500 ? 20.344 -30.172 8.477 1 86.88 500 TRP B N 1
ATOM 12154 C CA . TRP B 1 500 ? 18.891 -30.312 8.32 1 86.88 500 TRP B CA 1
ATOM 12155 C C . TRP B 1 500 ? 18.203 -30.391 9.68 1 86.88 500 TRP B C 1
ATOM 12157 O O . TRP B 1 500 ? 17.016 -30.062 9.797 1 86.88 500 TRP B O 1
ATOM 12167 N N . ASP B 1 501 ? 18.906 -30.781 10.773 1 86.31 501 ASP B N 1
ATOM 12168 C CA . ASP B 1 501 ? 18.312 -30.781 12.109 1 86.31 501 ASP B CA 1
ATOM 12169 C C . ASP B 1 501 ? 18.016 -29.344 12.578 1 86.31 501 ASP B C 1
ATOM 12171 O O . ASP B 1 501 ? 16.969 -29.094 13.172 1 86.31 501 ASP B O 1
ATOM 12175 N N . LEU B 1 502 ? 18.969 -28.609 12.227 1 87.31 502 LEU B N 1
ATOM 12176 C CA . LEU B 1 502 ? 18.781 -27.203 12.609 1 87.31 502 LEU B CA 1
ATOM 12177 C C . LEU B 1 502 ? 17.703 -26.547 11.75 1 87.31 502 LEU B C 1
ATOM 12179 O O . LEU B 1 502 ? 16.984 -25.656 12.219 1 87.31 502 LEU B O 1
ATOM 12183 N N . VAL B 1 503 ? 17.641 -26.953 10.477 1 89.81 503 VAL B N 1
ATOM 12184 C CA . VAL B 1 503 ? 16.609 -26.438 9.594 1 89.81 503 VAL B CA 1
ATOM 12185 C C . VAL B 1 503 ? 15.234 -26.844 10.125 1 89.81 503 VAL B C 1
ATOM 12187 O O . VAL B 1 503 ? 14.305 -26.031 10.148 1 89.81 503 VAL B O 1
ATOM 12190 N N . GLN B 1 504 ? 15.164 -28.094 10.594 1 88 504 GLN B N 1
ATOM 12191 C CA . GLN B 1 504 ? 13.891 -28.578 11.117 1 88 504 GLN B CA 1
ATOM 12192 C C . GLN B 1 504 ? 13.523 -27.844 12.414 1 88 504 GLN B C 1
ATOM 12194 O O . GLN B 1 504 ? 12.367 -27.484 12.617 1 88 504 GLN B O 1
ATOM 12199 N N . GLU B 1 505 ? 14.5 -27.594 13.18 1 87.31 505 GLU B N 1
ATOM 12200 C CA . GLU B 1 505 ? 14.25 -26.891 14.438 1 87.31 505 GLU B CA 1
ATOM 12201 C C . GLU B 1 505 ? 13.883 -25.438 14.18 1 87.31 505 GLU B C 1
ATOM 12203 O O . GLU B 1 505 ? 13.031 -24.875 14.867 1 87.31 505 GLU B O 1
ATOM 12208 N N . GLY B 1 506 ? 14.492 -24.875 13.219 1 86.69 506 GLY B N 1
ATOM 12209 C CA . GLY B 1 506 ? 14.25 -23.484 12.906 1 86.69 506 GLY B CA 1
ATOM 12210 C C . GLY B 1 506 ? 12.938 -23.25 12.195 1 86.69 506 GLY B C 1
ATOM 12211 O O . GLY B 1 506 ? 12.43 -22.125 12.172 1 86.69 506 GLY B O 1
ATOM 12212 N N . THR B 1 507 ? 12.305 -24.312 11.633 1 89.88 507 THR B N 1
ATOM 12213 C CA . THR B 1 507 ? 11.078 -24.141 10.852 1 89.88 507 THR B CA 1
ATOM 12214 C C . THR B 1 507 ? 9.883 -24.719 11.586 1 89.88 507 THR B C 1
ATOM 12216 O O . THR B 1 507 ? 8.766 -24.719 11.062 1 89.88 507 THR B O 1
ATOM 12219 N N . THR B 1 508 ? 10.086 -25.203 12.781 1 88.31 508 THR B N 1
ATOM 12220 C CA . THR B 1 508 ? 8.969 -25.734 13.547 1 88.31 508 THR B CA 1
ATOM 12221 C C . THR B 1 508 ? 8.188 -24.609 14.227 1 88.31 508 THR B C 1
ATOM 12223 O O . THR B 1 508 ? 8.773 -23.781 14.922 1 88.31 508 THR B O 1
ATOM 12226 N N . ILE B 1 509 ? 6.906 -24.531 13.93 1 85.88 509 ILE B N 1
ATOM 12227 C CA . ILE B 1 509 ? 6.062 -23.469 14.453 1 85.88 509 ILE B CA 1
ATOM 12228 C C . ILE B 1 509 ? 5.219 -24 15.609 1 85.88 509 ILE B C 1
ATOM 12230 O O . ILE B 1 509 ? 4.805 -25.156 15.602 1 85.88 509 ILE B O 1
ATOM 12234 N N . LYS B 1 510 ? 5.082 -23.203 16.531 1 78.88 510 LYS B N 1
ATOM 12235 C CA . LYS B 1 510 ? 4.176 -23.516 17.641 1 78.88 510 LYS B CA 1
ATOM 12236 C C . LYS B 1 510 ? 2.723 -23.266 17.234 1 78.88 510 LYS B C 1
ATOM 12238 O O . LYS B 1 510 ? 2.436 -22.375 16.453 1 78.88 510 LYS B O 1
ATOM 12243 N N . HIS B 1 511 ? 1.875 -24.141 17.625 1 78.75 511 HIS B N 1
ATOM 12244 C CA . HIS B 1 511 ? 0.452 -23.953 17.359 1 78.75 511 HIS B CA 1
ATOM 12245 C C . HIS B 1 511 ? -0.029 -22.609 17.875 1 78.75 511 HIS B C 1
ATOM 12247 O O . HIS B 1 511 ? 0.236 -22.234 19.016 1 78.75 511 HIS B O 1
ATOM 12253 N N . PRO B 1 512 ? -0.618 -21.828 17.078 1 77.81 512 PRO B N 1
ATOM 12254 C CA . PRO B 1 512 ? -1.017 -20.469 17.453 1 77.81 512 PRO B CA 1
ATOM 12255 C C . PRO B 1 512 ? -1.987 -20.438 18.625 1 77.81 512 PRO B C 1
ATOM 12257 O O . PRO B 1 512 ? -2.008 -19.469 19.391 1 77.81 512 PRO B O 1
ATOM 12260 N N . TYR B 1 513 ? -2.83 -21.516 18.859 1 71.69 513 TYR B N 1
ATOM 12261 C CA . TYR B 1 513 ? -3.781 -21.547 19.969 1 71.69 513 TYR B CA 1
ATOM 12262 C C . TYR B 1 513 ? -3.246 -22.391 21.125 1 71.69 513 TYR B C 1
ATOM 12264 O O . TYR B 1 513 ? -4.016 -22.859 21.969 1 71.69 513 TYR B O 1
ATOM 12272 N N . GLN B 1 514 ? -1.923 -22.641 21.109 1 65.5 514 GLN B N 1
ATOM 12273 C CA . GLN B 1 514 ? -1.349 -23.531 22.125 1 65.5 514 GLN B CA 1
ATOM 12274 C C . GLN B 1 514 ? -1.639 -23.016 23.531 1 65.5 514 GLN B C 1
ATOM 12276 O O . GLN B 1 514 ? -1.936 -23.812 24.422 1 65.5 514 GLN B O 1
ATOM 12281 N N . LEU B 1 515 ? -1.523 -21.75 23.719 1 55.88 515 LEU B N 1
ATOM 12282 C CA . LEU B 1 515 ? -1.731 -21.203 25.062 1 55.88 515 LEU B CA 1
ATOM 12283 C C . LEU B 1 515 ? -3.16 -21.453 25.531 1 55.88 515 LEU B C 1
ATOM 12285 O O . LEU B 1 515 ? -3.396 -21.688 26.719 1 55.88 515 LEU B O 1
ATOM 12289 N N . GLN B 1 516 ? -4.031 -21.391 24.656 1 57.94 516 GLN B N 1
ATOM 12290 C CA . GLN B 1 516 ? -5.426 -21.594 25.031 1 57.94 516 GLN B CA 1
ATOM 12291 C C . GLN B 1 516 ? -5.746 -23.078 25.172 1 57.94 516 GLN B C 1
ATOM 12293 O O . GLN B 1 516 ? -6.672 -23.469 25.891 1 57.94 516 GLN B O 1
ATOM 12298 N N . MET B 1 517 ? -4.82 -23.844 24.578 1 55.03 517 MET B N 1
ATOM 12299 C CA . MET B 1 517 ? -5.027 -25.297 24.609 1 55.03 517 MET B CA 1
ATOM 12300 C C . MET B 1 517 ? -4.379 -25.906 25.844 1 55.03 517 MET B C 1
ATOM 12302 O O . MET B 1 517 ? -4.859 -26.906 26.375 1 55.03 517 MET B O 1
ATOM 12306 N N . SER B 1 518 ? -3.084 -25.344 26.328 1 51.19 518 SER B N 1
ATOM 12307 C CA . SER B 1 518 ? -2.293 -25.969 27.391 1 51.19 518 SER B CA 1
ATOM 12308 C C . SER B 1 518 ? -3.02 -25.906 28.719 1 51.19 518 SER B C 1
ATOM 12310 O O . SER B 1 518 ? -2.498 -26.375 29.734 1 51.19 518 SER B O 1
ATOM 12312 N N . GLY B 1 519 ? -3.871 -25.141 29.25 1 41.75 519 GLY B N 1
ATOM 12313 C CA . GLY B 1 519 ? -4.262 -25.547 30.594 1 41.75 519 GLY B CA 1
ATOM 12314 C C . GLY B 1 519 ? -4.391 -27.047 30.75 1 41.75 519 GLY B C 1
ATOM 12315 O O . GLY B 1 519 ? -4.719 -27.531 31.828 1 41.75 519 GLY B O 1
ATOM 12316 N N . ARG B 1 520 ? -4.961 -27.859 29.938 1 39.16 520 ARG B N 1
ATOM 12317 C CA . ARG B 1 520 ? -5.031 -29.281 30.25 1 39.16 520 ARG B CA 1
ATOM 12318 C C . ARG B 1 520 ? -3.672 -29.953 30.062 1 39.16 520 ARG B C 1
ATOM 12320 O O . ARG B 1 520 ? -2.803 -29.422 29.359 1 39.16 520 ARG B O 1
ATOM 12327 N N . ASP B 1 521 ? -3.387 -31.234 30.75 1 34.31 521 ASP B N 1
ATOM 12328 C CA . ASP B 1 521 ? -2.26 -32.156 30.969 1 34.31 521 ASP B CA 1
ATOM 12329 C C . ASP B 1 521 ? -1.385 -32.219 29.719 1 34.31 521 ASP B C 1
ATOM 12331 O O . ASP B 1 521 ? -1.89 -32.188 28.594 1 34.31 521 ASP B O 1
ATOM 12335 N N . GLU B 1 522 ? 0.059 -31.984 29.703 1 36.84 522 GLU B N 1
ATOM 12336 C CA . GLU B 1 522 ? 1.278 -32.188 28.922 1 36.84 522 GLU B CA 1
ATOM 12337 C C . GLU B 1 522 ? 1.109 -33.344 27.953 1 36.84 522 GLU B C 1
ATOM 12339 O O . GLU B 1 522 ? 1.924 -33.531 27.031 1 36.84 522 GLU B O 1
ATOM 12344 N N . ASP B 1 523 ? 0.724 -34.688 28.469 1 32.5 523 ASP B N 1
ATOM 12345 C CA . ASP B 1 523 ? 1.027 -36 27.969 1 32.5 523 ASP B CA 1
ATOM 12346 C C . ASP B 1 523 ? 0.522 -36.188 26.547 1 32.5 523 ASP B C 1
ATOM 12348 O O . ASP B 1 523 ? 0.853 -37.188 25.891 1 32.5 523 ASP B O 1
ATOM 12352 N N . SER B 1 524 ? -0.853 -36.094 26.297 1 31.88 524 SER B N 1
ATOM 12353 C CA . SER B 1 524 ? -1.312 -36.844 25.141 1 31.88 524 SER B CA 1
ATOM 12354 C C . SER B 1 524 ? -0.848 -36.219 23.828 1 31.88 524 SER B C 1
ATOM 12356 O O . SER B 1 524 ? -1.152 -35.062 23.547 1 31.88 524 SER B O 1
ATOM 12358 N N . GLU B 1 525 ? 0.285 -36.375 23.391 1 34.78 525 GLU B N 1
ATOM 12359 C CA . GLU B 1 525 ? 0.787 -36.281 22.016 1 34.78 525 GLU B CA 1
ATOM 12360 C C . GLU B 1 525 ? -0.358 -36.25 21.016 1 34.78 525 GLU B C 1
ATOM 12362 O O . GLU B 1 525 ? -0.132 -36.094 19.812 1 34.78 525 GLU B O 1
ATOM 12367 N N . ASP B 1 526 ? -1.391 -37.344 21.172 1 34 526 ASP B N 1
ATOM 12368 C CA . ASP B 1 526 ? -2.225 -37.969 20.141 1 34 526 ASP B CA 1
ATOM 12369 C C . ASP B 1 526 ? -3.018 -36.906 19.375 1 34 526 ASP B C 1
ATOM 12371 O O . ASP B 1 526 ? -3.205 -35.781 19.859 1 34 526 ASP B O 1
ATOM 12375 N N . ASP B 1 527 ? -3.795 -37.469 18.156 1 36.22 527 ASP B N 1
ATOM 12376 C CA . ASP B 1 527 ? -4.785 -37.469 17.078 1 36.22 527 ASP B CA 1
ATOM 12377 C C . ASP B 1 527 ? -6.121 -36.906 17.562 1 36.22 527 ASP B C 1
ATOM 12379 O O . ASP B 1 527 ? -7.137 -37.031 16.875 1 36.22 527 ASP B O 1
ATOM 12383 N N . THR B 1 528 ? -6.344 -36.812 18.781 1 35.91 528 THR B N 1
ATOM 12384 C CA . THR B 1 528 ? -7.668 -36.625 19.359 1 35.91 528 THR B CA 1
ATOM 12385 C C . THR B 1 528 ? -8.273 -35.312 18.906 1 35.91 528 THR B C 1
ATOM 12387 O O . THR B 1 528 ? -9.43 -35 19.219 1 35.91 528 THR B O 1
ATOM 12390 N N . TYR B 1 529 ? -7.48 -34.438 18.594 1 38.75 529 TYR B N 1
ATOM 12391 C CA . TYR B 1 529 ? -8.07 -33.094 18.547 1 38.75 529 TYR B CA 1
ATOM 12392 C C . TYR B 1 529 ? -9.086 -33 17.406 1 38.75 529 TYR B C 1
ATOM 12394 O O . TYR B 1 529 ? -9.602 -31.922 17.141 1 38.75 529 TYR B O 1
ATOM 12402 N N . MET B 1 530 ? -9.023 -33.938 16.547 1 40.03 530 MET B N 1
ATOM 12403 C CA . MET B 1 530 ? -9.977 -33.75 15.445 1 40.03 530 MET B CA 1
ATOM 12404 C C . MET B 1 530 ? -11.406 -33.938 15.938 1 40.03 530 MET B C 1
ATOM 12406 O O . MET B 1 530 ? -12.32 -34.156 15.141 1 40.03 530 MET B O 1
ATOM 12410 N N . GLY B 1 531 ? -11.656 -33.469 17.234 1 43 531 GLY B N 1
ATOM 12411 C CA . GLY B 1 531 ? -13.008 -33.5 17.766 1 43 531 GLY B CA 1
ATOM 12412 C C . GLY B 1 531 ? -13.492 -34.906 18.078 1 43 531 GLY B C 1
ATOM 12413 O O . GLY B 1 531 ? -14.633 -35.094 18.5 1 43 531 GLY B O 1
ATOM 12414 N N . TYR B 1 532 ? -12.977 -35.969 17.531 1 44.44 532 TYR B N 1
ATOM 12415 C CA . TYR B 1 532 ? -13.539 -37.281 17.75 1 44.44 532 TYR B CA 1
ATOM 12416 C C . TYR B 1 532 ? -13.031 -37.906 19.047 1 44.44 532 TYR B C 1
ATOM 12418 O O . TYR B 1 532 ? -11.844 -37.75 19.375 1 44.44 532 TYR B O 1
ATOM 12426 N N . HIS B 1 533 ? -13.789 -37.844 20.062 1 47.03 533 HIS B N 1
ATOM 12427 C CA . HIS B 1 533 ? -13.477 -38.688 21.219 1 47.03 533 HIS B CA 1
ATOM 12428 C C . HIS B 1 533 ? -13.195 -40.125 20.797 1 47.03 533 HIS B C 1
ATOM 12430 O O . HIS B 1 533 ? -13.961 -40.719 20.016 1 47.03 533 HIS B O 1
ATOM 12436 N N . TYR B 1 534 ? -12 -40.5 20.75 1 46.69 534 TYR B N 1
ATOM 12437 C CA . TYR B 1 534 ? -11.703 -41.875 20.438 1 46.69 534 TYR B CA 1
ATOM 12438 C C . TYR B 1 534 ? -11.93 -42.781 21.641 1 46.69 534 TYR B C 1
ATOM 12440 O O . TYR B 1 534 ? -11.625 -42.375 22.781 1 46.69 534 TYR B O 1
ATOM 12448 N N . THR B 1 535 ? -12.977 -43.594 21.719 1 52.66 535 THR B N 1
ATOM 12449 C CA . THR B 1 535 ? -13.102 -44.625 22.75 1 52.66 535 THR B CA 1
ATOM 12450 C C . THR B 1 535 ? -12.305 -45.875 22.344 1 52.66 535 THR B C 1
ATOM 12452 O O . THR B 1 535 ? -12.219 -46.219 21.172 1 52.66 535 THR B O 1
ATOM 12455 N N . THR B 1 536 ? -11.375 -46.188 23.078 1 52.59 536 THR B N 1
ATOM 12456 C CA . THR B 1 536 ? -10.594 -47.406 22.844 1 52.59 536 THR B CA 1
ATOM 12457 C C . THR B 1 536 ? -11.484 -48.656 22.922 1 52.59 536 THR B C 1
ATOM 12459 O O . THR B 1 536 ? -12.242 -48.812 23.875 1 52.59 536 THR B O 1
ATOM 12462 N N . CYS B 1 537 ? -11.75 -49.281 21.875 1 53.62 537 CYS B N 1
ATOM 12463 C CA . CYS B 1 537 ? -12.469 -50.531 21.875 1 53.62 537 CYS B CA 1
ATOM 12464 C C . CYS B 1 537 ? -11.883 -51.5 22.906 1 53.62 537 CYS B C 1
ATOM 12466 O O . CYS B 1 537 ? -10.672 -51.688 22.953 1 53.62 537 CYS B O 1
ATOM 12468 N N . PRO B 1 538 ? -12.57 -51.781 23.922 1 56.94 538 PRO B N 1
ATOM 12469 C CA . PRO B 1 538 ? -12.023 -52.719 24.922 1 56.94 538 PRO B CA 1
ATOM 12470 C C . PRO B 1 538 ? -11.445 -53.969 24.297 1 56.94 538 PRO B C 1
ATOM 12472 O O . PRO B 1 538 ? -10.508 -54.562 24.844 1 56.94 538 PRO B O 1
ATOM 12475 N N . ASP B 1 539 ? -11.984 -54.438 23.172 1 57.53 539 ASP B N 1
ATOM 12476 C CA . ASP B 1 539 ? -11.539 -55.719 22.625 1 57.53 539 ASP B CA 1
ATOM 12477 C C . ASP B 1 539 ? -10.312 -55.531 21.734 1 57.53 539 ASP B C 1
ATOM 12479 O O . ASP B 1 539 ? -9.344 -56.281 21.844 1 57.53 539 ASP B O 1
ATOM 12483 N N . CYS B 1 540 ? -10.305 -54.719 20.781 1 54.59 540 CYS B N 1
ATOM 12484 C CA . CYS B 1 540 ? -9.203 -54.625 19.828 1 54.59 540 CYS B CA 1
ATOM 12485 C C . CYS B 1 540 ? -8.344 -53.375 20.109 1 54.59 540 CYS B C 1
ATOM 12487 O O . CYS B 1 540 ? -7.301 -53.188 19.484 1 54.59 540 CYS B O 1
ATOM 12489 N N . GLU B 1 541 ? -8.375 -52.75 21.141 1 55.72 541 GLU B N 1
ATOM 12490 C CA . GLU B 1 541 ? -7.602 -51.625 21.672 1 55.72 541 GLU B CA 1
ATOM 12491 C C . GLU B 1 541 ? -7.434 -50.531 20.609 1 55.72 541 GLU B C 1
ATOM 12493 O O . GLU B 1 541 ? -6.539 -49.688 20.719 1 55.72 541 GLU B O 1
ATOM 12498 N N . ARG B 1 542 ? -8.141 -50.812 19.594 1 54.75 542 ARG B N 1
ATOM 12499 C CA . ARG B 1 542 ? -8.055 -49.781 18.562 1 54.75 542 ARG B CA 1
ATOM 12500 C C . ARG B 1 542 ? -8.914 -48.562 18.938 1 54.75 542 ARG B C 1
ATOM 12502 O O . ARG B 1 542 ? -9.961 -48.719 19.562 1 54.75 542 ARG B O 1
ATOM 12509 N N . GLU B 1 543 ? -8.469 -47.406 18.797 1 51.91 543 GLU B N 1
ATOM 12510 C CA . GLU B 1 543 ? -9.172 -46.156 19.047 1 51.91 543 GLU B CA 1
ATOM 12511 C C . GLU B 1 543 ? -10.219 -45.875 17.984 1 51.91 543 GLU B C 1
ATOM 12513 O O . GLU B 1 543 ? -9.906 -45.844 16.797 1 51.91 543 GLU B O 1
ATOM 12518 N N . ILE B 1 544 ? -11.445 -46.281 18.266 1 53.34 544 ILE B N 1
ATOM 12519 C CA . ILE B 1 544 ? -12.555 -46 17.359 1 53.34 544 ILE B CA 1
ATOM 12520 C C . ILE B 1 544 ? -13.094 -44.594 17.609 1 53.34 544 ILE B C 1
ATOM 12522 O O . ILE B 1 544 ? -13.312 -44.188 18.75 1 53.34 544 ILE B O 1
ATOM 12526 N N . PRO B 1 545 ? -13.086 -43.719 16.625 1 54.22 545 PRO B N 1
ATOM 12527 C CA . PRO B 1 545 ? -13.625 -42.375 16.812 1 54.22 545 PRO B CA 1
ATOM 12528 C C . PRO B 1 545 ? -15.07 -42.375 17.312 1 54.22 545 PRO B C 1
ATOM 12530 O O . PRO B 1 545 ? -15.891 -43.156 16.828 1 54.22 545 PRO B O 1
ATOM 12533 N N . ASN B 1 546 ? -15.398 -41.969 18.469 1 56.59 546 ASN B N 1
ATOM 12534 C CA . ASN B 1 546 ? -16.75 -41.906 19.016 1 56.59 546 ASN B CA 1
ATOM 12535 C C . ASN B 1 546 ? -17.688 -41.094 18.125 1 56.59 546 ASN B C 1
ATOM 12537 O O . ASN B 1 546 ? -17.266 -40.094 17.516 1 56.59 546 ASN B O 1
ATOM 12541 N N . GLU B 1 547 ? -18.781 -41.781 17.734 1 59.47 547 GLU B N 1
ATOM 12542 C CA . GLU B 1 547 ? -19.844 -41.094 17.016 1 59.47 547 GLU B CA 1
ATOM 12543 C C . GLU B 1 547 ? -20.266 -39.812 17.75 1 59.47 547 GLU B C 1
ATOM 12545 O O . GLU B 1 547 ? -20.469 -39.844 18.969 1 59.47 547 GLU B O 1
ATOM 12550 N N . PRO B 1 548 ? -20.188 -38.75 17.203 1 66.56 548 PRO B N 1
ATOM 12551 C CA . PRO B 1 548 ? -20.547 -37.469 17.859 1 66.56 548 PRO B CA 1
ATOM 12552 C C . PRO B 1 548 ? -21.984 -37.469 18.375 1 66.56 548 PRO B C 1
ATOM 12554 O O . PRO B 1 548 ? -22.844 -38.188 17.828 1 66.56 548 PRO B O 1
ATOM 12557 N N . THR B 1 549 ? -22.297 -37.062 19.609 1 70.06 549 THR B N 1
ATOM 12558 C CA . THR B 1 549 ? -23.641 -36.875 20.141 1 70.06 549 THR B CA 1
ATOM 12559 C C . THR B 1 549 ? -24.484 -36.031 19.219 1 70.06 549 THR B C 1
ATOM 12561 O O . THR B 1 549 ? -23.953 -35.406 18.297 1 70.06 549 THR B O 1
ATOM 12564 N N . LYS B 1 550 ? -25.812 -36.156 19.297 1 76.19 550 LYS B N 1
ATOM 12565 C CA . LYS B 1 550 ? -26.734 -35.406 18.484 1 76.19 550 LYS B CA 1
ATOM 12566 C C . LYS B 1 550 ? -26.438 -33.906 18.594 1 76.19 550 LYS B C 1
ATOM 12568 O O . LYS B 1 550 ? -26.5 -33.188 17.594 1 76.19 550 LYS B O 1
ATOM 12573 N N . LYS B 1 551 ? -26.109 -33.531 19.812 1 76.12 551 LYS B N 1
ATOM 12574 C CA . LYS B 1 551 ? -25.797 -32.125 20 1 76.12 551 LYS B CA 1
ATOM 12575 C C . LYS B 1 551 ? -24.484 -31.734 19.328 1 76.12 551 LYS B C 1
ATOM 12577 O O . LYS B 1 551 ? -24.391 -30.672 18.719 1 76.12 551 LYS B O 1
ATOM 12582 N N . GLU B 1 552 ? -23.609 -32.719 19.5 1 71.25 552 GLU B N 1
ATOM 12583 C CA . GLU B 1 552 ? -22.312 -32.469 18.859 1 71.25 552 GLU B CA 1
ATOM 12584 C C . GLU B 1 552 ? -22.438 -32.469 17.328 1 71.25 552 GLU B C 1
ATOM 12586 O O . GLU B 1 552 ? -21.797 -31.688 16.641 1 71.25 552 GLU B O 1
ATOM 12591 N N . PHE B 1 553 ? -23.359 -33.312 16.922 1 77.31 553 PHE B N 1
ATOM 12592 C CA . PHE B 1 553 ? -23.578 -33.375 15.492 1 77.31 553 PHE B CA 1
ATOM 12593 C C . PHE B 1 553 ? -24.219 -32.125 14.969 1 77.31 553 PHE B C 1
ATOM 12595 O O . PHE B 1 553 ? -23.859 -31.625 13.883 1 77.31 553 PHE B O 1
ATOM 12602 N N . ALA B 1 554 ? -25.094 -31.625 15.703 1 79.31 554 ALA B N 1
ATOM 12603 C CA . ALA B 1 554 ? -25.75 -30.391 15.297 1 79.31 554 ALA B CA 1
ATOM 12604 C C . ALA B 1 554 ? -24.766 -29.234 15.289 1 79.31 554 ALA B C 1
ATOM 12606 O O . ALA B 1 554 ? -24.828 -28.359 14.414 1 79.31 554 ALA B O 1
ATOM 12607 N N . GLU B 1 555 ? -23.953 -29.312 16.25 1 73.44 555 GLU B N 1
ATOM 12608 C CA . GLU B 1 555 ? -22.953 -28.266 16.328 1 73.44 555 GLU B CA 1
ATOM 12609 C C . GLU B 1 555 ? -21.938 -28.391 15.195 1 73.44 555 GLU B C 1
ATOM 12611 O O . GLU B 1 555 ? -21.469 -27.375 14.648 1 73.44 555 GLU B O 1
ATOM 12616 N N . MET B 1 556 ? -21.594 -29.594 14.914 1 75.31 556 MET B N 1
ATOM 12617 C CA . MET B 1 556 ? -20.672 -29.828 13.812 1 75.31 556 MET B CA 1
ATOM 12618 C C . MET B 1 556 ? -21.281 -29.406 12.484 1 75.31 556 MET B C 1
ATOM 12620 O O . MET B 1 556 ? -20.594 -28.906 11.602 1 75.31 556 MET B O 1
ATOM 12624 N N . THR B 1 557 ? -22.562 -29.672 12.383 1 82.5 557 THR B N 1
ATOM 12625 C CA . THR B 1 557 ? -23.25 -29.297 11.156 1 82.5 557 THR B CA 1
ATOM 12626 C C . THR B 1 557 ? -23.312 -27.781 11.008 1 82.5 557 THR B C 1
ATOM 12628 O O . THR B 1 557 ? -23.141 -27.25 9.906 1 82.5 557 THR B O 1
ATOM 12631 N N . ARG B 1 558 ? -23.531 -27.203 12.062 1 81.81 558 ARG B N 1
ATOM 12632 C CA . ARG B 1 558 ? -23.594 -25.75 12.031 1 81.81 558 ARG B CA 1
ATOM 12633 C C . ARG B 1 558 ? -22.234 -25.156 11.672 1 81.81 558 ARG B C 1
ATOM 12635 O O . ARG B 1 558 ? -22.172 -24.188 10.906 1 81.81 558 ARG B O 1
ATOM 12642 N N . GLU B 1 559 ? -21.297 -25.734 12.188 1 75.31 559 GLU B N 1
ATOM 12643 C CA . GLU B 1 559 ? -19.953 -25.25 11.883 1 75.31 559 GLU B CA 1
ATOM 12644 C C . GLU B 1 559 ? -19.594 -25.531 10.422 1 75.31 559 GLU B C 1
ATOM 12646 O O . GLU B 1 559 ? -18.891 -24.719 9.789 1 75.31 559 GLU B O 1
ATOM 12651 N N . ALA B 1 560 ? -19.922 -26.609 9.984 1 80.5 560 ALA B N 1
ATOM 12652 C CA . ALA B 1 560 ? -19.656 -26.953 8.586 1 80.5 560 ALA B CA 1
ATOM 12653 C C . ALA B 1 560 ? -20.375 -25.984 7.645 1 80.5 560 ALA B C 1
ATOM 12655 O O . ALA B 1 560 ? -19.812 -25.578 6.621 1 80.5 560 ALA B O 1
ATOM 12656 N N . ASN B 1 561 ? -21.547 -25.672 8.055 1 86 561 ASN B N 1
ATOM 12657 C CA . ASN B 1 561 ? -22.297 -24.719 7.246 1 86 561 ASN B CA 1
ATOM 12658 C C . ASN B 1 561 ? -21.609 -23.359 7.227 1 86 561 ASN B C 1
ATOM 12660 O O . ASN B 1 561 ? -21.578 -22.688 6.191 1 86 561 ASN B O 1
ATOM 12664 N N . GLN B 1 562 ? -21.109 -23.031 8.32 1 80.31 562 GLN B N 1
ATOM 12665 C CA . GLN B 1 562 ? -20.422 -21.75 8.398 1 80.31 562 GLN B CA 1
ATOM 12666 C C . GLN B 1 562 ? -19.141 -21.75 7.566 1 80.31 562 GLN B C 1
ATOM 12668 O O . GLN B 1 562 ? -18.781 -20.75 6.953 1 80.31 562 GLN B O 1
ATOM 12673 N N . ARG B 1 563 ? -18.531 -22.828 7.516 1 79.62 563 ARG B N 1
ATOM 12674 C CA . ARG B 1 563 ? -17.312 -22.938 6.719 1 79.62 563 ARG B CA 1
ATOM 12675 C C . ARG B 1 563 ? -17.625 -22.891 5.227 1 79.62 563 ARG B C 1
ATOM 12677 O O . ARG B 1 563 ? -16.859 -22.312 4.445 1 79.62 563 ARG B O 1
ATOM 12684 N N . VAL B 1 564 ? -18.656 -23.5 4.934 1 87.38 564 VAL B N 1
ATOM 12685 C CA . VAL B 1 564 ? -19.078 -23.484 3.533 1 87.38 564 VAL B CA 1
ATOM 12686 C C . VAL B 1 564 ? -19.406 -22.062 3.104 1 87.38 564 VAL B C 1
ATOM 12688 O O . VAL B 1 564 ? -19.047 -21.641 2.004 1 87.38 564 VAL B O 1
ATOM 12691 N N . LEU B 1 565 ? -20.047 -21.391 3.975 1 88.06 565 LEU B N 1
ATOM 12692 C CA . LEU B 1 565 ? -20.422 -20.016 3.656 1 88.06 565 LEU B CA 1
ATOM 12693 C C . LEU B 1 565 ? -19.188 -19.125 3.549 1 88.06 565 LEU B C 1
ATOM 12695 O O . LEU B 1 565 ? -19.125 -18.25 2.688 1 88.06 565 LEU B O 1
ATOM 12699 N N . LYS B 1 566 ? -18.25 -19.375 4.332 1 81.75 566 LYS B N 1
ATOM 12700 C CA . LYS B 1 566 ? -17 -18.625 4.246 1 81.75 566 LYS B CA 1
ATOM 12701 C C . LYS B 1 566 ? -16.266 -18.953 2.953 1 81.75 566 LYS B C 1
ATOM 12703 O O . LYS B 1 566 ? -15.68 -18.062 2.324 1 81.75 566 LYS B O 1
ATOM 12708 N N . ALA B 1 567 ? -16.266 -20.172 2.604 1 85.44 567 ALA B N 1
ATOM 12709 C CA . ALA B 1 567 ? -15.633 -20.594 1.357 1 85.44 567 ALA B CA 1
ATOM 12710 C C . ALA B 1 567 ? -16.328 -19.984 0.149 1 85.44 567 ALA B C 1
ATOM 12712 O O . ALA B 1 567 ? -15.688 -19.641 -0.844 1 85.44 567 ALA B O 1
ATOM 12713 N N . MET B 1 568 ? -17.609 -19.859 0.283 1 90.19 568 MET B N 1
ATOM 12714 C CA . MET B 1 568 ? -18.359 -19.25 -0.807 1 90.19 568 MET B CA 1
ATOM 12715 C C . MET B 1 568 ? -18.016 -17.766 -0.936 1 90.19 568 MET B C 1
ATOM 12717 O O . MET B 1 568 ? -17.844 -17.25 -2.045 1 90.19 568 MET B O 1
ATOM 12721 N N . LYS B 1 569 ? -17.906 -17.125 0.115 1 86.81 569 LYS B N 1
ATOM 12722 C CA . LYS B 1 569 ? -17.547 -15.703 0.113 1 86.81 569 LYS B CA 1
ATOM 12723 C C . LYS B 1 569 ? -16.188 -15.477 -0.543 1 86.81 569 LYS B C 1
ATOM 12725 O O . LYS B 1 569 ? -16.031 -14.562 -1.35 1 86.81 569 LYS B O 1
ATOM 12730 N N . ILE B 1 570 ? -15.234 -16.297 -0.282 1 83.06 570 ILE B N 1
ATOM 12731 C CA . ILE B 1 570 ? -13.891 -16.188 -0.84 1 83.06 570 ILE B CA 1
ATOM 12732 C C . ILE B 1 570 ? -13.93 -16.484 -2.338 1 83.06 570 ILE B C 1
ATOM 12734 O O . ILE B 1 570 ? -13.25 -15.828 -3.125 1 83.06 570 ILE B O 1
ATOM 12738 N N . SER B 1 571 ? -14.727 -17.453 -2.646 1 88.88 571 SER B N 1
ATOM 12739 C CA . SER B 1 571 ? -14.852 -17.781 -4.062 1 88.88 571 SER B CA 1
ATOM 12740 C C . SER B 1 571 ? -15.469 -16.625 -4.848 1 88.88 571 SER B C 1
ATOM 12742 O O . SER B 1 571 ? -15.055 -16.344 -5.973 1 88.88 571 SER B O 1
ATOM 12744 N N . PHE B 1 572 ? -16.453 -16 -4.23 1 91.06 572 PHE B N 1
ATOM 12745 C CA . PHE B 1 572 ? -17.094 -14.883 -4.91 1 91.06 572 PHE B CA 1
ATOM 12746 C C . PHE B 1 572 ? -16.109 -13.742 -5.117 1 91.06 572 PHE B C 1
ATOM 12748 O O . PHE B 1 572 ? -16.062 -13.141 -6.195 1 91.06 572 PHE B O 1
ATOM 12755 N N . TRP B 1 573 ? -15.297 -13.5 -4.262 1 84.25 573 TRP B N 1
ATOM 12756 C CA . TRP B 1 573 ? -14.297 -12.445 -4.391 1 84.25 573 TRP B CA 1
ATOM 12757 C C . TRP B 1 573 ? -13.234 -12.82 -5.422 1 84.25 573 TRP B C 1
ATOM 12759 O O . TRP B 1 573 ? -12.766 -11.969 -6.18 1 84.25 573 TRP B O 1
ATOM 12769 N N . ARG B 1 574 ? -12.875 -14 -5.402 1 83.56 574 ARG B N 1
ATOM 12770 C CA . ARG B 1 574 ? -11.906 -14.477 -6.383 1 83.56 574 ARG B CA 1
ATOM 12771 C C . ARG B 1 574 ? -12.445 -14.336 -7.801 1 83.56 574 ARG B C 1
ATOM 12773 O O . ARG B 1 574 ? -11.703 -13.977 -8.719 1 83.56 574 ARG B O 1
ATOM 12780 N N . GLN B 1 575 ? -13.703 -14.625 -7.891 1 89.25 575 GLN B N 1
ATOM 12781 C CA . GLN B 1 575 ? -14.344 -14.469 -9.195 1 89.25 575 GLN B CA 1
ATOM 12782 C C . GLN B 1 575 ? -14.312 -13.008 -9.648 1 89.25 575 GLN B C 1
ATOM 12784 O O . GLN B 1 575 ? -14.086 -12.727 -10.828 1 89.25 575 GLN B O 1
ATOM 12789 N N . TYR B 1 576 ? -14.508 -12.195 -8.75 1 86.81 576 TYR B N 1
ATOM 12790 C CA . TYR B 1 576 ? -14.484 -10.773 -9.07 1 86.81 576 TYR B CA 1
ATOM 12791 C C . TYR B 1 576 ? -13.086 -10.336 -9.484 1 86.81 576 TYR B C 1
ATOM 12793 O O . TYR B 1 576 ? -12.922 -9.602 -10.461 1 86.81 576 TYR B O 1
ATOM 12801 N N . GLU B 1 577 ? -12.102 -10.844 -8.82 1 79.12 577 GLU B N 1
ATOM 12802 C CA . GLU B 1 577 ? -10.719 -10.477 -9.109 1 79.12 577 GLU B CA 1
ATOM 12803 C C . GLU B 1 577 ? -10.289 -10.984 -10.477 1 79.12 577 GLU B C 1
ATOM 12805 O O . GLU B 1 577 ? -9.477 -10.344 -11.156 1 79.12 577 GLU B O 1
ATOM 12810 N N . HIS B 1 578 ? -10.906 -12.062 -10.836 1 80.31 578 HIS B N 1
ATOM 12811 C CA . HIS B 1 578 ? -10.555 -12.633 -12.133 1 80.31 578 HIS B CA 1
ATOM 12812 C C . HIS B 1 578 ? -11.477 -12.125 -13.234 1 80.31 578 HIS B C 1
ATOM 12814 O O . HIS B 1 578 ? -11.359 -12.531 -14.391 1 80.31 578 HIS B O 1
ATOM 12820 N N . GLY B 1 579 ? -12.438 -11.266 -12.883 1 81.44 579 GLY B N 1
ATOM 12821 C CA . GLY B 1 579 ? -13.289 -10.625 -13.867 1 81.44 579 GLY B CA 1
ATOM 12822 C C . GLY B 1 579 ? -14.453 -11.5 -14.305 1 81.44 579 GLY B C 1
ATOM 12823 O O . GLY B 1 579 ? -15.023 -11.289 -15.375 1 81.44 579 GLY B O 1
ATOM 12824 N N . LYS B 1 580 ? -14.82 -12.461 -13.477 1 88.25 580 LYS B N 1
ATOM 12825 C CA . LYS B 1 580 ? -15.906 -13.367 -13.844 1 88.25 580 LYS B CA 1
ATOM 12826 C C . LYS B 1 580 ? -17.25 -12.836 -13.367 1 88.25 580 LYS B C 1
ATOM 12828 O O . LYS B 1 580 ? -18.312 -13.312 -13.797 1 88.25 580 LYS B O 1
ATOM 12833 N N . ILE B 1 581 ? -17.25 -11.93 -12.453 1 88.75 581 ILE B N 1
ATOM 12834 C CA . ILE B 1 581 ? -18.469 -11.336 -11.938 1 88.75 581 ILE B CA 1
ATOM 12835 C C . ILE B 1 581 ? -18.312 -9.82 -11.82 1 88.75 581 ILE B C 1
ATOM 12837 O O . ILE B 1 581 ? -17.188 -9.32 -11.688 1 88.75 581 ILE B O 1
ATOM 12841 N N . SER B 1 582 ? -19.422 -9.156 -12.031 1 83.88 582 SER B N 1
ATOM 12842 C CA . SER B 1 582 ? -19.406 -7.703 -11.945 1 83.88 582 SER B CA 1
ATOM 12843 C C . SER B 1 582 ? -19.266 -7.23 -10.5 1 83.88 582 SER B C 1
ATOM 12845 O O . SER B 1 582 ? -19.406 -8.023 -9.57 1 83.88 582 SER B O 1
ATOM 12847 N N . LYS B 1 583 ? -18.953 -6.004 -10.367 1 79.44 583 LYS B N 1
ATOM 12848 C CA . LYS B 1 583 ? -18.766 -5.387 -9.055 1 79.44 583 LYS B CA 1
ATOM 12849 C C . LYS B 1 583 ? -20.047 -5.453 -8.234 1 79.44 583 LYS B C 1
ATOM 12851 O O . LYS B 1 583 ? -20.016 -5.773 -7.043 1 79.44 583 LYS B O 1
ATOM 12856 N N . ASP B 1 584 ? -21.141 -5.18 -8.82 1 80.62 584 ASP B N 1
ATOM 12857 C CA . ASP B 1 584 ? -22.406 -5.207 -8.102 1 80.62 584 ASP B CA 1
ATOM 12858 C C . ASP B 1 584 ? -22.859 -6.641 -7.828 1 80.62 584 ASP B C 1
ATOM 12860 O O . ASP B 1 584 ? -23.516 -6.902 -6.824 1 80.62 584 ASP B O 1
ATOM 12864 N N . GLY B 1 585 ? -22.422 -7.508 -8.695 1 87.88 585 GLY B N 1
ATOM 12865 C CA . GLY B 1 585 ? -22.766 -8.906 -8.5 1 87.88 585 GLY B CA 1
ATOM 12866 C C . GLY B 1 585 ? -22.109 -9.523 -7.281 1 87.88 585 GLY B C 1
ATOM 12867 O O . GLY B 1 585 ? -22.766 -10.211 -6.496 1 87.88 585 GLY B O 1
ATOM 12868 N N . VAL B 1 586 ? -20.859 -9.211 -7.109 1 88.5 586 VAL B N 1
ATOM 12869 C CA . VAL B 1 586 ? -20.125 -9.789 -5.977 1 88.5 586 VAL B CA 1
ATOM 12870 C C . VAL B 1 586 ? -20.688 -9.219 -4.672 1 88.5 586 VAL B C 1
ATOM 12872 O O . VAL B 1 586 ? -20.781 -9.93 -3.67 1 88.5 586 VAL B O 1
ATOM 12875 N N . ARG B 1 587 ? -21.125 -7.98 -4.695 1 84.62 587 ARG B N 1
ATOM 12876 C CA . ARG B 1 587 ? -21.656 -7.352 -3.494 1 84.62 587 ARG B CA 1
ATOM 12877 C C . ARG B 1 587 ? -22.969 -8.023 -3.064 1 84.62 587 ARG B C 1
ATOM 12879 O O . ARG B 1 587 ? -23.172 -8.273 -1.877 1 84.62 587 ARG B O 1
ATOM 12886 N N . VAL B 1 588 ? -23.766 -8.297 -3.992 1 87.88 588 VAL B N 1
ATOM 12887 C CA . VAL B 1 588 ? -25.047 -8.914 -3.695 1 87.88 588 VAL B CA 1
ATOM 12888 C C . VAL B 1 588 ? -24.828 -10.336 -3.18 1 87.88 588 VAL B C 1
ATOM 12890 O O . VAL B 1 588 ? -25.484 -10.766 -2.229 1 87.88 588 VAL B O 1
ATOM 12893 N N . LEU B 1 589 ? -23.906 -10.984 -3.775 1 91.5 589 LEU B N 1
ATOM 12894 C CA . LEU B 1 589 ? -23.641 -12.367 -3.371 1 91.5 589 LEU B CA 1
ATOM 12895 C C . LEU B 1 589 ? -22.984 -12.414 -1.997 1 91.5 589 LEU B C 1
ATOM 12897 O O . LEU B 1 589 ? -23.312 -13.273 -1.176 1 91.5 589 LEU B O 1
ATOM 12901 N N . VAL B 1 590 ? -22.062 -11.547 -1.768 1 87.12 590 VAL B N 1
ATOM 12902 C CA . VAL B 1 590 ? -21.406 -11.5 -0.464 1 87.12 590 VAL B CA 1
ATOM 12903 C C . VAL B 1 590 ? -22.422 -11.117 0.611 1 87.12 590 VAL B C 1
ATOM 12905 O O . VAL B 1 590 ? -22.406 -11.664 1.717 1 87.12 590 VAL B O 1
ATOM 12908 N N . GLN B 1 591 ? -23.344 -10.211 0.241 1 83.62 591 GLN B N 1
ATOM 12909 C CA . GLN B 1 591 ? -24.406 -9.844 1.176 1 83.62 591 GLN B CA 1
ATOM 12910 C C . GLN B 1 591 ? -25.344 -11.023 1.444 1 83.62 591 GLN B C 1
ATOM 12912 O O . GLN B 1 591 ? -25.797 -11.219 2.572 1 83.62 591 GLN B O 1
ATOM 12917 N N . ALA B 1 592 ? -25.578 -11.727 0.448 1 89 592 ALA B N 1
ATOM 12918 C CA . ALA B 1 592 ? -26.438 -12.898 0.612 1 89 592 ALA B CA 1
ATOM 12919 C C . ALA B 1 592 ? -25.781 -13.922 1.535 1 89 592 ALA B C 1
ATOM 12921 O O . ALA B 1 592 ? -26.453 -14.578 2.328 1 89 592 ALA B O 1
ATOM 12922 N N . VAL B 1 593 ? -24.5 -14.078 1.452 1 89.25 593 VAL B N 1
ATOM 12923 C CA . VAL B 1 593 ? -23.781 -15.016 2.297 1 89.25 593 VAL B CA 1
ATOM 12924 C C . VAL B 1 593 ? -23.75 -14.508 3.734 1 89.25 593 VAL B C 1
ATOM 12926 O O . VAL B 1 593 ? -23.859 -15.289 4.684 1 89.25 593 VAL B O 1
ATOM 12929 N N . GLU B 1 594 ? -23.672 -13.258 3.861 1 80.38 594 GLU B N 1
ATOM 12930 C CA . GLU B 1 594 ? -23.656 -12.688 5.207 1 80.38 594 GLU B CA 1
ATOM 12931 C C . GLU B 1 594 ? -25.016 -12.828 5.887 1 80.38 594 GLU B C 1
ATOM 12933 O O . GLU B 1 594 ? -25.094 -13.102 7.09 1 80.38 594 GLU B O 1
ATOM 12938 N N . VAL B 1 595 ? -26.047 -12.664 5.129 1 81.44 595 VAL B N 1
ATOM 12939 C CA . VAL B 1 595 ? -27.391 -12.867 5.66 1 81.44 595 VAL B CA 1
ATOM 12940 C C . VAL B 1 595 ? -27.578 -14.336 6.031 1 81.44 595 VAL B C 1
ATOM 12942 O O . VAL B 1 595 ? -28.188 -14.648 7.051 1 81.44 595 VAL B O 1
ATOM 12945 N N . ALA B 1 596 ? -26.953 -15.164 5.219 1 87.44 596 ALA B N 1
ATOM 12946 C CA . ALA B 1 596 ? -27.078 -16.594 5.469 1 87.44 596 ALA B CA 1
ATOM 12947 C C . ALA B 1 596 ? -26.25 -17 6.695 1 87.44 596 ALA B C 1
ATOM 12949 O O . ALA B 1 596 ? -26.641 -17.922 7.43 1 87.44 596 ALA B O 1
ATOM 12950 N N . ALA B 1 597 ? -25.172 -16.406 6.922 1 79.56 597 ALA B N 1
ATOM 12951 C CA . ALA B 1 597 ? -24.312 -16.719 8.062 1 79.56 597 ALA B CA 1
ATOM 12952 C C . ALA B 1 597 ? -24.984 -16.344 9.375 1 79.56 597 ALA B C 1
ATOM 12954 O O . ALA B 1 597 ? -24.75 -16.984 10.406 1 79.56 597 ALA B O 1
ATOM 12955 N N . ASP B 1 598 ? -25.984 -15.422 9.219 1 74.06 598 ASP B N 1
ATOM 12956 C CA . ASP B 1 598 ? -26.672 -14.953 10.422 1 74.06 598 ASP B CA 1
ATOM 12957 C C . ASP B 1 598 ? -27.953 -15.742 10.656 1 74.06 598 ASP B C 1
ATOM 12959 O O . ASP B 1 598 ? -28.516 -15.711 11.75 1 74.06 598 ASP B O 1
ATOM 12963 N N . SER B 1 599 ? -28.297 -16.453 9.656 1 75.75 599 SER B N 1
ATOM 12964 C CA . SER B 1 599 ? -29.531 -17.234 9.789 1 75.75 599 SER B CA 1
ATOM 12965 C C . SER B 1 599 ? -29.25 -18.594 10.406 1 75.75 599 SER B C 1
ATOM 12967 O O . SER B 1 599 ? -28.125 -19.078 10.383 1 75.75 599 SER B O 1
ATOM 12969 N N . ASP B 1 600 ? -30.141 -19.125 11.078 1 73.88 600 ASP B N 1
ATOM 12970 C CA . ASP B 1 600 ? -30.031 -20.422 11.719 1 73.88 600 ASP B CA 1
ATOM 12971 C C . ASP B 1 600 ? -29.891 -21.531 10.688 1 73.88 600 ASP B C 1
ATOM 12973 O O . ASP B 1 600 ? -29.25 -22.562 10.953 1 73.88 600 ASP B O 1
ATOM 12977 N N . VAL B 1 601 ? -30.422 -21.312 9.508 1 74.25 601 VAL B N 1
ATOM 12978 C CA . VAL B 1 601 ? -30.375 -22.328 8.469 1 74.25 601 VAL B CA 1
ATOM 12979 C C . VAL B 1 601 ? -28.953 -22.406 7.887 1 74.25 601 VAL B C 1
ATOM 12981 O O . VAL B 1 601 ? -28.469 -23.484 7.57 1 74.25 601 VAL B O 1
ATOM 12984 N N . GLY B 1 602 ? -28.203 -21.312 7.992 1 78.75 602 GLY B N 1
ATOM 12985 C CA . GLY B 1 602 ? -26.828 -21.281 7.543 1 78.75 602 GLY B CA 1
ATOM 12986 C C . GLY B 1 602 ? -26.672 -21.531 6.055 1 78.75 602 GLY B C 1
ATOM 12987 O O . GLY B 1 602 ? -25.75 -22.219 5.625 1 78.75 602 GLY B O 1
ATOM 12988 N N . ARG B 1 603 ? -27.781 -21.297 5.203 1 85.12 603 ARG B N 1
ATOM 12989 C CA . ARG B 1 603 ? -27.734 -21.453 3.752 1 85.12 603 ARG B CA 1
ATOM 12990 C C . ARG B 1 603 ? -28.297 -20.219 3.049 1 85.12 603 ARG B C 1
ATOM 12992 O O . ARG B 1 603 ? -29.172 -19.531 3.592 1 85.12 603 ARG B O 1
ATOM 12999 N N . VAL B 1 604 ? -27.734 -20.031 1.828 1 88.44 604 VAL B N 1
ATOM 13000 C CA . VAL B 1 604 ? -28.188 -18.891 1.03 1 88.44 604 VAL B CA 1
ATOM 13001 C C . VAL B 1 604 ? -29.609 -19.172 0.516 1 88.44 604 VAL B C 1
ATOM 13003 O O . VAL B 1 604 ? -29.891 -20.266 0.004 1 88.44 604 VAL B O 1
ATOM 13006 N N . SER B 1 605 ? -30.516 -18.266 0.761 1 83.81 605 SER B N 1
ATOM 13007 C CA . SER B 1 605 ? -31.891 -18.422 0.304 1 83.81 605 SER B CA 1
ATOM 13008 C C . SER B 1 605 ? -32 -18.172 -1.194 1 83.81 605 SER B C 1
ATOM 13010 O O . SER B 1 605 ? -31.781 -17.047 -1.658 1 83.81 605 SER B O 1
ATOM 13012 N N . LEU B 1 606 ? -32.406 -19.109 -1.902 1 88.88 606 LEU B N 1
ATOM 13013 C CA . LEU B 1 606 ? -32.562 -18.984 -3.346 1 88.88 606 LEU B CA 1
ATOM 13014 C C . LEU B 1 606 ? -33.812 -18.172 -3.688 1 88.88 606 LEU B C 1
ATOM 13016 O O . LEU B 1 606 ? -33.875 -17.578 -4.766 1 88.88 606 LEU B O 1
ATOM 13020 N N . GLU B 1 607 ? -34.656 -18.141 -2.738 1 83.88 607 GLU B N 1
ATOM 13021 C CA . GLU B 1 607 ? -35.875 -17.359 -2.984 1 83.88 607 GLU B CA 1
ATOM 13022 C C . GLU B 1 607 ? -35.562 -15.859 -3.008 1 83.88 607 GLU B C 1
ATOM 13024 O O . GLU B 1 607 ? -36.125 -15.125 -3.822 1 83.88 607 GLU B O 1
ATOM 13029 N N . GLN B 1 608 ? -34.656 -15.547 -2.18 1 84 608 GLN B N 1
ATOM 13030 C CA . GLN B 1 608 ? -34.281 -14.141 -2.145 1 84 608 GLN B CA 1
ATOM 13031 C C . GLN B 1 608 ? -33.469 -13.758 -3.391 1 84 608 GLN B C 1
ATOM 13033 O O . GLN B 1 608 ? -33.656 -12.672 -3.941 1 84 608 GLN B O 1
ATOM 13038 N N . LEU B 1 609 ? -32.656 -14.656 -3.832 1 87.62 609 LEU B N 1
ATOM 13039 C CA . LEU B 1 609 ? -31.891 -14.406 -5.047 1 87.62 609 LEU B CA 1
ATOM 13040 C C . LEU B 1 609 ? -32.781 -14.484 -6.281 1 87.62 609 LEU B C 1
ATOM 13042 O O . LEU B 1 609 ? -32.5 -13.836 -7.293 1 87.62 609 LEU B O 1
ATOM 13046 N N . GLY B 1 610 ? -33.875 -15.211 -6.16 1 86.25 610 GLY B N 1
ATOM 13047 C CA . GLY B 1 610 ? -34.781 -15.422 -7.273 1 86.25 610 GLY B CA 1
ATOM 13048 C C . GLY B 1 610 ? -35.562 -14.18 -7.637 1 86.25 610 GLY B C 1
ATOM 13049 O O . GLY B 1 610 ? -36.031 -14.055 -8.773 1 86.25 610 GLY B O 1
ATOM 13050 N N . THR B 1 611 ? -35.531 -13.266 -6.723 1 84.94 611 THR B N 1
ATOM 13051 C CA . THR B 1 611 ? -36.25 -12.031 -7.016 1 84.94 611 THR B CA 1
ATOM 13052 C C . THR B 1 611 ? -35.531 -11.219 -8.078 1 84.94 611 THR B C 1
ATOM 13054 O O . THR B 1 611 ? -36.156 -10.391 -8.758 1 84.94 611 THR B O 1
ATOM 13057 N N . LEU B 1 612 ? -34.312 -11.555 -8.258 1 87.62 612 LEU B N 1
ATOM 13058 C CA . LEU B 1 612 ? -33.5 -10.828 -9.242 1 87.62 612 LEU B CA 1
ATOM 13059 C C . LEU B 1 612 ? -33.75 -11.367 -10.648 1 87.62 612 LEU B C 1
ATOM 13061 O O . LEU B 1 612 ? -33.438 -10.703 -11.633 1 87.62 612 LEU B O 1
ATOM 13065 N N . TRP B 1 613 ? -34.438 -12.57 -10.727 1 85.62 613 TRP B N 1
ATOM 13066 C CA . TRP B 1 613 ? -34.625 -13.219 -12.023 1 85.62 613 TRP B CA 1
ATOM 13067 C C . TRP B 1 613 ? -36.031 -12.953 -12.57 1 85.62 613 TRP B C 1
ATOM 13069 O O . TRP B 1 613 ? -36.375 -13.445 -13.641 1 85.62 613 TRP B O 1
ATOM 13079 N N . LYS B 1 614 ? -36.656 -12.148 -11.781 1 84 614 LYS B N 1
ATOM 13080 C CA . LYS B 1 614 ? -38 -11.734 -12.234 1 84 614 LYS B CA 1
ATOM 13081 C C . LYS B 1 614 ? -38.062 -10.219 -12.359 1 84 614 LYS B C 1
ATOM 13083 O O . LYS B 1 614 ? -37.469 -9.484 -11.578 1 84 614 LYS B O 1
ATOM 13088 N N . PRO B 1 615 ? -38.531 -9.836 -13.492 1 83.38 615 PRO B N 1
ATOM 13089 C CA . PRO B 1 615 ? -38.688 -8.383 -13.633 1 83.38 615 PRO B CA 1
ATOM 13090 C C . PRO B 1 615 ? -39.5 -7.762 -12.508 1 83.38 615 PRO B C 1
ATOM 13092 O O . PRO B 1 615 ? -40.438 -8.398 -11.984 1 83.38 615 PRO B O 1
ATOM 13095 N N . LYS B 1 616 ? -39.156 -6.633 -12.109 1 81.31 616 LYS B N 1
ATOM 13096 C CA . LYS B 1 616 ? -39.875 -5.93 -11.047 1 81.31 616 LYS B CA 1
ATOM 13097 C C . LYS B 1 616 ? -41.312 -5.707 -11.43 1 81.31 616 LYS B C 1
ATOM 13099 O O . LYS B 1 616 ? -41.625 -5.352 -12.57 1 81.31 616 LYS B O 1
ATOM 13104 N N . SER B 1 617 ? -42.25 -5.91 -10.594 1 78.38 617 SER B N 1
ATOM 13105 C CA . SER B 1 617 ? -43.688 -5.891 -10.836 1 78.38 617 SER B CA 1
ATOM 13106 C C . SER B 1 617 ? -44.156 -4.508 -11.273 1 78.38 617 SER B C 1
ATOM 13108 O O . SER B 1 617 ? -45 -4.383 -12.164 1 78.38 617 SER B O 1
ATOM 13110 N N . HIS B 1 618 ? -43.5 -3.547 -10.727 1 78.75 618 HIS B N 1
ATOM 13111 C CA . HIS B 1 618 ? -43.969 -2.205 -11.07 1 78.75 618 HIS B CA 1
ATOM 13112 C C . HIS B 1 618 ? -43.562 -1.838 -12.5 1 78.75 618 HIS B C 1
ATOM 13114 O O . HIS B 1 618 ? -44.312 -1.131 -13.188 1 78.75 618 HIS B O 1
ATOM 13120 N N . ALA B 1 619 ? -42.438 -2.35 -12.852 1 80.56 619 ALA B N 1
ATOM 13121 C CA . ALA B 1 619 ? -42.031 -2.066 -14.219 1 80.56 619 ALA B CA 1
ATOM 13122 C C . ALA B 1 619 ? -42.938 -2.777 -15.219 1 80.56 619 ALA B C 1
ATOM 13124 O O . ALA B 1 619 ? -43.281 -2.213 -16.266 1 80.56 619 ALA B O 1
ATOM 13125 N N . ILE B 1 620 ? -43.344 -3.99 -14.883 1 80.62 620 ILE B N 1
ATOM 13126 C CA . ILE B 1 620 ? -44.25 -4.746 -15.766 1 80.62 620 ILE B CA 1
ATOM 13127 C C . ILE B 1 620 ? -45.625 -4.078 -15.805 1 80.62 620 ILE B C 1
ATOM 13129 O O . ILE B 1 620 ? -46.25 -3.986 -16.859 1 80.62 620 ILE B O 1
ATOM 13133 N N . TRP B 1 621 ? -45.938 -3.605 -14.617 1 80.44 621 TRP B N 1
ATOM 13134 C CA . TRP B 1 621 ? -47.25 -2.92 -14.539 1 80.44 621 TRP B CA 1
ATOM 13135 C C . TRP B 1 621 ? -47.219 -1.645 -15.375 1 80.44 621 TRP B C 1
ATOM 13137 O O . TRP B 1 621 ? -48.156 -1.387 -16.141 1 80.44 621 TRP B O 1
ATOM 13147 N N . LEU B 1 622 ? -46.156 -0.944 -15.258 1 79.94 622 LEU B N 1
ATOM 13148 C CA . LEU B 1 622 ? -46.031 0.298 -16.016 1 79.94 622 LEU B CA 1
ATOM 13149 C C . LEU B 1 622 ? -46 0.021 -17.516 1 79.94 622 LEU B C 1
ATOM 13151 O O . LEU B 1 622 ? -46.594 0.755 -18.297 1 79.94 622 LEU B O 1
ATOM 13155 N N . ARG B 1 623 ? -45.281 -1.031 -17.859 1 81.44 623 ARG B N 1
ATOM 13156 C CA . ARG B 1 623 ? -45.188 -1.396 -19.266 1 81.44 623 ARG B CA 1
ATOM 13157 C C . ARG B 1 623 ? -46.562 -1.792 -19.812 1 81.44 623 ARG B C 1
ATOM 13159 O O . ARG B 1 623 ? -46.906 -1.395 -20.922 1 81.44 623 ARG B O 1
ATOM 13166 N N . ARG B 1 624 ? -47.281 -2.498 -19.047 1 78.19 624 ARG B N 1
ATOM 13167 C CA . ARG B 1 624 ? -48.625 -2.939 -19.469 1 78.19 624 ARG B CA 1
ATOM 13168 C C . ARG B 1 624 ? -49.562 -1.757 -19.625 1 78.19 624 ARG B C 1
ATOM 13170 O O . ARG B 1 624 ? -50.344 -1.696 -20.594 1 78.19 624 ARG B O 1
ATOM 13177 N N . LYS B 1 625 ? -49.344 -0.879 -18.703 1 78 625 LYS B N 1
ATOM 13178 C CA . LYS B 1 625 ? -50.219 0.303 -18.766 1 78 625 LYS B CA 1
ATOM 13179 C C . LYS B 1 625 ? -49.875 1.176 -19.969 1 78 625 LYS B C 1
ATOM 13181 O O . LYS B 1 625 ? -50.75 1.732 -20.609 1 78 625 LYS B O 1
ATOM 13186 N N . LEU B 1 626 ? -48.625 1.175 -20.219 1 76.25 626 LEU B N 1
ATOM 13187 C CA . LEU B 1 626 ? -48.188 1.992 -21.344 1 76.25 626 LEU B CA 1
ATOM 13188 C C . LEU B 1 626 ? -48.562 1.333 -22.656 1 76.25 626 LEU B C 1
ATOM 13190 O O . LEU B 1 626 ? -48.938 2.018 -23.609 1 76.25 626 LEU B O 1
ATOM 13194 N N . VAL B 1 627 ? -48.438 -0.021 -22.719 1 75 627 VAL B N 1
ATOM 13195 C CA . VAL B 1 627 ? -48.844 -0.752 -23.922 1 75 627 VAL B CA 1
ATOM 13196 C C . VAL B 1 627 ? -50.344 -0.587 -24.141 1 75 627 VAL B C 1
ATOM 13198 O O . VAL B 1 627 ? -50.781 -0.404 -25.281 1 75 627 VAL B O 1
ATOM 13201 N N . ASN B 1 628 ? -51.031 -0.543 -23.062 1 70.75 628 ASN B N 1
ATOM 13202 C CA . ASN B 1 628 ? -52.5 -0.366 -23.172 1 70.75 628 ASN B CA 1
ATOM 13203 C C . ASN B 1 628 ? -52.844 1.043 -23.641 1 70.75 628 ASN B C 1
ATOM 13205 O O . ASN B 1 628 ? -53.812 1.233 -24.359 1 70.75 628 ASN B O 1
ATOM 13209 N N . MET B 1 629 ? -51.875 1.844 -23.234 1 65.75 629 MET B N 1
ATOM 13210 C CA . MET B 1 629 ? -52.125 3.229 -23.625 1 65.75 629 MET B CA 1
ATOM 13211 C C . MET B 1 629 ? -51.844 3.428 -25.109 1 65.75 629 MET B C 1
ATOM 13213 O O . MET B 1 629 ? -52.438 4.293 -25.75 1 65.75 629 MET B O 1
ATOM 13217 N N . MET B 1 630 ? -50.781 2.678 -25.609 1 61.72 630 MET B N 1
ATOM 13218 C CA . MET B 1 630 ? -50.406 2.824 -27 1 61.72 630 MET B CA 1
ATOM 13219 C C . MET B 1 630 ? -51.344 2.043 -27.922 1 61.72 630 MET B C 1
ATOM 13221 O O . MET B 1 630 ? -51.5 2.379 -29.094 1 61.72 630 MET B O 1
ATOM 13225 N N . THR B 1 631 ? -51.719 0.843 -27.609 1 55.41 631 THR B N 1
ATOM 13226 C CA . THR B 1 631 ? -52.531 0.05 -28.531 1 55.41 631 THR B CA 1
ATOM 13227 C C . THR B 1 631 ? -53.781 0.832 -28.969 1 55.41 631 THR B C 1
ATOM 13229 O O . THR B 1 631 ? -54.562 1.271 -28.125 1 55.41 631 THR B O 1
ATOM 13232 N N . PRO B 1 632 ? -53.625 1.512 -30.109 1 50.62 632 PRO B N 1
ATOM 13233 C CA . PRO B 1 632 ? -54.781 2.217 -30.688 1 50.62 632 PRO B CA 1
ATOM 13234 C C . PRO B 1 632 ? -56 1.331 -30.797 1 50.62 632 PRO B C 1
ATOM 13236 O O . PRO B 1 632 ? -55.906 0.17 -31.203 1 50.62 632 PRO B O 1
ATOM 13239 N N . GLU B 1 633 ? -56.875 1.521 -30 1 49.59 633 GLU B N 1
ATOM 13240 C CA . GLU B 1 633 ? -58.156 0.885 -30.281 1 49.59 633 GLU B CA 1
ATOM 13241 C C . GLU B 1 633 ? -58.5 1.025 -31.75 1 49.59 633 GLU B C 1
ATOM 13243 O O . GLU B 1 633 ? -59.375 0.316 -32.25 1 49.59 633 GLU B O 1
ATOM 13248 N N . ALA B 1 634 ? -58 1.975 -32.469 1 48.88 634 ALA B N 1
ATOM 13249 C CA . ALA B 1 634 ? -58.375 2.271 -33.844 1 48.88 634 ALA B CA 1
ATOM 13250 C C . ALA B 1 634 ? -57.969 1.142 -34.781 1 48.88 634 ALA B C 1
ATOM 13252 O O . ALA B 1 634 ? -58.281 1.158 -35.969 1 48.88 634 ALA B O 1
ATOM 13253 N N . ALA B 1 635 ? -56.906 0.473 -34.469 1 47.75 635 ALA B N 1
ATOM 13254 C CA . ALA B 1 635 ? -56.594 -0.581 -35.438 1 47.75 635 ALA B CA 1
ATOM 13255 C C . ALA B 1 635 ? -57.875 -1.344 -35.812 1 47.75 635 ALA B C 1
ATOM 13257 O O . ALA B 1 635 ? -57.969 -1.869 -36.938 1 47.75 635 ALA B O 1
ATOM 13258 N N . ASN B 1 636 ? -58.719 -1.375 -34.844 1 49.22 636 ASN B N 1
ATOM 13259 C CA . ASN B 1 636 ? -59.969 -2.035 -35.219 1 49.22 636 ASN B CA 1
ATOM 13260 C C . ASN B 1 636 ? -60.969 -1.048 -35.812 1 49.22 636 ASN B C 1
ATOM 13262 O O . ASN B 1 636 ? -62.156 -1.355 -35.906 1 49.22 636 ASN B O 1
ATOM 13266 N N . ALA B 1 637 ? -60.562 0.189 -36 1 55.72 637 ALA B N 1
ATOM 13267 C CA . ALA B 1 637 ? -61.594 1.107 -36.5 1 55.72 637 ALA B CA 1
ATOM 13268 C C . ALA B 1 637 ? -61.875 0.885 -38 1 55.72 637 ALA B C 1
ATOM 13270 O O . ALA B 1 637 ? -60.938 0.811 -38.781 1 55.72 637 ALA B O 1
ATOM 13271 N N . GLN B 1 638 ? -62.875 0.43 -38.406 1 61.16 638 GLN B N 1
ATOM 13272 C CA . GLN B 1 638 ? -63.375 0.159 -39.781 1 61.16 638 GLN B CA 1
ATOM 13273 C C . GLN B 1 638 ? -63.406 1.43 -40.625 1 61.16 638 GLN B C 1
ATOM 13275 O O . GLN B 1 638 ? -63.719 2.508 -40.125 1 61.16 638 GLN B O 1
ATOM 13280 N N . VAL B 1 639 ? -62.719 1.557 -41.781 1 71.5 639 VAL B N 1
ATOM 13281 C CA . VAL B 1 639 ? -62.719 2.615 -42.781 1 71.5 639 VAL B CA 1
ATOM 13282 C C . VAL B 1 639 ? -64.188 2.988 -43.125 1 71.5 639 VAL B C 1
ATOM 13284 O O . VAL B 1 639 ? -65 2.115 -43.406 1 71.5 639 VAL B O 1
ATOM 13287 N N . PRO B 1 640 ? -64.562 4.227 -42.875 1 76.12 640 PRO B N 1
ATOM 13288 C CA . PRO B 1 640 ? -65.938 4.621 -43.156 1 76.12 640 PRO B CA 1
ATOM 13289 C C . PRO B 1 640 ? -66.312 4.441 -44.625 1 76.12 640 PRO B C 1
ATOM 13291 O O . PRO B 1 640 ? -65.438 4.5 -45.5 1 76.12 640 PRO B O 1
ATOM 13294 N N . ARG B 1 641 ? -67.5 4.191 -45.031 1 77.12 641 ARG B N 1
ATOM 13295 C CA . ARG B 1 641 ? -68 3.914 -46.375 1 77.12 641 ARG B CA 1
ATOM 13296 C C . ARG B 1 641 ? -68.25 5.207 -47.156 1 77.12 641 ARG B C 1
ATOM 13298 O O . ARG B 1 641 ? -68.062 5.242 -48.375 1 77.12 641 ARG B O 1
ATOM 13305 N N . GLN B 1 642 ? -68.625 6.348 -46.438 1 81.56 642 GLN B N 1
ATOM 13306 C CA . GLN B 1 642 ? -68.938 7.59 -47.156 1 81.56 642 GLN B CA 1
ATOM 13307 C C . GLN B 1 642 ? -67.625 8.281 -47.594 1 81.56 642 GLN B C 1
ATOM 13309 O O . GLN B 1 642 ? -66.625 8.281 -46.906 1 81.56 642 GLN B O 1
ATOM 13314 N N . THR B 1 643 ? -67.688 8.734 -48.688 1 80.56 643 THR B N 1
ATOM 13315 C CA . THR B 1 643 ? -66.5 9.258 -49.344 1 80.56 643 THR B CA 1
ATOM 13316 C C . THR B 1 643 ? -65.875 10.43 -48.594 1 80.56 643 THR B C 1
ATOM 13318 O O . THR B 1 643 ? -64.688 10.539 -48.438 1 80.56 643 THR B O 1
ATOM 13321 N N . TRP B 1 644 ? -66.75 11.352 -48.094 1 81.56 644 TRP B N 1
ATOM 13322 C CA . TRP B 1 644 ? -66.25 12.516 -47.375 1 81.56 644 TRP B CA 1
ATOM 13323 C C . TRP B 1 644 ? -65.625 12.102 -46.062 1 81.56 644 TRP B C 1
ATOM 13325 O O . TRP B 1 644 ? -64.562 12.656 -45.656 1 81.56 644 TRP B O 1
ATOM 13335 N N . ARG B 1 645 ? -65.938 11.156 -45.469 1 82.31 645 ARG B N 1
ATOM 13336 C CA . ARG B 1 645 ? -65.438 10.648 -44.219 1 82.31 645 ARG B CA 1
ATOM 13337 C C . ARG B 1 645 ? -64.125 9.883 -44.469 1 82.31 645 ARG B C 1
ATOM 13339 O O . ARG B 1 645 ? -63.219 9.883 -43.594 1 82.31 645 ARG B O 1
ATOM 13346 N N . GLN B 1 646 ? -64.125 9.422 -45.594 1 83.25 646 GLN B N 1
ATOM 13347 C CA . GLN B 1 646 ? -62.875 8.703 -45.969 1 83.25 646 GLN B CA 1
ATOM 13348 C C . GLN B 1 646 ? -61.719 9.664 -46.156 1 83.25 646 GLN B C 1
ATOM 13350 O O . GLN B 1 646 ? -60.594 9.344 -45.781 1 83.25 646 GLN B O 1
ATOM 13355 N N . HIS B 1 647 ? -62.062 10.781 -46.656 1 84.25 647 HIS B N 1
ATOM 13356 C CA . HIS B 1 647 ? -61 11.781 -46.812 1 84.25 647 HIS B CA 1
ATOM 13357 C C . HIS B 1 647 ? -60.531 12.258 -45.438 1 84.25 647 HIS B C 1
ATOM 13359 O O . HIS B 1 647 ? -59.312 12.445 -45.25 1 84.25 647 HIS B O 1
ATOM 13365 N N . CYS B 1 648 ? -61.375 12.414 -44.5 1 84.5 648 CYS B N 1
ATOM 13366 C CA . CYS B 1 648 ? -61 12.82 -43.156 1 84.5 648 CYS B CA 1
ATOM 13367 C C . CYS B 1 648 ? -60.188 11.719 -42.469 1 84.5 648 CYS B C 1
ATOM 13369 O O . CYS B 1 648 ? -59.25 12 -41.75 1 84.5 648 CYS B O 1
ATOM 13371 N N . TYR B 1 649 ? -60.594 10.609 -42.719 1 84.62 649 TYR B N 1
ATOM 13372 C CA . TYR B 1 649 ? -59.875 9.477 -42.125 1 84.62 649 TYR B CA 1
ATOM 13373 C C . TYR B 1 649 ? -58.469 9.375 -42.656 1 84.62 649 TYR B C 1
ATOM 13375 O O . TYR B 1 649 ? -57.531 9.133 -41.906 1 84.62 649 TYR B O 1
ATOM 13383 N N . ARG B 1 650 ? -58.344 9.602 -43.969 1 82.25 650 ARG B N 1
ATOM 13384 C CA . ARG B 1 650 ? -57 9.555 -44.594 1 82.25 650 ARG B CA 1
ATOM 13385 C C . ARG B 1 650 ? -56.125 10.68 -44.062 1 82.25 650 ARG B C 1
ATOM 13387 O O . ARG B 1 650 ? -54.938 10.5 -43.875 1 82.25 650 ARG B O 1
ATOM 13394 N N . LEU B 1 651 ? -56.75 11.711 -43.719 1 83.69 651 LEU B N 1
ATOM 13395 C CA . LEU B 1 651 ? -56 12.852 -43.188 1 83.69 651 LEU B CA 1
ATOM 13396 C C . LEU B 1 651 ? -55.531 12.578 -41.781 1 83.69 651 LEU B C 1
ATOM 13398 O O . LEU B 1 651 ? -54.375 12.891 -41.406 1 83.69 651 LEU B O 1
ATOM 13402 N N . VAL B 1 652 ? -56.312 12.031 -40.969 1 81 652 VAL B N 1
ATOM 13403 C CA . VAL B 1 652 ? -56 11.812 -39.562 1 81 652 VAL B CA 1
ATOM 13404 C C . VAL B 1 652 ? -54.969 10.695 -39.438 1 81 652 VAL B C 1
ATOM 13406 O O . VAL B 1 652 ? -54.125 10.719 -38.531 1 81 652 VAL B O 1
ATOM 13409 N N . THR B 1 653 ? -55.062 9.781 -40.312 1 77.56 653 THR B N 1
ATOM 13410 C CA . THR B 1 653 ? -54.156 8.648 -40.219 1 77.56 653 THR B CA 1
ATOM 13411 C C . THR B 1 653 ? -52.812 8.984 -40.844 1 77.56 653 THR B C 1
ATOM 13413 O O . THR B 1 653 ? -51.844 8.25 -40.656 1 77.56 653 THR B O 1
ATOM 13416 N N . ASN B 1 654 ? -52.781 10.195 -41.531 1 76.31 654 ASN B N 1
ATOM 13417 C CA . ASN B 1 654 ? -51.5 10.625 -42.094 1 76.31 654 ASN B CA 1
ATOM 13418 C C . ASN B 1 654 ? -50.531 11.141 -41.031 1 76.31 654 ASN B C 1
ATOM 13420 O O . ASN B 1 654 ? -50.969 11.844 -40.094 1 76.31 654 ASN B O 1
ATOM 13424 N N . VAL B 1 655 ? -49.25 10.844 -41.031 1 79.56 655 VAL B N 1
ATOM 13425 C CA . VAL B 1 655 ? -48.188 11.188 -40.062 1 79.56 655 VAL B CA 1
ATOM 13426 C C . VAL B 1 655 ? -47.969 12.695 -40.062 1 79.56 655 VAL B C 1
ATOM 13428 O O . VAL B 1 655 ? -47.688 13.289 -39.031 1 79.56 655 VAL B O 1
ATOM 13431 N N . TRP B 1 656 ? -48.25 13.305 -41.094 1 80.25 656 TRP B N 1
ATOM 13432 C CA . TRP B 1 656 ? -48.031 14.742 -41.188 1 80.25 656 TRP B CA 1
ATOM 13433 C C . TRP B 1 656 ? -49.094 15.492 -40.375 1 80.25 656 TRP B C 1
ATOM 13435 O O . TRP B 1 656 ? -48.812 16.578 -39.844 1 80.25 656 TRP B O 1
ATOM 13445 N N . PHE B 1 657 ? -50.281 14.891 -40.312 1 84.81 657 PHE B N 1
ATOM 13446 C CA . PHE B 1 657 ? -51.312 15.5 -39.5 1 84.81 657 PHE B CA 1
ATOM 13447 C C . PHE B 1 657 ? -50.906 15.492 -38 1 84.81 657 PHE B C 1
ATOM 13449 O O . PHE B 1 657 ? -51.031 16.5 -37.312 1 84.81 657 PHE B O 1
ATOM 13456 N N . ASP B 1 658 ? -50.406 14.422 -37.656 1 79.31 658 ASP B N 1
ATOM 13457 C CA . ASP B 1 658 ? -49.938 14.344 -36.281 1 79.31 658 ASP B CA 1
ATOM 13458 C C . ASP B 1 658 ? -48.75 15.266 -36.062 1 79.31 658 ASP B C 1
ATOM 13460 O O . ASP B 1 658 ? -48.656 15.922 -35 1 79.31 658 ASP B O 1
ATOM 13464 N N . GLY B 1 659 ? -47.812 15.258 -36.906 1 80.81 659 GLY B N 1
ATOM 13465 C CA . GLY B 1 659 ? -46.688 16.172 -36.812 1 80.81 659 GLY B CA 1
ATOM 13466 C C . GLY B 1 659 ? -47.125 17.625 -36.719 1 80.81 659 GLY B C 1
ATOM 13467 O O . GLY B 1 659 ? -46.562 18.391 -35.938 1 80.81 659 GLY B O 1
ATOM 13468 N N . PHE B 1 660 ? -48.188 18.016 -37.531 1 85.31 660 PHE B N 1
ATOM 13469 C CA . PHE B 1 660 ? -48.719 19.375 -37.5 1 85.31 660 PHE B CA 1
ATOM 13470 C C . PHE B 1 660 ? -49.312 19.703 -36.156 1 85.31 660 PHE B C 1
ATOM 13472 O O . PHE B 1 660 ? -49.062 20.781 -35.594 1 85.31 660 PHE B O 1
ATOM 13479 N N . ILE B 1 661 ? -49.938 18.797 -35.625 1 83 661 ILE B N 1
ATOM 13480 C CA . ILE B 1 661 ? -50.594 19.047 -34.344 1 83 661 ILE B CA 1
ATOM 13481 C C . ILE B 1 661 ? -49.531 19.141 -33.25 1 83 661 ILE B C 1
ATOM 13483 O O . ILE B 1 661 ? -49.625 20 -32.375 1 83 661 ILE B O 1
ATOM 13487 N N . TYR B 1 662 ? -48.562 18.312 -33.312 1 83.31 662 TYR B N 1
ATOM 13488 C CA . TYR B 1 662 ? -47.469 18.391 -32.344 1 83.31 662 TYR B CA 1
ATOM 13489 C C . TYR B 1 662 ? -46.75 19.719 -32.438 1 83.31 662 TYR B C 1
ATOM 13491 O O . TYR B 1 662 ? -46.375 20.328 -31.438 1 83.31 662 TYR B O 1
ATOM 13499 N N . PHE B 1 663 ? -46.594 20.156 -33.625 1 85.56 663 PHE B N 1
ATOM 13500 C CA . PHE B 1 663 ? -45.938 21.453 -33.844 1 85.56 663 PHE B CA 1
ATOM 13501 C C . PHE B 1 663 ? -46.781 22.578 -33.281 1 85.56 663 PHE B C 1
ATOM 13503 O O . PHE B 1 663 ? -46.25 23.5 -32.656 1 85.56 663 PHE B O 1
ATOM 13510 N N . MET B 1 664 ? -48.062 22.516 -33.438 1 85.44 664 MET B N 1
ATOM 13511 C CA . MET B 1 664 ? -48.969 23.531 -32.906 1 85.44 664 MET B CA 1
ATOM 13512 C C . MET B 1 664 ? -48.969 23.531 -31.391 1 85.44 664 MET B C 1
ATOM 13514 O O . MET B 1 664 ? -49.031 24.578 -30.766 1 85.44 664 MET B O 1
ATOM 13518 N N . ILE B 1 665 ? -48.812 22.359 -30.844 1 84.38 665 ILE B N 1
ATOM 13519 C CA . ILE B 1 665 ? -48.75 22.266 -29.391 1 84.38 665 ILE B CA 1
ATOM 13520 C C . ILE B 1 665 ? -47.469 22.891 -28.875 1 84.38 665 ILE B C 1
ATOM 13522 O O . ILE B 1 665 ? -47.5 23.625 -27.875 1 84.38 665 ILE B O 1
ATOM 13526 N N . LEU B 1 666 ? -46.406 22.703 -29.531 1 84.88 666 LEU B N 1
ATOM 13527 C CA . LEU B 1 666 ? -45.125 23.266 -29.125 1 84.88 666 LEU B CA 1
ATOM 13528 C C . LEU B 1 666 ? -45.125 24.781 -29.266 1 84.88 666 LEU B C 1
ATOM 13530 O O . LEU B 1 666 ? -44.531 25.484 -28.438 1 84.88 666 LEU B O 1
ATOM 13534 N N . CYS B 1 667 ? -45.875 25.312 -30.234 1 83.62 667 CYS B N 1
ATOM 13535 C CA . CYS B 1 667 ? -45.938 26.75 -30.438 1 83.62 667 CYS B CA 1
ATOM 13536 C C . CYS B 1 667 ? -46.875 27.391 -29.422 1 83.62 667 CYS B C 1
ATOM 13538 O O . CYS B 1 667 ? -46.688 28.562 -29.062 1 83.62 667 CYS B O 1
ATOM 13540 N N . ASN B 1 668 ? -47.75 26.609 -28.953 1 84.94 668 ASN B N 1
ATOM 13541 C CA . ASN B 1 668 ? -48.719 27.125 -27.984 1 84.94 668 ASN B CA 1
ATOM 13542 C C . ASN B 1 668 ? -48.094 27.188 -26.578 1 84.94 668 ASN B C 1
ATOM 13544 O O . ASN B 1 668 ? -48.531 27.984 -25.75 1 84.94 668 ASN B O 1
ATOM 13548 N N . THR B 1 669 ? -47.031 26.375 -26.328 1 82.94 669 THR B N 1
ATOM 13549 C CA . THR B 1 669 ? -46.469 26.25 -24.984 1 82.94 669 THR B CA 1
ATOM 13550 C C . THR B 1 669 ? -45.812 27.562 -24.562 1 82.94 669 THR B C 1
ATOM 13552 O O . THR B 1 669 ? -46.031 28.047 -23.438 1 82.94 669 THR B O 1
ATOM 13555 N N . PRO B 1 670 ? -45.094 28.25 -25.438 1 82.5 670 PRO B N 1
ATOM 13556 C CA . PRO B 1 670 ? -44.531 29.516 -24.984 1 82.5 670 PRO B CA 1
ATOM 13557 C C . PRO B 1 670 ? -45.594 30.594 -24.75 1 82.5 670 PRO B C 1
ATOM 13559 O O . PRO B 1 670 ? -45.438 31.438 -23.875 1 82.5 670 PRO B O 1
ATOM 13562 N N . VAL B 1 671 ? -46.719 30.578 -25.438 1 81.75 671 VAL B N 1
ATOM 13563 C CA . VAL B 1 671 ? -47.812 31.562 -25.281 1 81.75 671 VAL B CA 1
ATOM 13564 C C . VAL B 1 671 ? -48.469 31.391 -23.922 1 81.75 671 VAL B C 1
ATOM 13566 O O . VAL B 1 671 ? -48.719 32.375 -23.219 1 81.75 671 VAL B O 1
ATOM 13569 N N . ILE B 1 672 ? -48.594 30.141 -23.578 1 80.75 672 ILE B N 1
ATOM 13570 C CA . ILE B 1 672 ? -49.188 29.859 -22.281 1 80.75 672 ILE B CA 1
ATOM 13571 C C . ILE B 1 672 ? -48.219 30.266 -21.156 1 80.75 672 ILE B C 1
ATOM 13573 O O . ILE B 1 672 ? -48.656 30.875 -20.172 1 80.75 672 ILE B O 1
ATOM 13577 N N . LEU B 1 673 ? -46.938 29.953 -21.281 1 79.56 673 LEU B N 1
ATOM 13578 C CA . LEU B 1 673 ? -45.938 30.281 -20.266 1 79.56 673 LEU B CA 1
ATOM 13579 C C . LEU B 1 673 ? -45.812 31.781 -20.094 1 79.56 673 LEU B C 1
ATOM 13581 O O . LEU B 1 673 ? -45.688 32.281 -18.969 1 79.56 673 LEU B O 1
ATOM 13585 N N . CYS B 1 674 ? -46 32.5 -21.203 1 78 674 CYS B N 1
ATOM 13586 C CA . CYS B 1 674 ? -45.938 33.969 -21.156 1 78 674 CYS B CA 1
ATOM 13587 C C . CYS B 1 674 ? -47.156 34.531 -20.438 1 78 674 CYS B C 1
ATOM 13589 O O . CYS B 1 674 ? -47.031 35.5 -19.672 1 78 674 CYS B O 1
ATOM 13591 N N . GLU B 1 675 ? -48.156 33.906 -20.703 1 76.94 675 GLU B N 1
ATOM 13592 C CA . GLU B 1 675 ? -49.406 34.375 -20.094 1 76.94 675 GLU B CA 1
ATOM 13593 C C . GLU B 1 675 ? -49.375 34.156 -18.578 1 76.94 675 GLU B C 1
ATOM 13595 O O . GLU B 1 675 ? -49.875 35 -17.828 1 76.94 675 GLU B O 1
ATOM 13600 N N . VAL B 1 676 ? -48.688 33.031 -18.156 1 75.69 676 VAL B N 1
ATOM 13601 C CA . VAL B 1 676 ? -48.656 32.719 -16.734 1 75.69 676 VAL B CA 1
ATOM 13602 C C . VAL B 1 676 ? -47.594 33.531 -16.031 1 75.69 676 VAL B C 1
ATOM 13604 O O . VAL B 1 676 ? -47.781 33.969 -14.898 1 75.69 676 VAL B O 1
ATOM 13607 N N . LEU B 1 677 ? -46.469 33.875 -16.672 1 73.44 677 LEU B N 1
ATOM 13608 C CA . LEU B 1 677 ? -45.312 34.5 -16.047 1 73.44 677 LEU B CA 1
ATOM 13609 C C . LEU B 1 677 ? -45.5 36.031 -16.016 1 73.44 677 LEU B C 1
ATOM 13611 O O . LEU B 1 677 ? -44.938 36.719 -15.172 1 73.44 677 LEU B O 1
ATOM 13615 N N . LEU B 1 678 ? -46.344 36.5 -16.938 1 67.25 678 LEU B N 1
ATOM 13616 C CA . LEU B 1 678 ? -46.469 37.969 -17.016 1 67.25 678 LEU B CA 1
ATOM 13617 C C . LEU B 1 678 ? -47.281 38.5 -15.844 1 67.25 678 LEU B C 1
ATOM 13619 O O . LEU B 1 678 ? -48.344 37.938 -15.516 1 67.25 678 LEU B O 1
ATOM 13623 N N . LYS B 1 679 ? -46.5 39.25 -14.969 1 62.66 679 LYS B N 1
ATOM 13624 C CA . LYS B 1 679 ? -47.156 39.906 -13.82 1 62.66 679 LYS B CA 1
ATOM 13625 C C . LYS B 1 679 ? -47.906 41.156 -14.25 1 62.66 679 LYS B C 1
ATOM 13627 O O . LYS B 1 679 ? -47.5 41.844 -15.18 1 62.66 679 LYS B O 1
ATOM 13632 N N . ALA B 1 680 ? -49.062 41.469 -13.555 1 62.06 680 ALA B N 1
ATOM 13633 C CA . ALA B 1 680 ? -49.844 42.688 -13.805 1 62.06 680 ALA B CA 1
ATOM 13634 C C . ALA B 1 680 ? -49.031 43.938 -13.43 1 62.06 680 ALA B C 1
ATOM 13636 O O . ALA B 1 680 ? -48.188 43.906 -12.531 1 62.06 680 ALA B O 1
ATOM 13637 N N . PRO B 1 681 ? -49.156 44.969 -14.336 1 64.06 681 PRO B N 1
ATOM 13638 C CA . PRO B 1 681 ? -50.031 45.312 -15.469 1 64.06 681 PRO B CA 1
ATOM 13639 C C . PRO B 1 681 ? -49.406 45 -16.812 1 64.06 681 PRO B C 1
ATOM 13641 O O . PRO B 1 681 ? -48.219 45.281 -17.031 1 64.06 681 PRO B O 1
ATOM 13644 N N . VAL B 1 682 ? -50 44.188 -17.719 1 65.81 682 VAL B N 1
ATOM 13645 C CA . VAL B 1 682 ? -49.469 43.812 -19.016 1 65.81 682 VAL B CA 1
ATOM 13646 C C . VAL B 1 682 ? -49.906 44.812 -20.078 1 65.81 682 VAL B C 1
ATOM 13648 O O . VAL B 1 682 ? -51.031 45.375 -20 1 65.81 682 VAL B O 1
ATOM 13651 N N . ALA B 1 683 ? -49 45.438 -20.906 1 75.38 683 ALA B N 1
ATOM 13652 C CA . ALA B 1 683 ? -49.281 46.375 -22 1 75.38 683 ALA B CA 1
ATOM 13653 C C . ALA B 1 683 ? -50.438 45.875 -22.828 1 75.38 683 ALA B C 1
ATOM 13655 O O . ALA B 1 683 ? -50.625 44.656 -23.031 1 75.38 683 ALA B O 1
ATOM 13656 N N . GLN B 1 684 ? -51.312 46.688 -23.188 1 73.56 684 GLN B N 1
ATOM 13657 C CA . GLN B 1 684 ? -52.531 46.375 -23.938 1 73.56 684 GLN B CA 1
ATOM 13658 C C . GLN B 1 684 ? -52.188 45.656 -25.234 1 73.56 684 GLN B C 1
ATOM 13660 O O . GLN B 1 684 ? -52.906 44.719 -25.641 1 73.56 684 GLN B O 1
ATOM 13665 N N . SER B 1 685 ? -51.125 45.969 -25.859 1 77.62 685 SER B N 1
ATOM 13666 C CA . SER B 1 685 ? -50.75 45.344 -27.125 1 77.62 685 SER B CA 1
ATOM 13667 C C . SER B 1 685 ? -50.375 43.875 -26.906 1 77.62 685 SER B C 1
ATOM 13669 O O . SER B 1 685 ? -50.719 43 -27.703 1 77.62 685 SER B O 1
ATOM 13671 N N . VAL B 1 686 ? -49.812 43.656 -25.781 1 78.81 686 VAL B N 1
ATOM 13672 C CA . VAL B 1 686 ? -49.406 42.281 -25.5 1 78.81 686 VAL B CA 1
ATOM 13673 C C . VAL B 1 686 ? -50.625 41.438 -25.109 1 78.81 686 VAL B C 1
ATOM 13675 O O . VAL B 1 686 ? -50.75 40.281 -25.484 1 78.81 686 VAL B O 1
ATOM 13678 N N . MET B 1 687 ? -51.469 42.156 -24.516 1 75.88 687 MET B N 1
ATOM 13679 C CA . MET B 1 687 ? -52.688 41.438 -24.109 1 75.88 687 MET B CA 1
ATOM 13680 C C . MET B 1 687 ? -53.5 41.062 -25.328 1 75.88 687 MET B C 1
ATOM 13682 O O . MET B 1 687 ? -54.062 39.969 -25.391 1 75.88 687 MET B O 1
ATOM 13686 N N . ILE B 1 688 ? -53.594 41.906 -26.281 1 79.75 688 ILE B N 1
ATOM 13687 C CA . ILE B 1 688 ? -54.344 41.625 -27.5 1 79.75 688 ILE B CA 1
ATOM 13688 C C . ILE B 1 688 ? -53.656 40.562 -28.312 1 79.75 688 ILE B C 1
ATOM 13690 O O . ILE B 1 688 ? -54.312 39.688 -28.891 1 79.75 688 ILE B O 1
ATOM 13694 N N . ALA B 1 689 ? -52.375 40.594 -28.234 1 83.94 689 ALA B N 1
ATOM 13695 C CA . ALA B 1 689 ? -51.625 39.562 -28.969 1 83.94 689 ALA B CA 1
ATOM 13696 C C . ALA B 1 689 ? -51.812 38.188 -28.328 1 83.94 689 ALA B C 1
ATOM 13698 O O . ALA B 1 689 ? -52 37.219 -29.047 1 83.94 689 ALA B O 1
ATOM 13699 N N . ILE B 1 690 ? -51.844 38.156 -27.094 1 81.5 690 ILE B N 1
ATOM 13700 C CA . ILE B 1 690 ? -52 36.875 -26.422 1 81.5 690 ILE B CA 1
ATOM 13701 C C . ILE B 1 690 ? -53.406 36.344 -26.625 1 81.5 690 ILE B C 1
ATOM 13703 O O . ILE B 1 690 ? -53.625 35.156 -26.875 1 81.5 690 ILE B O 1
ATOM 13707 N N . ARG B 1 691 ? -54.406 37.281 -26.609 1 80.19 691 ARG B N 1
ATOM 13708 C CA . ARG B 1 691 ? -55.781 36.875 -26.828 1 80.19 691 ARG B CA 1
ATOM 13709 C C . ARG B 1 691 ? -56 36.375 -28.266 1 80.19 691 ARG B C 1
ATOM 13711 O O . ARG B 1 691 ? -56.688 35.406 -28.484 1 80.19 691 ARG B O 1
ATOM 13718 N N . GLY B 1 692 ? -55.344 37.062 -29.109 1 85.5 692 GLY B N 1
ATOM 13719 C CA . GLY B 1 692 ? -55.438 36.656 -30.5 1 85.5 692 GLY B CA 1
ATOM 13720 C C . GLY B 1 692 ? -54.781 35.312 -30.766 1 85.5 692 GLY B C 1
ATOM 13721 O O . GLY B 1 692 ? -55.344 34.469 -31.469 1 85.5 692 GLY B O 1
ATOM 13722 N N . LEU B 1 693 ? -53.688 35.094 -30.172 1 86.94 693 LEU B N 1
ATOM 13723 C CA . LEU B 1 693 ? -53 33.812 -30.359 1 86.94 693 LEU B CA 1
ATOM 13724 C C . LEU B 1 693 ? -53.75 32.688 -29.672 1 86.94 693 LEU B C 1
ATOM 13726 O O . LEU B 1 693 ? -53.844 31.562 -30.219 1 86.94 693 LEU B O 1
ATOM 13730 N N . ASN B 1 694 ? -54.281 32.938 -28.547 1 84.25 694 ASN B N 1
ATOM 13731 C CA . ASN B 1 694 ? -55.094 31.922 -27.875 1 84.25 694 ASN B CA 1
ATOM 13732 C C . ASN B 1 694 ? -56.312 31.531 -28.719 1 84.25 694 ASN B C 1
ATOM 13734 O O . ASN B 1 694 ? -56.688 30.359 -28.781 1 84.25 694 ASN B O 1
ATOM 13738 N N . MET B 1 695 ? -56.938 32.531 -29.359 1 86.06 695 MET B N 1
ATOM 13739 C CA . MET B 1 695 ? -58.062 32.25 -30.219 1 86.06 695 MET B CA 1
ATOM 13740 C C . MET B 1 695 ? -57.656 31.438 -31.422 1 86.06 695 MET B C 1
ATOM 13742 O O . MET B 1 695 ? -58.375 30.516 -31.828 1 86.06 695 MET B O 1
ATOM 13746 N N . PHE B 1 696 ? -56.5 31.75 -31.891 1 88.94 696 PHE B N 1
ATOM 13747 C CA . PHE B 1 696 ? -55.969 31 -33.031 1 88.94 696 PHE B CA 1
ATOM 13748 C C . PHE B 1 696 ? -55.75 29.547 -32.656 1 88.94 696 PHE B C 1
ATOM 13750 O O . PHE B 1 696 ? -56.219 28.641 -33.375 1 88.94 696 PHE B O 1
ATOM 13757 N N . PHE B 1 697 ? -55.031 29.234 -31.641 1 88.62 697 PHE B N 1
ATOM 13758 C CA . PHE B 1 697 ? -54.75 27.844 -31.266 1 88.62 697 PHE B CA 1
ATOM 13759 C C . PHE B 1 697 ? -56 27.125 -30.828 1 88.62 697 PHE B C 1
ATOM 13761 O O . PHE B 1 697 ? -56.156 25.922 -31.062 1 88.62 697 PHE B O 1
ATOM 13768 N N . PHE B 1 698 ? -56.906 27.828 -30.297 1 87.12 698 PHE B N 1
ATOM 13769 C CA . PHE B 1 698 ? -58.188 27.234 -29.953 1 87.12 698 PHE B CA 1
ATOM 13770 C C . PHE B 1 698 ? -58.906 26.75 -31.203 1 87.12 698 PHE B C 1
ATOM 13772 O O . PHE B 1 698 ? -59.438 25.641 -31.234 1 87.12 698 PHE B O 1
ATOM 13779 N N . ILE B 1 699 ? -58.938 27.531 -32.25 1 89.81 699 ILE B N 1
ATOM 13780 C CA . ILE B 1 699 ? -59.594 27.172 -33.5 1 89.81 699 ILE B CA 1
ATOM 13781 C C . ILE B 1 699 ? -58.906 25.953 -34.094 1 89.81 699 ILE B C 1
ATOM 13783 O O . ILE B 1 699 ? -59.594 25.047 -34.594 1 89.81 699 ILE B O 1
ATOM 13787 N N . VAL B 1 700 ? -57.688 25.922 -34 1 90.38 700 VAL B N 1
ATOM 13788 C CA . VAL B 1 700 ? -56.938 24.781 -34.531 1 90.38 700 VAL B CA 1
ATOM 13789 C C . VAL B 1 700 ? -57.312 23.516 -33.781 1 90.38 700 VAL B C 1
ATOM 13791 O O . VAL B 1 700 ? -57.5 22.453 -34.375 1 90.38 700 VAL B O 1
ATOM 13794 N N . TYR B 1 701 ? -57.438 23.531 -32.469 1 88.75 701 TYR B N 1
ATOM 13795 C CA . TYR B 1 701 ? -57.719 22.359 -31.656 1 88.75 701 TYR B CA 1
ATOM 13796 C C . TYR B 1 701 ? -59.156 21.906 -31.891 1 88.75 701 TYR B C 1
ATOM 13798 O O . TYR B 1 701 ? -59.438 20.703 -31.938 1 88.75 701 TYR B O 1
ATOM 13806 N N . VAL B 1 702 ? -60.031 22.828 -32.094 1 89.12 702 VAL B N 1
ATOM 13807 C CA . VAL B 1 702 ? -61.438 22.453 -32.344 1 89.12 702 VAL B CA 1
ATOM 13808 C C . VAL B 1 702 ? -61.562 21.828 -33.719 1 89.12 702 VAL B C 1
ATOM 13810 O O . VAL B 1 702 ? -62.281 20.859 -33.906 1 89.12 702 VAL B O 1
ATOM 13813 N N . LEU B 1 703 ? -60.812 22.391 -34.656 1 90.5 703 LEU B N 1
ATOM 13814 C CA . LEU B 1 703 ? -60.812 21.797 -36 1 90.5 703 LEU B CA 1
ATOM 13815 C C . LEU B 1 703 ? -60.25 20.375 -35.969 1 90.5 703 LEU B C 1
ATOM 13817 O O . LEU B 1 703 ? -60.781 19.5 -36.656 1 90.5 703 LEU B O 1
ATOM 13821 N N . GLU B 1 704 ? -59.219 20.172 -35.188 1 89.12 704 GLU B N 1
ATOM 13822 C CA . GLU B 1 704 ? -58.688 18.828 -35.031 1 89.12 704 GLU B CA 1
ATOM 13823 C C . GLU B 1 704 ? -59.75 17.875 -34.5 1 89.12 704 GLU B C 1
ATOM 13825 O O . GLU B 1 704 ? -59.906 16.75 -34.969 1 89.12 704 GLU B O 1
ATOM 13830 N N . MET B 1 705 ? -60.531 18.312 -33.5 1 88.62 705 MET B N 1
ATOM 13831 C CA . MET B 1 705 ? -61.562 17.5 -32.906 1 88.62 705 MET B CA 1
ATOM 13832 C C . MET B 1 705 ? -62.656 17.156 -33.906 1 88.62 705 MET B C 1
ATOM 13834 O O . MET B 1 705 ? -63.094 16.016 -33.969 1 88.62 705 MET B O 1
ATOM 13838 N N . ILE B 1 706 ? -63 18.125 -34.75 1 89.75 706 ILE B N 1
ATOM 13839 C CA . ILE B 1 706 ? -64.062 17.922 -35.688 1 89.75 706 ILE B CA 1
ATOM 13840 C C . ILE B 1 706 ? -63.625 16.953 -36.781 1 89.75 706 ILE B C 1
ATOM 13842 O O . ILE B 1 706 ? -64.375 16.031 -37.156 1 89.75 706 ILE B O 1
ATOM 13846 N N . ILE B 1 707 ? -62.406 17.141 -37.188 1 89.5 707 ILE B N 1
ATOM 13847 C CA . ILE B 1 707 ? -61.906 16.266 -38.25 1 89.5 707 ILE B CA 1
ATOM 13848 C C . ILE B 1 707 ? -61.812 14.836 -37.719 1 89.5 707 ILE B C 1
ATOM 13850 O O . ILE B 1 707 ? -62.156 13.883 -38.406 1 89.5 707 ILE B O 1
ATOM 13854 N N . LYS B 1 708 ? -61.375 14.648 -36.5 1 86.94 708 LYS B N 1
ATOM 13855 C CA . LYS B 1 708 ? -61.219 13.312 -35.938 1 86.94 708 LYS B CA 1
ATOM 13856 C C . LYS B 1 708 ? -62.594 12.688 -35.656 1 86.94 708 LYS B C 1
ATOM 13858 O O . LYS B 1 708 ? -62.781 11.484 -35.844 1 86.94 708 LYS B O 1
ATOM 13863 N N . MET B 1 709 ? -63.562 13.484 -35.25 1 86.81 709 MET B N 1
ATOM 13864 C CA . MET B 1 709 ? -64.938 12.961 -35 1 86.81 709 MET B CA 1
ATOM 13865 C C . MET B 1 709 ? -65.562 12.539 -36.312 1 86.81 709 MET B C 1
ATOM 13867 O O . MET B 1 709 ? -66.312 11.547 -36.375 1 86.81 709 MET B O 1
ATOM 13871 N N . CYS B 1 710 ? -65.188 13.328 -37.344 1 87.12 710 CYS B N 1
ATOM 13872 C CA . CYS B 1 710 ? -65.75 12.969 -38.656 1 87.12 710 CYS B CA 1
ATOM 13873 C C . CYS B 1 710 ? -65.062 11.695 -39.156 1 87.12 710 CYS B C 1
ATOM 13875 O O . CYS B 1 710 ? -65.75 10.867 -39.781 1 87.12 710 CYS B O 1
ATOM 13877 N N . ALA B 1 711 ? -63.875 11.562 -38.875 1 85.56 711 ALA B N 1
ATOM 13878 C CA . ALA B 1 711 ? -63.156 10.398 -39.375 1 85.56 711 ALA B CA 1
ATOM 13879 C C . ALA B 1 711 ? -63.5 9.148 -38.594 1 85.56 711 ALA B C 1
ATOM 13881 O O . ALA B 1 711 ? -63.781 8.086 -39.156 1 85.56 711 ALA B O 1
ATOM 13882 N N . LEU B 1 712 ? -63.594 9.18 -37.281 1 81.31 712 LEU B N 1
ATOM 13883 C CA . LEU B 1 712 ? -63.75 8.008 -36.406 1 81.31 712 LEU B CA 1
ATOM 13884 C C . LEU B 1 712 ? -65.188 7.875 -35.938 1 81.31 712 LEU B C 1
ATOM 13886 O O . LEU B 1 712 ? -65.625 6.805 -35.5 1 81.31 712 LEU B O 1
ATOM 13890 N N . GLY B 1 713 ? -66.062 8.844 -36.156 1 79.62 713 GLY B N 1
ATOM 13891 C CA . GLY B 1 713 ? -67.375 8.844 -35.594 1 79.62 713 GLY B CA 1
ATOM 13892 C C . GLY B 1 713 ? -67.438 9.391 -34.156 1 79.62 713 GLY B C 1
ATOM 13893 O O . GLY B 1 713 ? -66.375 9.477 -33.5 1 79.62 713 GLY B O 1
ATOM 13894 N N . PHE B 1 714 ? -68.5 9.797 -33.656 1 81.44 714 PHE B N 1
ATOM 13895 C CA . PHE B 1 714 ? -68.688 10.383 -32.312 1 81.44 714 PHE B CA 1
ATOM 13896 C C . PHE B 1 714 ? -68.312 9.375 -31.234 1 81.44 714 PHE B C 1
ATOM 13898 O O . PHE B 1 714 ? -67.562 9.688 -30.312 1 81.44 714 PHE B O 1
ATOM 13905 N N . ARG B 1 715 ? -68.688 8.203 -31.375 1 80.19 715 ARG B N 1
ATOM 13906 C CA . ARG B 1 715 ? -68.375 7.172 -30.375 1 80.19 715 ARG B CA 1
ATOM 13907 C C . ARG B 1 715 ? -66.938 6.664 -30.516 1 80.19 715 ARG B C 1
ATOM 13909 O O . ARG B 1 715 ? -66.312 6.344 -29.531 1 80.19 715 ARG B O 1
ATOM 13916 N N . GLY B 1 716 ? -66.562 6.711 -31.703 1 78.12 716 GLY B N 1
ATOM 13917 C CA . GLY B 1 716 ? -65.188 6.258 -31.969 1 78.12 716 GLY B CA 1
ATOM 13918 C C . GLY B 1 716 ? -64.188 7.211 -31.453 1 78.12 716 GLY B C 1
ATOM 13919 O O . GLY B 1 716 ? -63.094 6.777 -31.016 1 78.12 716 GLY B O 1
ATOM 13920 N N . TYR B 1 717 ? -64.5 8.453 -31.453 1 81.44 717 TYR B N 1
ATOM 13921 C CA . TYR B 1 717 ? -63.562 9.477 -30.953 1 81.44 717 TYR B CA 1
ATOM 13922 C C . TYR B 1 717 ? -63.312 9.305 -29.469 1 81.44 717 TYR B C 1
ATOM 13924 O O . TYR B 1 717 ? -62.188 9.398 -29 1 81.44 717 TYR B O 1
ATOM 13932 N N . PHE B 1 718 ? -64.25 8.93 -28.641 1 81.94 718 PHE B N 1
ATOM 13933 C CA . PHE B 1 718 ? -64.188 8.891 -27.188 1 81.94 718 PHE B CA 1
ATOM 13934 C C . PHE B 1 718 ? -63.656 7.52 -26.719 1 81.94 718 PHE B C 1
ATOM 13936 O O . PHE B 1 718 ? -63.531 7.281 -25.516 1 81.94 718 PHE B O 1
ATOM 13943 N N . LYS B 1 719 ? -63.375 6.715 -27.594 1 76.88 719 LYS B N 1
ATOM 13944 C CA . LYS B 1 719 ? -62.812 5.418 -27.219 1 76.88 719 LYS B CA 1
ATOM 13945 C C . LYS B 1 719 ? -61.344 5.535 -26.875 1 76.88 719 LYS B C 1
ATOM 13947 O O . LYS B 1 719 ? -60.812 4.801 -26.031 1 76.88 719 LYS B O 1
ATOM 13952 N N . SER B 1 720 ? -60.75 6.48 -27.484 1 74.31 720 SER B N 1
ATOM 13953 C CA . SER B 1 720 ? -59.312 6.715 -27.203 1 74.31 720 SER B CA 1
ATOM 13954 C C . SER B 1 720 ? -59.156 7.633 -26 1 74.31 720 SER B C 1
ATOM 13956 O O . SER B 1 720 ? -59.781 8.68 -25.906 1 74.31 720 SER B O 1
ATOM 13958 N N . HIS B 1 721 ? -58.312 7.23 -25 1 75.25 721 HIS B N 1
ATOM 13959 C CA . HIS B 1 721 ? -58.062 8.031 -23.812 1 75.25 721 HIS B CA 1
ATOM 13960 C C . HIS B 1 721 ? -57.344 9.336 -24.156 1 75.25 721 HIS B C 1
ATOM 13962 O O . HIS B 1 721 ? -57.531 10.344 -23.469 1 75.25 721 HIS B O 1
ATOM 13968 N N . TRP B 1 722 ? -56.656 9.352 -25.172 1 75.56 722 TRP B N 1
ATOM 13969 C CA . TRP B 1 722 ? -55.969 10.57 -25.594 1 75.56 722 TRP B CA 1
ATOM 13970 C C . TRP B 1 722 ? -56.969 11.602 -26.109 1 75.56 722 TRP B C 1
ATOM 13972 O O . TRP B 1 722 ? -56.844 12.797 -25.844 1 75.56 722 TRP B O 1
ATOM 13982 N N . ASN B 1 723 ? -57.906 11.055 -26.859 1 80.25 723 ASN B N 1
ATOM 13983 C CA . ASN B 1 723 ? -58.906 11.961 -27.391 1 80.25 723 ASN B CA 1
ATOM 13984 C C . ASN B 1 723 ? -59.844 12.469 -26.281 1 80.25 723 ASN B C 1
ATOM 13986 O O . ASN B 1 723 ? -60.312 13.602 -26.359 1 80.25 723 ASN B O 1
ATOM 13990 N N . LYS B 1 724 ? -60.031 11.672 -25.234 1 81.12 724 LYS B N 1
ATOM 13991 C CA . LYS B 1 724 ? -60.781 12.156 -24.078 1 81.12 724 LYS B CA 1
ATOM 13992 C C . LYS B 1 724 ? -60.062 13.305 -23.391 1 81.12 724 LYS B C 1
ATOM 13994 O O . LYS B 1 724 ? -60.656 14.289 -22.984 1 81.12 724 LYS B O 1
ATOM 13999 N N . LEU B 1 725 ? -58.781 13.078 -23.297 1 79.25 725 LEU B N 1
ATOM 14000 C CA . LEU B 1 725 ? -57.969 14.133 -22.688 1 79.25 725 LEU B CA 1
ATOM 14001 C C . LEU B 1 725 ? -58 15.398 -23.531 1 79.25 725 LEU B C 1
ATOM 14003 O O . LEU B 1 725 ? -58.094 16.5 -23 1 79.25 725 LEU B O 1
ATOM 14007 N N . ASP B 1 726 ? -57.906 15.203 -24.828 1 80.19 726 ASP B N 1
ATOM 14008 C CA . ASP B 1 726 ? -58 16.359 -25.719 1 80.19 726 ASP B CA 1
ATOM 14009 C C . ASP B 1 726 ? -59.344 17.047 -25.578 1 80.19 726 ASP B C 1
ATOM 14011 O O . ASP B 1 726 ? -59.406 18.281 -25.578 1 80.19 726 ASP B O 1
ATOM 14015 N N . PHE B 1 727 ? -60.375 16.281 -25.484 1 86 727 PHE B N 1
ATOM 14016 C CA . PHE B 1 727 ? -61.719 16.859 -25.328 1 86 727 PHE B CA 1
ATOM 14017 C C . PHE B 1 727 ? -61.844 17.641 -24.016 1 86 727 PHE B C 1
ATOM 14019 O O . PHE B 1 727 ? -62.375 18.734 -24 1 86 727 PHE B O 1
ATOM 14026 N N . PHE B 1 728 ? -61.281 17.094 -22.969 1 84.25 728 PHE B N 1
ATOM 14027 C CA . PHE B 1 728 ? -61.25 17.781 -21.688 1 84.25 728 PHE B CA 1
ATOM 14028 C C . PHE B 1 728 ? -60.5 19.094 -21.766 1 84.25 728 PHE B C 1
ATOM 14030 O O . PHE B 1 728 ? -60.938 20.109 -21.219 1 84.25 728 PHE B O 1
ATOM 14037 N N . ILE B 1 729 ? -59.406 19.109 -22.469 1 82.88 729 ILE B N 1
ATOM 14038 C CA . ILE B 1 729 ? -58.594 20.297 -22.609 1 82.88 729 ILE B CA 1
ATOM 14039 C C . ILE B 1 729 ? -59.344 21.359 -23.422 1 82.88 729 ILE B C 1
ATOM 14041 O O . ILE B 1 729 ? -59.281 22.547 -23.094 1 82.88 729 ILE B O 1
ATOM 14045 N N . ILE B 1 730 ? -60.094 20.938 -24.438 1 85.44 730 ILE B N 1
ATOM 14046 C CA . ILE B 1 730 ? -60.844 21.859 -25.266 1 85.44 730 ILE B CA 1
ATOM 14047 C C . ILE B 1 730 ? -61.969 22.484 -24.453 1 85.44 730 ILE B C 1
ATOM 14049 O O . ILE B 1 730 ? -62.25 23.672 -24.562 1 85.44 730 ILE B O 1
ATOM 14053 N N . VAL B 1 731 ? -62.5 21.734 -23.531 1 85.5 731 VAL B N 1
ATOM 14054 C CA . VAL B 1 731 ? -63.562 22.234 -22.672 1 85.5 731 VAL B CA 1
ATOM 14055 C C . VAL B 1 731 ? -62.969 23.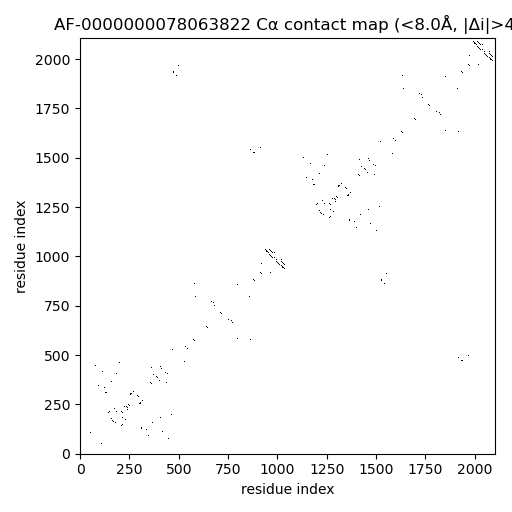281 -21.719 1 85.5 731 VAL B C 1
ATOM 14057 O O . VAL B 1 731 ? -63.594 24.344 -21.5 1 85.5 731 VAL B O 1
ATOM 14060 N N . MET B 1 732 ? -61.812 22.969 -21.281 1 80.81 732 MET B N 1
ATOM 14061 C CA . MET B 1 732 ? -61.188 23.922 -20.375 1 80.81 732 MET B CA 1
ATOM 14062 C C . MET B 1 732 ? -60.75 25.172 -21.125 1 80.81 732 MET B C 1
ATOM 14064 O O . MET B 1 732 ? -60.875 26.281 -20.609 1 80.81 732 MET B O 1
ATOM 14068 N N . ALA B 1 733 ? -60.281 24.984 -22.312 1 81.25 733 ALA B N 1
ATOM 14069 C CA . ALA B 1 733 ? -59.875 26.125 -23.141 1 81.25 733 ALA B CA 1
ATOM 14070 C C . ALA B 1 733 ? -61.062 26.984 -23.516 1 81.25 733 ALA B C 1
ATOM 14072 O O . ALA B 1 733 ? -60.969 28.203 -23.594 1 81.25 733 ALA B O 1
ATOM 14073 N N . THR B 1 734 ? -62.219 26.344 -23.734 1 84.81 734 THR B N 1
ATOM 14074 C CA . THR B 1 734 ? -63.438 27.094 -24.031 1 84.81 734 THR B CA 1
ATOM 14075 C C . THR B 1 734 ? -63.875 27.938 -22.828 1 84.81 734 THR B C 1
ATOM 14077 O O . THR B 1 734 ? -64.312 29.078 -23 1 84.81 734 THR B O 1
ATOM 14080 N N . GLY B 1 735 ? -63.625 27.406 -21.656 1 80.19 735 GLY B N 1
ATOM 14081 C CA . GLY B 1 735 ? -63.906 28.188 -20.453 1 80.19 735 GLY B CA 1
ATOM 14082 C C . GLY B 1 735 ? -63.031 29.406 -20.312 1 80.19 735 GLY B C 1
ATOM 14083 O O . GLY B 1 735 ? -63.5 30.5 -19.969 1 80.19 735 GLY B O 1
ATOM 14084 N N . ASP B 1 736 ? -61.812 29.203 -20.641 1 78.12 736 ASP B N 1
ATOM 14085 C CA . ASP B 1 736 ? -60.844 30.312 -20.562 1 78.12 736 ASP B CA 1
ATOM 14086 C C . ASP B 1 736 ? -61.188 31.375 -21.609 1 78.12 736 ASP B C 1
ATOM 14088 O O . ASP B 1 736 ? -61.062 32.562 -21.328 1 78.12 736 ASP B O 1
ATOM 14092 N N . LEU B 1 737 ? -61.625 30.938 -22.812 1 78.44 737 LEU B N 1
ATOM 14093 C CA . LEU B 1 737 ? -61.969 31.875 -23.875 1 78.44 737 LEU B CA 1
ATOM 14094 C C . LEU B 1 737 ? -63.219 32.688 -23.516 1 78.44 737 LEU B C 1
ATOM 14096 O O . LEU B 1 737 ? -63.312 33.875 -23.828 1 78.44 737 LEU B O 1
ATOM 14100 N N . ILE B 1 738 ? -64.062 32.031 -22.828 1 80.81 738 ILE B N 1
ATOM 14101 C CA . ILE B 1 738 ? -65.25 32.719 -22.391 1 80.81 738 ILE B CA 1
ATOM 14102 C C . ILE B 1 738 ? -64.938 33.781 -21.375 1 80.81 738 ILE B C 1
ATOM 14104 O O . ILE B 1 738 ? -65.438 34.906 -21.422 1 80.81 738 ILE B O 1
ATOM 14108 N N . LEU B 1 739 ? -63.969 33.469 -20.672 1 77.12 739 LEU B N 1
ATOM 14109 C CA . LEU B 1 739 ? -63.531 34.469 -19.688 1 77.12 739 LEU B CA 1
ATOM 14110 C C . LEU B 1 739 ? -62.812 35.625 -20.344 1 77.12 739 LEU B C 1
ATOM 14112 O O . LEU B 1 739 ? -62.938 36.781 -19.938 1 77.12 739 LEU B O 1
ATOM 14116 N N . ASP B 1 740 ? -62.125 35.344 -21.359 1 75.44 740 ASP B N 1
ATOM 14117 C CA . ASP B 1 740 ? -61.469 36.375 -22.125 1 75.44 740 ASP B CA 1
ATOM 14118 C C . ASP B 1 740 ? -62.5 37.281 -22.812 1 75.44 740 ASP B C 1
ATOM 14120 O O . ASP B 1 740 ? -62.312 38.5 -22.859 1 75.44 740 ASP B O 1
ATOM 14124 N N . ILE B 1 741 ? -63.594 36.688 -23.281 1 76.69 741 ILE B N 1
ATOM 14125 C CA . ILE B 1 741 ? -64.625 37.438 -23.969 1 76.69 741 ILE B CA 1
ATOM 14126 C C . ILE B 1 741 ? -65.375 38.281 -22.953 1 76.69 741 ILE B C 1
ATOM 14128 O O . ILE B 1 741 ? -65.688 39.469 -23.203 1 76.69 741 ILE B O 1
ATOM 14132 N N . ILE B 1 742 ? -65.5 37.75 -21.812 1 75.88 742 ILE B N 1
ATOM 14133 C CA . ILE B 1 742 ? -66.188 38.5 -20.766 1 75.88 742 ILE B CA 1
ATOM 14134 C C . ILE B 1 742 ? -65.312 39.688 -20.328 1 75.88 742 ILE B C 1
ATOM 14136 O O . ILE B 1 742 ? -65.812 40.781 -20.094 1 75.88 742 ILE B O 1
ATOM 14140 N N . ASP B 1 743 ? -64.062 39.438 -20.312 1 72.12 743 ASP B N 1
ATOM 14141 C CA . ASP B 1 743 ? -63.094 40.5 -19.938 1 72.12 743 ASP B CA 1
ATOM 14142 C C . ASP B 1 743 ? -63.094 41.594 -21 1 72.12 743 ASP B C 1
ATOM 14144 O O . ASP B 1 743 ? -62.969 42.781 -20.656 1 72.12 743 ASP B O 1
ATOM 14148 N N . ALA B 1 744 ? -63.25 41.219 -22.234 1 69.62 744 ALA B N 1
ATOM 14149 C CA . ALA B 1 744 ? -63.188 42.188 -23.312 1 69.62 744 ALA B CA 1
ATOM 14150 C C . ALA B 1 744 ? -64.5 43 -23.375 1 69.62 744 ALA B C 1
ATOM 14152 O O . ALA B 1 744 ? -64.5 44.188 -23.719 1 69.62 744 ALA B O 1
ATOM 14153 N N . VAL B 1 745 ? -65.625 42.375 -22.938 1 71.88 745 VAL B N 1
ATOM 14154 C CA . VAL B 1 745 ? -66.938 43.031 -23.109 1 71.88 745 VAL B CA 1
ATOM 14155 C C . VAL B 1 745 ? -67.312 43.719 -21.797 1 71.88 745 VAL B C 1
ATOM 14157 O O . VAL B 1 745 ? -68.062 44.719 -21.812 1 71.88 745 VAL B O 1
ATOM 14160 N N . THR B 1 746 ? -66.812 43.156 -20.672 1 67.06 746 THR B N 1
ATOM 14161 C CA . THR B 1 746 ? -67.25 43.75 -19.406 1 67.06 746 THR B CA 1
ATOM 14162 C C . THR B 1 746 ? -66.062 44.469 -18.719 1 67.06 746 THR B C 1
ATOM 14164 O O . THR B 1 746 ? -64.938 44.219 -19.078 1 67.06 746 THR B O 1
ATOM 14167 N N . PRO B 1 747 ? -66.25 45.438 -17.922 1 61.56 747 PRO B N 1
ATOM 14168 C CA . PRO B 1 747 ? -65.188 46.125 -17.172 1 61.56 747 PRO B CA 1
ATOM 14169 C C . PRO B 1 747 ? -64.438 45.219 -16.188 1 61.56 747 PRO B C 1
ATOM 14171 O O . PRO B 1 747 ? -63.531 45.688 -15.508 1 61.56 747 PRO B O 1
ATOM 14174 N N . TRP B 1 748 ? -64.688 43.969 -16.047 1 59 748 TRP B N 1
ATOM 14175 C CA . TRP B 1 748 ? -64 43 -15.164 1 59 748 TRP B CA 1
ATOM 14176 C C . TRP B 1 748 ? -62.625 42.625 -15.727 1 59 748 TRP B C 1
ATOM 14178 O O . TRP B 1 748 ? -62.5 42.281 -16.906 1 59 748 TRP B O 1
ATOM 14188 N N . ASP B 1 749 ? -61.5 43.094 -15.047 1 59.25 749 ASP B N 1
ATOM 14189 C CA . ASP B 1 749 ? -60.156 42.875 -15.547 1 59.25 749 ASP B CA 1
ATOM 14190 C C . ASP B 1 749 ? -59.625 41.5 -15.086 1 59.25 749 ASP B C 1
ATOM 14192 O O . ASP B 1 749 ? -59.469 41.281 -13.883 1 59.25 749 ASP B O 1
ATOM 14196 N N . LYS B 1 750 ? -59.531 40.5 -15.945 1 60.22 750 LYS B N 1
ATOM 14197 C CA . LYS B 1 750 ? -59.031 39.156 -15.695 1 60.22 750 LYS B CA 1
ATOM 14198 C C . LYS B 1 750 ? -57.656 39.188 -15.023 1 60.22 750 LYS B C 1
ATOM 14200 O O . LYS B 1 750 ? -57.344 38.344 -14.203 1 60.22 750 LYS B O 1
ATOM 14205 N N . TRP B 1 751 ? -56.875 40.125 -15.312 1 56.94 751 TRP B N 1
ATOM 14206 C CA . TRP B 1 751 ? -55.531 40.219 -14.805 1 56.94 751 TRP B CA 1
ATOM 14207 C C . TRP B 1 751 ? -55.469 40.906 -13.461 1 56.94 751 TRP B C 1
ATOM 14209 O O . TRP B 1 751 ? -54.656 40.594 -12.609 1 56.94 751 TRP B O 1
ATOM 14219 N N . SER B 1 752 ? -56.25 42 -13.297 1 54.19 752 SER B N 1
ATOM 14220 C CA . SER B 1 752 ? -56.188 42.844 -12.094 1 54.19 752 SER B CA 1
ATOM 14221 C C . SER B 1 752 ? -57.125 42.281 -11.008 1 54.19 752 SER B C 1
ATOM 14223 O O . SER B 1 752 ? -57.031 42.688 -9.844 1 54.19 752 SER B O 1
ATOM 14225 N N . ASN B 1 753 ? -58.25 41.75 -11.312 1 52.12 753 ASN B N 1
ATOM 14226 C CA . ASN B 1 753 ? -59.156 41.375 -10.227 1 52.12 753 ASN B CA 1
ATOM 14227 C C . ASN B 1 753 ? -58.594 40.25 -9.375 1 52.12 753 ASN B C 1
ATOM 14229 O O . ASN B 1 753 ? -58.344 39.156 -9.875 1 52.12 753 ASN B O 1
ATOM 14233 N N . MET B 1 754 ? -57.781 40.688 -8.312 1 45.19 754 MET B N 1
ATOM 14234 C CA . MET B 1 754 ? -57 40 -7.285 1 45.19 754 MET B CA 1
ATOM 14235 C C . MET B 1 754 ? -57.875 38.969 -6.551 1 45.19 754 MET B C 1
ATOM 14237 O O . MET B 1 754 ? -57.469 38.469 -5.496 1 45.19 754 MET B O 1
ATOM 14241 N N . ASN B 1 755 ? -59.156 38.844 -6.598 1 48.28 755 ASN B N 1
ATOM 14242 C CA . ASN B 1 755 ? -59.438 37.812 -5.594 1 48.28 755 ASN B CA 1
ATOM 14243 C C . ASN B 1 755 ? -58.594 36.562 -5.793 1 48.28 755 ASN B C 1
ATOM 14245 O O . ASN B 1 755 ? -58.5 36.062 -6.906 1 48.28 755 ASN B O 1
ATOM 14249 N N . SER B 1 756 ? -57.594 36.312 -4.953 1 50.81 756 SER B N 1
ATOM 14250 C CA . SER B 1 756 ? -56.469 35.375 -4.863 1 50.81 756 SER B CA 1
ATOM 14251 C C . SER B 1 756 ? -56.875 34 -5.391 1 50.81 756 SER B C 1
ATOM 14253 O O . SER B 1 756 ? -56.094 33.344 -6.125 1 50.81 756 SER B O 1
ATOM 14255 N N . SER B 1 757 ? -58.062 33.625 -4.906 1 54.47 757 SER B N 1
ATOM 14256 C CA . SER B 1 757 ? -58.406 32.25 -5.227 1 54.47 757 SER B CA 1
ATOM 14257 C C . SER B 1 757 ? -58.75 32.094 -6.699 1 54.47 757 SER B C 1
ATOM 14259 O O . SER B 1 757 ? -58.406 31.062 -7.32 1 54.47 757 SER B O 1
ATOM 14261 N N . PHE B 1 758 ? -59.406 33.062 -7.238 1 56.53 758 PHE B N 1
ATOM 14262 C CA . PHE B 1 758 ? -59.844 33 -8.633 1 56.53 758 PHE B CA 1
ATOM 14263 C C . PHE B 1 758 ? -58.656 33.156 -9.578 1 56.53 758 PHE B C 1
ATOM 14265 O O . PHE B 1 758 ? -58.594 32.5 -10.617 1 56.53 758 PHE B O 1
ATOM 14272 N N . ILE B 1 759 ? -57.75 33.969 -9.156 1 56.69 759 ILE B N 1
ATOM 14273 C CA . ILE B 1 759 ? -56.531 34.062 -9.945 1 56.69 759 ILE B CA 1
ATOM 14274 C C . ILE B 1 759 ? -55.781 32.75 -9.961 1 56.69 759 ILE B C 1
ATOM 14276 O O . ILE B 1 759 ? -55.281 32.312 -10.992 1 56.69 759 ILE B O 1
ATOM 14280 N N . THR B 1 760 ? -55.812 32.219 -8.828 1 59.88 760 THR B N 1
ATOM 14281 C CA . THR B 1 760 ? -55.156 30.906 -8.75 1 59.88 760 THR B CA 1
ATOM 14282 C C . THR B 1 760 ? -55.875 29.875 -9.609 1 59.88 760 THR B C 1
ATOM 14284 O O . THR B 1 760 ? -55.25 29.062 -10.273 1 59.88 760 THR B O 1
ATOM 14287 N N . ALA B 1 761 ? -57.188 30.016 -9.602 1 62.12 761 ALA B N 1
ATOM 14288 C CA . ALA B 1 761 ? -57.969 29.062 -10.383 1 62.12 761 ALA B CA 1
ATOM 14289 C C . ALA B 1 761 ? -57.75 29.266 -11.883 1 62.12 761 ALA B C 1
ATOM 14291 O O . ALA B 1 761 ? -57.656 28.312 -12.648 1 62.12 761 ALA B O 1
ATOM 14292 N N . THR B 1 762 ? -57.75 30.531 -12.266 1 63.31 762 THR B N 1
ATOM 14293 C CA . THR B 1 762 ? -57.562 30.812 -13.688 1 63.31 762 THR B CA 1
ATOM 14294 C C . THR B 1 762 ? -56.125 30.438 -14.102 1 63.31 762 THR B C 1
ATOM 14296 O O . THR B 1 762 ? -55.906 29.938 -15.211 1 63.31 762 THR B O 1
ATOM 14299 N N . LYS B 1 763 ? -55.281 30.688 -13.18 1 65.38 763 LYS B N 1
ATOM 14300 C CA . LYS B 1 763 ? -53.906 30.266 -13.461 1 65.38 763 LYS B CA 1
ATOM 14301 C C . LYS B 1 763 ? -53.812 28.75 -13.547 1 65.38 763 LYS B C 1
ATOM 14303 O O . LYS B 1 763 ? -53.094 28.219 -14.391 1 65.38 763 LYS B O 1
ATOM 14308 N N . LEU B 1 764 ? -54.625 28.172 -12.773 1 64.75 764 LEU B N 1
ATOM 14309 C CA . LEU B 1 764 ? -54.625 26.703 -12.805 1 64.75 764 LEU B CA 1
ATOM 14310 C C . LEU B 1 764 ? -55.25 26.188 -14.102 1 64.75 764 LEU B C 1
ATOM 14312 O O . LEU B 1 764 ? -54.75 25.219 -14.68 1 64.75 764 LEU B O 1
ATOM 14316 N N . LEU B 1 765 ? -56.281 26.891 -14.531 1 66.94 765 LEU B N 1
ATOM 14317 C CA . LEU B 1 765 ? -56.906 26.484 -15.773 1 66.94 765 LEU B CA 1
ATOM 14318 C C . LEU B 1 765 ? -56 26.688 -16.969 1 66.94 765 LEU B C 1
ATOM 14320 O O . LEU B 1 765 ? -55.969 25.875 -17.891 1 66.94 765 LEU B O 1
ATOM 14324 N N . ARG B 1 766 ? -55.188 27.703 -16.844 1 70.81 766 ARG B N 1
ATOM 14325 C CA . ARG B 1 766 ? -54.219 27.953 -17.906 1 70.81 766 ARG B CA 1
ATOM 14326 C C . ARG B 1 766 ? -53.094 26.938 -17.875 1 70.81 766 ARG B C 1
ATOM 14328 O O . ARG B 1 766 ? -52.625 26.469 -18.922 1 70.81 766 ARG B O 1
ATOM 14335 N N . MET B 1 767 ? -52.875 26.594 -16.672 1 70.56 767 MET B N 1
ATOM 14336 C CA . MET B 1 767 ? -51.812 25.609 -16.516 1 70.56 767 MET B CA 1
ATOM 14337 C C . MET B 1 767 ? -52.25 24.234 -16.984 1 70.56 767 MET B C 1
ATOM 14339 O O . MET B 1 767 ? -51.438 23.438 -17.469 1 70.56 767 MET B O 1
ATOM 14343 N N . LEU B 1 768 ? -53.469 24.016 -16.891 1 69.81 768 LEU B N 1
ATOM 14344 C CA . LEU B 1 768 ? -53.969 22.719 -17.312 1 69.81 768 LEU B CA 1
ATOM 14345 C C . LEU B 1 768 ? -53.906 22.547 -18.828 1 69.81 768 LEU B C 1
ATOM 14347 O O . LEU B 1 768 ? -53.875 21.438 -19.328 1 69.81 768 LEU B O 1
ATOM 14351 N N . ARG B 1 769 ? -53.812 23.656 -19.516 1 72.25 769 ARG B N 1
ATOM 14352 C CA . ARG B 1 769 ? -53.625 23.594 -20.953 1 72.25 769 ARG B CA 1
ATOM 14353 C C . ARG B 1 769 ? -52.281 22.984 -21.312 1 72.25 769 ARG B C 1
ATOM 14355 O O . ARG B 1 769 ? -52.094 22.453 -22.406 1 72.25 769 ARG B O 1
ATOM 14362 N N . PHE B 1 770 ? -51.469 23.016 -20.25 1 73.62 770 PHE B N 1
ATOM 14363 C CA . PHE B 1 770 ? -50.156 22.422 -20.422 1 73.62 770 PHE B CA 1
ATOM 14364 C C . PHE B 1 770 ? -50.25 20.906 -20.516 1 73.62 770 PHE B C 1
ATOM 14366 O O . PHE B 1 770 ? -49.344 20.266 -21.062 1 73.62 770 PHE B O 1
ATOM 14373 N N . LEU B 1 771 ? -51.344 20.453 -20.172 1 71.56 771 LEU B N 1
ATOM 14374 C CA . LEU B 1 771 ? -51.5 19 -20.188 1 71.56 771 LEU B CA 1
ATOM 14375 C C . LEU B 1 771 ? -51.5 18.469 -21.625 1 71.56 771 LEU B C 1
ATOM 14377 O O . LEU B 1 771 ? -51.25 17.281 -21.859 1 71.56 771 LEU B O 1
ATOM 14381 N N . ARG B 1 772 ? -51.75 19.406 -22.547 1 73.5 772 ARG B N 1
ATOM 14382 C CA . ARG B 1 772 ? -51.688 18.969 -23.938 1 73.5 772 ARG B CA 1
ATOM 14383 C C . ARG B 1 772 ? -50.281 18.484 -24.297 1 73.5 772 ARG B C 1
ATOM 14385 O O . ARG B 1 772 ? -50.125 17.688 -25.219 1 73.5 772 ARG B O 1
ATOM 14392 N N . LEU B 1 773 ? -49.375 19 -23.5 1 73.81 773 LEU B N 1
ATOM 14393 C CA . LEU B 1 773 ? -48 18.562 -23.734 1 73.81 773 LEU B CA 1
ATOM 14394 C C . LEU B 1 773 ? -47.844 17.078 -23.438 1 73.81 773 LEU B C 1
ATOM 14396 O O . LEU B 1 773 ? -46.938 16.438 -23.984 1 73.81 773 LEU B O 1
ATOM 14400 N N . CYS B 1 774 ? -48.75 16.641 -22.766 1 68.88 774 CYS B N 1
ATOM 14401 C CA . CYS B 1 774 ? -48.719 15.211 -22.453 1 68.88 774 CYS B CA 1
ATOM 14402 C C . CYS B 1 774 ? -48.938 14.367 -23.703 1 68.88 774 CYS B C 1
ATOM 14404 O O . CYS B 1 774 ? -48.531 13.211 -23.766 1 68.88 774 CYS B O 1
ATOM 14406 N N . LYS B 1 775 ? -49.625 15.008 -24.672 1 68.88 775 LYS B N 1
ATOM 14407 C CA . LYS B 1 775 ? -49.812 14.297 -25.938 1 68.88 775 LYS B CA 1
ATOM 14408 C C . LYS B 1 775 ? -48.469 13.992 -26.594 1 68.88 775 LYS B C 1
ATOM 14410 O O . LYS B 1 775 ? -48.312 13.016 -27.328 1 68.88 775 LYS B O 1
ATOM 14415 N N . LEU B 1 776 ? -47.625 14.914 -26.312 1 68.56 776 LEU B N 1
ATOM 14416 C CA . LEU B 1 776 ? -46.281 14.664 -26.812 1 68.56 776 LEU B CA 1
ATOM 14417 C C . LEU B 1 776 ? -45.656 13.453 -26.109 1 68.56 776 LEU B C 1
ATOM 14419 O O . LEU B 1 776 ? -44.719 12.828 -26.656 1 68.56 776 LEU B O 1
ATOM 14423 N N . ALA B 1 777 ? -46.281 13.211 -25.078 1 67.62 777 ALA B N 1
ATOM 14424 C CA . ALA B 1 777 ? -45.812 12.047 -24.344 1 67.62 777 ALA B CA 1
ATOM 14425 C C . ALA B 1 777 ? -46.125 10.758 -25.094 1 67.62 777 ALA B C 1
ATOM 14427 O O . ALA B 1 777 ? -45.438 9.742 -24.922 1 67.62 777 ALA B O 1
ATOM 14428 N N . ARG B 1 778 ? -47.188 10.922 -26.047 1 68.81 778 ARG B N 1
ATOM 14429 C CA . ARG B 1 778 ? -47.5 9.742 -26.844 1 68.81 778 ARG B CA 1
ATOM 14430 C C . ARG B 1 778 ? -46.344 9.328 -27.719 1 68.81 778 ARG B C 1
ATOM 14432 O O . ARG B 1 778 ? -46.094 8.133 -27.906 1 68.81 778 ARG B O 1
ATOM 14439 N N . VAL B 1 779 ? -45.719 10.312 -28.219 1 66.31 779 VAL B N 1
ATOM 14440 C CA . VAL B 1 779 ? -44.562 10.023 -29.078 1 66.31 779 VAL B CA 1
ATOM 14441 C C . VAL B 1 779 ? -43.406 9.477 -28.234 1 66.31 779 VAL B C 1
ATOM 14443 O O . VAL B 1 779 ? -42.625 8.672 -28.719 1 66.31 779 VAL B O 1
ATOM 14446 N N . SER B 1 780 ? -43.562 9.883 -27.016 1 71.56 780 SER B N 1
ATOM 14447 C CA . SER B 1 780 ? -42.469 9.484 -26.156 1 71.56 780 SER B CA 1
ATOM 14448 C C . SER B 1 780 ? -42.719 8.117 -25.516 1 71.56 780 SER B C 1
ATOM 14450 O O . SER B 1 780 ? -41.844 7.527 -24.922 1 71.56 780 SER B O 1
ATOM 14452 N N . VAL B 1 781 ? -44 7.629 -25.781 1 74.19 781 VAL B N 1
ATOM 14453 C CA . VAL B 1 781 ? -44.375 6.402 -25.078 1 74.19 781 VAL B CA 1
ATOM 14454 C C . VAL B 1 781 ? -43.5 5.246 -25.578 1 74.19 781 VAL B C 1
ATOM 14456 O O . VAL B 1 781 ? -42.969 4.488 -24.766 1 74.19 781 VAL B O 1
ATOM 14459 N N . PRO B 1 782 ? -43.344 5.219 -26.906 1 74.69 782 PRO B N 1
ATOM 14460 C CA . PRO B 1 782 ? -42.5 4.105 -27.297 1 74.69 782 PRO B CA 1
ATOM 14461 C C . PRO B 1 782 ? -41.062 4.262 -26.812 1 74.69 782 PRO B C 1
ATOM 14463 O O . PRO B 1 782 ? -40.406 3.268 -26.484 1 74.69 782 PRO B O 1
ATOM 14466 N N . LYS B 1 783 ? -40.719 5.414 -26.734 1 77.75 783 LYS B N 1
ATOM 14467 C CA . LYS B 1 783 ? -39.375 5.629 -26.219 1 77.75 783 LYS B CA 1
ATOM 14468 C C . LYS B 1 783 ? -39.281 5.305 -24.719 1 77.75 783 LYS B C 1
ATOM 14470 O O . LYS B 1 783 ? -38.281 4.758 -24.25 1 77.75 783 LYS B O 1
ATOM 14475 N N . ILE B 1 784 ? -40.375 5.645 -24.078 1 79.62 784 ILE B N 1
ATOM 14476 C CA . ILE B 1 784 ? -40.406 5.32 -22.656 1 79.62 784 ILE B CA 1
ATOM 14477 C C . ILE B 1 784 ? -40.5 3.809 -22.484 1 79.62 784 ILE B C 1
ATOM 14479 O O . ILE B 1 784 ? -39.875 3.24 -21.578 1 79.62 784 ILE B O 1
ATOM 14483 N N . MET B 1 785 ? -41.281 3.264 -23.406 1 80.19 785 MET B N 1
ATOM 14484 C CA . MET B 1 785 ? -41.375 1.809 -23.344 1 80.19 785 MET B CA 1
ATOM 14485 C C . MET B 1 785 ? -40.031 1.16 -23.625 1 80.19 785 MET B C 1
ATOM 14487 O O . MET B 1 785 ? -39.656 0.185 -22.984 1 80.19 785 MET B O 1
ATOM 14491 N N . ALA B 1 786 ? -39.406 1.749 -24.578 1 80.81 786 ALA B N 1
ATOM 14492 C CA . ALA B 1 786 ? -38.094 1.22 -24.875 1 80.81 786 ALA B CA 1
ATOM 14493 C C . ALA B 1 786 ? -37.125 1.402 -23.703 1 80.81 786 ALA B C 1
ATOM 14495 O O . ALA B 1 786 ? -36.312 0.534 -23.422 1 80.81 786 ALA B O 1
ATOM 14496 N N . TYR B 1 787 ? -37.375 2.479 -23.062 1 83.5 787 TYR B N 1
ATOM 14497 C CA . TYR B 1 787 ? -36.562 2.74 -21.891 1 83.5 787 TYR B CA 1
ATOM 14498 C C . TYR B 1 787 ? -36.875 1.769 -20.766 1 83.5 787 TYR B C 1
ATOM 14500 O O . TYR B 1 787 ? -35.969 1.29 -20.062 1 83.5 787 TYR B O 1
ATOM 14508 N N . ILE B 1 788 ? -38.125 1.49 -20.625 1 84.25 788 ILE B N 1
ATOM 14509 C CA . ILE B 1 788 ? -38.531 0.552 -19.578 1 84.25 788 ILE B CA 1
ATOM 14510 C C . ILE B 1 788 ? -38 -0.846 -19.906 1 84.25 788 ILE B C 1
ATOM 14512 O O . ILE B 1 788 ? -37.531 -1.57 -19.031 1 84.25 788 ILE B O 1
ATOM 14516 N N . ASP B 1 789 ? -38.094 -1.159 -21.141 1 82.44 789 ASP B N 1
ATOM 14517 C CA . ASP B 1 789 ? -37.594 -2.463 -21.547 1 82.44 789 ASP B CA 1
ATOM 14518 C C . ASP B 1 789 ? -36.094 -2.547 -21.328 1 82.44 789 ASP B C 1
ATOM 14520 O O . ASP B 1 789 ? -35.562 -3.586 -20.922 1 82.44 789 ASP B O 1
ATOM 14524 N N . ARG B 1 790 ? -35.531 -1.497 -21.609 1 81.75 790 ARG B N 1
ATOM 14525 C CA . ARG B 1 790 ? -34.094 -1.474 -21.391 1 81.75 790 ARG B CA 1
ATOM 14526 C C . ARG B 1 790 ? -33.75 -1.591 -19.906 1 81.75 790 ARG B C 1
ATOM 14528 O O . ARG B 1 790 ? -32.812 -2.268 -19.531 1 81.75 790 ARG B O 1
ATOM 14535 N N . MET B 1 791 ? -34.562 -0.963 -19.156 1 84.81 791 MET B N 1
ATOM 14536 C CA . MET B 1 791 ? -34.344 -1.039 -17.719 1 84.81 791 MET B CA 1
ATOM 14537 C C . MET B 1 791 ? -34.562 -2.459 -17.203 1 84.81 791 MET B C 1
ATOM 14539 O O . MET B 1 791 ? -33.844 -2.924 -16.312 1 84.81 791 MET B O 1
ATOM 14543 N N . ILE B 1 792 ? -35.531 -3.092 -17.766 1 86.5 792 ILE B N 1
ATOM 14544 C CA . ILE B 1 792 ? -35.812 -4.469 -17.375 1 86.5 792 ILE B CA 1
ATOM 14545 C C . ILE B 1 792 ? -34.656 -5.371 -17.828 1 86.5 792 ILE B C 1
ATOM 14547 O O . ILE B 1 792 ? -34.25 -6.258 -17.094 1 86.5 792 ILE B O 1
ATOM 14551 N N . ASP B 1 793 ? -34.219 -5.07 -18.953 1 85.81 793 ASP B N 1
ATOM 14552 C CA . ASP B 1 793 ? -33.156 -5.895 -19.484 1 85.81 793 ASP B CA 1
ATOM 14553 C C . ASP B 1 793 ? -31.875 -5.711 -18.656 1 85.81 793 ASP B C 1
ATOM 14555 O O . ASP B 1 793 ? -31.125 -6.672 -18.438 1 85.81 793 ASP B O 1
ATOM 14559 N N . ILE B 1 794 ? -31.672 -4.582 -18.234 1 85.31 794 ILE B N 1
ATOM 14560 C CA . ILE B 1 794 ? -30.484 -4.324 -17.438 1 85.31 794 ILE B CA 1
ATOM 14561 C C . ILE B 1 794 ? -30.625 -5.016 -16.078 1 85.31 794 ILE B C 1
ATOM 14563 O O . ILE B 1 794 ? -29.656 -5.566 -15.562 1 85.31 794 ILE B O 1
ATOM 14567 N N . GLN B 1 795 ? -31.797 -4.945 -15.594 1 88 795 GLN B N 1
ATOM 14568 C CA . GLN B 1 795 ? -32.031 -5.621 -14.32 1 88 795 GLN B CA 1
ATOM 14569 C C . GLN B 1 795 ? -31.859 -7.129 -14.461 1 88 795 GLN B C 1
ATOM 14571 O O . GLN B 1 795 ? -31.266 -7.773 -13.594 1 88 795 GLN B O 1
ATOM 14576 N N . LEU B 1 796 ? -32.375 -7.613 -15.5 1 89.12 796 LEU B N 1
ATOM 14577 C CA . LEU B 1 796 ? -32.281 -9.055 -15.703 1 89.12 796 LEU B CA 1
ATOM 14578 C C . LEU B 1 796 ? -30.859 -9.461 -16.031 1 89.12 796 LEU B C 1
ATOM 14580 O O . LEU B 1 796 ? -30.422 -10.562 -15.703 1 89.12 796 LEU B O 1
ATOM 14584 N N . ALA B 1 797 ? -30.219 -8.617 -16.734 1 89.31 797 ALA B N 1
ATOM 14585 C CA . ALA B 1 797 ? -28.812 -8.883 -16.969 1 89.31 797 ALA B CA 1
ATOM 14586 C C . ALA B 1 797 ? -28.031 -8.945 -15.672 1 89.31 797 ALA B C 1
ATOM 14588 O O . ALA B 1 797 ? -27.141 -9.781 -15.508 1 89.31 797 ALA B O 1
ATOM 14589 N N . PHE B 1 798 ? -28.422 -8.078 -14.828 1 89.75 798 PHE B N 1
ATOM 14590 C CA . PHE B 1 798 ? -27.812 -8.094 -13.508 1 89.75 798 PHE B CA 1
ATOM 14591 C C . PHE B 1 798 ? -28.156 -9.375 -12.766 1 89.75 798 PHE B C 1
ATOM 14593 O O . PHE B 1 798 ? -27.312 -9.977 -12.109 1 89.75 798 PHE B O 1
ATOM 14600 N N . GLY B 1 799 ? -29.359 -9.766 -12.875 1 91.31 799 GLY B N 1
ATOM 14601 C CA . GLY B 1 799 ? -29.766 -11.023 -12.273 1 91.31 799 GLY B CA 1
ATOM 14602 C C . GLY B 1 799 ? -29.016 -12.219 -12.828 1 91.31 799 GLY B C 1
ATOM 14603 O O . GLY B 1 799 ? -28.672 -13.141 -12.086 1 91.31 799 GLY B O 1
ATOM 14604 N N . TYR B 1 800 ? -28.781 -12.203 -14.078 1 91.75 800 TYR B N 1
ATOM 14605 C CA . TYR B 1 800 ? -28.047 -13.289 -14.711 1 91.75 800 TYR B CA 1
ATOM 14606 C C . TYR B 1 800 ? -26.609 -13.32 -14.227 1 91.75 800 TYR B C 1
ATOM 14608 O O . TYR B 1 800 ? -26.031 -14.398 -14.016 1 91.75 800 TYR B O 1
ATOM 14616 N N . ASP B 1 801 ? -26.031 -12.227 -14.094 1 91.94 801 ASP B N 1
ATOM 14617 C CA . ASP B 1 801 ? -24.656 -12.117 -13.594 1 91.94 801 ASP B CA 1
ATOM 14618 C C . ASP B 1 801 ? -24.531 -12.695 -12.18 1 91.94 801 ASP B C 1
ATOM 14620 O O . ASP B 1 801 ? -23.609 -13.453 -11.891 1 91.94 801 ASP B O 1
ATOM 14624 N N . VAL B 1 802 ? -25.469 -12.398 -11.383 1 93.38 802 VAL B N 1
ATOM 14625 C CA . VAL B 1 802 ? -25.469 -12.875 -10 1 93.38 802 VAL B CA 1
ATOM 14626 C C . VAL B 1 802 ? -25.688 -14.391 -9.984 1 93.38 802 VAL B C 1
ATOM 14628 O O . VAL B 1 802 ? -25.047 -15.109 -9.219 1 93.38 802 VAL B O 1
ATOM 14631 N N . GLY B 1 803 ? -26.594 -14.828 -10.82 1 92.44 803 GLY B N 1
ATOM 14632 C CA . GLY B 1 803 ? -26.859 -16.25 -10.883 1 92.44 803 GLY B CA 1
ATOM 14633 C C . GLY B 1 803 ? -25.656 -17.062 -11.352 1 92.44 803 GLY B C 1
ATOM 14634 O O . GLY B 1 803 ? -25.359 -18.109 -10.773 1 92.44 803 GLY B O 1
ATOM 14635 N N . LYS B 1 804 ? -25.016 -16.625 -12.305 1 91.69 804 LYS B N 1
ATOM 14636 C CA . LYS B 1 804 ? -23.844 -17.328 -12.812 1 91.69 804 LYS B CA 1
ATOM 14637 C C . LYS B 1 804 ? -22.734 -17.344 -11.773 1 91.69 804 LYS B C 1
ATOM 14639 O O . LYS B 1 804 ? -22.031 -18.359 -11.617 1 91.69 804 LYS B O 1
ATOM 14644 N N . GLY B 1 805 ? -22.5 -16.219 -11.133 1 92.31 805 GLY B N 1
ATOM 14645 C CA . GLY B 1 805 ? -21.531 -16.188 -10.055 1 92.31 805 GLY B CA 1
ATOM 14646 C C . GLY B 1 805 ? -21.828 -17.156 -8.938 1 92.31 805 GLY B C 1
ATOM 14647 O O . GLY B 1 805 ? -20.922 -17.797 -8.398 1 92.31 805 GLY B O 1
ATOM 14648 N N . PHE B 1 806 ? -23.094 -17.297 -8.641 1 94 806 PHE B N 1
ATOM 14649 C CA . PHE B 1 806 ? -23.5 -18.219 -7.594 1 94 806 PHE B CA 1
ATOM 14650 C C . PHE B 1 806 ? -23.234 -19.672 -8 1 94 806 PHE B C 1
ATOM 14652 O O . PHE B 1 806 ? -22.734 -20.469 -7.199 1 94 806 PHE B O 1
ATOM 14659 N N . VAL B 1 807 ? -23.484 -20.031 -9.234 1 92.12 807 VAL B N 1
ATOM 14660 C CA . VAL B 1 807 ? -23.312 -21.391 -9.719 1 92.12 807 VAL B CA 1
ATOM 14661 C C . VAL B 1 807 ? -21.828 -21.75 -9.734 1 92.12 807 VAL B C 1
ATOM 14663 O O . VAL B 1 807 ? -21.438 -22.828 -9.297 1 92.12 807 VAL B O 1
ATOM 14666 N N . THR B 1 808 ? -21.016 -20.859 -10.211 1 90.38 808 THR B N 1
ATOM 14667 C CA . THR B 1 808 ? -19.578 -21.094 -10.242 1 90.38 808 THR B CA 1
ATOM 14668 C C . THR B 1 808 ? -19.016 -21.219 -8.836 1 90.38 808 THR B C 1
ATOM 14670 O O . THR B 1 808 ? -18.141 -22.062 -8.578 1 90.38 808 THR B O 1
ATOM 14673 N N . GLY B 1 809 ? -19.453 -20.406 -7.945 1 90.75 809 GLY B N 1
ATOM 14674 C CA . GLY B 1 809 ? -19.016 -20.484 -6.562 1 90.75 809 GLY B CA 1
ATOM 14675 C C . GLY B 1 809 ? -19.406 -21.781 -5.879 1 90.75 809 GLY B C 1
ATOM 14676 O O . GLY B 1 809 ? -18.594 -22.391 -5.164 1 90.75 809 GLY B O 1
ATOM 14677 N N . THR B 1 810 ? -20.641 -22.25 -6.137 1 91.25 810 THR B N 1
ATOM 14678 C CA . THR B 1 810 ? -21.125 -23.484 -5.543 1 91.25 810 THR B CA 1
ATOM 14679 C C . THR B 1 810 ? -20.359 -24.688 -6.094 1 91.25 810 THR B C 1
ATOM 14681 O O . THR B 1 810 ? -20.062 -25.625 -5.355 1 91.25 810 THR B O 1
ATOM 14684 N N . GLN B 1 811 ? -19.984 -24.609 -7.324 1 88.31 811 GLN B N 1
ATOM 14685 C CA . GLN B 1 811 ? -19.219 -25.688 -7.938 1 88.31 811 GLN B CA 1
ATOM 14686 C C . GLN B 1 811 ? -17.812 -25.766 -7.359 1 88.31 811 GLN B C 1
ATOM 14688 O O . GLN B 1 811 ? -17.297 -26.859 -7.094 1 88.31 811 GLN B O 1
ATOM 14693 N N . GLU B 1 812 ? -17.203 -24.672 -7.176 1 87.31 812 GLU B N 1
ATOM 14694 C CA . GLU B 1 812 ? -15.867 -24.625 -6.605 1 87.31 812 GLU B CA 1
ATOM 14695 C C . GLU B 1 812 ? -15.859 -25.125 -5.164 1 87.31 812 GLU B C 1
ATOM 14697 O O . GLU B 1 812 ? -14.953 -25.844 -4.754 1 87.31 812 GLU B O 1
ATOM 14702 N N . VAL B 1 813 ? -16.875 -24.75 -4.414 1 89.38 813 VAL B N 1
ATOM 14703 C CA . VAL B 1 813 ? -16.922 -25.125 -3.006 1 89.38 813 VAL B CA 1
ATOM 14704 C C . VAL B 1 813 ? -17.219 -26.625 -2.877 1 89.38 813 VAL B C 1
ATOM 14706 O O . VAL B 1 813 ? -16.719 -27.297 -1.97 1 89.38 813 VAL B O 1
ATOM 14709 N N . CYS B 1 814 ? -18 -27.156 -3.826 1 86.81 814 CYS B N 1
ATOM 14710 C CA . CYS B 1 814 ? -18.312 -28.578 -3.805 1 86.81 814 CYS B CA 1
ATOM 14711 C C . CYS B 1 814 ? -17.047 -29.406 -4.012 1 86.81 814 CYS B C 1
ATOM 14713 O O . CYS B 1 814 ? -16.891 -30.469 -3.414 1 86.81 814 CYS B O 1
ATOM 14715 N N . SER B 1 815 ? -16.156 -28.906 -4.785 1 81.56 815 SER B N 1
ATOM 14716 C CA . SER B 1 815 ? -14.906 -29.625 -5.039 1 81.56 815 SER B CA 1
ATOM 14717 C C . SER B 1 815 ? -13.969 -29.531 -3.842 1 81.56 815 SER B C 1
ATOM 14719 O O . SER B 1 815 ? -13.109 -30.391 -3.65 1 81.56 815 SER B O 1
ATOM 14721 N N . LEU B 1 816 ? -14.148 -28.578 -2.979 1 81.31 816 LEU B N 1
ATOM 14722 C CA . LEU B 1 816 ? -13.266 -28.375 -1.839 1 81.31 816 LEU B CA 1
ATOM 14723 C C . LEU B 1 816 ? -13.852 -28.969 -0.571 1 81.31 816 LEU B C 1
ATOM 14725 O O . LEU B 1 816 ? -13.172 -29.078 0.45 1 81.31 816 LEU B O 1
ATOM 14729 N N . LEU B 1 817 ? -15.078 -29.484 -0.643 1 85.06 817 LEU B N 1
ATOM 14730 C CA . LEU B 1 817 ? -15.828 -29.906 0.537 1 85.06 817 LEU B CA 1
ATOM 14731 C C . LEU B 1 817 ? -15.133 -31.062 1.248 1 85.06 817 LEU B C 1
ATOM 14733 O O . LEU B 1 817 ? -15.102 -31.109 2.48 1 85.06 817 LEU B O 1
ATOM 14737 N N . PRO B 1 818 ? -14.484 -31.953 0.489 1 77 818 PRO B N 1
ATOM 14738 C CA . PRO B 1 818 ? -13.82 -33.062 1.193 1 77 818 PRO B CA 1
ATOM 14739 C C . PRO B 1 818 ? -12.656 -32.594 2.057 1 77 818 PRO B C 1
ATOM 14741 O O . PRO B 1 818 ? -12.328 -33.219 3.061 1 77 818 PRO B O 1
ATOM 14744 N N . GLN B 1 819 ? -12.203 -31.531 1.739 1 72.81 819 GLN B N 1
ATOM 14745 C CA . GLN B 1 819 ? -11.094 -30.984 2.516 1 72.81 819 GLN B CA 1
ATOM 14746 C C . GLN B 1 819 ? -11.602 -30.078 3.641 1 72.81 819 GLN B C 1
ATOM 14748 O O . GLN B 1 819 ? -10.922 -29.891 4.648 1 72.81 819 GLN B O 1
ATOM 14753 N N . LEU B 1 820 ? -12.844 -29.609 3.535 1 75.06 820 LEU B N 1
ATOM 14754 C CA . LEU B 1 820 ? -13.375 -28.641 4.488 1 75.06 820 LEU B CA 1
ATOM 14755 C C . LEU B 1 820 ? -14.07 -29.344 5.648 1 75.06 820 LEU B C 1
ATOM 14757 O O . LEU B 1 820 ? -14.102 -28.828 6.766 1 75.06 820 LEU B O 1
ATOM 14761 N N . VAL B 1 821 ? -14.742 -30.469 5.254 1 76.69 821 VAL B N 1
ATOM 14762 C CA . VAL B 1 821 ? -15.539 -31.156 6.258 1 76.69 821 VAL B CA 1
ATOM 14763 C C . VAL B 1 821 ? -15 -32.562 6.453 1 76.69 821 VAL B C 1
ATOM 14765 O O . VAL B 1 821 ? -14.906 -33.344 5.5 1 76.69 821 VAL B O 1
ATOM 14768 N N . ASP B 1 822 ? -14.688 -32.906 7.664 1 69 822 ASP B N 1
ATOM 14769 C CA . ASP B 1 822 ? -14.07 -34.188 7.973 1 69 822 ASP B CA 1
ATOM 14770 C C . ASP B 1 822 ? -15.117 -35.281 8.078 1 69 822 ASP B C 1
ATOM 14772 O O . ASP B 1 822 ? -14.891 -36.406 7.629 1 69 822 ASP B O 1
ATOM 14776 N N . ASN B 1 823 ? -16.359 -34.938 8.641 1 75.19 823 ASN B N 1
ATOM 14777 C CA . ASN B 1 823 ? -17.406 -35.938 8.797 1 75.19 823 ASN B CA 1
ATOM 14778 C C . ASN B 1 823 ? -18.031 -36.312 7.453 1 75.19 823 ASN B C 1
ATOM 14780 O O . ASN B 1 823 ? -18.562 -35.438 6.754 1 75.19 823 ASN B O 1
ATOM 14784 N N . LYS B 1 824 ? -18.047 -37.5 7.109 1 80.25 824 LYS B N 1
ATOM 14785 C CA . LYS B 1 824 ? -18.5 -37.969 5.801 1 80.25 824 LYS B CA 1
ATOM 14786 C C . LYS B 1 824 ? -20.016 -37.781 5.641 1 80.25 824 LYS B C 1
ATOM 14788 O O . LYS B 1 824 ? -20.484 -37.469 4.547 1 80.25 824 LYS B O 1
ATOM 14793 N N . GLN B 1 825 ? -20.75 -38 6.734 1 83.75 825 GLN B N 1
ATOM 14794 C CA . GLN B 1 825 ? -22.203 -37.844 6.633 1 83.75 825 GLN B CA 1
ATOM 14795 C C . GLN B 1 825 ? -22.578 -36.406 6.383 1 83.75 825 GLN B C 1
ATOM 14797 O O . GLN B 1 825 ? -23.453 -36.094 5.559 1 83.75 825 GLN B O 1
ATOM 14802 N N . ILE B 1 826 ? -21.969 -35.594 7.098 1 87.06 826 ILE B N 1
ATOM 14803 C CA . ILE B 1 826 ? -22.25 -34.188 6.914 1 87.06 826 ILE B CA 1
ATOM 14804 C C . ILE B 1 826 ? -21.781 -33.75 5.527 1 87.06 826 ILE B C 1
ATOM 14806 O O . ILE B 1 826 ? -22.453 -32.938 4.867 1 87.06 826 ILE B O 1
ATOM 14810 N N . GLN B 1 827 ? -20.719 -34.312 5.078 1 88.25 827 GLN B N 1
ATOM 14811 C CA . GLN B 1 827 ? -20.172 -34 3.764 1 88.25 827 GLN B CA 1
ATOM 14812 C C . GLN B 1 827 ? -21.141 -34.406 2.656 1 88.25 827 GLN B C 1
ATOM 14814 O O . GLN B 1 827 ? -21.375 -33.625 1.722 1 88.25 827 GLN B O 1
ATOM 14819 N N . GLU B 1 828 ? -21.703 -35.531 2.766 1 87.44 828 GLU B N 1
ATOM 14820 C CA . GLU B 1 828 ? -22.625 -36 1.735 1 87.44 828 GLU B CA 1
ATOM 14821 C C . GLU B 1 828 ? -23.922 -35.219 1.726 1 87.44 828 GLU B C 1
ATOM 14823 O O . GLU B 1 828 ? -24.453 -34.906 0.66 1 87.44 828 GLU B O 1
ATOM 14828 N N . ASN B 1 829 ? -24.359 -34.875 2.869 1 89 829 ASN B N 1
ATOM 14829 C CA . ASN B 1 829 ? -25.578 -34.062 2.947 1 89 829 ASN B CA 1
ATOM 14830 C C . ASN B 1 829 ? -25.375 -32.656 2.377 1 89 829 ASN B C 1
ATOM 14832 O O . ASN B 1 829 ? -26.234 -32.156 1.662 1 89 829 ASN B O 1
ATOM 14836 N N . LEU B 1 830 ? -24.281 -32.125 2.719 1 90.38 830 LEU B N 1
ATOM 14837 C CA . LEU B 1 830 ? -23.984 -30.797 2.238 1 90.38 830 LEU B CA 1
ATOM 14838 C C . LEU B 1 830 ? -23.734 -30.797 0.734 1 90.38 830 LEU B C 1
ATOM 14840 O O . LEU B 1 830 ? -24.109 -29.844 0.036 1 90.38 830 LEU B O 1
ATOM 14844 N N . THR B 1 831 ? -23.094 -31.828 0.216 1 89.19 831 THR B N 1
ATOM 14845 C CA . THR B 1 831 ? -22.859 -31.922 -1.22 1 89.19 831 THR B CA 1
ATOM 14846 C C . THR B 1 831 ? -24.188 -32.062 -1.979 1 89.19 831 THR B C 1
ATOM 14848 O O . THR B 1 831 ? -24.359 -31.422 -3.023 1 89.19 831 THR B O 1
ATOM 14851 N N . ALA B 1 832 ? -25.062 -32.781 -1.413 1 88.69 832 ALA B N 1
ATOM 14852 C CA . ALA B 1 832 ? -26.359 -32.938 -2.059 1 88.69 832 ALA B CA 1
ATOM 14853 C C . ALA B 1 832 ? -27.156 -31.641 -2.062 1 88.69 832 ALA B C 1
ATOM 14855 O O . ALA B 1 832 ? -27.781 -31.297 -3.064 1 88.69 832 ALA B O 1
ATOM 14856 N N . LYS B 1 833 ? -27.078 -31 -1.009 1 90.88 833 LYS B N 1
ATOM 14857 C CA . LYS B 1 833 ? -27.828 -29.734 -0.912 1 90.88 833 LYS B CA 1
ATOM 14858 C C . LYS B 1 833 ? -27.25 -28.688 -1.852 1 90.88 833 LYS B C 1
ATOM 14860 O O . LYS B 1 833 ? -27.984 -27.969 -2.518 1 90.88 833 LYS B O 1
ATOM 14865 N N . LEU B 1 834 ? -25.984 -28.594 -1.875 1 91.19 834 LEU B N 1
ATOM 14866 C CA . LEU B 1 834 ? -25.328 -27.609 -2.734 1 91.19 834 LEU B CA 1
ATOM 14867 C C . LEU B 1 834 ? -25.547 -27.953 -4.207 1 91.19 834 LEU B C 1
ATOM 14869 O O . LEU B 1 834 ? -25.719 -27.047 -5.031 1 91.19 834 LEU B O 1
ATOM 14873 N N . ASP B 1 835 ? -25.562 -29.188 -4.52 1 88.88 835 ASP B N 1
ATOM 14874 C CA . ASP B 1 835 ? -25.797 -29.594 -5.902 1 88.88 835 ASP B CA 1
ATOM 14875 C C . ASP B 1 835 ? -27.234 -29.297 -6.324 1 88.88 835 ASP B C 1
ATOM 14877 O O . ASP B 1 835 ? -27.484 -28.953 -7.477 1 88.88 835 ASP B O 1
ATOM 14881 N N . ASN B 1 836 ? -28.094 -29.469 -5.438 1 90.31 836 ASN B N 1
ATOM 14882 C CA . ASN B 1 836 ? -29.484 -29.141 -5.738 1 90.31 836 ASN B CA 1
ATOM 14883 C C . ASN B 1 836 ? -29.672 -27.641 -5.965 1 90.31 836 ASN B C 1
ATOM 14885 O O . ASN B 1 836 ? -30.453 -27.234 -6.828 1 90.31 836 ASN B O 1
ATOM 14889 N N . ASP B 1 837 ? -29.031 -26.891 -5.148 1 91.5 837 ASP B N 1
ATOM 14890 C CA . ASP B 1 837 ? -29.094 -25.438 -5.332 1 91.5 837 ASP B CA 1
ATOM 14891 C C . ASP B 1 837 ? -28.469 -25.031 -6.66 1 91.5 837 ASP B C 1
ATOM 14893 O O . ASP B 1 837 ? -29 -24.156 -7.355 1 91.5 837 ASP B O 1
ATOM 14897 N N . ARG B 1 838 ? -27.359 -25.625 -6.961 1 90.69 838 ARG B N 1
ATOM 14898 C CA . ARG B 1 838 ? -26.688 -25.344 -8.219 1 90.69 838 ARG B CA 1
ATOM 14899 C C . ARG B 1 838 ? -27.578 -25.656 -9.414 1 90.69 838 ARG B C 1
ATOM 14901 O O . ARG B 1 838 ? -27.688 -24.859 -10.352 1 90.69 838 ARG B O 1
ATOM 14908 N N . LEU B 1 839 ? -28.328 -26.797 -9.328 1 90.5 839 LEU B N 1
ATOM 14909 C CA . LEU B 1 839 ? -29.188 -27.234 -10.422 1 90.5 839 LEU B CA 1
ATOM 14910 C C . LEU B 1 839 ? -30.406 -26.328 -10.539 1 90.5 839 LEU B C 1
ATOM 14912 O O . LEU B 1 839 ? -30.828 -25.984 -11.648 1 90.5 839 LEU B O 1
ATOM 14916 N N . SER B 1 840 ? -30.859 -25.953 -9.422 1 91.5 840 SER B N 1
ATOM 14917 C CA . SER B 1 840 ? -32.031 -25.078 -9.438 1 91.5 840 SER B CA 1
ATOM 14918 C C . SER B 1 840 ? -31.703 -23.734 -10.055 1 91.5 840 SER B C 1
ATOM 14920 O O . SER B 1 840 ? -32.5 -23.188 -10.844 1 91.5 840 SER B O 1
ATOM 14922 N N . VAL B 1 841 ? -30.594 -23.203 -9.742 1 92.75 841 VAL B N 1
ATOM 14923 C CA . VAL B 1 841 ? -30.203 -21.891 -10.273 1 92.75 841 VAL B CA 1
ATOM 14924 C C . VAL B 1 841 ? -29.828 -22.031 -11.75 1 92.75 841 VAL B C 1
ATOM 14926 O O . VAL B 1 841 ? -30.141 -21.156 -12.562 1 92.75 841 VAL B O 1
ATOM 14929 N N . THR B 1 842 ? -29.141 -23.094 -12.117 1 90.38 842 THR B N 1
ATOM 14930 C CA . THR B 1 842 ? -28.766 -23.297 -13.508 1 90.38 842 THR B CA 1
ATOM 14931 C C . THR B 1 842 ? -30.016 -23.406 -14.391 1 90.38 842 THR B C 1
ATOM 14933 O O . THR B 1 842 ? -30.016 -22.906 -15.516 1 90.38 842 THR B O 1
ATOM 14936 N N . ARG B 1 843 ? -30.984 -24.031 -13.859 1 90.44 843 ARG B N 1
ATOM 14937 C CA . ARG B 1 843 ? -32.219 -24.156 -14.602 1 90.44 843 ARG B CA 1
ATOM 14938 C C . ARG B 1 843 ? -32.875 -22.797 -14.789 1 90.44 843 ARG B C 1
ATOM 14940 O O . ARG B 1 843 ? -33.344 -22.469 -15.891 1 90.44 843 ARG B O 1
ATOM 14947 N N . GLN B 1 844 ? -32.844 -22.094 -13.75 1 90.62 844 GLN B N 1
ATOM 14948 C CA . GLN B 1 844 ? -33.469 -20.766 -13.836 1 90.62 844 GLN B CA 1
ATOM 14949 C C . GLN B 1 844 ? -32.719 -19.875 -14.82 1 90.62 844 GLN B C 1
ATOM 14951 O O . GLN B 1 844 ? -33.312 -19.094 -15.547 1 90.62 844 GLN B O 1
ATOM 14956 N N . LEU B 1 845 ? -31.453 -19.969 -14.891 1 90.31 845 LEU B N 1
ATOM 14957 C CA . LEU B 1 845 ? -30.641 -19.188 -15.82 1 90.31 845 LEU B CA 1
ATOM 14958 C C . LEU B 1 845 ? -30.906 -19.625 -17.266 1 90.31 845 LEU B C 1
ATOM 14960 O O . LEU B 1 845 ? -30.938 -18.797 -18.172 1 90.31 845 LEU B O 1
ATOM 14964 N N . GLY B 1 846 ? -31.062 -20.891 -17.406 1 88.06 846 GLY B N 1
ATOM 14965 C CA . GLY B 1 846 ? -31.375 -21.406 -18.734 1 88.06 846 GLY B CA 1
ATOM 14966 C C . GLY B 1 846 ? -32.719 -20.906 -19.266 1 88.06 846 GLY B C 1
ATOM 14967 O O . GLY B 1 846 ? -32.844 -20.578 -20.438 1 88.06 846 GLY B O 1
ATOM 14968 N N . LEU B 1 847 ? -33.625 -20.859 -18.375 1 88.06 847 LEU B N 1
ATOM 14969 C CA . LEU B 1 847 ? -34.969 -20.375 -18.766 1 88.06 847 LEU B CA 1
ATOM 14970 C C . LEU B 1 847 ? -34.938 -18.875 -19.047 1 88.06 847 LEU B C 1
ATOM 14972 O O . LEU B 1 847 ? -35.594 -18.406 -19.969 1 88.06 847 LEU B O 1
ATOM 14976 N N . LEU B 1 848 ? -34.156 -18.25 -18.297 1 89.5 848 LEU B N 1
ATOM 14977 C CA . LEU B 1 848 ? -34 -16.812 -18.516 1 89.5 848 LEU B CA 1
ATOM 14978 C C . LEU B 1 848 ? -33.344 -16.531 -19.859 1 89.5 848 LEU B C 1
ATOM 14980 O O . LEU B 1 848 ? -33.719 -15.586 -20.562 1 89.5 848 LEU B O 1
ATOM 14984 N N . GLN B 1 849 ? -32.375 -17.281 -20.203 1 88.81 849 GLN B N 1
ATOM 14985 C CA . GLN B 1 849 ? -31.703 -17.125 -21.484 1 88.81 849 GLN B CA 1
ATOM 14986 C C . GLN B 1 849 ? -32.625 -17.438 -22.641 1 88.81 849 GLN B C 1
ATOM 14988 O O . GLN B 1 849 ? -32.562 -16.812 -23.703 1 88.81 849 GLN B O 1
ATOM 14993 N N . ARG B 1 850 ? -33.469 -18.359 -22.453 1 85.88 850 ARG B N 1
ATOM 14994 C CA . ARG B 1 850 ? -34.438 -18.703 -23.484 1 85.88 850 ARG B CA 1
ATOM 14995 C C . ARG B 1 850 ? -35.406 -17.578 -23.719 1 85.88 850 ARG B C 1
ATOM 14997 O O . ARG B 1 850 ? -35.719 -17.234 -24.859 1 85.88 850 ARG B O 1
ATOM 15004 N N . ASP B 1 851 ? -35.812 -17.016 -22.594 1 83.69 851 ASP B N 1
ATOM 15005 C CA . ASP B 1 851 ? -36.812 -15.961 -22.688 1 83.69 851 ASP B CA 1
ATOM 15006 C C . ASP B 1 851 ? -36.188 -14.656 -23.203 1 83.69 851 ASP B C 1
ATOM 15008 O O . ASP B 1 851 ? -36.812 -13.945 -24 1 83.69 851 ASP B O 1
ATOM 15012 N N . ARG B 1 852 ? -35.094 -14.406 -22.703 1 87.44 852 ARG B N 1
ATOM 15013 C CA . ARG B 1 852 ? -34.406 -13.172 -23.094 1 87.44 852 ARG B CA 1
ATOM 15014 C C . ARG B 1 852 ? -32.938 -13.438 -23.453 1 87.44 852 ARG B C 1
ATOM 15016 O O . ARG B 1 852 ? -32.031 -13.109 -22.688 1 87.44 852 ARG B O 1
ATOM 15023 N N . PRO B 1 853 ? -32.719 -13.82 -24.625 1 87 853 PRO B N 1
ATOM 15024 C CA . PRO B 1 853 ? -31.344 -14.195 -25 1 87 853 PRO B CA 1
ATOM 15025 C C . PRO B 1 853 ? -30.391 -13 -25.031 1 87 853 PRO B C 1
ATOM 15027 O O . PRO B 1 853 ? -29.219 -13.141 -24.734 1 87 853 PRO B O 1
ATOM 15030 N N . TRP B 1 854 ? -30.906 -11.789 -25.266 1 85.81 854 TRP B N 1
ATOM 15031 C CA . TRP B 1 854 ? -30.062 -10.602 -25.344 1 85.81 854 TRP B CA 1
ATOM 15032 C C . TRP B 1 854 ? -29.391 -10.328 -24 1 85.81 854 TRP B C 1
ATOM 15034 O O . TRP B 1 854 ? -28.219 -9.953 -23.953 1 85.81 854 TRP B O 1
ATOM 15044 N N . THR B 1 855 ? -30.109 -10.57 -22.984 1 88.12 855 THR B N 1
ATOM 15045 C CA . THR B 1 855 ? -29.609 -10.281 -21.641 1 88.12 855 THR B CA 1
ATOM 15046 C C . THR B 1 855 ? -28.5 -11.258 -21.25 1 88.12 855 THR B C 1
ATOM 15048 O O . THR B 1 855 ? -27.469 -10.859 -20.719 1 88.12 855 THR B O 1
ATOM 15051 N N . ALA B 1 856 ? -28.688 -12.453 -21.547 1 89.69 856 ALA B N 1
ATOM 15052 C CA . ALA B 1 856 ? -27.719 -13.469 -21.156 1 89.69 856 ALA B CA 1
ATOM 15053 C C . ALA B 1 856 ? -26.438 -13.344 -21.984 1 89.69 856 ALA B C 1
ATOM 15055 O O . ALA B 1 856 ? -25.328 -13.453 -21.438 1 89.69 856 ALA B O 1
ATOM 15056 N N . ILE B 1 857 ? -26.594 -13.086 -23.281 1 89.88 857 ILE B N 1
ATOM 15057 C CA . ILE B 1 857 ? -25.438 -13.008 -24.172 1 89.88 857 ILE B CA 1
ATOM 15058 C C . ILE B 1 857 ? -24.594 -11.781 -23.828 1 89.88 857 ILE B C 1
ATOM 15060 O O . ILE B 1 857 ? -23.375 -11.812 -23.906 1 89.88 857 ILE B O 1
ATOM 15064 N N . THR B 1 858 ? -25.297 -10.742 -23.453 1 89.19 858 THR B N 1
ATOM 15065 C CA . THR B 1 858 ? -24.594 -9.531 -23.047 1 89.19 858 THR B CA 1
ATOM 15066 C C . THR B 1 858 ? -23.703 -9.797 -21.844 1 89.19 858 THR B C 1
ATOM 15068 O O . THR B 1 858 ? -22.547 -9.398 -21.828 1 89.19 858 THR B O 1
ATOM 15071 N N . VAL B 1 859 ? -24.203 -10.477 -20.844 1 89.69 859 VAL B N 1
ATOM 15072 C CA . VAL B 1 859 ? -23.453 -10.758 -19.609 1 89.69 859 VAL B CA 1
ATOM 15073 C C . VAL B 1 859 ? -22.328 -11.734 -19.922 1 89.69 859 VAL B C 1
ATOM 15075 O O . VAL B 1 859 ? -21.203 -11.555 -19.438 1 89.69 859 VAL B O 1
ATOM 15078 N N . LYS B 1 860 ? -22.641 -12.742 -20.75 1 90.12 860 LYS B N 1
ATOM 15079 C CA . LYS B 1 860 ? -21.641 -13.742 -21.094 1 90.12 860 LYS B CA 1
ATOM 15080 C C . LYS B 1 860 ? -20.484 -13.125 -21.875 1 90.12 860 LYS B C 1
ATOM 15082 O O . LYS B 1 860 ? -19.312 -13.453 -21.641 1 90.12 860 LYS B O 1
ATOM 15087 N N . THR B 1 861 ? -20.812 -12.258 -22.781 1 90 861 THR B N 1
ATOM 15088 C CA . THR B 1 861 ? -19.797 -11.609 -23.594 1 90 861 THR B CA 1
ATOM 15089 C C . THR B 1 861 ? -18.938 -10.68 -22.734 1 90 861 THR B C 1
ATOM 15091 O O . THR B 1 861 ? -17.719 -10.633 -22.891 1 90 861 THR B O 1
ATOM 15094 N N . ARG B 1 862 ? -19.594 -9.992 -21.922 1 89.06 862 ARG B N 1
ATOM 15095 C CA . ARG B 1 862 ? -18.859 -9.094 -21.031 1 89.06 862 ARG B CA 1
ATOM 15096 C C . ARG B 1 862 ? -17.938 -9.867 -20.094 1 89.06 862 ARG B C 1
ATOM 15098 O O . ARG B 1 862 ? -16.797 -9.453 -19.844 1 89.06 862 ARG B O 1
ATOM 15105 N N . GLN B 1 863 ? -18.391 -10.953 -19.547 1 89.56 863 GLN B N 1
ATOM 15106 C CA . GLN B 1 863 ? -17.609 -11.781 -18.656 1 89.56 863 GLN B CA 1
ATOM 15107 C C . GLN B 1 863 ? -16.406 -12.398 -19.375 1 89.56 863 GLN B C 1
ATOM 15109 O O . GLN B 1 863 ? -15.312 -12.477 -18.828 1 89.56 863 GLN B O 1
ATOM 15114 N N . ALA B 1 864 ? -16.656 -12.875 -20.562 1 90.25 864 ALA B N 1
ATOM 15115 C CA . ALA B 1 864 ? -15.57 -13.445 -21.344 1 90.25 864 ALA B CA 1
ATOM 15116 C C . ALA B 1 864 ? -14.508 -12.391 -21.656 1 90.25 864 ALA B C 1
ATOM 15118 O O . ALA B 1 864 ? -13.305 -12.68 -21.625 1 90.25 864 ALA B O 1
ATOM 15119 N N . THR B 1 865 ? -14.977 -11.211 -21.969 1 90.56 865 THR B N 1
ATOM 15120 C CA . THR B 1 865 ? -14.055 -10.125 -22.281 1 90.56 865 THR B CA 1
ATOM 15121 C C . THR B 1 865 ? -13.227 -9.75 -21.047 1 90.56 865 THR B C 1
ATOM 15123 O O . THR B 1 865 ? -12 -9.664 -21.125 1 90.56 865 THR B O 1
ATOM 15126 N N . THR B 1 866 ? -13.859 -9.539 -19.906 1 89.38 866 THR B N 1
ATOM 15127 C CA . THR B 1 866 ? -13.164 -9.109 -18.703 1 89.38 866 THR B CA 1
ATOM 15128 C C . THR B 1 866 ? -12.242 -10.211 -18.188 1 89.38 866 THR B C 1
ATOM 15130 O O . THR B 1 866 ? -11.156 -9.938 -17.672 1 89.38 866 THR B O 1
ATOM 15133 N N . SER B 1 867 ? -12.656 -11.477 -18.297 1 89.25 867 SER B N 1
ATOM 15134 C CA . SER B 1 867 ? -11.812 -12.602 -17.875 1 89.25 867 SER B CA 1
ATOM 15135 C C . SER B 1 867 ? -10.555 -12.695 -18.734 1 89.25 867 SER B C 1
ATOM 15137 O O . SER B 1 867 ? -9.469 -12.969 -18.234 1 89.25 867 SER B O 1
ATOM 15139 N N . THR B 1 868 ? -10.734 -12.547 -20.016 1 91.62 868 THR B N 1
ATOM 15140 C CA . THR B 1 868 ? -9.602 -12.594 -20.922 1 91.62 868 THR B CA 1
ATOM 15141 C C . THR B 1 868 ? -8.633 -11.445 -20.641 1 91.62 868 THR B C 1
ATOM 15143 O O . THR B 1 868 ? -7.414 -11.648 -20.625 1 91.62 868 THR B O 1
ATOM 15146 N N . LEU B 1 869 ? -9.195 -10.289 -20.453 1 91.44 869 LEU B N 1
ATOM 15147 C CA . LEU B 1 869 ? -8.359 -9.133 -20.172 1 91.44 869 LEU B CA 1
ATOM 15148 C C . LEU B 1 869 ? -7.598 -9.32 -18.859 1 91.44 869 LEU B C 1
ATOM 15150 O O . LEU B 1 869 ? -6.434 -8.922 -18.75 1 91.44 869 LEU B O 1
ATOM 15154 N N . ASN B 1 870 ? -8.164 -9.914 -17.875 1 87.62 870 ASN B N 1
ATOM 15155 C CA . ASN B 1 870 ? -7.492 -10.164 -16.609 1 87.62 870 ASN B CA 1
ATOM 15156 C C . ASN B 1 870 ? -6.367 -11.188 -16.766 1 87.62 870 ASN B C 1
ATOM 15158 O O . ASN B 1 870 ? -5.328 -11.07 -16.109 1 87.62 870 ASN B O 1
ATOM 15162 N N . ILE B 1 871 ? -6.582 -12.148 -17.594 1 89.12 871 ILE B N 1
ATOM 15163 C CA . ILE B 1 871 ? -5.535 -13.133 -17.844 1 89.12 871 ILE B CA 1
ATOM 15164 C C . ILE B 1 871 ? -4.375 -12.477 -18.594 1 89.12 871 ILE B C 1
ATOM 15166 O O . ILE B 1 871 ? -3.213 -12.805 -18.344 1 89.12 871 ILE B O 1
ATOM 15170 N N . MET B 1 872 ? -4.75 -11.562 -19.438 1 91.5 872 MET B N 1
ATOM 15171 C CA . MET B 1 872 ? -3.713 -10.82 -20.156 1 91.5 872 MET B CA 1
ATOM 15172 C C . MET B 1 872 ? -2.869 -10 -19.188 1 91.5 872 MET B C 1
ATOM 15174 O O . MET B 1 872 ? -1.656 -9.875 -19.359 1 91.5 872 MET B O 1
ATOM 15178 N N . ILE B 1 873 ? -3.467 -9.445 -18.219 1 89.75 873 ILE B N 1
ATOM 15179 C CA . ILE B 1 873 ? -2.748 -8.68 -17.203 1 89.75 873 ILE B CA 1
ATOM 15180 C C . ILE B 1 873 ? -1.811 -9.602 -16.422 1 89.75 873 ILE B C 1
ATOM 15182 O O . ILE B 1 873 ? -0.664 -9.242 -16.156 1 89.75 873 ILE B O 1
ATOM 15186 N N . LEU B 1 874 ? -2.246 -10.812 -16.062 1 87.19 874 LEU B N 1
ATOM 15187 C CA . LEU B 1 874 ? -1.423 -11.781 -15.344 1 87.19 874 LEU B CA 1
ATOM 15188 C C . LEU B 1 874 ? -0.222 -12.203 -16.188 1 87.19 874 LEU B C 1
ATOM 15190 O O . LEU B 1 874 ? 0.874 -12.398 -15.656 1 87.19 874 LEU B O 1
ATOM 15194 N N . ASP B 1 875 ? -0.506 -12.359 -17.453 1 88.38 875 ASP B N 1
ATOM 15195 C CA . ASP B 1 875 ? 0.592 -12.711 -18.344 1 88.38 875 ASP B CA 1
ATOM 15196 C C . ASP B 1 875 ? 1.607 -11.578 -18.438 1 88.38 875 ASP B C 1
ATOM 15198 O O . ASP B 1 875 ? 2.814 -11.82 -18.5 1 88.38 875 ASP B O 1
ATOM 15202 N N . ALA B 1 876 ? 1.101 -10.383 -18.5 1 89.38 876 ALA B N 1
ATOM 15203 C CA . ALA B 1 876 ? 1.99 -9.227 -18.516 1 89.38 876 ALA B CA 1
ATOM 15204 C C . ALA B 1 876 ? 2.824 -9.148 -17.234 1 89.38 876 ALA B C 1
ATOM 15206 O O . ALA B 1 876 ? 4.008 -8.805 -17.281 1 89.38 876 ALA B O 1
ATOM 15207 N N . MET B 1 877 ? 2.266 -9.484 -16.156 1 86.56 877 MET B N 1
ATOM 15208 C CA . MET B 1 877 ? 2.982 -9.5 -14.891 1 86.56 877 MET B CA 1
ATOM 15209 C C . MET B 1 877 ? 4.035 -10.602 -14.875 1 86.56 877 MET B C 1
ATOM 15211 O O . MET B 1 877 ? 5.133 -10.414 -14.344 1 86.56 877 MET B O 1
ATOM 15215 N N . GLN B 1 878 ? 3.729 -11.711 -15.484 1 82.06 878 GLN B N 1
ATOM 15216 C CA . GLN B 1 878 ? 4.68 -12.812 -15.562 1 82.06 878 GLN B CA 1
ATOM 15217 C C . GLN B 1 878 ? 5.871 -12.445 -16.438 1 82.06 878 GLN B C 1
ATOM 15219 O O . GLN B 1 878 ? 7.008 -12.828 -16.141 1 82.06 878 GLN B O 1
ATOM 15224 N N . LEU B 1 879 ? 5.594 -11.734 -17.484 1 83.88 879 LEU B N 1
ATOM 15225 C CA . LEU B 1 879 ? 6.664 -11.281 -18.359 1 83.88 879 LEU B CA 1
ATOM 15226 C C . LEU B 1 879 ? 7.602 -10.328 -17.641 1 83.88 879 LEU B C 1
ATOM 15228 O O . LEU B 1 879 ? 8.812 -10.344 -17.859 1 83.88 879 LEU B O 1
ATOM 15232 N N . LYS B 1 880 ? 7.113 -9.531 -16.766 1 81.94 880 LYS B N 1
ATOM 15233 C CA . LYS B 1 880 ? 7.93 -8.625 -15.969 1 81.94 880 LYS B CA 1
ATOM 15234 C C . LYS B 1 880 ? 8.773 -9.391 -14.953 1 81.94 880 LYS B C 1
ATOM 15236 O O . LYS B 1 880 ? 9.961 -9.109 -14.781 1 81.94 880 LYS B O 1
ATOM 15241 N N . GLU B 1 881 ? 8.062 -10.398 -14.359 1 73.81 881 GLU B N 1
ATOM 15242 C CA . GLU B 1 881 ? 8.75 -11.18 -13.328 1 73.81 881 GLU B CA 1
ATOM 15243 C C . GLU B 1 881 ? 9.852 -12.039 -13.938 1 73.81 881 GLU B C 1
ATOM 15245 O O . GLU B 1 881 ? 10.844 -12.344 -13.273 1 73.81 881 GLU B O 1
ATOM 15250 N N . GLU B 1 882 ? 9.672 -12.352 -15.25 1 72.38 882 GLU B N 1
ATOM 15251 C CA . GLU B 1 882 ? 10.68 -13.148 -15.938 1 72.38 882 GLU B CA 1
ATOM 15252 C C . GLU B 1 882 ? 11.773 -12.266 -16.547 1 72.38 882 GLU B C 1
ATOM 15254 O O . GLU B 1 882 ? 12.773 -12.773 -17.047 1 72.38 882 GLU B O 1
ATOM 15259 N N . GLY B 1 883 ? 11.633 -10.898 -16.438 1 70.31 883 GLY B N 1
ATOM 15260 C CA . GLY B 1 883 ? 12.688 -9.984 -16.844 1 70.31 883 GLY B CA 1
ATOM 15261 C C . GLY B 1 883 ? 12.57 -9.562 -18.297 1 70.31 883 GLY B C 1
ATOM 15262 O O . GLY B 1 883 ? 13.469 -8.891 -18.828 1 70.31 883 GLY B O 1
ATOM 15263 N N . PHE B 1 884 ? 11.391 -9.961 -18.922 1 72.81 884 PHE B N 1
ATOM 15264 C CA . PHE B 1 884 ? 11.227 -9.586 -20.312 1 72.81 884 PHE B CA 1
ATOM 15265 C C . PHE B 1 884 ? 10.922 -8.094 -20.438 1 72.81 884 PHE B C 1
ATOM 15267 O O . PHE B 1 884 ? 11.266 -7.465 -21.453 1 72.81 884 PHE B O 1
ATOM 15274 N N . LEU B 1 885 ? 10.266 -7.633 -19.422 1 77.12 885 LEU B N 1
ATOM 15275 C CA . LEU B 1 885 ? 9.844 -6.234 -19.453 1 77.12 885 LEU B CA 1
ATOM 15276 C C . LEU B 1 885 ? 10.445 -5.469 -18.281 1 77.12 885 LEU B C 1
ATOM 15278 O O . LEU B 1 885 ? 10.523 -5.992 -17.156 1 77.12 885 LEU B O 1
ATOM 15282 N N . ASP B 1 886 ? 10.93 -4.277 -18.625 1 73 886 ASP B N 1
ATOM 15283 C CA . ASP B 1 886 ? 11.359 -3.369 -17.562 1 73 886 ASP B CA 1
ATOM 15284 C C . ASP B 1 886 ? 10.156 -2.703 -16.891 1 73 886 ASP B C 1
ATOM 15286 O O . ASP B 1 886 ? 9.023 -2.857 -17.359 1 73 886 ASP B O 1
ATOM 15290 N N . GLU B 1 887 ? 10.391 -2.059 -15.789 1 74.06 887 GLU B N 1
ATOM 15291 C CA . GLU B 1 887 ? 9.305 -1.433 -15.023 1 74.06 887 GLU B CA 1
ATOM 15292 C C . GLU B 1 887 ? 8.539 -0.433 -15.883 1 74.06 887 GLU B C 1
ATOM 15294 O O . GLU B 1 887 ? 7.309 -0.38 -15.828 1 74.06 887 GLU B O 1
ATOM 15299 N N . MET B 1 888 ? 9.195 0.297 -16.734 1 74.75 888 MET B N 1
ATOM 15300 C CA . MET B 1 888 ? 8.531 1.307 -17.547 1 74.75 888 MET B CA 1
ATOM 15301 C C . MET B 1 888 ? 7.754 0.657 -18.688 1 74.75 888 MET B C 1
ATOM 15303 O O . MET B 1 888 ? 6.637 1.077 -19 1 74.75 888 MET B O 1
ATOM 15307 N N . GLU B 1 889 ? 8.43 -0.341 -19.297 1 77.94 889 GLU B N 1
ATOM 15308 C CA . GLU B 1 889 ? 7.746 -1.057 -20.359 1 77.94 889 GLU B CA 1
ATOM 15309 C C . GLU B 1 889 ? 6.504 -1.775 -19.844 1 77.94 889 GLU B C 1
ATOM 15311 O O . GLU B 1 889 ? 5.484 -1.843 -20.531 1 77.94 889 GLU B O 1
ATOM 15316 N N . TYR B 1 890 ? 6.668 -2.307 -18.609 1 86.56 890 TYR B N 1
ATOM 15317 C CA . TYR B 1 890 ? 5.535 -2.99 -18 1 86.56 890 TYR B CA 1
ATOM 15318 C C . TYR B 1 890 ? 4.379 -2.027 -17.766 1 86.56 890 TYR B C 1
ATOM 15320 O O . TYR B 1 890 ? 3.223 -2.357 -18.031 1 86.56 890 TYR B O 1
ATOM 15328 N N . LYS B 1 891 ? 4.676 -0.802 -17.359 1 81.5 891 LYS B N 1
ATOM 15329 C CA . LYS B 1 891 ? 3.629 0.177 -17.094 1 81.5 891 LYS B CA 1
ATOM 15330 C C . LYS B 1 891 ? 2.926 0.606 -18.375 1 81.5 891 LYS B C 1
ATOM 15332 O O . LYS B 1 891 ? 1.711 0.812 -18.391 1 81.5 891 LYS B O 1
ATOM 15337 N N . LEU B 1 892 ? 3.666 0.732 -19.422 1 83.44 892 LEU B N 1
ATOM 15338 C CA . LEU B 1 892 ? 3.076 1.107 -20.703 1 83.44 892 LEU B CA 1
ATOM 15339 C C . LEU B 1 892 ? 2.127 0.024 -21.203 1 83.44 892 LEU B C 1
ATOM 15341 O O . LEU B 1 892 ? 1.03 0.325 -21.688 1 83.44 892 LEU B O 1
ATOM 15345 N N . LEU B 1 893 ? 2.611 -1.196 -21.062 1 86.56 893 LEU B N 1
ATOM 15346 C CA . LEU B 1 893 ? 1.788 -2.316 -21.5 1 86.56 893 LEU B CA 1
ATOM 15347 C C . LEU B 1 893 ? 0.557 -2.471 -20.609 1 86.56 893 LEU B C 1
ATOM 15349 O O . LEU B 1 893 ? -0.542 -2.727 -21.109 1 86.56 893 LEU B O 1
ATOM 15353 N N . LEU B 1 894 ? 0.711 -2.301 -19.344 1 87.81 894 LEU B N 1
ATOM 15354 C CA . LEU B 1 894 ? -0.392 -2.414 -18.391 1 87.81 894 LEU B CA 1
ATOM 15355 C C . LEU B 1 894 ? -1.435 -1.329 -18.641 1 87.81 894 LEU B C 1
ATOM 15357 O O . LEU B 1 894 ? -2.637 -1.587 -18.562 1 87.81 894 LEU B O 1
ATOM 15361 N N . ASN B 1 895 ? -0.979 -0.124 -19 1 83.94 895 ASN B N 1
ATOM 15362 C CA . ASN B 1 895 ? -1.908 0.964 -19.281 1 83.94 895 ASN B CA 1
ATOM 15363 C C . ASN B 1 895 ? -2.73 0.687 -20.531 1 83.94 895 ASN B C 1
ATOM 15365 O O . ASN B 1 895 ? -3.9 1.066 -20.609 1 83.94 895 ASN B O 1
ATOM 15369 N N . ALA B 1 896 ? -2.146 0.043 -21.453 1 86.12 896 ALA B N 1
ATOM 15370 C CA . ALA B 1 896 ? -2.871 -0.299 -22.672 1 86.12 896 ALA B CA 1
ATOM 15371 C C . ALA B 1 896 ? -3.971 -1.316 -22.391 1 86.12 896 ALA B C 1
ATOM 15373 O O . ALA B 1 896 ? -5.062 -1.233 -22.969 1 86.12 896 ALA B O 1
ATOM 15374 N N . ILE B 1 897 ? -3.691 -2.266 -21.531 1 88.56 897 ILE B N 1
ATOM 15375 C CA . ILE B 1 897 ? -4.68 -3.287 -21.203 1 88.56 897 ILE B CA 1
ATOM 15376 C C . ILE B 1 897 ? -5.75 -2.691 -20.297 1 88.56 897 ILE B C 1
ATOM 15378 O O . ILE B 1 897 ? -6.941 -2.951 -20.484 1 88.56 897 ILE B O 1
ATOM 15382 N N . GLN B 1 898 ? -5.367 -1.828 -19.375 1 84.81 898 GLN B N 1
ATOM 15383 C CA . GLN B 1 898 ? -6.293 -1.238 -18.422 1 84.81 898 GLN B CA 1
ATOM 15384 C C . GLN B 1 898 ? -7.258 -0.274 -19.109 1 84.81 898 GLN B C 1
ATOM 15386 O O . GLN B 1 898 ? -8.398 -0.117 -18.672 1 84.81 898 GLN B O 1
ATOM 15391 N N . SER B 1 899 ? -6.773 0.385 -20.125 1 83.19 899 SER B N 1
ATOM 15392 C CA . SER B 1 899 ? -7.668 1.271 -20.859 1 83.19 899 SER B CA 1
ATOM 15393 C C . SER B 1 899 ? -8.82 0.495 -21.5 1 83.19 899 SER B C 1
ATOM 15395 O O . SER B 1 899 ? -9.938 1.004 -21.594 1 83.19 899 SER B O 1
ATOM 15397 N N . LYS B 1 900 ? -8.539 -0.762 -21.844 1 86.31 900 LYS B N 1
ATOM 15398 C CA . LYS B 1 900 ? -9.602 -1.593 -22.406 1 86.31 900 LYS B CA 1
ATOM 15399 C C . LYS B 1 900 ? -10.578 -2.049 -21.328 1 86.31 900 LYS B C 1
ATOM 15401 O O . LYS B 1 900 ? -11.773 -2.191 -21.594 1 86.31 900 LYS B O 1
ATOM 15406 N N . ILE B 1 901 ? -10.125 -2.277 -20.188 1 82.69 901 ILE B N 1
ATOM 15407 C CA . ILE B 1 901 ? -10.992 -2.678 -19.078 1 82.69 901 ILE B CA 1
ATOM 15408 C C . ILE B 1 901 ? -11.938 -1.532 -18.719 1 82.69 901 ILE B C 1
ATOM 15410 O O . ILE B 1 901 ? -13.125 -1.754 -18.484 1 82.69 901 ILE B O 1
ATOM 15414 N N . GLN B 1 902 ? -11.352 -0.323 -18.766 1 77.94 902 GLN B N 1
ATOM 15415 C CA . GLN B 1 902 ? -12.18 0.837 -18.453 1 77.94 902 GLN B CA 1
ATOM 15416 C C . GLN B 1 902 ? -13.25 1.062 -19.516 1 77.94 902 GLN B C 1
ATOM 15418 O O . GLN B 1 902 ? -14.367 1.468 -19.203 1 77.94 902 GLN B O 1
ATOM 15423 N N . LEU B 1 903 ? -12.906 0.753 -20.688 1 77.25 903 LEU B N 1
ATOM 15424 C CA . LEU B 1 903 ? -13.867 0.889 -21.781 1 77.25 903 LEU B CA 1
ATOM 15425 C C . LEU B 1 903 ? -14.992 -0.134 -21.641 1 77.25 903 LEU B C 1
ATOM 15427 O O . LEU B 1 903 ? -16.141 0.168 -21.938 1 77.25 903 LEU B O 1
ATOM 15431 N N . CYS B 1 904 ? -14.648 -1.337 -21.141 1 78.56 904 CYS B N 1
ATOM 15432 C CA . CYS B 1 904 ? -15.641 -2.393 -20.969 1 78.56 904 CYS B CA 1
ATOM 15433 C C . CYS B 1 904 ? -16.562 -2.088 -19.797 1 78.56 904 CYS B C 1
ATOM 15435 O O . CYS B 1 904 ? -17.734 -2.482 -19.797 1 78.56 904 CYS B O 1
ATOM 15437 N N . ARG B 1 905 ? -16.094 -1.377 -18.891 1 74.25 905 ARG B N 1
ATOM 15438 C CA . ARG B 1 905 ? -16.891 -1.081 -17.703 1 74.25 905 ARG B CA 1
ATOM 15439 C C . ARG B 1 905 ? -17.922 0 -17.984 1 74.25 905 ARG B C 1
ATOM 15441 O O . ARG B 1 905 ? -19.031 -0.034 -17.438 1 74.25 905 ARG B O 1
ATOM 15448 N N . HIS B 1 906 ? -17.594 0.903 -18.953 1 65.31 906 HIS B N 1
ATOM 15449 C CA . HIS B 1 906 ? -18.5 2.021 -19.219 1 65.31 906 HIS B CA 1
ATOM 15450 C C . HIS B 1 906 ? -19.438 1.712 -20.375 1 65.31 906 HIS B C 1
ATOM 15452 O O . HIS B 1 906 ? -20.516 2.287 -20.453 1 65.31 906 HIS B O 1
ATOM 15458 N N . LYS B 1 907 ? -19.031 0.75 -21.234 1 61.94 907 LYS B N 1
ATOM 15459 C CA . LYS B 1 907 ? -19.875 0.486 -22.391 1 61.94 907 LYS B CA 1
ATOM 15460 C C . LYS B 1 907 ? -21 -0.482 -22.047 1 61.94 907 LYS B C 1
ATOM 15462 O O . LYS B 1 907 ? -20.75 -1.661 -21.781 1 61.94 907 LYS B O 1
ATOM 15467 N N . GLY B 1 908 ? -22.109 -0.126 -21.469 1 63.97 908 GLY B N 1
ATOM 15468 C CA . GLY B 1 908 ? -23.266 -0.915 -21.062 1 63.97 908 GLY B CA 1
ATOM 15469 C C . GLY B 1 908 ? -24.234 -1.193 -22.188 1 63.97 908 GLY B C 1
ATOM 15470 O O . GLY B 1 908 ? -25.438 -1.276 -21.984 1 63.97 908 GLY B O 1
ATOM 15471 N N . SER B 1 909 ? -23.609 -1.477 -23.453 1 70.75 909 SER B N 1
ATOM 15472 C CA . SER B 1 909 ? -24.578 -1.7 -24.531 1 70.75 909 SER B CA 1
ATOM 15473 C C . SER B 1 909 ? -24.953 -3.172 -24.625 1 70.75 909 SER B C 1
ATOM 15475 O O . SER B 1 909 ? -24.172 -4.051 -24.266 1 70.75 909 SER B O 1
ATOM 15477 N N . LEU B 1 910 ? -26.25 -3.438 -24.953 1 80.06 910 LEU B N 1
ATOM 15478 C CA . LEU B 1 910 ? -26.75 -4.789 -25.156 1 80.06 910 LEU B CA 1
ATOM 15479 C C . LEU B 1 910 ? -26.172 -5.391 -26.438 1 80.06 910 LEU B C 1
ATOM 15481 O O . LEU B 1 910 ? -26.031 -4.691 -27.438 1 80.06 910 LEU B O 1
ATOM 15485 N N . VAL B 1 911 ? -25.75 -6.594 -26.328 1 84.75 911 VAL B N 1
ATOM 15486 C CA . VAL B 1 911 ? -25.156 -7.316 -27.438 1 84.75 911 VAL B CA 1
ATOM 15487 C C . VAL B 1 911 ? -26.172 -8.289 -28.031 1 84.75 911 VAL B C 1
ATOM 15489 O O . VAL B 1 911 ? -26.875 -8.977 -27.297 1 84.75 911 VAL B O 1
ATOM 15492 N N . ALA B 1 912 ? -26.266 -8.281 -29.297 1 82.62 912 ALA B N 1
ATOM 15493 C CA . ALA B 1 912 ? -27.172 -9.203 -29.984 1 82.62 912 ALA B CA 1
ATOM 15494 C C . ALA B 1 912 ? -26.578 -10.609 -30.047 1 82.62 912 ALA B C 1
ATOM 15496 O O . ALA B 1 912 ? -25.359 -10.781 -30.094 1 82.62 912 ALA B O 1
ATOM 15497 N N . PRO B 1 913 ? -27.453 -11.617 -29.891 1 83.69 913 PRO B N 1
ATOM 15498 C CA . PRO B 1 913 ? -26.969 -12.992 -30.047 1 83.69 913 PRO B CA 1
ATOM 15499 C C . PRO B 1 913 ? -26.391 -13.266 -31.438 1 83.69 913 PRO B C 1
ATOM 15501 O O . PRO B 1 913 ? -26.812 -12.641 -32.406 1 83.69 913 PRO B O 1
ATOM 15504 N N . SER B 1 914 ? -25.469 -14.117 -31.422 1 83.88 914 SER B N 1
ATOM 15505 C CA . SER B 1 914 ? -24.844 -14.469 -32.688 1 83.88 914 SER B CA 1
ATOM 15506 C C . SER B 1 914 ? -25.75 -15.359 -33.531 1 83.88 914 SER B C 1
ATOM 15508 O O . SER B 1 914 ? -26.609 -16.062 -33 1 83.88 914 SER B O 1
ATOM 15510 N N . SER B 1 915 ? -25.562 -15.305 -34.812 1 86.56 915 SER B N 1
ATOM 15511 C CA . SER B 1 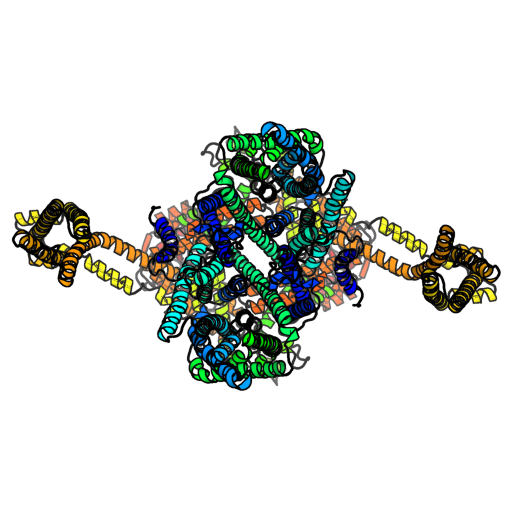915 ? -26.297 -16.172 -35.75 1 86.56 915 SER B CA 1
ATOM 15512 C C . SER B 1 915 ? -25.922 -17.641 -35.531 1 86.56 915 SER B C 1
ATOM 15514 O O . SER B 1 915 ? -24.844 -17.938 -35.031 1 86.56 915 SER B O 1
ATOM 15516 N N . PRO B 1 916 ? -26.875 -18.516 -35.812 1 87.62 916 PRO B N 1
ATOM 15517 C CA . PRO B 1 916 ? -26.578 -19.938 -35.656 1 87.62 916 PRO B CA 1
ATOM 15518 C C . PRO B 1 916 ? -25.328 -20.375 -36.406 1 87.62 916 PRO B C 1
ATOM 15520 O O . PRO B 1 916 ? -24.562 -21.219 -35.938 1 87.62 916 PRO B O 1
ATOM 15523 N N . GLU B 1 917 ? -25.062 -19.734 -37.562 1 87.44 917 GLU B N 1
ATOM 15524 C CA . GLU B 1 917 ? -23.875 -20.062 -38.344 1 87.44 917 GLU B CA 1
ATOM 15525 C C . GLU B 1 917 ? -22.594 -19.688 -37.594 1 87.44 917 GLU B C 1
ATOM 15527 O O . GLU B 1 917 ? -21.641 -20.453 -37.562 1 87.44 917 GLU B O 1
ATOM 15532 N N . THR B 1 918 ? -22.719 -18.609 -36.969 1 87.06 918 THR B N 1
ATOM 15533 C CA . THR B 1 918 ? -21.547 -18.125 -36.219 1 87.06 918 THR B CA 1
ATOM 15534 C C . THR B 1 918 ? -21.328 -18.969 -34.969 1 87.06 918 THR B C 1
ATOM 15536 O O . THR B 1 918 ? -20.188 -19.172 -34.531 1 87.06 918 THR B O 1
ATOM 15539 N N . GLN B 1 919 ? -22.406 -19.453 -34.438 1 86.75 919 GLN B N 1
ATOM 15540 C CA . GLN B 1 919 ? -22.297 -20.281 -33.25 1 86.75 919 GLN B CA 1
ATOM 15541 C C . GLN B 1 919 ? -21.641 -21.625 -33.562 1 86.75 919 GLN B C 1
ATOM 15543 O O . GLN B 1 919 ? -20.859 -22.141 -32.75 1 86.75 919 GLN B O 1
ATOM 15548 N N . LEU B 1 920 ? -21.969 -22.141 -34.688 1 86.31 920 LEU B N 1
ATOM 15549 C CA . LEU B 1 920 ? -21.359 -23.406 -35.062 1 86.31 920 LEU B CA 1
ATOM 15550 C C . LEU B 1 920 ? -19.875 -23.234 -35.344 1 86.31 920 LEU B C 1
ATOM 15552 O O . LEU B 1 920 ? -19.062 -24.109 -35 1 86.31 920 LEU B O 1
ATOM 15556 N N . ARG B 1 921 ? -19.531 -22.125 -35.875 1 82.94 921 ARG B N 1
ATOM 15557 C CA . ARG B 1 921 ? -18.141 -21.844 -36.188 1 82.94 921 ARG B CA 1
ATOM 15558 C C . ARG B 1 921 ? -17.328 -21.625 -34.906 1 82.94 921 ARG B C 1
ATOM 15560 O O . ARG B 1 921 ? -16.109 -21.812 -34.875 1 82.94 921 ARG B O 1
ATOM 15567 N N . ALA B 1 922 ? -18.047 -21.281 -33.844 1 81.81 922 ALA B N 1
ATOM 15568 C CA . ALA B 1 922 ? -17.391 -20.891 -32.594 1 81.81 922 ALA B CA 1
ATOM 15569 C C . ALA B 1 922 ? -17.141 -22.094 -31.703 1 81.81 922 ALA B C 1
ATOM 15571 O O . ALA B 1 922 ? -16.5 -21.984 -30.656 1 81.81 922 ALA B O 1
ATOM 15572 N N . VAL B 1 923 ? -17.516 -23.234 -32.094 1 81.81 923 VAL B N 1
ATOM 15573 C CA . VAL B 1 923 ? -17.266 -24.438 -31.312 1 81.81 923 VAL B CA 1
ATOM 15574 C C . VAL B 1 923 ? -15.758 -24.656 -31.188 1 81.81 923 VAL B C 1
ATOM 15576 O O . VAL B 1 923 ? -15.008 -24.438 -32.156 1 81.81 923 VAL B O 1
ATOM 15579 N N . SER B 1 924 ? -15.258 -25.031 -30.031 1 78.38 924 SER B N 1
ATOM 15580 C CA . SER B 1 924 ? -13.844 -25.047 -29.656 1 78.38 924 SER B CA 1
ATOM 15581 C C . SER B 1 924 ? -13.039 -25.922 -30.594 1 78.38 924 SER B C 1
ATOM 15583 O O . SER B 1 924 ? -11.93 -25.562 -31 1 78.38 924 SER B O 1
ATOM 15585 N N . TRP B 1 925 ? -13.57 -27.125 -30.938 1 75.81 925 TRP B N 1
ATOM 15586 C CA . TRP B 1 925 ? -12.781 -28.062 -31.719 1 75.81 925 TRP B CA 1
ATOM 15587 C C . TRP B 1 925 ? -12.852 -27.719 -33.219 1 75.81 925 TRP B C 1
ATOM 15589 O O . TRP B 1 925 ? -12.117 -28.297 -34 1 75.81 925 TRP B O 1
ATOM 15599 N N . LEU B 1 926 ? -13.656 -26.812 -33.594 1 77.69 926 LEU B N 1
ATOM 15600 C CA . LEU B 1 926 ? -13.742 -26.359 -34.969 1 77.69 926 LEU B CA 1
ATOM 15601 C C . LEU B 1 926 ? -12.93 -25.094 -35.188 1 77.69 926 LEU B C 1
ATOM 15603 O O . LEU B 1 926 ? -12.75 -24.656 -36.344 1 77.69 926 LEU B O 1
ATOM 15607 N N . GLN B 1 927 ? -12.422 -24.656 -34.062 1 73.44 927 GLN B N 1
ATOM 15608 C CA . GLN B 1 927 ? -11.711 -23.375 -34.156 1 73.44 927 GLN B CA 1
ATOM 15609 C C . GLN B 1 927 ? -10.484 -23.5 -35.031 1 73.44 927 GLN B C 1
ATOM 15611 O O . GLN B 1 927 ? -9.672 -24.422 -34.875 1 73.44 927 GLN B O 1
ATOM 15616 N N . GLY B 1 928 ? -10.258 -22.578 -36.031 1 68.19 928 GLY B N 1
ATOM 15617 C CA . GLY B 1 928 ? -9.078 -22.531 -36.875 1 68.19 928 GLY B CA 1
ATOM 15618 C C . GLY B 1 928 ? -9.227 -23.312 -38.156 1 68.19 928 GLY B C 1
ATOM 15619 O O . GLY B 1 928 ? -8.406 -23.188 -39.062 1 68.19 928 GLY B O 1
ATOM 15620 N N . ASN B 1 929 ? -10.297 -24.156 -38.156 1 77.31 929 ASN B N 1
ATOM 15621 C CA . ASN B 1 929 ? -10.508 -24.938 -39.375 1 77.31 929 ASN B CA 1
ATOM 15622 C C . ASN B 1 929 ? -11.766 -24.484 -40.125 1 77.31 929 ASN B C 1
ATOM 15624 O O . ASN B 1 929 ? -12.82 -25.109 -40 1 77.31 929 ASN B O 1
ATOM 15628 N N . GLU B 1 930 ? -11.648 -23.562 -40.938 1 81.44 930 GLU B N 1
ATOM 15629 C CA . GLU B 1 930 ? -12.797 -22.984 -41.625 1 81.44 930 GLU B CA 1
ATOM 15630 C C . GLU B 1 930 ? -13.375 -23.938 -42.656 1 81.44 930 GLU B C 1
ATOM 15632 O O . GLU B 1 930 ? -14.578 -23.953 -42.906 1 81.44 930 GLU B O 1
ATOM 15637 N N . ARG B 1 931 ? -12.547 -24.844 -43.156 1 83 931 ARG B N 1
ATOM 15638 C CA . ARG B 1 931 ? -13.008 -25.766 -44.188 1 83 931 ARG B CA 1
ATOM 15639 C C . ARG B 1 931 ? -13.977 -26.797 -43.594 1 83 931 ARG B C 1
ATOM 15641 O O . ARG B 1 931 ? -15.008 -27.094 -44.188 1 83 931 ARG B O 1
ATOM 15648 N N . ILE B 1 932 ? -13.609 -27.234 -42.438 1 86.25 932 ILE B N 1
ATOM 15649 C CA . ILE B 1 932 ? -14.453 -28.234 -41.812 1 86.25 932 ILE B CA 1
ATOM 15650 C C . ILE B 1 932 ? -15.742 -27.578 -41.312 1 86.25 932 ILE B C 1
ATOM 15652 O O . ILE B 1 932 ? -16.812 -28.188 -41.344 1 86.25 932 ILE B O 1
ATOM 15656 N N . ALA B 1 933 ? -15.68 -26.375 -40.906 1 87.81 933 ALA B N 1
ATOM 15657 C CA . ALA B 1 933 ? -16.875 -25.656 -40.469 1 87.81 933 ALA B CA 1
ATOM 15658 C C . ALA B 1 933 ? -17.859 -25.453 -41.594 1 87.81 933 ALA B C 1
ATOM 15660 O O . ALA B 1 933 ? -19.062 -25.609 -41.406 1 87.81 933 ALA B O 1
ATOM 15661 N N . ASP B 1 934 ? -17.281 -25.094 -42.75 1 88.31 934 ASP B N 1
ATOM 15662 C CA . ASP B 1 934 ? -18.141 -24.922 -43.938 1 88.31 934 ASP B CA 1
ATOM 15663 C C . ASP B 1 934 ? -18.766 -26.234 -44.344 1 88.31 934 ASP B C 1
ATOM 15665 O O . ASP B 1 934 ? -19.922 -26.281 -44.75 1 88.31 934 ASP B O 1
ATOM 15669 N N . PHE B 1 935 ? -17.953 -27.312 -44.219 1 90.44 935 PHE B N 1
ATOM 15670 C CA . PHE B 1 935 ? -18.453 -28.641 -44.562 1 90.44 935 PHE B CA 1
ATOM 15671 C C . PHE B 1 935 ? -19.625 -29.016 -43.656 1 90.44 935 PHE B C 1
ATOM 15673 O O . PHE B 1 935 ? -20.641 -29.531 -44.125 1 90.44 935 PHE B O 1
ATOM 15680 N N . PHE B 1 936 ? -19.547 -28.781 -42.406 1 89.94 936 PHE B N 1
ATOM 15681 C CA . PHE B 1 936 ? -20.609 -29.125 -41.469 1 89.94 936 PHE B CA 1
ATOM 15682 C C . PHE B 1 936 ? -21.844 -28.25 -41.688 1 89.94 936 PHE B C 1
ATOM 15684 O O . PHE B 1 936 ? -22.969 -28.719 -41.531 1 89.94 936 PHE B O 1
ATOM 15691 N N . LEU B 1 937 ? -21.641 -27 -42 1 90.12 937 LEU B N 1
ATOM 15692 C CA . LEU B 1 937 ? -22.75 -26.094 -42.219 1 90.12 937 LEU B CA 1
ATOM 15693 C C . LEU B 1 937 ? -23.578 -26.531 -43.438 1 90.12 937 LEU B C 1
ATOM 15695 O O . LEU B 1 937 ? -24.797 -26.422 -43.438 1 90.12 937 LEU B O 1
ATOM 15699 N N . GLU B 1 938 ? -22.859 -27.047 -44.438 1 90.06 938 GLU B N 1
ATOM 15700 C CA . GLU B 1 938 ? -23.531 -27.438 -45.656 1 90.06 938 GLU B CA 1
ATOM 15701 C C . GLU B 1 938 ? -24.234 -28.781 -45.5 1 90.06 938 GLU B C 1
ATOM 15703 O O . GLU B 1 938 ? -25.234 -29.047 -46.156 1 90.06 938 GLU B O 1
ATOM 15708 N N . ASN B 1 939 ? -23.672 -29.641 -44.594 1 90.81 939 ASN B N 1
ATOM 15709 C CA . ASN B 1 939 ? -24.203 -31 -44.5 1 90.81 939 ASN B CA 1
ATOM 15710 C C . ASN B 1 939 ? -24.984 -31.203 -43.219 1 90.81 939 ASN B C 1
ATOM 15712 O O . ASN B 1 939 ? -25.281 -32.344 -42.812 1 90.81 939 ASN B O 1
ATOM 15716 N N . SER B 1 940 ? -25.281 -30.172 -42.469 1 88.81 940 SER B N 1
ATOM 15717 C CA . SER B 1 940 ? -26.047 -30.312 -41.25 1 88.81 940 SER B CA 1
ATOM 15718 C C . SER B 1 940 ? -27.406 -29.625 -41.375 1 88.81 940 SER B C 1
ATOM 15720 O O . SER B 1 940 ? -27.594 -28.766 -42.219 1 88.81 940 SER B O 1
ATOM 15722 N N . GLU B 1 941 ? -28.344 -30.125 -40.656 1 89.12 941 GLU B N 1
ATOM 15723 C CA . GLU B 1 941 ? -29.688 -29.547 -40.594 1 89.12 941 GLU B CA 1
ATOM 15724 C C . GLU B 1 941 ? -30.062 -29.125 -39.188 1 89.12 941 GLU B C 1
ATOM 15726 O O . GLU B 1 941 ? -29.609 -29.719 -38.219 1 89.12 941 GLU B O 1
ATOM 15731 N N . ILE B 1 942 ? -30.797 -28.016 -39.062 1 92.56 942 ILE B N 1
ATOM 15732 C CA . ILE B 1 942 ? -31.312 -27.562 -37.781 1 92.56 942 ILE B CA 1
ATOM 15733 C C . ILE B 1 942 ? -32.625 -28.266 -37.469 1 92.56 942 ILE B C 1
ATOM 15735 O O . ILE B 1 942 ? -33.562 -28.234 -38.281 1 92.56 942 ILE B O 1
ATOM 15739 N N . LEU B 1 943 ? -32.625 -28.906 -36.406 1 93.12 943 LEU B N 1
ATOM 15740 C CA . LEU B 1 943 ? -33.844 -29.609 -35.938 1 93.12 943 LEU B CA 1
ATOM 15741 C C . LEU B 1 943 ? -34.469 -28.891 -34.781 1 93.12 943 LEU B C 1
ATOM 15743 O O . LEU B 1 943 ? -33.781 -28.297 -33.969 1 93.12 943 LEU B O 1
ATOM 15747 N N . ASN B 1 944 ? -35.781 -28.859 -34.719 1 94.19 944 ASN B N 1
ATOM 15748 C CA . ASN B 1 944 ? -36.531 -28.281 -33.625 1 94.19 944 ASN B CA 1
ATOM 15749 C C . ASN B 1 944 ? -37.156 -29.359 -32.75 1 94.19 944 ASN B C 1
ATOM 15751 O O . ASN B 1 944 ? -37.781 -30.297 -33.25 1 94.19 944 ASN B O 1
ATOM 15755 N N . PHE B 1 945 ? -36.938 -29.281 -31.547 1 94.25 945 PHE B N 1
ATOM 15756 C CA . PHE B 1 945 ? -37.5 -30.234 -30.578 1 94.25 945 PHE B CA 1
ATOM 15757 C C . PHE B 1 945 ? -38.438 -29.531 -29.609 1 94.25 945 PHE B C 1
ATOM 15759 O O . PHE B 1 945 ? -38.281 -28.359 -29.312 1 94.25 945 PHE B O 1
ATOM 15766 N N . ASN B 1 946 ? -39.406 -30.297 -29.141 1 91.94 946 ASN B N 1
ATOM 15767 C CA . ASN B 1 946 ? -40.344 -29.766 -28.156 1 91.94 946 ASN B CA 1
ATOM 15768 C C . ASN B 1 946 ? -39.969 -30.156 -26.734 1 91.94 946 ASN B C 1
ATOM 15770 O O . ASN B 1 946 ? -39.031 -30.922 -26.531 1 91.94 946 ASN B O 1
ATOM 15774 N N . ILE B 1 947 ? -40.719 -29.641 -25.875 1 93 947 ILE B N 1
ATOM 15775 C CA . ILE B 1 947 ? -40.5 -29.875 -24.453 1 93 947 ILE B CA 1
ATOM 15776 C C . ILE B 1 947 ? -40.656 -31.359 -24.141 1 93 947 ILE B C 1
ATOM 15778 O O . ILE B 1 947 ? -41.594 -32 -24.609 1 93 947 ILE B O 1
ATOM 15782 N N . ASN B 1 948 ? -39.75 -31.984 -23.453 1 90.75 948 ASN B N 1
ATOM 15783 C CA . ASN B 1 948 ? -39.781 -33.344 -22.938 1 90.75 948 ASN B CA 1
ATOM 15784 C C . ASN B 1 948 ? -39.406 -34.344 -24.016 1 90.75 948 ASN B C 1
ATOM 15786 O O . ASN B 1 948 ? -39.562 -35.562 -23.828 1 90.75 948 ASN B O 1
ATOM 15790 N N . ASP B 1 949 ? -38.938 -33.875 -25.125 1 93.38 949 ASP B N 1
ATOM 15791 C CA . ASP B 1 949 ? -38.406 -34.781 -26.141 1 93.38 949 ASP B CA 1
ATOM 15792 C C . ASP B 1 949 ? -37.031 -35.312 -25.719 1 93.38 949 ASP B C 1
ATOM 15794 O O . ASP B 1 949 ? -36.281 -34.594 -25.047 1 93.38 949 ASP B O 1
ATOM 15798 N N . ILE B 1 950 ? -36.781 -36.562 -26 1 93.62 950 ILE B N 1
ATOM 15799 C CA . ILE B 1 950 ? -35.5 -37.188 -25.641 1 93.62 950 ILE B CA 1
ATOM 15800 C C . ILE B 1 950 ? -34.562 -37.156 -26.844 1 93.62 950 ILE B C 1
ATOM 15802 O O . ILE B 1 950 ? -34.938 -37.688 -27.906 1 93.62 950 ILE B O 1
ATOM 15806 N N . LEU B 1 951 ? -33.469 -36.562 -26.781 1 91.31 951 LEU B N 1
ATOM 15807 C CA . LEU B 1 951 ? -32.469 -36.5 -27.859 1 91.31 951 LEU B CA 1
ATOM 15808 C C . LEU B 1 951 ? -31.594 -37.75 -27.859 1 91.31 951 LEU B C 1
ATOM 15810 O O . LEU B 1 951 ? -31.375 -38.375 -28.906 1 91.31 951 LEU B O 1
ATOM 15814 N N . ILE B 1 952 ? -31.031 -38.031 -26.641 1 91.31 952 ILE B N 1
ATOM 15815 C CA . ILE B 1 952 ? -30.156 -39.188 -26.438 1 91.31 952 ILE B CA 1
ATOM 15816 C C . ILE B 1 952 ? -30.672 -40.031 -25.266 1 91.31 952 ILE B C 1
ATOM 15818 O O . ILE B 1 952 ? -31.094 -39.5 -24.25 1 91.31 952 ILE B O 1
ATOM 15822 N N . SER B 1 953 ? -30.781 -41.344 -25.469 1 90.69 953 SER B N 1
ATOM 15823 C CA . SER B 1 953 ? -31.188 -42.25 -24.422 1 90.69 953 SER B CA 1
ATOM 15824 C C . SER B 1 953 ? -30.047 -43.156 -24 1 90.69 953 SER B C 1
ATOM 15826 O O . SER B 1 953 ? -29.234 -43.562 -24.828 1 90.69 953 SER B O 1
ATOM 15828 N N . ARG B 1 954 ? -30.078 -43.406 -22.797 1 90.31 954 ARG B N 1
ATOM 15829 C CA . ARG B 1 954 ? -29.078 -44.312 -22.234 1 90.31 954 ARG B CA 1
ATOM 15830 C C . ARG B 1 954 ? -29.094 -45.656 -22.938 1 90.31 954 ARG B C 1
ATOM 15832 O O . ARG B 1 954 ? -30.172 -46.25 -23.125 1 90.31 954 ARG B O 1
ATOM 15839 N N . GLY B 1 955 ? -27.953 -46.125 -23.344 1 86.38 955 GLY B N 1
ATOM 15840 C CA . GLY B 1 955 ? -27.844 -47.469 -23.953 1 86.38 955 GLY B CA 1
ATOM 15841 C C . GLY B 1 955 ? -27.891 -47.406 -25.469 1 86.38 955 GLY B C 1
ATOM 15842 O O . GLY B 1 955 ? -27.531 -48.406 -26.125 1 86.38 955 GLY B O 1
ATOM 15843 N N . ASP B 1 956 ? -28.312 -46.344 -26.078 1 88.38 956 ASP B N 1
ATOM 15844 C CA . ASP B 1 956 ? -28.391 -46.188 -27.531 1 88.38 956 ASP B CA 1
ATOM 15845 C C . ASP B 1 956 ? -27 -46.062 -28.156 1 88.38 956 ASP B C 1
ATOM 15847 O O . ASP B 1 956 ? -26.094 -45.5 -27.531 1 88.38 956 ASP B O 1
ATOM 15851 N N . GLU B 1 957 ? -26.875 -46.531 -29.391 1 90.31 957 GLU B N 1
ATOM 15852 C CA . GLU B 1 957 ? -25.641 -46.344 -30.141 1 90.31 957 GLU B CA 1
ATOM 15853 C C . GLU B 1 957 ? -25.594 -44.938 -30.75 1 90.31 957 GLU B C 1
ATOM 15855 O O . GLU B 1 957 ? -26.625 -44.375 -31.109 1 90.31 957 GLU B O 1
ATOM 15860 N N . PRO B 1 958 ? -24.484 -44.375 -30.797 1 91.19 958 PRO B N 1
ATOM 15861 C CA . PRO B 1 958 ? -24.344 -43.031 -31.312 1 91.19 958 PRO B CA 1
ATOM 15862 C C . PRO B 1 958 ? -24.75 -42.906 -32.781 1 91.19 958 PRO B C 1
ATOM 15864 O O . PRO B 1 958 ? -24.312 -43.688 -33.625 1 91.19 958 PRO B O 1
ATOM 15867 N N . LYS B 1 959 ? -25.609 -42.062 -33.125 1 87.19 959 LYS B N 1
ATOM 15868 C CA . LYS B 1 959 ? -26.047 -41.812 -34.469 1 87.19 959 LYS B CA 1
ATOM 15869 C C . LYS B 1 959 ? -25.5 -40.469 -35 1 87.19 959 LYS B C 1
ATOM 15871 O O . LYS B 1 959 ? -25.453 -40.25 -36.188 1 87.19 959 LYS B O 1
ATOM 15876 N N . GLY B 1 960 ? -25.219 -39.688 -34.094 1 89.38 960 GLY B N 1
ATOM 15877 C CA . GLY B 1 960 ? -24.703 -38.344 -34.438 1 89.38 960 GLY B CA 1
ATOM 15878 C C . GLY B 1 960 ? -24.484 -37.469 -33.219 1 89.38 960 GLY B C 1
ATOM 15879 O O . GLY B 1 960 ? -24.562 -37.906 -32.094 1 89.38 960 GLY B O 1
ATOM 15880 N N . MET B 1 961 ? -24.094 -36.219 -33.5 1 90.25 961 MET B N 1
ATOM 15881 C CA . MET B 1 961 ? -23.891 -35.25 -32.438 1 90.25 961 MET B CA 1
ATOM 15882 C C . MET B 1 961 ? -24.828 -34.062 -32.625 1 90.25 961 MET B C 1
ATOM 15884 O O . MET B 1 961 ? -25.266 -33.75 -33.719 1 90.25 961 MET B O 1
ATOM 15888 N N . TYR B 1 962 ? -25.172 -33.438 -31.562 1 92.06 962 TYR B N 1
ATOM 15889 C CA . TYR B 1 962 ? -26.062 -32.281 -31.531 1 92.06 962 TYR B CA 1
ATOM 15890 C C . TYR B 1 962 ? -25.344 -31.047 -31.031 1 92.06 962 TYR B C 1
ATOM 15892 O O . TYR B 1 962 ? -24.609 -31.109 -30.031 1 92.06 962 TYR B O 1
ATOM 15900 N N . ILE B 1 963 ? -25.438 -29.953 -31.688 1 91.25 963 ILE B N 1
ATOM 15901 C CA . ILE B 1 963 ? -24.953 -28.656 -31.219 1 91.25 963 ILE B CA 1
ATOM 15902 C C . ILE B 1 963 ? -26.125 -27.734 -30.906 1 91.25 963 ILE B C 1
ATOM 15904 O O . ILE B 1 963 ? -26.906 -27.391 -31.781 1 91.25 963 ILE B O 1
ATOM 15908 N N . LEU B 1 964 ? -26.203 -27.328 -29.688 1 91.25 964 LEU B N 1
ATOM 15909 C CA . LEU B 1 964 ? -27.344 -26.578 -29.203 1 91.25 964 LEU B CA 1
ATOM 15910 C C . LEU B 1 964 ? -27.25 -25.109 -29.609 1 91.25 964 LEU B C 1
ATOM 15912 O O . LEU B 1 964 ? -26.266 -24.438 -29.312 1 91.25 964 LEU B O 1
ATOM 15916 N N . VAL B 1 965 ? -28.25 -24.609 -30.297 1 89.38 965 VAL B N 1
ATOM 15917 C CA . VAL B 1 965 ? -28.297 -23.203 -30.719 1 89.38 965 VAL B CA 1
ATOM 15918 C C . VAL B 1 965 ? -29.109 -22.391 -29.703 1 89.38 965 VAL B C 1
ATOM 15920 O O . VAL B 1 965 ? -28.672 -21.328 -29.281 1 89.38 965 VAL B O 1
ATOM 15923 N N . SER B 1 966 ? -30.25 -22.891 -29.375 1 89.94 966 SER B N 1
ATOM 15924 C CA . SER B 1 966 ? -31.094 -22.234 -28.375 1 89.94 966 SER B CA 1
ATOM 15925 C C . SER B 1 966 ? -31.875 -23.25 -27.547 1 89.94 966 SER B C 1
ATOM 15927 O O . SER B 1 966 ? -32.188 -24.344 -28.031 1 89.94 966 SER B O 1
ATOM 15929 N N . GLY B 1 967 ? -32.031 -22.906 -26.312 1 89.06 967 GLY B N 1
ATOM 15930 C CA . GLY B 1 967 ? -32.812 -23.75 -25.438 1 89.06 967 GLY B CA 1
ATOM 15931 C C . GLY B 1 967 ? -32 -24.328 -24.281 1 89.06 967 GLY B C 1
ATOM 15932 O O . GLY B 1 967 ? -30.859 -23.922 -24.047 1 89.06 967 GLY B O 1
ATOM 15933 N N . LEU B 1 968 ? -32.75 -25.25 -23.469 1 92.75 968 LEU B N 1
ATOM 15934 C CA . LEU B 1 968 ? -32.188 -25.859 -22.297 1 92.75 968 LEU B CA 1
ATOM 15935 C C . LEU B 1 968 ? -32.375 -27.375 -22.312 1 92.75 968 LEU B C 1
ATOM 15937 O O . LEU B 1 968 ? -33.469 -27.859 -22.609 1 92.75 968 LEU B O 1
ATOM 15941 N N . LEU B 1 969 ? -31.266 -28.062 -22.062 1 92.94 969 LEU B N 1
ATOM 15942 C CA . LEU B 1 969 ? -31.297 -29.516 -22 1 92.94 969 LEU B CA 1
ATOM 15943 C C . LEU B 1 969 ? -31 -30 -20.578 1 92.94 969 LEU B C 1
ATOM 15945 O O . LEU B 1 969 ? -30.281 -29.344 -19.828 1 92.94 969 LEU B O 1
ATOM 15949 N N . GLU B 1 970 ? -31.594 -31.062 -20.219 1 93.12 970 GLU B N 1
ATOM 15950 C CA . GLU B 1 970 ? -31.328 -31.734 -18.953 1 93.12 970 GLU B CA 1
ATOM 15951 C C . GLU B 1 970 ? -30.625 -33.062 -19.188 1 93.12 970 GLU B C 1
ATOM 15953 O O . GLU B 1 970 ? -31.141 -33.938 -19.906 1 93.12 970 GLU B O 1
ATOM 15958 N N . ALA B 1 971 ? -29.422 -33.219 -18.688 1 91.81 971 ALA B N 1
ATOM 15959 C CA . ALA B 1 971 ? -28.656 -34.438 -18.797 1 91.81 971 ALA B CA 1
ATOM 15960 C C . ALA B 1 971 ? -28.656 -35.219 -17.484 1 91.81 971 ALA B C 1
ATOM 15962 O O . ALA B 1 971 ? -28.344 -34.656 -16.438 1 91.81 971 ALA B O 1
ATOM 15963 N N . THR B 1 972 ? -29.078 -36.438 -17.484 1 90.75 972 THR B N 1
ATOM 15964 C CA . THR B 1 972 ? -29.094 -37.281 -16.297 1 90.75 972 THR B CA 1
ATOM 15965 C C . THR B 1 972 ? -28.219 -38.5 -16.5 1 90.75 972 THR B C 1
ATOM 15967 O O . THR B 1 972 ? -28.406 -39.281 -17.453 1 90.75 972 THR B O 1
ATOM 15970 N N . TYR B 1 973 ? -27.203 -38.656 -15.695 1 88.81 973 TYR B N 1
ATOM 15971 C CA . TYR B 1 973 ? -26.266 -39.781 -15.727 1 88.81 973 TYR B CA 1
ATOM 15972 C C . TYR B 1 973 ? -26.609 -40.812 -14.664 1 88.81 973 TYR B C 1
ATOM 15974 O O . TYR B 1 973 ? -26.812 -40.469 -13.492 1 88.81 973 TYR B O 1
ATOM 15982 N N . THR B 1 974 ? -26.75 -42.062 -14.977 1 82.81 974 THR B N 1
ATOM 15983 C CA . THR B 1 974 ? -26.938 -43.188 -14.062 1 82.81 974 THR B CA 1
ATOM 15984 C C . THR B 1 974 ? -25.812 -44.188 -14.219 1 82.81 974 THR B C 1
ATOM 15986 O O . THR B 1 974 ? -25.609 -44.75 -15.305 1 82.81 974 THR B O 1
ATOM 15989 N N . PRO B 1 975 ? -25.047 -44.375 -13.133 1 82 975 PRO B N 1
ATOM 15990 C CA . PRO B 1 975 ? -23.922 -45.312 -13.219 1 82 975 PRO B CA 1
ATOM 15991 C C . PRO B 1 975 ? -24.359 -46.75 -13.547 1 82 975 PRO B C 1
ATOM 15993 O O . PRO B 1 975 ? -25.469 -47.156 -13.195 1 82 975 PRO B O 1
ATOM 15996 N N . PRO B 1 976 ? -23.516 -47.469 -14.336 1 73.5 976 PRO B N 1
ATOM 15997 C CA . PRO B 1 976 ? -23.859 -48.844 -14.695 1 73.5 976 PRO B CA 1
ATOM 15998 C C . PRO B 1 976 ? -23.828 -49.781 -13.5 1 73.5 976 PRO B C 1
ATOM 16000 O O . PRO B 1 976 ? -23.094 -49.531 -12.531 1 73.5 976 PRO B O 1
ATOM 16003 N N . ASP B 1 977 ? -24.875 -50.688 -13.242 1 63.75 977 ASP B N 1
ATOM 16004 C CA . ASP B 1 977 ? -25.016 -51.656 -12.172 1 63.75 977 ASP B CA 1
ATOM 16005 C C . ASP B 1 977 ? -23.797 -52.562 -12.102 1 63.75 977 ASP B C 1
ATOM 16007 O O . ASP B 1 977 ? -23.406 -53.031 -11.023 1 63.75 977 ASP B O 1
ATOM 16011 N N . GLU B 1 978 ? -23.266 -53.062 -13.273 1 57.88 978 GLU B N 1
ATOM 16012 C CA . GLU B 1 978 ? -22.219 -54.062 -13.258 1 57.88 978 GLU B CA 1
ATOM 16013 C C . GLU B 1 978 ? -20.844 -53.469 -12.938 1 57.88 978 GLU B C 1
ATOM 16015 O O . GLU B 1 978 ? -20.641 -52.25 -13.141 1 57.88 978 GLU B O 1
ATOM 16020 N N . GLU B 1 979 ? -20.047 -54.312 -12.141 1 53.44 979 GLU B N 1
ATOM 16021 C CA . GLU B 1 979 ? -18.672 -54.062 -11.766 1 53.44 979 GLU B CA 1
ATOM 16022 C C . GLU B 1 979 ? -17.938 -53.281 -12.875 1 53.44 979 GLU B C 1
ATOM 16024 O O . GLU B 1 979 ? -18.125 -53.562 -14.062 1 53.44 979 GLU B O 1
ATOM 16029 N N . PHE B 1 980 ? -17.453 -52.062 -12.625 1 52.84 980 PHE B N 1
ATOM 16030 C CA . PHE B 1 980 ? -16.781 -51.094 -13.469 1 52.84 980 PHE B CA 1
ATOM 16031 C C . PHE B 1 980 ? -15.891 -51.781 -14.492 1 52.84 980 PHE B C 1
ATOM 16033 O O . PHE B 1 980 ? -14.93 -52.469 -14.133 1 52.84 980 PHE B O 1
ATOM 16040 N N . ASP B 1 981 ? -16.344 -52.281 -15.453 1 51.28 981 ASP B N 1
ATOM 16041 C CA . ASP B 1 981 ? -15.281 -52.531 -16.422 1 51.28 981 ASP B CA 1
ATOM 16042 C C . ASP B 1 981 ? -14.422 -51.281 -16.609 1 51.28 981 ASP B C 1
ATOM 16044 O O . ASP B 1 981 ? -14.867 -50.156 -16.312 1 51.28 981 ASP B O 1
ATOM 16048 N N . GLU B 1 982 ? -13.078 -51.406 -16.938 1 55.78 982 GLU B N 1
ATOM 16049 C CA . GLU B 1 982 ? -11.914 -50.531 -17.078 1 55.78 982 GLU B CA 1
ATOM 16050 C C . GLU B 1 982 ? -12.242 -49.312 -17.906 1 55.78 982 GLU B C 1
ATOM 16052 O O . GLU B 1 982 ? -11.414 -48.406 -18.031 1 55.78 982 GLU B O 1
ATOM 16057 N N . ALA B 1 983 ? -13.523 -49.188 -18.562 1 63.16 983 ALA B N 1
ATOM 16058 C CA . ALA B 1 983 ? -13.547 -48.062 -19.5 1 63.16 983 ALA B CA 1
ATOM 16059 C C . ALA B 1 983 ? -14.32 -46.875 -18.922 1 63.16 983 ALA B C 1
ATOM 16061 O O . ALA B 1 983 ? -15.266 -47.062 -18.156 1 63.16 983 ALA B O 1
ATOM 16062 N N . ILE B 1 984 ? -13.945 -45.688 -19.094 1 73.31 984 ILE B N 1
ATOM 16063 C CA . ILE B 1 984 ? -14.555 -44.438 -18.719 1 73.31 984 ILE B CA 1
ATOM 16064 C C . ILE B 1 984 ? -15.945 -44.312 -19.328 1 73.31 984 ILE B C 1
ATOM 16066 O O . ILE B 1 984 ? -16.125 -44.562 -20.531 1 73.31 984 ILE B O 1
ATOM 16070 N N . PRO B 1 985 ? -17 -44.125 -18.531 1 79.19 985 PRO B N 1
ATOM 16071 C CA . PRO B 1 985 ? -18.344 -43.969 -19.078 1 79.19 985 PRO B CA 1
ATOM 16072 C C . PRO B 1 985 ? -18.422 -42.844 -20.125 1 79.19 985 PRO B C 1
ATOM 16074 O O . PRO B 1 985 ? -17.688 -41.875 -20.031 1 79.19 985 PRO B O 1
ATOM 16077 N N . ASN B 1 986 ? -19.312 -43.125 -21.109 1 83.06 986 ASN B N 1
ATOM 16078 C CA . ASN B 1 986 ? -19.5 -42.125 -22.156 1 83.06 986 ASN B CA 1
ATOM 16079 C C . ASN B 1 986 ? -20.391 -41 -21.688 1 83.06 986 ASN B C 1
ATOM 16081 O O . ASN B 1 986 ? -21.562 -40.906 -22.078 1 83.06 986 ASN B O 1
ATOM 16085 N N . TYR B 1 987 ? -19.906 -40.188 -20.844 1 81.44 987 TYR B N 1
ATOM 16086 C CA . TYR B 1 987 ? -20.547 -39 -20.328 1 81.44 987 TYR B CA 1
ATOM 16087 C C . TYR B 1 987 ? -19.609 -37.812 -20.375 1 81.44 987 TYR B C 1
ATOM 16089 O O . TYR B 1 987 ? -18.547 -37.812 -19.734 1 81.44 987 TYR B O 1
ATOM 16097 N N . GLU B 1 988 ? -19.953 -36.812 -21.094 1 77.75 988 GLU B N 1
ATOM 16098 C CA . GLU B 1 988 ? -19.031 -35.75 -21.422 1 77.75 988 GLU B CA 1
ATOM 16099 C C . GLU B 1 988 ? -19.047 -34.656 -20.344 1 77.75 988 GLU B C 1
ATOM 16101 O O . GLU B 1 988 ? -18.094 -33.875 -20.219 1 77.75 988 GLU B O 1
ATOM 16106 N N . PHE B 1 989 ? -20 -34.5 -19.5 1 75.06 989 PHE B N 1
ATOM 16107 C CA . PHE B 1 989 ? -20.125 -33.312 -18.641 1 75.06 989 PHE B CA 1
ATOM 16108 C C . PHE B 1 989 ? -19.734 -33.656 -17.203 1 75.06 989 PHE B C 1
ATOM 16110 O O . PHE B 1 989 ? -20.156 -32.969 -16.266 1 75.06 989 PHE B O 1
ATOM 16117 N N . LEU B 1 990 ? -18.859 -34.594 -17.062 1 66.25 990 LEU B N 1
ATOM 16118 C CA . LEU B 1 990 ? -18.438 -34.969 -15.719 1 66.25 990 LEU B CA 1
ATOM 16119 C C . LEU B 1 990 ? -17.359 -34 -15.211 1 66.25 990 LEU B C 1
ATOM 16121 O O . LEU B 1 990 ? -16.375 -33.719 -15.898 1 66.25 990 LEU B O 1
ATOM 16125 N N . THR B 1 991 ? -17.656 -33.25 -14.188 1 60.38 991 THR B N 1
ATOM 16126 C CA . THR B 1 991 ? -16.672 -32.312 -13.594 1 60.38 991 THR B CA 1
ATOM 16127 C C . THR B 1 991 ? -15.742 -33.062 -12.641 1 60.38 991 THR B C 1
ATOM 16129 O O . THR B 1 991 ? -14.578 -32.688 -12.484 1 60.38 991 THR B O 1
ATOM 16132 N N . ASP B 1 992 ? -16.266 -34.094 -11.945 1 59.56 992 ASP B N 1
ATOM 16133 C CA . ASP B 1 992 ? -15.469 -34.812 -10.945 1 59.56 992 ASP B CA 1
ATOM 16134 C C . ASP B 1 992 ? -15.242 -36.25 -11.344 1 59.56 992 ASP B C 1
ATOM 16136 O O . ASP B 1 992 ? -15.961 -36.781 -12.188 1 59.56 992 ASP B O 1
ATOM 16140 N N . LEU B 1 993 ? -14.109 -36.812 -11.133 1 58.75 993 LEU B N 1
ATOM 16141 C CA . LEU B 1 993 ? -13.703 -38.156 -11.484 1 58.75 993 LEU B CA 1
ATOM 16142 C C . LEU B 1 993 ? -14.484 -39.188 -10.672 1 58.75 993 LEU B C 1
ATOM 16144 O O . LEU B 1 993 ? -14 -40.281 -10.422 1 58.75 993 LEU B O 1
ATOM 16148 N N . LYS B 1 994 ? -15.703 -38.812 -10.234 1 68.69 994 LYS B N 1
ATOM 16149 C CA . LYS B 1 994 ? -16.516 -39.781 -9.516 1 68.69 994 LYS B CA 1
ATOM 16150 C C . LYS B 1 994 ? -17.5 -40.469 -10.445 1 68.69 994 LYS B C 1
ATOM 16152 O O . LYS B 1 994 ? -18.641 -40.031 -10.602 1 68.69 994 LYS B O 1
ATOM 16157 N N . PHE B 1 995 ? -17.25 -41.469 -11.016 1 72.38 995 PHE B N 1
ATOM 16158 C CA . PHE B 1 995 ? -18.047 -42.188 -12.016 1 72.38 995 PHE B CA 1
ATOM 16159 C C . PHE B 1 995 ? -19.109 -43.062 -11.359 1 72.38 995 PHE B C 1
ATOM 16161 O O . PHE B 1 995 ? -20.047 -43.5 -12.023 1 72.38 995 PHE B O 1
ATOM 16168 N N . GLY B 1 996 ? -19 -43.156 -10.047 1 71.12 996 GLY B N 1
ATOM 16169 C CA . GLY B 1 996 ? -19.922 -44.062 -9.367 1 71.12 996 GLY B CA 1
ATOM 16170 C C . GLY B 1 996 ? -21.188 -43.375 -8.906 1 71.12 996 GLY B C 1
ATOM 16171 O O . GLY B 1 996 ? -22.172 -44.031 -8.57 1 71.12 996 GLY B O 1
ATOM 16172 N N . ASP B 1 997 ? -21.312 -42.062 -8.969 1 77.25 997 ASP B N 1
ATOM 16173 C CA . ASP B 1 997 ? -22.484 -41.344 -8.461 1 77.25 997 ASP B CA 1
ATOM 16174 C C . ASP B 1 997 ? -23.297 -40.75 -9.609 1 77.25 997 ASP B C 1
ATOM 16176 O O . ASP B 1 997 ? -22.734 -40.312 -10.609 1 77.25 997 ASP B O 1
ATOM 16180 N N . PRO B 1 998 ? -24.656 -40.938 -9.461 1 82.12 998 PRO B N 1
ATOM 16181 C CA . PRO B 1 998 ? -25.484 -40.281 -10.469 1 82.12 998 PRO B CA 1
ATOM 16182 C C . PRO B 1 998 ? -25.312 -38.75 -10.469 1 82.12 998 PRO B C 1
ATOM 16184 O O . PRO B 1 998 ? -25.047 -38.156 -9.422 1 82.12 998 PRO B O 1
ATOM 16187 N N . SER B 1 999 ? -25.328 -38.25 -11.633 1 85.19 999 SER B N 1
ATOM 16188 C CA . SER B 1 999 ? -25.172 -36.812 -11.75 1 85.19 999 SER B CA 1
ATOM 16189 C C . SER B 1 999 ? -26.203 -36.219 -12.688 1 85.19 999 SER B C 1
ATOM 16191 O O . SER B 1 999 ? -26.672 -36.875 -13.609 1 85.19 999 SER B O 1
ATOM 16193 N N . GLN B 1 1000 ? -26.797 -35.125 -12.336 1 87.12 1000 GLN B N 1
ATOM 16194 C CA . GLN B 1 1000 ? -27.719 -34.344 -13.164 1 87.12 1000 GLN B CA 1
ATOM 16195 C C . GLN B 1 1000 ? -27.125 -32.969 -13.484 1 87.12 1000 GLN B C 1
ATOM 16197 O O . GLN B 1 1000 ? -26.5 -32.344 -12.633 1 87.12 1000 GLN B O 1
ATOM 16202 N N . ASP B 1 1001 ? -27.25 -32.562 -14.75 1 88.12 1001 ASP B N 1
ATOM 16203 C CA . ASP B 1 1001 ? -26.75 -31.25 -15.141 1 88.12 1001 ASP B CA 1
ATOM 16204 C C . ASP B 1 1001 ? -27.625 -30.625 -16.234 1 88.12 1001 ASP B C 1
ATOM 16206 O O . ASP B 1 1001 ? -28.391 -31.328 -16.891 1 88.12 1001 ASP B O 1
ATOM 16210 N N . TYR B 1 1002 ? -27.609 -29.422 -16.328 1 90 1002 TYR B N 1
ATOM 16211 C CA . TYR B 1 1002 ? -28.281 -28.688 -17.391 1 90 1002 TYR B CA 1
ATOM 16212 C C . TYR B 1 1002 ? -27.297 -28.141 -18.406 1 90 1002 TYR B C 1
ATOM 16214 O O . TYR B 1 1002 ? -26.219 -27.672 -18.031 1 90 1002 TYR B O 1
ATOM 16222 N N . ILE B 1 1003 ? -27.594 -28.297 -19.656 1 89.12 1003 ILE B N 1
ATOM 16223 C CA . ILE B 1 1003 ? -26.719 -27.844 -20.734 1 89.12 1003 ILE B CA 1
ATOM 16224 C C . ILE B 1 1003 ? -27.359 -26.656 -21.453 1 89.12 1003 ILE B C 1
ATOM 16226 O O . ILE B 1 1003 ? -28.5 -26.734 -21.891 1 89.12 1003 ILE B O 1
ATOM 16230 N N . VAL B 1 1004 ? -26.578 -25.641 -21.547 1 87.06 1004 VAL B N 1
ATOM 16231 C CA . VAL B 1 1004 ? -27.078 -24.406 -22.141 1 87.06 1004 VAL B CA 1
ATOM 16232 C C . VAL B 1 1004 ? -26.641 -24.344 -23.609 1 87.06 1004 VAL B C 1
ATOM 16234 O O . VAL B 1 1004 ? -25.953 -25.234 -24.109 1 87.06 1004 VAL B O 1
ATOM 16237 N N . SER B 1 1005 ? -27.078 -23.297 -24.234 1 87.62 1005 SER B N 1
ATOM 16238 C CA . SER B 1 1005 ? -26.812 -23.109 -25.656 1 87.62 1005 SER B CA 1
ATOM 16239 C C . SER B 1 1005 ? -25.328 -22.953 -25.922 1 87.62 1005 SER B C 1
ATOM 16241 O O . SER B 1 1005 ? -24.594 -22.406 -25.094 1 87.62 1005 SER B O 1
ATOM 16243 N N . GLY B 1 1006 ? -24.875 -23.438 -27 1 84.19 1006 GLY B N 1
ATOM 16244 C CA . GLY B 1 1006 ? -23.484 -23.328 -27.422 1 84.19 1006 GLY B CA 1
ATOM 16245 C C . GLY B 1 1006 ? -22.703 -24.609 -27.203 1 84.19 1006 GLY B C 1
ATOM 16246 O O . GLY B 1 1006 ? -21.641 -24.797 -27.812 1 84.19 1006 GLY B O 1
ATOM 16247 N N . ASN B 1 1007 ? -23.203 -25.469 -26.375 1 88.25 1007 ASN B N 1
ATOM 16248 C CA . ASN B 1 1007 ? -22.5 -26.719 -26.078 1 88.25 1007 ASN B CA 1
ATOM 16249 C C . ASN B 1 1007 ? -22.922 -27.828 -27.031 1 88.25 1007 ASN B C 1
ATOM 16251 O O . ASN B 1 1007 ? -24 -27.781 -27.625 1 88.25 1007 ASN B O 1
ATOM 16255 N N . ALA B 1 1008 ? -21.984 -28.75 -27.172 1 88.62 1008 ALA B N 1
ATOM 16256 C CA . ALA B 1 1008 ? -22.25 -29.922 -28.016 1 88.62 1008 ALA B CA 1
ATOM 16257 C C . ALA B 1 1008 ? -22.516 -31.156 -27.156 1 88.62 1008 ALA B C 1
ATOM 16259 O O . ALA B 1 1008 ? -21.906 -31.344 -26.109 1 88.62 1008 ALA B O 1
ATOM 16260 N N . VAL B 1 1009 ? -23.5 -31.906 -27.625 1 90.19 1009 VAL B N 1
ATOM 16261 C CA . VAL B 1 1009 ? -23.875 -33.125 -26.906 1 90.19 1009 VAL B CA 1
ATOM 16262 C C . VAL B 1 1009 ? -23.609 -34.344 -27.797 1 90.19 1009 VAL B C 1
ATOM 16264 O O . VAL B 1 1009 ? -23.844 -34.281 -29.016 1 90.19 1009 VAL B O 1
ATOM 16267 N N . GLY B 1 1010 ? -23.047 -35.375 -27.266 1 88.12 1010 GLY B N 1
ATOM 16268 C CA . GLY B 1 1010 ? -22.812 -36.625 -27.984 1 88.12 1010 GLY B CA 1
ATOM 16269 C C . GLY B 1 1010 ? -21.469 -36.656 -28.672 1 88.12 1010 GLY B C 1
ATOM 16270 O O . GLY B 1 1010 ? -21.266 -37.469 -29.594 1 88.12 1010 GLY B O 1
ATOM 16271 N N . VAL B 1 1011 ? -20.562 -35.906 -28.25 1 86.88 1011 VAL B N 1
ATOM 16272 C CA . VAL B 1 1011 ? -19.266 -35.812 -28.891 1 86.88 1011 VAL B CA 1
ATOM 16273 C C . VAL B 1 1011 ? -18.453 -37.062 -28.562 1 86.88 1011 VAL B C 1
ATOM 16275 O O . VAL B 1 1011 ? -17.828 -37.656 -29.453 1 86.88 1011 VAL B O 1
ATOM 16278 N N . LEU B 1 1012 ? -18.453 -37.438 -27.297 1 84.81 1012 LEU B N 1
ATOM 16279 C CA . LEU B 1 1012 ? -17.688 -38.625 -26.875 1 84.81 1012 LEU B CA 1
ATOM 16280 C C . LEU B 1 1012 ? -18.25 -39.875 -27.5 1 84.81 1012 LEU B C 1
ATOM 16282 O O . LEU B 1 1012 ? -17.5 -40.812 -27.797 1 84.81 1012 LEU B O 1
ATOM 16286 N N . GLY B 1 1013 ? -19.516 -39.969 -27.734 1 83.94 1013 GLY B N 1
ATOM 16287 C CA . GLY B 1 1013 ? -20.141 -41.125 -28.359 1 83.94 1013 GLY B CA 1
ATOM 16288 C C . GLY B 1 1013 ? -19.719 -41.312 -29.797 1 83.94 1013 GLY B C 1
ATOM 16289 O O . GLY B 1 1013 ? -19.438 -42.438 -30.219 1 83.94 1013 GLY B O 1
ATOM 16290 N N . VAL B 1 1014 ? -19.672 -40.25 -30.406 1 85.88 1014 VAL B N 1
ATOM 16291 C CA . VAL B 1 1014 ? -19.328 -40.281 -31.828 1 85.88 1014 VAL B CA 1
ATOM 16292 C C . VAL B 1 1014 ? -17.844 -40.625 -31.984 1 85.88 1014 VAL B C 1
ATOM 16294 O O . VAL B 1 1014 ? -17.438 -41.281 -32.938 1 85.88 1014 VAL B O 1
ATOM 16297 N N . LEU B 1 1015 ? -17.016 -40.188 -31.016 1 83.38 1015 LEU B N 1
ATOM 16298 C CA . LEU B 1 1015 ? -15.578 -40.375 -31.109 1 83.38 1015 LEU B CA 1
ATOM 16299 C C . LEU B 1 1015 ? -15.203 -41.812 -30.688 1 83.38 1015 LEU B C 1
ATOM 16301 O O . LEU B 1 1015 ? -14.281 -42.406 -31.234 1 83.38 1015 LEU B O 1
ATOM 16305 N N . THR B 1 1016 ? -15.906 -42.375 -29.703 1 84.44 1016 THR B N 1
ATOM 16306 C CA . THR B 1 1016 ? -15.555 -43.688 -29.156 1 84.44 1016 THR B CA 1
ATOM 16307 C C . THR B 1 1016 ? -16.453 -44.75 -29.734 1 84.44 1016 THR B C 1
ATOM 16309 O O . THR B 1 1016 ? -16.125 -45.938 -29.656 1 84.44 1016 THR B O 1
ATOM 16312 N N . ASN B 1 1017 ? -17.453 -44.562 -30.359 1 84.31 1017 ASN B N 1
ATOM 16313 C CA . ASN B 1 1017 ? -18.438 -45.469 -30.906 1 84.31 1017 ASN B CA 1
ATOM 16314 C C . ASN B 1 1017 ? -18.984 -46.406 -29.828 1 84.31 1017 ASN B C 1
ATOM 16316 O O . ASN B 1 1017 ? -19.25 -47.594 -30.094 1 84.31 1017 ASN B O 1
ATOM 16320 N N . ARG B 1 1018 ? -19.078 -45.875 -28.625 1 87.19 1018 ARG B N 1
ATOM 16321 C CA . ARG B 1 1018 ? -19.656 -46.625 -27.516 1 87.19 1018 ARG B CA 1
ATOM 16322 C C . ARG B 1 1018 ? -21.047 -46.094 -27.188 1 87.19 1018 ARG B C 1
ATOM 16324 O O . ARG B 1 1018 ? -21.375 -44.938 -27.453 1 87.19 1018 ARG B O 1
ATOM 16331 N N . PRO B 1 1019 ? -21.844 -46.969 -26.703 1 88 1019 PRO B N 1
ATOM 16332 C CA . PRO B 1 1019 ? -23.188 -46.5 -26.344 1 88 1019 PRO B CA 1
ATOM 16333 C C . PRO B 1 1019 ? -23.172 -45.438 -25.25 1 88 1019 PRO B C 1
ATOM 16335 O O . PRO B 1 1019 ? -22.25 -45.406 -24.422 1 88 1019 PRO B O 1
ATOM 16338 N N . TYR B 1 1020 ? -24.203 -44.656 -25.281 1 89 1020 TYR B N 1
ATOM 16339 C CA . TYR B 1 1020 ? -24.328 -43.562 -24.328 1 89 1020 TYR B CA 1
ATOM 16340 C C . TYR B 1 1020 ? -24.641 -44.062 -22.938 1 89 1020 TYR B C 1
ATOM 16342 O O . TYR B 1 1020 ? -25.375 -45.062 -22.781 1 89 1020 TYR B O 1
ATOM 16350 N N . SER B 1 1021 ? -24.062 -43.406 -21.922 1 86.94 1021 SER B N 1
ATOM 16351 C CA . SER B 1 1021 ? -24.328 -43.75 -20.531 1 86.94 1021 SER B CA 1
ATOM 16352 C C . SER B 1 1021 ? -25.219 -42.719 -19.859 1 86.94 1021 SER B C 1
ATOM 16354 O O . SER B 1 1021 ? -25.219 -42.594 -18.641 1 86.94 1021 SER B O 1
ATOM 16356 N N . TYR B 1 1022 ? -25.828 -41.844 -20.656 1 89.5 1022 TYR B N 1
ATOM 16357 C CA . TYR B 1 1022 ? -26.688 -40.781 -20.094 1 89.5 1022 TYR B CA 1
ATOM 16358 C C . TYR B 1 1022 ? -27.875 -40.531 -21 1 89.5 1022 TYR B C 1
ATOM 16360 O O . TYR B 1 1022 ? -27.922 -40.969 -22.141 1 89.5 1022 TYR B O 1
ATOM 16368 N N . THR B 1 1023 ? -28.891 -39.875 -20.391 1 92 1023 THR B N 1
ATOM 16369 C CA . THR B 1 1023 ? -30.094 -39.5 -21.125 1 92 1023 THR B CA 1
ATOM 16370 C C . THR B 1 1023 ? -30.219 -37.969 -21.156 1 92 1023 THR B C 1
ATOM 16372 O O . THR B 1 1023 ? -29.953 -37.281 -20.156 1 92 1023 THR B O 1
ATOM 16375 N N . VAL B 1 1024 ? -30.438 -37.469 -22.344 1 94.12 1024 VAL B N 1
ATOM 16376 C CA . VAL B 1 1024 ? -30.609 -36 -22.516 1 94.12 1024 VAL B CA 1
ATOM 16377 C C . VAL B 1 1024 ? -32.062 -35.719 -22.906 1 94.12 1024 VAL B C 1
ATOM 16379 O O . VAL B 1 1024 ? -32.531 -36.156 -23.938 1 94.12 1024 VAL B O 1
ATOM 16382 N N . ARG B 1 1025 ? -32.719 -35 -22.016 1 94.62 1025 ARG B N 1
ATOM 16383 C CA . ARG B 1 1025 ? -34.125 -34.562 -22.234 1 94.62 1025 ARG B CA 1
ATOM 16384 C C . ARG B 1 1025 ? -34.219 -33.062 -22.422 1 94.62 1025 ARG B C 1
ATOM 16386 O O . ARG B 1 1025 ? -33.469 -32.312 -21.828 1 94.62 1025 ARG B O 1
ATOM 16393 N N . CYS B 1 1026 ? -35.094 -32.656 -23.344 1 94.38 1026 CYS B N 1
ATOM 16394 C CA . CYS B 1 1026 ? -35.312 -31.234 -23.562 1 94.38 1026 CYS B CA 1
ATOM 16395 C C . CYS B 1 1026 ? -36.188 -30.625 -22.453 1 94.38 1026 CYS B C 1
ATOM 16397 O O . CYS B 1 1026 ? -37.312 -31.016 -22.266 1 94.38 1026 CYS B O 1
ATOM 16399 N N . ASP B 1 1027 ? -35.656 -29.719 -21.719 1 92.62 1027 ASP B N 1
ATOM 16400 C CA . ASP B 1 1027 ? -36.375 -29.047 -20.641 1 92.62 1027 ASP B CA 1
ATOM 16401 C C . ASP B 1 1027 ? -37.188 -27.875 -21.203 1 92.62 1027 ASP B C 1
ATOM 16403 O O . ASP B 1 1027 ? -38.156 -27.422 -20.562 1 92.62 1027 ASP B O 1
ATOM 16407 N N . SER B 1 1028 ? -36.75 -27.344 -22.328 1 92.38 1028 SER B N 1
ATOM 16408 C CA . SER B 1 1028 ? -37.469 -26.312 -23.094 1 92.38 1028 SER B CA 1
ATOM 16409 C C . SER B 1 1028 ? -37.469 -26.641 -24.578 1 92.38 1028 SER B C 1
ATOM 16411 O O . SER B 1 1028 ? -37 -27.703 -25 1 92.38 1028 SER B O 1
ATOM 16413 N N . ALA B 1 1029 ? -38.125 -25.688 -25.344 1 91.56 1029 ALA B N 1
ATOM 16414 C CA . ALA B 1 1029 ? -38 -25.844 -26.781 1 91.56 1029 ALA B CA 1
ATOM 16415 C C . ALA B 1 1029 ? -36.562 -25.609 -27.234 1 91.56 1029 ALA B C 1
ATOM 16417 O O . ALA B 1 1029 ? -35.906 -24.688 -26.766 1 91.56 1029 ALA B O 1
ATOM 16418 N N . VAL B 1 1030 ? -36.125 -26.625 -27.953 1 93.56 1030 VAL B N 1
ATOM 16419 C CA . VAL B 1 1030 ? -34.688 -26.594 -28.297 1 93.56 1030 VAL B CA 1
ATOM 16420 C C . VAL B 1 1030 ? -34.531 -26.594 -29.812 1 93.56 1030 VAL B C 1
ATOM 16422 O O . VAL B 1 1030 ? -35.312 -27.219 -30.531 1 93.56 1030 VAL B O 1
ATOM 16425 N N . GLN B 1 1031 ? -33.656 -25.766 -30.266 1 93 1031 GLN B N 1
ATOM 16426 C CA . GLN B 1 1031 ? -33.156 -25.781 -31.625 1 93 1031 GLN B CA 1
ATOM 16427 C C . GLN B 1 1031 ? -31.688 -26.219 -31.672 1 93 1031 GLN B C 1
ATOM 16429 O O . GLN B 1 1031 ? -30.859 -25.688 -30.938 1 93 1031 GLN B O 1
ATOM 16434 N N . ALA B 1 1032 ? -31.375 -27.297 -32.375 1 93.81 1032 ALA B N 1
ATOM 16435 C CA . ALA B 1 1032 ? -30.016 -27.812 -32.406 1 93.81 1032 ALA B CA 1
ATOM 16436 C C . ALA B 1 1032 ? -29.594 -28.234 -33.781 1 93.81 1032 ALA B C 1
ATOM 16438 O O . ALA B 1 1032 ? -30.438 -28.656 -34.594 1 93.81 1032 ALA B O 1
ATOM 16439 N N . TYR B 1 1033 ? -28.328 -28.047 -34.125 1 93 1033 TYR B N 1
ATOM 16440 C CA . TYR B 1 1033 ? -27.734 -28.625 -35.312 1 93 1033 TYR B CA 1
ATOM 16441 C C . TYR B 1 1033 ? -27.531 -30.125 -35.125 1 93 1033 TYR B C 1
ATOM 16443 O O . TYR B 1 1033 ? -27.031 -30.578 -34.094 1 93 1033 TYR B O 1
ATOM 16451 N N . TYR B 1 1034 ? -28.047 -30.859 -35.969 1 93.94 1034 TYR B N 1
ATOM 16452 C CA . TYR B 1 1034 ? -27.844 -32.281 -35.938 1 93.94 1034 TYR B CA 1
ATOM 16453 C C . TYR B 1 1034 ? -26.859 -32.719 -37.031 1 93.94 1034 TYR B C 1
ATOM 16455 O O . TYR B 1 1034 ? -27.109 -32.531 -38.219 1 93.94 1034 TYR B O 1
ATOM 16463 N N . ILE B 1 1035 ? -25.719 -33.281 -36.625 1 92.38 1035 ILE B N 1
ATOM 16464 C CA . ILE B 1 1035 ? -24.703 -33.812 -37.531 1 92.38 1035 ILE B CA 1
ATOM 16465 C C . ILE B 1 1035 ? -24.641 -35.312 -37.469 1 92.38 1035 ILE B C 1
ATOM 16467 O O . ILE B 1 1035 ? -24.312 -35.875 -36.406 1 92.38 1035 ILE B O 1
ATOM 16471 N N . THR B 1 1036 ? -24.875 -35.969 -38.531 1 91.31 1036 THR B N 1
ATOM 16472 C CA . THR B 1 1036 ? -24.953 -37.438 -38.531 1 91.31 1036 THR B CA 1
ATOM 16473 C C . THR B 1 1036 ? -23.562 -38.062 -38.531 1 91.31 1036 THR B C 1
ATOM 16475 O O . THR B 1 1036 ? -22.578 -37.406 -38.875 1 91.31 1036 THR B O 1
ATOM 16478 N N . LEU B 1 1037 ? -23.469 -39.312 -38.125 1 91.06 1037 LEU B N 1
ATOM 16479 C CA . LEU B 1 1037 ? -22.203 -40.031 -37.969 1 91.06 1037 LEU B CA 1
ATOM 16480 C C . LEU B 1 1037 ? -21.5 -40.156 -39.312 1 91.06 1037 LEU B C 1
ATOM 16482 O O . LEU B 1 1037 ? -20.281 -39.969 -39.406 1 91.06 1037 LEU B O 1
ATOM 16486 N N . PRO B 1 1038 ? -22.203 -40.469 -40.438 1 89.19 1038 PRO B N 1
ATOM 16487 C CA . PRO B 1 1038 ? -21.5 -40.562 -41.719 1 89.19 1038 PRO B CA 1
ATOM 16488 C C . PRO B 1 1038 ? -20.875 -39.25 -42.125 1 89.19 1038 PRO B C 1
ATOM 16490 O O . PRO B 1 1038 ? -19.781 -39.219 -42.719 1 89.19 1038 PRO B O 1
ATOM 16493 N N . VAL B 1 1039 ? -21.531 -38.188 -41.844 1 91.12 1039 VAL B N 1
ATOM 16494 C CA . VAL B 1 1039 ? -21 -36.875 -42.188 1 91.12 1039 VAL B CA 1
ATOM 16495 C C . VAL B 1 1039 ? -19.719 -36.625 -41.375 1 91.12 1039 VAL B C 1
ATOM 16497 O O . VAL B 1 1039 ? -18.766 -36.031 -41.875 1 91.12 1039 VAL B O 1
ATOM 16500 N N . ILE B 1 1040 ? -19.75 -36.969 -40.188 1 89.25 1040 ILE B N 1
ATOM 16501 C CA . ILE B 1 1040 ? -18.594 -36.781 -39.312 1 89.25 1040 ILE B CA 1
ATOM 16502 C C . ILE B 1 1040 ? -17.438 -37.656 -39.812 1 89.25 1040 ILE B C 1
ATOM 16504 O O . ILE B 1 1040 ? -16.281 -37.219 -39.781 1 89.25 1040 ILE B O 1
ATOM 16508 N N . LYS B 1 1041 ? -17.656 -38.844 -40.188 1 86.44 1041 LYS B N 1
ATOM 16509 C CA . LYS B 1 1041 ? -16.609 -39.719 -40.719 1 86.44 1041 LYS B CA 1
ATOM 16510 C C . LYS B 1 1041 ? -16 -39.125 -42 1 86.44 1041 LYS B C 1
ATOM 16512 O O . LYS B 1 1041 ? -14.789 -39.219 -42.219 1 86.44 1041 LYS B O 1
ATOM 16517 N N . GLU B 1 1042 ? -16.875 -38.594 -42.781 1 87.94 1042 GLU B N 1
ATOM 16518 C CA . GLU B 1 1042 ? -16.391 -37.938 -43.969 1 87.94 1042 GLU B CA 1
ATOM 16519 C C . GLU B 1 1042 ? -15.516 -36.75 -43.625 1 87.94 1042 GLU B C 1
ATOM 16521 O O . GLU B 1 1042 ? -14.539 -36.469 -44.312 1 87.94 1042 GLU B O 1
ATOM 16526 N N . ALA B 1 1043 ? -15.984 -36.062 -42.656 1 86.5 1043 ALA B N 1
ATOM 16527 C CA . ALA B 1 1043 ? -15.203 -34.906 -42.219 1 86.5 1043 ALA B CA 1
ATOM 16528 C C . ALA B 1 1043 ? -13.812 -35.312 -41.75 1 86.5 1043 ALA B C 1
ATOM 16530 O O . ALA B 1 1043 ? -12.844 -34.594 -41.938 1 86.5 1043 ALA B O 1
ATOM 16531 N N . PHE B 1 1044 ? -13.633 -36.438 -41.062 1 82.5 1044 PHE B N 1
ATOM 16532 C CA . PHE B 1 1044 ? -12.352 -36.938 -40.594 1 82.5 1044 PHE B CA 1
ATOM 16533 C C . PHE B 1 1044 ? -11.43 -37.25 -41.781 1 82.5 1044 PHE B C 1
ATOM 16535 O O . PHE B 1 1044 ? -10.203 -37.156 -41.656 1 82.5 1044 PHE B O 1
ATOM 16542 N N . ASN B 1 1045 ? -11.953 -37.656 -42.812 1 79.25 1045 ASN B N 1
ATOM 16543 C CA . ASN B 1 1045 ? -11.164 -37.938 -44 1 79.25 1045 ASN B CA 1
ATOM 16544 C C . ASN B 1 1045 ? -10.656 -36.656 -44.656 1 79.25 1045 ASN B C 1
ATOM 16546 O O . ASN B 1 1045 ? -9.625 -36.656 -45.344 1 79.25 1045 ASN B O 1
ATOM 16550 N N . LEU B 1 1046 ? -11.445 -35.688 -44.5 1 79.81 1046 LEU B N 1
ATOM 16551 C CA . LEU B 1 1046 ? -11.062 -34.406 -45.094 1 79.81 1046 LEU B CA 1
ATOM 16552 C C . LEU B 1 1046 ? -9.914 -33.781 -44.312 1 79.81 1046 LEU B C 1
ATOM 16554 O O . LEU B 1 1046 ? -9.039 -33.125 -44.906 1 79.81 1046 LEU B O 1
ATOM 16558 N N . ALA B 1 1047 ? -9.984 -33.75 -42.969 1 70.19 1047 ALA B N 1
ATOM 16559 C CA . ALA B 1 1047 ? -8.898 -33.188 -42.156 1 70.19 1047 ALA B CA 1
ATOM 16560 C C . ALA B 1 1047 ? -8.297 -34.25 -41.25 1 70.19 1047 ALA B C 1
ATOM 16562 O O . ALA B 1 1047 ? -8.891 -34.594 -40.219 1 70.19 1047 ALA B O 1
ATOM 16563 N N . PRO B 1 1048 ? -7.324 -34.875 -41.656 1 58.88 1048 PRO B N 1
ATOM 16564 C CA . PRO B 1 1048 ? -6.781 -36 -40.875 1 58.88 1048 PRO B CA 1
ATOM 16565 C C . PRO B 1 1048 ? -6.488 -35.625 -39.438 1 58.88 1048 PRO B C 1
ATOM 16567 O O . PRO B 1 1048 ? -6.543 -36.469 -38.531 1 58.88 1048 PRO B O 1
ATOM 16570 N N . HIS B 1 1049 ? -5.793 -34.594 -39.094 1 54.91 1049 HIS B N 1
ATOM 16571 C CA . HIS B 1 1049 ? -5.438 -34.375 -37.688 1 54.91 1049 HIS B CA 1
ATOM 16572 C C . HIS B 1 1049 ? -6.543 -33.625 -36.938 1 54.91 1049 HIS B C 1
ATOM 16574 O O . HIS B 1 1049 ? -6.633 -32.406 -37 1 54.91 1049 HIS B O 1
ATOM 16580 N N . PRO B 1 1050 ? -7.473 -34.438 -36.75 1 48.62 1050 PRO B N 1
ATOM 16581 C CA . PRO B 1 1050 ? -8.641 -33.781 -36.156 1 48.62 1050 PRO B CA 1
ATOM 16582 C C . PRO B 1 1050 ? -8.281 -32.906 -34.938 1 48.62 1050 PRO B C 1
ATOM 16584 O O . PRO B 1 1050 ? -9.039 -32 -34.594 1 48.62 1050 PRO B O 1
ATOM 16587 N N . ILE B 1 1051 ? -7.41 -33.438 -34 1 47.31 1051 ILE B N 1
ATOM 16588 C CA . ILE B 1 1051 ? -7.258 -32.781 -32.719 1 47.31 1051 ILE B CA 1
ATOM 16589 C C . ILE B 1 1051 ? -6.355 -31.562 -32.844 1 47.31 1051 ILE B C 1
ATOM 16591 O O . ILE B 1 1051 ? -5.137 -31.672 -32.688 1 47.31 1051 ILE B O 1
ATOM 16595 N N . MET B 1 1052 ? -6.094 -31.031 -33.906 1 43.78 1052 MET B N 1
ATOM 16596 C CA . MET B 1 1052 ? -5.23 -29.891 -33.625 1 43.78 1052 MET B CA 1
ATOM 16597 C C . MET B 1 1052 ? -5.777 -29.062 -32.469 1 43.78 1052 MET B C 1
ATOM 16599 O O . MET B 1 1052 ? -5.078 -28.203 -31.938 1 43.78 1052 MET B O 1
ATOM 16603 N N . GLY B 1 1053 ? -7.148 -28.953 -32.438 1 35.28 1053 GLY B N 1
ATOM 16604 C CA . GLY B 1 1053 ? -7.527 -28.234 -31.25 1 35.28 1053 GLY B CA 1
ATOM 16605 C C . GLY B 1 1053 ? -7.66 -29.141 -30.031 1 35.28 1053 GLY B C 1
ATOM 16606 O O . GLY B 1 1053 ? -7.859 -30.344 -30.172 1 35.28 1053 GLY B O 1
#

Solvent-accessible surface area (backbone atoms only — not comparable to full-atom values): 110691 Å² total; per-residue (Å²): 138,69,78,65,71,60,46,56,64,55,50,63,63,53,65,73,56,66,73,66,68,69,71,68,82,71,74,87,76,70,88,68,66,88,64,78,75,73,49,87,74,43,83,77,50,74,70,77,74,60,64,74,67,36,32,55,54,42,56,34,50,49,47,40,48,50,41,53,50,52,54,50,36,68,72,68,62,60,76,67,59,68,61,58,54,39,23,48,52,17,23,52,50,11,40,45,25,64,75,35,68,84,47,36,56,43,50,49,64,50,71,52,60,57,68,55,50,46,67,65,42,47,43,49,52,44,30,44,55,26,41,68,46,57,57,68,65,48,61,52,36,37,67,49,23,50,49,49,9,43,62,37,37,52,50,34,10,50,50,38,9,54,48,35,36,71,67,72,44,76,85,51,51,68,69,58,16,39,50,51,10,41,39,65,50,38,35,43,37,64,71,53,32,60,56,24,61,72,29,78,70,20,54,66,57,32,49,45,47,51,38,26,21,56,42,16,44,39,42,37,54,54,50,48,55,52,50,52,32,36,74,73,63,78,41,84,49,69,67,56,50,52,52,47,48,47,45,24,53,51,42,6,51,53,48,6,52,54,53,15,51,49,46,43,53,56,39,54,72,39,40,86,41,54,67,50,42,44,42,43,54,54,23,45,34,49,47,39,28,47,44,20,49,74,71,66,61,19,32,10,65,44,11,24,38,43,22,16,40,47,38,37,66,52,47,72,60,33,40,72,72,43,45,52,53,43,52,50,51,44,50,47,52,34,51,52,44,52,54,49,51,37,20,34,51,20,20,50,50,31,38,71,41,62,84,69,71,47,71,66,56,58,56,46,20,56,49,52,43,52,45,50,53,48,33,40,45,50,4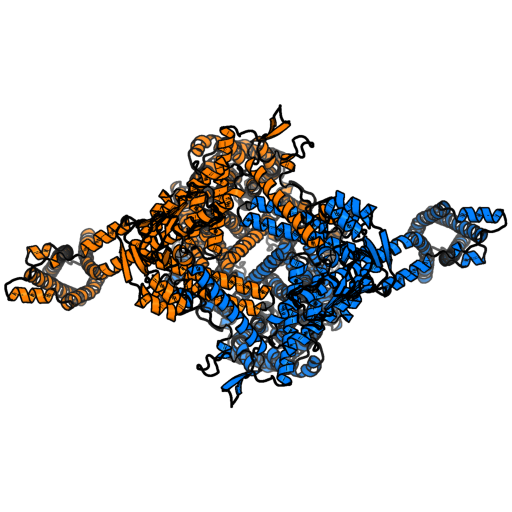6,50,60,68,42,38,77,58,38,40,74,37,62,89,43,54,53,73,57,54,47,52,50,52,46,55,44,58,23,42,39,68,65,31,49,48,51,22,48,48,37,36,71,34,77,93,44,29,74,59,12,57,54,41,37,54,37,45,50,42,33,34,52,49,29,48,63,48,37,60,52,43,42,69,60,49,34,47,74,61,62,48,53,63,67,51,68,66,58,53,31,50,49,52,51,52,50,49,49,44,52,50,50,41,53,51,45,51,48,53,43,32,64,35,71,79,37,25,52,32,41,59,67,58,28,51,60,60,61,62,70,73,64,81,60,42,76,79,56,50,83,56,85,92,73,75,84,66,84,48,61,68,76,32,54,56,46,58,38,87,84,74,66,45,67,42,66,42,79,67,50,72,66,50,42,52,51,49,48,52,50,48,31,49,48,50,43,47,27,35,46,38,40,38,50,51,33,39,73,44,25,59,31,51,67,69,32,39,51,53,50,44,50,44,39,52,53,12,66,72,38,90,81,37,52,69,60,61,69,70,59,45,55,38,72,41,75,57,64,65,58,53,50,50,47,50,53,47,50,61,66,59,56,59,73,54,81,72,54,74,82,56,86,54,67,74,33,36,54,34,33,55,44,65,72,32,68,62,47,51,52,51,50,51,50,51,51,61,61,46,48,59,56,48,50,48,62,69,66,58,62,81,84,70,59,68,68,56,51,51,49,51,53,50,50,51,52,51,55,47,52,53,53,51,49,52,51,50,43,44,28,54,29,51,33,72,70,50,36,62,67,38,70,65,47,44,50,50,51,52,44,50,54,50,49,52,52,53,49,49,50,51,50,44,32,74,74,39,92,57,48,80,76,69,56,59,61,64,67,57,46,49,48,51,51,45,57,56,51,51,54,51,53,60,58,52,58,57,41,58,73,38,41,60,54,48,47,51,47,50,50,48,49,45,39,51,47,40,25,49,24,48,43,35,50,51,42,50,38,55,24,48,53,55,44,58,72,44,37,74,78,73,38,84,53,64,69,59,40,53,53,50,46,51,51,48,50,48,51,37,50,52,51,51,49,51,50,34,52,46,31,58,75,38,43,43,33,45,28,28,44,34,23,51,27,53,30,38,28,42,48,42,50,41,51,52,51,52,50,48,37,37,67,67,31,77,32,51,76,59,56,41,50,49,52,49,50,51,54,49,53,41,52,54,49,57,70,67,57,83,70,81,36,76,67,67,52,67,69,56,52,61,49,51,32,49,72,41,51,95,38,66,67,60,42,52,50,48,61,73,69,36,49,78,45,80,45,51,63,69,39,70,82,42,52,56,67,40,71,56,60,38,34,37,37,31,63,41,28,28,34,36,37,44,37,57,50,74,89,64,81,79,60,97,66,80,72,47,59,84,83,65,86,61,98,58,72,77,55,67,46,74,48,73,45,40,30,40,43,71,45,45,58,61,20,59,74,65,71,38,47,30,43,32,31,34,33,23,73,28,58,27,36,27,38,42,39,44,47,68,58,50,55,53,49,45,70,72,43,72,72,62,68,75,94,139,72,79,66,72,61,47,57,64,56,50,64,63,53,65,73,57,66,74,66,69,68,71,67,81,73,75,86,76,72,88,67,67,86,63,80,74,74,50,86,74,43,84,77,51,74,69,76,72,62,63,73,67,37,33,52,54,42,56,34,48,49,47,42,49,49,41,52,50,53,53,49,36,67,70,71,63,59,75,67,60,70,62,57,55,40,21,50,52,16,24,51,51,12,40,46,24,63,76,34,70,85,47,36,56,44,51,48,64,48,71,53,60,58,68,56,50,46,67,65,41,46,44,49,53,44,28,43,54,26,42,69,47,58,56,66,65,47,63,52,34,36,66,48,22,49,48,48,9,42,64,36,39,51,50,34,10,50,50,39,9,55,48,35,36,70,68,71,44,76,85,51,52,68,69,58,16,39,51,52,11,40,39,65,48,37,34,42,38,63,71,53,35,61,57,23,60,73,28,76,70,19,54,65,57,32,50,44,48,50,40,27,22,56,44,17,43,39,42,36,54,53,48,46,55,52,51,53,32,36,75,75,63,78,40,85,50,69,68,55,49,52,53,46,50,48,44,23,52,51,45,7,51,55,48,7,51,53,54,16,52,51,47,44,52,55,39,56,72,40,40,87,42,56,65,50,42,45,42,44,54,52,22,46,33,50,47,40,29,46,44,21,49,74,69,67,60,18,31,10,65,47,12,26,39,44,22,16,38,48,37,37,66,52,48,71,60,32,41,72,74,44,44,52,52,42,52,51,50,42,50,48,52,37,53,51,44,52,54,48,53,36,21,33,51,19,21,48,49,30,39,70,40,62,81,68,68,46,72,65,58,58,56,45,21,56,50,51,43,52,44,50,52,49,33,39,44,51,46,50,60,68,42,38,75,58,37,41,74,37,62,89,43,54,54,72,56,52,49,54,50,52,48,55,43,59,22,42,40,69,66,30,49,49,51,21,48,47,37,36,71,34,76,92,44,29,76,60,11,56,54,42,37,54,37,44,49,42,33,34,52,48,30,46,62,48,37,60,52,42,42,68,60,49,34,47,74,60,60,48,52,62,66,51,66,66,57,53,32,51,49,50,52,52,50,49,49,45,51,49,49,42,53,52,46,52,48,52,41,32,65,34,71,80,39,25,51,31,41,58,68,56,28,52,61,58,59,62,69,74,65,80,60,43,76,79,56,52,81,55,84,92,74,76,82,72,85,48,62,73,73,33,52,53,47,57,37,86,83,75,65,43,68,42,64,43,79,69,50,72,67,50,42,51,51,48,49,51,50,47,30,49,47,51,44,46,27,35,46,39,40,38,51,50,33,38,73,44,25,59,30,52,67,68,32,39,51,51,51,44,49,41,39,53,56,12,67,71,37,91,81,36,54,69,60,60,68,69,58,45,55,39,73,41,77,58,65,64,59,52,48,50,47,51,51,49,48,59,66,58,56,60,73,54,82,72,54,74,82,56,86,53,66,73,32,36,54,34,33,54,45,66,71,32,68,64,48,52,52,49,50,53,49,51,52,60,61,46,48,60,55,49,52,48,62,68,66,57,62,81,83,70,58,67,68,56,51,51,48,51,52,50,49,51,52,50,55,48,52,53,54,52,49,50,51,51,42,45,29,53,29,52,32,73,70,50,36,63,68,39,68,65,48,43,51,50,50,52,44,49,52,52,49,51,52,53,48,48,48,51,51,45,33,74,76,37,93,55,48,81,75,67,55,61,61,64,67,57,45,50,47,53,48,46,56,54,50,50,54,53,54,58,58,50,56,58,41,58,72,38,40,61,54,48,48,49,47,50,50,47,50,44,41,50,46,40,24,48,25,48,42,36,50,51,44,50,39,54,26,49,52,56,44,57,72,43,36,74,79,73,36,84,53,64,68,61,39,52,52,49,46,52,51,48,48,50,51,37,50,54,50,51,49,52,50,34,52,46,32,60,76,38,44,43,33,46,28,28,45,33,23,51,27,53,30,40,28,42,48,42,51,41,51,53,50,52,50,47,37,36,66,66,32,76,32,53,76,58,57,41,49,50,52,49,49,49,54,48,54,40,53,54,51,57,71,69,56,83,70,82,36,74,69,67,53,67,69,54,51,62,47,50,32,47,69,40,52,94,37,66,67,60,42,53,50,48,62,73,70,38,48,79,44,77,44,49,64,69,38,69,81,42,50,59,66,40,70,56,57,37,32,36,36,31,63,40,30,28,34,37,38,43,36,60,50,76,88,63,80,78,61,97,66,81,72,46,59,82,84,66,88,61,98,57,72,78,54,66,46,74,47,74,45,42,30,40,43,72,46,46,59,60,21,60,74,65,70,40,46,29,43,32,31,34,32,24,73,28,58,27,36,27,38,43,39,45,45,70,57,51,55,51,47,44,70,72,44,72,72,62,68,75,86

Sequence (2106 aa):
MSFAKIAIFLLLLHTVKCQENIDDLDSTSFLKSPEDDVSFNDPKRPSLAYPMSLGFLFVFSTLLIGVIVRSVMLWIGLGIPYRVIMFSLGGIAGFCANRFPSIKPILHICFMDVDVLLILFLPILIFRTSYNVDAHSFWRSFPQILLVGVPGALLTALMAAFMAFYLIETTWDFSTALLFGIVCSPIYPLEVVKQLKSMSKGKYISVLLLGEGLLGDVTVMIEFTAVFGYIAGAITEASQITLFLIRYAGGGILLGIVMGKLTATLISLTYYDLLCAVLITLSGAYLTYFIGEKFLYVSGLLGTVITGVMVSNKKSIIAGDVEQVVSNFWMILGHMANTLVFTMIGVVIFEKVSDVISVRQVSLIFVTYTTVYCSRLMVYAAMTPLLRHIGYGMTWQHCMACVWGGLRGPLSLCLALIVLQTPMVSDAGQIFIIQTAGLVILSLLINATSMTRVLKILGLAEISLAKKANMTNCVKRIMMTRDRCISMLKMDKFLADANWDLVQEGTTIKHPYQLQMSGRDEDSEDDTYMGYHYTTCPDCEREIPNEPTKKEFAEMTREANQRVLKAMKISFWRQYEHGKISKDGVRVLVQAVEVAADSDVGRVSLEQLGTLWKPKSHAIWLRRKLVNMMTPEAANAQVPRQTWRQHCYRLVTNVWFDGFIYFMILCNTPVILCEVLLKAPVAQSVMIAIRGLNMFFFIVYVLEMIIKMCALGFRGYFKSHWNKLDFFIIVMATGDLILDIIDAVTPWDKWSNMNSSFITATKLLRMLRFLRLCKLARVSVPKIMAYIDRMIDIQLAFGYDVGKGFVTGTQEVCSLLPQLVDNKQIQENLTAKLDNDRLSVTRQLGLLQRDRPWTAITVKTRQATTSTLNIMILDAMQLKEEGFLDEMEYKLLLNAIQSKIQLCRHKGSLVAPSSPETQLRAVSWLQGNERIADFFLENSEILNFNINDILISRGDEPKGMYILVSGLLEATYTPPDEEFDEAIPNYEFLTDLKFGDPSQDYIVSGNAVGVLGVLTNRPYSYTVRCDSAVQAYYITLPVIKEAFNLAPHPIMGMSFAKIAIFLLLLHTVKCQENIDDLDSTSFLKSPEDDVSFNDPKRPSLAYPMSLGFLFVFSTLLIGVIVRSVMLWIGLGIPYRVIMFSLGGIAGFCANRFPSIKPILHICFMDVDVLLILFLPILIFRTSYNVDAHSFWRSFPQILLVGVPGALLTALMAAFMAFYLIETTWDFSTALLFGIVCSPIYPLEVVKQLKSMSKGKYISVLLLGEGLLGDVTVMIEFTAVFGYIAGAITEASQITLFLIRYAGGGILLGIVMGKLTATLISLTYYDLLCAVLITLSGAYLTYFIGEKFLYVSGLLGTVITGVMVSNKKSIIAGDVEQVVSNFWMILGHMANTLVFTMIGVVIFEKVSDVISVRQVSLIFVTYTTVYCSRLMVYAAMTPLLRHIGYGMTWQHCMACVWGGLRGPLSLCLALIVLQTPMVSDAGQIFIIQTAGLVILSLLINATSMTRVLKILGLAEISLAKKANMTNCVKRIMMTRDRCISMLKMDKFLADANWDLVQEGTTIKHPYQLQMSGRDEDSEDDTYMGYHYTTCPDCEREIPNEPTKKEFAEMTREANQRVLKAMKISFWRQYEHGKISKDGVRVLVQAVEVAADSDVGRVSLEQLGTLWKPKSHAIWLRRKLVNMMTPEAANAQVPRQTWRQHCYRLVTNVWFDGFIYFMILCNTPVILCEVLLKAPVAQSVMIAIRGLNMFFFIVYVLEMIIKMCALGFRGYFKSHWNKLDFFIIVMATGDLILDIIDAVTPWDKWSNMNSSFITATKLLRMLRFLRLCKLARVSVPKIMAYIDRMIDIQLAFGYDVGKGFVTGTQEVCSLLPQLVDNKQIQENLTAKLDNDRLSVTRQLGLLQRDRPWTAITVKTRQATTSTLNIMILDAMQLKEEGFLDEMEYKLLLNAIQSKIQLCRHKGSLVAPSSPETQLRAVSWLQGNERIADFFLENSEILNFNINDILISRGDEPKGMYILVSGLLEATYTPPDEEFDEAIPNYEFLTDLKFGDPSQDYIVSGNAVGVLGVLTNRPYSYTVRCDSAVQAYYITLPVIKEAFNLAPHPIMG

Foldseek 3Di:
DDPVVVVVVVVVLVVVPPVPPPPPPPDDPPPVPVPPPVVVVPVPPDPPPQPPVLQVVLLVVLVVVLVVQVVVCVVVVDLFDSLLVLLVVLLVLLLCCLVPVSSCSNLVVLVDDLVVLCLPQVLLQLLLLLLPADLLLLVLCVVVLCLCQAVVLLLLLQLQLVCCCPPVDVVDDSLLSSLLSLLQRAFDQPLVLVVLVVFPLSPNLSSSLSSSNLSNLLNSVLVNCLSVCCVVVNDPDPVSSVVSSCQQQVVLVVLLVVLLVVLLVQLLVVAADLVSNLVSSVCSSSVQLCCQCPPSVHHSSSSSSSSSNSNSLSLLSHDPVSSVSNSVVSVVSNVSSSSCLSSSLSSVLSNPQVVVDDPVLLVVLVVSLVSSLVSLLVSLVVCLVVQQPGRLGDDPLSSVLSSLSRAHDSSSLSSLVNQCPDPVRVVVSSSSNSNSVSNNSCSSRPSSSCSQVSCVVSVRRDHDLLVLLVLVLVLVVVVVVVVVVLVVQCPDPVCVPPPVVVVNVVPDDDRPCVVVVPVDDPPDPDPPSNVFQFDQDPPPRDGDRDDQPPVRVLVQLLVLLLLLLVLLLVLLVVCVLLLQFDSVLSSVSNSQSVVLNSDPVSDRDVVVLCVLQDFDPVLVVVLVVLVVQQPPPCVPQDFDPDPVLNVLQVLVPDPVNVVVLLVLLVVVVVLLVCVLPDAPDDPPVNVVVSLVSLVVSLVVLVVVLVSVCSNRPVVRQVVRPLSVLSVVLSVLSVVLNVVVVCVVVDVDPLRPPPPPVVVVVSNVSSVSNNCNVCVVCSVCSVVVSVVSVVVRLVSNLSSLSNLVSLLVSLVVSLVCLVVSRVDVVSNVVVNVVSQVSSAVSQVSSQVSCQVPVQSNVQSVVLSVLSSVLSVVLVVLVVCVVVVVDDPVRSVVVNVVSVVVVVVSVPPPDTDDDDDPLVLLCPQPLNDPPVPLSVLLVVQKDKDKDFAFDWPADFPDWDFWKKAWAGAKKKKKAAADPDDDDPDDAQDDPDPDPCRHDIDMHMDGHSDMPCPSRLVVRDTHRMIMTGNHITIIITDGSVSVVVSCVVPVVSRPD/DDPPVVVVVVVVLVVVPPVPPPPVPDDDPPDPPVPPPVVVVPVPPDPPPQPPVLQVVLLVVLVVVLVVQVVVCVVVVDLFDSLLVLLVVLLVLLLCCLVPVSSCSNLVVLPDDLVVLCLPQVLLQLLLLLLPADLLLLVLCVVVLCLCQAVVLLQLLQLQLVCCCPPVDVVDDSLLSSLLSLLQRAFDQPLVLVVLVVFPLSPNLSSSLSSSNLSNLLNSVLVNCLSVCCVVVNDPDPVSSVVSSCQQQVVLVVLLVVLLVVLLVQLLVVQADLVSNLVSSVCSSSCQLCCQCPPSVHHSSSSSSSSSNSNSLSLLSHDPVSSVSNSVVSVVSNVSSSSCLSSSLSSVLSNPQVVVDDPVLLVVLVVSLVSSLVSLLVSLVVCLVVQQPGRLGDDPLSSVLSSLSRAHDSSSLSSLVNQCPDPVRVVVSSSSNSNSVSNNSCSSRPSSSCSQVSCVVSVRRDHDLLVLLVLVLVLVVVVVVVVVVLVVQCPPPVCVPPPVVVVNVVPDDDRPCVVVVPVDDPPDPDPCSNVFQFDQDPPPRDGDRDDQPPVRVLVQLLVLLLLLLVLLLVLLVVCVLLLQFDSVLSSVSNSQSVVLNSDPVSDRDVVVLCVLQDFDPVLVVVLVVLVVQQPQPCVPQDFDPDPVLNVLQVQVPDPVNVVVLLVLLVVVVVLLVCVLPDAPPDPPVNVVVSLVSLVVSLVVLVVVLVSVCSNRNPVRQVVRPLSVLSVVLSVLSVVLNVVVVCVVVDVDPLRPPPPPVVVVVSNVSSVSNNCNVCVVCSVCSVVVSVVSVVVRLVSNLSSLSNLVSLLVSLVVSLVCLVVSRVDVVSNVVVNVVSQVVSAVSQVSSQVSCQVPVQSNVQSVVLSVLSSVLSVVLVVLVVCVVVVVDDPVRSVVVNVVSVVVVVVSVPPPDTDDDDDPLVLLCPQPLNDPPVPLSVLLVVQKDKDKDFAFDWPADFPDWDFWKKAWAGAKKKKKADADPDDDDPDDAQDDPDPDPCRHDIDMHMDGHSDMDCPSRLVVRGTHRMIMTGNHITIIITDGSVSVVVSCVVPVVSRPD

Nearest PDB structures (foldseek):
  8pd9-assembly1_A  TM=7.520E-01  e=2.802E-53  Strongylocentrotus purpuratus
  8xq4-assembly1_A  TM=7.325E-01  e=4.293E-53  Strongylocentrotus purpuratus
  8xpq-assembly1_B  TM=7.493E-01  e=1.100E-50  Strongylocentrotus purpuratus
  8otx-assembly1_B  TM=7.249E-01  e=1.206E-51  Strongylocentrotus purpuratus
  8xq9-assembly1_A  TM=8.517E-01  e=9.893E-33  Strongylocentrotus purpuratus